Protein AF-0000000077545591 (afdb_homodimer)

InterPro domains:
  IPR001375 Peptidase S9, prolyl oligopeptidase, catalytic domain [PF00326] (601-796)
  IPR002469 Dipeptidylpeptidase IV, N-terminal domain [PF00930] (153-502)
  IPR029058 Alpha/Beta hydrolase fold [G3DSA:3.40.50.1820] (540-796)
  IPR029058 Alpha/Beta hydrolase fold [SSF53474] (547-794)
  IPR050278 Serine protease S9B/DPPIV [PTHR11731] (12-794)

Sequence (1598 aa):
MTSFKDADLLEADEDLAVSSPQRRNWKGIVTALAVIMFICSMIGIAVMVLTPLDANGDGTRQPISLKDAIGSAILGHIEALEWMDGNKLLVRANDLVEVVDFSTDTWKNYTLFDTEALYRHGKVKSTNVIHNTPHVEITYFGEKNKDPTFETYTTKRIYDTRTGTFENVGPQKTGSESVDALKFNPDGAGYVFVHKFNLYYRPGFNSDELVNITTDGNTDYRHGITNWAYGEELFGPDVFWWSDDGQEVAYMTTDLNKVKSYNISYYMGQQYPLLQTQRYAKAGVRDLEKVDLKIWNKRSRKTVNLTVELPEHQKTYLMHASYATLHGQNVLIAVFSNRFQDEVSFTLCTAASGKCVLTYHQSYEIGEFHQYALPEHVAIAAHTNNSFFTILPHRRPNGDVFNQIARITVPSHFVHGKENFLAMGDQEVDSIDSYDAETETIYFTSPAPIHRQLHLYATSALPQNNQLHATCITCGVSANCTYHTTTFAPSSTKFFMNCKGIGPTTVYVAEVDANRTVKVLAEFGQTSERDEELIRKKFPTVHFENVTLANGFEVYTRMFLPHGVSLNSVGKRYPVLVYVYGGPNSHQVHEEWLPEMPVDVYFSSTLEYVIINIDGRGSGNAGWRRRQPMYGHLGTVEVDDQIEATKLLLKKHKFLDKKRVGMWGWSYGGFVTAHAIARDNDHVFKCAAMIAPVVNFKMYDAIYTERYMGNATQHAYDLTNVATNVTNFHFVRSLLIHGLADDNVHFQNTAELINAFVRENVQFELMVYPDEMHSLKGVRPHLFEMLIGFFKSCMDDVIMTSFKDADLLEADEDLAVSSPQRRNWKGIVTALAVIMFICSMIGIAVMVLTPLDANGDGTRQPISLKDAIGSAILGHIEALEWMDGNKLLVRANDLVEVVDFSTDTWKNYTLFDTEALYRHGKVKSTNVIHNTPHVEITYFGEKNKDPTFETYTTKRIYDTRTGTFENVGPQKTGSESVDALKFNPDGAGYVFVHKFNLYYRPGFNSDELVNITTDGNTDYRHGITNWAYGEELFGPDVFWWSDDGQEVAYMTTDLNKVKSYNISYYMGQQYPLLQTQRYAKAGVRDLEKVDLKIWNKRSRKTVNLTVELPEHQKTYLMHASYATLHGQNVLIAVFSNRFQDEVSFTLCTAASGKCVLTYHQSYEIGEFHQYALPEHVAIAAHTNNSFFTILPHRRPNGDVFNQIARITVPSHFVHGKENFLAMGDQEVDSIDSYDAETETIYFTSPAPIHRQLHLYATSALPQNNQLHATCITCGVSANCTYHTTTFAPSSTKFFMNCKGIGPTTVYVAEVDANRTVKVLAEFGQTSERDEELIRKKFPTVHFENVTLANGFEVYTRMFLPHGVSLNSVGKRYPVLVYVYGGPNSHQVHEEWLPEMPVDVYFSSTLEYVIINIDGRGSGNAGWRRRQPMYGHLGTVEVDDQIEATKLLLKKHKFLDKKRVGMWGWSYGGFVTAHAIARDNDHVFKCAAMIAPVVNFKMYDAIYTERYMGNATQHAYDLTNVATNVTNFHFVRSLLIHGLADDNVHFQNTAELINAFVRENVQFELMVYPDEMHSLKGVRPHLFEMLIGFFKSCMDDVI

Solvent-accessible surface area (backbone atoms only — not comparable to full-atom values): 84065 Å² total; per-residue (Å²): 130,80,89,66,91,92,87,89,83,91,77,95,86,87,86,88,80,78,76,78,78,75,74,69,60,51,60,58,48,46,46,47,48,44,47,50,47,45,49,50,44,45,48,48,42,39,48,56,61,62,36,58,64,72,72,65,72,65,76,75,34,39,58,45,46,66,65,48,34,72,39,62,77,75,44,62,64,68,75,46,77,46,64,53,39,64,42,31,34,36,40,31,37,86,74,35,36,33,34,37,35,53,83,43,96,68,63,47,72,48,76,66,54,51,53,64,70,65,45,67,84,41,57,67,73,48,73,45,77,41,66,94,49,66,37,34,39,40,32,25,57,38,72,86,59,89,54,62,61,79,66,85,42,30,22,37,32,38,33,32,62,86,76,71,45,74,42,49,42,51,98,80,41,76,53,75,39,53,35,81,40,74,49,67,36,71,71,67,59,24,35,39,34,26,42,76,31,16,34,34,39,28,73,33,84,91,48,85,60,74,42,73,75,44,83,78,33,38,97,46,34,19,30,33,37,56,57,66,63,49,19,72,68,41,47,52,55,62,40,60,43,63,30,84,78,42,49,36,38,37,31,35,35,35,42,38,78,72,28,48,62,49,79,34,58,36,45,92,86,46,76,60,59,31,67,45,76,39,67,51,41,34,32,88,61,85,48,55,71,41,74,46,46,33,36,33,31,65,85,80,70,44,71,42,66,46,47,67,68,61,60,71,66,45,54,52,37,76,38,34,73,47,58,44,52,45,74,88,33,76,28,38,38,39,30,20,13,20,71,36,24,35,34,40,34,38,22,43,24,34,76,88,76,27,34,23,37,58,19,42,77,48,69,34,66,54,91,93,43,62,50,55,70,49,37,85,35,64,30,77,69,43,67,47,55,45,32,38,31,33,40,41,81,39,77,44,94,87,70,44,35,25,41,30,53,26,38,36,38,42,48,93,85,46,44,73,32,43,79,42,63,46,40,54,66,100,48,37,55,73,43,75,59,42,67,29,77,90,75,39,32,33,32,28,32,22,33,40,98,46,60,37,28,24,31,42,28,37,28,52,66,52,72,55,90,67,91,56,60,44,41,65,50,42,66,80,72,42,92,50,38,51,14,45,51,72,50,56,19,86,67,53,36,28,34,38,34,48,23,37,4,60,59,83,50,36,35,38,33,31,34,44,49,95,84,58,48,67,44,79,75,45,77,46,65,77,41,73,66,57,52,52,55,55,65,38,35,32,58,53,45,81,45,76,51,76,46,70,45,94,87,63,53,72,25,41,32,31,34,35,28,20,57,90,58,52,93,77,43,73,91,63,61,26,40,32,36,35,50,42,47,74,41,82,58,34,76,74,48,48,42,48,48,67,62,94,48,40,63,55,51,23,42,13,26,56,69,41,22,32,38,37,27,66,29,38,51,13,22,42,60,65,40,42,77,38,26,42,74,24,52,34,31,58,70,43,54,39,27,54,39,51,55,53,50,53,54,50,49,44,69,71,33,75,30,42,29,73,85,22,23,30,36,30,19,52,34,54,3,6,28,36,39,51,41,35,46,47,64,38,85,82,56,63,48,46,29,38,36,28,30,38,28,53,30,34,54,57,61,32,48,26,67,63,43,24,36,47,28,46,87,48,52,70,64,43,51,53,56,32,28,46,48,79,53,58,73,46,44,72,72,28,53,39,36,41,37,37,24,51,34,13,83,71,52,43,43,65,30,51,40,46,38,51,51,36,32,49,75,69,57,41,74,66,46,41,45,75,38,71,65,21,34,72,79,38,74,92,45,43,73,45,49,51,52,51,52,52,50,50,52,44,50,59,54,56,62,72,108,140,93,79,89,87,81,99,86,88,97,78,89,80,85,91,70,88,76,77,87,76,80,77,70,66,53,62,57,52,47,45,47,49,46,46,49,49,44,46,50,44,42,46,49,39,36,48,54,59,63,36,60,60,70,70,64,72,66,76,77,33,38,59,44,45,66,66,46,35,72,40,63,76,76,42,61,64,68,74,46,78,45,65,52,40,62,42,33,35,36,39,31,38,86,76,34,37,32,36,36,34,53,82,44,96,68,62,45,72,47,75,67,53,53,53,63,69,64,45,67,85,40,58,67,73,48,73,45,76,42,61,96,50,66,39,32,37,38,32,25,57,39,71,86,59,88,53,64,62,81,64,85,42,30,21,39,33,38,35,32,64,87,75,71,45,74,42,48,42,50,99,81,41,77,53,75,41,53,36,81,40,76,47,67,33,71,71,68,55,23,34,39,35,25,42,78,31,15,35,34,40,28,71,34,86,91,50,85,60,72,43,75,74,46,82,76,32,39,96,47,35,18,31,33,37,58,56,65,63,50,18,72,69,41,46,52,56,61,40,59,42,62,30,83,81,41,48,34,38,36,32,33,34,35,41,37,78,72,28,49,64,49,79,35,59,36,44,92,86,46,77,62,58,31,68,46,76,39,67,52,40,33,34,90,59,84,49,57,70,40,75,48,47,33,36,34,31,64,85,78,69,44,73,41,65,47,46,68,68,61,61,70,67,45,54,51,36,76,36,34,73,47,59,44,52,45,77,88,33,76,29,38,38,38,28,20,14,21,70,37,24,35,34,40,34,38,22,44,24,33,76,88,77,27,33,24,36,59,18,42,75,46,69,33,65,55,89,94,43,61,52,55,70,50,37,84,35,64,31,78,69,46,66,47,55,44,33,37,32,32,40,42,81,38,78,43,95,88,70,44,35,26,41,30,54,27,37,36,39,41,48,93,85,46,44,73,32,44,79,41,62,45,42,54,68,99,46,38,56,74,42,74,59,43,70,31,77,90,76,39,32,33,32,28,32,21,35,41,98,46,60,37,28,26,31,42,30,37,27,53,65,52,72,55,93,66,90,56,60,44,41,66,50,40,68,80,72,42,90,50,38,51,14,45,50,72,51,56,20,87,66,53,36,29,32,38,35,48,23,37,5,59,60,82,51,36,34,38,32,30,33,46,50,97,85,58,47,70,43,80,76,45,76,43,65,77,40,72,67,57,52,52,56,54,65,37,35,32,60,53,45,80,46,76,51,76,46,70,47,96,88,64,52,71,25,41,33,30,35,35,28,22,57,91,58,54,92,78,45,75,92,63,60,26,39,33,35,35,51,42,48,75,40,80,59,35,77,74,47,47,42,49,48,67,62,94,48,40,63,55,51,23,42,14,26,58,70,42,22,32,37,35,28,67,30,36,52,12,22,41,60,64,38,43,78,38,27,42,74,24,53,34,30,58,71,43,53,38,27,51,39,52,56,52,50,50,54,52,47,45,70,70,32,73,30,43,29,72,85,23,24,31,35,30,20,51,33,55,3,6,28,36,40,51,40,34,46,46,67,37,87,80,56,63,49,46,31,40,35,28,30,38,29,53,30,35,54,58,60,33,49,25,67,63,42,24,36,48,28,46,87,49,53,71,66,41,52,54,56,33,28,47,48,80,53,58,71,48,43,70,70,28,53,39,37,41,36,36,24,52,34,14,82,71,53,43,44,65,29,52,42,47,39,50,51,37,32,49,75,68,58,40,72,68,46,41,46,74,37,71,64,21,33,71,79,38,73,92,46,43,72,46,50,50,51,50,52,52,50,50,52,45,51,60,54,56,62,73,107

Organism: Bursaphelenchus xylophilus (NCBI:txid6326)

Nearest PDB structures (foldseek):
  5yp1-assembly2_D  TM=8.733E-01  e=1.978E-46  Pseudoxanthomonas mexicana
  5yp4-assembly2_D  TM=8.434E-01  e=2.397E-45  Pseudoxanthomonas mexicana
  7a3f-assembly1_A  TM=7.833E-01  e=4.893E-41  Homo sapiens
  7oz7-assembly1_B  TM=7.794E-01  e=1.613E-40  Homo sapiens
  7ayq-assembly1_A  TM=7.791E-01  e=2.178E-39  Homo sapiens

Structure (mmCIF, N/CA/C/O backbone):
data_AF-0000000077545591-model_v1
#
loop_
_entity.id
_entity.type
_entity.pdbx_description
1 polymer '(pine wood nematode) hypothetical protein'
#
loop_
_atom_site.group_PDB
_atom_site.id
_atom_site.type_symbol
_atom_site.label_atom_id
_atom_site.label_alt_id
_atom_site.label_comp_id
_atom_site.label_asym_id
_atom_site.label_entity_id
_atom_site.label_seq_id
_atom_site.pdbx_PDB_ins_code
_atom_site.Cartn_x
_atom_site.Cartn_y
_atom_site.Cartn_z
_atom_site.occupancy
_atom_site.B_iso_or_equiv
_atom_site.auth_seq_id
_atom_site.auth_comp_id
_atom_site.auth_asym_id
_atom_site.auth_atom_id
_atom_site.pdbx_PDB_model_num
ATOM 1 N N . MET A 1 1 ? -106.812 -42.562 -28.078 1 17.7 1 MET A N 1
ATOM 2 C CA . MET A 1 1 ? -106.5 -41.156 -28.406 1 17.7 1 MET A CA 1
ATOM 3 C C . MET A 1 1 ? -106.625 -40.281 -27.172 1 17.7 1 MET A C 1
ATOM 5 O O . MET A 1 1 ? -106.125 -39.156 -27.172 1 17.7 1 MET A O 1
ATOM 9 N N . THR A 1 2 ? -107.312 -40.938 -26.469 1 16.88 2 THR A N 1
ATOM 10 C CA . THR A 1 2 ? -108.125 -40.344 -25.422 1 16.88 2 THR A CA 1
ATOM 11 C C . THR A 1 2 ? -107.25 -39.562 -24.422 1 16.88 2 THR A C 1
ATOM 13 O O . THR A 1 2 ? -106.062 -39.875 -24.266 1 16.88 2 THR A O 1
ATOM 16 N N . SER A 1 3 ? -107.25 -38 -24.281 1 17.3 3 SER A N 1
ATOM 17 C CA . SER A 1 3 ? -106.875 -36.594 -24.078 1 17.3 3 SER A CA 1
ATOM 18 C C . SER A 1 3 ? -106.562 -36.312 -22.609 1 17.3 3 SER A C 1
ATOM 20 O O . SER A 1 3 ? -106.188 -35.188 -22.266 1 17.3 3 SER A O 1
ATOM 22 N N . PHE A 1 4 ? -105.812 -37.688 -21.906 1 13.38 4 PHE A N 1
ATOM 23 C CA . PHE A 1 4 ? -105.938 -37.812 -20.469 1 13.38 4 PHE A CA 1
ATOM 24 C C . PHE A 1 4 ? -105.125 -36.781 -19.766 1 13.38 4 PHE A C 1
ATOM 26 O O . PHE A 1 4 ? -104.188 -36.188 -20.375 1 13.38 4 PHE A O 1
ATOM 33 N N . LYS A 1 5 ? -104.125 -37.188 -19 1 15.35 5 LYS A N 1
ATOM 34 C CA . LYS A 1 5 ? -105.062 -37.156 -17.875 1 15.35 5 LYS A CA 1
ATOM 35 C C . LYS A 1 5 ? -104.875 -35.906 -17.031 1 15.35 5 LYS A C 1
ATOM 37 O O . LYS A 1 5 ? -105.875 -35.25 -16.688 1 15.35 5 LYS A O 1
ATOM 42 N N . ASP A 1 6 ? -103.125 -35.125 -16.297 1 15.16 6 ASP A N 1
ATOM 43 C CA . ASP A 1 6 ? -102.438 -35.5 -15.07 1 15.16 6 ASP A CA 1
ATOM 44 C C . ASP A 1 6 ? -102.25 -34.312 -14.148 1 15.16 6 ASP A C 1
ATOM 46 O O . ASP A 1 6 ? -101.75 -33.281 -14.586 1 15.16 6 ASP A O 1
ATOM 50 N N . ALA A 1 7 ? -102.812 -33.781 -13.055 1 15.7 7 ALA A N 1
ATOM 51 C CA . ALA A 1 7 ? -103.562 -32.75 -12.312 1 15.7 7 ALA A CA 1
ATOM 52 C C . ALA A 1 7 ? -102.562 -31.75 -11.695 1 15.7 7 ALA A C 1
ATOM 54 O O . ALA A 1 7 ? -102.938 -30.609 -11.43 1 15.7 7 ALA A O 1
ATOM 55 N N . ASP A 1 8 ? -101.188 -31.547 -11.273 1 15.54 8 ASP A N 1
ATOM 56 C CA . ASP A 1 8 ? -100.688 -32.062 -10.008 1 15.54 8 ASP A CA 1
ATOM 57 C C . ASP A 1 8 ? -100.812 -31.016 -8.891 1 15.54 8 ASP A C 1
ATOM 59 O O . ASP A 1 8 ? -100.938 -29.812 -9.164 1 15.54 8 ASP A O 1
ATOM 63 N N . LEU A 1 9 ? -100.688 -31.281 -7.277 1 15.52 9 LEU A N 1
ATOM 64 C CA . LEU A 1 9 ? -101.125 -31.109 -5.902 1 15.52 9 LEU A CA 1
ATOM 65 C C . LEU A 1 9 ? -100.375 -30 -5.199 1 15.52 9 LEU A C 1
ATOM 67 O O . LEU A 1 9 ? -99.312 -29.609 -5.633 1 15.52 9 LEU A O 1
ATOM 71 N N . LEU A 1 10 ? -100.438 -29.703 -3.906 1 23.47 10 LEU A N 1
ATOM 72 C CA . LEU A 1 10 ? -101.812 -29.531 -3.443 1 23.47 10 LEU A CA 1
ATOM 73 C C . LEU A 1 10 ? -102.25 -28.078 -3.621 1 23.47 10 LEU A C 1
ATOM 75 O O . LEU A 1 10 ? -103.438 -27.812 -3.916 1 23.47 10 LEU A O 1
ATOM 79 N N . GLU A 1 11 ? -101.25 -26.891 -2.938 1 22.16 11 GLU A N 1
ATOM 80 C CA . GLU A 1 11 ? -100.25 -27.266 -1.94 1 22.16 11 GLU A CA 1
ATOM 81 C C . GLU A 1 11 ? -99.75 -26.062 -1.146 1 22.16 11 GLU A C 1
ATOM 83 O O . GLU A 1 11 ? -99.375 -25.047 -1.727 1 22.16 11 GLU A O 1
ATOM 88 N N . ALA A 1 12 ? -99.625 -25.625 0.578 1 27.44 12 ALA A N 1
ATOM 89 C CA . ALA A 1 12 ? -100.25 -24.703 1.506 1 27.44 12 ALA A CA 1
ATOM 90 C C . ALA A 1 12 ? -99.75 -23.281 1.309 1 27.44 12 ALA A C 1
ATOM 92 O O . ALA A 1 12 ? -98.562 -23.016 1.482 1 27.44 12 ALA A O 1
ATOM 93 N N . ASP A 1 13 ? -99.312 -21.953 0.463 1 20.27 13 ASP A N 1
ATOM 94 C CA . ASP A 1 13 ? -98.125 -21.312 -0.02 1 20.27 13 ASP A CA 1
ATOM 95 C C . ASP A 1 13 ? -97.688 -20.172 0.903 1 20.27 13 ASP A C 1
ATOM 97 O O . ASP A 1 13 ? -98.5 -19.312 1.237 1 20.27 13 ASP A O 1
ATOM 101 N N . GLU A 1 14 ? -96.625 -20.266 2.064 1 19.12 14 GLU A N 1
ATOM 102 C CA . GLU A 1 14 ? -96.125 -19.609 3.283 1 19.12 14 GLU A CA 1
ATOM 103 C C . GLU A 1 14 ? -95.75 -18.156 3.02 1 19.12 14 GLU A C 1
ATOM 105 O O . GLU A 1 14 ? -94.938 -17.859 2.143 1 19.12 14 GLU A O 1
ATOM 110 N N . ASP A 1 15 ? -96.5 -17.016 3.48 1 18.86 15 ASP A N 1
ATOM 111 C CA . ASP A 1 15 ? -96.688 -15.578 3.312 1 18.86 15 ASP A CA 1
ATOM 112 C C . ASP A 1 15 ? -95.438 -14.797 3.795 1 18.86 15 ASP A C 1
ATOM 114 O O . ASP A 1 15 ? -95 -14.969 4.934 1 18.86 15 ASP A O 1
ATOM 118 N N . LEU A 1 16 ? -94.312 -14.211 2.898 1 18.53 16 LEU A N 1
ATOM 119 C CA . LEU A 1 16 ? -93.125 -13.422 2.742 1 18.53 16 LEU A CA 1
ATOM 120 C C . LEU A 1 16 ? -93.375 -11.977 3.184 1 18.53 16 LEU A C 1
ATOM 122 O O . LEU A 1 16 ? -93.812 -11.148 2.4 1 18.53 16 LEU A O 1
ATOM 126 N N . ALA A 1 17 ? -94.062 -11.75 4.449 1 19.73 17 ALA A N 1
ATOM 127 C CA . ALA A 1 17 ? -94.375 -10.438 5.023 1 19.73 17 ALA A CA 1
ATOM 128 C C . ALA A 1 17 ? -93.125 -9.555 5.043 1 19.73 17 ALA A C 1
ATOM 130 O O . ALA A 1 17 ? -92.062 -9.922 5.633 1 19.73 17 ALA A O 1
ATOM 131 N N . VAL A 1 18 ? -93 -8.523 4.227 1 22.34 18 VAL A N 1
ATOM 132 C CA . VAL A 1 18 ? -92.188 -7.371 3.799 1 22.34 18 VAL A CA 1
ATOM 133 C C . VAL A 1 18 ? -92.125 -6.363 4.941 1 22.34 18 VAL A C 1
ATOM 135 O O . VAL A 1 18 ? -93.125 -5.773 5.352 1 22.34 18 VAL A O 1
ATOM 138 N N . SER A 1 19 ? -91.562 -6.789 6.082 1 21.56 19 SER A N 1
ATOM 139 C CA . SER A 1 19 ? -91.5 -6.023 7.32 1 21.56 19 SER A CA 1
ATOM 140 C C . SER A 1 19 ? -91 -4.59 7.051 1 21.56 19 SER A C 1
ATOM 142 O O . SER A 1 19 ? -90.188 -4.348 6.145 1 21.56 19 SER A O 1
ATOM 144 N N . SER A 1 20 ? -91.812 -3.547 7.348 1 23 20 SER A N 1
ATOM 145 C CA . SER A 1 20 ? -91.875 -2.1 7.176 1 23 20 SER A CA 1
ATOM 146 C C . SER A 1 20 ? -90.562 -1.432 7.609 1 23 20 SER A C 1
ATOM 148 O O . SER A 1 20 ? -90 -1.765 8.664 1 23 20 SER A O 1
ATOM 150 N N . PRO A 1 21 ? -89.75 -0.839 6.637 1 27.52 21 PRO A N 1
ATOM 151 C CA . PRO A 1 21 ? -88.438 -0.204 6.73 1 27.52 21 PRO A CA 1
ATOM 152 C C . PRO A 1 21 ? -88.438 0.967 7.711 1 27.52 21 PRO A C 1
ATOM 154 O O . PRO A 1 21 ? -89.312 1.827 7.672 1 27.52 21 PRO A O 1
ATOM 157 N N . GLN A 1 22 ? -88.375 0.656 8.961 1 27.09 22 GLN A N 1
ATOM 158 C CA . GLN A 1 22 ? -88.25 1.78 9.875 1 27.09 22 GLN A CA 1
ATOM 159 C C . GLN A 1 22 ? -87.25 2.805 9.344 1 27.09 22 GLN A C 1
ATOM 161 O O . GLN A 1 22 ? -86.125 2.467 9.062 1 27.09 22 GLN A O 1
ATOM 166 N N . ARG A 1 23 ? -87.75 3.908 8.742 1 30.73 23 ARG A N 1
ATOM 167 C CA . ARG A 1 23 ? -87.125 5.039 8.078 1 30.73 23 ARG A CA 1
ATOM 168 C C . ARG A 1 23 ? -86.125 5.73 9.008 1 30.73 23 ARG A C 1
ATOM 170 O O . ARG A 1 23 ? -86.5 6.328 10.016 1 30.73 23 ARG A O 1
ATOM 177 N N . ARG A 1 24 ? -85.062 5.016 9.148 1 35.53 24 ARG A N 1
ATOM 178 C CA . ARG A 1 24 ? -83.938 5.633 9.875 1 35.53 24 ARG A CA 1
ATOM 179 C C . ARG A 1 24 ? -83.75 7.082 9.438 1 35.53 24 ARG A C 1
ATOM 181 O O . ARG A 1 24 ? -83.688 7.371 8.242 1 35.53 24 ARG A O 1
ATOM 188 N N . ASN A 1 25 ? -84.438 7.902 10.258 1 32.44 25 ASN A N 1
ATOM 189 C CA . ASN A 1 25 ? -84.438 9.344 10.031 1 32.44 25 ASN A CA 1
ATOM 190 C C . ASN A 1 25 ? -83.062 9.859 9.672 1 32.44 25 ASN A C 1
ATOM 192 O O . ASN A 1 25 ? -82.25 10.156 10.555 1 32.44 25 ASN A O 1
ATOM 196 N N . TRP A 1 26 ? -82.75 9.453 8.414 1 41.88 26 TRP A N 1
ATOM 197 C CA . TRP A 1 26 ? -81.5 9.758 7.789 1 41.88 26 TRP A CA 1
ATOM 198 C C . TRP A 1 26 ? -81.188 11.258 7.793 1 41.88 26 TRP A C 1
ATOM 200 O O . TRP A 1 26 ? -80.062 11.695 7.855 1 41.88 26 TRP A O 1
ATOM 210 N N . LYS A 1 27 ? -82.438 12 7.84 1 53.25 27 LYS A N 1
ATOM 211 C CA . LYS A 1 27 ? -82.188 13.438 7.723 1 53.25 27 LYS A CA 1
ATOM 212 C C . LYS A 1 27 ? -81.562 13.992 8.992 1 53.25 27 LYS A C 1
ATOM 214 O O . LYS A 1 27 ? -80.625 14.82 8.922 1 53.25 27 LYS A O 1
ATOM 219 N N . GLY A 1 28 ? -82.25 13.445 10.055 1 49.56 28 GLY A N 1
ATOM 220 C CA . GLY A 1 28 ? -81.688 13.906 11.312 1 49.56 28 GLY A CA 1
ATOM 221 C C . GLY A 1 28 ? -80.25 13.453 11.523 1 49.56 28 GLY A C 1
ATOM 222 O O . GLY A 1 28 ? -79.438 14.211 12.023 1 49.56 28 GLY A O 1
ATOM 223 N N . ILE A 1 29 ? -80.125 12.109 11.109 1 54.44 29 ILE A N 1
ATOM 224 C CA . ILE A 1 29 ? -78.75 11.586 11.266 1 54.44 29 ILE A CA 1
ATOM 225 C C . ILE A 1 29 ? -77.812 12.336 10.328 1 54.44 29 ILE A C 1
ATOM 227 O O . ILE A 1 29 ? -76.688 12.719 10.734 1 54.44 29 ILE A O 1
ATOM 231 N N . VAL A 1 30 ? -78.375 12.648 9.094 1 59.16 30 VAL A N 1
ATOM 232 C CA . VAL A 1 30 ? -77.5 13.344 8.148 1 59.16 30 VAL A CA 1
ATOM 233 C C . VAL A 1 30 ? -77.25 14.773 8.625 1 59.16 30 VAL A C 1
ATOM 235 O O . VAL A 1 30 ? -76.125 15.281 8.547 1 59.16 30 VAL A O 1
ATOM 238 N N . THR A 1 31 ? -78.375 15.352 9.18 1 60.06 31 THR A N 1
ATOM 239 C CA . THR A 1 31 ? -78.188 16.719 9.672 1 60.06 31 THR A CA 1
ATOM 240 C C . THR A 1 31 ? -77.25 16.734 10.875 1 60.06 31 THR A C 1
ATOM 242 O O . THR A 1 31 ? -76.375 17.609 10.992 1 60.06 31 THR A O 1
ATOM 245 N N . ALA A 1 32 ? -77.5 15.719 11.734 1 58.72 32 ALA A N 1
ATOM 246 C CA . ALA A 1 32 ? -76.625 15.664 12.891 1 58.72 32 ALA A CA 1
ATOM 247 C C . ALA A 1 32 ? -75.188 15.367 12.461 1 58.72 32 ALA A C 1
ATOM 249 O O . ALA A 1 32 ? -74.25 15.977 12.961 1 58.72 32 ALA A O 1
ATOM 250 N N . LEU A 1 33 ? -75.125 14.422 11.5 1 61.94 33 LEU A N 1
ATOM 251 C CA . LEU A 1 33 ? -73.75 14.141 10.992 1 61.94 33 LEU A CA 1
ATOM 252 C C . LEU A 1 33 ? -73.188 15.336 10.242 1 61.94 33 LEU A C 1
ATOM 254 O O . LEU A 1 33 ? -72 15.633 10.344 1 61.94 33 LEU A O 1
ATOM 258 N N . ALA A 1 34 ? -74.125 16.078 9.594 1 63.03 34 ALA A N 1
ATOM 259 C CA . ALA A 1 34 ? -73.688 17.281 8.898 1 63.03 34 ALA A CA 1
ATOM 260 C C . ALA A 1 34 ? -73.25 18.359 9.891 1 63.03 34 ALA A C 1
ATOM 262 O O . ALA A 1 34 ? -72.25 19.016 9.688 1 63.03 34 ALA A O 1
ATOM 263 N N . VAL A 1 35 ? -74 18.531 10.938 1 62.66 35 VAL A N 1
ATOM 264 C CA . VAL A 1 35 ? -73.625 19.5 11.961 1 62.66 35 VAL A CA 1
ATOM 265 C C . VAL A 1 35 ? -72.375 19.062 12.648 1 62.66 35 VAL A C 1
ATOM 267 O O . VAL A 1 35 ? -71.438 19.875 12.883 1 62.66 35 VAL A O 1
ATOM 270 N N . ILE A 1 36 ? -72.312 17.719 13 1 58.72 36 ILE A N 1
ATOM 271 C CA . ILE A 1 36 ? -71.062 17.234 13.586 1 58.72 36 ILE A CA 1
ATOM 272 C C . ILE A 1 36 ? -69.938 17.422 12.602 1 58.72 36 ILE A C 1
ATOM 274 O O . ILE A 1 36 ? -68.812 17.875 12.969 1 58.72 36 ILE A O 1
ATOM 278 N N . MET A 1 37 ? -70.25 17.109 11.312 1 59.44 37 MET A N 1
ATOM 279 C CA . MET A 1 37 ? -69.188 17.344 10.32 1 59.44 37 MET A CA 1
ATOM 280 C C . MET A 1 37 ? -68.875 18.828 10.18 1 59.44 37 MET A C 1
ATOM 282 O O . MET A 1 37 ? -67.688 19.203 10.008 1 59.44 37 MET A O 1
ATOM 286 N N . PHE A 1 38 ? -69.875 19.594 10.266 1 60.62 38 PHE A N 1
ATOM 287 C CA . PHE A 1 38 ? -69.688 21.047 10.195 1 60.62 38 PHE A CA 1
ATOM 288 C C . PHE A 1 38 ? -68.938 21.531 11.406 1 60.62 38 PHE A C 1
ATOM 290 O O . PHE A 1 38 ? -67.938 22.312 11.273 1 60.62 38 PHE A O 1
ATOM 297 N N . ILE A 1 39 ? -69.312 21.172 12.578 1 58.25 39 ILE A N 1
ATOM 298 C CA . ILE A 1 39 ? -68.562 21.594 13.773 1 58.25 39 ILE A CA 1
ATOM 299 C C . ILE A 1 39 ? -67.188 20.984 13.766 1 58.25 39 ILE A C 1
ATOM 301 O O . ILE A 1 39 ? -66.188 21.672 14.086 1 58.25 39 ILE A O 1
ATOM 305 N N . CYS A 1 40 ? -67.062 19.641 13.469 1 58.34 40 CYS A N 1
ATOM 306 C CA . CYS A 1 40 ? -65.688 19.062 13.352 1 58.34 40 CYS A CA 1
ATOM 307 C C . CYS A 1 40 ? -64.875 19.766 12.258 1 58.34 40 CYS A C 1
ATOM 309 O O . CYS A 1 40 ? -63.688 20.016 12.422 1 58.34 40 CYS A O 1
ATOM 311 N N . SER A 1 41 ? -65.562 20.156 11.18 1 57.19 41 SER A N 1
ATOM 312 C CA . SER A 1 41 ? -64.875 20.953 10.164 1 57.19 41 SER A CA 1
ATOM 313 C C . SER A 1 41 ? -64.562 22.344 10.672 1 57.19 41 SER A C 1
ATOM 315 O O . SER A 1 41 ? -63.5 22.891 10.383 1 57.19 41 SER A O 1
ATOM 317 N N . MET A 1 42 ? -65.5 22.906 11.383 1 53.66 42 MET A N 1
ATOM 318 C CA . MET A 1 42 ? -65.188 24.219 11.945 1 53.66 42 MET A CA 1
ATOM 319 C C . MET A 1 42 ? -64.062 24.125 13 1 53.66 42 MET A C 1
ATOM 321 O O . MET A 1 42 ? -63.188 24.984 13.078 1 53.66 42 MET A O 1
ATOM 325 N N . ILE A 1 43 ? -64.188 23.156 13.922 1 52.56 43 ILE A N 1
ATOM 326 C CA . ILE A 1 43 ? -63.062 22.953 14.844 1 52.56 43 ILE A CA 1
ATOM 327 C C . ILE A 1 43 ? -61.781 22.609 14.047 1 52.56 43 ILE A C 1
ATOM 329 O O . ILE A 1 43 ? -60.719 23.125 14.344 1 52.56 43 ILE A O 1
ATOM 333 N N . GLY A 1 44 ? -61.906 21.688 13.016 1 48.69 44 GLY A N 1
ATOM 334 C CA . GLY A 1 44 ? -60.75 21.469 12.148 1 48.69 44 GLY A CA 1
ATOM 335 C C . GLY A 1 44 ? -60.25 22.734 11.484 1 48.69 44 GLY A C 1
ATOM 336 O O . GLY A 1 44 ? -59.062 23 11.445 1 48.69 44 GLY A O 1
ATOM 337 N N . ILE A 1 45 ? -61.219 23.453 10.953 1 50.09 45 ILE A N 1
ATOM 338 C CA . ILE A 1 45 ? -60.844 24.734 10.367 1 50.09 45 ILE A CA 1
ATOM 339 C C . ILE A 1 45 ? -60.375 25.672 11.469 1 50.09 45 ILE A C 1
ATOM 341 O O . ILE A 1 45 ? -59.375 26.375 11.305 1 50.09 45 ILE A O 1
ATOM 345 N N . ALA A 1 46 ? -61.125 25.828 12.555 1 47.19 46 ALA A N 1
ATOM 346 C CA . ALA A 1 46 ? -60.656 26.672 13.648 1 47.19 46 ALA A CA 1
ATOM 347 C C . ALA A 1 46 ? -59.312 26.188 14.18 1 47.19 46 ALA A C 1
ATOM 349 O O . ALA A 1 46 ? -58.406 26.984 14.461 1 47.19 46 ALA A O 1
ATOM 350 N N . VAL A 1 47 ? -59.156 24.844 14.562 1 47.06 47 VAL A N 1
ATOM 351 C CA . VAL A 1 47 ? -57.812 24.359 14.852 1 47.06 47 VAL A CA 1
ATOM 352 C C . VAL A 1 47 ? -56.875 24.641 13.664 1 47.06 47 VAL A C 1
ATOM 354 O O . VAL A 1 47 ? -55.75 25.047 13.852 1 47.06 47 VAL A O 1
ATOM 357 N N . MET A 1 48 ? -57.312 24.375 12.414 1 43.06 48 MET A N 1
ATOM 358 C CA . MET A 1 48 ? -56.5 24.766 11.258 1 43.06 48 MET A CA 1
ATOM 359 C C . MET A 1 48 ? -56.344 26.281 11.195 1 43.06 48 MET A C 1
ATOM 361 O O . MET A 1 48 ? -55.281 26.766 10.812 1 43.06 48 MET A O 1
ATOM 365 N N . VAL A 1 49 ? -57.406 27.016 11.32 1 41.81 49 VAL A N 1
ATOM 366 C CA . VAL A 1 49 ? -57.312 28.469 11.227 1 41.81 49 VAL A CA 1
ATOM 367 C C . VAL A 1 49 ? -56.75 29.031 12.523 1 41.81 49 VAL A C 1
ATOM 369 O O . VAL A 1 49 ? -55.969 29.984 12.5 1 41.81 49 VAL A O 1
ATOM 372 N N . LEU A 1 50 ? -57.312 28.797 13.664 1 39.62 50 LEU A N 1
ATOM 373 C CA . LEU A 1 50 ? -56.844 29.375 14.914 1 39.62 50 LEU A CA 1
ATOM 374 C C . LEU A 1 50 ? -55.625 28.625 15.445 1 39.62 50 LEU A C 1
ATOM 376 O O . LEU A 1 50 ? -55.031 29.031 16.453 1 39.62 50 LEU A O 1
ATOM 380 N N . THR A 1 51 ?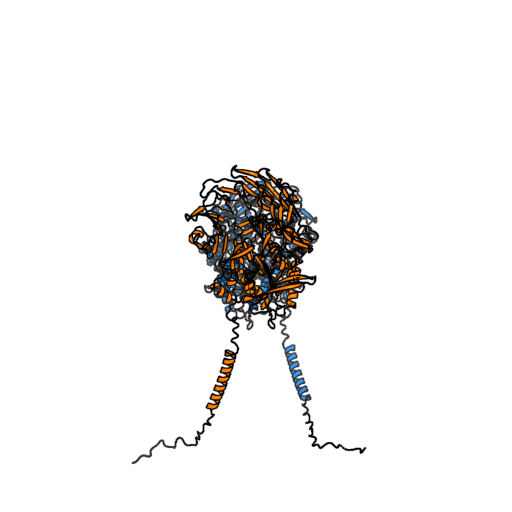 -55.594 27.234 15.367 1 35.81 51 THR A N 1
ATOM 381 C CA . THR A 1 51 ? -54.219 26.797 15.633 1 35.81 51 THR A CA 1
ATOM 382 C C . THR A 1 51 ? -53.219 27.594 14.805 1 35.81 51 THR A C 1
ATOM 384 O O . THR A 1 51 ? -53.312 27.609 13.57 1 35.81 51 THR A O 1
ATOM 387 N N . PRO A 1 52 ? -52.781 28.719 15.453 1 31.55 52 PRO A N 1
ATOM 388 C CA . PRO A 1 52 ? -51.844 29.406 14.562 1 31.55 52 PRO A CA 1
ATOM 389 C C . PRO A 1 52 ? -51.094 28.438 13.641 1 31.55 52 PRO A C 1
ATOM 391 O O . PRO A 1 52 ? -50.875 27.281 14.008 1 31.55 52 PRO A O 1
ATOM 394 N N . LEU A 1 53 ? -51.469 28.438 12.344 1 32.47 53 LEU A N 1
ATOM 395 C CA . LEU A 1 53 ? -50.375 27.844 11.586 1 32.47 53 LEU A CA 1
ATOM 396 C C . LEU A 1 53 ? -49.062 28.031 12.305 1 32.47 53 LEU A C 1
ATOM 398 O O . LEU A 1 53 ? -48.656 29.156 12.586 1 32.47 53 LEU A O 1
ATOM 402 N N . ASP A 1 54 ? -48.875 27.391 13.43 1 31.77 54 ASP A N 1
ATOM 403 C CA . ASP A 1 54 ? -47.531 27.594 13.977 1 31.77 54 ASP A CA 1
ATOM 404 C C . ASP A 1 54 ? -46.562 28.047 12.898 1 31.77 54 ASP A C 1
ATOM 406 O O . ASP A 1 54 ? -46.281 27.297 11.961 1 31.77 54 ASP A O 1
ATOM 410 N N . ALA A 1 55 ? -46.562 29.203 12.5 1 32.84 55 ALA A N 1
ATOM 411 C CA . ALA A 1 55 ? -45.562 30.016 11.805 1 32.84 55 ALA A CA 1
ATOM 412 C C . ALA A 1 55 ? -44.156 29.625 12.25 1 32.84 55 ALA A C 1
ATOM 414 O O . ALA A 1 55 ? -43.312 30.5 12.438 1 32.84 55 ALA A O 1
ATOM 415 N N . ASN A 1 56 ? -44.031 28.781 13.078 1 35.09 56 ASN A N 1
ATOM 416 C CA . ASN A 1 56 ? -42.656 28.297 13.211 1 35.09 56 ASN A CA 1
ATOM 417 C C . ASN A 1 56 ? -42.031 28.031 11.844 1 35.09 56 ASN A C 1
ATOM 419 O O . ASN A 1 56 ? -42.406 27.078 11.156 1 35.09 56 ASN A O 1
ATOM 423 N N . GLY A 1 57 ? -41.906 28.969 11.109 1 36.47 57 GLY A N 1
ATOM 424 C CA . GLY A 1 57 ? -41.125 29.234 9.906 1 36.47 57 GLY A CA 1
ATOM 425 C C . GLY A 1 57 ? -40 28.234 9.68 1 36.47 57 GLY A C 1
ATOM 426 O O . GLY A 1 57 ? -39.125 28.469 8.867 1 36.47 57 GLY A O 1
ATOM 427 N N . ASP A 1 58 ? -39.812 27.406 10.5 1 43.31 58 ASP A N 1
ATOM 428 C CA . ASP A 1 58 ? -38.812 26.359 10.5 1 43.31 58 ASP A CA 1
ATOM 429 C C . ASP A 1 58 ? -39.094 25.297 9.453 1 43.31 58 ASP A C 1
ATOM 431 O O . ASP A 1 58 ? -38.25 24.469 9.117 1 43.31 58 ASP A O 1
ATOM 435 N N . GLY A 1 59 ? -40.312 25.125 9.102 1 49.94 59 GLY A N 1
ATOM 436 C CA . GLY A 1 59 ? -40.719 24.047 8.203 1 49.94 59 GLY A CA 1
ATOM 437 C C . GLY A 1 59 ? -40.062 24.172 6.832 1 49.94 59 GLY A C 1
ATOM 438 O O . GLY A 1 59 ? -40.031 23.203 6.074 1 49.94 59 GLY A O 1
ATOM 439 N N . THR A 1 60 ? -39.812 25.375 6.406 1 63.88 60 THR A N 1
ATOM 440 C CA . THR A 1 60 ? -39.438 25.641 5.02 1 63.88 60 THR A CA 1
ATOM 441 C C . THR A 1 60 ? -37.938 25.516 4.832 1 63.88 60 THR A C 1
ATOM 443 O O . THR A 1 60 ? -37.438 25.578 3.705 1 63.88 60 THR A O 1
ATOM 446 N N . ARG A 1 61 ? -37.375 25.234 5.953 1 84.88 61 ARG A N 1
ATOM 447 C CA . ARG A 1 61 ? -35.938 25.141 5.754 1 84.88 61 ARG A CA 1
ATOM 448 C C . ARG A 1 61 ? -35.531 23.75 5.293 1 84.88 61 ARG A C 1
ATOM 450 O O . ARG A 1 61 ? -36.125 22.75 5.703 1 84.88 61 ARG A O 1
ATOM 457 N N . GLN A 1 62 ? -34.688 23.734 4.492 1 90.25 62 GLN A N 1
ATOM 458 C CA . GLN A 1 62 ? -34.219 22.5 3.896 1 90.25 62 GLN A CA 1
ATOM 459 C C . GLN A 1 62 ? -32.938 22 4.598 1 90.25 62 GLN A C 1
ATOM 461 O O . GLN A 1 62 ? -32.094 22.797 4.965 1 90.25 62 GLN A O 1
ATOM 466 N N . PRO A 1 63 ? -32.938 20.703 4.871 1 92.62 63 PRO A N 1
ATOM 467 C CA . PRO A 1 63 ? -31.688 20.156 5.371 1 92.62 63 PRO A CA 1
ATOM 468 C C . PRO A 1 63 ? -30.516 20.438 4.434 1 92.62 63 PRO A C 1
ATOM 470 O O . PRO A 1 63 ? -30.719 20.672 3.238 1 92.62 63 PRO A O 1
ATOM 473 N N . ILE A 1 64 ? -29.359 20.406 5.004 1 91.31 64 ILE A N 1
ATOM 474 C CA . ILE A 1 64 ? -28.156 20.688 4.223 1 91.31 64 ILE A CA 1
ATOM 475 C C . ILE A 1 64 ? -27.672 19.422 3.521 1 91.31 64 ILE A C 1
ATOM 477 O O . ILE A 1 64 ? -27.469 18.391 4.164 1 91.31 64 ILE A O 1
ATOM 481 N N . SER A 1 65 ? -27.469 19.453 2.217 1 90.69 65 SER A N 1
ATOM 482 C CA . SER A 1 65 ? -27 18.328 1.439 1 90.69 65 SER A CA 1
ATOM 483 C C . SER A 1 65 ? -25.5 18.109 1.624 1 90.69 6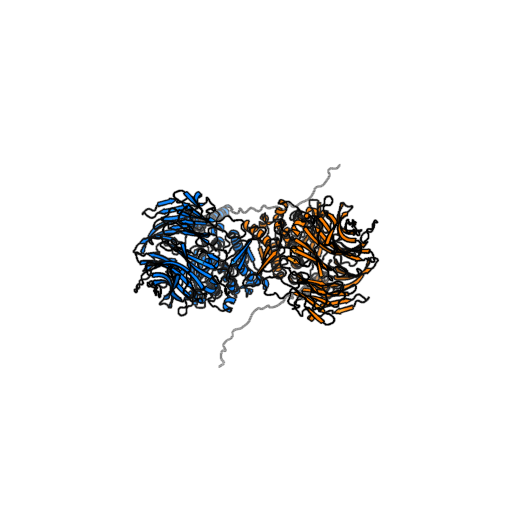5 SER A C 1
ATOM 485 O O . SER A 1 65 ? -24.781 19.016 2.07 1 90.69 65 SER A O 1
ATOM 487 N N . LEU A 1 66 ? -25.062 16.906 1.306 1 90.25 66 LEU A N 1
ATOM 488 C CA . LEU A 1 66 ? -23.641 16.641 1.381 1 90.25 66 LEU A CA 1
ATOM 489 C C . LEU A 1 66 ? -22.859 17.547 0.434 1 90.25 66 LEU A C 1
ATOM 491 O O . LEU A 1 66 ? -21.781 18.031 0.778 1 90.25 66 LEU A O 1
ATOM 495 N N . LYS A 1 67 ? -23.422 17.766 -0.681 1 86.69 67 LYS A N 1
ATOM 496 C CA . LYS A 1 67 ? -22.781 18.641 -1.661 1 86.69 67 LYS A CA 1
ATOM 497 C C . LYS A 1 67 ? -22.609 20.062 -1.104 1 86.69 67 LYS A C 1
ATOM 499 O O . LYS A 1 67 ? -21.578 20.688 -1.305 1 86.69 67 LYS A O 1
ATOM 504 N N . ASP A 1 68 ? -23.609 20.5 -0.37 1 83.38 68 ASP A N 1
ATOM 505 C CA . ASP A 1 68 ? -23.547 21.828 0.239 1 83.38 68 ASP A CA 1
ATOM 506 C C . ASP A 1 68 ? -22.516 21.859 1.367 1 83.38 68 ASP A C 1
ATOM 508 O O . ASP A 1 68 ? -21.812 22.859 1.539 1 83.38 68 ASP A O 1
ATOM 512 N N . ALA A 1 69 ? -22.453 20.781 2.02 1 84.56 69 ALA A N 1
ATOM 513 C CA . ALA A 1 69 ? -21.578 20.719 3.189 1 84.56 69 ALA A CA 1
ATOM 514 C C . ALA A 1 69 ? -20.109 20.719 2.781 1 84.56 69 ALA A C 1
ATOM 516 O O . ALA A 1 69 ? -19.281 21.359 3.424 1 84.56 69 ALA A O 1
ATOM 517 N N . ILE A 1 70 ? -19.828 20.016 1.729 1 81.69 70 ILE A N 1
ATOM 518 C CA . ILE A 1 70 ? -18.422 19.875 1.379 1 81.69 70 ILE A CA 1
ATOM 519 C C . ILE A 1 70 ? -18.047 20.891 0.296 1 81.69 70 ILE A C 1
ATOM 521 O O . ILE A 1 70 ? -16.859 21.109 0.026 1 81.69 70 ILE A O 1
ATOM 525 N N . GLY A 1 71 ? -19 21.516 -0.248 1 75.31 71 GLY A N 1
ATOM 526 C CA . GLY A 1 71 ? -18.75 22.5 -1.293 1 75.31 71 GLY A CA 1
ATOM 527 C C . GLY A 1 71 ? -18.516 23.906 -0.753 1 75.31 71 GLY A C 1
ATOM 528 O O . GLY A 1 71 ? -18.469 24.109 0.462 1 75.31 71 GLY A O 1
ATOM 529 N N . SER A 1 72 ? -18.203 24.828 -1.663 1 66.81 72 SER A N 1
ATOM 530 C CA . SER A 1 72 ? -17.875 26.203 -1.338 1 66.81 72 SER A CA 1
ATOM 531 C C . SER A 1 72 ? -19.125 27.047 -1.146 1 66.81 72 SER A C 1
ATOM 533 O O . SER A 1 72 ? -19.047 28.203 -0.74 1 66.81 72 SER A O 1
ATOM 535 N N . ALA A 1 73 ? -20.25 26.422 -1.236 1 65.75 73 ALA A N 1
ATOM 536 C CA . ALA A 1 73 ? -21.469 27.219 -1.228 1 65.75 73 ALA A CA 1
ATOM 537 C C . ALA A 1 73 ? -21.719 27.844 0.145 1 65.75 73 ALA A C 1
ATOM 539 O O . ALA A 1 73 ? -22.219 28.969 0.245 1 65.75 73 ALA A O 1
ATOM 540 N N . ILE A 1 74 ? -21.281 27.141 1.101 1 72.12 74 ILE A N 1
ATOM 541 C CA . ILE A 1 74 ? -21.531 27.641 2.451 1 72.12 74 ILE A CA 1
ATOM 542 C C . ILE A 1 74 ? -20.406 28.594 2.863 1 72.12 74 ILE A C 1
ATOM 544 O O . ILE A 1 74 ? -20.609 29.5 3.664 1 72.12 74 ILE A O 1
ATOM 548 N N . LEU A 1 75 ? -19.359 28.297 2.025 1 70.06 75 LEU A N 1
ATOM 549 C CA . LEU A 1 75 ? -18.219 29.156 2.352 1 70.06 75 LEU A CA 1
ATOM 550 C C . LEU A 1 75 ? -18.266 30.438 1.533 1 70.06 75 LEU A C 1
ATOM 552 O O . LEU A 1 75 ? -18.812 30.469 0.433 1 70.06 75 LEU A O 1
ATOM 556 N N . GLY A 1 76 ? -18.078 31.625 2.029 1 68.56 76 GLY A N 1
ATOM 557 C CA . GLY A 1 76 ? -18.078 32.906 1.372 1 68.56 76 GLY A CA 1
ATOM 558 C C . GLY A 1 76 ? -17.344 32.906 0.045 1 68.56 76 GLY A C 1
ATOM 559 O O . GLY A 1 76 ? -16.656 31.938 -0.29 1 68.56 76 GLY A O 1
ATOM 560 N N . HIS A 1 77 ? -17.609 33.781 -0.875 1 69.88 77 HIS A N 1
ATOM 561 C CA . HIS A 1 77 ? -17.094 33.906 -2.232 1 69.88 77 HIS A CA 1
ATOM 562 C C . HIS A 1 77 ? -15.664 34.438 -2.236 1 69.88 77 HIS A C 1
ATOM 564 O O . HIS A 1 77 ? -14.969 34.375 -3.248 1 69.88 77 HIS A O 1
ATOM 570 N N . ILE A 1 78 ? -15.25 35.031 -1.095 1 76.44 78 ILE A N 1
ATOM 571 C CA . ILE A 1 78 ? -13.906 35.594 -1.042 1 76.44 78 ILE A CA 1
ATOM 572 C C . ILE A 1 78 ? -12.875 34.469 -0.896 1 76.44 78 ILE A C 1
ATOM 574 O O . ILE A 1 78 ? -12.891 33.719 0.087 1 76.44 78 ILE A O 1
ATOM 578 N N . GLU A 1 79 ? -12.008 34.438 -1.83 1 74.88 79 GLU A N 1
ATOM 579 C CA . GLU A 1 79 ? -11.008 33.375 -1.859 1 74.88 79 GLU A CA 1
ATOM 580 C C . GLU A 1 79 ? -9.703 33.844 -1.203 1 74.88 79 GLU A C 1
ATOM 582 O O . GLU A 1 79 ? -8.992 33.031 -0.601 1 74.88 79 GLU A O 1
ATOM 587 N N . ALA A 1 80 ? -9.398 35.125 -1.362 1 79.62 80 ALA A N 1
ATOM 588 C CA . ALA A 1 80 ? -8.141 35.625 -0.82 1 79.62 80 ALA A CA 1
ATOM 589 C C . ALA A 1 80 ? -8.188 37.156 -0.641 1 79.62 80 ALA A C 1
ATOM 591 O O . ALA A 1 80 ? -8.859 37.844 -1.401 1 79.62 80 ALA A O 1
ATOM 592 N N . LEU A 1 81 ? -7.57 37.625 0.369 1 85.12 81 LEU A N 1
ATOM 593 C CA . LEU A 1 81 ? -7.363 39.031 0.646 1 85.12 81 LEU A CA 1
ATOM 594 C C . LEU A 1 81 ? -5.887 39.344 0.902 1 85.12 81 LEU A C 1
ATOM 596 O O . LEU A 1 81 ? -5.207 38.562 1.588 1 85.12 81 LEU A O 1
ATOM 600 N N . GLU A 1 82 ? -5.398 40.406 0.271 1 84.06 82 GLU A N 1
ATOM 601 C CA . GLU A 1 82 ? -4.004 40.781 0.464 1 84.06 82 GLU A CA 1
ATOM 602 C C . GLU A 1 82 ? -3.834 42.312 0.358 1 84.06 82 GLU A C 1
ATOM 604 O O . GLU A 1 82 ? -4.293 42.906 -0.606 1 84.06 82 GLU A O 1
ATOM 609 N N . TRP A 1 83 ? -3.166 42.875 1.279 1 86.5 83 TRP A N 1
ATOM 610 C CA . TRP A 1 83 ? -2.867 44.312 1.194 1 86.5 83 TRP A CA 1
ATOM 611 C C . TRP A 1 83 ? -1.762 44.562 0.177 1 86.5 83 TRP A C 1
ATOM 613 O O . TRP A 1 83 ? -0.702 43.938 0.225 1 86.5 83 TRP A O 1
ATOM 623 N N . MET A 1 84 ? -1.998 45.469 -0.706 1 81 84 MET A N 1
ATOM 624 C CA . MET A 1 84 ? -0.983 45.906 -1.664 1 81 84 MET A CA 1
ATOM 625 C C . MET A 1 84 ? -0.093 46.969 -1.066 1 81 84 MET A C 1
ATOM 627 O O . MET A 1 84 ? 1.076 47.094 -1.436 1 81 84 MET A O 1
ATOM 631 N N . ASP A 1 85 ? -0.702 47.812 -0.326 1 83.31 85 ASP A N 1
ATOM 632 C CA . ASP A 1 85 ? -0.044 48.875 0.406 1 83.31 85 ASP A CA 1
ATOM 633 C C . ASP A 1 85 ? -0.877 49.312 1.608 1 83.31 85 ASP A C 1
ATOM 635 O O . ASP A 1 85 ? -1.634 48.5 2.168 1 83.31 85 ASP A O 1
ATOM 639 N N . GLY A 1 86 ? -0.619 50.5 2.014 1 86.44 86 GLY A N 1
ATOM 640 C CA . GLY A 1 86 ? -1.304 50.969 3.211 1 86.44 86 GLY A CA 1
ATOM 641 C C . GLY A 1 86 ? -2.773 51.281 2.98 1 86.44 86 GLY A C 1
ATOM 642 O O . GLY A 1 86 ? -3.543 51.406 3.934 1 86.44 86 GLY A O 1
ATOM 643 N N . ASN A 1 87 ? -3.189 51.312 1.667 1 89.44 87 ASN A N 1
ATOM 644 C CA . ASN A 1 87 ? -4.551 51.75 1.399 1 89.44 87 ASN A CA 1
ATOM 645 C C . ASN A 1 87 ? -5.27 50.812 0.428 1 89.44 87 ASN A C 1
ATOM 647 O O . ASN A 1 87 ? -6.496 50.875 0.316 1 89.44 87 ASN A O 1
ATOM 651 N N . LYS A 1 88 ? -4.562 50.062 -0.231 1 88.38 88 LYS A N 1
ATOM 652 C CA . LYS A 1 88 ? -5.164 49.25 -1.28 1 88.38 88 LYS A CA 1
ATOM 653 C C . LYS A 1 88 ? -5.199 47.781 -0.88 1 88.38 88 LYS A C 1
ATOM 655 O O . LYS A 1 88 ? -4.191 47.219 -0.43 1 88.38 88 LYS A O 1
ATOM 660 N N . LEU A 1 89 ? -6.363 47.219 -1.033 1 88.62 89 LEU A N 1
ATOM 661 C CA . LEU A 1 89 ? -6.598 45.812 -0.706 1 88.62 89 LEU A CA 1
ATOM 662 C C . LEU A 1 89 ? -6.965 45 -1.954 1 88.62 89 LEU A C 1
ATOM 664 O O . LEU A 1 89 ? -7.879 45.406 -2.691 1 88.62 89 LEU A O 1
ATOM 668 N N . LEU A 1 90 ? -6.191 44.031 -2.188 1 85 90 LEU A N 1
ATOM 669 C CA . LEU A 1 90 ? -6.516 43.094 -3.266 1 85 90 LEU A CA 1
ATOM 670 C C . LEU A 1 90 ? -7.543 42.062 -2.807 1 85 90 LEU A C 1
ATOM 672 O O . LEU A 1 90 ? -7.367 41.406 -1.768 1 85 90 LEU A O 1
ATOM 676 N N . VAL A 1 91 ? -8.586 41.906 -3.572 1 83.25 91 VAL A N 1
ATOM 677 C CA . VAL A 1 91 ? -9.656 40.969 -3.273 1 83.25 91 VAL A CA 1
ATOM 678 C C . VAL A 1 91 ? -9.828 39.969 -4.434 1 83.25 91 VAL A C 1
ATOM 680 O O . VAL A 1 91 ? -10.094 40.406 -5.566 1 83.25 91 VAL A O 1
ATOM 683 N N . ARG A 1 92 ? -9.586 38.75 -4.191 1 81.06 92 ARG A N 1
ATOM 684 C CA . ARG A 1 92 ? -9.891 37.719 -5.176 1 81.06 92 ARG A CA 1
ATOM 685 C C . ARG A 1 92 ? -11.219 37.031 -4.859 1 81.06 92 ARG A C 1
ATOM 687 O O . ARG A 1 92 ? -11.367 36.406 -3.799 1 81.06 92 ARG A O 1
ATOM 694 N N . ALA A 1 93 ? -12.156 37.125 -5.664 1 74.19 93 ALA A N 1
ATOM 695 C CA . ALA A 1 93 ? -13.484 36.531 -5.504 1 74.19 93 ALA A CA 1
ATOM 696 C C . ALA A 1 93 ? -14.07 36.125 -6.852 1 74.19 93 ALA A C 1
ATOM 698 O O . ALA A 1 93 ? -13.992 36.906 -7.82 1 74.19 93 ALA A O 1
ATOM 699 N N . ASN A 1 94 ? -14.617 34.938 -6.984 1 67.38 94 ASN A N 1
ATOM 700 C CA . ASN A 1 94 ? -15.305 34.438 -8.18 1 67.38 94 ASN A CA 1
ATOM 701 C C . ASN A 1 94 ? -14.43 34.562 -9.422 1 67.38 94 ASN A C 1
ATOM 703 O O . ASN A 1 94 ? -14.859 35.125 -10.438 1 67.38 94 ASN A O 1
ATOM 707 N N . ASP A 1 95 ? -13.156 34.281 -9.32 1 66.75 95 ASP A N 1
ATOM 708 C CA . ASP A 1 95 ? -12.188 34.25 -10.414 1 66.75 95 ASP A CA 1
ATOM 709 C C . ASP A 1 95 ? -11.836 35.656 -10.875 1 66.75 95 ASP A C 1
ATOM 711 O O . ASP A 1 95 ? -11.352 35.844 -12 1 66.75 95 ASP A O 1
ATOM 715 N N . LEU A 1 96 ? -12.328 36.625 -10.062 1 71.25 96 LEU A N 1
ATOM 716 C CA . LEU A 1 96 ? -11.953 38 -10.336 1 71.25 96 LEU A CA 1
ATOM 717 C C . LEU A 1 96 ? -10.977 38.5 -9.281 1 71.25 96 LEU A C 1
ATOM 719 O O . LEU A 1 96 ? -11.023 38.094 -8.125 1 71.25 96 LEU A O 1
ATOM 723 N N . VAL A 1 97 ? -10.023 39.344 -9.766 1 79.38 97 VAL A N 1
ATOM 724 C CA . VAL A 1 97 ? -9.117 40 -8.836 1 79.38 97 VAL A CA 1
ATOM 725 C C . VAL A 1 97 ? -9.359 41.531 -8.891 1 79.38 97 VAL A C 1
ATOM 727 O O . VAL A 1 97 ? -9.156 42.156 -9.93 1 79.38 97 VAL A O 1
ATOM 730 N N . GLU A 1 98 ? -9.844 42.031 -7.84 1 82.56 98 GLU A N 1
ATOM 731 C CA . GLU A 1 98 ? -10.164 43.438 -7.746 1 82.56 98 GLU A CA 1
ATOM 732 C C . GLU A 1 98 ? -9.297 44.125 -6.703 1 82.56 98 GLU A C 1
ATOM 734 O O . GLU A 1 98 ? -8.852 43.5 -5.738 1 82.56 98 GLU A O 1
ATOM 739 N N . VAL A 1 99 ? -9.008 45.375 -6.953 1 86.69 99 VAL A N 1
ATOM 740 C CA . VAL A 1 99 ? -8.312 46.219 -5.984 1 86.69 99 VAL A CA 1
ATOM 741 C C . VAL A 1 99 ? -9.297 47.219 -5.383 1 86.69 99 VAL A C 1
ATOM 743 O O . VAL A 1 99 ? -9.992 47.938 -6.109 1 86.69 99 VAL A O 1
ATOM 746 N N . VAL A 1 100 ? -9.398 47.188 -4.117 1 90.12 100 VAL A N 1
ATOM 747 C CA . VAL A 1 100 ? -10.203 48.188 -3.406 1 90.12 100 VAL A CA 1
ATOM 748 C C . VAL A 1 100 ? -9.289 49.25 -2.781 1 90.12 100 VAL A C 1
ATOM 750 O O . VAL A 1 100 ? -8.383 48.906 -2.012 1 90.12 100 VAL A O 1
ATOM 753 N N . ASP A 1 101 ? -9.562 50.438 -3.117 1 91.25 101 ASP A N 1
ATOM 754 C CA . ASP A 1 101 ? -8.719 51.531 -2.674 1 91.25 101 ASP A CA 1
ATOM 755 C C . ASP A 1 101 ? -9.406 52.344 -1.566 1 91.25 101 ASP A C 1
ATOM 757 O O . ASP A 1 101 ? -10.438 52.969 -1.795 1 91.25 101 ASP A O 1
ATOM 761 N N . PHE A 1 102 ? -8.867 52.375 -0.406 1 91 102 PHE A N 1
ATOM 762 C CA . PHE A 1 102 ? -9.422 53.062 0.764 1 91 102 PHE A CA 1
ATOM 763 C C . PHE A 1 102 ? -8.719 54.375 1.008 1 91 102 PHE A C 1
ATOM 765 O O . PHE A 1 102 ? -8.742 54.906 2.123 1 91 102 PHE A O 1
ATOM 772 N N . SER A 1 103 ? -8.094 54.969 0.066 1 88 103 SER A N 1
ATOM 773 C CA . SER A 1 103 ? -7.371 56.219 0.215 1 88 103 SER A CA 1
ATOM 774 C C . SER A 1 103 ? -8.328 57.375 0.406 1 88 103 SER A C 1
ATOM 776 O O . SER A 1 103 ? -7.945 58.438 0.936 1 88 103 SER A O 1
ATOM 778 N N . THR A 1 104 ? -9.547 57.125 -0.065 1 85.38 104 THR A N 1
ATOM 779 C CA . THR A 1 104 ? -10.562 58.188 0.084 1 85.38 104 THR A CA 1
ATOM 780 C C . THR A 1 104 ? -11.719 57.688 0.943 1 85.38 104 THR A C 1
ATOM 782 O O . THR A 1 104 ? -11.82 56.5 1.235 1 85.38 104 THR A O 1
ATOM 785 N N . ASP A 1 105 ? -12.508 58.625 1.386 1 78.38 105 ASP A N 1
ATOM 786 C CA . ASP A 1 105 ? -13.633 58.281 2.252 1 78.38 105 ASP A CA 1
ATOM 787 C C . ASP A 1 105 ? -14.594 57.312 1.567 1 78.38 105 ASP A C 1
ATOM 789 O O . ASP A 1 105 ? -15.164 56.438 2.219 1 78.38 105 ASP A O 1
ATOM 793 N N . THR A 1 106 ? -14.633 57.594 0.328 1 82.38 106 THR A N 1
ATOM 794 C CA . THR A 1 106 ? -15.383 56.625 -0.469 1 82.38 106 THR A CA 1
ATOM 795 C C . THR A 1 106 ? -14.438 55.688 -1.223 1 82.38 106 THR A C 1
ATOM 797 O O . THR A 1 106 ? -13.68 56.156 -2.088 1 82.38 106 THR A O 1
ATOM 800 N N . TRP A 1 107 ? -14.445 54.438 -0.75 1 82.5 107 TRP A N 1
ATOM 801 C CA . TRP A 1 107 ? -13.492 53.5 -1.366 1 82.5 107 TRP A CA 1
ATOM 802 C C . TRP A 1 107 ? -13.883 53.219 -2.809 1 82.5 107 TRP A C 1
ATOM 804 O O . TRP A 1 107 ? -15.062 53.219 -3.158 1 82.5 107 TRP A O 1
ATOM 814 N N . LYS A 1 108 ? -12.953 53.094 -3.674 1 87.06 108 LYS A N 1
ATOM 815 C CA . LYS A 1 108 ? -13.109 52.781 -5.09 1 87.06 108 LYS A CA 1
ATOM 816 C C . LYS A 1 108 ? -12.492 51.406 -5.406 1 87.06 108 LYS A C 1
ATOM 818 O O . LYS A 1 108 ? -11.625 50.938 -4.676 1 87.06 108 LYS A O 1
ATOM 823 N N . ASN A 1 109 ? -13.094 50.719 -6.309 1 86.19 109 ASN A N 1
ATOM 824 C CA . ASN A 1 109 ? -12.523 49.438 -6.715 1 86.19 109 ASN A CA 1
ATOM 825 C C . ASN A 1 109 ? -12.289 49.375 -8.219 1 86.19 109 ASN A C 1
ATOM 827 O O . ASN A 1 109 ? -12.938 50.125 -8.984 1 86.19 109 ASN A O 1
ATOM 831 N N . TYR A 1 110 ? -11.281 48.719 -8.664 1 83.44 110 TYR A N 1
ATOM 832 C CA . TYR A 1 110 ? -11.016 48.469 -10.07 1 83.44 110 TYR A CA 1
ATOM 833 C C . TYR A 1 110 ? -10.461 47.031 -10.258 1 83.44 110 TYR A C 1
ATOM 835 O O . TYR A 1 110 ? -9.906 46.469 -9.32 1 83.44 110 TYR A O 1
ATOM 843 N N . THR A 1 111 ? -10.609 46.562 -11.484 1 81 111 THR A N 1
ATOM 844 C CA . THR A 1 111 ? -10.133 45.219 -11.812 1 81 111 THR A CA 1
ATOM 845 C C . THR A 1 111 ? -8.648 45.281 -12.18 1 81 111 THR A C 1
ATOM 847 O O . THR A 1 111 ? -8.227 46.062 -13.016 1 81 111 THR A O 1
ATOM 850 N N . LEU A 1 112 ? -7.832 44.531 -11.43 1 79 112 LEU A N 1
ATOM 851 C CA . LEU A 1 112 ? -6.406 44.469 -11.719 1 79 112 LEU A CA 1
ATOM 852 C C . LEU A 1 112 ? -6.137 43.594 -12.93 1 79 112 LEU A C 1
ATOM 854 O O . LEU A 1 112 ? -5.367 43.938 -13.82 1 79 112 LEU A O 1
ATOM 858 N N . PHE A 1 113 ? -6.59 42.375 -12.984 1 76.44 113 PHE A N 1
ATOM 859 C CA . PHE A 1 113 ? -6.527 41.562 -14.18 1 76.44 113 PHE A CA 1
ATOM 860 C C . PHE A 1 113 ? -7.754 40.656 -14.281 1 76.44 113 PHE A C 1
ATOM 862 O O . PHE A 1 113 ? -8.375 40.312 -13.266 1 76.44 113 PHE A O 1
ATOM 869 N N . ASP A 1 114 ? -8 40.312 -15.57 1 73.75 114 ASP A N 1
ATOM 870 C CA . ASP A 1 114 ? -9.219 39.562 -15.812 1 73.75 114 ASP A CA 1
ATOM 871 C C . ASP A 1 114 ? -8.938 38.062 -15.82 1 73.75 114 ASP A C 1
ATOM 873 O O . ASP A 1 114 ? -7.777 37.625 -15.773 1 73.75 114 ASP A O 1
ATOM 877 N N . THR A 1 115 ? -9.969 37.375 -15.859 1 76.12 115 THR A N 1
ATOM 878 C CA . THR A 1 115 ? -9.953 35.906 -15.797 1 76.12 115 THR A CA 1
ATOM 879 C C . THR A 1 115 ? -9.117 35.312 -16.938 1 76.12 115 THR A C 1
ATOM 881 O O . THR A 1 115 ? -8.422 34.344 -16.75 1 76.12 115 THR A O 1
ATOM 884 N N . GLU A 1 116 ? -9.141 35.938 -18 1 79.12 116 GLU A N 1
ATOM 885 C CA . GLU A 1 116 ? -8.406 35.406 -19.156 1 79.12 116 GLU A CA 1
ATOM 886 C C . GLU A 1 116 ? -6.902 35.5 -18.953 1 79.12 116 GLU A C 1
ATOM 888 O O . GLU A 1 116 ? -6.168 34.562 -19.266 1 79.12 116 GLU A O 1
ATOM 893 N N . ALA A 1 117 ? -6.508 36.656 -18.469 1 80.25 117 ALA A N 1
ATOM 894 C CA . ALA A 1 117 ? -5.082 36.812 -18.203 1 80.25 117 ALA A CA 1
ATOM 895 C C . ALA A 1 117 ? -4.617 35.844 -17.109 1 80.25 117 ALA A C 1
ATOM 897 O O . ALA A 1 117 ? -3.535 35.281 -17.203 1 80.25 117 ALA A O 1
ATOM 898 N N . LEU A 1 118 ? -5.34 35.688 -16.125 1 80.69 118 LEU A N 1
ATOM 899 C CA . LEU A 1 118 ? -4.996 34.875 -14.969 1 80.69 118 LEU A CA 1
ATOM 900 C C . LEU A 1 118 ? -4.801 33.406 -15.375 1 80.69 118 LEU A C 1
ATOM 902 O O . LEU A 1 118 ? -3.863 32.75 -14.922 1 80.69 118 LEU A O 1
ATOM 906 N N . TYR A 1 119 ? -5.605 32.875 -16.328 1 83.75 119 TYR A N 1
ATOM 907 C CA . TYR A 1 119 ? -5.594 31.438 -16.625 1 83.75 119 TYR A CA 1
ATOM 908 C C . TYR A 1 119 ? -4.945 31.172 -17.984 1 83.75 119 TYR A C 1
ATOM 910 O O . TYR A 1 119 ? -5.066 30.078 -18.531 1 83.75 119 TYR A O 1
ATOM 918 N N . ARG A 1 120 ? -4.336 32.125 -18.516 1 85.44 120 ARG A N 1
ATOM 919 C CA . ARG A 1 120 ? -3.75 32.031 -19.844 1 85.44 120 ARG A CA 1
ATOM 920 C C . ARG A 1 120 ? -2.732 30.891 -19.906 1 85.44 120 ARG A C 1
ATOM 922 O O . ARG A 1 120 ? -2.602 30.234 -20.938 1 85.44 120 ARG A O 1
ATOM 929 N N . HIS A 1 121 ? -2.039 30.703 -18.828 1 86.75 121 HIS A N 1
ATOM 930 C CA . HIS A 1 121 ? -0.932 29.75 -18.875 1 86.75 121 HIS A CA 1
ATOM 931 C C . HIS A 1 121 ? -1.23 28.516 -18.031 1 86.75 121 HIS A C 1
ATOM 933 O O . HIS A 1 121 ? -0.312 27.797 -17.641 1 86.75 121 HIS A O 1
ATOM 939 N N . GLY A 1 122 ? -2.395 28.312 -17.688 1 85 122 GLY A N 1
ATOM 940 C CA . GLY A 1 122 ? -2.77 27.094 -16.984 1 85 122 GLY A CA 1
ATOM 941 C C . GLY A 1 122 ? -3.576 27.359 -15.727 1 85 122 GLY A C 1
ATOM 942 O O . GLY A 1 122 ? -4.109 28.469 -15.547 1 85 122 GLY A O 1
ATOM 943 N N . LYS A 1 123 ? -3.664 26.297 -14.977 1 82.44 123 LYS A N 1
ATOM 944 C CA . LYS A 1 123 ? -4.383 26.406 -13.711 1 82.44 123 LYS A CA 1
ATOM 945 C C . LYS A 1 123 ? -3.562 27.156 -12.672 1 82.44 123 LYS A C 1
ATOM 947 O O . LYS A 1 123 ? -2.4 26.828 -12.43 1 82.44 123 LYS A O 1
ATOM 952 N N . VAL A 1 124 ? -4.168 28.125 -12.07 1 82.69 124 VAL A N 1
ATOM 953 C CA . VAL A 1 124 ? -3.475 29.016 -11.148 1 82.69 124 VAL A CA 1
ATOM 954 C C . VAL A 1 124 ? -3.492 28.422 -9.742 1 82.69 124 VAL A C 1
ATOM 956 O O . VAL A 1 124 ? -4.539 27.984 -9.258 1 82.69 124 VAL A O 1
ATOM 959 N N . LYS A 1 125 ? -2.352 28.359 -9.109 1 82.81 125 LYS A N 1
ATOM 960 C CA . LYS A 1 125 ? -2.227 27.922 -7.719 1 82.81 125 LYS A CA 1
ATOM 961 C C . LYS A 1 125 ? -2.35 29.109 -6.758 1 82.81 125 LYS A C 1
ATOM 963 O O . LYS A 1 125 ? -3.025 29.016 -5.73 1 82.81 125 LYS A O 1
ATOM 968 N N . SER A 1 126 ? -1.589 30.234 -7.133 1 82.94 126 SER A N 1
ATOM 969 C CA . SER A 1 126 ? -1.633 31.422 -6.273 1 82.94 126 SER A CA 1
ATOM 970 C C . SER A 1 126 ? -1.145 32.656 -7.016 1 82.94 126 SER A C 1
ATOM 972 O O . SER A 1 126 ? -0.543 32.562 -8.086 1 82.94 126 SER A O 1
ATOM 974 N N . THR A 1 127 ? -1.462 33.812 -6.453 1 82.44 127 THR A N 1
ATOM 975 C CA . THR A 1 127 ? -0.978 35.094 -6.93 1 82.44 127 THR A CA 1
ATOM 976 C C . THR A 1 127 ? -0.381 35.906 -5.785 1 82.44 127 THR A C 1
ATOM 978 O O . THR A 1 127 ? -0.821 35.812 -4.637 1 82.44 127 THR A O 1
ATOM 981 N N . ASN A 1 128 ? 0.69 36.625 -6.078 1 82.81 128 ASN A N 1
ATOM 982 C CA . ASN A 1 128 ? 1.345 37.5 -5.117 1 82.81 128 ASN A CA 1
ATOM 983 C C . ASN A 1 128 ? 1.636 38.875 -5.719 1 82.81 128 ASN A C 1
ATOM 985 O O . ASN A 1 128 ? 2.414 38.969 -6.668 1 82.81 128 ASN A O 1
ATOM 989 N N . VAL A 1 129 ? 1.046 39.844 -5.164 1 78.94 129 VAL A N 1
ATOM 990 C CA . VAL A 1 129 ? 1.271 41.188 -5.652 1 78.94 129 VAL A CA 1
ATOM 991 C C . VAL A 1 129 ? 2.568 41.75 -5.062 1 78.94 129 VAL A C 1
ATOM 993 O O . VAL A 1 129 ? 2.791 41.656 -3.852 1 78.94 129 VAL A O 1
ATOM 996 N N . ILE A 1 130 ? 3.316 42.312 -5.922 1 79.38 130 ILE A N 1
ATOM 997 C CA . ILE A 1 130 ? 4.582 42.875 -5.496 1 79.38 130 ILE A CA 1
ATOM 998 C C . ILE A 1 130 ? 4.367 44.344 -5.121 1 79.38 130 ILE A C 1
ATOM 1000 O O . ILE A 1 130 ? 4.027 45.188 -5.973 1 79.38 130 ILE A O 1
ATOM 1004 N N . HIS A 1 131 ? 4.688 44.625 -3.893 1 73.31 131 HIS A N 1
ATOM 1005 C CA . HIS A 1 131 ? 4.398 45.938 -3.371 1 73.31 131 HIS A CA 1
ATOM 1006 C C . HIS A 1 131 ? 5.164 47.031 -4.141 1 73.31 131 HIS A C 1
ATOM 1008 O O . HIS A 1 131 ? 6.328 46.812 -4.504 1 73.31 131 HIS A O 1
ATOM 1014 N N . ASN A 1 132 ? 4.48 48.062 -4.363 1 72.5 132 ASN A N 1
ATOM 1015 C CA . ASN A 1 132 ? 5.02 49.281 -4.957 1 72.5 132 ASN A CA 1
ATOM 1016 C C . ASN A 1 132 ? 5.477 49.031 -6.395 1 72.5 132 ASN A C 1
ATOM 1018 O O . ASN A 1 132 ? 6.34 49.781 -6.902 1 72.5 132 ASN A O 1
ATOM 1022 N N . THR A 1 133 ? 5.121 47.969 -6.934 1 78.81 133 THR A N 1
ATOM 1023 C CA . THR A 1 133 ? 5.387 47.719 -8.344 1 78.81 133 THR A CA 1
ATOM 1024 C C . THR A 1 133 ? 4.098 47.375 -9.078 1 78.81 133 THR A C 1
ATOM 1026 O O . THR A 1 133 ? 3.102 47 -8.453 1 78.81 133 THR A O 1
ATOM 1029 N N . PRO A 1 134 ? 4.102 47.5 -10.289 1 81.5 134 PRO A N 1
ATOM 1030 C CA . PRO A 1 134 ? 2.93 47.094 -11.07 1 81.5 134 PRO A CA 1
ATOM 1031 C C . PRO A 1 134 ? 2.957 45.625 -11.453 1 81.5 134 PRO A C 1
ATOM 1033 O O . PRO A 1 134 ? 2.41 45.25 -12.484 1 81.5 134 PRO A O 1
ATOM 1036 N N . HIS A 1 135 ? 3.645 44.906 -10.711 1 85.69 135 HIS A N 1
ATOM 1037 C CA . HIS A 1 135 ? 3.84 43.5 -11.094 1 85.69 135 HIS A CA 1
ATOM 1038 C C . HIS A 1 135 ? 3.113 42.562 -10.141 1 85.69 135 HIS A C 1
ATOM 1040 O O . HIS A 1 135 ? 2.988 42.875 -8.945 1 85.69 135 HIS A O 1
ATOM 1046 N N . VAL A 1 136 ? 2.646 41.438 -10.75 1 84.5 136 VAL A N 1
ATOM 1047 C CA . VAL A 1 136 ? 1.991 40.375 -10 1 84.5 136 VAL A CA 1
ATOM 1048 C C . VAL A 1 136 ? 2.67 39.031 -10.305 1 84.5 136 VAL A C 1
ATOM 1050 O O . VAL A 1 136 ? 2.852 38.688 -11.469 1 84.5 136 VAL A O 1
ATOM 1053 N N . GLU A 1 137 ? 3.07 38.375 -9.266 1 89.81 137 GLU A N 1
ATOM 1054 C CA . GLU A 1 137 ? 3.568 37 -9.414 1 89.81 137 GLU A CA 1
ATOM 1055 C C . GLU A 1 137 ? 2.42 36 -9.5 1 89.81 137 GLU A C 1
ATOM 1057 O O . GLU A 1 137 ? 1.522 36 -8.656 1 89.81 137 GLU A O 1
ATOM 1062 N N . ILE A 1 138 ? 2.463 35.188 -10.539 1 88.75 138 ILE A N 1
ATOM 1063 C CA . ILE A 1 138 ? 1.453 34.156 -10.688 1 88.75 138 ILE A CA 1
ATOM 1064 C C . ILE A 1 138 ? 2.121 32.781 -10.648 1 88.75 138 ILE A C 1
ATOM 1066 O O . ILE A 1 138 ? 3.057 32.5 -11.406 1 88.75 138 ILE A O 1
ATOM 1070 N N . THR A 1 139 ? 1.666 31.922 -9.773 1 90.94 139 THR A N 1
ATOM 1071 C CA . THR A 1 139 ? 2.135 30.547 -9.664 1 90.94 139 THR A CA 1
ATOM 1072 C C . THR A 1 139 ? 1.153 29.594 -10.336 1 90.94 139 THR A C 1
ATOM 1074 O O . THR A 1 139 ? -0.043 29.609 -10.039 1 90.94 139 THR A O 1
ATOM 1077 N N . TYR A 1 140 ? 1.707 28.766 -11.227 1 87.88 140 TYR A N 1
ATOM 1078 C CA . TYR A 1 140 ? 0.902 27.781 -11.945 1 87.88 140 TYR A CA 1
ATOM 1079 C C . TYR A 1 140 ? 1.254 26.375 -11.508 1 87.88 140 TYR A C 1
ATOM 1081 O O . TYR A 1 140 ? 2.389 26.094 -11.109 1 87.88 140 TYR A O 1
ATOM 1089 N N . PHE A 1 141 ? 0.185 25.516 -11.547 1 82.62 141 PHE A N 1
ATOM 1090 C CA . PHE A 1 141 ? 0.485 24.094 -11.406 1 82.62 141 PHE A CA 1
ATOM 1091 C C . PHE A 1 141 ? 1.271 23.578 -12.609 1 82.62 141 PHE A C 1
ATOM 1093 O O . PHE A 1 141 ? 0.976 23.938 -13.75 1 82.62 141 PHE A O 1
ATOM 1100 N N . GLY A 1 142 ? 2.328 22.938 -12.266 1 73.25 142 GLY A N 1
ATOM 1101 C CA . GLY A 1 142 ? 3.104 22.359 -13.352 1 73.25 142 GLY A CA 1
ATOM 1102 C C . GLY A 1 142 ? 2.355 21.281 -14.109 1 73.25 142 GLY A C 1
ATOM 1103 O O . GLY A 1 142 ? 1.347 20.75 -13.633 1 73.25 142 GLY A O 1
ATOM 1104 N N . GLU A 1 143 ? 2.648 21.25 -15.43 1 60.5 143 GLU A N 1
ATOM 1105 C CA . GLU A 1 143 ? 2.043 20.172 -16.203 1 60.5 143 GLU A CA 1
ATOM 1106 C C . GLU A 1 143 ? 2.471 18.812 -15.68 1 60.5 143 GLU A C 1
ATOM 1108 O O . GLU A 1 143 ? 3.59 18.656 -15.188 1 60.5 143 GLU A O 1
ATOM 1113 N N . LYS A 1 144 ? 1.483 18.047 -15.164 1 50.47 144 LYS A N 1
ATOM 1114 C CA . LYS A 1 144 ? 1.758 16.672 -14.727 1 50.47 144 LYS A CA 1
ATOM 1115 C C . LYS A 1 144 ? 2.855 16.031 -15.578 1 50.47 144 LYS A C 1
ATOM 1117 O O . LYS A 1 144 ? 2.67 15.812 -16.781 1 50.47 144 LYS A O 1
ATOM 1122 N N . ASN A 1 145 ? 4.008 16.734 -15.555 1 43.53 145 ASN A N 1
ATOM 1123 C CA . ASN A 1 145 ? 5.059 16.125 -16.359 1 43.53 145 ASN A CA 1
ATOM 1124 C C . ASN A 1 145 ? 5.16 14.617 -16.109 1 43.53 145 ASN A C 1
ATOM 1126 O O . ASN A 1 145 ? 4.832 14.141 -15.023 1 43.53 145 ASN A O 1
ATOM 1130 N N . LYS A 1 146 ? 5.355 13.93 -17.219 1 42.5 146 LYS A N 1
ATOM 1131 C CA . LYS A 1 146 ? 5.688 12.523 -17.391 1 42.5 146 LYS A CA 1
ATOM 1132 C C . LYS A 1 146 ? 6.867 12.125 -16.516 1 42.5 146 LYS A C 1
ATOM 1134 O O . LYS A 1 146 ? 7.488 11.078 -16.734 1 42.5 146 LYS A O 1
ATOM 1139 N N . ASP A 1 147 ? 7.445 12.992 -15.812 1 41.53 147 ASP A N 1
ATOM 1140 C CA . ASP A 1 147 ? 8.633 12.562 -15.086 1 41.53 147 ASP A CA 1
ATOM 1141 C C . ASP A 1 147 ? 8.258 11.695 -13.891 1 41.53 147 ASP A C 1
ATOM 1143 O O . ASP A 1 147 ? 7.211 11.898 -13.266 1 41.53 147 ASP A O 1
ATOM 1147 N N . PRO A 1 148 ? 8.875 10.641 -13.828 1 40.31 148 PRO A N 1
ATOM 1148 C CA . PRO A 1 148 ? 8.719 9.602 -12.812 1 40.31 148 PRO A CA 1
ATOM 1149 C C . PRO A 1 148 ? 8.57 10.172 -11.398 1 40.31 148 PRO A C 1
ATOM 1151 O O . PRO A 1 148 ? 8.227 9.438 -10.469 1 40.31 148 PRO A O 1
ATOM 1154 N N . THR A 1 149 ? 9.258 11.414 -11.172 1 42.19 149 THR A N 1
ATOM 1155 C CA . THR A 1 149 ? 9.188 11.812 -9.773 1 42.19 149 THR A CA 1
ATOM 1156 C C . THR A 1 149 ? 7.926 12.625 -9.5 1 42.19 149 THR A C 1
ATOM 1158 O O . THR A 1 149 ? 7.617 13.57 -10.234 1 42.19 149 THR A O 1
ATOM 1161 N N . PHE A 1 150 ? 6.848 12.102 -9.133 1 45.81 150 PHE A N 1
ATOM 1162 C CA . PHE A 1 150 ? 5.543 12.602 -8.703 1 45.81 150 PHE A CA 1
ATOM 1163 C C . PHE A 1 150 ? 5.668 13.992 -8.102 1 45.81 150 PHE A C 1
ATOM 1165 O O . PHE A 1 150 ? 4.781 14.445 -7.375 1 45.81 150 PHE A O 1
ATOM 1172 N N . GLU A 1 151 ? 6.793 14.734 -8.211 1 50.53 151 GLU A N 1
ATOM 1173 C CA . GLU A 1 151 ? 6.684 16.016 -7.516 1 50.53 151 GLU A CA 1
ATOM 1174 C C . GLU A 1 151 ? 5.93 17.031 -8.359 1 50.53 151 GLU A C 1
ATOM 1176 O O . GLU A 1 151 ? 6.297 17.297 -9.508 1 50.53 151 GLU A O 1
ATOM 1181 N N . THR A 1 152 ? 4.586 17.125 -8.156 1 58.84 152 THR A N 1
ATOM 1182 C CA . THR A 1 152 ? 3.912 18.297 -8.719 1 58.84 152 THR A CA 1
ATOM 1183 C C . THR A 1 152 ? 4.777 19.531 -8.57 1 58.84 152 THR A C 1
ATOM 1185 O O . THR A 1 152 ? 5.301 19.812 -7.488 1 58.84 152 THR A O 1
ATOM 1188 N N . TYR A 1 153 ? 5.363 19.938 -9.758 1 74.5 153 TYR A N 1
ATOM 1189 C CA . TYR A 1 153 ? 6.156 21.156 -9.633 1 74.5 153 TYR A CA 1
ATOM 1190 C C . TYR A 1 153 ? 5.348 22.375 -10.07 1 74.5 153 TYR A C 1
ATOM 1192 O O . TYR A 1 153 ? 4.246 22.234 -10.602 1 74.5 153 TYR A O 1
ATOM 1200 N N . THR A 1 154 ? 5.723 23.484 -9.641 1 86.19 154 THR A N 1
ATOM 1201 C CA . THR A 1 154 ? 5.094 24.75 -9.969 1 86.19 154 THR A CA 1
ATOM 1202 C C . THR A 1 154 ? 5.984 25.578 -10.898 1 86.19 154 THR A C 1
ATOM 1204 O O . THR A 1 154 ? 7.203 25.391 -10.922 1 86.19 154 THR A O 1
ATOM 1207 N N . THR A 1 155 ? 5.285 26.266 -11.758 1 91.88 155 THR A N 1
ATOM 1208 C CA . THR A 1 155 ? 5.945 27.312 -12.531 1 91.88 155 THR A CA 1
ATOM 1209 C C . THR A 1 155 ? 5.484 28.703 -12.078 1 91.88 155 THR A C 1
ATOM 1211 O O . THR A 1 155 ? 4.438 28.828 -11.438 1 91.88 155 THR A O 1
ATOM 1214 N N . LYS A 1 156 ? 6.309 29.641 -12.289 1 94.19 156 LYS A N 1
ATOM 1215 C CA . LYS A 1 156 ? 5.961 31 -11.891 1 94.19 156 LYS A CA 1
ATOM 1216 C C . LYS A 1 156 ? 6.172 31.984 -13.047 1 94.19 156 LYS A C 1
ATOM 1218 O O . LYS A 1 156 ? 7.086 31.812 -13.852 1 94.19 156 LYS A O 1
ATOM 1223 N N . ARG A 1 157 ? 5.293 32.969 -13.078 1 94.44 157 ARG A N 1
ATOM 1224 C CA . ARG A 1 157 ? 5.371 34.062 -14.039 1 94.44 157 ARG A CA 1
ATOM 1225 C C . ARG A 1 157 ? 5.09 35.406 -13.367 1 94.44 157 ARG A C 1
ATOM 1227 O O . ARG A 1 157 ? 4.391 35.469 -12.352 1 94.44 157 ARG A O 1
ATOM 1234 N N . ILE A 1 158 ? 5.664 36.438 -13.953 1 92.81 158 ILE A N 1
ATOM 1235 C CA . ILE A 1 158 ? 5.43 37.781 -13.477 1 92.81 158 ILE A CA 1
ATOM 1236 C C . ILE A 1 158 ? 4.625 38.562 -14.508 1 92.81 158 ILE A C 1
ATOM 1238 O O . ILE A 1 158 ? 5.055 38.719 -15.656 1 92.81 158 ILE A O 1
ATOM 1242 N N . TYR A 1 159 ? 3.553 39.031 -14.109 1 90.12 159 TYR A N 1
ATOM 1243 C CA . TYR A 1 159 ? 2.643 39.781 -14.961 1 90.12 159 TYR A CA 1
ATOM 1244 C C . TYR A 1 159 ? 2.82 41.281 -14.758 1 90.12 159 TYR A C 1
ATOM 1246 O O . TYR A 1 159 ? 2.783 41.781 -13.625 1 90.12 159 TYR A O 1
ATOM 1254 N N . ASP A 1 160 ? 2.98 41.938 -15.797 1 88.94 160 ASP A N 1
ATOM 1255 C CA . ASP A 1 160 ? 3.021 43.406 -15.766 1 88.94 160 ASP A CA 1
ATOM 1256 C C . ASP A 1 160 ? 1.642 44 -16.047 1 88.94 160 ASP A C 1
ATOM 1258 O O . ASP A 1 160 ? 1.143 43.906 -17.172 1 88.94 160 ASP A O 1
ATOM 1262 N N . THR A 1 161 ? 1.076 44.625 -15.039 1 82.5 161 THR A N 1
ATOM 1263 C CA . THR A 1 161 ? -0.302 45.094 -15.133 1 82.5 161 THR A CA 1
ATOM 1264 C C . THR A 1 161 ? -0.406 46.281 -16.078 1 82.5 161 THR A C 1
ATOM 1266 O O . THR A 1 161 ? -1.501 46.625 -16.531 1 82.5 161 THR A O 1
ATOM 1269 N N . ARG A 1 162 ? 0.634 46.938 -16.453 1 86.5 162 ARG A N 1
ATOM 1270 C CA . ARG A 1 162 ? 0.619 48.062 -17.359 1 86.5 162 ARG A CA 1
ATOM 1271 C C . ARG A 1 162 ? 0.561 47.625 -18.812 1 86.5 162 ARG A C 1
ATOM 1273 O O . ARG A 1 162 ? -0.162 48.219 -19.625 1 86.5 162 ARG A O 1
ATOM 1280 N N . THR A 1 163 ? 1.296 46.625 -18.984 1 88 163 THR A N 1
ATOM 1281 C CA . THR A 1 163 ? 1.447 46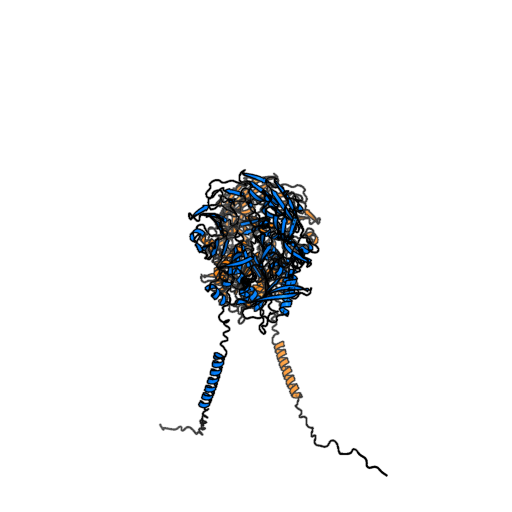.219 -20.375 1 88 163 THR A CA 1
ATOM 1282 C C . THR A 1 163 ? 0.613 45 -20.672 1 88 163 THR A C 1
ATOM 1284 O O . THR A 1 163 ? 0.354 44.688 -21.828 1 88 163 THR A O 1
ATOM 1287 N N . GLY A 1 164 ? 0.332 44.312 -19.641 1 86.31 164 GLY A N 1
ATOM 1288 C CA . GLY A 1 164 ? -0.387 43.062 -19.828 1 86.31 164 GLY A CA 1
ATOM 1289 C C . GLY A 1 164 ? 0.503 41.938 -20.312 1 86.31 164 GLY A C 1
ATOM 1290 O O . GLY A 1 164 ? 0.021 40.969 -20.891 1 86.31 164 GLY A O 1
ATOM 1291 N N . THR A 1 165 ? 1.771 42.062 -20.109 1 90.38 165 THR A N 1
ATOM 1292 C CA . THR A 1 165 ? 2.717 41.062 -20.562 1 90.38 165 THR A CA 1
ATOM 1293 C C . THR A 1 165 ? 3.203 40.219 -19.391 1 90.38 165 THR A C 1
ATOM 1295 O O . THR A 1 165 ? 3.105 40.625 -18.234 1 90.38 165 THR A O 1
ATOM 1298 N N . PHE A 1 166 ? 3.703 38.969 -19.797 1 92.62 166 PHE A N 1
ATOM 1299 C CA . PHE A 1 166 ? 4.211 38.031 -18.812 1 92.62 166 PHE A CA 1
ATOM 1300 C C . PHE A 1 166 ? 5.711 37.812 -18.984 1 92.62 166 PHE A C 1
ATOM 1302 O O . PHE A 1 166 ? 6.211 37.75 -20.109 1 92.62 166 PHE A O 1
ATOM 1309 N N . GLU A 1 167 ? 6.355 37.75 -17.938 1 93.31 167 GLU A N 1
ATOM 1310 C CA . GLU A 1 167 ? 7.73 37.25 -17.891 1 93.31 167 GLU A CA 1
ATOM 1311 C C . GLU A 1 167 ? 7.801 35.875 -17.25 1 93.31 167 GLU A C 1
ATOM 1313 O O . GLU A 1 167 ? 7.312 35.656 -16.141 1 93.31 167 GLU A O 1
ATOM 1318 N N . ASN A 1 168 ? 8.477 34.938 -18 1 94.44 168 ASN A N 1
ATOM 1319 C CA . ASN A 1 168 ? 8.688 33.625 -17.422 1 94.44 168 ASN A CA 1
ATOM 1320 C C . ASN A 1 168 ? 9.828 33.625 -16.406 1 94.44 168 ASN A C 1
ATOM 1322 O O . ASN A 1 168 ? 10.883 34.219 -16.656 1 94.44 168 ASN A O 1
ATOM 1326 N N . VAL A 1 169 ? 9.586 33.031 -15.297 1 95.44 169 VAL A N 1
ATOM 1327 C CA . VAL A 1 169 ? 10.633 32.938 -14.281 1 95.44 169 VAL A CA 1
ATOM 1328 C C . VAL A 1 169 ? 11.391 31.609 -14.438 1 95.44 169 VAL A C 1
ATOM 1330 O O . VAL A 1 169 ? 10.781 30.562 -14.625 1 95.44 169 VAL A O 1
ATOM 1333 N N . GLY A 1 170 ? 12.672 31.625 -14.406 1 95.31 170 GLY A N 1
ATOM 1334 C CA . GLY A 1 170 ? 13.57 30.484 -14.523 1 95.31 170 GLY A CA 1
ATOM 1335 C C . GLY A 1 170 ? 14.938 30.844 -15.062 1 95.31 170 GLY A C 1
ATOM 1336 O O . GLY A 1 170 ? 15.125 31.938 -15.609 1 95.31 170 GLY A O 1
ATOM 1337 N N . PRO A 1 171 ? 15.82 29.906 -14.867 1 96.06 171 PRO A N 1
ATOM 1338 C CA . PRO A 1 171 ? 17.156 30.234 -15.391 1 96.06 171 PRO A CA 1
ATOM 1339 C C . PRO A 1 171 ? 17.141 30.484 -16.891 1 96.06 171 PRO A C 1
ATOM 1341 O O . PRO A 1 171 ? 17.812 31.406 -17.375 1 96.06 171 PRO A O 1
ATOM 1344 N N . GLN A 1 172 ? 16.344 29.734 -17.641 1 95.19 172 GLN A N 1
ATOM 1345 C CA . GLN A 1 172 ? 16.297 29.875 -19.094 1 95.19 172 GLN A CA 1
ATOM 1346 C C . GLN A 1 172 ? 15.023 30.594 -19.531 1 95.19 172 GLN A C 1
ATOM 1348 O O . GLN A 1 172 ? 14.836 30.875 -20.719 1 95.19 172 GLN A O 1
ATOM 1353 N N . LYS A 1 173 ? 14.109 30.812 -18.656 1 94.94 173 LYS A N 1
ATOM 1354 C CA . LYS A 1 173 ? 12.867 31.547 -18.906 1 94.94 173 LYS A CA 1
ATOM 1355 C C . LYS A 1 173 ? 12.023 30.844 -19.953 1 94.94 173 LYS A C 1
ATOM 1357 O O . LYS A 1 173 ? 11.461 31.5 -20.844 1 94.94 173 LYS A O 1
ATOM 1362 N N . THR A 1 174 ? 11.969 29.578 -19.891 1 91.5 174 THR A N 1
ATOM 1363 C CA . THR A 1 174 ? 11.219 28.812 -20.875 1 91.5 174 THR A CA 1
ATOM 1364 C C . THR A 1 174 ? 9.734 28.781 -20.531 1 91.5 174 THR A C 1
ATOM 1366 O O . THR A 1 174 ? 8.898 28.484 -21.391 1 91.5 174 THR A O 1
ATOM 1369 N N . GLY A 1 175 ? 9.422 29 -19.344 1 89.38 175 GLY A N 1
ATOM 1370 C CA . GLY A 1 175 ? 8.047 28.906 -18.891 1 89.38 175 GLY A CA 1
ATOM 1371 C C . GLY A 1 175 ? 7.68 27.531 -18.359 1 89.38 175 GLY A C 1
ATOM 1372 O O . GLY A 1 175 ? 6.652 27.375 -17.703 1 89.38 175 GLY A O 1
ATOM 1373 N N . SER A 1 176 ? 8.523 26.594 -18.562 1 88.56 176 SER A N 1
ATOM 1374 C CA . SER A 1 176 ? 8.234 25.219 -18.141 1 88.56 176 SER A CA 1
ATOM 1375 C C . SER A 1 176 ? 9.148 24.797 -17 1 88.56 176 SER A C 1
ATOM 1377 O O . SER A 1 176 ? 8.984 23.703 -16.438 1 88.56 176 SER A O 1
ATOM 1379 N N . GLU A 1 177 ? 10.07 25.625 -16.688 1 92.12 177 GLU A N 1
ATOM 1380 C CA . GLU A 1 177 ? 11.008 25.297 -15.617 1 92.12 177 GLU A CA 1
ATOM 1381 C C . GLU A 1 177 ? 10.336 25.359 -14.25 1 92.12 177 GLU A C 1
ATOM 1383 O O . GLU A 1 177 ? 9.508 26.25 -14.008 1 92.12 177 GLU A O 1
ATOM 1388 N N . SER A 1 178 ? 10.711 24.375 -13.43 1 91.38 178 SER A N 1
ATOM 1389 C CA . SER A 1 178 ? 10.18 24.391 -12.07 1 91.38 178 SER A CA 1
ATOM 1390 C C . SER A 1 178 ? 10.75 25.562 -11.281 1 91.38 178 SER A C 1
ATOM 1392 O O . SER A 1 178 ? 11.953 25.859 -11.359 1 91.38 178 SER A O 1
ATOM 1394 N N . VAL A 1 179 ? 9.891 26.25 -10.594 1 94.44 179 VAL A N 1
ATOM 1395 C CA . VAL A 1 179 ? 10.25 27.297 -9.641 1 94.44 179 VAL A CA 1
ATOM 1396 C C . VAL A 1 179 ? 9.562 27.047 -8.305 1 94.44 179 VAL A C 1
ATOM 1398 O O . VAL A 1 179 ? 8.359 27.266 -8.164 1 94.44 179 VAL A O 1
ATOM 1401 N N . ASP A 1 180 ? 10.383 26.688 -7.391 1 91.88 180 ASP A N 1
ATOM 1402 C CA . ASP A 1 180 ? 9.82 26.234 -6.125 1 91.88 180 ASP A CA 1
ATOM 1403 C C . ASP A 1 180 ? 9.5 27.406 -5.199 1 91.88 180 ASP A C 1
ATOM 1405 O O . ASP A 1 180 ? 8.617 27.297 -4.344 1 91.88 180 ASP A O 1
ATOM 1409 N N . ALA A 1 181 ? 10.258 28.453 -5.293 1 94.19 181 ALA A N 1
ATOM 1410 C CA . ALA A 1 181 ? 10.062 29.625 -4.453 1 94.19 181 ALA A CA 1
ATOM 1411 C C . ALA A 1 181 ? 10.625 30.875 -5.129 1 94.19 181 ALA A C 1
ATOM 1413 O O . ALA A 1 181 ? 11.516 30.781 -5.977 1 94.19 181 ALA A O 1
ATOM 1414 N N . LEU A 1 182 ? 10.047 31.984 -4.766 1 94.69 182 LEU A N 1
ATOM 1415 C CA . LEU A 1 182 ? 10.469 33.281 -5.293 1 94.69 182 LEU A CA 1
ATOM 1416 C C . LEU A 1 182 ? 10.203 34.406 -4.289 1 94.69 182 LEU A C 1
ATOM 1418 O O . LEU A 1 182 ? 9.141 34.438 -3.658 1 94.69 182 LEU A O 1
ATOM 1422 N N . LYS A 1 183 ? 11.203 35.312 -4.062 1 93.94 183 LYS A N 1
ATOM 1423 C CA . LYS A 1 183 ? 11.031 36.469 -3.225 1 93.94 183 LYS A CA 1
ATOM 1424 C C . LYS A 1 183 ? 11.625 37.719 -3.893 1 93.94 183 LYS A C 1
ATOM 1426 O O . LYS A 1 183 ? 12.734 37.688 -4.418 1 93.94 183 LYS A O 1
ATOM 1431 N N . PHE A 1 184 ? 10.891 38.75 -3.791 1 92.62 184 PHE A N 1
ATOM 1432 C CA . PHE A 1 184 ? 11.312 40 -4.422 1 92.62 184 PHE A CA 1
ATOM 1433 C C . PHE A 1 184 ? 12.195 40.781 -3.48 1 92.62 184 PHE A C 1
ATOM 1435 O O . PHE A 1 184 ? 12.023 40.75 -2.262 1 92.62 184 PHE A O 1
ATOM 1442 N N . ASN A 1 185 ? 13.102 41.438 -4.133 1 92.31 185 ASN A N 1
ATOM 1443 C CA . ASN A 1 185 ? 13.93 42.375 -3.381 1 92.31 185 ASN A CA 1
ATOM 1444 C C . ASN A 1 185 ? 13.102 43.562 -2.842 1 92.31 185 ASN A C 1
ATOM 1446 O O . ASN A 1 185 ? 12.32 44.156 -3.576 1 92.31 185 ASN A O 1
ATOM 1450 N N . PRO A 1 186 ? 13.227 43.906 -1.554 1 87.38 186 PRO A N 1
ATOM 1451 C CA . PRO A 1 186 ? 12.422 45 -0.981 1 87.38 186 PRO A CA 1
ATOM 1452 C C . PRO A 1 186 ? 12.75 46.344 -1.582 1 87.38 186 PRO A C 1
ATOM 1454 O O . PRO A 1 186 ? 11.938 47.281 -1.495 1 87.38 186 PRO A O 1
ATOM 1457 N N . ASP A 1 187 ? 13.914 46.562 -2.172 1 76.56 187 ASP A N 1
ATOM 1458 C CA . ASP A 1 187 ? 14.305 47.875 -2.723 1 76.56 187 ASP A CA 1
ATOM 1459 C C . ASP A 1 187 ? 13.773 48.062 -4.141 1 76.56 187 ASP A C 1
ATOM 1461 O O . ASP A 1 187 ? 13.953 49.094 -4.754 1 76.56 187 ASP A O 1
ATOM 1465 N N . GLY A 1 188 ? 12.992 47.188 -4.57 1 66.62 188 GLY A N 1
ATOM 1466 C CA . GLY A 1 188 ? 12.141 47.5 -5.711 1 66.62 188 GLY A CA 1
ATOM 1467 C C . GLY A 1 188 ? 12.523 46.719 -6.957 1 66.62 188 GLY A C 1
ATOM 1468 O O . GLY A 1 188 ? 11.727 46.594 -7.891 1 66.62 188 GLY A O 1
ATOM 1469 N N . ALA A 1 189 ? 13.953 46.562 -7.281 1 70.12 189 ALA A N 1
ATOM 1470 C CA . ALA A 1 189 ? 14.086 45.938 -8.602 1 70.12 189 ALA A CA 1
ATOM 1471 C C . ALA A 1 189 ? 14.922 44.688 -8.523 1 70.12 189 ALA A C 1
ATOM 1473 O O . ALA A 1 189 ? 15.789 44.531 -7.66 1 70.12 189 ALA A O 1
ATOM 1474 N N . GLY A 1 190 ? 14.258 43.312 -8.594 1 89.38 190 GLY A N 1
ATOM 1475 C CA . GLY A 1 190 ? 14.898 42.031 -8.664 1 89.38 190 GLY A CA 1
ATOM 1476 C C . GLY A 1 190 ? 14.242 40.969 -7.777 1 89.38 190 GLY A C 1
ATOM 1477 O O . GLY A 1 190 ? 13.344 41.312 -6.992 1 89.38 190 GLY A O 1
ATOM 1478 N N . TYR A 1 191 ? 14.68 39.812 -7.969 1 94.5 191 TYR A N 1
ATOM 1479 C CA . TYR A 1 191 ? 14.102 38.75 -7.18 1 94.5 191 TYR A CA 1
ATOM 1480 C C . TYR A 1 191 ? 15.047 37.562 -7.129 1 94.5 191 TYR A C 1
ATOM 1482 O O . TYR A 1 191 ? 15.938 37.406 -7.977 1 94.5 191 TYR A O 1
ATOM 1490 N N . VAL A 1 192 ? 14.977 36.875 -6.07 1 96.69 192 VAL A N 1
ATOM 1491 C CA . VAL A 1 192 ? 15.648 35.594 -5.906 1 96.69 192 VAL A CA 1
ATOM 1492 C C . VAL A 1 192 ? 14.625 34.438 -6.016 1 96.69 192 VAL A C 1
ATOM 1494 O O . VAL A 1 192 ? 13.508 34.562 -5.52 1 96.69 192 VAL A O 1
ATOM 1497 N N . PHE A 1 193 ? 15 33.406 -6.77 1 96.62 193 PHE A N 1
ATOM 1498 C CA . PHE A 1 193 ? 14.117 32.25 -6.895 1 96.62 193 PHE A CA 1
ATOM 1499 C C . PHE A 1 193 ? 14.898 30.953 -6.777 1 96.62 193 PHE A C 1
ATOM 1501 O O . PHE A 1 193 ? 16.125 30.969 -6.797 1 96.62 193 PHE A O 1
ATOM 1508 N N . VAL A 1 194 ? 14.172 29.875 -6.562 1 97.25 194 VAL A N 1
ATOM 1509 C CA . VAL A 1 194 ? 14.797 28.562 -6.406 1 97.25 194 VAL A CA 1
ATOM 1510 C C . VAL A 1 194 ? 14.352 27.641 -7.539 1 97.25 194 VAL A C 1
ATOM 1512 O O . VAL A 1 194 ? 13.156 27.516 -7.809 1 97.25 194 VAL A O 1
ATOM 1515 N N . HIS A 1 195 ? 15.258 27.109 -8.203 1 96 195 HIS A N 1
ATOM 1516 C CA . HIS A 1 195 ? 15.055 26.109 -9.234 1 96 195 HIS A CA 1
ATOM 1517 C C . HIS A 1 195 ? 15.984 24.906 -9.023 1 96 195 HIS A C 1
ATOM 1519 O O . HIS A 1 195 ? 17.203 25.078 -8.93 1 96 195 HIS A O 1
ATOM 1525 N N . LYS A 1 196 ? 15.406 23.703 -8.906 1 94.31 196 LYS A N 1
ATOM 1526 C CA . LYS A 1 196 ? 16.156 22.453 -8.711 1 94.31 196 LYS A CA 1
ATOM 1527 C C . LYS A 1 196 ? 17.125 22.562 -7.543 1 94.31 196 LYS A C 1
ATOM 1529 O O . LYS A 1 196 ? 18.312 22.266 -7.688 1 94.31 196 LYS A O 1
ATOM 1534 N N . PHE A 1 197 ? 16.719 23.156 -6.523 1 95.81 197 PHE A N 1
ATOM 1535 C CA . PHE A 1 197 ? 17.359 23.203 -5.211 1 95.81 197 PHE A CA 1
ATOM 1536 C C . PHE A 1 197 ? 18.547 24.156 -5.227 1 95.81 197 PHE A C 1
ATOM 1538 O O . PHE A 1 197 ? 19.438 24.062 -4.383 1 95.81 197 PHE A O 1
ATOM 1545 N N . ASN A 1 198 ? 18.547 25.062 -6.223 1 98.06 198 ASN A N 1
ATOM 1546 C CA . ASN A 1 198 ? 19.547 26.125 -6.293 1 98.06 198 ASN A CA 1
ATOM 1547 C C . ASN A 1 198 ? 18.891 27.516 -6.293 1 98.06 198 ASN A C 1
ATOM 1549 O O . ASN A 1 198 ? 17.797 27.688 -6.824 1 98.06 198 ASN A O 1
ATOM 1553 N N . LEU A 1 199 ? 19.641 28.453 -5.703 1 98.5 199 LEU A N 1
ATOM 1554 C CA . LEU A 1 199 ? 19.172 29.828 -5.664 1 98.5 199 LEU A CA 1
ATOM 1555 C C . LEU A 1 199 ? 19.75 30.625 -6.824 1 98.5 199 LEU A C 1
ATOM 1557 O O . LEU A 1 199 ? 20.938 30.484 -7.16 1 98.5 199 LEU A O 1
ATOM 1561 N N . TYR A 1 200 ? 18.922 31.469 -7.391 1 98.06 200 TYR A N 1
ATOM 1562 C CA . TYR A 1 200 ? 19.281 32.375 -8.469 1 98.06 200 TYR A CA 1
ATOM 1563 C C . TYR A 1 200 ? 18.812 33.781 -8.172 1 98.06 200 TYR A C 1
ATOM 1565 O O . TYR A 1 200 ? 17.781 34 -7.535 1 98.06 200 TYR A O 1
ATOM 1573 N N . TYR A 1 201 ? 19.578 34.75 -8.656 1 97.25 201 TYR A N 1
ATOM 1574 C CA . TYR A 1 201 ? 19.219 36.156 -8.516 1 97.25 201 TYR A CA 1
ATOM 1575 C C . TYR A 1 201 ? 19.078 36.844 -9.883 1 97.25 201 TYR A C 1
ATOM 1577 O O . TYR A 1 201 ? 19.953 36.688 -10.75 1 97.25 201 TYR A O 1
ATOM 1585 N N . ARG A 1 202 ? 17.969 37.5 -10.008 1 95.38 202 ARG A N 1
ATOM 1586 C CA . ARG A 1 202 ? 17.719 38.344 -11.156 1 95.38 202 ARG A CA 1
ATOM 1587 C C . ARG A 1 202 ? 17.594 39.812 -10.734 1 95.38 202 ARG A C 1
ATOM 1589 O O . ARG A 1 202 ? 16.734 40.156 -9.93 1 95.38 202 ARG A O 1
ATOM 1596 N N . PRO A 1 203 ? 18.406 40.688 -11.312 1 92.19 203 PRO A N 1
ATOM 1597 C CA . PRO A 1 203 ? 18.469 42.094 -10.82 1 92.19 203 PRO A CA 1
ATOM 1598 C C . PRO A 1 203 ? 17.266 42.906 -11.25 1 92.19 203 PRO A C 1
ATOM 1600 O O . PRO A 1 203 ? 17.047 44 -10.719 1 92.19 203 PRO A O 1
ATOM 1603 N N . GLY A 1 204 ? 16.469 42.438 -12.211 1 88.12 204 GLY A N 1
ATOM 1604 C CA . GLY A 1 204 ? 15.312 43.188 -12.641 1 88.12 204 GLY A CA 1
ATOM 1605 C C . GLY A 1 204 ? 14.328 42.375 -13.461 1 88.12 204 GLY A C 1
ATOM 1606 O O . GLY A 1 204 ? 14.656 41.281 -13.922 1 88.12 204 GLY A O 1
ATOM 1607 N N . PHE A 1 205 ? 13.234 43.062 -13.578 1 86.06 205 PHE A N 1
ATOM 1608 C CA . PHE A 1 205 ? 12.227 42.469 -14.445 1 86.06 205 PHE A CA 1
ATOM 1609 C C . PHE A 1 205 ? 12.695 42.438 -15.898 1 86.06 205 PHE A C 1
ATOM 1611 O O . PHE A 1 205 ? 13.289 43.406 -16.375 1 86.06 205 PHE A O 1
ATOM 1618 N N . ASN A 1 206 ? 12.5 41.438 -16.547 1 85.5 206 ASN A N 1
ATOM 1619 C CA . ASN A 1 206 ? 12.859 41.219 -17.938 1 85.5 206 ASN A CA 1
ATOM 1620 C C . ASN A 1 206 ? 14.367 41.344 -18.141 1 85.5 206 ASN A C 1
ATOM 1622 O O . ASN A 1 206 ? 14.836 41.594 -19.266 1 85.5 206 ASN A O 1
ATOM 1626 N N . SER A 1 207 ? 15.039 41.25 -17.078 1 89 207 SER A N 1
ATOM 1627 C CA . SER A 1 207 ? 16.484 41.25 -17.203 1 89 207 SER A CA 1
ATOM 1628 C C . SER A 1 207 ? 17 39.906 -17.75 1 89 207 SER A C 1
ATOM 1630 O O . SER A 1 207 ? 16.484 38.844 -17.375 1 89 207 SER A O 1
ATOM 1632 N N . ASP A 1 208 ? 18.031 39.969 -18.547 1 89.94 208 ASP A N 1
ATOM 1633 C CA . ASP A 1 208 ? 18.656 38.75 -19.047 1 89.94 208 ASP A CA 1
ATOM 1634 C C . ASP A 1 208 ? 19.797 38.312 -18.125 1 89.94 208 ASP A C 1
ATOM 1636 O O . ASP A 1 208 ? 20.281 37.188 -18.234 1 89.94 208 ASP A O 1
ATOM 1640 N N . GLU A 1 209 ? 20.188 39.156 -17.328 1 92.56 209 GLU A N 1
ATOM 1641 C CA . GLU A 1 209 ? 21.234 38.812 -16.375 1 92.56 209 GLU A CA 1
ATOM 1642 C C . GLU A 1 209 ? 20.75 37.812 -15.336 1 92.56 209 GLU A C 1
ATOM 1644 O O . GLU A 1 209 ? 19.625 37.938 -14.844 1 92.56 209 GLU A O 1
ATOM 1649 N N . LEU A 1 210 ? 21.594 36.812 -15.125 1 95.62 210 LEU A N 1
ATOM 1650 C CA . LEU A 1 210 ? 21.281 35.781 -14.133 1 95.62 210 LEU A CA 1
ATOM 1651 C C . LEU A 1 210 ? 22.5 35.469 -13.273 1 95.62 210 LEU A C 1
ATOM 1653 O O . LEU A 1 210 ? 23.594 35.188 -13.805 1 95.62 210 LEU A O 1
ATOM 1657 N N . VAL A 1 211 ? 22.359 35.562 -12.023 1 96.62 211 VAL A N 1
ATOM 1658 C CA . VAL A 1 211 ? 23.438 35.219 -11.094 1 96.62 211 VAL A CA 1
ATOM 1659 C C . VAL A 1 211 ? 23.094 33.938 -10.375 1 96.62 211 VAL A C 1
ATOM 1661 O O . VAL A 1 211 ? 22.031 33.812 -9.766 1 96.62 211 VAL A O 1
ATOM 1664 N N . ASN A 1 212 ? 24.031 32.969 -10.477 1 97.88 212 ASN A N 1
ATOM 1665 C CA . ASN A 1 212 ? 23.906 31.75 -9.68 1 97.88 212 ASN A CA 1
ATOM 1666 C C . ASN A 1 212 ? 24.438 31.938 -8.266 1 97.88 212 ASN A C 1
ATOM 1668 O O . ASN A 1 212 ? 25.641 32.031 -8.055 1 97.88 212 ASN A O 1
ATOM 1672 N N . ILE A 1 213 ? 23.531 31.938 -7.34 1 98.44 213 ILE A N 1
ATOM 1673 C CA . ILE A 1 213 ? 23.969 32.031 -5.953 1 98.44 213 ILE A CA 1
ATOM 1674 C C . ILE A 1 213 ? 24.547 30.703 -5.484 1 98.44 213 ILE A C 1
ATOM 1676 O O . ILE A 1 213 ? 25.562 30.672 -4.801 1 98.44 213 ILE A O 1
ATOM 1680 N N . THR A 1 214 ? 23.875 29.625 -5.801 1 98.44 214 THR A N 1
ATOM 1681 C CA . THR A 1 214 ? 24.344 28.281 -5.523 1 98.44 214 THR A CA 1
ATOM 1682 C C . THR A 1 214 ? 24.297 27.422 -6.785 1 98.44 214 THR A C 1
ATOM 1684 O O . THR A 1 214 ? 23.578 27.734 -7.734 1 98.44 214 THR A O 1
ATOM 1687 N N . THR A 1 215 ? 25.078 26.234 -6.809 1 97.81 215 THR A N 1
ATOM 1688 C CA . THR A 1 215 ? 25.141 25.438 -8.031 1 97.81 215 THR A CA 1
ATOM 1689 C C . THR A 1 215 ? 25.141 23.953 -7.703 1 97.81 215 THR A C 1
ATOM 1691 O O . THR A 1 215 ? 25.047 23.109 -8.602 1 97.81 215 THR A O 1
ATOM 1694 N N . ASP A 1 216 ? 25.234 23.594 -6.465 1 97.69 216 ASP A N 1
ATOM 1695 C CA . ASP A 1 216 ? 25.438 22.188 -6.117 1 97.69 216 ASP A CA 1
ATOM 1696 C C . ASP A 1 216 ? 24.188 21.594 -5.477 1 97.69 216 ASP A C 1
ATOM 1698 O O . ASP A 1 216 ? 24.234 20.531 -4.871 1 97.69 216 ASP A O 1
ATOM 1702 N N . GLY A 1 217 ? 23.109 22.312 -5.602 1 97.56 217 GLY A N 1
ATOM 1703 C CA . GLY A 1 217 ? 21.875 21.828 -5.035 1 97.56 217 GLY A CA 1
ATOM 1704 C C . GLY A 1 217 ? 21.406 20.516 -5.664 1 97.56 217 GLY A C 1
ATOM 1705 O O . GLY A 1 217 ? 21.531 20.328 -6.875 1 97.56 217 GLY A O 1
ATOM 1706 N N . ASN A 1 218 ? 20.984 19.578 -4.832 1 95.75 218 ASN A N 1
ATOM 1707 C CA . ASN A 1 218 ? 20.359 18.328 -5.273 1 95.75 218 ASN A CA 1
ATOM 1708 C C . ASN A 1 218 ? 19.297 17.859 -4.289 1 95.75 218 ASN A C 1
ATOM 1710 O O . ASN A 1 218 ? 18.984 18.547 -3.318 1 95.75 218 ASN A O 1
ATOM 1714 N N . THR A 1 219 ? 18.75 16.672 -4.516 1 92.94 219 THR A N 1
ATOM 1715 C CA . THR A 1 219 ? 17.594 16.203 -3.766 1 92.94 219 THR A CA 1
ATOM 1716 C C . THR A 1 219 ? 17.922 16.047 -2.285 1 92.94 219 THR A C 1
ATOM 1718 O O . THR A 1 219 ? 17.078 16.266 -1.424 1 92.94 219 THR A O 1
ATOM 1721 N N . ASP A 1 220 ? 19.188 15.695 -1.945 1 96.62 220 ASP A N 1
ATOM 1722 C CA . ASP A 1 220 ? 19.531 15.422 -0.556 1 96.62 220 ASP A CA 1
ATOM 1723 C C . ASP A 1 220 ? 20.438 16.531 0.006 1 96.62 220 ASP A C 1
ATOM 1725 O O . ASP A 1 220 ? 20.969 16.391 1.109 1 96.62 220 ASP A O 1
ATOM 1729 N N . TYR A 1 221 ? 20.688 17.562 -0.787 1 97.81 221 TYR A N 1
ATOM 1730 C CA . TYR A 1 221 ? 21.438 18.75 -0.394 1 97.81 221 TYR A CA 1
ATOM 1731 C C . TYR A 1 221 ? 20.812 20 -0.993 1 97.81 221 TYR A C 1
ATOM 1733 O O . TYR A 1 221 ? 21.203 20.453 -2.074 1 97.81 221 TYR A O 1
ATOM 1741 N N . ARG A 1 222 ? 19.984 20.719 -0.209 1 97.31 222 ARG A N 1
ATOM 1742 C CA . ARG A 1 222 ? 19.062 21.703 -0.758 1 97.31 222 ARG A CA 1
ATOM 1743 C C . ARG A 1 222 ? 19.406 23.109 -0.279 1 97.31 222 ARG A C 1
ATOM 1745 O O . ARG A 1 222 ? 19.766 23.297 0.884 1 97.31 222 ARG A O 1
ATOM 1752 N N . HIS A 1 223 ? 19.281 24.062 -1.194 1 98.25 223 HIS A N 1
ATOM 1753 C CA . HIS A 1 223 ? 19.453 25.469 -0.839 1 98.25 223 HIS A CA 1
ATOM 1754 C C . HIS A 1 223 ? 18.141 26.25 -0.976 1 98.25 223 HIS A C 1
ATOM 1756 O O . HIS A 1 223 ? 17.516 26.219 -2.037 1 98.25 223 HIS A O 1
ATOM 1762 N N . GLY A 1 224 ? 17.719 26.875 0.067 1 97.94 224 GLY A N 1
ATOM 1763 C CA . GLY A 1 224 ? 16.594 27.797 0.001 1 97.94 224 GLY A CA 1
ATOM 1764 C C . GLY A 1 224 ? 15.25 27.109 0.075 1 97.94 224 GLY A C 1
ATOM 1765 O O . GLY A 1 224 ? 14.211 27.766 0.179 1 97.94 224 GLY A O 1
ATOM 1766 N N . ILE A 1 225 ? 15.281 25.812 -0.033 1 95.31 225 ILE A N 1
ATOM 1767 C CA . ILE A 1 225 ? 14.078 25.016 0.139 1 95.31 225 ILE A CA 1
ATOM 1768 C C . ILE A 1 225 ? 14.352 23.875 1.127 1 95.31 225 ILE A C 1
ATOM 1770 O O . ILE A 1 225 ? 15.453 23.344 1.172 1 95.31 225 ILE A O 1
ATOM 1774 N N . THR A 1 226 ? 13.375 23.562 1.843 1 93.12 226 THR A N 1
ATOM 1775 C CA . THR A 1 226 ? 13.609 22.531 2.852 1 93.12 226 THR A CA 1
ATOM 1776 C C . THR A 1 226 ? 12.883 21.234 2.484 1 93.12 226 THR A C 1
ATOM 1778 O O . THR A 1 226 ? 12.344 21.109 1.386 1 93.12 226 THR A O 1
ATOM 1781 N N . ASN A 1 227 ? 13.102 20.109 3.322 1 93.75 227 ASN A N 1
ATOM 1782 C CA . ASN A 1 227 ? 12.359 18.859 3.172 1 93.75 227 ASN A CA 1
ATOM 1783 C C . ASN A 1 227 ? 11 18.938 3.854 1 93.75 227 ASN A C 1
ATOM 1785 O O . ASN A 1 227 ? 10.617 19.984 4.379 1 93.75 227 ASN A O 1
ATOM 1789 N N . TRP A 1 228 ? 10.25 17.891 3.746 1 93.38 228 TRP A N 1
ATOM 1790 C CA . TRP A 1 228 ? 8.891 17.859 4.273 1 93.38 228 TRP A CA 1
ATOM 1791 C C . TRP A 1 228 ? 8.875 18.203 5.758 1 93.38 228 TRP A C 1
ATOM 1793 O O . TRP A 1 228 ? 8.102 19.062 6.199 1 93.38 228 TRP A O 1
ATOM 1803 N N . ALA A 1 229 ? 9.727 17.641 6.574 1 95.12 229 ALA A N 1
ATOM 1804 C CA . ALA A 1 229 ? 9.688 17.75 8.031 1 95.12 229 ALA A CA 1
ATOM 1805 C C . ALA A 1 229 ? 9.922 19.203 8.477 1 95.12 229 ALA A C 1
ATOM 1807 O O . ALA A 1 229 ? 9.195 19.719 9.32 1 95.12 229 ALA A O 1
ATOM 1808 N N . TYR A 1 230 ? 10.961 19.797 7.926 1 96.12 230 TYR A N 1
ATOM 1809 C CA . TYR A 1 230 ? 11.242 21.188 8.273 1 96.12 230 TYR A CA 1
ATOM 1810 C C . TYR A 1 230 ? 10.125 22.109 7.785 1 96.12 230 TYR A C 1
ATOM 1812 O O . TYR A 1 230 ? 9.766 23.062 8.469 1 96.12 230 TYR A O 1
ATOM 1820 N N . GLY A 1 231 ? 9.656 21.797 6.594 1 94.88 231 GLY A N 1
ATOM 1821 C CA . GLY A 1 231 ? 8.57 22.594 6.059 1 94.88 231 GLY A CA 1
ATOM 1822 C C . GLY A 1 231 ? 7.289 22.484 6.859 1 94.88 231 GLY A C 1
ATOM 1823 O O . GLY A 1 231 ? 6.59 23.469 7.078 1 94.88 231 GLY A O 1
ATOM 1824 N N . GLU A 1 232 ? 7.016 21.344 7.324 1 94.25 232 GLU A N 1
ATOM 1825 C CA . GLU A 1 232 ? 5.773 21.062 8.031 1 94.25 232 GLU A CA 1
ATOM 1826 C C . GLU A 1 232 ? 5.852 21.5 9.492 1 94.25 232 GLU A C 1
ATOM 1828 O O . GLU A 1 232 ? 4.902 22.078 10.023 1 94.25 232 GLU A O 1
ATOM 1833 N N . GLU A 1 233 ? 6.98 21.328 10.094 1 96.88 233 GLU A N 1
ATOM 1834 C CA . GLU A 1 233 ? 7.035 21.422 11.547 1 96.88 233 GLU A CA 1
ATOM 1835 C C . GLU A 1 233 ? 7.645 22.75 11.992 1 96.88 233 GLU A C 1
ATOM 1837 O O . GLU A 1 233 ? 7.418 23.203 13.117 1 96.88 233 GLU A O 1
ATOM 1842 N N . LEU A 1 234 ? 8.461 23.344 11.156 1 96.69 234 LEU A N 1
ATOM 1843 C CA . LEU A 1 234 ? 9.234 24.484 11.633 1 96.69 234 LEU A CA 1
ATOM 1844 C C . LEU A 1 234 ? 9.023 25.703 10.727 1 96.69 234 LEU A C 1
ATOM 1846 O O . LEU A 1 234 ? 8.844 26.812 11.219 1 96.69 234 LEU A O 1
ATOM 1850 N N . PHE A 1 235 ? 9.078 25.391 9.445 1 92.94 235 PHE A N 1
ATOM 1851 C CA . PHE A 1 235 ? 9 26.484 8.484 1 92.94 235 PHE A CA 1
ATOM 1852 C C . PHE A 1 235 ? 7.906 26.219 7.457 1 92.94 235 PHE A C 1
ATOM 1854 O O . PHE A 1 235 ? 6.984 25.438 7.703 1 92.94 235 PHE A O 1
ATOM 1861 N N . GLY A 1 236 ? 7.867 26.875 6.496 1 89.69 236 GLY A N 1
ATOM 1862 C CA . GLY A 1 236 ? 7.293 26.594 5.188 1 89.69 236 GLY A CA 1
ATOM 1863 C C . GLY A 1 236 ? 8.305 26.078 4.191 1 89.69 236 GLY A C 1
ATOM 1864 O O . GLY A 1 236 ? 9.445 25.766 4.555 1 89.69 236 GLY A O 1
ATOM 1865 N N . PRO A 1 237 ? 7.977 26 3.066 1 88.06 237 PRO A N 1
ATOM 1866 C CA . PRO A 1 237 ? 8.844 25.375 2.059 1 88.06 237 PRO A CA 1
ATOM 1867 C C . PRO A 1 237 ? 10.094 26.203 1.768 1 88.06 237 PRO A C 1
ATOM 1869 O O . PRO A 1 237 ? 11.148 25.656 1.476 1 88.06 237 PRO A O 1
ATOM 1872 N N . ASP A 1 238 ? 9.992 27.5 1.84 1 93.88 238 ASP A N 1
ATOM 1873 C CA . ASP A 1 238 ? 11.133 28.312 1.44 1 93.88 238 ASP A CA 1
ATOM 1874 C C . ASP A 1 238 ? 11.891 28.828 2.66 1 93.88 238 ASP A C 1
ATOM 1876 O O . ASP A 1 238 ? 11.281 29.219 3.654 1 93.88 238 ASP A O 1
ATOM 1880 N N . VAL A 1 239 ? 13.219 28.812 2.568 1 97.69 239 VAL A N 1
ATOM 1881 C CA . VAL A 1 239 ? 14.062 29.172 3.707 1 97.69 239 VAL A CA 1
ATOM 1882 C C . VAL A 1 239 ? 15.203 30.078 3.246 1 97.69 239 VAL A C 1
ATOM 1884 O O . VAL A 1 239 ? 16.375 29.781 3.496 1 97.69 239 VAL A O 1
ATOM 1887 N N . PHE A 1 240 ? 14.867 31.203 2.664 1 98.25 240 PHE A N 1
ATOM 1888 C CA . PHE A 1 240 ? 15.789 32.281 2.361 1 98.25 240 PHE A CA 1
ATOM 1889 C C . PHE A 1 240 ? 15.141 33.625 2.625 1 98.25 240 PHE A C 1
ATOM 1891 O O . PHE A 1 240 ? 13.922 33.781 2.535 1 98.25 240 PHE A O 1
ATOM 1898 N N . TRP A 1 241 ? 15.992 34.719 2.963 1 97.56 241 TRP A N 1
ATOM 1899 C CA . TRP A 1 241 ? 15.469 35.969 3.498 1 97.56 241 TRP A CA 1
ATOM 1900 C C . TRP A 1 241 ? 16.297 37.156 3.004 1 97.56 241 TRP A C 1
ATOM 1902 O O . TRP A 1 241 ? 17.516 37.156 3.115 1 97.56 241 TRP A O 1
ATOM 1912 N N . TRP A 1 242 ? 15.562 38.156 2.539 1 96.44 242 TRP A N 1
ATOM 1913 C CA . TRP A 1 242 ? 16.203 39.406 2.164 1 96.44 242 TRP A CA 1
ATOM 1914 C C . TRP A 1 242 ? 16.438 40.312 3.387 1 96.44 242 TRP A C 1
ATOM 1916 O O . TRP A 1 242 ? 15.586 40.375 4.277 1 96.44 242 TRP A O 1
ATOM 1926 N N . SER A 1 243 ? 17.578 40.969 3.361 1 96.12 243 SER A N 1
ATOM 1927 C CA . SER A 1 243 ? 17.734 42.062 4.312 1 96.12 243 SER A CA 1
ATOM 1928 C C . SER A 1 243 ? 16.812 43.219 3.965 1 96.12 243 SER A C 1
ATOM 1930 O O . SER A 1 243 ? 16.375 43.344 2.818 1 96.12 243 SER A O 1
ATOM 1932 N N . ASP A 1 244 ? 16.562 44.062 4.93 1 91.31 244 ASP A N 1
ATOM 1933 C CA . ASP A 1 244 ? 15.602 45.156 4.746 1 91.31 244 ASP A CA 1
ATOM 1934 C C . ASP A 1 244 ? 16.047 46.094 3.635 1 91.31 244 ASP A C 1
ATOM 1936 O O . ASP A 1 244 ? 15.219 46.656 2.906 1 91.31 244 ASP A O 1
ATOM 1940 N N . ASP A 1 245 ? 17.312 46.312 3.498 1 91.81 245 ASP A N 1
ATOM 1941 C CA . ASP A 1 245 ? 17.828 47.25 2.498 1 91.81 245 ASP A CA 1
ATOM 1942 C C . ASP A 1 245 ? 18.031 46.531 1.153 1 91.81 245 ASP A C 1
ATOM 1944 O O . ASP A 1 245 ? 18.469 47.156 0.188 1 91.81 245 ASP A O 1
ATOM 1948 N N . GLY A 1 246 ? 17.844 45.188 1.106 1 94.31 246 GLY A N 1
ATOM 1949 C CA . GLY A 1 246 ? 17.906 44.469 -0.142 1 94.31 246 GLY A CA 1
ATOM 1950 C C . GLY A 1 246 ? 19.328 44.125 -0.579 1 94.31 246 GLY A C 1
ATOM 1951 O O . GLY A 1 246 ? 19.547 43.75 -1.729 1 94.31 246 GLY A O 1
ATOM 1952 N N . GLN A 1 247 ? 20.219 44.219 0.315 1 95.06 247 GLN A N 1
ATOM 1953 C CA . GLN A 1 247 ? 21.609 44.031 -0.083 1 95.06 247 GLN A CA 1
ATOM 1954 C C . GLN A 1 247 ? 22.094 42.625 0.195 1 95.06 247 GLN A C 1
ATOM 1956 O O . GLN A 1 247 ? 23.078 42.156 -0.396 1 95.06 247 GLN A O 1
ATOM 1961 N N . GLU A 1 248 ? 21.422 41.969 1.091 1 97 248 GLU A N 1
ATOM 1962 C CA . GLU A 1 248 ? 21.828 40.625 1.49 1 97 248 GLU A CA 1
ATOM 1963 C C . GLU A 1 248 ? 20.672 39.656 1.396 1 97 248 GLU A C 1
ATOM 1965 O O . GLU A 1 248 ? 19.516 40 1.576 1 97 248 GLU A O 1
ATOM 1970 N N . VAL A 1 249 ? 21.047 38.406 1.064 1 98.12 249 VAL A N 1
ATOM 1971 C CA . VAL A 1 249 ? 20.125 37.281 1.147 1 98.12 249 VAL A CA 1
ATOM 1972 C C . VAL A 1 249 ? 20.703 36.188 2.037 1 98.12 249 VAL A C 1
ATOM 1974 O O . VAL A 1 249 ? 21.75 35.625 1.724 1 98.12 249 VAL A O 1
ATOM 1977 N N . ALA A 1 250 ? 20.078 35.969 3.148 1 98.75 250 ALA A N 1
ATOM 1978 C CA . ALA A 1 250 ? 20.406 34.812 3.959 1 98.75 250 ALA A CA 1
ATOM 1979 C C . ALA A 1 250 ? 19.609 33.562 3.518 1 98.75 250 ALA A C 1
ATOM 1981 O O . ALA A 1 250 ? 18.469 33.688 3.084 1 98.75 250 ALA A O 1
ATOM 1982 N N . TYR A 1 251 ? 20.219 32.406 3.559 1 98.69 251 TYR A N 1
ATOM 1983 C CA . TYR A 1 251 ? 19.484 31.219 3.211 1 98.69 251 TYR A CA 1
ATOM 1984 C C . TYR A 1 251 ? 19.984 30.016 4.012 1 98.69 251 TYR A C 1
ATOM 1986 O O . TYR A 1 251 ? 21.109 30.031 4.52 1 98.69 251 TYR A O 1
ATOM 1994 N N . MET A 1 252 ? 19.109 29.078 4.125 1 98.44 252 MET A N 1
ATOM 1995 C CA . MET A 1 252 ? 19.422 27.828 4.809 1 98.44 252 MET A CA 1
ATOM 1996 C C . MET A 1 252 ? 19.75 26.719 3.803 1 98.44 252 MET A C 1
ATOM 1998 O O . MET A 1 252 ? 19.109 26.625 2.754 1 98.44 252 MET A O 1
ATOM 2002 N N . THR A 1 253 ? 20.781 26.047 4.062 1 98.12 253 THR A N 1
ATOM 2003 C CA . THR A 1 253 ? 21.094 24.812 3.357 1 98.12 253 THR A CA 1
ATOM 2004 C C . THR A 1 253 ? 20.75 23.594 4.219 1 98.12 253 THR A C 1
ATOM 2006 O O . THR A 1 253 ? 21.125 23.531 5.391 1 98.12 253 THR A O 1
ATOM 2009 N N . THR A 1 254 ? 20.062 22.672 3.623 1 97.38 254 THR A N 1
ATOM 2010 C CA . THR A 1 254 ? 19.656 21.453 4.34 1 97.38 254 THR A CA 1
ATOM 2011 C C . THR A 1 254 ? 20.375 20.234 3.775 1 97.38 254 THR A C 1
ATOM 2013 O O . THR A 1 254 ? 20.266 19.938 2.582 1 97.38 254 THR A O 1
ATOM 2016 N N . ASP A 1 255 ? 21.125 19.531 4.59 1 97.81 255 ASP A N 1
ATOM 2017 C CA . ASP A 1 255 ? 21.797 18.297 4.242 1 97.81 255 ASP A CA 1
ATOM 2018 C C . ASP A 1 255 ? 21.016 17.078 4.734 1 97.81 255 ASP A C 1
ATOM 2020 O O . ASP A 1 255 ? 20.906 16.859 5.941 1 97.81 255 ASP A O 1
ATOM 2024 N N . LEU A 1 256 ? 20.578 16.25 3.818 1 97.94 256 LEU A N 1
ATOM 2025 C CA . LEU A 1 256 ? 19.719 15.117 4.145 1 97.94 256 LEU A CA 1
ATOM 2026 C C . LEU A 1 256 ? 20.438 13.797 3.879 1 97.94 256 LEU A C 1
ATOM 2028 O O . LEU A 1 256 ? 19.828 12.727 3.982 1 97.94 256 LEU A O 1
ATOM 2032 N N . ASN A 1 257 ? 21.672 13.766 3.631 1 97.19 257 ASN A N 1
ATOM 2033 C CA . ASN A 1 257 ? 22.391 12.594 3.148 1 97.19 257 ASN A CA 1
ATOM 2034 C C . ASN A 1 257 ? 22.359 11.461 4.168 1 97.19 257 ASN A C 1
ATOM 2036 O O . ASN A 1 257 ? 22.375 10.281 3.797 1 97.19 257 ASN A O 1
ATOM 2040 N N . LYS A 1 258 ? 22.297 11.75 5.398 1 97.69 258 LYS A N 1
ATOM 2041 C CA . LYS A 1 258 ? 22.344 10.711 6.43 1 97.69 258 LYS A CA 1
ATOM 2042 C C . LYS A 1 258 ? 20.953 10.359 6.922 1 97.69 258 LYS A C 1
ATOM 2044 O O . LYS A 1 258 ? 20.781 9.445 7.734 1 97.69 258 LYS A O 1
ATOM 2049 N N . VAL A 1 259 ? 19.953 11.039 6.457 1 98 259 VAL A N 1
ATOM 2050 C CA . VAL A 1 259 ? 18.594 10.828 6.918 1 98 259 VAL A CA 1
ATOM 2051 C C . VAL A 1 259 ? 17.984 9.609 6.207 1 98 259 VAL A C 1
ATOM 2053 O O . VAL A 1 259 ? 18.094 9.492 4.984 1 98 259 VAL A O 1
ATOM 2056 N N . LYS A 1 260 ? 17.375 8.711 6.984 1 97.25 260 LYS A N 1
ATOM 2057 C CA . LYS A 1 260 ? 16.719 7.535 6.406 1 97.25 260 LYS A CA 1
ATOM 2058 C C . LYS A 1 260 ? 15.492 7.93 5.598 1 97.25 260 LYS A C 1
ATOM 2060 O O . LYS A 1 260 ? 14.969 9.039 5.75 1 97.25 260 LYS A O 1
ATOM 2065 N N . SER A 1 261 ? 15.094 7.016 4.715 1 96.06 261 SER A N 1
ATOM 2066 C CA . SER A 1 261 ? 14.016 7.359 3.793 1 96.06 261 SER A CA 1
ATOM 2067 C C . SER A 1 261 ? 12.805 6.457 3.996 1 96.06 261 SER A C 1
ATOM 2069 O O . SER A 1 261 ? 12.93 5.355 4.539 1 96.06 261 SER A O 1
ATOM 2071 N N . TYR A 1 262 ? 11.625 6.93 3.721 1 96.62 262 TYR A N 1
ATOM 2072 C CA . TYR A 1 262 ? 10.367 6.211 3.537 1 96.62 262 TYR A CA 1
ATOM 2073 C C . TYR A 1 262 ? 9.906 6.277 2.086 1 96.62 262 TYR A C 1
ATOM 2075 O O . TYR A 1 262 ? 9.953 7.34 1.462 1 96.62 262 TYR A O 1
ATOM 2083 N N . ASN A 1 263 ? 9.508 5.195 1.495 1 95.44 263 ASN A N 1
ATOM 2084 C CA . ASN A 1 263 ? 9.156 5.121 0.081 1 95.44 263 ASN A CA 1
ATOM 2085 C C . ASN A 1 263 ? 7.648 5.082 -0.119 1 95.44 263 ASN A C 1
ATOM 2087 O O . ASN A 1 263 ? 6.945 4.332 0.559 1 95.44 263 ASN A O 1
ATOM 2091 N N . ILE A 1 264 ? 7.125 5.91 -1.02 1 95.5 264 ILE A N 1
ATOM 2092 C CA . ILE A 1 264 ? 5.703 6.02 -1.32 1 95.5 264 ILE A CA 1
ATOM 2093 C C . ILE A 1 264 ? 5.457 5.68 -2.789 1 95.5 264 ILE A C 1
ATOM 2095 O O . ILE A 1 264 ? 6.094 6.246 -3.678 1 95.5 264 ILE A O 1
ATOM 2099 N N . SER A 1 265 ? 4.543 4.754 -3.053 1 94.06 265 SER A N 1
ATOM 2100 C CA . SER A 1 265 ? 4.199 4.387 -4.422 1 94.06 265 SER A CA 1
ATOM 2101 C C . SER A 1 265 ? 3.057 5.246 -4.957 1 94.06 265 SER A C 1
ATOM 2103 O O . SER A 1 265 ? 2.088 5.516 -4.246 1 94.06 265 SER A O 1
ATOM 2105 N N . TYR A 1 266 ? 3.174 5.703 -6.191 1 93.94 266 TYR A N 1
ATOM 2106 C CA . TYR A 1 266 ? 2.119 6.363 -6.953 1 93.94 266 TYR A CA 1
ATOM 2107 C C . TYR A 1 266 ? 1.759 5.562 -8.195 1 93.94 266 TYR A C 1
ATOM 2109 O O . TYR A 1 266 ? 2.605 5.34 -9.062 1 93.94 266 TYR A O 1
ATOM 2117 N N . TYR A 1 267 ? 0.537 5.125 -8.289 1 94.44 267 TYR A N 1
ATOM 2118 C CA . TYR A 1 267 ? 0.084 4.285 -9.391 1 94.44 267 TYR A CA 1
ATOM 2119 C C . TYR A 1 267 ? -0.346 5.133 -10.586 1 94.44 267 TYR A C 1
ATOM 2121 O O . TYR A 1 267 ? 0.186 4.98 -11.688 1 94.44 267 TYR A O 1
ATOM 2129 N N . MET A 1 268 ? -1.221 6.055 -10.5 1 89.88 268 MET A N 1
ATOM 2130 C CA . MET A 1 268 ? -1.619 7.086 -11.453 1 89.88 268 MET A CA 1
ATOM 2131 C C . MET A 1 268 ? -1.911 6.473 -12.82 1 89.88 268 MET A C 1
ATOM 2133 O O . MET A 1 268 ? -1.614 7.078 -13.852 1 89.88 268 MET A O 1
ATOM 2137 N N . GLY A 1 269 ? -2.285 5.219 -12.891 1 88.31 269 GLY A N 1
ATOM 2138 C CA . GLY A 1 269 ? -2.652 4.551 -14.133 1 88.31 269 GLY A CA 1
ATOM 2139 C C . GLY A 1 269 ? -1.455 4.133 -14.961 1 88.31 269 GLY A C 1
ATOM 2140 O O . GLY A 1 269 ? -1.605 3.719 -16.109 1 88.31 269 GLY A O 1
ATOM 2141 N N . GLN A 1 270 ? -0.231 4.227 -14.406 1 91.56 270 GLN A N 1
ATOM 2142 C CA . GLN A 1 270 ? 0.985 3.852 -15.125 1 91.56 270 GLN A CA 1
ATOM 2143 C C . GLN A 1 270 ? 1.202 2.342 -15.078 1 91.56 270 GLN A C 1
ATOM 2145 O O . GLN A 1 270 ? 0.796 1.676 -14.125 1 91.56 270 GLN A O 1
ATOM 2150 N N . GLN A 1 271 ? 1.862 1.813 -16.172 1 96.31 271 GLN A N 1
ATOM 2151 C CA . GLN A 1 271 ? 2.148 0.383 -16.203 1 96.31 271 GLN A CA 1
ATOM 2152 C C . GLN A 1 271 ? 3.084 -0.02 -15.07 1 96.31 271 GLN A C 1
ATOM 2154 O O . GLN A 1 271 ? 2.936 -1.099 -14.492 1 96.31 271 GLN A O 1
ATOM 2159 N N . TYR A 1 272 ? 4.078 0.847 -14.828 1 96.88 272 TYR A N 1
ATOM 2160 C CA . TYR A 1 272 ? 4.922 0.713 -13.641 1 96.88 272 TYR A CA 1
ATOM 2161 C C . TYR A 1 272 ? 4.715 1.886 -12.688 1 96.88 272 TYR A C 1
ATOM 2163 O O . TYR A 1 272 ? 4.875 3.045 -13.078 1 96.88 272 TYR A O 1
ATOM 2171 N N . PRO A 1 273 ? 4.34 1.63 -11.406 1 95.06 273 PRO A N 1
ATOM 2172 C CA . PRO A 1 273 ? 4.145 2.729 -10.461 1 95.06 273 PRO A CA 1
ATOM 2173 C C . PRO A 1 273 ? 5.41 3.561 -10.25 1 95.06 273 PRO A C 1
ATOM 2175 O O . PRO A 1 273 ? 6.52 3.049 -10.406 1 95.06 273 PRO A O 1
ATOM 2178 N N . LEU A 1 274 ? 5.203 4.789 -9.945 1 91.94 274 LEU A N 1
ATOM 2179 C CA . LEU A 1 274 ? 6.309 5.668 -9.578 1 91.94 274 LEU A CA 1
ATOM 2180 C C . LEU A 1 274 ? 6.656 5.516 -8.102 1 91.94 274 LEU A C 1
ATOM 2182 O O . LEU A 1 274 ? 5.801 5.137 -7.297 1 91.94 274 LEU A O 1
ATOM 2186 N N . LEU A 1 275 ? 7.902 5.727 -7.785 1 92.19 275 LEU A N 1
ATOM 2187 C CA . LEU A 1 275 ? 8.367 5.625 -6.406 1 92.19 275 LEU A CA 1
ATOM 2188 C C . LEU A 1 275 ? 8.891 6.969 -5.91 1 92.19 275 LEU A C 1
ATOM 2190 O O . LEU A 1 275 ? 9.828 7.523 -6.484 1 92.19 275 LEU A O 1
ATOM 2194 N N . GLN A 1 276 ? 8.211 7.551 -4.891 1 91.25 276 GLN A N 1
ATOM 2195 C CA . GLN A 1 276 ? 8.719 8.742 -4.211 1 91.25 276 GLN A CA 1
ATOM 2196 C C . GLN A 1 276 ? 9.477 8.359 -2.939 1 91.25 276 GLN A C 1
ATOM 2198 O O . GLN A 1 276 ? 8.914 7.742 -2.035 1 91.25 276 GLN A O 1
ATOM 2203 N N . THR A 1 277 ? 10.75 8.758 -2.928 1 93.31 277 THR A N 1
ATOM 2204 C CA . THR A 1 277 ? 11.57 8.531 -1.741 1 93.31 277 THR A CA 1
ATOM 2205 C C . THR A 1 277 ? 11.602 9.781 -0.867 1 93.31 277 THR A C 1
ATOM 2207 O O . THR A 1 277 ? 12.102 10.828 -1.29 1 93.31 277 THR A O 1
ATOM 2210 N N . GLN A 1 278 ? 11.07 9.703 0.262 1 94.69 278 GLN A N 1
ATOM 2211 C CA . GLN A 1 278 ? 11.008 10.836 1.183 1 94.69 278 GLN A CA 1
ATOM 2212 C C . GLN A 1 278 ? 12.008 10.664 2.326 1 94.69 278 GLN A C 1
ATOM 2214 O O . GLN A 1 278 ? 11.922 9.703 3.094 1 94.69 278 GLN A O 1
ATOM 2219 N N . ARG A 1 279 ? 13.031 11.633 2.377 1 96.62 279 ARG A N 1
ATOM 2220 C CA . ARG A 1 279 ? 13.852 11.672 3.58 1 96.62 279 ARG A CA 1
ATOM 2221 C C . ARG A 1 279 ? 13.031 12.086 4.797 1 96.62 279 ARG A C 1
ATOM 2223 O O . ARG A 1 279 ? 12.438 13.164 4.812 1 96.62 279 ARG A O 1
ATOM 2230 N N . TYR A 1 280 ? 12.992 11.234 5.762 1 97.31 280 TYR A N 1
ATOM 2231 C CA . TYR A 1 280 ? 12.055 11.383 6.867 1 97.31 280 TYR A CA 1
ATOM 2232 C C . TYR A 1 280 ? 12.641 10.828 8.164 1 97.31 280 TYR A C 1
ATOM 2234 O O . TYR A 1 280 ? 12.555 9.633 8.43 1 97.31 280 TYR A O 1
ATOM 2242 N N . ALA A 1 281 ? 13.227 11.719 9.023 1 98.31 281 ALA A N 1
ATOM 2243 C CA . ALA A 1 281 ? 13.75 11.266 10.312 1 98.31 281 ALA A CA 1
ATOM 2244 C C . ALA A 1 281 ? 12.625 10.984 11.297 1 98.31 281 ALA A C 1
ATOM 2246 O O . ALA A 1 281 ? 11.828 11.867 11.617 1 98.31 281 ALA A O 1
ATOM 2247 N N . LYS A 1 282 ? 12.547 9.758 11.773 1 98.31 282 LYS A N 1
ATOM 2248 C CA . LYS A 1 282 ? 11.508 9.367 12.719 1 98.31 282 LYS A CA 1
ATOM 2249 C C . LYS A 1 282 ? 11.992 9.492 14.156 1 98.31 282 LYS A C 1
ATOM 2251 O O . LYS A 1 282 ? 13.188 9.68 14.398 1 98.31 282 LYS A O 1
ATOM 2256 N N . ALA A 1 283 ? 11.07 9.469 15.109 1 98.19 283 ALA A N 1
ATOM 2257 C CA . ALA A 1 283 ? 11.367 9.656 16.531 1 98.19 283 ALA A CA 1
ATOM 2258 C C . ALA A 1 283 ? 12.43 8.664 17 1 98.19 283 ALA A C 1
ATOM 2260 O O . ALA A 1 283 ? 12.344 7.473 16.703 1 98.19 283 ALA A O 1
ATOM 2261 N N . GLY A 1 284 ? 13.383 9.18 17.656 1 97.25 284 GLY A N 1
ATOM 2262 C CA . GLY A 1 284 ? 14.352 8.328 18.312 1 97.25 284 GLY A CA 1
ATOM 2263 C C . GLY A 1 284 ? 15.586 8.055 17.469 1 97.25 284 GLY A C 1
ATOM 2264 O O . GLY A 1 284 ? 16.594 7.559 17.984 1 97.25 284 GLY A O 1
ATOM 2265 N N . VAL A 1 285 ? 15.617 8.367 16.203 1 97.44 285 VAL A N 1
ATOM 2266 C CA . VAL A 1 285 ? 16.766 8.039 15.352 1 97.44 285 VAL A CA 1
ATOM 2267 C C . VAL A 1 285 ? 17.906 9 15.656 1 97.44 285 VAL A C 1
ATOM 2269 O O . VAL A 1 285 ? 17.703 10.102 16.156 1 97.44 285 VAL A O 1
ATOM 2272 N N . ARG A 1 286 ? 19.047 8.578 15.258 1 96.5 286 ARG A N 1
ATOM 2273 C CA . ARG A 1 286 ? 20.25 9.352 15.531 1 96.5 286 ARG A CA 1
ATOM 2274 C C . ARG A 1 286 ? 20.453 10.445 14.492 1 96.5 286 ARG A C 1
ATOM 2276 O O . ARG A 1 286 ? 20.734 11.594 14.836 1 96.5 286 ARG A O 1
ATOM 2283 N N . ASP A 1 287 ? 20.312 10.102 13.234 1 97.44 287 ASP A N 1
ATOM 2284 C CA . ASP A 1 287 ? 20.609 11.023 12.141 1 97.44 287 ASP A CA 1
ATOM 2285 C C . ASP A 1 287 ? 19.406 11.875 11.789 1 97.44 287 ASP A C 1
ATOM 2287 O O . ASP A 1 287 ? 18.375 11.344 11.359 1 97.44 287 ASP A O 1
ATOM 2291 N N . LEU A 1 288 ? 19.547 13.164 12.047 1 98.12 288 LEU A N 1
ATOM 2292 C CA . LEU A 1 288 ? 18.516 14.156 11.742 1 98.12 288 LEU A CA 1
ATOM 2293 C C . LEU A 1 288 ? 18.969 15.055 10.594 1 98.12 288 LEU A C 1
ATOM 2295 O O . LEU A 1 288 ? 20.062 14.898 10.062 1 98.12 288 LEU A O 1
ATOM 2299 N N . GLU A 1 289 ? 18.094 15.938 10.172 1 96.5 289 GLU A N 1
ATOM 2300 C CA . GLU A 1 289 ? 18.469 16.969 9.203 1 96.5 289 GLU A CA 1
ATOM 2301 C C . GLU A 1 289 ? 19.594 17.844 9.734 1 96.5 289 GLU A C 1
ATOM 2303 O O . GLU A 1 289 ? 19.578 18.219 10.906 1 96.5 289 GLU A O 1
ATOM 2308 N N . LYS A 1 290 ? 20.531 18.078 8.875 1 96.94 290 LYS A N 1
ATOM 2309 C CA . LYS A 1 290 ? 21.562 19.047 9.227 1 96.94 290 LYS A CA 1
ATOM 2310 C C . LYS A 1 290 ? 21.375 20.344 8.445 1 96.94 290 LYS A C 1
ATOM 2312 O O . LYS A 1 290 ? 21.172 20.328 7.227 1 96.94 290 LYS A O 1
ATOM 2317 N N . VAL A 1 291 ? 21.422 21.469 9.172 1 96.88 291 VAL A N 1
ATOM 2318 C CA . VAL A 1 291 ? 21.156 22.734 8.492 1 96.88 291 VAL A CA 1
ATOM 2319 C C . VAL A 1 291 ? 22.328 23.688 8.727 1 96.88 291 VAL A C 1
ATOM 2321 O O . VAL A 1 291 ? 22.953 23.672 9.781 1 96.88 291 VAL A O 1
ATOM 2324 N N . ASP A 1 292 ? 22.625 24.484 7.707 1 97.31 292 ASP A N 1
ATOM 2325 C CA . ASP A 1 292 ? 23.594 25.562 7.75 1 97.31 292 ASP A CA 1
ATOM 2326 C C . ASP A 1 292 ? 22.984 26.875 7.266 1 97.31 292 ASP A C 1
ATOM 2328 O O . ASP A 1 292 ? 22.031 26.859 6.492 1 97.31 292 ASP A O 1
ATOM 2332 N N . LEU A 1 293 ? 23.562 27.922 7.785 1 98.56 293 LEU A N 1
ATOM 2333 C CA . LEU A 1 293 ? 23.125 29.25 7.371 1 98.56 293 LEU A CA 1
ATOM 2334 C C . LEU A 1 293 ? 24.234 29.984 6.625 1 98.56 293 LEU A C 1
ATOM 2336 O O . LEU A 1 293 ? 25.406 29.875 6.992 1 98.56 293 LEU A O 1
ATOM 2340 N N . LYS A 1 294 ? 23.812 30.688 5.617 1 98.69 294 LYS A N 1
ATOM 2341 C CA . LYS A 1 294 ? 24.719 31.469 4.789 1 98.69 294 LYS A CA 1
ATOM 2342 C C . LYS A 1 294 ? 24.125 32.812 4.445 1 98.69 294 LYS A C 1
ATOM 2344 O O . LYS A 1 294 ? 22.906 33 4.477 1 98.69 294 LYS A O 1
ATOM 2349 N N . ILE A 1 295 ? 25.016 33.75 4.113 1 98.81 295 ILE A N 1
ATOM 2350 C CA . ILE A 1 295 ? 24.578 35.094 3.662 1 98.81 295 ILE A CA 1
ATOM 2351 C C . ILE A 1 295 ? 25.281 35.438 2.348 1 98.81 295 ILE A C 1
ATOM 2353 O O . ILE A 1 295 ? 26.516 35.438 2.268 1 98.81 295 ILE A O 1
ATOM 2357 N N . TRP A 1 296 ? 24.484 35.656 1.346 1 98.62 296 TRP A N 1
ATOM 2358 C CA . TRP A 1 296 ? 24.969 36.156 0.056 1 98.62 296 TRP A CA 1
ATOM 2359 C C . TRP A 1 296 ? 24.812 37.656 -0.057 1 98.62 296 TRP A C 1
ATOM 2361 O O . TRP A 1 296 ? 23.766 38.219 0.333 1 98.62 296 TRP A O 1
ATOM 2371 N N . ASN A 1 297 ? 25.844 38.281 -0.609 1 97.44 297 ASN A N 1
ATOM 2372 C CA . ASN A 1 297 ? 25.812 39.719 -0.807 1 97.44 297 ASN A CA 1
ATOM 2373 C C . ASN A 1 297 ? 25.562 40.062 -2.27 1 97.44 297 ASN A C 1
ATOM 2375 O O . ASN A 1 297 ? 26.266 39.594 -3.158 1 97.44 297 ASN A O 1
ATOM 2379 N N . LYS A 1 298 ? 24.688 40.969 -2.432 1 95.25 298 LYS A N 1
ATOM 2380 C CA . LYS A 1 298 ? 24.25 41.344 -3.771 1 95.25 298 LYS A CA 1
ATOM 2381 C C . LYS A 1 298 ? 25.344 42.062 -4.539 1 95.25 298 LYS A C 1
ATOM 2383 O O . LYS A 1 298 ? 25.531 41.844 -5.738 1 95.25 298 LYS A O 1
ATOM 2388 N N . ARG A 1 299 ? 26.094 42.875 -3.959 1 92.88 299 ARG A N 1
ATOM 2389 C CA . ARG A 1 299 ? 27.109 43.719 -4.602 1 92.88 299 ARG A CA 1
ATOM 2390 C C . ARG A 1 299 ? 28.375 42.906 -4.898 1 92.88 299 ARG A C 1
ATOM 2392 O O . ARG A 1 299 ? 28.859 42.906 -6.023 1 92.88 299 ARG A O 1
ATOM 2399 N N . SER A 1 300 ? 28.812 42.219 -3.881 1 95.62 300 SER A N 1
ATOM 2400 C CA . SER A 1 300 ? 30.062 41.5 -4.039 1 95.62 300 SER A CA 1
ATOM 2401 C C . SER A 1 300 ? 29.828 40.156 -4.727 1 95.62 300 SER A C 1
ATOM 2403 O O . SER A 1 300 ? 30.781 39.531 -5.215 1 95.62 300 SER A O 1
ATOM 2405 N N . ARG A 1 301 ? 28.641 39.688 -4.68 1 95.94 301 ARG A N 1
ATOM 2406 C CA . ARG A 1 301 ? 28.25 38.406 -5.223 1 95.94 301 ARG A CA 1
ATOM 2407 C C . ARG A 1 301 ? 28.969 37.25 -4.504 1 95.94 301 ARG A C 1
ATOM 2409 O O . ARG A 1 301 ? 29.281 36.219 -5.113 1 95.94 301 ARG A O 1
ATOM 2416 N N . LYS A 1 302 ? 29.312 37.5 -3.311 1 97 302 LYS A N 1
ATOM 2417 C CA . LYS A 1 302 ? 30 36.469 -2.502 1 97 302 LYS A CA 1
ATOM 2418 C C . LYS A 1 302 ? 29.094 36 -1.37 1 97 302 LYS A C 1
ATOM 2420 O O . LYS A 1 302 ? 28.234 36.719 -0.893 1 97 302 LYS A O 1
ATOM 2425 N N . THR A 1 303 ? 29.344 34.75 -1.032 1 98.31 303 THR A N 1
ATOM 2426 C CA . THR A 1 303 ? 28.594 34.125 0.045 1 98.31 303 THR A CA 1
ATOM 2427 C C . THR A 1 303 ? 29.5 33.875 1.25 1 98.31 303 THR A C 1
ATOM 2429 O O . THR A 1 303 ? 30.641 33.438 1.096 1 98.31 303 THR A O 1
ATOM 2432 N N . VAL A 1 304 ? 29 34.188 2.385 1 98.19 304 VAL A N 1
ATOM 2433 C CA . VAL A 1 304 ? 29.688 33.906 3.641 1 98.19 304 VAL A CA 1
ATOM 2434 C C . VAL A 1 304 ? 28.953 32.812 4.395 1 98.19 304 VAL A C 1
ATOM 2436 O O . VAL A 1 304 ? 27.734 32.844 4.539 1 98.19 304 VAL A O 1
ATOM 2439 N N . ASN A 1 305 ? 29.75 31.797 4.879 1 98.19 305 ASN A N 1
ATOM 2440 C CA . ASN A 1 305 ? 29.188 30.766 5.766 1 98.19 305 ASN A CA 1
ATOM 2441 C C . ASN A 1 305 ? 29.141 31.25 7.211 1 98.19 305 ASN A C 1
ATOM 2443 O O . ASN A 1 305 ? 30.094 31.844 7.711 1 98.19 305 ASN A O 1
ATOM 2447 N N . LEU A 1 306 ? 28.062 31 7.836 1 98.69 306 LEU A N 1
ATOM 2448 C CA . LEU A 1 306 ? 27.906 31.469 9.211 1 98.69 306 LEU A CA 1
ATOM 2449 C C . LEU A 1 306 ? 28.266 30.359 10.195 1 98.69 306 LEU A C 1
ATOM 2451 O O . LEU A 1 306 ? 27.797 29.234 10.07 1 98.69 306 LEU A O 1
ATOM 2455 N N . THR A 1 307 ? 29.109 30.672 11.133 1 98.44 307 THR A N 1
ATOM 2456 C CA . THR A 1 307 ? 29.391 29.797 12.258 1 98.44 307 THR A CA 1
ATOM 2457 C C . THR A 1 307 ? 28.484 30.125 13.438 1 98.44 307 THR A C 1
ATOM 2459 O O . THR A 1 307 ? 28.5 31.234 13.969 1 98.44 307 THR A O 1
ATOM 2462 N N . VAL A 1 308 ? 27.703 29.203 13.852 1 98.56 308 VAL A N 1
ATOM 2463 C CA . VAL A 1 308 ? 26.797 29.406 14.984 1 98.56 308 VAL A CA 1
ATOM 2464 C C . VAL A 1 308 ? 27.531 29.062 16.281 1 98.56 308 VAL A C 1
ATOM 2466 O O . VAL A 1 308 ? 27.844 27.906 16.547 1 98.56 308 VAL A O 1
ATOM 2469 N N . GLU A 1 309 ? 27.719 30.062 17.109 1 98.12 309 GLU A N 1
ATOM 2470 C CA . GLU A 1 309 ? 28.469 29.875 18.344 1 98.12 309 GLU A CA 1
ATOM 2471 C C . GLU A 1 309 ? 27.578 29.391 19.484 1 98.12 309 GLU A C 1
ATOM 2473 O O . GLU A 1 309 ? 27.359 30.125 20.469 1 98.12 309 GLU A O 1
ATOM 2478 N N . LEU A 1 310 ? 27.125 28.203 19.391 1 98.12 310 LEU A N 1
ATOM 2479 C CA . LEU A 1 310 ? 26.328 27.484 20.391 1 98.12 310 LEU A CA 1
ATOM 2480 C C . LEU A 1 310 ? 26.844 26.062 20.562 1 98.12 310 LEU A C 1
ATOM 2482 O O . LEU A 1 310 ? 27.422 25.484 19.641 1 98.12 310 LEU A O 1
ATOM 2486 N N . PRO A 1 311 ? 26.672 25.516 21.812 1 97.06 311 PRO A N 1
ATOM 2487 C CA . PRO A 1 311 ? 26.906 24.078 21.906 1 97.06 311 PRO A CA 1
ATOM 2488 C C . PRO A 1 311 ? 26.047 23.266 20.953 1 97.06 311 PRO A C 1
ATOM 2490 O O . PRO A 1 311 ? 24.906 23.656 20.656 1 97.06 311 PRO A O 1
ATOM 2493 N N . GLU A 1 312 ? 26.516 22.141 20.578 1 95.38 312 GLU A N 1
ATOM 2494 C CA . GLU A 1 312 ? 25.859 21.312 19.578 1 95.38 312 GLU A CA 1
ATOM 2495 C C . GLU A 1 312 ? 24.438 20.953 20 1 95.38 312 GLU A C 1
ATOM 2497 O O . GLU A 1 312 ? 23.516 20.938 19.172 1 95.38 312 GLU A O 1
ATOM 2502 N N . HIS A 1 313 ? 24.203 20.672 21.203 1 95.56 313 HIS A N 1
ATOM 2503 C CA . HIS A 1 313 ? 22.906 20.219 21.672 1 95.56 313 HIS A CA 1
ATOM 2504 C C . HIS A 1 313 ? 21.891 21.344 21.672 1 95.56 313 HIS A C 1
ATOM 2506 O O . HIS A 1 313 ? 20.672 21.109 21.703 1 95.56 313 HIS A O 1
ATOM 2512 N N . GLN A 1 314 ? 22.375 22.609 21.547 1 97 314 GLN A N 1
ATOM 2513 C CA . GLN A 1 314 ? 21.484 23.766 21.625 1 97 314 GLN A CA 1
ATOM 2514 C C . GLN A 1 314 ? 21.078 24.234 20.234 1 97 314 GLN A C 1
ATOM 2516 O O . GLN A 1 314 ? 20.281 25.172 20.094 1 97 314 GLN A O 1
ATOM 2521 N N . LYS A 1 315 ? 21.641 23.641 19.234 1 97.81 315 LYS A N 1
ATOM 2522 C CA . LYS A 1 315 ? 21.344 24.078 17.875 1 97.81 315 LYS A CA 1
ATOM 2523 C C . LYS A 1 315 ? 20.969 22.906 16.984 1 97.81 315 LYS A C 1
ATOM 2525 O O . LYS A 1 315 ? 21.406 22.812 15.844 1 97.81 315 LYS A O 1
ATOM 2530 N N . THR A 1 316 ? 20.203 21.953 17.578 1 97.94 316 THR A N 1
ATOM 2531 C CA . THR A 1 316 ? 19.719 20.797 16.828 1 97.94 316 THR A CA 1
ATOM 2532 C C . THR A 1 316 ? 18.797 21.234 15.688 1 97.94 316 THR A C 1
ATOM 2534 O O . THR A 1 316 ? 18.922 20.766 14.562 1 97.94 316 THR A O 1
ATOM 2537 N N . TYR A 1 317 ? 17.859 22.125 16 1 98.31 317 TYR A N 1
ATOM 2538 C CA . TYR A 1 317 ? 16.906 22.594 15 1 98.31 317 TYR A CA 1
ATOM 2539 C C . TYR A 1 317 ? 16.984 24.109 14.836 1 98.31 317 TYR A C 1
ATOM 2541 O O . TYR A 1 317 ? 17.141 24.828 15.82 1 98.31 317 TYR A O 1
ATOM 2549 N N . LEU A 1 318 ? 16.953 24.609 13.641 1 98.44 318 LEU A N 1
ATOM 2550 C CA . LEU A 1 318 ? 16.641 26.016 13.367 1 98.44 318 LEU A CA 1
ATOM 2551 C C . LEU A 1 318 ? 15.141 26.25 13.383 1 98.44 318 LEU A C 1
ATOM 2553 O O . LEU A 1 318 ? 14.414 25.734 12.523 1 98.44 318 LEU A O 1
ATOM 2557 N N . MET A 1 319 ? 14.703 27.047 14.32 1 97.81 319 MET A N 1
ATOM 2558 C CA . MET A 1 319 ? 13.266 27.219 14.516 1 97.81 319 MET A CA 1
ATOM 2559 C C . MET A 1 319 ? 12.758 28.438 13.727 1 97.81 319 MET A C 1
ATOM 2561 O O . MET A 1 319 ? 11.578 28.5 13.391 1 97.81 319 MET A O 1
ATOM 2565 N N . HIS A 1 320 ? 13.609 29.375 13.586 1 98.06 320 HIS A N 1
ATOM 2566 C CA . HIS A 1 320 ? 13.227 30.609 12.914 1 98.06 320 HIS A CA 1
ATOM 2567 C C . HIS A 1 320 ? 14.453 31.375 12.43 1 98.06 320 HIS A C 1
ATOM 2569 O O . HIS A 1 320 ? 15.531 31.266 13.023 1 98.06 320 HIS A O 1
ATOM 2575 N N . ALA A 1 321 ? 14.25 32.125 11.375 1 98.44 321 ALA A N 1
ATOM 2576 C CA . ALA A 1 321 ? 15.258 33.062 10.906 1 98.44 321 ALA A CA 1
ATOM 2577 C C . ALA A 1 321 ? 14.602 34.25 10.188 1 98.44 321 ALA A C 1
ATOM 2579 O O . ALA A 1 321 ? 13.641 34.062 9.438 1 98.44 321 ALA A O 1
ATOM 2580 N N . SER A 1 322 ? 15.094 35.406 10.453 1 97.19 322 SER A N 1
ATOM 2581 C CA . SER A 1 322 ? 14.641 36.625 9.766 1 97.19 322 SER A CA 1
ATOM 2582 C C . SER A 1 322 ? 15.617 37.781 9.969 1 97.19 322 SER A C 1
ATOM 2584 O O . SER A 1 322 ? 16.406 37.781 10.914 1 97.19 322 SER A O 1
ATOM 2586 N N . TYR A 1 323 ? 15.586 38.75 9.07 1 97.5 323 TYR A N 1
ATOM 2587 C CA . TYR A 1 323 ? 16.453 39.906 9.188 1 97.5 323 TYR A CA 1
ATOM 2588 C C . TYR A 1 323 ? 15.828 40.969 10.078 1 97.5 323 TYR A C 1
ATOM 2590 O O . TYR A 1 323 ? 14.602 41.094 10.133 1 97.5 323 TYR A O 1
ATOM 2598 N N . ALA A 1 324 ? 16.656 41.688 10.781 1 97.25 324 ALA A N 1
ATOM 2599 C CA . ALA A 1 324 ? 16.344 42.906 11.492 1 97.25 324 ALA A CA 1
ATOM 2600 C C . ALA A 1 324 ? 17.469 43.938 11.328 1 97.25 324 ALA A C 1
ATOM 2602 O O . ALA A 1 324 ? 18.594 43.594 10.961 1 97.25 324 ALA A O 1
ATOM 2603 N N . THR A 1 325 ? 17.047 45.188 11.445 1 96.12 325 THR A N 1
ATOM 2604 C CA . THR A 1 325 ? 18.047 46.25 11.555 1 96.12 325 THR A CA 1
ATOM 2605 C C . THR A 1 325 ? 18.25 46.656 13.008 1 96.12 325 THR A C 1
ATOM 2607 O O . THR A 1 325 ? 17.375 47.281 13.617 1 96.12 325 THR A O 1
ATOM 2610 N N . LEU A 1 326 ? 19.375 46.312 13.539 1 97.56 326 LEU A N 1
ATOM 2611 C CA . LEU A 1 326 ? 19.719 46.625 14.922 1 97.56 326 LEU A CA 1
ATOM 2612 C C . LEU A 1 326 ? 20.984 47.469 14.977 1 97.56 326 LEU A C 1
ATOM 2614 O O . LEU A 1 326 ? 22.016 47.125 14.391 1 97.56 326 LEU A O 1
ATOM 2618 N N . HIS A 1 327 ? 20.859 48.625 15.625 1 97 327 HIS A N 1
ATOM 2619 C CA . HIS A 1 327 ? 21.969 49.531 15.742 1 97 327 HIS A CA 1
ATOM 2620 C C . HIS A 1 327 ? 22.531 49.906 14.367 1 97 327 HIS A C 1
ATOM 2622 O O . HIS A 1 327 ? 23.75 49.906 14.172 1 97 327 HIS A O 1
ATOM 2628 N N . GLY A 1 328 ? 21.656 50 13.477 1 94.5 328 GLY A N 1
ATOM 2629 C CA . GLY A 1 328 ? 22 50.469 12.141 1 94.5 328 GLY A CA 1
ATOM 2630 C C . GLY A 1 328 ? 22.609 49.375 11.273 1 94.5 328 GLY A C 1
ATOM 2631 O O . GLY A 1 328 ? 23.078 49.656 10.164 1 94.5 328 GLY A O 1
ATOM 2632 N N . GLN A 1 329 ? 22.578 48.188 11.672 1 95.81 329 GLN A N 1
ATOM 2633 C CA . GLN A 1 329 ? 23.203 47.094 10.93 1 95.81 329 GLN A CA 1
ATOM 2634 C C . GLN A 1 329 ? 22.172 46.062 10.516 1 95.81 329 GLN A C 1
ATOM 2636 O O . GLN A 1 329 ? 21.172 45.844 11.219 1 95.81 329 GLN A O 1
ATOM 2641 N N . ASN A 1 330 ? 22.453 45.406 9.359 1 96.25 330 ASN A N 1
ATOM 2642 C CA . ASN A 1 330 ? 21.688 44.219 9.008 1 96.25 330 ASN A CA 1
ATOM 2643 C C . ASN A 1 330 ? 22.062 43.031 9.891 1 96.25 330 ASN A C 1
ATOM 2645 O O . ASN A 1 330 ? 23.219 42.625 9.906 1 96.25 330 ASN A O 1
ATOM 2649 N N . VAL A 1 331 ? 21.109 42.562 10.57 1 98.12 331 VAL A N 1
ATOM 2650 C CA . VAL A 1 331 ? 21.344 41.406 11.469 1 98.12 331 VAL A CA 1
ATOM 2651 C C . VAL A 1 331 ? 20.344 40.312 11.156 1 98.12 331 VAL A C 1
ATOM 2653 O O . VAL A 1 331 ? 19.125 40.562 11.094 1 98.12 331 VAL A O 1
ATOM 2656 N N . LEU A 1 332 ? 20.875 39.125 10.891 1 98.56 332 LEU A N 1
ATOM 2657 C CA . LEU A 1 332 ? 20.016 37.938 10.812 1 98.56 332 LEU A CA 1
ATOM 2658 C C . LEU A 1 332 ? 19.766 37.375 12.203 1 98.56 332 LEU A C 1
ATOM 2660 O O . LEU A 1 332 ? 20.703 36.938 12.875 1 98.56 332 LEU A O 1
ATOM 2664 N N . ILE A 1 333 ? 18.562 37.375 12.617 1 98.75 333 ILE A N 1
ATOM 2665 C CA . ILE A 1 333 ? 18.203 36.719 13.875 1 98.75 333 ILE A CA 1
ATOM 2666 C C . ILE A 1 333 ? 17.844 35.25 13.602 1 98.75 333 ILE A C 1
ATOM 2668 O O . ILE A 1 333 ? 16.875 34.969 12.883 1 98.75 333 ILE A O 1
ATOM 2672 N N . ALA A 1 334 ? 18.625 34.375 14.102 1 98.75 334 ALA A N 1
ATOM 2673 C CA . ALA A 1 334 ? 18.391 32.938 13.977 1 98.75 334 ALA A CA 1
ATOM 2674 C C . ALA A 1 334 ? 18.078 32.312 15.336 1 98.75 334 ALA A C 1
ATOM 2676 O O . ALA A 1 334 ? 18.844 32.5 16.297 1 98.75 334 ALA A O 1
ATOM 2677 N N . VAL A 1 335 ? 16.969 31.641 15.422 1 98.81 335 VAL A N 1
ATOM 2678 C CA . VAL A 1 335 ? 16.562 31 16.672 1 98.81 335 VAL A CA 1
ATOM 2679 C C . VAL A 1 335 ? 16.734 29.5 16.562 1 98.81 335 VAL A C 1
ATOM 2681 O O . VAL A 1 335 ? 16.172 28.859 15.664 1 98.81 335 VAL A O 1
ATOM 2684 N N . PHE A 1 336 ? 17.531 28.953 17.484 1 98.62 336 PHE A N 1
ATOM 2685 C CA . PHE A 1 336 ? 17.797 27.516 17.484 1 98.62 336 PHE A CA 1
ATOM 2686 C C . PHE A 1 336 ? 17.172 26.859 18.719 1 98.62 336 PHE A C 1
ATOM 2688 O O . PHE A 1 336 ? 16.938 27.531 19.734 1 98.62 336 PHE A O 1
ATOM 2695 N N . SER A 1 337 ? 16.906 25.594 18.578 1 98.56 337 SER A N 1
ATOM 2696 C CA . SER A 1 337 ? 16.469 24.812 19.734 1 98.56 337 SER A CA 1
ATOM 2697 C C . SER A 1 337 ? 17.281 23.531 19.875 1 98.56 337 SER A C 1
ATOM 2699 O O . SER A 1 337 ? 17.984 23.125 18.938 1 98.56 337 SER A O 1
ATOM 2701 N N . ASN A 1 338 ? 17.234 22.984 21.094 1 98.25 338 ASN A N 1
ATOM 2702 C CA . ASN A 1 338 ? 17.703 21.625 21.266 1 98.25 338 ASN A CA 1
ATOM 2703 C C . ASN A 1 338 ? 16.75 20.609 20.641 1 98.25 338 ASN A C 1
ATOM 2705 O O . ASN A 1 338 ? 15.742 20.984 20.047 1 98.25 338 ASN A O 1
ATOM 2709 N N . ARG A 1 339 ? 17.047 19.422 20.734 1 98 339 ARG A N 1
ATOM 2710 C CA . ARG A 1 339 ? 16.312 18.344 20.078 1 98 339 ARG A CA 1
ATOM 2711 C C . ARG A 1 339 ? 14.875 18.281 20.562 1 98 339 ARG A C 1
ATOM 2713 O O . ARG A 1 339 ? 13.953 18.141 19.766 1 98 339 ARG A O 1
ATOM 2720 N N . PHE A 1 340 ? 14.656 18.406 21.891 1 98.38 340 PHE A N 1
ATOM 2721 C CA . PHE A 1 340 ? 13.328 18.281 22.484 1 98.38 340 PHE A CA 1
ATOM 2722 C C . PHE A 1 340 ? 12.57 19.594 22.406 1 98.38 340 PHE A C 1
ATOM 2724 O O . PHE A 1 340 ? 11.383 19.656 22.75 1 98.38 340 PHE A O 1
ATOM 2731 N N . GLN A 1 341 ? 13.266 20.688 22.016 1 98.5 341 GLN A N 1
ATOM 2732 C CA . GLN A 1 341 ? 12.688 22 21.781 1 98.5 341 GLN A CA 1
ATOM 2733 C C . GLN A 1 341 ? 12.141 22.609 23.078 1 98.5 341 GLN A C 1
ATOM 2735 O O . GLN A 1 341 ? 11.117 23.297 23.062 1 98.5 341 GLN A O 1
ATOM 2740 N N . ASP A 1 342 ? 12.711 22.203 24.203 1 98.31 342 ASP A N 1
ATOM 2741 C CA . ASP A 1 342 ? 12.336 22.766 25.484 1 98.31 342 ASP A CA 1
ATOM 2742 C C . ASP A 1 342 ? 13.328 23.844 25.922 1 98.31 342 ASP A C 1
ATOM 2744 O O . ASP A 1 342 ? 13.305 24.281 27.078 1 98.31 342 ASP A O 1
ATOM 2748 N N . GLU A 1 343 ? 14.219 24.188 25.016 1 98.12 343 GLU A N 1
ATOM 2749 C CA . GLU A 1 343 ? 15.117 25.328 25.109 1 98.12 343 GLU A CA 1
ATOM 2750 C C . GLU A 1 343 ? 15.328 26 23.75 1 98.12 343 GLU A C 1
ATOM 2752 O O . GLU A 1 343 ? 15.461 25.312 22.734 1 98.12 343 GLU A O 1
ATOM 2757 N N . VAL A 1 344 ? 15.359 27.328 23.844 1 98.5 344 VAL A N 1
ATOM 2758 C CA . VAL A 1 344 ? 15.617 28.031 22.578 1 98.5 344 VAL A CA 1
ATOM 2759 C C . VAL A 1 344 ? 16.719 29.062 22.781 1 98.5 344 VAL A C 1
ATOM 2761 O O . VAL A 1 344 ? 16.875 29.609 23.891 1 98.5 344 VAL A O 1
ATOM 2764 N N . SER A 1 345 ? 17.5 29.25 21.781 1 98.75 345 SER A N 1
ATOM 2765 C CA . SER A 1 345 ? 18.578 30.234 21.766 1 98.75 345 SER A CA 1
ATOM 2766 C C . SER A 1 345 ? 18.391 31.234 20.625 1 98.75 345 SER A C 1
ATOM 2768 O O . SER A 1 345 ? 18.391 30.859 19.453 1 98.75 345 SER A O 1
ATOM 2770 N N . PHE A 1 346 ? 18.203 32.5 21.031 1 98.81 346 PHE A N 1
ATOM 2771 C CA . PHE A 1 346 ? 18.188 33.562 20.062 1 98.81 346 PHE A CA 1
ATOM 2772 C C . PHE A 1 346 ? 19.609 34.031 19.734 1 98.81 346 PHE A C 1
ATOM 2774 O O . PHE A 1 346 ? 20.344 34.469 20.625 1 98.81 346 PHE A O 1
ATOM 2781 N N . THR A 1 347 ? 19.984 33.969 18.453 1 98.81 347 THR A N 1
ATOM 2782 C CA . THR A 1 347 ? 21.328 34.375 18.047 1 98.81 347 THR A CA 1
ATOM 2783 C C . THR A 1 347 ? 21.25 35.5 17.016 1 98.81 347 THR A C 1
ATOM 2785 O O . THR A 1 347 ? 20.281 35.594 16.266 1 98.81 347 THR A O 1
ATOM 2788 N N . LEU A 1 348 ? 22.25 36.312 17.031 1 98.75 348 LEU A N 1
ATOM 2789 C CA . LEU A 1 348 ? 22.391 37.406 16.062 1 98.75 348 LEU A CA 1
ATOM 2790 C C . LEU A 1 348 ? 23.578 37.156 15.148 1 98.75 348 LEU A C 1
ATOM 2792 O O . LEU A 1 348 ? 24.719 37 15.617 1 98.75 348 LEU A O 1
ATOM 2796 N N . CYS A 1 349 ? 23.266 37.125 13.859 1 98.62 349 CYS A N 1
ATOM 2797 C CA . CYS A 1 349 ? 24.266 36.781 12.852 1 98.62 349 CYS A CA 1
ATOM 2798 C C . CYS A 1 349 ? 24.562 38 11.961 1 98.62 349 CYS A C 1
ATOM 2800 O O . CYS A 1 349 ? 23.641 38.719 11.555 1 98.62 349 CYS A O 1
ATOM 2802 N N . THR A 1 350 ? 25.797 38.188 11.625 1 97.88 350 THR A N 1
ATOM 2803 C CA . THR A 1 350 ? 26.172 39.219 10.688 1 97.88 350 THR A CA 1
ATOM 2804 C C . THR A 1 350 ? 27.141 38.688 9.633 1 97.88 350 THR A C 1
ATOM 2806 O O . THR A 1 350 ? 27.938 37.812 9.914 1 97.88 350 THR A O 1
ATOM 2809 N N . ALA A 1 351 ? 27 39.25 8.461 1 97.5 351 ALA A N 1
ATOM 2810 C CA . ALA A 1 351 ? 27.922 38.875 7.391 1 97.5 351 ALA A CA 1
ATOM 2811 C C . ALA A 1 351 ? 29.344 39.312 7.719 1 97.5 351 ALA A C 1
ATOM 2813 O O . ALA A 1 351 ? 30.312 38.625 7.367 1 97.5 351 ALA A O 1
ATOM 2814 N N . ALA A 1 352 ? 29.5 40.375 8.328 1 95.5 352 ALA A N 1
ATOM 2815 C CA . ALA A 1 352 ? 30.812 40.938 8.633 1 95.5 352 ALA A CA 1
ATOM 2816 C C . ALA A 1 352 ? 31.625 40 9.516 1 95.5 352 ALA A C 1
ATOM 2818 O O . ALA A 1 352 ? 32.812 39.781 9.273 1 95.5 352 ALA A O 1
ATOM 2819 N N . SER A 1 353 ? 31.031 39.469 10.508 1 96.12 353 SER A N 1
ATOM 2820 C CA . SER A 1 353 ? 31.75 38.594 11.43 1 96.12 353 SER A CA 1
ATOM 2821 C C . SER A 1 353 ? 31.734 37.156 10.945 1 96.12 353 SER A C 1
ATOM 2823 O O . SER A 1 353 ? 32.594 36.344 11.352 1 96.12 353 SER A O 1
ATOM 2825 N N . GLY A 1 354 ? 30.688 36.812 10.188 1 97.81 354 GLY A N 1
ATOM 2826 C CA . GLY A 1 354 ? 30.484 35.438 9.789 1 97.81 354 GLY A CA 1
ATOM 2827 C C . GLY A 1 354 ? 30.047 34.531 10.93 1 97.81 354 GLY A C 1
ATOM 2828 O O . GLY A 1 354 ? 30.266 33.312 10.883 1 97.81 354 GLY A O 1
ATOM 2829 N N . LYS A 1 355 ? 29.531 35.156 11.977 1 98.12 355 LYS A N 1
ATOM 2830 C CA . LYS A 1 355 ? 29.188 34.406 13.18 1 98.12 355 LYS A CA 1
ATOM 2831 C C . LYS A 1 355 ? 27.766 34.719 13.641 1 98.12 355 LYS A C 1
ATOM 2833 O O . LYS A 1 355 ? 27.234 35.812 13.352 1 98.12 355 LYS A O 1
ATOM 2838 N N . CYS A 1 356 ? 27.172 33.812 14.242 1 98.62 356 CYS A N 1
ATOM 2839 C CA . CYS A 1 356 ? 25.953 34 15.023 1 98.62 356 CYS A CA 1
ATOM 2840 C C . CYS A 1 356 ? 26.234 33.875 16.516 1 98.62 356 CYS A C 1
ATOM 2842 O O . CYS A 1 356 ? 26.656 32.844 17 1 98.62 356 CYS A O 1
ATOM 2844 N N . VAL A 1 357 ? 25.938 34.875 17.219 1 98.38 357 VAL A N 1
ATOM 2845 C CA . VAL A 1 357 ? 26.266 34.906 18.641 1 98.38 357 VAL A CA 1
ATOM 2846 C C . VAL A 1 357 ? 25 34.906 19.484 1 98.38 357 VAL A C 1
ATOM 2848 O O . VAL A 1 357 ? 23.984 35.5 19.094 1 98.38 357 VAL A O 1
ATOM 2851 N N . LEU A 1 358 ? 25.078 34.219 20.672 1 98.56 358 LEU A N 1
ATOM 2852 C CA . LEU A 1 358 ? 23.938 34.125 21.562 1 98.56 358 LEU A CA 1
ATOM 2853 C C . LEU A 1 358 ? 23.578 35.469 22.172 1 98.56 358 LEU A C 1
ATOM 2855 O O . LEU A 1 358 ? 24.438 36.156 22.734 1 98.56 358 LEU A O 1
ATOM 2859 N N . THR A 1 359 ? 22.344 35.906 22.047 1 98.5 359 THR A N 1
ATOM 2860 C CA . THR A 1 359 ? 21.906 37.156 22.688 1 98.5 359 THR A CA 1
ATOM 2861 C C . THR A 1 359 ? 20.938 36.844 23.812 1 98.5 359 THR A C 1
ATOM 2863 O O . THR A 1 359 ? 20.891 37.562 24.812 1 98.5 359 THR A O 1
ATOM 2866 N N . TYR A 1 360 ? 20.141 35.812 23.656 1 98.38 360 TYR A N 1
ATOM 2867 C CA . TYR A 1 360 ? 19.156 35.5 24.688 1 98.38 360 TYR A CA 1
ATOM 2868 C C . TYR A 1 360 ? 18.828 34 24.656 1 98.38 360 TYR A C 1
ATOM 2870 O O . TYR A 1 360 ? 18.688 33.406 23.594 1 98.38 360 TYR A O 1
ATOM 2878 N N . HIS A 1 361 ? 18.781 33.344 25.797 1 98.25 361 HIS A N 1
ATOM 2879 C CA . HIS A 1 361 ? 18.438 31.938 25.969 1 98.25 361 HIS A CA 1
ATOM 2880 C C . HIS A 1 361 ? 17.156 31.781 26.781 1 98.25 361 HIS A C 1
ATOM 2882 O O . HIS A 1 361 ? 16.984 32.438 27.812 1 98.25 361 HIS A O 1
ATOM 2888 N N . GLN A 1 362 ? 16.188 31 26.312 1 98.25 362 GLN A N 1
ATOM 2889 C CA . GLN A 1 362 ? 14.922 30.766 26.984 1 98.25 362 GLN A CA 1
ATOM 2890 C C . GLN A 1 362 ? 14.734 29.281 27.297 1 98.25 362 GLN A C 1
ATOM 2892 O O . GLN A 1 362 ? 14.75 28.438 26.391 1 98.25 362 GLN A O 1
ATOM 2897 N N . SER A 1 363 ? 14.57 28.938 28.547 1 98 363 SER A N 1
ATOM 2898 C CA . SER A 1 363 ? 14.172 27.609 28.969 1 98 363 SER A CA 1
ATOM 2899 C C . SER A 1 363 ? 12.664 27.484 29.094 1 98 363 SER A C 1
ATOM 2901 O O . SER A 1 363 ? 11.992 28.438 29.516 1 98 363 SER A O 1
ATOM 2903 N N . TYR A 1 364 ? 12.156 26.406 28.844 1 98.31 364 TYR A N 1
ATOM 2904 C CA . TYR A 1 364 ? 10.727 26.156 28.984 1 98.31 364 TYR A CA 1
ATOM 2905 C C . TYR A 1 364 ? 10.445 25.266 30.203 1 98.31 364 TYR A C 1
ATOM 2907 O O . TYR A 1 364 ? 9.414 24.594 30.266 1 98.31 364 TYR A O 1
ATOM 2915 N N . GLU A 1 365 ? 11.406 25.156 30.969 1 97.62 365 GLU A N 1
ATOM 2916 C CA . GLU A 1 365 ? 11.211 24.688 32.344 1 97.62 365 GLU A CA 1
ATOM 2917 C C . GLU A 1 365 ? 11.039 25.859 33.281 1 97.62 365 GLU A C 1
ATOM 2919 O O . GLU A 1 365 ? 12 26.578 33.594 1 97.62 365 GLU A O 1
ATOM 2924 N N . ILE A 1 366 ? 9.82 26.031 33.781 1 97.5 366 ILE A N 1
ATOM 2925 C CA . ILE A 1 366 ? 9.477 27.156 34.625 1 97.5 366 ILE A CA 1
ATOM 2926 C C . ILE A 1 366 ? 8.742 26.656 35.875 1 97.5 366 ILE A C 1
ATOM 2928 O O . ILE A 1 366 ? 7.555 26.312 35.781 1 97.5 366 ILE A O 1
ATOM 2932 N N . GLY A 1 367 ? 9.422 26.703 36.938 1 95.69 367 GLY A N 1
ATOM 2933 C CA . GLY A 1 367 ? 8.82 26.156 38.156 1 95.69 367 GLY A CA 1
ATOM 2934 C C . GLY A 1 367 ? 8.445 24.703 38 1 95.69 367 GLY A C 1
ATOM 2935 O O . GLY A 1 367 ? 9.297 23.859 37.688 1 95.69 367 GLY A O 1
ATOM 2936 N N . GLU A 1 368 ? 7.117 24.5 38.156 1 94.88 368 GLU A N 1
ATOM 2937 C CA . GLU A 1 368 ? 6.633 23.125 38.125 1 94.88 368 GLU A CA 1
ATOM 2938 C C . GLU A 1 368 ? 6.25 22.719 36.688 1 94.88 368 GLU A C 1
ATOM 2940 O O . GLU A 1 368 ? 5.902 21.562 36.438 1 94.88 368 GLU A O 1
ATOM 2945 N N . PHE A 1 369 ? 6.387 23.656 35.781 1 97.06 369 PHE A N 1
ATOM 2946 C CA . PHE A 1 369 ? 5.938 23.375 34.438 1 97.06 369 PHE A CA 1
ATOM 2947 C C . PHE A 1 369 ? 7.117 23.047 33.531 1 97.06 369 PHE A C 1
ATOM 2949 O O . PHE A 1 369 ? 8.219 23.578 33.719 1 97.06 369 PHE A O 1
ATOM 2956 N N . HIS A 1 370 ? 6.984 22.094 32.688 1 97.62 370 HIS A N 1
ATOM 2957 C CA . HIS A 1 370 ? 7.891 21.719 31.609 1 97.62 370 HIS A CA 1
ATOM 2958 C C . HIS A 1 370 ? 7.152 21.641 30.266 1 97.62 370 HIS A C 1
ATOM 2960 O O . HIS A 1 370 ? 6.23 20.844 30.109 1 97.62 370 HIS A O 1
ATOM 2966 N N . GLN A 1 371 ? 7.484 22.562 29.375 1 97.69 371 GLN A N 1
ATOM 2967 C CA . GLN A 1 371 ? 6.793 22.641 28.094 1 97.69 371 GLN A CA 1
ATOM 2968 C C . GLN A 1 371 ? 7.789 22.812 26.938 1 97.69 371 GLN A C 1
ATOM 2970 O O . GLN A 1 371 ? 8.938 22.391 27.047 1 97.69 371 GLN A O 1
ATOM 2975 N N . TYR A 1 372 ? 7.336 23.219 25.828 1 98.06 372 TYR A N 1
ATOM 2976 C CA . TYR A 1 372 ? 8.086 23.25 24.578 1 98.06 372 TYR A CA 1
ATOM 2977 C C . TYR A 1 372 ? 7.895 24.578 23.875 1 98.06 372 TYR A C 1
ATOM 2979 O O . TYR A 1 372 ? 6.914 25.297 24.125 1 98.06 372 TYR A O 1
ATOM 2987 N N . ALA A 1 373 ? 8.852 24.859 23 1 97.94 373 ALA A N 1
ATOM 2988 C CA . ALA A 1 373 ? 8.75 26.047 22.156 1 97.94 373 ALA A CA 1
ATOM 2989 C C . ALA A 1 373 ? 7.984 25.734 20.859 1 97.94 373 ALA A C 1
ATOM 2991 O O . ALA A 1 373 ? 8.008 24.594 20.375 1 97.94 373 ALA A O 1
ATOM 2992 N N . LEU A 1 374 ? 7.289 26.688 20.375 1 96.94 374 LEU A N 1
ATOM 2993 C CA . LEU A 1 374 ? 6.641 26.625 19.078 1 96.94 374 LEU A CA 1
ATOM 2994 C C . LEU A 1 374 ? 7.266 27.609 18.094 1 96.94 374 LEU A C 1
ATOM 2996 O O . LEU A 1 374 ? 7.527 28.766 18.469 1 96.94 374 LEU A O 1
ATOM 3000 N N . PRO A 1 375 ? 7.547 27.172 16.891 1 96.88 375 PRO A N 1
ATOM 3001 C CA . PRO A 1 375 ? 8.172 28.078 15.922 1 96.88 375 PRO A CA 1
ATOM 3002 C C . PRO A 1 375 ? 7.383 29.359 15.719 1 96.88 375 PRO A C 1
ATOM 3004 O O . PRO A 1 375 ? 7.973 30.438 15.555 1 96.88 375 PRO A O 1
ATOM 3007 N N . GLU A 1 376 ? 6.094 29.281 15.727 1 95 376 GLU A N 1
ATOM 3008 C CA . GLU A 1 376 ? 5.262 30.453 15.523 1 95 376 GLU A CA 1
ATOM 3009 C C . GLU A 1 376 ? 5.441 31.453 16.656 1 95 376 GLU A C 1
ATOM 3011 O O . GLU A 1 376 ? 5.273 32.656 16.469 1 95 376 GLU A O 1
ATOM 3016 N N . HIS A 1 377 ? 5.789 30.984 17.828 1 96.69 377 HIS A N 1
ATOM 3017 C CA . HIS A 1 377 ? 5.965 31.844 18.984 1 96.69 377 HIS A CA 1
ATOM 3018 C C . HIS A 1 377 ? 7.34 32.5 18.969 1 96.69 377 HIS A C 1
ATOM 3020 O O . HIS A 1 377 ? 7.461 33.719 19.266 1 96.69 377 HIS A O 1
ATOM 3026 N N . VAL A 1 378 ? 8.32 31.812 18.594 1 97.5 378 VAL A N 1
ATOM 3027 C CA . VAL A 1 378 ? 9.672 32.344 18.719 1 97.5 378 VAL A CA 1
ATOM 3028 C C . VAL A 1 378 ? 10.039 33.125 17.453 1 97.5 378 VAL A C 1
ATOM 3030 O O . VAL A 1 378 ? 11.18 33.562 17.312 1 97.5 378 VAL A O 1
ATOM 3033 N N . ALA A 1 379 ? 9.109 33.25 16.562 1 97.25 379 ALA A N 1
ATOM 3034 C CA . ALA A 1 379 ? 9.32 34.094 15.398 1 97.25 379 ALA A CA 1
ATOM 3035 C C . ALA A 1 379 ? 9.477 35.562 15.805 1 97.25 379 ALA A C 1
ATOM 3037 O O . ALA A 1 379 ? 8.906 36 16.812 1 97.25 379 ALA A O 1
ATOM 3038 N N . ILE A 1 380 ? 10.281 36.25 15 1 97.56 380 ILE A N 1
ATOM 3039 C CA . ILE A 1 380 ? 10.438 37.688 15.227 1 97.56 380 ILE A CA 1
ATOM 3040 C C . ILE A 1 380 ? 9.344 38.438 14.469 1 97.56 380 ILE A C 1
ATOM 3042 O O . ILE A 1 380 ? 9.367 38.5 13.242 1 97.56 380 ILE A O 1
ATOM 3046 N N . ALA A 1 381 ? 8.5 39.031 15.258 1 95 381 ALA A N 1
ATOM 3047 C CA . ALA A 1 381 ? 7.316 39.656 14.656 1 95 381 ALA A CA 1
ATOM 3048 C C . ALA A 1 381 ? 7.602 41.094 14.219 1 95 381 ALA A C 1
ATOM 3050 O O . ALA A 1 381 ? 7 41.594 13.266 1 95 381 ALA A O 1
ATOM 3051 N N . ALA A 1 382 ? 8.422 41.781 14.992 1 95.38 382 ALA A N 1
ATOM 3052 C CA . ALA A 1 382 ? 8.805 43.156 14.734 1 95.38 382 ALA A CA 1
ATOM 3053 C C . ALA A 1 382 ? 10.094 43.5 15.469 1 95.38 382 ALA A C 1
ATOM 3055 O O . ALA A 1 382 ? 10.547 42.781 16.344 1 95.38 382 ALA A O 1
ATOM 3056 N N . HIS A 1 383 ? 10.711 44.625 15 1 96.69 383 HIS A N 1
ATOM 3057 C CA . HIS A 1 383 ? 11.922 45.094 15.672 1 96.69 383 HIS A CA 1
ATOM 3058 C C . HIS A 1 383 ? 12.016 46.594 15.68 1 96.69 383 HIS A C 1
ATOM 3060 O O . HIS A 1 383 ? 11.352 47.281 14.891 1 96.69 383 HIS A O 1
ATOM 3066 N N . THR A 1 384 ? 12.688 47.094 16.625 1 95.5 384 THR A N 1
ATOM 3067 C CA . THR A 1 384 ? 13.164 48.469 16.672 1 95.5 384 THR A CA 1
ATOM 3068 C C . THR A 1 384 ? 14.664 48.531 16.375 1 95.5 384 THR A C 1
ATOM 3070 O O . THR A 1 384 ? 15.234 47.562 15.859 1 95.5 384 THR A O 1
ATOM 3073 N N . ASN A 1 385 ? 15.156 49.719 16.641 1 95.62 385 ASN A N 1
ATOM 3074 C CA . ASN A 1 385 ? 16.578 49.844 16.359 1 95.62 385 ASN A CA 1
ATOM 3075 C C . ASN A 1 385 ? 17.422 49.062 17.359 1 95.62 385 ASN A C 1
ATOM 3077 O O . ASN A 1 385 ? 18.594 48.781 17.109 1 95.62 385 ASN A O 1
ATOM 3081 N N . ASN A 1 386 ? 16.859 48.75 18.5 1 96.88 386 ASN A N 1
ATOM 3082 C CA . ASN A 1 386 ? 17.672 48.062 19.484 1 96.88 386 ASN A CA 1
ATOM 3083 C C . ASN A 1 386 ? 16.906 46.906 20.156 1 96.88 386 ASN A C 1
ATOM 3085 O O . ASN A 1 386 ? 17.281 46.469 21.25 1 96.88 386 ASN A O 1
ATOM 3089 N N . SER A 1 387 ? 15.781 46.594 19.625 1 97.44 387 SER A N 1
ATOM 3090 C CA . SER A 1 387 ? 14.977 45.531 20.234 1 97.44 387 SER A CA 1
ATOM 3091 C C . SER A 1 387 ? 14.195 44.75 19.188 1 97.44 387 SER A C 1
ATOM 3093 O O . SER A 1 387 ? 14.055 45.188 18.047 1 97.44 387 SER A O 1
ATOM 3095 N N . PHE A 1 388 ? 13.781 43.594 19.547 1 98.06 388 PHE A N 1
ATOM 3096 C CA . PHE A 1 388 ? 12.82 42.844 18.734 1 98.06 388 PHE A CA 1
ATOM 3097 C C . PHE A 1 388 ? 11.75 42.219 19.625 1 98.06 388 PHE A C 1
ATOM 3099 O O . PHE A 1 388 ? 11.922 42.125 20.828 1 98.06 388 PHE A O 1
ATOM 3106 N N . PHE A 1 389 ? 10.57 41.844 19.031 1 98.25 389 PHE A N 1
ATOM 3107 C CA . PHE A 1 389 ? 9.406 41.344 19.75 1 98.25 389 PHE A CA 1
ATOM 3108 C C . PHE A 1 389 ? 9.125 39.906 19.375 1 98.25 389 PHE A C 1
ATOM 3110 O O . PHE A 1 389 ? 9.188 39.531 18.203 1 98.25 389 PHE A O 1
ATOM 3117 N N . THR A 1 390 ? 8.859 39.062 20.312 1 98.25 390 THR A N 1
ATOM 3118 C CA . THR A 1 390 ? 8.531 37.656 20.156 1 98.25 390 THR A CA 1
ATOM 3119 C C . THR A 1 390 ? 7.578 37.188 21.266 1 98.25 390 THR A C 1
ATOM 3121 O O . THR A 1 390 ? 7.16 38 22.094 1 98.25 390 THR A O 1
ATOM 3124 N N . ILE A 1 391 ? 7.109 36 21.219 1 98.25 391 ILE A N 1
ATOM 3125 C CA . ILE A 1 391 ? 6.219 35.438 22.219 1 98.25 391 ILE A CA 1
ATOM 3126 C C . ILE A 1 391 ? 6.977 34.406 23.062 1 98.25 391 ILE A C 1
ATOM 3128 O O . ILE A 1 391 ? 7.574 33.469 22.531 1 98.25 391 ILE A O 1
ATOM 3132 N N . LEU A 1 392 ? 7.023 34.625 24.344 1 98.25 392 LEU A N 1
ATOM 3133 C CA . LEU A 1 392 ? 7.723 33.75 25.297 1 98.25 392 LEU A CA 1
ATOM 3134 C C . LEU A 1 392 ? 6.824 33.406 26.484 1 98.25 392 LEU A C 1
ATOM 3136 O O . LEU A 1 392 ? 5.816 34.094 26.719 1 98.25 392 LEU A O 1
ATOM 3140 N N . PRO A 1 393 ? 7.145 32.344 27.172 1 97.75 393 PRO A N 1
ATOM 3141 C CA . PRO A 1 393 ? 6.363 32 28.375 1 97.75 393 PRO A CA 1
ATOM 3142 C C . PRO A 1 393 ? 6.574 32.969 29.516 1 97.75 393 PRO A C 1
ATOM 3144 O O . PRO A 1 393 ? 7.719 33.281 29.875 1 97.75 393 PRO A O 1
ATOM 3147 N N . HIS A 1 394 ? 5.504 33.469 30.031 1 96.94 394 HIS A N 1
ATOM 3148 C CA . HIS A 1 394 ? 5.496 34.438 31.109 1 96.94 394 HIS A CA 1
ATOM 3149 C C . HIS A 1 394 ? 4.754 33.906 32.344 1 96.94 394 HIS A C 1
ATOM 3151 O O . HIS A 1 394 ? 3.543 33.688 32.281 1 96.94 394 HIS A O 1
ATOM 3157 N N . ARG A 1 395 ? 5.461 33.656 33.344 1 96.75 395 ARG A N 1
ATOM 3158 C CA . ARG A 1 395 ? 4.809 33.281 34.594 1 96.75 395 ARG A CA 1
ATOM 3159 C C . ARG A 1 395 ? 4.023 34.438 35.188 1 96.75 395 ARG A C 1
ATOM 3161 O O . ARG A 1 395 ? 4.574 35.531 35.406 1 96.75 395 ARG A O 1
ATOM 3168 N N . ARG A 1 396 ? 2.838 34.25 35.5 1 95.25 396 ARG A N 1
ATOM 3169 C CA . ARG A 1 396 ? 1.955 35.312 36 1 95.25 396 ARG A CA 1
ATOM 3170 C C . ARG A 1 396 ? 1.741 35.188 37.5 1 95.25 396 ARG A C 1
ATOM 3172 O O . ARG A 1 396 ? 2.033 34.125 38.094 1 95.25 396 ARG A O 1
ATOM 3179 N N . PRO A 1 397 ? 1.181 36.25 38.125 1 92.12 397 PRO A N 1
ATOM 3180 C CA . PRO A 1 397 ? 0.996 36.219 39.594 1 92.12 397 PRO A CA 1
ATOM 3181 C C . PRO A 1 397 ? 0.036 35.125 40.062 1 92.12 397 PRO A C 1
ATOM 3183 O O . PRO A 1 397 ? 0.147 34.625 41.188 1 92.12 397 PRO A O 1
ATOM 3186 N N . ASN A 1 398 ? -0.811 34.656 39.219 1 93.06 398 ASN A N 1
ATOM 3187 C CA . ASN A 1 398 ? -1.745 33.594 39.594 1 93.06 398 ASN A CA 1
ATOM 3188 C C . ASN A 1 398 ? -1.07 32.219 39.625 1 93.06 398 ASN A C 1
ATOM 3190 O O . ASN A 1 398 ? -1.715 31.219 39.906 1 93.06 398 ASN A O 1
ATOM 3194 N N . GLY A 1 399 ? 0.162 32.219 39.219 1 94.75 399 GLY A N 1
ATOM 3195 C CA . GLY A 1 399 ? 0.951 31.016 39.281 1 94.75 399 GLY A CA 1
ATOM 3196 C C . GLY A 1 399 ? 0.999 30.266 37.969 1 94.75 399 GLY A C 1
ATOM 3197 O O . GLY A 1 399 ? 1.826 29.359 37.781 1 94.75 399 GLY A O 1
ATOM 3198 N N . ASP A 1 400 ? 0.161 30.578 37.062 1 96.88 400 ASP A N 1
ATOM 3199 C CA . ASP A 1 400 ? 0.145 29.922 35.781 1 96.88 400 ASP A CA 1
ATOM 3200 C C . ASP A 1 400 ? 1.128 30.594 34.812 1 96.88 400 ASP A C 1
ATOM 3202 O O . ASP A 1 400 ? 1.742 31.609 35.156 1 96.88 400 ASP A O 1
ATOM 3206 N N . VAL A 1 401 ? 1.453 29.922 33.719 1 97.81 401 VAL A N 1
ATOM 3207 C CA . VAL A 1 401 ? 2.326 30.469 32.688 1 97.81 401 VAL A CA 1
ATOM 3208 C C . VAL A 1 401 ? 1.541 30.641 31.375 1 97.81 401 VAL A C 1
ATOM 3210 O O . VAL A 1 401 ? 0.804 29.734 30.969 1 97.81 401 VAL A O 1
ATOM 3213 N N . PHE A 1 402 ? 1.613 31.812 30.828 1 97.06 402 PHE A N 1
ATOM 3214 C CA . PHE A 1 402 ? 0.97 32.125 29.547 1 97.06 402 PHE A CA 1
ATOM 3215 C C . PHE A 1 402 ? 2 32.562 28.516 1 97.06 402 PHE A C 1
ATOM 3217 O O . PHE A 1 402 ? 3.037 33.125 28.859 1 97.06 402 PHE A O 1
ATOM 3224 N N . ASN A 1 403 ? 1.784 32.25 27.281 1 97.06 403 ASN A N 1
ATOM 3225 C CA . ASN A 1 403 ? 2.623 32.781 26.203 1 97.06 403 ASN A CA 1
ATOM 3226 C C . ASN A 1 403 ? 2.275 34.219 25.891 1 97.06 403 ASN A C 1
ATOM 3228 O O . ASN A 1 403 ? 1.182 34.531 25.406 1 97.06 403 ASN A O 1
ATOM 3232 N N . GLN A 1 404 ? 3.227 35.031 26.172 1 96.75 404 GLN A N 1
ATOM 3233 C CA . GLN A 1 404 ? 2.955 36.469 26.062 1 96.75 404 GLN A CA 1
ATOM 3234 C C . GLN A 1 404 ? 4.086 37.188 25.344 1 96.75 404 GLN A C 1
ATOM 3236 O O . GLN A 1 404 ? 5.109 36.594 25.016 1 96.75 404 GLN A O 1
ATOM 3241 N N . ILE A 1 405 ? 3.889 38.5 25.047 1 97.38 405 ILE A N 1
ATOM 3242 C CA . ILE A 1 405 ? 4.801 39.25 24.203 1 97.38 405 ILE A CA 1
ATOM 3243 C C . ILE A 1 405 ? 5.996 39.719 25.016 1 97.38 405 ILE A C 1
ATOM 3245 O O . ILE A 1 405 ? 5.824 40.406 26.047 1 97.38 405 ILE A O 1
ATOM 3249 N N . ALA A 1 406 ? 7.121 39.375 24.594 1 97.44 406 ALA A N 1
ATOM 3250 C CA . ALA A 1 406 ? 8.383 39.812 25.188 1 97.44 406 ALA A CA 1
ATOM 3251 C C . ALA A 1 406 ? 9.133 40.75 24.25 1 97.44 406 ALA A C 1
ATOM 3253 O O . ALA A 1 406 ? 9.203 40.5 23.031 1 97.44 406 ALA A O 1
ATOM 3254 N N . ARG A 1 407 ? 9.562 41.781 24.781 1 97.62 407 ARG A N 1
ATOM 3255 C CA . ARG A 1 407 ? 10.523 42.656 24.125 1 97.62 407 ARG A CA 1
ATOM 3256 C C . ARG A 1 407 ? 11.953 42.312 24.547 1 97.62 407 ARG A C 1
ATOM 3258 O O . ARG A 1 407 ? 12.273 42.344 25.734 1 97.62 407 ARG A O 1
ATOM 3265 N N . ILE A 1 408 ? 12.781 41.906 23.625 1 98.19 408 ILE A N 1
ATOM 3266 C CA . ILE A 1 408 ? 14.195 41.656 23.906 1 98.19 408 ILE A CA 1
ATOM 3267 C C . ILE A 1 408 ? 15.039 42.844 23.484 1 98.19 408 ILE A C 1
ATOM 3269 O O . ILE A 1 408 ? 15.164 43.125 22.297 1 98.19 408 ILE A O 1
ATOM 3273 N N . THR A 1 409 ? 15.594 43.469 24.375 1 97.75 409 THR A N 1
ATOM 3274 C CA . THR A 1 409 ? 16.484 44.594 24.094 1 97.75 409 THR A CA 1
ATOM 3275 C C . THR A 1 409 ? 17.922 44.125 23.938 1 97.75 409 THR A C 1
ATOM 3277 O O . THR A 1 409 ? 18.453 43.406 24.781 1 97.75 409 THR A O 1
ATOM 3280 N N . VAL A 1 410 ? 18.484 44.625 22.859 1 97.88 410 VAL A N 1
ATOM 3281 C CA . VAL A 1 410 ? 19.797 44.094 22.469 1 97.88 410 VAL A CA 1
ATOM 3282 C C . VAL A 1 410 ? 20.844 45.219 22.531 1 97.88 410 VAL A C 1
ATOM 3284 O O . VAL A 1 410 ? 20.688 46.25 21.891 1 97.88 410 VAL A O 1
ATOM 3287 N N . PRO A 1 411 ? 21.969 45 23.234 1 97 411 PRO A N 1
ATOM 3288 C CA . PRO A 1 411 ? 23.078 45.969 23.234 1 97 411 PRO A CA 1
ATOM 3289 C C . PRO A 1 411 ? 23.797 46.031 21.891 1 97 411 PRO A C 1
ATOM 3291 O O . PRO A 1 411 ? 23.594 45.156 21.047 1 97 411 PRO A O 1
ATOM 3294 N N . SER A 1 412 ? 24.641 47 21.75 1 95.06 412 SER A N 1
ATOM 3295 C CA . SER A 1 412 ? 25.312 47.25 20.469 1 95.06 412 SER A CA 1
ATOM 3296 C C . SER A 1 412 ? 26.312 46.125 20.141 1 95.06 412 SER A C 1
ATOM 3298 O O . SER A 1 412 ? 26.641 45.906 18.984 1 95.06 412 SER A O 1
ATOM 3300 N N . HIS A 1 413 ? 26.734 45.406 21.172 1 94 413 HIS A N 1
ATOM 3301 C CA . HIS A 1 413 ? 27.688 44.312 20.938 1 94 413 HIS A CA 1
ATOM 3302 C C . HIS A 1 413 ? 26.953 43 20.703 1 94 413 HIS A C 1
ATOM 3304 O O . HIS A 1 413 ? 27.594 41.938 20.547 1 94 413 HIS A O 1
ATOM 3310 N N . PHE A 1 414 ? 25.609 42.969 20.75 1 96.25 414 PHE A N 1
ATOM 3311 C CA . PHE A 1 414 ? 24.719 41.906 20.281 1 96.25 414 PHE A CA 1
ATOM 3312 C C . PHE A 1 414 ? 24.672 40.75 21.25 1 96.25 414 PHE A C 1
ATOM 3314 O O . PHE A 1 414 ? 24.094 39.719 20.953 1 96.25 414 PHE A O 1
ATOM 3321 N N . VAL A 1 415 ? 25.328 40.812 22.422 1 95.88 415 VAL A N 1
ATOM 3322 C CA . VAL A 1 415 ? 25.281 39.75 23.438 1 95.88 415 VAL A CA 1
ATOM 3323 C C . VAL A 1 415 ? 24.5 40.25 24.656 1 95.88 415 VAL A C 1
ATOM 3325 O O . VAL A 1 415 ? 24.344 41.469 24.844 1 95.88 415 VAL A O 1
ATOM 3328 N N . HIS A 1 416 ? 23.969 39.375 25.391 1 96.25 416 HIS A N 1
ATOM 3329 C CA . HIS A 1 416 ? 23.312 39.625 26.672 1 96.25 416 HIS A CA 1
ATOM 3330 C C . HIS A 1 416 ? 22.062 40.469 26.5 1 96.25 416 HIS A C 1
ATOM 3332 O O . HIS A 1 416 ? 21.875 41.469 27.188 1 96.25 416 HIS A O 1
ATOM 3338 N N . GLY A 1 417 ? 21.297 40.094 25.516 1 97.44 417 GLY A N 1
ATOM 3339 C CA . GLY A 1 417 ? 19.984 40.719 25.406 1 97.44 417 GLY A CA 1
ATOM 3340 C C . GLY A 1 417 ? 19.125 40.469 26.641 1 97.44 417 GLY A C 1
ATOM 3341 O O . GLY A 1 417 ? 19.266 39.469 27.328 1 97.44 417 GLY A O 1
ATOM 3342 N N . LYS A 1 418 ? 18.188 41.469 26.859 1 96.94 418 LYS A N 1
ATOM 3343 C CA . LYS A 1 418 ? 17.344 41.375 28.047 1 96.94 418 LYS A CA 1
ATOM 3344 C C . LYS A 1 418 ? 15.867 41.344 27.656 1 96.94 418 LYS A C 1
ATOM 3346 O O . LYS A 1 418 ? 15.43 42.094 26.781 1 96.94 418 LYS A O 1
ATOM 3351 N N . GLU A 1 419 ? 15.18 40.469 28.344 1 95.81 419 GLU A N 1
ATOM 3352 C CA . GLU A 1 419 ? 13.758 40.312 28.078 1 95.81 419 GLU A CA 1
ATOM 3353 C C . GLU A 1 419 ? 12.906 41.188 29 1 95.81 419 GLU A C 1
ATOM 3355 O O . GLU A 1 419 ? 13.211 41.312 30.188 1 95.81 419 GLU A O 1
ATOM 3360 N N . ASN A 1 420 ? 11.922 41.875 28.453 1 95.31 420 ASN A N 1
ATOM 3361 C CA . ASN A 1 420 ? 10.859 42.562 29.172 1 95.31 420 ASN A CA 1
ATOM 3362 C C . ASN A 1 420 ? 9.484 42.219 28.594 1 95.31 420 ASN A C 1
ATOM 3364 O O . ASN A 1 420 ? 9.234 42.438 27.406 1 95.31 420 ASN A O 1
ATOM 3368 N N . PHE A 1 421 ? 8.641 41.75 29.469 1 95.12 421 PHE A N 1
ATOM 3369 C CA . PHE A 1 421 ? 7.297 41.438 29 1 95.12 421 PHE A CA 1
ATOM 3370 C C . PHE A 1 421 ? 6.438 42.688 28.906 1 95.12 421 PHE A C 1
ATOM 3372 O O . PHE A 1 421 ? 6.543 43.562 29.75 1 95.12 421 PHE A O 1
ATOM 3379 N N . LEU A 1 422 ? 5.637 42.688 27.906 1 95 422 LEU A N 1
ATOM 3380 C CA . LEU A 1 422 ? 4.727 43.812 27.734 1 95 422 LEU A CA 1
ATOM 3381 C C . LEU A 1 422 ? 3.506 43.688 28.641 1 95 422 LEU A C 1
ATOM 3383 O O . LEU A 1 422 ? 3.197 42.562 29.094 1 95 422 LEU A O 1
ATOM 3387 N N . ALA A 1 423 ? 2.854 44.781 28.781 1 89.75 423 ALA A N 1
ATOM 3388 C CA . ALA A 1 423 ? 1.722 44.812 29.719 1 89.75 423 ALA A CA 1
ATOM 3389 C C . ALA A 1 423 ? 0.509 44.094 29.109 1 89.75 423 ALA A C 1
ATOM 3391 O O . ALA A 1 423 ? 0.028 44.469 28.047 1 89.75 423 ALA A O 1
ATOM 3392 N N . MET A 1 424 ? -0.056 43.094 29.891 1 89.88 424 MET A N 1
ATOM 3393 C CA . MET A 1 424 ? -1.295 42.438 29.516 1 89.88 424 MET A CA 1
ATOM 3394 C C . MET A 1 424 ? -1.823 41.562 30.656 1 89.88 424 MET A C 1
ATOM 3396 O O . MET A 1 424 ? -1.158 41.438 31.688 1 89.88 424 MET A O 1
ATOM 3400 N N . GLY A 1 425 ? -3.047 41.125 30.531 1 89.44 425 GLY A N 1
ATOM 3401 C CA . GLY A 1 425 ? -3.658 40.281 31.531 1 89.44 425 GLY A CA 1
ATOM 3402 C C . GLY A 1 425 ? -3.225 38.844 31.438 1 89.44 425 GLY A C 1
ATOM 3403 O O . GLY A 1 425 ? -2.236 38.5 30.781 1 89.44 425 GLY A O 1
ATOM 3404 N N . ASP A 1 426 ? -3.936 38 32.219 1 91.94 426 ASP A N 1
ATOM 3405 C CA . ASP A 1 426 ? -3.686 36.562 32.188 1 91.94 426 ASP A CA 1
ATOM 3406 C C . ASP A 1 426 ? -4.297 35.938 30.953 1 91.94 426 ASP A C 1
ATOM 3408 O O . ASP A 1 426 ? -5.285 35.188 31.047 1 91.94 426 ASP A O 1
ATOM 3412 N N . GLN A 1 427 ? -3.684 36.219 29.875 1 93.5 427 GLN A N 1
ATOM 3413 C CA . GLN A 1 427 ? -4.195 35.719 28.609 1 93.5 427 GLN A CA 1
ATOM 3414 C C . GLN A 1 427 ? -3.061 35.281 27.688 1 93.5 427 GLN A C 1
ATOM 3416 O O . GLN A 1 427 ? -1.934 35.75 27.812 1 93.5 427 GLN A O 1
ATOM 3421 N N . GLU A 1 428 ? -3.438 34.344 26.828 1 95.88 428 GLU A N 1
ATOM 3422 C CA . GLU A 1 428 ? -2.508 33.875 25.797 1 95.88 428 GLU A CA 1
ATOM 3423 C C . GLU A 1 428 ? -2.439 34.875 24.641 1 95.88 428 GLU A C 1
ATOM 3425 O O . GLU A 1 428 ? -3.373 35.656 24.422 1 95.88 428 GLU A O 1
ATOM 3430 N N . VAL A 1 429 ? -1.284 34.906 23.969 1 96.75 429 VAL A N 1
ATOM 3431 C CA . VAL A 1 429 ? -1.148 35.625 22.703 1 96.75 429 VAL A CA 1
ATOM 3432 C C . VAL A 1 429 ? -1.156 34.594 21.547 1 96.75 429 VAL A C 1
ATOM 3434 O O . VAL A 1 429 ? -0.375 33.656 21.547 1 96.75 429 VAL A O 1
ATOM 3437 N N . ASP A 1 430 ? -2.127 34.781 20.688 1 95 430 ASP A N 1
ATOM 3438 C CA . ASP A 1 430 ? -2.217 33.906 19.516 1 95 430 ASP A CA 1
ATOM 3439 C C . ASP A 1 430 ? -1.206 34.312 18.438 1 95 430 ASP A C 1
ATOM 3441 O O . ASP A 1 430 ? -0.518 33.469 17.875 1 95 430 ASP A O 1
ATOM 3445 N N . SER A 1 431 ? -1.118 35.594 18.172 1 95.88 431 SER A N 1
ATOM 3446 C CA . SER A 1 431 ? -0.187 36.125 17.188 1 95.88 431 SER A CA 1
ATOM 3447 C C . SER A 1 431 ? 0.075 37.594 17.422 1 95.88 431 SER A C 1
ATOM 3449 O O . SER A 1 431 ? -0.787 38.312 17.938 1 95.88 431 SER A O 1
ATOM 3451 N N . ILE A 1 432 ? 1.324 38.031 17.141 1 97 432 ILE A N 1
ATOM 3452 C CA . ILE A 1 432 ? 1.612 39.469 17.031 1 97 432 ILE A CA 1
ATOM 3453 C C . ILE A 1 432 ? 1.302 39.938 15.602 1 97 432 ILE A C 1
ATOM 3455 O O . ILE A 1 432 ? 1.94 39.5 14.648 1 97 432 ILE A O 1
ATOM 3459 N N . ASP A 1 433 ? 0.393 40.844 15.5 1 96.06 433 ASP A N 1
ATOM 3460 C CA . ASP A 1 433 ? -0.173 41.156 14.188 1 96.06 433 ASP A CA 1
ATOM 3461 C C . ASP A 1 433 ? 0.473 42.375 13.57 1 96.06 433 ASP A C 1
ATOM 3463 O O . ASP A 1 433 ? 0.526 42.531 12.352 1 96.06 433 ASP A O 1
ATOM 3467 N N . SER A 1 434 ? 0.882 43.312 14.453 1 96.31 434 SER A N 1
ATOM 3468 C CA . SER A 1 434 ? 1.507 44.531 13.914 1 96.31 434 SER A CA 1
ATOM 3469 C C . SER A 1 434 ? 2.186 45.344 15.016 1 96.31 434 SER A C 1
ATOM 3471 O O . SER A 1 434 ? 1.829 45.219 16.188 1 96.31 434 SER A O 1
ATOM 3473 N N . TYR A 1 435 ? 3.217 46.094 14.672 1 96.31 435 TYR A N 1
ATOM 3474 C CA . TYR A 1 435 ? 3.885 47.062 15.508 1 96.31 435 TYR A CA 1
ATOM 3475 C C . TYR A 1 435 ? 3.826 48.469 14.875 1 96.31 435 TYR A C 1
ATOM 3477 O O . TYR A 1 435 ? 4.336 48.656 13.766 1 96.31 435 TYR A O 1
ATOM 3485 N N . ASP A 1 436 ? 3.199 49.375 15.547 1 94.75 436 ASP A N 1
ATOM 3486 C CA . ASP A 1 436 ? 3.164 50.75 15.133 1 94.75 436 ASP A CA 1
ATOM 3487 C C . ASP A 1 436 ? 4.258 51.562 15.828 1 94.75 436 ASP A C 1
ATOM 3489 O O . ASP A 1 436 ? 4.109 51.969 16.984 1 94.75 436 ASP A O 1
ATOM 3493 N N . ALA A 1 437 ? 5.207 51.938 15.102 1 92.56 437 ALA A N 1
ATOM 3494 C CA . ALA A 1 437 ? 6.359 52.656 15.672 1 92.56 437 ALA A CA 1
ATOM 3495 C C . ALA A 1 437 ? 5.996 54.094 16.047 1 92.56 437 ALA A C 1
ATOM 3497 O O . ALA A 1 437 ? 6.594 54.656 16.969 1 92.56 437 ALA A O 1
ATOM 3498 N N . GLU A 1 438 ? 5.078 54.625 15.398 1 91.25 438 GLU A N 1
ATOM 3499 C CA . GLU A 1 438 ? 4.688 56.031 15.664 1 91.25 438 GLU A CA 1
ATOM 3500 C C . GLU A 1 438 ? 4.035 56.156 17.031 1 91.25 438 GLU A C 1
ATOM 3502 O O . GLU A 1 438 ? 4.32 57.094 17.781 1 91.25 438 GLU A O 1
ATOM 3507 N N . THR A 1 439 ? 3.191 55.188 17.312 1 91.12 439 THR A N 1
ATOM 3508 C CA . THR A 1 439 ? 2.473 55.25 18.578 1 91.12 439 THR A CA 1
ATOM 3509 C C . THR A 1 439 ? 3.076 54.312 19.609 1 91.12 439 THR A C 1
ATOM 3511 O O . THR A 1 439 ? 2.623 54.25 20.75 1 91.12 439 THR A O 1
ATOM 3514 N N . GLU A 1 440 ? 4.113 53.531 19.219 1 92.19 440 GLU A N 1
ATOM 3515 C CA . GLU A 1 440 ? 4.719 52.5 20.078 1 92.19 440 GLU A CA 1
ATOM 3516 C C . GLU A 1 440 ? 3.672 51.531 20.594 1 92.19 440 GLU A C 1
ATOM 3518 O O . GLU A 1 440 ? 3.555 51.312 21.812 1 92.19 440 GLU A O 1
ATOM 3523 N N . THR A 1 441 ? 2.938 51.062 19.656 1 93.81 441 THR A N 1
ATOM 3524 C CA . THR A 1 441 ? 1.84 50.156 20 1 93.81 441 THR A CA 1
ATOM 3525 C C . THR A 1 441 ? 2.025 48.812 19.312 1 93.81 441 THR A C 1
ATOM 3527 O O . THR A 1 441 ? 2.389 48.75 18.141 1 93.81 441 THR A O 1
ATOM 3530 N N . ILE A 1 442 ? 1.841 47.75 20.078 1 95.62 442 ILE A N 1
ATOM 3531 C CA . ILE A 1 442 ? 1.803 46.406 19.516 1 95.62 442 ILE A CA 1
ATOM 3532 C C . ILE A 1 442 ? 0.355 45.938 19.406 1 95.62 442 ILE A C 1
ATOM 3534 O O . ILE A 1 442 ? -0.402 46 20.391 1 95.62 442 ILE A O 1
ATOM 3538 N N . TYR A 1 443 ? -0.051 45.5 18.25 1 96.06 443 TYR A N 1
ATOM 3539 C CA . TYR A 1 443 ? -1.34 44.844 18.016 1 96.06 443 TYR A CA 1
ATOM 3540 C C . TYR A 1 443 ? -1.188 43.344 17.953 1 96.06 443 TYR A C 1
ATOM 3542 O O . TYR A 1 443 ? -0.273 42.812 17.297 1 96.06 443 TYR A O 1
ATOM 3550 N N . PHE A 1 444 ? -2.025 42.656 18.672 1 96.44 444 PHE A N 1
ATOM 3551 C CA . PHE A 1 444 ? -1.929 41.188 18.719 1 96.44 444 PHE A CA 1
ATOM 3552 C C . PHE A 1 444 ? -3.307 40.562 18.891 1 96.44 444 PHE A C 1
ATOM 3554 O O . PHE A 1 444 ? -4.242 41.219 19.344 1 96.44 444 PHE A O 1
ATOM 3561 N N . THR A 1 445 ? -3.455 39.375 18.438 1 96.19 445 THR A N 1
ATOM 3562 C CA . THR A 1 445 ? -4.684 38.625 18.641 1 96.19 445 THR A CA 1
ATOM 3563 C C . THR A 1 445 ? -4.562 37.719 19.859 1 96.19 445 THR A C 1
ATOM 3565 O O . THR A 1 445 ? -3.494 37.156 20.125 1 96.19 445 THR A O 1
ATOM 3568 N N . SER A 1 446 ? -5.645 37.531 20.562 1 96.44 446 SER A N 1
ATOM 3569 C CA . SER A 1 446 ? -5.672 36.75 21.797 1 96.44 446 SER A CA 1
ATOM 3570 C C . SER A 1 446 ? -7.016 36.062 21.984 1 96.44 446 SER A C 1
ATOM 3572 O O . SER A 1 446 ? -8.062 36.625 21.688 1 96.44 446 SER A O 1
ATOM 3574 N N . PRO A 1 447 ? -6.922 34.781 22.422 1 95.69 447 PRO A N 1
ATOM 3575 C CA . PRO A 1 447 ? -8.164 34.125 22.844 1 95.69 447 PRO A CA 1
ATOM 3576 C C . PRO A 1 447 ? -8.672 34.625 24.188 1 95.69 447 PRO A C 1
ATOM 3578 O O . PRO A 1 447 ? -8.625 33.906 25.188 1 95.69 447 PRO A O 1
ATOM 3581 N N . ALA A 1 448 ? -9.156 35.75 24.203 1 93.44 448 ALA A N 1
ATOM 3582 C CA . ALA A 1 448 ? -9.68 36.531 25.328 1 93.44 448 ALA A CA 1
ATOM 3583 C C . ALA A 1 448 ? -10.805 37.469 24.891 1 93.44 448 ALA A C 1
ATOM 3585 O O . ALA A 1 448 ? -10.914 37.781 23.703 1 93.44 448 ALA A O 1
ATOM 3586 N N . PRO A 1 449 ? -11.734 37.844 25.75 1 91.81 449 PRO A N 1
ATOM 3587 C CA . PRO A 1 449 ? -11.617 37.688 27.203 1 91.81 449 PRO A CA 1
ATOM 3588 C C . PRO A 1 449 ? -11.938 36.25 27.672 1 91.81 449 PRO A C 1
ATOM 3590 O O . PRO A 1 449 ? -11.656 35.906 28.828 1 91.81 449 PRO A O 1
ATOM 3593 N N . ILE A 1 450 ? -12.641 35.531 26.812 1 91.06 450 ILE A N 1
ATOM 3594 C CA . ILE A 1 450 ? -12.812 34.125 27.156 1 91.06 450 ILE A CA 1
ATOM 3595 C C . ILE A 1 450 ? -12.094 33.25 26.125 1 91.06 450 ILE A C 1
ATOM 3597 O O . ILE A 1 450 ? -11.891 33.656 24.984 1 91.06 450 ILE A O 1
ATOM 3601 N N . HIS A 1 451 ? -11.742 32.031 26.547 1 91.31 451 HIS A N 1
ATOM 3602 C CA . HIS A 1 451 ? -10.828 31.172 25.797 1 91.31 451 HIS A CA 1
ATOM 3603 C C . HIS A 1 451 ? -11.414 30.812 24.438 1 91.31 451 HIS A C 1
ATOM 3605 O O . HIS A 1 451 ? -10.672 30.453 23.516 1 91.31 451 HIS A O 1
ATOM 3611 N N . ARG A 1 452 ? -12.773 30.844 24.25 1 93.81 452 ARG A N 1
ATOM 3612 C CA . ARG A 1 452 ? -13.406 30.375 23.016 1 93.81 452 ARG A CA 1
ATOM 3613 C C . ARG A 1 452 ? -13.516 31.484 21.984 1 93.81 452 ARG A C 1
ATOM 3615 O O . ARG A 1 452 ? -13.914 31.25 20.844 1 93.81 452 ARG A O 1
ATOM 3622 N N . GLN A 1 453 ? -13.148 32.688 22.312 1 93.69 453 GLN A N 1
ATOM 3623 C CA . GLN A 1 453 ? -13.172 33.844 21.422 1 93.69 453 GLN A CA 1
ATOM 3624 C C . GLN A 1 453 ? -11.773 34.188 20.938 1 93.69 453 GLN A C 1
ATOM 3626 O O . GLN A 1 453 ? -10.781 33.625 21.406 1 93.69 453 GLN A O 1
ATOM 3631 N N . LEU A 1 454 ? -11.68 35 19.922 1 95 454 LEU A N 1
ATOM 3632 C CA . LEU A 1 454 ? -10.422 35.5 19.375 1 95 454 LEU A CA 1
ATOM 3633 C C . LEU A 1 454 ? -10.578 36.938 18.891 1 95 454 LEU A C 1
ATOM 3635 O O . LEU A 1 454 ? -11.305 37.188 17.922 1 95 454 LEU A O 1
ATOM 3639 N N . HIS A 1 455 ? -9.891 37.844 19.594 1 94.88 455 HIS A N 1
ATOM 3640 C CA . HIS A 1 455 ? -10.031 39.281 19.297 1 94.88 455 HIS A CA 1
ATOM 3641 C C . HIS A 1 455 ? -8.672 39.938 19.125 1 94.88 455 HIS A C 1
ATOM 3643 O O . HIS A 1 455 ? -7.652 39.375 19.562 1 94.88 455 HIS A O 1
ATOM 3649 N N . LEU A 1 456 ? -8.734 41.094 18.5 1 95.75 456 LEU A N 1
ATOM 3650 C CA . LEU A 1 456 ? -7.547 41.938 18.375 1 95.75 456 LEU A CA 1
ATOM 3651 C C . LEU A 1 456 ? -7.367 42.812 19.594 1 95.75 456 LEU A C 1
ATOM 3653 O O . LEU A 1 456 ? -8.312 43.469 20.047 1 95.75 456 LEU A O 1
ATOM 3657 N N . TYR A 1 457 ? -6.18 42.875 20.141 1 95.75 457 TYR A N 1
ATOM 3658 C CA . TYR A 1 457 ? -5.801 43.688 21.297 1 95.75 457 TYR A CA 1
ATOM 3659 C C . TYR A 1 457 ? -4.656 44.625 20.938 1 95.75 457 TYR A C 1
ATOM 3661 O O . TYR A 1 457 ? -3.971 44.438 19.938 1 95.75 457 TYR A O 1
ATOM 3669 N N . ALA A 1 458 ? -4.508 45.688 21.719 1 94.94 458 ALA A N 1
ATOM 3670 C CA . ALA A 1 458 ? -3.391 46.625 21.609 1 94.94 458 ALA A CA 1
ATOM 3671 C C . ALA A 1 458 ? -2.742 46.844 22.969 1 94.94 458 ALA A C 1
ATOM 3673 O O . ALA A 1 458 ? -3.434 46.938 24 1 94.94 458 ALA A O 1
ATOM 3674 N N . THR A 1 459 ? -1.484 46.906 23.016 1 94.31 459 THR A N 1
ATOM 3675 C CA . THR A 1 459 ? -0.718 47.25 24.203 1 94.31 459 THR A CA 1
ATOM 3676 C C . THR A 1 459 ? 0.498 48.094 23.844 1 94.31 459 THR A C 1
ATOM 3678 O O . THR A 1 459 ? 0.868 48.188 22.672 1 94.31 459 THR A O 1
ATOM 3681 N N . SER A 1 460 ? 1.015 48.781 24.828 1 93.06 460 SER A N 1
ATOM 3682 C CA . SER A 1 460 ? 2.219 49.562 24.594 1 93.06 460 SER A CA 1
ATOM 3683 C C . SER A 1 460 ? 3.424 48.656 24.328 1 93.06 460 SER A C 1
ATOM 3685 O O . SER A 1 460 ? 3.59 47.625 24.969 1 93.06 460 SER A O 1
ATOM 3687 N N . ALA A 1 461 ? 4.273 49.125 23.359 1 93.81 461 ALA A N 1
ATOM 3688 C CA . ALA A 1 461 ? 5.496 48.406 23.031 1 93.81 461 ALA A CA 1
ATOM 3689 C C . ALA A 1 461 ? 6.586 48.656 24.062 1 93.81 461 ALA A C 1
ATOM 3691 O O . ALA A 1 461 ? 7.621 48 24.078 1 93.81 461 ALA A O 1
ATOM 3692 N N . LEU A 1 462 ? 6.367 49.594 24.938 1 88.88 462 LEU A N 1
ATOM 3693 C CA . LEU A 1 462 ? 7.316 49.938 25.984 1 88.88 462 LEU A CA 1
ATOM 3694 C C . LEU A 1 462 ? 6.934 49.25 27.297 1 88.88 462 LEU A C 1
ATOM 3696 O O . LEU A 1 462 ? 5.75 49.156 27.641 1 88.88 462 LEU A O 1
ATOM 3700 N N . PRO A 1 463 ? 8.055 48.75 27.875 1 76.88 463 PRO A N 1
ATOM 3701 C CA . PRO A 1 463 ? 7.754 48.094 29.156 1 76.88 463 PRO A CA 1
ATOM 3702 C C . PRO A 1 463 ? 7.25 49.062 30.203 1 76.88 463 PRO A C 1
ATOM 3704 O O . PRO A 1 463 ? 7.824 50.125 30.391 1 76.88 463 PRO A O 1
ATOM 3707 N N . GLN A 1 464 ? 6.027 49.344 30.344 1 67.56 464 GLN A N 1
ATOM 3708 C CA . GLN A 1 464 ? 5.539 50.281 31.344 1 67.56 464 GLN A CA 1
ATOM 3709 C C . GLN A 1 464 ? 5.281 49.594 32.688 1 67.56 464 GLN A C 1
ATOM 3711 O O . GLN A 1 464 ? 4.938 48.406 32.719 1 67.56 464 GLN A O 1
ATOM 3716 N N . ASN A 1 465 ? 6.09 50 33.719 1 54.59 465 ASN A N 1
ATOM 3717 C CA . ASN A 1 465 ? 5.887 49.5 35.094 1 54.59 465 ASN A CA 1
ATOM 3718 C C . ASN A 1 465 ? 4.402 49.344 35.406 1 54.59 465 ASN A C 1
ATOM 3720 O O . ASN A 1 465 ? 4.035 48.656 36.375 1 54.59 465 ASN A O 1
ATOM 3724 N N . ASN A 1 466 ? 3.678 50.531 35.125 1 49.72 466 ASN A N 1
ATOM 3725 C CA . ASN A 1 466 ? 2.357 50.562 35.75 1 49.72 466 ASN A CA 1
ATOM 3726 C C . ASN A 1 466 ? 1.35 49.719 34.969 1 49.72 466 ASN A C 1
ATOM 3728 O O . ASN A 1 466 ? 1.595 49.375 33.812 1 49.72 466 ASN A O 1
ATOM 3732 N N . GLN A 1 467 ? 0.103 49.406 35.594 1 51.78 467 GLN A N 1
ATOM 3733 C CA . GLN A 1 467 ? -1.112 48.594 35.562 1 51.78 467 GLN A CA 1
ATOM 3734 C C . GLN A 1 467 ? -1.82 48.688 34.219 1 51.78 467 GLN A C 1
ATOM 3736 O O . GLN A 1 467 ? -3.045 48.562 34.156 1 51.78 467 GLN A O 1
ATOM 3741 N N . LEU A 1 468 ? -1.084 49.156 33.062 1 62.53 468 LEU A N 1
ATOM 3742 C CA . LEU A 1 468 ? -2.033 49.281 31.953 1 62.53 468 LEU A CA 1
ATOM 3743 C C . LEU A 1 468 ? -2.213 47.969 31.234 1 62.53 468 LEU A C 1
ATOM 3745 O O . LEU A 1 468 ? -1.232 47.312 30.875 1 62.53 468 LEU A O 1
ATOM 3749 N N . HIS A 1 469 ? -3.469 47.344 31.297 1 79.94 469 HIS A N 1
ATOM 3750 C CA . HIS A 1 469 ? -3.873 46.125 30.609 1 79.94 469 HIS A CA 1
ATOM 3751 C C . HIS A 1 469 ? -4.059 46.344 29.125 1 79.94 469 HIS A C 1
ATOM 3753 O O . HIS A 1 469 ? -4.309 47.5 28.688 1 79.94 469 HIS A O 1
ATOM 3759 N N . ALA A 1 470 ? -3.637 45.344 28.328 1 91.5 470 ALA A N 1
ATOM 3760 C CA . ALA A 1 470 ? -3.947 45.344 26.891 1 91.5 470 ALA A CA 1
ATOM 3761 C C . ALA A 1 470 ? -5.418 45.688 26.656 1 91.5 470 ALA A C 1
ATOM 3763 O O . ALA A 1 470 ? -6.285 45.281 27.438 1 91.5 470 ALA A O 1
ATOM 3764 N N . THR A 1 471 ? -5.691 46.5 25.719 1 91.81 471 THR A N 1
ATOM 3765 C CA . THR A 1 471 ? -7.047 46.906 25.375 1 91.81 471 THR A CA 1
ATOM 3766 C C . THR A 1 471 ? -7.586 46.094 24.203 1 91.81 471 THR A C 1
ATOM 3768 O O . THR A 1 471 ? -6.898 45.938 23.203 1 91.81 471 THR A O 1
ATOM 3771 N N . CYS A 1 472 ? -8.766 45.625 24.391 1 93.94 472 CYS A N 1
ATOM 3772 C CA . CYS A 1 472 ? -9.406 44.938 23.281 1 93.94 472 CYS A CA 1
ATOM 3773 C C . CYS A 1 472 ? -9.922 45.938 22.234 1 93.94 472 CYS A C 1
ATOM 3775 O O . CYS A 1 472 ? -10.789 46.75 22.547 1 93.94 472 CYS A O 1
ATOM 3777 N N . ILE A 1 473 ? -9.438 45.781 21 1 91.31 473 ILE A N 1
ATOM 3778 C CA . ILE A 1 473 ? -9.742 46.75 19.953 1 91.31 473 ILE A CA 1
ATOM 3779 C C . ILE A 1 473 ? -10.992 46.312 19.188 1 91.31 473 ILE A C 1
ATOM 3781 O O . ILE A 1 473 ? -11.75 47.125 18.703 1 91.31 473 ILE A O 1
ATOM 3785 N N . THR A 1 474 ? -11.234 45.062 19.156 1 92 474 THR A N 1
ATOM 3786 C CA . THR A 1 474 ? -12.312 44.594 18.297 1 92 474 THR A CA 1
ATOM 3787 C C . THR A 1 474 ? -13.453 44.031 19.125 1 92 474 THR A C 1
ATOM 3789 O O . THR A 1 474 ? -14.43 43.5 18.578 1 92 474 THR A O 1
ATOM 3792 N N . CYS A 1 475 ? -13.258 44.062 20.438 1 89.38 475 CYS A N 1
ATOM 3793 C CA . CYS A 1 475 ? -14.367 43.625 21.281 1 89.38 475 CYS A CA 1
ATOM 3794 C C . CYS A 1 475 ? -15.586 44.531 21.094 1 89.38 475 CYS A C 1
ATOM 3796 O O . CYS A 1 475 ? -15.484 45.75 21.188 1 89.38 475 CYS A O 1
ATOM 3798 N N . GLY A 1 476 ? -16.719 44 20.781 1 78.25 476 GLY A N 1
ATOM 3799 C CA . GLY A 1 476 ? -17.953 44.75 20.688 1 78.25 476 GLY A CA 1
ATOM 3800 C C . GLY A 1 476 ? -18.141 45.469 19.344 1 78.25 476 GLY A C 1
ATOM 3801 O O . GLY A 1 476 ? -19.078 46.219 19.156 1 78.25 476 GLY A O 1
ATOM 3802 N N . VAL A 1 477 ? -17.156 45.344 18.484 1 76.38 477 VAL A N 1
ATOM 3803 C CA . VAL A 1 477 ? -17.25 46 17.172 1 76.38 477 VAL A CA 1
ATOM 3804 C C . VAL A 1 477 ? -18.422 45.406 16.391 1 76.38 477 VAL A C 1
ATOM 3806 O O . VAL A 1 477 ? -19.156 46.125 15.711 1 76.38 477 VAL A O 1
ATOM 3809 N N . SER A 1 478 ? -18.547 44.156 16.438 1 74.44 478 SER A N 1
ATOM 3810 C CA . SER A 1 478 ? -19.688 43.469 15.828 1 74.44 478 SER A CA 1
ATOM 3811 C C . SER A 1 478 ? -20.172 42.312 16.703 1 74.44 478 SER A C 1
ATOM 3813 O O . SER A 1 478 ? -19.375 41.594 17.297 1 74.44 478 SER A O 1
ATOM 3815 N N . ALA A 1 479 ? -21.484 42.312 16.766 1 69.94 479 ALA A N 1
ATOM 3816 C CA . ALA A 1 479 ? -22.094 41.281 17.625 1 69.94 479 ALA A CA 1
ATOM 3817 C C . ALA A 1 479 ? -21.75 39.875 17.156 1 69.94 479 ALA A C 1
ATOM 3819 O O . ALA A 1 479 ? -21.609 38.969 17.969 1 69.94 479 ALA A O 1
ATOM 3820 N N . ASN A 1 480 ? -21.531 39.75 15.984 1 75.81 480 ASN A N 1
ATOM 3821 C CA . ASN A 1 480 ? -21.359 38.375 15.477 1 75.81 480 ASN A CA 1
ATOM 3822 C C . ASN A 1 480 ? -19.906 38.094 15.133 1 75.81 480 ASN A C 1
ATOM 3824 O O . ASN A 1 480 ? -19.594 37.125 14.469 1 75.81 480 ASN A O 1
ATOM 3828 N N . CYS A 1 481 ? -18.984 38.875 15.617 1 87.94 481 CYS A N 1
ATOM 3829 C CA . CYS A 1 481 ? -17.578 38.656 15.266 1 87.94 481 CYS A CA 1
ATOM 3830 C C . CYS A 1 481 ? -16.734 38.406 16.516 1 87.94 481 CYS A C 1
ATOM 3832 O O . CYS A 1 481 ? -15.742 39.094 16.734 1 87.94 481 CYS A O 1
ATOM 3834 N N . THR A 1 482 ? -17.156 37.406 17.203 1 91.69 482 THR A N 1
ATOM 3835 C CA . THR A 1 482 ? -16.469 37.094 18.453 1 91.69 482 THR A CA 1
ATOM 3836 C C . THR A 1 482 ? -15.227 36.25 18.172 1 91.69 482 THR A C 1
ATOM 3838 O O . THR A 1 482 ? -14.445 35.938 19.078 1 91.69 482 THR A O 1
ATOM 3841 N N . TYR A 1 483 ? -15.07 35.812 16.953 1 92.88 483 TYR A N 1
ATOM 3842 C CA . TYR A 1 483 ? -13.93 35.031 16.516 1 92.88 483 TYR A CA 1
ATOM 3843 C C . TYR A 1 483 ? -13.461 35.469 15.141 1 92.88 483 TYR A C 1
ATOM 3845 O O . TYR A 1 483 ? -14.203 35.344 14.156 1 92.88 483 TYR A O 1
ATOM 3853 N N . HIS A 1 484 ? -12.188 35.969 15.062 1 90.19 484 HIS A N 1
ATOM 3854 C CA . HIS A 1 484 ? -11.742 36.469 13.766 1 90.19 484 HIS A CA 1
ATOM 3855 C C . HIS A 1 484 ? -10.219 36.438 13.664 1 90.19 484 HIS A C 1
ATOM 3857 O O . HIS A 1 484 ? -9.523 36.438 14.68 1 90.19 484 HIS A O 1
ATOM 3863 N N . THR A 1 485 ? -9.758 36.344 12.461 1 89.75 485 THR A N 1
ATOM 3864 C CA . THR A 1 485 ? -8.352 36.562 12.148 1 89.75 485 THR A CA 1
ATOM 3865 C C . THR A 1 485 ? -8.148 37.938 11.555 1 89.75 485 THR A C 1
ATOM 3867 O O . THR A 1 485 ? -9.07 38.531 10.984 1 89.75 485 THR A O 1
ATOM 3870 N N . THR A 1 486 ? -6.93 38.469 11.789 1 92.56 486 THR A N 1
ATOM 3871 C CA . THR A 1 486 ? -6.676 39.844 11.375 1 92.56 486 THR A CA 1
ATOM 3872 C C . THR A 1 486 ? -5.379 39.938 10.578 1 92.56 486 THR A C 1
ATOM 3874 O O . THR A 1 486 ? -4.402 39.25 10.883 1 92.56 486 THR A O 1
ATOM 3877 N N . THR A 1 487 ? -5.434 40.75 9.562 1 93.62 487 THR A N 1
ATOM 3878 C CA . THR A 1 487 ? -4.238 41.094 8.805 1 93.62 487 THR A CA 1
ATOM 3879 C C . THR A 1 487 ? -4.117 42.594 8.641 1 93.62 487 THR A C 1
ATOM 3881 O O . THR A 1 487 ? -5.043 43.25 8.141 1 93.62 487 THR A O 1
ATOM 3884 N N . PHE A 1 488 ? -2.982 43.125 9.031 1 94.88 488 PHE A N 1
ATOM 3885 C CA . PHE A 1 488 ? -2.752 44.562 8.969 1 94.88 488 PHE A CA 1
ATOM 3886 C C . PHE A 1 488 ? -2.115 44.969 7.637 1 94.88 488 PHE A C 1
ATOM 3888 O O . PHE A 1 488 ? -1.368 44.188 7.047 1 94.88 488 PHE A O 1
ATOM 3895 N N . ALA A 1 489 ? -2.479 46.156 7.25 1 91.81 489 ALA A N 1
ATOM 3896 C CA . ALA A 1 489 ? -1.7 46.781 6.195 1 91.81 489 ALA A CA 1
ATOM 3897 C C . ALA A 1 489 ? -0.322 47.219 6.703 1 91.81 489 ALA A C 1
ATOM 3899 O O . ALA A 1 489 ? -0.107 47.312 7.914 1 91.81 489 ALA A O 1
ATOM 3900 N N . PRO A 1 490 ? 0.647 47.438 5.785 1 85.12 490 PRO A N 1
ATOM 3901 C CA . PRO A 1 490 ? 2.006 47.781 6.203 1 85.12 490 PRO A CA 1
ATOM 3902 C C . PRO A 1 490 ? 2.049 49.062 7.078 1 85.12 490 PRO A C 1
ATOM 3904 O O . PRO A 1 490 ? 2.955 49.188 7.898 1 85.12 490 PRO A O 1
ATOM 3907 N N . SER A 1 491 ? 1.05 49.938 7.008 1 83.56 491 SER A N 1
ATOM 3908 C CA . SER A 1 491 ? 1.03 51.188 7.773 1 83.56 491 SER A CA 1
ATOM 3909 C C . SER A 1 491 ? 0.596 50.938 9.219 1 83.56 491 SER A C 1
ATOM 3911 O O . SER A 1 491 ? 0.755 51.812 10.078 1 83.56 491 SER A O 1
ATOM 3913 N N . SER A 1 492 ? 0.079 49.812 9.539 1 90.94 492 SER A N 1
ATOM 3914 C CA . SER A 1 492 ? -0.42 49.406 10.852 1 90.94 492 SER A CA 1
ATOM 3915 C C . SER A 1 492 ? -1.633 50.25 11.25 1 90.94 492 SER A C 1
ATOM 3917 O O . SER A 1 492 ? -1.954 50.375 12.438 1 90.94 492 SER A O 1
ATOM 3919 N N . THR A 1 493 ? -2.227 50.875 10.281 1 92.19 493 THR A N 1
ATOM 3920 C CA . THR A 1 493 ? -3.383 51.719 10.594 1 92.19 493 THR A CA 1
ATOM 3921 C C . THR A 1 493 ? -4.66 51.094 10.031 1 92.19 493 THR A C 1
ATOM 3923 O O . THR A 1 493 ? -5.766 51.469 10.445 1 92.19 493 THR A O 1
ATOM 3926 N N . LYS A 1 494 ? -4.512 50.344 9.086 1 94 494 LYS A N 1
ATOM 3927 C CA . LYS A 1 494 ? -5.656 49.625 8.5 1 94 494 LYS A CA 1
ATOM 3928 C C . LYS A 1 494 ? -5.473 48.125 8.578 1 94 494 LYS A C 1
ATOM 3930 O O . LYS A 1 494 ? -4.344 47.625 8.539 1 94 494 LYS A O 1
ATOM 3935 N N . PHE A 1 495 ? -6.531 47.469 8.773 1 94.69 495 PHE A N 1
ATOM 3936 C CA . PHE A 1 495 ? -6.508 46.031 8.805 1 94.69 495 PHE A CA 1
ATOM 3937 C C . PHE A 1 495 ? -7.836 45.438 8.32 1 94.69 495 PHE A C 1
ATOM 3939 O O . PHE A 1 495 ? -8.828 46.156 8.219 1 94.69 495 PHE A O 1
ATOM 3946 N N . PHE A 1 496 ? -7.863 44.281 7.879 1 92.88 496 PHE A N 1
ATOM 3947 C CA . PHE A 1 496 ? -9.125 43.562 7.672 1 92.88 496 PHE A CA 1
ATOM 3948 C C . PHE A 1 496 ? -9.273 42.438 8.664 1 92.88 496 PHE A C 1
ATOM 3950 O O . PHE A 1 496 ? -8.281 41.844 9.102 1 92.88 496 PHE A O 1
ATOM 3957 N N . MET A 1 497 ? -10.492 42.188 9.078 1 90.94 497 MET A N 1
ATOM 3958 C CA . MET A 1 497 ? -10.875 41.094 9.977 1 90.94 497 MET A CA 1
ATOM 3959 C C . MET A 1 497 ? -11.781 40.125 9.266 1 90.94 497 MET A C 1
ATOM 3961 O O . MET A 1 497 ? -12.812 40.5 8.711 1 90.94 497 MET A O 1
ATOM 3965 N N . ASN A 1 498 ? -11.273 38.938 9.203 1 89.44 498 ASN A N 1
ATOM 3966 C CA . ASN A 1 498 ? -12.133 37.844 8.734 1 89.44 498 ASN A CA 1
ATOM 3967 C C . ASN A 1 498 ? -12.969 37.25 9.875 1 89.44 498 ASN A C 1
ATOM 3969 O O . ASN A 1 498 ? -12.484 36.406 10.625 1 89.44 498 ASN A O 1
ATOM 3973 N N . CYS A 1 499 ? -14.195 37.656 9.93 1 88.5 499 CYS A N 1
ATOM 3974 C CA . CYS A 1 499 ? -15.086 37.25 11.016 1 88.5 499 CYS A CA 1
ATOM 3975 C C . CYS A 1 499 ? -15.672 35.875 10.758 1 88.5 499 CYS A C 1
ATOM 3977 O O . CYS A 1 499 ? -16.469 35.688 9.836 1 88.5 499 CYS A O 1
ATOM 3979 N N . LYS A 1 500 ? -15.312 34.969 11.594 1 85.5 500 LYS A N 1
ATOM 3980 C CA . LYS A 1 500 ? -15.742 33.594 11.469 1 85.5 500 LYS A CA 1
ATOM 3981 C C . LYS A 1 500 ? -16.672 33.188 12.617 1 85.5 500 LYS A C 1
ATOM 3983 O O . LYS A 1 500 ? -17.031 32.031 12.758 1 85.5 500 LYS A O 1
ATOM 3988 N N . GLY A 1 501 ? -17.078 34.094 13.406 1 81.5 501 GLY A N 1
ATOM 3989 C CA . GLY A 1 501 ? -17.938 33.812 14.539 1 81.5 501 GLY A CA 1
ATOM 3990 C C . GLY A 1 501 ? -19.297 33.281 14.133 1 81.5 501 GLY A C 1
ATOM 3991 O O . GLY A 1 501 ? -19.5 32.875 12.977 1 81.5 501 GLY A O 1
ATOM 3992 N N . ILE A 1 502 ? -20.203 33.188 15.07 1 78 502 ILE A N 1
ATOM 3993 C CA . ILE A 1 502 ? -21.484 32.531 14.883 1 78 502 ILE A CA 1
ATOM 3994 C C . ILE A 1 502 ? -22.312 33.312 13.844 1 78 502 ILE A C 1
ATOM 3996 O O . ILE A 1 502 ? -22.578 34.5 14.008 1 78 502 ILE A O 1
ATOM 4000 N N . GLY A 1 503 ? -22.547 32.562 12.75 1 76.06 503 GLY A N 1
ATOM 4001 C CA . GLY A 1 503 ? -23.266 33.156 11.625 1 76.06 503 GLY A CA 1
ATOM 4002 C C . GLY A 1 503 ? -22.438 33.188 10.344 1 76.06 503 GLY A C 1
ATOM 4003 O O . GLY A 1 503 ? -21.312 32.688 10.32 1 76.06 503 GLY A O 1
ATOM 4004 N N . PRO A 1 504 ? -23 33.781 9.289 1 77 504 PRO A N 1
ATOM 4005 C CA . PRO A 1 504 ? -22.281 33.781 8.008 1 77 504 PRO A CA 1
ATOM 4006 C C . PRO A 1 504 ? -20.969 34.562 8.086 1 77 504 PRO A C 1
ATOM 4008 O O . PRO A 1 504 ? -20.906 35.625 8.742 1 77 504 PRO A O 1
ATOM 4011 N N . THR A 1 505 ? -19.938 34.125 7.441 1 79.38 505 THR A N 1
ATOM 4012 C CA . THR A 1 505 ? -18.625 34.75 7.434 1 79.38 505 THR A CA 1
ATOM 4013 C C . THR A 1 505 ? -18.703 36.125 6.797 1 79.38 505 THR A C 1
ATOM 4015 O O . THR A 1 505 ? -19.359 36.312 5.777 1 79.38 505 THR A O 1
ATOM 4018 N N . THR A 1 506 ? -18.094 37.094 7.465 1 82.31 506 THR A N 1
ATOM 4019 C CA . THR A 1 506 ? -18.031 38.469 6.984 1 82.31 506 THR A CA 1
ATOM 4020 C C . THR A 1 506 ? -16.625 39.031 7.141 1 82.31 506 THR A C 1
ATOM 4022 O O . THR A 1 506 ? -15.922 38.719 8.102 1 82.31 506 THR A O 1
ATOM 4025 N N . VAL A 1 507 ? -16.25 39.781 6.172 1 88.44 507 VAL A N 1
ATOM 4026 C CA . VAL A 1 507 ? -14.953 40.469 6.25 1 88.44 507 VAL A CA 1
ATOM 4027 C C . VAL A 1 507 ? -15.172 41.938 6.516 1 88.44 507 VAL A C 1
ATOM 4029 O O . VAL A 1 507 ? -15.953 42.594 5.816 1 88.44 507 VAL A O 1
ATOM 4032 N N . TYR A 1 508 ? -14.531 42.469 7.484 1 89.56 508 TYR A N 1
ATOM 4033 C CA . TYR A 1 508 ? -14.539 43.906 7.785 1 89.56 508 TYR A CA 1
ATOM 4034 C C . TYR A 1 508 ? -13.18 44.531 7.5 1 89.56 508 TYR A C 1
ATOM 4036 O O . TYR A 1 508 ? -12.148 43.969 7.898 1 89.56 508 TYR A O 1
ATOM 4044 N N . VAL A 1 509 ? -13.172 45.562 6.734 1 91.94 509 VAL A N 1
ATOM 4045 C CA . VAL A 1 509 ? -11.984 46.406 6.605 1 91.94 509 VAL A CA 1
ATOM 4046 C C . VAL A 1 509 ? -12.102 47.594 7.539 1 91.94 509 VAL A C 1
ATOM 4048 O O . VAL A 1 509 ? -13.117 48.312 7.535 1 91.94 509 VAL A O 1
ATOM 4051 N N . ALA A 1 510 ? -11.117 47.781 8.344 1 92.12 510 ALA A N 1
ATOM 4052 C CA . ALA A 1 510 ? -11.227 48.812 9.383 1 92.12 510 ALA A CA 1
ATOM 4053 C C . ALA A 1 510 ? -9.93 49.625 9.5 1 92.12 510 ALA A C 1
ATOM 4055 O O . ALA A 1 510 ? -8.906 49.219 8.938 1 92.12 510 ALA A O 1
ATOM 4056 N N . GLU A 1 511 ? -10.102 50.719 10.125 1 92.94 511 GLU A N 1
ATOM 4057 C CA . GLU A 1 511 ? -8.992 51.594 10.484 1 92.94 511 GLU A CA 1
ATOM 4058 C C . GLU A 1 511 ? -8.93 51.812 11.992 1 92.94 511 GLU A C 1
ATOM 4060 O O . GLU A 1 511 ? -9.969 51.875 12.656 1 92.94 511 GLU A O 1
ATOM 4065 N N . VAL A 1 512 ? -7.742 51.812 12.5 1 92.44 512 VAL A N 1
ATOM 4066 C CA . VAL A 1 512 ? -7.547 52.094 13.914 1 92.44 512 VAL A CA 1
ATOM 4067 C C . VAL A 1 512 ? -6.734 53.375 14.078 1 92.44 512 VAL A C 1
ATOM 4069 O O . VAL A 1 512 ? -5.754 53.594 13.359 1 92.44 512 VAL A O 1
ATOM 4072 N N . ASP A 1 513 ? -7.203 54.25 15 1 88.88 513 ASP A N 1
ATOM 4073 C CA . ASP A 1 513 ? -6.512 55.531 15.18 1 88.88 513 ASP A CA 1
ATOM 4074 C C . ASP A 1 513 ? -5.582 55.469 16.391 1 88.88 513 ASP A C 1
ATOM 4076 O O . ASP A 1 513 ? -5.391 54.406 16.984 1 88.88 513 ASP A O 1
ATOM 4080 N N . ALA A 1 514 ? -5.016 56.562 16.688 1 85.25 514 ALA A N 1
ATOM 4081 C CA . ALA A 1 514 ? -4.012 56.625 17.734 1 85.25 514 ALA A CA 1
ATOM 4082 C C . ALA A 1 514 ? -4.633 56.375 19.109 1 85.25 514 ALA A C 1
ATOM 4084 O O . ALA A 1 514 ? -3.943 55.969 20.047 1 85.25 514 ALA A O 1
ATOM 4085 N N . ASN A 1 515 ? -5.949 56.625 19.203 1 85.38 515 ASN A N 1
ATOM 4086 C CA . ASN A 1 515 ? -6.652 56.375 20.453 1 85.38 515 ASN A CA 1
ATOM 4087 C C . ASN A 1 515 ? -7.176 54.938 20.531 1 85.38 515 ASN A C 1
ATOM 4089 O O . ASN A 1 515 ? -7.965 54.594 21.422 1 85.38 515 ASN A O 1
ATOM 4093 N N . ARG A 1 516 ? -6.734 54.125 19.531 1 87.12 516 ARG A N 1
ATOM 4094 C CA . ARG A 1 516 ? -7.098 52.719 19.453 1 87.12 516 ARG A CA 1
ATOM 4095 C C . ARG A 1 516 ? -8.594 52.562 19.203 1 87.12 516 ARG A C 1
ATOM 4097 O O . ARG A 1 516 ? -9.211 51.625 19.719 1 87.12 516 ARG A O 1
ATOM 4104 N N . THR A 1 517 ? -9.188 53.531 18.609 1 88.44 517 THR A N 1
ATOM 4105 C CA . THR A 1 517 ? -10.578 53.438 18.188 1 88.44 517 THR A CA 1
ATOM 4106 C C . THR A 1 517 ? -10.68 52.875 16.766 1 88.44 517 THR A C 1
ATOM 4108 O O . THR A 1 517 ? -9.961 53.344 15.867 1 88.44 517 THR A O 1
ATOM 4111 N N . VAL A 1 518 ? -11.57 51.969 16.656 1 91.12 518 VAL A N 1
ATOM 4112 C CA . VAL A 1 518 ? -11.703 51.281 15.375 1 91.12 518 VAL A CA 1
ATOM 4113 C C . VAL A 1 518 ? -12.859 51.875 14.586 1 91.12 518 VAL A C 1
ATOM 4115 O O . VAL A 1 518 ? -13.953 52.062 15.125 1 91.12 518 VAL A O 1
ATOM 4118 N N . LYS A 1 519 ? -12.617 52.188 13.367 1 89.38 519 LYS A N 1
ATOM 4119 C CA . LYS A 1 519 ? -13.633 52.625 12.406 1 89.38 519 LYS A CA 1
ATOM 4120 C C . LYS A 1 519 ? -13.734 51.625 11.25 1 89.38 519 LYS A C 1
ATOM 4122 O O . LYS A 1 519 ? -12.75 51.375 10.555 1 89.38 519 LYS A O 1
ATOM 4127 N N . VAL A 1 520 ? -14.906 51.094 11.055 1 89.88 520 VAL A N 1
ATOM 4128 C CA . VAL A 1 520 ? -15.117 50.188 9.938 1 89.88 520 VAL A CA 1
ATOM 4129 C C . VAL A 1 520 ? -15.242 50.969 8.633 1 89.88 520 VAL A C 1
ATOM 4131 O O . VAL A 1 520 ? -16.062 51.875 8.531 1 89.88 520 VAL A O 1
ATOM 4134 N N . LEU A 1 521 ? -14.477 50.594 7.668 1 90 521 LEU A N 1
ATOM 4135 C CA . LEU A 1 521 ? -14.453 51.281 6.379 1 90 521 LEU A CA 1
ATOM 4136 C C . LEU A 1 521 ? -15.352 50.562 5.371 1 90 521 LEU A C 1
ATOM 4138 O O . LEU A 1 521 ? -15.945 51.219 4.504 1 90 521 LEU A O 1
ATOM 4142 N N . ALA A 1 522 ? -15.312 49.312 5.445 1 88.38 522 ALA A N 1
ATOM 4143 C CA . ALA A 1 522 ? -16.078 48.5 4.484 1 88.38 522 ALA A CA 1
ATOM 4144 C C . ALA A 1 522 ? -16.406 47.125 5.055 1 88.38 522 ALA A C 1
ATOM 4146 O O . ALA A 1 522 ? -15.711 46.625 5.949 1 88.38 522 ALA A O 1
ATOM 4147 N N . GLU A 1 523 ? -17.453 46.594 4.547 1 83.56 523 GLU A N 1
ATOM 4148 C CA . GLU A 1 523 ? -17.891 45.25 4.844 1 83.56 523 GLU A CA 1
ATOM 4149 C C . GLU A 1 523 ? -18.094 44.438 3.566 1 83.56 523 GLU A C 1
ATOM 4151 O O . GLU A 1 523 ? -18.734 44.906 2.623 1 83.56 523 GLU A O 1
ATOM 4156 N N . PHE A 1 524 ? -17.312 43.344 3.535 1 77.69 524 PHE A N 1
ATOM 4157 C CA . PHE A 1 524 ? -17.438 42.469 2.383 1 77.69 524 PHE A CA 1
ATOM 4158 C C . PHE A 1 524 ? -18.062 41.125 2.785 1 77.69 524 PHE A C 1
ATOM 4160 O O . PHE A 1 524 ? -18.016 40.75 3.955 1 77.69 524 PHE A O 1
ATOM 4167 N N . GLY A 1 525 ? -18.656 40.312 1.823 1 67.69 525 GLY A N 1
ATOM 4168 C CA . GLY A 1 525 ? -19.016 38.906 1.981 1 67.69 525 GLY A CA 1
ATOM 4169 C C . GLY A 1 525 ? -20.484 38.688 2.256 1 67.69 525 GLY A C 1
ATOM 4170 O O . GLY A 1 525 ? -21.016 37.594 2.053 1 67.69 525 GLY A O 1
ATOM 4171 N N . GLN A 1 526 ? -21.203 39.688 2.721 1 65.56 526 GLN A N 1
ATOM 4172 C CA . GLN A 1 526 ? -22.625 39.469 2.977 1 65.56 526 GLN A CA 1
ATOM 4173 C C . GLN A 1 526 ? -23.484 40.031 1.832 1 65.56 526 GLN A C 1
ATOM 4175 O O . GLN A 1 526 ? -23.328 41.188 1.445 1 65.56 526 GLN A O 1
ATOM 4180 N N . THR A 1 527 ? -23.938 39.062 1.218 1 68.31 527 THR A N 1
ATOM 4181 C CA . THR A 1 527 ? -24.922 39.469 0.227 1 68.31 527 THR A CA 1
ATOM 4182 C C . THR A 1 527 ? -26.328 39.031 0.651 1 68.31 527 THR A C 1
ATOM 4184 O O . THR A 1 527 ? -26.469 38.062 1.395 1 68.31 527 THR A O 1
ATOM 4187 N N . SER A 1 528 ? -27.234 39.844 0.273 1 70.62 528 SER A N 1
ATOM 4188 C CA . SER A 1 528 ? -28.625 39.5 0.601 1 70.62 528 SER A CA 1
ATOM 4189 C C . SER A 1 528 ? -29 38.125 0.069 1 70.62 528 SER A C 1
ATOM 4191 O O . SER A 1 528 ? -29.703 37.375 0.735 1 70.62 528 SER A O 1
ATOM 4193 N N . GLU A 1 529 ? -28.547 37.875 -1.045 1 73.25 529 GLU A N 1
ATOM 4194 C CA . GLU A 1 529 ? -28.859 36.594 -1.656 1 73.25 529 GLU A CA 1
ATOM 4195 C C . GLU A 1 529 ? -28.266 35.438 -0.85 1 73.25 529 GLU A C 1
ATOM 4197 O O . GLU A 1 529 ? -28.922 34.406 -0.625 1 73.25 529 GLU A O 1
ATOM 4202 N N . ARG A 1 530 ? -27.062 35.594 -0.493 1 76.19 530 ARG A N 1
ATOM 4203 C CA . ARG A 1 530 ? -26.406 34.562 0.287 1 76.19 530 ARG A CA 1
ATOM 4204 C C . ARG A 1 530 ? -27.062 34.406 1.654 1 76.19 530 ARG A C 1
ATOM 4206 O O . ARG A 1 530 ? -27.266 33.281 2.119 1 76.19 530 ARG A O 1
ATOM 4213 N N . ASP A 1 531 ? -27.406 35.469 2.221 1 74.5 531 ASP A N 1
ATOM 4214 C CA . ASP A 1 531 ? -28.031 35.438 3.535 1 74.5 531 ASP A CA 1
ATOM 4215 C C . ASP A 1 531 ? -29.391 34.75 3.475 1 74.5 531 ASP A C 1
ATOM 4217 O O . ASP A 1 531 ? -29.75 34 4.383 1 74.5 531 ASP A O 1
ATOM 4221 N N . GLU A 1 532 ? -30.016 35 2.395 1 77.12 532 GLU A N 1
ATOM 4222 C CA . GLU A 1 532 ? -31.312 34.344 2.211 1 77.12 532 GLU A CA 1
ATOM 4223 C C . GLU A 1 532 ? -31.172 32.844 2.014 1 77.12 532 GLU A C 1
ATOM 4225 O O . GLU A 1 532 ? -31.969 32.062 2.518 1 77.12 532 GLU A O 1
ATOM 4230 N N . GLU A 1 533 ? -30.203 32.531 1.327 1 77.19 533 GLU A N 1
ATOM 4231 C CA . GLU A 1 533 ? -29.953 31.094 1.102 1 77.19 533 GLU A CA 1
ATOM 4232 C C . GLU A 1 533 ? -29.578 30.391 2.4 1 77.19 533 GLU A C 1
ATOM 4234 O O . GLU A 1 533 ? -30.016 29.266 2.641 1 77.19 533 GLU A O 1
ATOM 4239 N N . LEU A 1 534 ? -28.828 31.031 3.145 1 81.62 534 LEU A N 1
ATOM 4240 C CA . LEU A 1 534 ? -28.375 30.438 4.395 1 81.62 534 LEU A CA 1
ATOM 4241 C C . LEU A 1 534 ? -29.531 30.312 5.391 1 81.62 534 LEU A C 1
ATOM 4243 O O . LEU A 1 534 ? -29.609 29.328 6.145 1 81.62 534 LEU A O 1
ATOM 4247 N N . ILE A 1 535 ? -30.438 31.234 5.309 1 80.19 535 ILE A N 1
ATOM 4248 C CA . ILE A 1 535 ? -31.562 31.25 6.242 1 80.19 535 ILE A CA 1
ATOM 4249 C C . ILE A 1 535 ? -32.5 30.109 5.922 1 80.19 535 ILE A C 1
ATOM 4251 O O . ILE A 1 535 ? -33.188 29.594 6.812 1 80.19 535 ILE A O 1
ATOM 4255 N N . ARG A 1 536 ? -32.438 29.688 4.727 1 85.56 536 ARG A N 1
ATOM 4256 C CA . ARG A 1 536 ? -33.344 28.625 4.293 1 85.56 536 ARG A CA 1
ATOM 4257 C C . ARG A 1 536 ? -32.781 27.266 4.668 1 85.56 536 ARG A C 1
ATOM 4259 O O . ARG A 1 536 ? -33.469 26.25 4.5 1 85.56 536 ARG A O 1
ATOM 4266 N N . LYS A 1 537 ? -31.656 27.188 5.246 1 88.38 537 LYS A N 1
ATOM 4267 C CA . LYS A 1 537 ? -31.031 25.906 5.582 1 88.38 537 LYS A CA 1
ATOM 4268 C C . LYS A 1 537 ? -31.141 25.625 7.078 1 88.38 537 LYS A C 1
ATOM 4270 O O . LYS A 1 537 ? -31.125 26.547 7.898 1 88.38 537 LYS A O 1
ATOM 4275 N N . LYS A 1 538 ? -31.266 24.359 7.387 1 90.94 538 LYS A N 1
ATOM 4276 C CA . LYS A 1 538 ? -31.359 23.922 8.773 1 90.94 538 LYS A CA 1
ATOM 4277 C C . LYS A 1 538 ? -29.984 23.781 9.398 1 90.94 538 LYS A C 1
ATOM 4279 O O . LYS A 1 538 ? -29.531 22.672 9.688 1 90.94 538 LYS A O 1
ATOM 4284 N N . PHE A 1 539 ? -29.406 24.891 9.727 1 89.81 539 PHE A N 1
ATOM 4285 C CA . PHE A 1 539 ? -28.109 24.844 10.391 1 89.81 539 PHE A CA 1
ATOM 4286 C C . PHE A 1 539 ? -28.266 24.406 11.844 1 89.81 539 PHE A C 1
ATOM 4288 O O . PHE A 1 539 ? -29.266 24.719 12.492 1 89.81 539 PHE A O 1
ATOM 4295 N N . PRO A 1 540 ? -27.297 23.688 12.328 1 91.44 540 PRO A N 1
ATOM 4296 C CA . PRO A 1 540 ? -27.328 23.359 13.75 1 91.44 540 PRO A CA 1
ATOM 4297 C C . PRO A 1 540 ? -27.125 24.578 14.648 1 91.44 540 PRO A C 1
ATOM 4299 O O . PRO A 1 540 ? -26.547 25.578 14.219 1 91.44 540 PRO A O 1
ATOM 4302 N N . THR A 1 541 ? -27.672 24.469 15.812 1 91.38 541 THR A N 1
ATOM 4303 C CA . THR A 1 541 ? -27.375 25.469 16.828 1 91.38 541 THR A CA 1
ATOM 4304 C C . THR A 1 541 ? -26.219 25.031 17.703 1 91.38 541 THR A C 1
ATOM 4306 O O . THR A 1 541 ? -26.031 23.844 17.969 1 91.38 541 THR A O 1
ATOM 4309 N N . VAL A 1 542 ? -25.422 26.031 18.188 1 92.19 542 VAL A N 1
ATOM 4310 C CA . VAL A 1 542 ? -24.203 25.719 18.922 1 92.19 542 VAL A CA 1
ATOM 4311 C C . VAL A 1 542 ? -24.422 26.016 20.406 1 92.19 542 VAL A C 1
ATOM 4313 O O . VAL A 1 542 ? -25 27.047 20.766 1 92.19 542 VAL A O 1
ATOM 4316 N N . HIS A 1 543 ? -24.047 25.062 21.234 1 93.75 543 HIS A N 1
ATOM 4317 C CA . HIS A 1 543 ? -24.094 25.219 22.672 1 93.75 543 HIS A CA 1
ATOM 4318 C C . HIS A 1 543 ? -22.75 24.922 23.312 1 93.75 543 HIS A C 1
ATOM 4320 O O . HIS A 1 543 ? -22.062 23.969 22.906 1 93.75 543 HIS A O 1
ATOM 4326 N N . PHE A 1 544 ? -22.375 25.812 24.281 1 95.62 544 PHE A N 1
ATOM 4327 C CA . PHE A 1 544 ? -21.125 25.609 25 1 95.62 544 PHE A CA 1
ATOM 4328 C C . PHE A 1 544 ? -21.406 25.297 26.469 1 95.62 544 PHE A C 1
ATOM 4330 O O . PHE A 1 544 ? -22.312 25.859 27.078 1 95.62 544 PHE A O 1
ATOM 4337 N N . GLU A 1 545 ? -20.672 24.375 27 1 96 545 GLU A N 1
ATOM 4338 C CA . GLU A 1 545 ? -20.734 24.141 28.438 1 96 545 GLU A CA 1
ATOM 4339 C C . GLU A 1 545 ? -19.453 23.5 28.953 1 96 545 GLU A C 1
ATOM 4341 O O . GLU A 1 545 ? -18.703 22.906 28.188 1 96 545 GLU A O 1
ATOM 4346 N N . ASN A 1 546 ? -19.172 23.672 30.203 1 97.06 546 ASN A N 1
ATOM 4347 C CA . ASN A 1 546 ? -18.047 23.031 30.875 1 97.06 546 ASN A CA 1
ATOM 4348 C C . ASN A 1 546 ? -18.484 21.812 31.672 1 97.06 546 ASN A C 1
ATOM 4350 O O . ASN A 1 546 ? -19.594 21.781 32.219 1 97.06 546 ASN A O 1
ATOM 4354 N N . VAL A 1 547 ? -17.625 20.828 31.641 1 97.81 547 VAL A N 1
ATOM 4355 C CA . VAL A 1 547 ? -17.859 19.594 32.406 1 97.81 547 VAL A CA 1
ATOM 4356 C C . VAL A 1 547 ? -16.688 19.344 33.344 1 97.81 547 VAL A C 1
ATOM 4358 O O . VAL A 1 547 ? -15.531 19.344 32.938 1 97.81 547 VAL A O 1
ATOM 4361 N N . THR A 1 548 ? -17 19.125 34.594 1 98.12 548 THR A N 1
ATOM 4362 C CA . THR A 1 548 ? -15.969 18.812 35.594 1 98.12 548 THR A CA 1
ATOM 4363 C C . THR A 1 548 ? -15.758 17.297 35.688 1 98.12 548 THR A C 1
ATOM 4365 O O . THR A 1 548 ? -16.688 16.562 36 1 98.12 548 THR A O 1
ATOM 4368 N N . LEU A 1 549 ? -14.578 16.859 35.469 1 98.12 549 LEU A N 1
ATOM 4369 C CA . LEU A 1 549 ? -14.242 15.445 35.562 1 98.12 549 LEU A CA 1
ATOM 4370 C C . LEU A 1 549 ? -14.094 15 37 1 98.12 549 LEU A C 1
ATOM 4372 O O . LEU A 1 549 ? -14.141 15.828 37.938 1 98.12 549 LEU A O 1
ATOM 4376 N N . ALA A 1 550 ? -13.875 13.719 37.219 1 96.62 550 ALA A N 1
ATOM 4377 C CA . ALA A 1 550 ? -13.789 13.148 38.562 1 96.62 550 ALA A CA 1
ATOM 4378 C C . ALA A 1 550 ? -12.57 13.695 39.312 1 96.62 550 ALA A C 1
ATOM 4380 O O . ALA A 1 550 ? -12.617 13.875 40.531 1 96.62 550 ALA A O 1
ATOM 4381 N N . ASN A 1 551 ? -11.555 14.023 38.625 1 95.88 551 ASN A N 1
ATOM 4382 C CA . ASN A 1 551 ? -10.328 14.508 39.25 1 95.88 551 ASN A CA 1
ATOM 4383 C C . ASN A 1 551 ? -10.375 16.016 39.469 1 95.88 551 ASN A C 1
ATOM 4385 O O . ASN A 1 551 ? -9.391 16.609 39.906 1 95.88 551 ASN A O 1
ATOM 4389 N N . GLY A 1 552 ? -11.461 16.609 39.062 1 96.62 552 GLY A N 1
ATOM 4390 C CA . GLY A 1 552 ? -11.648 18.031 39.312 1 96.62 552 GLY A CA 1
ATOM 4391 C C . GLY A 1 552 ? -11.312 18.906 38.125 1 96.62 552 GLY A C 1
ATOM 4392 O O . GLY A 1 552 ? -11.625 20.094 38.094 1 96.62 552 GLY A O 1
ATOM 4393 N N . PHE A 1 553 ? -10.734 18.359 37.125 1 97.06 553 PHE A N 1
ATOM 4394 C CA . PHE A 1 553 ? -10.391 19.125 35.938 1 97.06 553 PHE A CA 1
ATOM 4395 C C . PHE A 1 553 ? -11.648 19.5 35.156 1 97.06 553 PHE A C 1
ATOM 4397 O O . PHE A 1 553 ? -12.547 18.672 34.969 1 97.06 553 PHE A O 1
ATOM 4404 N N . GLU A 1 554 ? -11.68 20.719 34.688 1 96.75 554 GLU A N 1
ATOM 4405 C CA . GLU A 1 554 ? -12.812 21.203 33.906 1 96.75 554 GLU A CA 1
ATOM 4406 C C . GLU A 1 554 ? -12.523 21.094 32.406 1 96.75 554 GLU A C 1
ATOM 4408 O O . GLU A 1 554 ? -11.562 21.688 31.906 1 96.75 554 GLU A O 1
ATOM 4413 N N . VAL A 1 555 ? -13.375 20.375 31.672 1 97.62 555 VAL A N 1
ATOM 4414 C CA . VAL A 1 555 ? -13.234 20.281 30.219 1 97.62 555 VAL A CA 1
ATOM 4415 C C . VAL A 1 555 ? -14.258 21.188 29.547 1 97.62 555 VAL A C 1
ATOM 4417 O O . VAL A 1 555 ? -15.352 21.406 30.078 1 97.62 555 VAL A O 1
ATOM 4420 N N . TYR A 1 556 ? -13.844 21.781 28.469 1 97.88 556 TYR A N 1
ATOM 4421 C CA . TYR A 1 556 ? -14.742 22.594 27.656 1 97.88 556 TYR A CA 1
ATOM 4422 C C . TYR A 1 556 ? -15.43 21.75 26.594 1 97.88 556 TYR A C 1
ATOM 4424 O O . TYR A 1 556 ? -14.812 20.859 26 1 97.88 556 TYR A O 1
ATOM 4432 N N . THR A 1 557 ? -16.703 21.938 26.406 1 97.75 557 THR A N 1
ATOM 4433 C CA . THR A 1 557 ? -17.422 21.188 25.375 1 97.75 557 THR A CA 1
ATOM 4434 C C . THR A 1 557 ? -18.234 22.125 24.484 1 97.75 557 THR A C 1
ATOM 4436 O O . THR A 1 557 ? -18.656 23.203 24.922 1 97.75 557 THR A O 1
ATOM 4439 N N . ARG A 1 558 ? -18.312 21.781 23.297 1 96.44 558 ARG A N 1
ATOM 4440 C CA . ARG A 1 558 ? -19.156 22.406 22.281 1 96.44 558 ARG A CA 1
ATOM 4441 C C . ARG A 1 558 ? -20.078 21.375 21.625 1 96.44 558 ARG A C 1
ATOM 4443 O O . ARG A 1 558 ? -19.609 20.328 21.172 1 96.44 558 ARG A O 1
ATOM 4450 N N . MET A 1 559 ? -21.391 21.672 21.609 1 96.31 559 MET A N 1
ATOM 4451 C CA . MET A 1 559 ? -22.359 20.75 21 1 96.31 559 MET A CA 1
ATOM 4452 C C . MET A 1 559 ? -23.094 21.422 19.859 1 96.31 559 MET A C 1
ATOM 4454 O O . MET A 1 559 ? -23.562 22.547 19.984 1 96.31 559 MET A O 1
ATOM 4458 N N . PHE A 1 560 ? -23.156 20.781 18.766 1 95.56 560 PHE A N 1
ATOM 4459 C CA . PHE A 1 560 ? -24.031 21.156 17.672 1 95.56 560 PHE A CA 1
ATOM 4460 C C . PHE A 1 560 ? -25.344 20.375 17.719 1 95.56 560 PHE A C 1
ATOM 4462 O O . PHE A 1 560 ? -25.344 19.156 17.578 1 95.56 560 PHE A O 1
ATOM 4469 N N . LEU A 1 561 ? -26.406 21.094 17.938 1 95.5 561 LEU A N 1
ATOM 4470 C CA . LEU A 1 561 ? -27.719 20.469 18.031 1 95.5 561 LEU A CA 1
ATOM 4471 C C . LEU A 1 561 ? -28.484 20.609 16.719 1 95.5 561 LEU A C 1
ATOM 4473 O O . LEU A 1 561 ? -28.422 21.641 16.062 1 95.5 561 LEU A O 1
ATOM 4477 N N . PRO A 1 562 ? -29.172 19.484 16.391 1 94.88 562 PRO A N 1
ATOM 4478 C CA . PRO A 1 562 ? -30.031 19.625 15.211 1 94.88 562 PRO A CA 1
ATOM 4479 C C . PRO A 1 562 ? -31 20.797 15.312 1 94.88 562 PRO A C 1
ATOM 4481 O O . PRO A 1 562 ? -31.344 21.219 16.422 1 94.88 562 PRO A O 1
ATOM 4484 N N . HIS A 1 563 ? -31.359 21.266 14.125 1 91.44 563 HIS A N 1
ATOM 4485 C CA . HIS A 1 563 ? -32.25 22.406 14.078 1 91.44 563 HIS A CA 1
ATOM 4486 C C . HIS A 1 563 ? -33.531 22.141 14.875 1 91.44 563 HIS A C 1
ATOM 4488 O O . HIS A 1 563 ? -34.156 21.094 14.711 1 91.44 563 HIS A O 1
ATOM 4494 N N . GLY A 1 564 ? -33.781 22.984 15.766 1 88 564 GLY A N 1
ATOM 4495 C CA . GLY A 1 564 ? -35.031 22.875 16.531 1 88 564 GLY A CA 1
ATOM 4496 C C . GLY A 1 564 ? -34.844 22.141 17.844 1 88 564 GLY A C 1
ATOM 4497 O O . GLY A 1 564 ? -35.75 22.109 18.672 1 88 564 GLY A O 1
ATOM 4498 N N . VAL A 1 565 ? -33.719 21.578 18.031 1 90.88 565 VAL A N 1
ATOM 4499 C CA . VAL A 1 565 ? -33.438 20.844 19.266 1 90.88 565 VAL A CA 1
ATOM 4500 C C . VAL A 1 565 ? -32.875 21.781 20.312 1 90.88 565 VAL A C 1
ATOM 4502 O O . VAL A 1 565 ? -32.031 22.656 19.984 1 90.88 565 VAL A O 1
ATOM 4505 N N . SER A 1 566 ? -33.375 21.656 21.469 1 88.56 566 SER A N 1
ATOM 4506 C CA . SER A 1 566 ? -32.875 22.438 22.594 1 88.56 566 SER A CA 1
ATOM 4507 C C . SER A 1 566 ? -32.375 21.547 23.703 1 88.56 566 SER A C 1
ATOM 4509 O O . SER A 1 566 ? -32.625 20.328 23.703 1 88.56 566 SER A O 1
ATOM 4511 N N . LEU A 1 567 ? -31.625 22.156 24.641 1 87.5 567 LEU A N 1
ATOM 4512 C CA . LEU A 1 567 ? -31.047 21.391 25.734 1 87.5 567 LEU A CA 1
ATOM 4513 C C . LEU A 1 567 ? -32.125 20.797 26.625 1 87.5 567 LEU A C 1
ATOM 4515 O O . LEU A 1 567 ? -31.891 19.828 27.359 1 87.5 567 LEU A O 1
ATOM 4519 N N . ASN A 1 568 ? -33.312 21.328 26.516 1 82.88 568 ASN A N 1
ATOM 4520 C CA . ASN A 1 568 ? -34.438 20.891 27.359 1 82.88 568 ASN A CA 1
ATOM 4521 C C . ASN A 1 568 ? -35.375 19.969 26.609 1 82.88 568 ASN A C 1
ATOM 4523 O O . ASN A 1 568 ? -36.469 19.656 27.094 1 82.88 568 ASN A O 1
ATOM 4527 N N . SER A 1 569 ? -34.906 19.656 25.438 1 81.06 569 SER A N 1
ATOM 4528 C CA . SER A 1 569 ? -35.781 18.766 24.641 1 81.06 569 SER A CA 1
ATOM 4529 C C . SER A 1 569 ? -36 17.453 25.359 1 81.06 569 SER A C 1
ATOM 4531 O O . SER A 1 569 ? -35.062 16.875 25.922 1 81.06 569 SER A O 1
ATOM 4533 N N . VAL A 1 570 ? -37.375 17.188 25.5 1 77.31 570 VAL A N 1
ATOM 4534 C CA . VAL A 1 570 ? -37.75 15.953 26.188 1 77.31 570 VAL A CA 1
ATOM 4535 C C . VAL A 1 570 ? -38.5 15.031 25.234 1 77.31 570 VAL A C 1
ATOM 4537 O O . VAL A 1 570 ? -39.062 15.5 24.25 1 77.31 570 VAL A O 1
ATOM 4540 N N . GLY A 1 571 ? -38.312 13.656 25.156 1 80.44 571 GLY A N 1
ATOM 4541 C CA . GLY A 1 571 ? -39.062 12.703 24.375 1 80.44 571 GLY A CA 1
ATOM 4542 C C . GLY A 1 571 ? -38.219 11.961 23.359 1 80.44 571 GLY A C 1
ATOM 4543 O O . GLY A 1 571 ? -38.125 10.727 23.391 1 80.44 571 GLY A O 1
ATOM 4544 N N . LYS A 1 572 ? -37.719 12.914 22.422 1 89.88 572 LYS A N 1
ATOM 4545 C CA . LYS A 1 572 ? -36.906 12.258 21.391 1 89.88 572 LYS A CA 1
ATOM 4546 C C . LYS A 1 572 ? -35.438 12.25 21.75 1 89.88 572 LYS A C 1
ATOM 4548 O O . LYS A 1 572 ? -34.906 13.242 22.281 1 89.88 572 LYS A O 1
ATOM 4553 N N . ARG A 1 573 ? -34.844 11.078 21.531 1 94.75 573 ARG A N 1
ATOM 4554 C CA . ARG A 1 573 ? -33.406 10.984 21.766 1 94.75 573 ARG A CA 1
ATOM 4555 C C . ARG A 1 573 ? -32.656 11.008 20.438 1 94.75 573 ARG A C 1
ATOM 4557 O O . ARG A 1 573 ? -33.094 10.438 19.438 1 94.75 573 ARG A O 1
ATOM 4564 N N . TYR A 1 574 ? -31.531 11.625 20.484 1 96.38 574 TYR A N 1
ATOM 4565 C CA . TYR A 1 574 ? -30.75 11.836 19.266 1 96.38 574 TYR A CA 1
ATOM 4566 C C . TYR A 1 574 ? -29.406 11.102 19.344 1 96.38 574 TYR A C 1
ATOM 4568 O O . TYR A 1 574 ? -28.766 11.078 20.391 1 96.38 574 TYR A O 1
ATOM 4576 N N . PRO A 1 575 ? -28.984 10.375 18.203 1 97.25 575 PRO A N 1
ATOM 4577 C CA . PRO A 1 575 ? -27.641 9.797 18.188 1 97.25 575 PRO A CA 1
ATOM 4578 C C . PRO A 1 575 ? -26.562 10.836 18.438 1 97.25 575 PRO A C 1
ATOM 4580 O O . PRO A 1 575 ? -26.734 12.016 18.109 1 97.25 575 PRO A O 1
ATOM 4583 N N . VAL A 1 576 ? -25.484 10.414 19 1 98 576 VAL A N 1
ATOM 4584 C CA . VAL A 1 576 ? -24.391 11.305 19.375 1 98 576 VAL A CA 1
ATOM 4585 C C . VAL A 1 576 ? -23.125 10.938 18.594 1 98 576 VAL A C 1
ATOM 4587 O O . VAL A 1 576 ? -22.766 9.766 18.516 1 98 576 VAL A O 1
ATOM 4590 N N . LEU A 1 577 ? -22.547 11.875 18.016 1 98.06 577 LEU A N 1
ATOM 4591 C CA . LEU A 1 577 ? -21.281 11.695 17.312 1 98.06 577 LEU A CA 1
ATOM 4592 C C . LEU A 1 577 ? -20.219 12.641 17.875 1 98.06 577 LEU A C 1
ATOM 4594 O O . LEU A 1 577 ? -20.312 13.859 17.719 1 98.06 577 LEU A O 1
ATOM 4598 N N . VAL A 1 578 ? -19.219 12.094 18.5 1 98.25 578 VAL A N 1
ATOM 4599 C CA . VAL A 1 578 ? -18.094 12.867 19.016 1 98.25 578 VAL A CA 1
ATOM 4600 C C . VAL A 1 578 ? -17.031 13.023 17.922 1 98.25 578 VAL A C 1
ATOM 4602 O O . VAL A 1 578 ? -16.484 12.031 17.422 1 98.25 578 VAL A O 1
ATOM 4605 N N . TYR A 1 579 ? -16.781 14.227 17.484 1 98 579 TYR A N 1
ATOM 4606 C CA . TYR A 1 579 ? -15.648 14.516 16.609 1 98 579 TYR A CA 1
ATOM 4607 C C . TYR A 1 579 ? -14.461 15.016 17.438 1 98 579 TYR A C 1
ATOM 4609 O O . TYR A 1 579 ? -14.57 16 18.156 1 98 579 TYR A O 1
ATOM 4617 N N . VAL A 1 580 ? -13.266 14.359 17.234 1 97.62 580 VAL A N 1
ATOM 4618 C CA . VAL A 1 580 ? -12.141 14.695 18.094 1 97.62 580 VAL A CA 1
ATOM 4619 C C . VAL A 1 580 ? -10.891 14.93 17.25 1 97.62 580 VAL A C 1
ATOM 4621 O O . VAL A 1 580 ? -10.656 14.234 16.266 1 97.62 580 VAL A O 1
ATOM 4624 N N . TYR A 1 581 ? -10.195 15.953 17.547 1 96.25 581 TYR A N 1
ATOM 4625 C CA . TYR A 1 581 ? -8.781 16.047 17.188 1 96.25 581 TYR A CA 1
ATOM 4626 C C . TYR A 1 581 ? -7.895 15.688 18.359 1 96.25 581 TYR A C 1
ATOM 4628 O O . TYR A 1 581 ? -7.406 14.555 18.469 1 96.25 581 TYR A O 1
ATOM 4636 N N . GLY A 1 582 ? -7.84 16.531 19.438 1 96.06 582 GLY A N 1
ATOM 4637 C CA . GLY A 1 582 ? -7.285 16.141 20.734 1 96.06 582 GLY A CA 1
ATOM 4638 C C . GLY A 1 582 ? -5.773 16.25 20.781 1 96.06 582 GLY A C 1
ATOM 4639 O O . GLY A 1 582 ? -5.152 15.844 21.766 1 96.06 582 GLY A O 1
ATOM 4640 N N . GLY A 1 583 ? -5.082 16.812 19.75 1 97.38 583 GLY A N 1
ATOM 4641 C CA . GLY A 1 583 ? -3.633 16.938 19.75 1 97.38 583 GLY A CA 1
ATOM 4642 C C . GLY A 1 583 ? -3.127 18.016 20.672 1 97.38 583 GLY A C 1
ATOM 4643 O O . GLY A 1 583 ? -3.904 18.844 21.156 1 97.38 583 GLY A O 1
ATOM 4644 N N . PRO A 1 584 ? -1.827 17.984 20.984 1 97.56 584 PRO A N 1
ATOM 4645 C CA . PRO A 1 584 ? -1.253 18.984 21.891 1 97.56 584 PRO A CA 1
ATOM 4646 C C . PRO A 1 584 ? -1.476 20.422 21.406 1 97.56 584 PRO A C 1
ATOM 4648 O O . PRO A 1 584 ? -1.303 20.703 20.219 1 97.56 584 PRO A O 1
ATOM 4651 N N . ASN A 1 585 ? -1.898 21.234 22.344 1 95.56 585 ASN A N 1
ATOM 4652 C CA . ASN A 1 585 ? -2.076 22.656 22.109 1 95.56 585 ASN A CA 1
ATOM 4653 C C . ASN A 1 585 ? -3.189 22.938 21.109 1 95.56 585 ASN A C 1
ATOM 4655 O O . ASN A 1 585 ? -3.279 24.047 20.562 1 95.56 585 ASN A O 1
ATOM 4659 N N . SER A 1 586 ? -4.016 21.938 20.844 1 94.31 586 SER A N 1
ATOM 4660 C CA . SER A 1 586 ? -5.145 22.141 19.938 1 94.31 586 SER A CA 1
ATOM 4661 C C . SER A 1 586 ? -6.387 22.594 20.703 1 94.31 586 SER A C 1
ATOM 4663 O O . SER A 1 586 ? -6.441 22.5 21.938 1 94.31 586 SER A O 1
ATOM 4665 N N . HIS A 1 587 ? -7.344 23.203 20.016 1 92.69 587 HIS A N 1
ATOM 4666 C CA . HIS A 1 587 ? -8.609 23.641 20.609 1 92.69 587 HIS A CA 1
ATOM 4667 C C . HIS A 1 587 ? -9.734 23.578 19.578 1 92.69 587 HIS A C 1
ATOM 4669 O O . HIS A 1 587 ? -9.617 24.156 18.484 1 92.69 587 HIS A O 1
ATOM 4675 N N . GLN A 1 588 ? -10.766 22.844 19.906 1 94.25 588 GLN A N 1
ATOM 4676 C CA . GLN A 1 588 ? -11.922 22.703 19.031 1 94.25 588 GLN A CA 1
ATOM 4677 C C . GLN A 1 588 ? -13.141 23.438 19.594 1 94.25 588 GLN A C 1
ATOM 4679 O O . GLN A 1 588 ? -14.125 23.656 18.891 1 94.25 588 GLN A O 1
ATOM 4684 N N . VAL A 1 589 ? -13.086 23.781 20.844 1 95.94 589 VAL A N 1
ATOM 4685 C CA . VAL A 1 589 ? -14.195 24.453 21.484 1 95.94 589 VAL A CA 1
ATOM 4686 C C . VAL A 1 589 ? -14.008 25.969 21.391 1 95.94 589 VAL A C 1
ATOM 4688 O O . VAL A 1 589 ? -13.523 26.609 22.328 1 95.94 589 VAL A O 1
ATOM 4691 N N . HIS A 1 590 ? -14.312 26.547 20.281 1 93.75 590 HIS A N 1
ATOM 4692 C CA . HIS A 1 590 ? -14.25 27.969 20.016 1 93.75 590 HIS A CA 1
ATOM 4693 C C . HIS A 1 590 ? -15.508 28.438 19.281 1 93.75 590 HIS A C 1
ATOM 4695 O O . HIS A 1 590 ? -16.375 27.625 18.922 1 93.75 590 HIS A O 1
ATOM 4701 N N . GLU A 1 591 ? -15.602 29.719 19.062 1 92.31 591 GLU A N 1
ATOM 4702 C CA . GLU A 1 591 ? -16.859 30.281 18.609 1 92.31 591 GLU A CA 1
ATOM 4703 C C . GLU A 1 591 ? -16.891 30.422 17.094 1 92.31 591 GLU A C 1
ATOM 4705 O O . GLU A 1 591 ? -17.734 31.125 16.531 1 92.31 591 GLU A O 1
ATOM 4710 N N . GLU A 1 592 ? -15.93 29.734 16.406 1 88.62 592 GLU A N 1
ATOM 4711 C CA . GLU A 1 592 ? -16.125 29.625 14.961 1 88.62 592 GLU A CA 1
ATOM 4712 C C . GLU A 1 592 ? -17.422 28.906 14.625 1 88.62 592 GLU A C 1
ATOM 4714 O O . GLU A 1 592 ? -17.719 27.844 15.188 1 88.62 592 GLU A O 1
ATOM 4719 N N . TRP A 1 593 ? -18.156 29.391 13.727 1 80.62 593 TRP A N 1
ATOM 4720 C CA . TRP A 1 593 ? -19.547 29.016 13.5 1 80.62 593 TRP A CA 1
ATOM 4721 C C . TRP A 1 593 ? -19.641 27.562 13.031 1 80.62 593 TRP A C 1
ATOM 4723 O O . TRP A 1 593 ? -20.359 26.75 13.633 1 80.62 593 TRP A O 1
ATOM 4733 N N . LEU A 1 594 ? -18.891 27.25 11.953 1 77.81 594 LEU A N 1
ATOM 4734 C CA . LEU A 1 594 ? -19.047 25.938 11.344 1 77.81 594 LEU A CA 1
ATOM 4735 C C . LEU A 1 594 ? -18.078 24.938 11.961 1 77.81 594 LEU A C 1
ATOM 4737 O O . LEU A 1 594 ? -17.016 25.312 12.461 1 77.81 594 LEU A O 1
ATOM 4741 N N . PRO A 1 595 ? -18.578 23.656 11.945 1 73.62 595 PRO A N 1
ATOM 4742 C CA . PRO A 1 595 ? -17.672 22.625 12.43 1 73.62 595 PRO A CA 1
ATOM 4743 C C . PRO A 1 595 ? -16.375 22.562 11.617 1 73.62 595 PRO A C 1
ATOM 4745 O O . PRO A 1 595 ? -16.328 23.016 10.477 1 73.62 595 PRO A O 1
ATOM 4748 N N . GLU A 1 596 ? -15.391 22.047 12.312 1 73.12 596 GLU A N 1
ATOM 4749 C CA . GLU A 1 596 ? -14.078 21.891 11.695 1 73.12 596 GLU A CA 1
ATOM 4750 C C . GLU A 1 596 ? -14.172 21.031 10.43 1 73.12 596 GLU A C 1
ATOM 4752 O O . GLU A 1 596 ? -13.508 21.328 9.43 1 73.12 596 GLU A O 1
ATOM 4757 N N . MET A 1 597 ? -15.055 20.078 10.57 1 76.56 597 MET A N 1
ATOM 4758 C CA . MET A 1 597 ? -15.273 19.219 9.414 1 76.56 597 MET A CA 1
ATOM 4759 C C . MET A 1 597 ? -16.625 19.5 8.766 1 76.56 597 MET A C 1
ATOM 4761 O O . MET A 1 597 ? -17.672 19.328 9.406 1 76.56 597 MET A O 1
ATOM 4765 N N . PRO A 1 598 ? -16.688 19.766 7.566 1 80.31 598 PRO A N 1
ATOM 4766 C CA . PRO A 1 598 ? -17.938 20.156 6.898 1 80.31 598 PRO A CA 1
ATOM 4767 C C . PRO A 1 598 ? -19 19.062 6.938 1 80.31 598 PRO A C 1
ATOM 4769 O O . PRO A 1 598 ? -20.188 19.359 7.02 1 80.31 598 PRO A O 1
ATOM 4772 N N . VAL A 1 599 ? -18.531 17.844 6.965 1 87.31 599 VAL A N 1
ATOM 4773 C CA . VAL A 1 599 ? -19.484 16.734 6.918 1 87.31 599 VAL A CA 1
ATOM 4774 C C . VAL A 1 599 ? -20.281 16.688 8.219 1 87.31 599 VAL A C 1
ATOM 4776 O O . VAL A 1 599 ? -21.406 16.172 8.242 1 87.31 599 VAL A O 1
ATOM 4779 N N . ASP A 1 600 ? -19.797 17.266 9.25 1 88.81 600 ASP A N 1
ATOM 4780 C CA . ASP A 1 600 ? -20.484 17.25 10.539 1 88.81 600 ASP A CA 1
ATOM 4781 C C . ASP A 1 600 ? -21.75 18.109 10.484 1 88.81 600 ASP A C 1
ATOM 4783 O O . ASP A 1 600 ? -22.688 17.875 11.242 1 88.81 600 ASP A O 1
ATOM 4787 N N . VAL A 1 601 ? -21.766 19.078 9.625 1 87.69 601 VAL A N 1
ATOM 4788 C CA . VAL A 1 601 ? -22.984 19.859 9.414 1 87.69 601 VAL A CA 1
ATOM 4789 C C . VAL A 1 601 ? -24.078 18.969 8.836 1 87.69 601 VAL A C 1
ATOM 4791 O O . VAL A 1 601 ? -25.25 19.094 9.211 1 87.69 601 VAL A O 1
ATOM 4794 N N . TYR A 1 602 ? -23.656 18.172 7.91 1 92.38 602 TYR A N 1
ATOM 4795 C CA . TYR A 1 602 ? -24.609 17.219 7.332 1 92.38 602 TYR A CA 1
ATOM 4796 C C . TYR A 1 602 ? -25.141 16.266 8.391 1 92.38 602 TYR A C 1
ATOM 4798 O O . TYR A 1 602 ? -26.344 16.016 8.461 1 92.38 602 TYR A O 1
ATOM 4806 N N . PHE A 1 603 ? -24.281 15.68 9.172 1 94.69 603 PHE A N 1
ATOM 4807 C CA . PHE A 1 603 ? -24.688 14.75 10.227 1 94.69 603 PHE A CA 1
ATOM 4808 C C . PHE A 1 603 ? -25.75 15.375 11.125 1 94.69 603 PHE A C 1
ATOM 4810 O O . PHE A 1 603 ? -26.734 14.727 11.477 1 94.69 603 PHE A O 1
ATOM 4817 N N . SER A 1 604 ? -25.516 16.625 11.469 1 94.94 604 SER A N 1
ATOM 4818 C CA . SER A 1 604 ? -26.422 17.281 12.414 1 94.94 604 SER A CA 1
ATOM 4819 C C . SER A 1 604 ? -27.688 17.75 11.719 1 94.94 604 SER A C 1
ATOM 4821 O O . SER A 1 604 ? -28.797 17.562 12.242 1 94.94 604 SER A O 1
ATOM 4823 N N . SER A 1 605 ? -27.531 18.375 10.602 1 93.12 605 SER A N 1
ATOM 4824 C CA . SER A 1 605 ? -28.656 18.969 9.898 1 93.12 605 SER A CA 1
ATOM 4825 C C . SER A 1 605 ? -29.578 17.906 9.305 1 93.12 605 SER A C 1
ATOM 4827 O O . SER A 1 605 ? -30.797 17.938 9.531 1 93.12 605 SER A O 1
ATOM 4829 N N . THR A 1 606 ? -29.031 17 8.625 1 94.12 606 THR A N 1
ATOM 4830 C CA . THR A 1 606 ? -29.812 16.062 7.832 1 94.12 606 THR A CA 1
ATOM 4831 C C . THR A 1 606 ? -30.094 14.789 8.625 1 94.12 606 THR A C 1
ATOM 4833 O O . THR A 1 606 ? -31.234 14.297 8.633 1 94.12 606 THR A O 1
ATOM 4836 N N . LEU A 1 607 ? -29.156 14.266 9.336 1 95.31 607 LEU A N 1
ATOM 4837 C CA . LEU A 1 607 ? -29.344 13 10.031 1 95.31 607 LEU A CA 1
ATOM 4838 C C . LEU A 1 607 ? -29.766 13.234 11.477 1 95.31 607 LEU A C 1
ATOM 4840 O O . LEU A 1 607 ? -30.078 12.281 12.195 1 95.31 607 LEU A O 1
ATOM 4844 N N . GLU A 1 608 ? -29.703 14.492 11.953 1 95.5 608 GLU A N 1
ATOM 4845 C CA . GLU A 1 608 ? -30.141 14.922 13.273 1 95.5 608 GLU A CA 1
ATOM 4846 C C . GLU A 1 608 ? -29.312 14.258 14.375 1 95.5 608 GLU A C 1
ATOM 4848 O O . GLU A 1 608 ? -29.859 13.789 15.375 1 95.5 608 GLU A O 1
ATOM 4853 N N . TYR A 1 609 ? -28.031 14.086 14.078 1 96.88 609 TYR A N 1
ATOM 4854 C CA . TYR A 1 609 ? -27.094 13.688 15.125 1 96.88 609 TYR A CA 1
ATOM 4855 C C . TYR A 1 609 ? -26.656 14.891 15.953 1 96.88 609 TYR A C 1
ATOM 4857 O O . TYR A 1 609 ? -26.594 16.016 15.438 1 96.88 609 TYR A O 1
ATOM 4865 N N . VAL A 1 610 ? -26.406 14.711 17.172 1 97.12 610 VAL A N 1
ATOM 4866 C CA . VAL A 1 610 ? -25.734 15.719 17.984 1 97.12 610 VAL A CA 1
ATOM 4867 C C . VAL A 1 610 ? -24.219 15.547 17.875 1 97.12 610 VAL A C 1
ATOM 4869 O O . VAL A 1 610 ? -23.688 14.461 18.109 1 97.12 610 VAL A O 1
ATOM 4872 N N . ILE A 1 611 ? -23.547 16.609 17.469 1 97.44 611 ILE A N 1
ATOM 4873 C CA . ILE A 1 611 ? -22.094 16.578 17.344 1 97.44 611 ILE A CA 1
ATOM 4874 C C . ILE A 1 611 ? -21.453 17.188 18.594 1 97.44 611 ILE A C 1
ATOM 4876 O O . ILE A 1 611 ? -21.828 18.297 19 1 97.44 611 ILE A O 1
ATOM 4880 N N . ILE A 1 612 ? -20.453 16.516 19.172 1 97.81 612 ILE A N 1
ATOM 4881 C CA . ILE A 1 612 ? -19.812 17.016 20.391 1 97.81 612 ILE A CA 1
ATOM 4882 C C . ILE A 1 612 ? -18.312 17.156 20.172 1 97.81 612 ILE A C 1
ATOM 4884 O O . ILE A 1 612 ? -17.672 16.25 19.656 1 97.81 612 ILE A O 1
ATOM 4888 N N . ASN A 1 613 ? -17.797 18.297 20.5 1 97.69 613 ASN A N 1
ATOM 4889 C CA . ASN A 1 613 ? -16.359 18.547 20.625 1 97.69 613 ASN A CA 1
ATOM 4890 C C . ASN A 1 613 ? -15.938 18.734 22.078 1 97.69 613 ASN A C 1
ATOM 4892 O O . ASN A 1 613 ? -16.656 19.344 22.875 1 97.69 613 ASN A O 1
ATOM 4896 N N . ILE A 1 614 ? -14.75 18.203 22.422 1 98.19 614 ILE A N 1
ATOM 4897 C CA . ILE A 1 614 ? -14.281 18.25 23.797 1 98.19 614 ILE A CA 1
ATOM 4898 C C . ILE A 1 614 ? -12.828 18.703 23.844 1 98.19 614 ILE A C 1
ATOM 4900 O O . ILE A 1 614 ? -11.969 18.109 23.188 1 98.19 614 ILE A O 1
ATOM 4904 N N . ASP A 1 615 ? -12.523 19.75 24.594 1 97.94 615 ASP A N 1
ATOM 4905 C CA . ASP A 1 615 ? -11.156 20.172 24.891 1 97.94 615 ASP A CA 1
ATOM 4906 C C . ASP A 1 615 ? -10.781 19.859 26.328 1 97.94 615 ASP A C 1
ATOM 4908 O O . ASP A 1 615 ? -11.258 20.516 27.266 1 97.94 615 ASP A O 1
ATOM 4912 N N . GLY A 1 616 ? -9.984 18.859 26.453 1 97.88 616 GLY A N 1
ATOM 4913 C CA . GLY A 1 616 ? -9.531 18.422 27.781 1 97.88 616 GLY A CA 1
ATOM 4914 C C . GLY A 1 616 ? -8.086 18.797 28.047 1 97.88 616 GLY A C 1
ATOM 4915 O O . GLY A 1 616 ? -7.613 19.844 27.625 1 97.88 616 GLY A O 1
ATOM 4916 N N . ARG A 1 617 ? -7.48 18.062 28.984 1 96.75 617 ARG A N 1
ATOM 4917 C CA . ARG A 1 617 ? -6.07 18.25 29.312 1 96.75 617 ARG A CA 1
ATOM 4918 C C . ARG A 1 617 ? -5.207 18.188 28.047 1 96.75 617 ARG A C 1
ATOM 4920 O O . ARG A 1 617 ? -5.402 17.297 27.219 1 96.75 617 ARG A O 1
ATOM 4927 N N . GLY A 1 618 ? -4.273 19.125 27.906 1 97.81 618 GLY A N 1
ATOM 4928 C CA . GLY A 1 618 ? -3.395 19.203 26.766 1 97.81 618 GLY A CA 1
ATOM 4929 C C . GLY A 1 618 ? -3.83 20.25 25.75 1 97.81 618 GLY A C 1
ATOM 4930 O O . GLY A 1 618 ? -3.057 20.625 24.859 1 97.81 618 GLY A O 1
ATOM 4931 N N . SER A 1 619 ? -5.039 20.734 25.859 1 97 619 SER A N 1
ATOM 4932 C CA . SER A 1 619 ? -5.566 21.719 24.906 1 97 619 SER A CA 1
ATOM 4933 C C . SER A 1 619 ? -4.914 23.078 25.109 1 97 619 SER A C 1
ATOM 4935 O O . SER A 1 619 ? -4.316 23.344 26.156 1 97 619 SER A O 1
ATOM 4937 N N . GLY A 1 620 ? -5.047 23.906 24.125 1 94.62 620 GLY A N 1
ATOM 4938 C CA . GLY A 1 620 ? -4.406 25.219 24.141 1 94.62 620 GLY A CA 1
ATOM 4939 C C . GLY A 1 620 ? -5.336 26.328 24.578 1 94.62 620 GLY A C 1
ATOM 4940 O O . GLY A 1 620 ? -6.449 26.062 25.047 1 94.62 620 GLY A O 1
ATOM 4941 N N . ASN A 1 621 ? -4.781 27.516 24.625 1 91.75 621 ASN A N 1
ATOM 4942 C CA . ASN A 1 621 ? -5.453 28.797 24.781 1 91.75 621 ASN A CA 1
ATOM 4943 C C . ASN A 1 621 ? -5.785 29.094 26.234 1 91.75 621 ASN A C 1
ATOM 4945 O O . ASN A 1 621 ? -6.562 30 26.531 1 91.75 621 ASN A O 1
ATOM 4949 N N . ALA A 1 622 ? -5.219 28.266 27.203 1 92.06 622 ALA A N 1
ATOM 4950 C CA . ALA A 1 622 ? -5.629 28.516 28.594 1 92.06 622 ALA A CA 1
ATOM 4951 C C . ALA A 1 622 ? -4.492 28.219 29.562 1 92.06 622 ALA A C 1
ATOM 4953 O O . ALA A 1 622 ? -4.715 27.656 30.641 1 92.06 622 ALA A O 1
ATOM 4954 N N . GLY A 1 623 ? -3.295 28.5 29.109 1 95.62 623 GLY A N 1
ATOM 4955 C CA . GLY A 1 623 ? -2.168 28.438 30.031 1 95.62 623 GLY A CA 1
ATOM 4956 C C . GLY A 1 623 ? -1.521 27.062 30.078 1 95.62 623 GLY A C 1
ATOM 4957 O O . GLY A 1 623 ? -2.064 26.094 29.547 1 95.62 623 GLY A O 1
ATOM 4958 N N . TRP A 1 624 ? -0.385 26.953 30.781 1 97.62 624 TRP A N 1
ATOM 4959 C CA . TRP A 1 624 ? 0.425 25.75 30.828 1 97.62 624 TRP A CA 1
ATOM 4960 C C . TRP A 1 624 ? -0.189 24.719 31.781 1 97.62 624 TRP A C 1
ATOM 4962 O O . TRP A 1 624 ? 0.046 23.516 31.641 1 97.62 624 TRP A O 1
ATOM 4972 N N . ARG A 1 625 ? -0.933 25.219 32.812 1 96.5 625 ARG A N 1
ATOM 4973 C CA . ARG A 1 625 ? -1.579 24.281 33.719 1 96.5 625 ARG A CA 1
ATOM 4974 C C . ARG A 1 625 ? -2.467 23.297 32.969 1 96.5 625 ARG A C 1
ATOM 4976 O O . ARG A 1 625 ? -2.557 22.125 33.344 1 96.5 625 ARG A O 1
ATOM 4983 N N . ARG A 1 626 ? -3.115 23.719 31.984 1 96.38 626 ARG A N 1
ATOM 4984 C CA . ARG A 1 626 ? -3.99 22.891 31.172 1 96.38 626 ARG A CA 1
ATOM 4985 C C . ARG A 1 626 ? -3.18 22 30.234 1 96.38 626 ARG A C 1
ATOM 4987 O O . ARG A 1 626 ? -3.559 20.844 29.984 1 96.38 626 ARG A O 1
ATOM 4994 N N . ARG A 1 627 ? -2.033 22.438 29.734 1 97 627 ARG A N 1
ATOM 4995 C CA . ARG A 1 627 ? -1.252 21.75 28.719 1 97 627 ARG A CA 1
ATOM 4996 C C . ARG A 1 627 ? -0.333 20.703 29.344 1 97 627 ARG A C 1
ATOM 4998 O O . ARG A 1 627 ? -0.041 19.688 28.719 1 97 627 ARG A O 1
ATOM 5005 N N . GLN A 1 628 ? 0.079 20.922 30.531 1 97.06 628 GLN A N 1
ATOM 5006 C CA . GLN A 1 628 ? 1.194 20.234 31.172 1 97.06 628 GLN A CA 1
ATOM 5007 C C . GLN A 1 628 ? 0.918 18.734 31.312 1 97.06 628 GLN A C 1
ATOM 5009 O O . GLN A 1 628 ? 1.807 17.922 31.078 1 97.06 628 GLN A O 1
ATOM 5014 N N . PRO A 1 629 ? -0.302 18.328 31.625 1 97.19 629 PRO A N 1
ATOM 5015 C CA . PRO A 1 629 ? -0.519 16.906 31.906 1 97.19 629 PRO A CA 1
ATOM 5016 C C . PRO A 1 629 ? -0.249 16.016 30.688 1 97.19 629 PRO A C 1
ATOM 5018 O O . PRO A 1 629 ? 0.081 14.836 30.844 1 97.19 629 PRO A O 1
ATOM 5021 N N . MET A 1 630 ? -0.345 16.562 29.547 1 97.44 630 MET A N 1
ATOM 5022 C CA . MET A 1 630 ? -0.208 15.781 28.312 1 97.44 630 MET A CA 1
ATOM 5023 C C . MET A 1 630 ? 1.255 15.68 27.906 1 97.44 630 MET A C 1
ATOM 5025 O O . MET A 1 630 ? 1.628 14.766 27.156 1 97.44 630 MET A O 1
ATOM 5029 N N . TYR A 1 631 ? 2.102 16.609 28.328 1 98.12 631 TYR A N 1
ATOM 5030 C CA . TYR A 1 631 ? 3.502 16.641 27.922 1 98.12 631 TYR A CA 1
ATOM 5031 C C . TYR A 1 631 ? 4.215 15.352 28.328 1 98.12 631 TYR A C 1
ATOM 5033 O O . TYR A 1 631 ? 4.23 14.992 29.516 1 98.12 631 TYR A O 1
ATOM 5041 N N . GLY A 1 632 ? 4.68 14.625 27.359 1 97.88 632 GLY A N 1
ATOM 5042 C CA . GLY A 1 632 ? 5.379 13.383 27.609 1 97.88 632 GLY A CA 1
ATOM 5043 C C . GLY A 1 632 ? 4.449 12.188 27.734 1 97.88 632 GLY A C 1
ATOM 5044 O O . GLY A 1 632 ? 4.895 11.078 28.031 1 97.88 632 GLY A O 1
ATOM 5045 N N . HIS A 1 633 ? 3.125 12.469 27.516 1 97.44 633 HIS A N 1
ATOM 5046 C CA . HIS A 1 633 ? 2.15 11.414 27.797 1 97.44 633 HIS A CA 1
ATOM 5047 C C . HIS A 1 633 ? 1.055 11.391 26.734 1 97.44 633 HIS A C 1
ATOM 5049 O O . HIS A 1 633 ? -0.133 11.367 27.062 1 97.44 633 HIS A O 1
ATOM 5055 N N . LEU A 1 634 ? 1.507 11.391 25.484 1 98.19 634 LEU A N 1
ATOM 5056 C CA . LEU A 1 634 ? 0.509 11.359 24.422 1 98.19 634 LEU A CA 1
ATOM 5057 C C . LEU A 1 634 ? -0.302 10.07 24.469 1 98.19 634 LEU A C 1
ATOM 5059 O O . LEU A 1 634 ? 0.244 9 24.734 1 98.19 634 LEU A O 1
ATOM 5063 N N . GLY A 1 635 ? -1.604 10.18 24.203 1 97.69 635 GLY A N 1
ATOM 5064 C CA . GLY A 1 635 ? -2.486 9.023 24.125 1 97.69 635 GLY A CA 1
ATOM 5065 C C . GLY A 1 635 ? -3.027 8.586 25.469 1 97.69 635 GLY A C 1
ATOM 5066 O O . GLY A 1 635 ? -3.539 7.473 25.609 1 97.69 635 GLY A O 1
ATOM 5067 N N . THR A 1 636 ? -2.941 9.43 26.516 1 97.5 636 THR A N 1
ATOM 5068 C CA . THR A 1 636 ? -3.357 9.023 27.844 1 97.5 636 THR A CA 1
ATOM 5069 C C . THR A 1 636 ? -4.465 9.93 28.375 1 97.5 636 THR A C 1
ATOM 5071 O O . THR A 1 636 ? -5.645 9.695 28.109 1 97.5 636 THR A O 1
ATOM 5074 N N . VAL A 1 637 ? -4.059 11.164 28.781 1 97.88 637 VAL A N 1
ATOM 5075 C CA . VAL A 1 637 ? -4.992 11.992 29.547 1 97.88 637 VAL A CA 1
ATOM 5076 C C . VAL A 1 637 ? -6.031 12.594 28.594 1 97.88 637 VAL A C 1
ATOM 5078 O O . VAL A 1 637 ? -7.195 12.758 28.969 1 97.88 637 VAL A O 1
ATOM 5081 N N . GLU A 1 638 ? -5.574 13.047 27.438 1 97.88 638 GLU A N 1
ATOM 5082 C CA . GLU A 1 638 ? -6.516 13.641 26.5 1 97.88 638 GLU A CA 1
ATOM 5083 C C . GLU A 1 638 ? -7.539 12.609 26.016 1 97.88 638 GLU A C 1
ATOM 5085 O O . GLU A 1 638 ? -8.672 12.961 25.688 1 97.88 638 GLU A O 1
ATOM 5090 N N . VAL A 1 639 ? -7.145 11.352 25.984 1 98.44 639 VAL A N 1
ATOM 5091 C CA . VAL A 1 639 ? -8.039 10.266 25.609 1 98.44 639 VAL A CA 1
ATOM 5092 C C . VAL A 1 639 ? -9.047 10.016 26.719 1 98.44 639 VAL A C 1
ATOM 5094 O O . VAL A 1 639 ? -10.25 9.945 26.469 1 98.44 639 VAL A O 1
ATOM 5097 N N . ASP A 1 640 ? -8.57 9.898 27.953 1 98.12 640 ASP A N 1
ATOM 5098 C CA . ASP A 1 640 ? -9.422 9.68 29.125 1 98.12 640 ASP A CA 1
ATOM 5099 C C . ASP A 1 640 ? -10.477 10.781 29.25 1 98.12 640 ASP A C 1
ATOM 5101 O O . ASP A 1 640 ? -11.633 10.508 29.578 1 98.12 640 ASP A O 1
ATOM 5105 N N . ASP A 1 641 ? -10.016 11.977 29 1 98.44 641 ASP A N 1
ATOM 5106 C CA . ASP A 1 641 ? -10.922 13.117 29.109 1 98.44 641 ASP A CA 1
ATOM 5107 C C . ASP A 1 641 ? -12.062 13.016 28.109 1 98.44 641 ASP A C 1
ATOM 5109 O O . ASP A 1 641 ? -13.195 13.406 28.406 1 98.44 641 ASP A O 1
ATOM 5113 N N . GLN A 1 642 ? -11.797 12.547 26.844 1 98.44 642 GLN A N 1
ATOM 5114 C CA . GLN A 1 642 ? -12.852 12.352 25.859 1 98.44 642 GLN A CA 1
ATOM 5115 C C . GLN A 1 642 ? -13.891 11.352 26.344 1 98.44 642 GLN A C 1
ATOM 5117 O O . GLN A 1 642 ? -15.094 11.594 26.219 1 98.44 642 GLN A O 1
ATOM 5122 N N . ILE A 1 643 ? -13.453 10.211 26.859 1 98.56 643 ILE A N 1
ATOM 5123 C CA . ILE A 1 643 ? -14.336 9.133 27.297 1 98.56 643 ILE A CA 1
ATOM 5124 C C . ILE A 1 643 ? -15.188 9.602 28.469 1 98.56 643 ILE A C 1
ATOM 5126 O O . ILE A 1 643 ? -16.422 9.5 28.422 1 98.56 643 ILE A O 1
ATOM 5130 N N . GLU A 1 644 ? -14.555 10.18 29.469 1 98.5 644 GLU A N 1
ATOM 5131 C CA . GLU A 1 644 ? -15.258 10.555 30.703 1 98.5 644 GLU A CA 1
ATOM 5132 C C . GLU A 1 644 ? -16.234 11.703 30.453 1 98.5 644 GLU A C 1
ATOM 5134 O O . GLU A 1 644 ? -17.359 11.688 30.953 1 98.5 644 GLU A O 1
ATOM 5139 N N . ALA A 1 645 ? -15.766 12.711 29.719 1 98.69 645 ALA A N 1
ATOM 5140 C CA . ALA A 1 645 ? -16.656 13.836 29.422 1 98.69 645 ALA A CA 1
ATOM 5141 C C . ALA A 1 645 ? -17.891 13.367 28.641 1 98.69 645 ALA A C 1
ATOM 5143 O O . ALA A 1 645 ? -19 13.836 28.891 1 98.69 645 ALA A O 1
ATOM 5144 N N . THR A 1 646 ? -17.688 12.5 27.656 1 98.69 646 THR A N 1
ATOM 5145 C CA . THR A 1 646 ? -18.812 11.969 26.891 1 98.69 646 THR A CA 1
ATOM 5146 C C . THR A 1 646 ? -19.797 11.258 27.812 1 98.69 646 THR A C 1
ATOM 5148 O O . THR A 1 646 ? -21.016 11.477 27.719 1 98.69 646 THR A O 1
ATOM 5151 N N . LYS A 1 647 ? -19.328 10.461 28.75 1 98.19 647 LYS A N 1
ATOM 5152 C CA . LYS A 1 647 ? -20.172 9.75 29.703 1 98.19 647 LYS A CA 1
ATOM 5153 C C . LYS A 1 647 ? -20.984 10.734 30.547 1 98.19 647 LYS A C 1
ATOM 5155 O O . LYS A 1 647 ? -22.188 10.531 30.766 1 98.19 647 LYS A O 1
ATOM 5160 N N . LEU A 1 648 ? -20.328 11.719 30.984 1 98.31 648 LEU A N 1
ATOM 5161 C CA . LEU A 1 648 ? -20.984 12.688 31.859 1 98.31 648 LEU A CA 1
ATOM 5162 C C . LEU A 1 648 ? -22.047 13.477 31.094 1 98.31 648 LEU A C 1
ATOM 5164 O O . LEU A 1 648 ? -23.109 13.773 31.641 1 98.31 648 LEU A O 1
ATOM 5168 N N . LEU A 1 649 ? -21.766 13.836 29.844 1 98.19 649 LEU A N 1
ATOM 5169 C CA . LEU A 1 649 ? -22.75 14.547 29.016 1 98.19 649 LEU A CA 1
ATOM 5170 C C . LEU A 1 649 ? -23.969 13.672 28.766 1 98.19 649 LEU A C 1
ATOM 5172 O O . LEU A 1 649 ? -25.109 14.156 28.797 1 98.19 649 LEU A O 1
ATOM 5176 N N . LEU A 1 650 ? -23.703 12.398 28.469 1 97.5 650 LEU A N 1
ATOM 5177 C CA . LEU A 1 650 ? -24.797 11.461 28.219 1 97.5 650 LEU A CA 1
ATOM 5178 C C . LEU A 1 650 ? -25.688 11.328 29.453 1 97.5 650 LEU A C 1
ATOM 5180 O O . LEU A 1 650 ? -26.891 11.148 29.344 1 97.5 650 LEU A O 1
ATOM 5184 N N . LYS A 1 651 ? -25.109 11.398 30.609 1 96.12 651 LYS A N 1
ATOM 5185 C CA . LYS A 1 651 ? -25.844 11.312 31.859 1 96.12 651 LYS A CA 1
ATOM 5186 C C . LYS A 1 651 ? -26.625 12.602 32.125 1 96.12 651 LYS A C 1
ATOM 5188 O O . LYS A 1 651 ? -27.75 12.562 32.625 1 96.12 651 LYS A O 1
ATOM 5193 N N . LYS A 1 652 ? -26.109 13.68 31.781 1 95.5 652 LYS A N 1
ATOM 5194 C CA . LYS A 1 652 ? -26.656 14.992 32.094 1 95.5 652 LYS A CA 1
ATOM 5195 C C . LYS A 1 652 ? -27.828 15.32 31.188 1 95.5 652 LYS A C 1
ATOM 5197 O O . LYS A 1 652 ? -28.844 15.875 31.625 1 95.5 652 LYS A O 1
ATOM 5202 N N . HIS A 1 653 ? -27.641 15.086 29.891 1 96.06 653 HIS A N 1
ATOM 5203 C CA . HIS A 1 653 ? -28.641 15.477 28.906 1 96.06 653 HIS A CA 1
ATOM 5204 C C . HIS A 1 653 ? -29.453 14.273 28.438 1 96.06 653 HIS A C 1
ATOM 5206 O O . HIS A 1 653 ? -28.984 13.484 27.609 1 96.06 653 HIS A O 1
ATOM 5212 N N . LYS A 1 654 ? -30.688 14.32 28.688 1 93.44 654 LYS A N 1
ATOM 5213 C CA . LYS A 1 654 ? -31.531 13.148 28.438 1 93.44 654 LYS A CA 1
ATOM 5214 C C . LYS A 1 654 ? -31.891 13.023 26.953 1 93.44 654 LYS A C 1
ATOM 5216 O O . LYS A 1 654 ? -32.281 11.953 26.5 1 93.44 654 LYS A O 1
ATOM 5221 N N . PHE A 1 655 ? -31.719 14.047 26.219 1 95.31 655 PHE A N 1
ATOM 5222 C CA . PHE A 1 655 ? -32.031 13.992 24.797 1 95.31 655 PHE A CA 1
ATOM 5223 C C . PHE A 1 655 ? -30.922 13.289 24.031 1 95.31 655 PHE A C 1
ATOM 5225 O O . PHE A 1 655 ? -31.094 12.93 22.859 1 95.31 655 PHE A O 1
ATOM 5232 N N . LEU A 1 656 ? -29.812 13.031 24.609 1 97.19 656 LEU A N 1
ATOM 5233 C CA . LEU A 1 656 ? -28.734 12.266 24 1 97.19 656 LEU A CA 1
ATOM 5234 C C . LEU A 1 656 ? -28.984 10.766 24.125 1 97.19 656 LEU A C 1
ATOM 5236 O O . LEU A 1 656 ? -29.281 10.273 25.203 1 97.19 656 LEU A O 1
ATOM 5240 N N . ASP A 1 657 ? -28.891 10.039 23.047 1 96.31 657 ASP A N 1
ATOM 5241 C CA . ASP A 1 657 ? -29.141 8.602 23.047 1 96.31 657 ASP A CA 1
ATOM 5242 C C . ASP A 1 657 ? -27.891 7.828 23.469 1 96.31 657 ASP A C 1
ATOM 5244 O O . ASP A 1 657 ? -26.953 7.66 22.672 1 96.31 657 ASP A O 1
ATOM 5248 N N . LYS A 1 658 ? -27.906 7.23 24.562 1 95.31 658 LYS A N 1
ATOM 5249 C CA . LYS A 1 658 ? -26.766 6.539 25.125 1 95.31 658 LYS A CA 1
ATOM 5250 C C . LYS A 1 658 ? -26.453 5.262 24.359 1 95.31 658 LYS A C 1
ATOM 5252 O O . LYS A 1 658 ? -25.359 4.703 24.484 1 95.31 658 LYS A O 1
ATOM 5257 N N . LYS A 1 659 ? -27.375 4.766 23.578 1 95.38 659 LYS A N 1
ATOM 5258 C CA . LYS A 1 659 ? -27.203 3.51 22.859 1 95.38 659 LYS A CA 1
ATOM 5259 C C . LYS A 1 659 ? -26.641 3.758 21.453 1 95.38 659 LYS A C 1
ATOM 5261 O O . LYS A 1 659 ? -26.188 2.826 20.781 1 95.38 659 LYS A O 1
ATOM 5266 N N . ARG A 1 660 ? -26.672 4.973 21.016 1 97.38 660 ARG A N 1
ATOM 5267 C CA . ARG A 1 660 ? -26.188 5.34 19.688 1 97.38 660 ARG A CA 1
ATOM 5268 C C . ARG A 1 660 ? -25.125 6.43 19.766 1 97.38 660 ARG A C 1
ATOM 5270 O O . ARG A 1 660 ? -25.375 7.57 19.375 1 97.38 660 ARG A O 1
ATOM 5277 N N . VAL A 1 661 ? -23.953 6.047 20.188 1 98.31 661 VAL A N 1
ATOM 5278 C CA . VAL A 1 661 ? -22.828 6.969 20.391 1 98.31 661 VAL A CA 1
ATOM 5279 C C . VAL A 1 661 ? -21.656 6.543 19.516 1 98.31 661 VAL A C 1
ATOM 5281 O O . VAL A 1 661 ? -21.219 5.391 19.562 1 98.31 661 VAL A O 1
ATOM 5284 N N . GLY A 1 662 ? -21.219 7.406 18.688 1 98.38 662 GLY A N 1
ATOM 5285 C CA . GLY A 1 662 ? -20.047 7.172 17.844 1 98.38 662 GLY A CA 1
ATOM 5286 C C . GLY A 1 662 ? -18.953 8.203 18.047 1 98.38 662 GLY A C 1
ATOM 5287 O O . GLY A 1 662 ? -19.172 9.234 18.688 1 98.38 662 GLY A O 1
ATOM 5288 N N . MET A 1 663 ? -17.828 7.918 17.531 1 98.5 663 MET A N 1
ATOM 5289 C CA . MET A 1 663 ? -16.672 8.812 17.578 1 98.5 663 MET A CA 1
ATOM 5290 C C . MET A 1 663 ? -15.867 8.734 16.281 1 98.5 663 MET A C 1
ATOM 5292 O O . MET A 1 663 ? -15.734 7.656 15.695 1 98.5 663 MET A O 1
ATOM 5296 N N . TRP A 1 664 ? -15.375 9.82 15.828 1 98.38 664 TRP A N 1
ATOM 5297 C CA . TRP A 1 664 ? -14.438 9.75 14.711 1 98.38 664 TRP A CA 1
ATOM 5298 C C . TRP A 1 664 ? -13.469 10.922 14.734 1 98.38 664 TRP A C 1
ATOM 5300 O O . TRP A 1 664 ? -13.68 11.906 15.453 1 98.38 664 TRP A O 1
ATOM 5310 N N . GLY A 1 665 ? -12.398 10.789 14.109 1 98.19 665 GLY A N 1
ATOM 5311 C CA . GLY A 1 665 ? -11.375 11.82 14.016 1 98.19 665 GLY A CA 1
ATOM 5312 C C . GLY A 1 665 ? -10.383 11.578 12.891 1 98.19 665 GLY A C 1
ATOM 5313 O O . GLY A 1 665 ? -10.367 10.5 12.289 1 98.19 665 GLY A O 1
ATOM 5314 N N . TRP A 1 666 ? -9.617 12.594 12.531 1 98 666 TRP A N 1
ATOM 5315 C CA . TRP A 1 666 ? -8.641 12.609 11.445 1 98 666 TRP A CA 1
ATOM 5316 C C . TRP A 1 666 ? -7.242 12.898 11.977 1 98 666 TRP A C 1
ATOM 5318 O O . TRP A 1 666 ? -7.074 13.695 12.898 1 98 666 TRP A O 1
ATOM 5328 N N . SER A 1 667 ? -6.195 12.219 11.438 1 98.12 667 SER A N 1
ATOM 5329 C CA . SER A 1 667 ? -4.82 12.445 11.859 1 98.12 667 SER A CA 1
ATOM 5330 C C . SER A 1 667 ? -4.648 12.172 13.352 1 98.12 667 SER A C 1
ATOM 5332 O O . SER A 1 667 ? -5 11.086 13.828 1 98.12 667 SER A O 1
ATOM 5334 N N . TYR A 1 668 ? -4.25 13.156 14.18 1 98.5 668 TYR A N 1
ATOM 5335 C CA . TYR A 1 668 ? -4.184 12.969 15.625 1 98.5 668 TYR A CA 1
ATOM 5336 C C . TYR A 1 668 ? -5.551 12.594 16.188 1 98.5 668 TYR A C 1
ATOM 5338 O O . TYR A 1 668 ? -5.645 11.82 17.141 1 98.5 668 TYR A O 1
ATOM 5346 N N . GLY A 1 669 ? -6.609 13.102 15.594 1 98.44 669 GLY A N 1
ATOM 5347 C CA . GLY A 1 669 ? -7.949 12.719 16 1 98.44 669 GLY A CA 1
ATOM 5348 C C . GLY A 1 669 ? -8.242 11.242 15.797 1 98.44 669 GLY A C 1
ATOM 5349 O O . GLY A 1 669 ? -8.961 10.633 16.594 1 98.44 669 GLY A O 1
ATOM 5350 N N . GLY A 1 670 ? -7.711 10.711 14.656 1 98.75 670 GLY A N 1
ATOM 5351 C CA . GLY A 1 670 ? -7.785 9.266 14.477 1 98.75 670 GLY A CA 1
ATOM 5352 C C . GLY A 1 670 ? -7.043 8.492 15.547 1 98.75 670 GLY A C 1
ATOM 5353 O O . GLY A 1 670 ? -7.516 7.445 16 1 98.75 670 GLY A O 1
ATOM 5354 N N . PHE A 1 671 ? -5.879 9.008 15.945 1 98.75 671 PHE A N 1
ATOM 5355 C CA . PHE A 1 671 ? -5.086 8.445 17.031 1 98.75 671 PHE A CA 1
ATOM 5356 C C . PHE A 1 671 ? -5.887 8.414 18.328 1 98.75 671 PHE A C 1
ATOM 5358 O O . PHE A 1 671 ? -5.965 7.375 18.984 1 98.75 671 PHE A O 1
ATOM 5365 N N . VAL A 1 672 ? -6.566 9.516 18.672 1 98.81 672 VAL A N 1
ATOM 5366 C CA . VAL A 1 672 ? -7.352 9.617 19.906 1 98.81 672 VAL A CA 1
ATOM 5367 C C . VAL A 1 672 ? -8.562 8.695 19.812 1 98.81 672 VAL A C 1
ATOM 5369 O O . VAL A 1 672 ? -8.914 8.023 20.781 1 98.81 672 VAL A O 1
ATOM 5372 N N . THR A 1 673 ? -9.203 8.656 18.672 1 98.81 673 THR A N 1
ATOM 5373 C CA . THR A 1 673 ? -10.352 7.781 18.469 1 98.81 673 THR A CA 1
ATOM 5374 C C . THR A 1 673 ? -9.969 6.324 18.719 1 98.81 673 THR A C 1
ATOM 5376 O O . THR A 1 673 ? -10.664 5.602 19.438 1 98.81 673 THR A O 1
ATOM 5379 N N . ALA A 1 674 ? -8.836 5.891 18.156 1 98.81 674 ALA A N 1
ATOM 5380 C CA . ALA A 1 674 ? -8.375 4.52 18.344 1 98.81 674 ALA A CA 1
ATOM 5381 C C . ALA A 1 674 ? -8.102 4.215 19.812 1 98.81 674 ALA A C 1
ATOM 5383 O O . ALA A 1 674 ? -8.516 3.176 20.328 1 98.81 674 ALA A O 1
ATOM 5384 N N . HIS A 1 675 ? -7.449 5.098 20.453 1 98.81 675 HIS A N 1
ATOM 5385 C CA . HIS A 1 675 ? -7.117 4.891 21.859 1 98.81 675 HIS A CA 1
ATOM 5386 C C . HIS A 1 675 ? -8.367 4.93 22.734 1 98.81 675 HIS A C 1
ATOM 5388 O O . HIS A 1 675 ? -8.445 4.227 23.734 1 98.81 675 HIS A O 1
ATOM 5394 N N . ALA A 1 676 ? -9.289 5.848 22.391 1 98.75 676 ALA A N 1
ATOM 5395 C CA . ALA A 1 676 ? -10.539 5.906 23.141 1 98.75 676 ALA A CA 1
ATOM 5396 C C . ALA A 1 676 ? -11.258 4.559 23.125 1 98.75 676 ALA A C 1
ATOM 5398 O O . ALA A 1 676 ? -11.727 4.078 24.156 1 98.75 676 ALA A O 1
ATOM 5399 N N . ILE A 1 677 ? -11.328 3.914 21.969 1 98.62 677 ILE A N 1
ATOM 5400 C CA . ILE A 1 677 ? -11.961 2.607 21.859 1 98.62 677 ILE A CA 1
ATOM 5401 C C . ILE A 1 677 ? -11.172 1.575 22.656 1 98.62 677 ILE A C 1
ATOM 5403 O O . ILE A 1 677 ? -11.75 0.778 23.391 1 98.62 677 ILE A O 1
ATOM 5407 N N . ALA A 1 678 ? -9.836 1.599 22.484 1 98.12 678 ALA A N 1
ATOM 5408 C CA . ALA A 1 678 ? -8.977 0.623 23.141 1 98.12 678 ALA A CA 1
ATOM 5409 C C . ALA A 1 678 ? -9.125 0.712 24.672 1 98.12 678 ALA A C 1
ATOM 5411 O O . ALA A 1 678 ? -8.969 -0.289 25.375 1 98.12 678 ALA A O 1
ATOM 5412 N N . ARG A 1 679 ? -9.492 1.905 25.156 1 97.19 679 ARG A N 1
ATOM 5413 C CA . ARG A 1 679 ? -9.508 2.139 26.594 1 97.19 679 ARG A CA 1
ATOM 5414 C C . ARG A 1 679 ? -10.938 2.209 27.125 1 97.19 679 ARG A C 1
ATOM 5416 O O . ARG A 1 679 ? -11.156 2.381 28.312 1 97.19 679 ARG A O 1
ATOM 5423 N N . ASP A 1 680 ? -11.891 2.137 26.25 1 97.19 680 ASP A N 1
ATOM 5424 C CA . ASP A 1 680 ? -13.297 2.246 26.625 1 97.19 680 ASP A CA 1
ATOM 5425 C C . ASP A 1 680 ? -13.82 0.931 27.203 1 97.19 680 ASP A C 1
ATOM 5427 O O . ASP A 1 680 ? -14.594 0.224 26.547 1 97.19 680 ASP A O 1
ATOM 5431 N N . ASN A 1 681 ? -13.562 0.66 28.406 1 95.69 681 ASN A N 1
ATOM 5432 C CA . ASN A 1 681 ? -13.938 -0.599 29.031 1 95.69 681 ASN A CA 1
ATOM 5433 C C . ASN A 1 681 ? -15.43 -0.657 29.328 1 95.69 681 ASN A C 1
ATOM 5435 O O . ASN A 1 681 ? -15.992 -1.737 29.531 1 95.69 681 ASN A O 1
ATOM 5439 N N . ASP A 1 682 ? -16.078 0.517 29.344 1 95.5 682 ASP A N 1
ATOM 5440 C CA . ASP A 1 682 ? -17.516 0.56 29.594 1 95.5 682 ASP A CA 1
ATOM 5441 C C . ASP A 1 682 ? -18.312 0.488 28.281 1 95.5 682 ASP A C 1
ATOM 5443 O O . ASP A 1 682 ? -19.531 0.431 28.297 1 95.5 682 ASP A O 1
ATOM 5447 N N . HIS A 1 683 ? -17.672 0.548 27.156 1 95.31 683 HIS A N 1
ATOM 5448 C CA . HIS A 1 683 ? -18.281 0.436 25.828 1 95.31 683 HIS A CA 1
ATOM 5449 C C . HIS A 1 683 ? -19.281 1.552 25.578 1 95.31 683 HIS A C 1
ATOM 5451 O O . HIS A 1 683 ? -20.422 1.288 25.188 1 95.31 683 HIS A O 1
ATOM 5457 N N . VAL A 1 684 ? -18.766 2.729 25.891 1 97.31 684 VAL A N 1
ATOM 5458 C CA . VAL A 1 684 ? -19.562 3.932 25.672 1 97.31 684 VAL A CA 1
ATOM 5459 C C . VAL A 1 684 ? -19.828 4.105 24.172 1 97.31 684 VAL A C 1
ATOM 5461 O O . VAL A 1 684 ? -20.953 4.438 23.766 1 97.31 684 VAL A O 1
ATOM 5464 N N . PHE A 1 685 ? -18.875 3.879 23.391 1 98.31 685 PHE A N 1
ATOM 5465 C CA . PHE A 1 685 ? -18.969 4.074 21.953 1 98.31 685 PHE A CA 1
ATOM 5466 C C . PHE A 1 685 ? -19.344 2.775 21.25 1 98.31 685 PHE A C 1
ATOM 5468 O O . PHE A 1 685 ? -18.828 1.706 21.594 1 98.31 685 PHE A O 1
ATOM 5475 N N . LYS A 1 686 ? -20.203 2.883 20.234 1 97.38 686 LYS A N 1
ATOM 5476 C CA . LYS A 1 686 ? -20.656 1.714 19.484 1 97.38 686 LYS A CA 1
ATOM 5477 C C . LYS A 1 686 ? -20.062 1.7 18.078 1 97.38 686 LYS A C 1
ATOM 5479 O O . LYS A 1 686 ? -20.016 0.654 17.438 1 97.38 686 LYS A O 1
ATOM 5484 N N . CYS A 1 687 ? -19.656 2.885 17.625 1 97.25 687 CYS A N 1
ATOM 5485 C CA . CYS A 1 687 ? -19.078 3.059 16.297 1 97.25 687 CYS A CA 1
ATOM 5486 C C . CYS A 1 687 ? -17.859 3.98 16.344 1 97.25 687 CYS A C 1
ATOM 5488 O O . CYS A 1 687 ? -17.859 4.965 17.094 1 97.25 687 CYS A O 1
ATOM 5490 N N . ALA A 1 688 ? -16.875 3.66 15.578 1 98.56 688 ALA A N 1
ATOM 5491 C CA . ALA A 1 688 ? -15.68 4.508 15.547 1 98.56 688 ALA A CA 1
ATOM 5492 C C . ALA A 1 688 ? -15.07 4.555 14.148 1 98.56 688 ALA A C 1
ATOM 5494 O O . ALA A 1 688 ? -14.969 3.527 13.477 1 98.56 688 ALA A O 1
ATOM 5495 N N . ALA A 1 689 ? -14.75 5.699 13.664 1 98.81 689 ALA A N 1
ATOM 5496 C CA . ALA A 1 689 ? -14.047 5.871 12.406 1 98.81 689 ALA A CA 1
ATOM 5497 C C . ALA A 1 689 ? -12.719 6.605 12.609 1 98.81 689 ALA A C 1
ATOM 5499 O O . ALA A 1 689 ? -12.68 7.645 13.273 1 98.81 689 ALA A O 1
ATOM 5500 N N . MET A 1 690 ? -11.688 6.062 12.172 1 98.81 690 MET A N 1
ATOM 5501 C CA . MET A 1 690 ? -10.344 6.637 12.234 1 98.81 690 MET A CA 1
ATOM 5502 C C . MET A 1 690 ? -9.82 6.957 10.844 1 98.81 690 MET A C 1
ATOM 5504 O O . MET A 1 690 ? -9.633 6.059 10.023 1 98.81 690 MET A O 1
ATOM 5508 N N . ILE A 1 691 ? -9.547 8.203 10.555 1 98.69 691 ILE A N 1
ATOM 5509 C CA . ILE A 1 691 ? -9.055 8.602 9.242 1 98.69 691 ILE A CA 1
ATOM 5510 C C . ILE A 1 691 ? -7.594 9.031 9.344 1 98.69 691 ILE A C 1
ATOM 5512 O O . ILE A 1 691 ? -7.27 9.969 10.078 1 98.69 691 ILE A O 1
ATOM 5516 N N . ALA A 1 692 ? -6.68 8.391 8.664 1 98.62 692 ALA A N 1
ATOM 5517 C CA . ALA A 1 692 ? -5.246 8.656 8.586 1 98.62 692 ALA A CA 1
ATOM 5518 C C . ALA A 1 692 ? -4.637 8.805 9.977 1 98.62 692 ALA A C 1
ATOM 5520 O O . ALA A 1 692 ? -3.939 9.781 10.258 1 98.62 692 ALA A O 1
ATOM 5521 N N . PRO A 1 693 ? -4.863 7.84 10.852 1 98.75 693 PRO A N 1
ATOM 5522 C CA . PRO A 1 693 ? -4.414 7.969 12.242 1 98.75 693 PRO A CA 1
ATOM 5523 C C . PRO A 1 693 ? -2.912 7.754 12.398 1 98.75 693 PRO A C 1
ATOM 5525 O O . PRO A 1 693 ? -2.328 6.918 11.703 1 98.75 693 PRO A O 1
ATOM 5528 N N . VAL A 1 694 ? -2.328 8.492 13.289 1 98.69 694 VAL A N 1
ATOM 5529 C CA . VAL A 1 694 ? -1.08 8.016 13.875 1 98.69 694 VAL A CA 1
ATOM 5530 C C . VAL A 1 694 ? -1.359 6.82 14.781 1 98.69 694 VAL A C 1
ATOM 5532 O O . VAL A 1 694 ? -2.307 6.84 15.57 1 98.69 694 VAL A O 1
ATOM 5535 N N . VAL A 1 695 ? -0.631 5.766 14.641 1 98.5 695 VAL A N 1
ATOM 5536 C CA . VAL A 1 695 ? -0.876 4.559 15.422 1 98.5 695 VAL A CA 1
ATOM 5537 C C . VAL A 1 695 ? 0.249 4.363 16.438 1 98.5 695 VAL A C 1
ATOM 5539 O O . VAL A 1 695 ? 0.026 3.832 17.531 1 98.5 695 VAL A O 1
ATOM 5542 N N . ASN A 1 696 ? 1.45 4.742 16.094 1 98.06 696 ASN A N 1
ATOM 5543 C CA . ASN A 1 696 ? 2.682 4.629 16.859 1 98.06 696 ASN A CA 1
ATOM 5544 C C . ASN A 1 696 ? 3.596 5.828 16.641 1 98.06 696 ASN A C 1
ATOM 5546 O O . ASN A 1 696 ? 4.168 5.992 15.562 1 98.06 696 ASN A O 1
ATOM 5550 N N . PHE A 1 697 ? 3.807 6.602 17.719 1 98.44 697 PHE A N 1
ATOM 5551 C CA . PHE A 1 697 ? 4.547 7.844 17.547 1 98.44 697 PHE A CA 1
ATOM 5552 C C . PHE A 1 697 ? 6.023 7.566 17.297 1 98.44 697 PHE A C 1
ATOM 5554 O O . PHE A 1 697 ? 6.77 8.461 16.891 1 98.44 697 PHE A O 1
ATOM 5561 N N . LYS A 1 698 ? 6.477 6.379 17.453 1 97.88 698 LYS A N 1
ATOM 5562 C CA . LYS A 1 698 ? 7.828 6.02 17.031 1 97.88 698 LYS A CA 1
ATOM 5563 C C . LYS A 1 698 ? 7.941 6.012 15.508 1 97.88 698 LYS A C 1
ATOM 5565 O O . LYS A 1 698 ? 9.047 6.027 14.969 1 97.88 698 LYS A O 1
ATOM 5570 N N . MET A 1 699 ? 6.793 5.969 14.836 1 98.12 699 MET A N 1
ATOM 5571 C CA . MET A 1 699 ? 6.77 5.914 13.383 1 98.12 699 MET A CA 1
ATOM 5572 C C . MET A 1 699 ? 6.508 7.293 12.789 1 98.12 699 MET A C 1
ATOM 5574 O O . MET A 1 699 ? 6.379 7.438 11.57 1 98.12 699 MET A O 1
ATOM 5578 N N . TYR A 1 700 ? 6.375 8.328 13.562 1 98.31 700 TYR A N 1
ATOM 5579 C CA . TYR A 1 700 ? 6.129 9.695 13.109 1 98.31 700 TYR A CA 1
ATOM 5580 C C . TYR A 1 700 ? 7.402 10.523 13.164 1 98.31 700 TYR A C 1
ATOM 5582 O O . TYR A 1 700 ? 8.422 10.07 13.695 1 98.31 700 TYR A O 1
ATOM 5590 N N . ASP A 1 701 ? 7.422 11.68 12.602 1 98.06 701 ASP A N 1
ATOM 5591 C CA . ASP A 1 701 ? 8.648 12.453 12.453 1 98.06 701 ASP A CA 1
ATOM 5592 C C . ASP A 1 701 ? 9.195 12.875 13.82 1 98.06 701 ASP A C 1
ATOM 5594 O O . ASP A 1 701 ? 8.43 13.133 14.75 1 98.06 701 ASP A O 1
ATOM 5598 N N . ALA A 1 702 ? 10.461 13.008 13.938 1 98.38 702 ALA A N 1
ATOM 5599 C CA . ALA A 1 702 ? 11.172 13.289 15.18 1 98.38 702 ALA A CA 1
ATOM 5600 C C . ALA A 1 702 ? 10.867 14.695 15.688 1 98.38 702 ALA A C 1
ATOM 5602 O O . ALA A 1 702 ? 10.734 14.906 16.891 1 98.38 702 ALA A O 1
ATOM 5603 N N . ILE A 1 703 ? 10.75 15.672 14.797 1 98.44 703 ILE A N 1
ATOM 5604 C CA . ILE A 1 703 ? 10.594 17.062 15.203 1 98.44 703 ILE A CA 1
ATOM 5605 C C . ILE A 1 703 ? 9.289 17.219 15.984 1 98.44 703 ILE A C 1
ATOM 5607 O O . ILE A 1 703 ? 9.289 17.734 17.109 1 98.44 703 ILE A O 1
ATOM 5611 N N . TYR A 1 704 ? 8.203 16.766 15.469 1 98.44 704 TYR A N 1
ATOM 5612 C CA . TYR A 1 704 ? 6.906 16.859 16.125 1 98.44 704 TYR A CA 1
ATOM 5613 C C . TYR A 1 704 ? 6.859 15.992 17.375 1 98.44 704 TYR A C 1
ATOM 5615 O O . TYR A 1 704 ? 6.48 16.469 18.453 1 98.44 704 TYR A O 1
ATOM 5623 N N . THR A 1 705 ? 7.203 14.727 17.203 1 98.62 705 THR A N 1
ATOM 5624 C CA . THR A 1 705 ? 7.027 13.75 18.281 1 98.62 705 THR A CA 1
ATOM 5625 C C . THR A 1 705 ? 7.844 14.133 19.5 1 98.62 705 THR A C 1
ATOM 5627 O O . THR A 1 705 ? 7.324 14.133 20.625 1 98.62 705 THR A O 1
ATOM 5630 N N . GLU A 1 706 ? 9.055 14.508 19.312 1 98.44 706 GLU A N 1
ATOM 5631 C CA . GLU A 1 706 ? 9.938 14.758 20.453 1 98.44 706 GLU A CA 1
ATOM 5632 C C . GLU A 1 706 ? 9.688 16.125 21.062 1 98.44 706 GLU A C 1
ATOM 5634 O O . GLU A 1 706 ? 10.055 16.375 22.203 1 98.44 706 GLU A O 1
ATOM 5639 N N . ARG A 1 707 ? 9.055 17.016 20.297 1 98.5 707 ARG A N 1
ATOM 5640 C CA . ARG A 1 707 ? 8.586 18.266 20.859 1 98.5 707 ARG A CA 1
ATOM 5641 C C . ARG A 1 707 ? 7.582 18.016 21.984 1 98.5 707 ARG A C 1
ATOM 5643 O O . ARG A 1 707 ? 7.664 18.625 23.047 1 98.5 707 ARG A O 1
ATOM 5650 N N . TYR A 1 708 ? 6.734 17.062 21.781 1 98.5 708 TYR A N 1
ATOM 5651 C CA . TYR A 1 708 ? 5.617 16.891 22.703 1 98.5 708 TYR A CA 1
ATOM 5652 C C . TYR A 1 708 ? 5.879 15.742 23.672 1 98.5 708 TYR A C 1
ATOM 5654 O O . TYR A 1 708 ? 5.305 15.695 24.766 1 98.5 708 TYR A O 1
ATOM 5662 N N . MET A 1 709 ? 6.738 14.859 23.312 1 98.25 709 MET A N 1
ATOM 5663 C CA . MET A 1 709 ? 7.066 13.742 24.188 1 98.25 709 MET A CA 1
ATOM 5664 C C . MET A 1 709 ? 8.305 14.055 25.031 1 98.25 709 MET A C 1
ATOM 5666 O O . MET A 1 709 ? 8.57 13.383 26.031 1 98.25 709 MET A O 1
ATOM 5670 N N . GLY A 1 710 ? 9.078 15.094 24.625 1 96.69 710 GLY A N 1
ATOM 5671 C CA . GLY A 1 710 ? 10.305 15.398 25.344 1 96.69 710 GLY A CA 1
ATOM 5672 C C . GLY A 1 710 ? 11.219 14.195 25.484 1 96.69 710 GLY A C 1
ATOM 5673 O O . GLY A 1 710 ? 11.453 13.469 24.516 1 96.69 710 GLY A O 1
ATOM 5674 N N . ASN A 1 711 ? 11.797 14.062 26.562 1 94.81 711 ASN A N 1
ATOM 5675 C CA . ASN A 1 711 ? 12.656 12.93 26.859 1 94.81 711 ASN A CA 1
ATOM 5676 C C . ASN A 1 711 ? 11.883 11.805 27.547 1 94.81 711 ASN A C 1
ATOM 5678 O O . ASN A 1 711 ? 12.352 11.242 28.547 1 94.81 711 ASN A O 1
ATOM 5682 N N . ALA A 1 712 ? 10.766 11.602 27.125 1 95.44 712 ALA A N 1
ATOM 5683 C CA . ALA A 1 712 ? 9.891 10.602 27.734 1 95.44 712 ALA A CA 1
ATOM 5684 C C . ALA A 1 712 ? 10.539 9.219 27.703 1 95.44 712 ALA A C 1
ATOM 5686 O O . ALA A 1 712 ? 11.438 8.961 26.906 1 95.44 712 ALA A O 1
ATOM 5687 N N . THR A 1 713 ? 10.055 8.289 28.531 1 95 713 THR A N 1
ATOM 5688 C CA . THR A 1 713 ? 10.57 6.93 28.656 1 95 713 THR A CA 1
ATOM 5689 C C . THR A 1 713 ? 10.086 6.059 27.5 1 95 713 THR A C 1
ATOM 5691 O O . THR A 1 713 ? 9.164 6.438 26.781 1 95 713 THR A O 1
ATOM 5694 N N . GLN A 1 714 ? 10.742 4.969 27.359 1 94.75 714 GLN A N 1
ATOM 5695 C CA . GLN A 1 714 ? 10.297 3.988 26.359 1 94.75 714 GLN A CA 1
ATOM 5696 C C . GLN A 1 714 ? 8.867 3.527 26.656 1 94.75 714 GLN A C 1
ATOM 5698 O O . GLN A 1 714 ? 8.086 3.297 25.719 1 94.75 714 GLN A O 1
ATOM 5703 N N . HIS A 1 715 ? 8.586 3.375 27.875 1 95.62 715 HIS A N 1
ATOM 5704 C CA . HIS A 1 715 ? 7.238 2.969 28.266 1 95.62 715 HIS A CA 1
ATOM 5705 C C . HIS A 1 715 ? 6.199 3.982 27.781 1 95.62 715 HIS A C 1
ATOM 5707 O O . HIS A 1 715 ? 5.137 3.602 27.297 1 95.62 715 HIS A O 1
ATOM 5713 N N . ALA A 1 716 ? 6.484 5.273 27.984 1 96.94 716 ALA A N 1
ATOM 5714 C CA . ALA A 1 716 ? 5.582 6.324 27.531 1 96.94 716 ALA A CA 1
ATOM 5715 C C . ALA A 1 716 ? 5.363 6.234 26.016 1 96.94 716 ALA A C 1
ATOM 5717 O O . ALA A 1 716 ? 4.246 6.438 25.531 1 96.94 716 ALA A O 1
ATOM 5718 N N . TYR A 1 717 ? 6.441 5.945 25.312 1 96.69 717 TYR A N 1
ATOM 5719 C CA . TYR A 1 717 ? 6.328 5.773 23.875 1 96.69 717 TYR A CA 1
ATOM 5720 C C . TYR A 1 717 ? 5.5 4.535 23.531 1 96.69 717 TYR A C 1
ATOM 5722 O O . TYR A 1 717 ? 4.715 4.547 22.594 1 96.69 717 TYR A O 1
ATOM 5730 N N . ASP A 1 718 ? 5.68 3.477 24.281 1 96.19 718 ASP A N 1
ATOM 5731 C CA . ASP A 1 718 ? 4.918 2.252 24.047 1 96.19 718 ASP A CA 1
ATOM 5732 C C . ASP A 1 718 ? 3.422 2.494 24.234 1 96.19 718 ASP A C 1
ATOM 5734 O O . ASP A 1 718 ? 2.602 1.887 23.531 1 96.19 718 ASP A O 1
ATOM 5738 N N . LEU A 1 719 ? 3.107 3.393 25.125 1 96.69 719 LEU A N 1
ATOM 5739 C CA . LEU A 1 719 ? 1.708 3.695 25.406 1 96.69 719 LEU A CA 1
ATOM 5740 C C . LEU A 1 719 ? 1.068 4.43 24.234 1 96.69 719 LEU A C 1
ATOM 5742 O O . LEU A 1 719 ? -0.158 4.477 24.125 1 96.69 719 LEU A O 1
ATOM 5746 N N . THR A 1 720 ? 1.853 5.004 23.375 1 97.69 720 THR A N 1
ATOM 5747 C CA . THR A 1 720 ? 1.302 5.691 22.203 1 97.69 720 THR A CA 1
ATOM 5748 C C . THR A 1 720 ? 0.908 4.691 21.125 1 97.69 720 THR A C 1
ATOM 5750 O O . THR A 1 720 ? 0.22 5.047 20.172 1 97.69 720 THR A O 1
ATOM 5753 N N . ASN A 1 721 ? 1.377 3.461 21.188 1 98.06 721 ASN A N 1
ATOM 5754 C CA . ASN A 1 721 ? 1.109 2.445 20.172 1 98.06 721 ASN A CA 1
ATOM 5755 C C . ASN A 1 721 ? -0.208 1.723 20.438 1 98.06 721 ASN A C 1
ATOM 5757 O O . ASN A 1 721 ? -0.244 0.745 21.188 1 98.06 721 ASN A O 1
ATOM 5761 N N . VAL A 1 722 ? -1.229 2.127 19.766 1 98.06 722 VAL A N 1
ATOM 5762 C CA . VAL A 1 722 ? -2.561 1.582 20.016 1 98.06 722 VAL A CA 1
ATOM 5763 C C . VAL A 1 722 ? -2.643 0.157 19.469 1 98.06 722 VAL A C 1
ATOM 5765 O O . VAL A 1 722 ? -3.5 -0.625 19.891 1 98.06 722 VAL A O 1
ATOM 5768 N N . ALA A 1 723 ? -1.741 -0.275 18.594 1 97.56 723 ALA A N 1
ATOM 5769 C CA . ALA A 1 723 ? -1.748 -1.605 17.984 1 97.56 723 ALA A CA 1
ATOM 5770 C C . ALA A 1 723 ? -1.375 -2.674 19.016 1 97.56 723 ALA A C 1
ATOM 5772 O O . ALA A 1 723 ? -1.571 -3.867 18.781 1 97.56 723 ALA A O 1
ATOM 5773 N N . THR A 1 724 ? -0.893 -2.297 20.172 1 95.62 724 THR A N 1
ATOM 5774 C CA . THR A 1 724 ? -0.429 -3.244 21.172 1 95.62 724 THR A CA 1
ATOM 5775 C C . THR A 1 724 ? -1.607 -3.971 21.812 1 95.62 724 THR A C 1
ATOM 5777 O O . THR A 1 724 ? -1.469 -5.105 22.281 1 95.62 724 THR A O 1
ATOM 5780 N N . ASN A 1 725 ? -2.734 -3.354 21.938 1 95.88 725 ASN A N 1
ATOM 5781 C CA . ASN A 1 725 ? -3.936 -3.971 22.484 1 95.88 725 ASN A CA 1
ATOM 5782 C C . ASN A 1 725 ? -5.195 -3.471 21.781 1 95.88 725 ASN A C 1
ATOM 5784 O O . ASN A 1 725 ? -5.648 -2.354 22.031 1 95.88 725 ASN A O 1
ATOM 5788 N N . VAL A 1 726 ? -5.754 -4.32 21.016 1 97.94 726 VAL A N 1
ATOM 5789 C CA . VAL A 1 726 ? -6.922 -3.92 20.234 1 97.94 726 VAL A CA 1
ATOM 5790 C C . VAL A 1 726 ? -8.133 -4.746 20.656 1 97.94 726 VAL A C 1
ATOM 5792 O O . VAL A 1 726 ? -9.094 -4.891 19.891 1 97.94 726 VAL A O 1
ATOM 5795 N N . THR A 1 727 ? -8.18 -5.348 21.812 1 97.25 727 THR A N 1
ATOM 5796 C CA . THR A 1 727 ? -9.195 -6.285 22.281 1 97.25 727 THR A CA 1
ATOM 5797 C C . THR A 1 727 ? -10.57 -5.633 22.297 1 97.25 727 THR A C 1
ATOM 5799 O O . THR A 1 727 ? -11.562 -6.254 21.906 1 97.25 727 THR A O 1
ATOM 5802 N N . ASN A 1 728 ? -10.641 -4.391 22.734 1 97.88 728 ASN A N 1
ATOM 5803 C CA . ASN A 1 728 ? -11.93 -3.717 22.891 1 97.88 728 ASN A CA 1
ATOM 5804 C C . ASN A 1 728 ? -12.594 -3.469 21.531 1 97.88 728 ASN A C 1
ATOM 5806 O O . ASN A 1 728 ? -13.781 -3.176 21.469 1 97.88 728 ASN A O 1
ATOM 5810 N N . PHE A 1 729 ? -11.828 -3.59 20.484 1 98.31 729 PHE A N 1
ATOM 5811 C CA . PHE A 1 729 ? -12.383 -3.352 19.156 1 98.31 729 PHE A CA 1
ATOM 5812 C C . PHE A 1 729 ? -13.328 -4.477 18.75 1 98.31 729 PHE A C 1
ATOM 5814 O O . PHE A 1 729 ? -14.094 -4.34 17.797 1 98.31 729 PHE A O 1
ATOM 5821 N N . HIS A 1 730 ? -13.328 -5.617 19.469 1 97.19 730 HIS A N 1
ATOM 5822 C CA . HIS A 1 730 ? -14.289 -6.688 19.219 1 97.19 730 HIS A CA 1
ATOM 5823 C C . HIS A 1 730 ? -15.711 -6.23 19.5 1 97.19 730 HIS A C 1
ATOM 5825 O O . HIS A 1 730 ? -16.672 -6.836 19.031 1 97.19 730 HIS A O 1
ATOM 5831 N N . PHE A 1 731 ? -15.859 -5.086 20.234 1 95.81 731 PHE A N 1
ATOM 5832 C CA . PHE A 1 731 ? -17.172 -4.703 20.734 1 95.81 731 PHE A CA 1
ATOM 5833 C C . PHE A 1 731 ? -17.672 -3.447 20.031 1 95.81 731 PHE A C 1
ATOM 5835 O O . PHE A 1 731 ? -18.688 -2.875 20.422 1 95.81 731 PHE A O 1
ATOM 5842 N N . VAL A 1 732 ? -16.938 -2.963 19.141 1 96.88 732 VAL A N 1
ATOM 5843 C CA . VAL A 1 732 ? -17.281 -1.734 18.422 1 96.88 732 VAL A CA 1
ATOM 5844 C C . VAL A 1 732 ? -17.203 -1.971 16.922 1 96.88 732 VAL A C 1
ATOM 5846 O O . VAL A 1 732 ? -16.328 -2.707 16.453 1 96.88 732 VAL A O 1
ATOM 5849 N N . ARG A 1 733 ? -18.109 -1.418 16.125 1 97.38 733 ARG A N 1
ATOM 5850 C CA . ARG A 1 733 ? -17.906 -1.364 14.68 1 97.38 733 ARG A CA 1
ATOM 5851 C C . ARG A 1 733 ? -16.906 -0.282 14.305 1 97.38 733 ARG A C 1
ATOM 5853 O O . ARG A 1 733 ? -17.062 0.88 14.688 1 97.38 733 ARG A O 1
ATOM 5860 N N . SER A 1 734 ? -15.906 -0.646 13.633 1 98.31 734 SER A N 1
ATOM 5861 C CA . SER A 1 734 ? -14.844 0.32 13.359 1 98.31 734 SER A CA 1
ATOM 5862 C C . SER A 1 734 ? -14.586 0.451 11.867 1 98.31 734 SER A C 1
ATOM 5864 O O . SER A 1 734 ? -14.727 -0.52 11.117 1 98.31 734 SER A O 1
ATOM 5866 N N . LEU A 1 735 ? -14.273 1.633 11.422 1 98.75 735 LEU A N 1
ATOM 5867 C CA . LEU A 1 735 ? -13.906 1.985 10.055 1 98.75 735 LEU A CA 1
ATOM 5868 C C . LEU A 1 735 ? -12.547 2.676 10.023 1 98.75 735 LEU A C 1
ATOM 5870 O O . LEU A 1 735 ? -12.32 3.656 10.734 1 98.75 735 LEU A O 1
ATOM 5874 N N . LEU A 1 736 ? -11.641 2.127 9.289 1 98.75 736 LEU A N 1
ATOM 5875 C CA . LEU A 1 736 ? -10.312 2.686 9.078 1 98.75 736 LEU A CA 1
ATOM 5876 C C . LEU A 1 736 ? -10.148 3.197 7.652 1 98.75 736 LEU A C 1
ATOM 5878 O O . LEU A 1 736 ? -10.445 2.48 6.695 1 98.75 736 LEU A O 1
ATOM 5882 N N . ILE A 1 737 ? -9.766 4.461 7.488 1 98.81 737 ILE A N 1
ATOM 5883 C CA . ILE A 1 737 ? -9.578 5.07 6.176 1 98.81 737 ILE A CA 1
ATOM 5884 C C . ILE A 1 737 ? -8.18 5.668 6.082 1 98.81 737 ILE A C 1
ATOM 5886 O O . ILE A 1 737 ? -7.707 6.312 7.02 1 98.81 737 ILE A O 1
ATOM 5890 N N . HIS A 1 738 ? -7.465 5.535 4.965 1 98.88 738 HIS A N 1
ATOM 5891 C CA . HIS A 1 738 ? -6.129 6.098 4.832 1 98.88 738 HIS A CA 1
ATOM 5892 C C . HIS A 1 738 ? -5.762 6.305 3.365 1 98.88 738 HIS A C 1
ATOM 5894 O O . HIS A 1 738 ? -6.199 5.543 2.498 1 98.88 738 HIS A O 1
ATOM 5900 N N . GLY A 1 739 ? -5.027 7.328 3.047 1 98.56 739 GLY A N 1
ATOM 5901 C CA . GLY A 1 739 ? -4.422 7.488 1.735 1 98.56 739 GLY A CA 1
ATOM 5902 C C . GLY A 1 739 ? -3.088 6.773 1.604 1 98.56 739 GLY A C 1
ATOM 5903 O O . GLY A 1 739 ? -2.238 6.867 2.494 1 98.56 739 GLY A O 1
ATOM 5904 N N . LEU A 1 740 ? -2.867 6.109 0.487 1 98.12 740 LEU A N 1
ATOM 5905 C CA . LEU A 1 740 ? -1.648 5.324 0.33 1 98.12 740 LEU A CA 1
ATOM 5906 C C . LEU A 1 740 ? -0.459 6.223 0.011 1 98.12 740 LEU A C 1
ATOM 5908 O O . LEU A 1 740 ? 0.694 5.816 0.168 1 98.12 740 LEU A O 1
ATOM 5912 N N . ALA A 1 741 ? -0.708 7.414 -0.456 1 96.69 741 ALA A N 1
ATOM 5913 C CA . ALA A 1 741 ? 0.368 8.352 -0.775 1 96.69 741 ALA A CA 1
ATOM 5914 C C . ALA A 1 741 ? 0.528 9.398 0.323 1 96.69 741 ALA A C 1
ATOM 5916 O O . ALA A 1 741 ? 1.036 10.492 0.075 1 96.69 741 ALA A O 1
ATOM 5917 N N . ASP A 1 742 ? 0.046 9.125 1.533 1 97.56 742 ASP A N 1
ATOM 5918 C CA . ASP A 1 742 ? 0.157 10.031 2.672 1 97.56 742 ASP A CA 1
ATOM 5919 C C . ASP A 1 742 ? 1.619 10.289 3.027 1 97.56 742 ASP A C 1
ATOM 5921 O O . ASP A 1 742 ? 2.324 9.383 3.473 1 97.56 742 ASP A O 1
ATOM 5925 N N . ASP A 1 743 ? 2.049 11.508 2.826 1 96 743 ASP A N 1
ATOM 5926 C CA . ASP A 1 743 ? 3.445 11.852 3.076 1 96 743 ASP A CA 1
ATOM 5927 C C . ASP A 1 743 ? 3.619 12.469 4.465 1 96 743 ASP A C 1
ATOM 5929 O O . ASP A 1 743 ? 4.719 12.875 4.832 1 96 743 ASP A O 1
ATOM 5933 N N . ASN A 1 744 ? 2.504 12.578 5.195 1 97.56 744 ASN A N 1
ATOM 5934 C CA . ASN A 1 744 ? 2.512 13.117 6.551 1 97.56 744 ASN A CA 1
ATOM 5935 C C . ASN A 1 744 ? 2.457 12.008 7.598 1 97.56 744 ASN A C 1
ATOM 5937 O O . ASN A 1 744 ? 3.49 11.602 8.133 1 97.56 744 ASN A O 1
ATOM 5941 N N . VAL A 1 745 ? 1.324 11.461 7.754 1 98.56 745 VAL A N 1
ATOM 5942 C CA . VAL A 1 745 ? 1.208 10.211 8.5 1 98.56 745 VAL A CA 1
ATOM 5943 C C . VAL A 1 745 ? 1.263 9.023 7.543 1 98.56 745 VAL A C 1
ATOM 5945 O O . VAL A 1 745 ? 0.256 8.672 6.926 1 98.56 745 VAL A O 1
ATOM 5948 N N . HIS A 1 746 ? 2.426 8.43 7.543 1 98.56 746 HIS A N 1
ATOM 5949 C CA . HIS A 1 746 ? 2.643 7.383 6.547 1 98.56 746 HIS A CA 1
ATOM 5950 C C . HIS A 1 746 ? 1.671 6.227 6.738 1 98.56 746 HIS A C 1
ATOM 5952 O O . HIS A 1 746 ? 1.331 5.879 7.871 1 98.56 746 HIS A O 1
ATOM 5958 N N . PHE A 1 747 ? 1.268 5.582 5.641 1 98.56 747 PHE A N 1
ATOM 5959 C CA . PHE A 1 747 ? 0.337 4.461 5.648 1 98.56 747 PHE A CA 1
ATOM 5960 C C . PHE A 1 747 ? 0.831 3.355 6.574 1 98.56 747 PHE A C 1
ATOM 5962 O O . PHE A 1 747 ? 0.041 2.537 7.051 1 98.56 747 PHE A O 1
ATOM 5969 N N . GLN A 1 748 ? 2.117 3.248 6.859 1 98.38 748 GLN A N 1
ATOM 5970 C CA . GLN A 1 748 ? 2.689 2.242 7.75 1 98.38 748 GLN A CA 1
ATOM 5971 C C . GLN A 1 748 ? 1.955 2.207 9.086 1 98.38 748 GLN A C 1
ATOM 5973 O O . GLN A 1 748 ? 1.832 1.148 9.703 1 98.38 748 GLN A O 1
ATOM 5978 N N . ASN A 1 749 ? 1.495 3.371 9.547 1 98.56 749 ASN A N 1
ATOM 5979 C CA . ASN A 1 749 ? 0.714 3.418 10.773 1 98.56 749 ASN A CA 1
ATOM 5980 C C . ASN A 1 749 ? -0.552 2.572 10.672 1 98.56 749 ASN A C 1
ATOM 5982 O O . ASN A 1 749 ? -0.78 1.683 11.492 1 98.56 749 ASN A O 1
ATOM 5986 N N . THR A 1 750 ? -1.312 2.785 9.664 1 98.56 750 THR A N 1
ATOM 5987 C CA . THR A 1 750 ? -2.529 2.016 9.422 1 98.56 750 THR A CA 1
ATOM 5988 C C . THR A 1 750 ? -2.199 0.548 9.172 1 98.56 750 THR A C 1
ATOM 5990 O O . THR A 1 750 ? -2.918 -0.343 9.625 1 98.56 750 THR A O 1
ATOM 5993 N N . ALA A 1 751 ? -1.111 0.268 8.438 1 98.5 751 ALA A N 1
ATOM 5994 C CA . ALA A 1 751 ? -0.695 -1.111 8.203 1 98.5 751 ALA A CA 1
ATOM 5995 C C . ALA A 1 751 ? -0.474 -1.854 9.516 1 98.5 751 ALA A C 1
ATOM 5997 O O . ALA A 1 751 ? -0.882 -3.008 9.656 1 98.5 751 ALA A O 1
ATOM 5998 N N . GLU A 1 752 ? 0.151 -1.214 10.461 1 97.38 752 GLU A N 1
ATOM 5999 C CA . GLU A 1 752 ? 0.399 -1.823 11.766 1 97.38 752 GLU A CA 1
ATOM 6000 C C . GLU A 1 752 ? -0.908 -2.113 12.5 1 97.38 752 GLU A C 1
ATOM 6002 O O . GLU A 1 752 ? -1.046 -3.154 13.148 1 97.38 752 GLU A O 1
ATOM 6007 N N . LEU A 1 753 ? -1.787 -1.166 12.406 1 98.56 753 LEU A N 1
ATOM 6008 C CA . LEU A 1 753 ? -3.074 -1.358 13.07 1 98.56 753 LEU A CA 1
ATOM 6009 C C . LEU A 1 753 ? -3.863 -2.482 12.406 1 98.56 753 LEU A C 1
ATOM 6011 O O . LEU A 1 753 ? -4.492 -3.291 13.086 1 98.56 753 LEU A O 1
ATOM 6015 N N . ILE A 1 754 ? -3.879 -2.586 11.078 1 98.69 754 ILE A N 1
ATOM 6016 C CA . ILE A 1 754 ? -4.512 -3.68 10.352 1 98.69 754 ILE A CA 1
ATOM 6017 C C . ILE A 1 754 ? -3.941 -5.016 10.828 1 98.69 754 ILE A C 1
ATOM 6019 O O . ILE A 1 754 ? -4.691 -5.938 11.148 1 98.69 754 ILE A O 1
ATOM 6023 N N . ASN A 1 755 ? -2.609 -5.109 10.859 1 97.94 755 ASN A N 1
ATOM 6024 C CA . ASN A 1 755 ? -1.968 -6.348 11.289 1 97.94 755 ASN A CA 1
ATOM 6025 C C . ASN A 1 755 ? -2.398 -6.742 12.703 1 97.94 755 ASN A C 1
ATOM 6027 O O . ASN A 1 755 ? -2.607 -7.922 12.984 1 97.94 755 ASN A O 1
ATOM 6031 N N . ALA A 1 756 ? -2.496 -5.766 13.578 1 98.12 756 ALA A N 1
ATOM 6032 C CA . ALA A 1 756 ? -2.934 -6.039 14.945 1 98.12 756 ALA A CA 1
ATOM 6033 C C . ALA A 1 756 ? -4.363 -6.57 14.969 1 98.12 756 ALA A C 1
ATOM 6035 O O . ALA A 1 756 ? -4.656 -7.551 15.656 1 98.12 756 ALA A O 1
ATOM 6036 N N . PHE A 1 757 ? -5.301 -5.898 14.234 1 98.62 757 PHE A N 1
ATOM 6037 C CA . PHE A 1 757 ? -6.684 -6.348 14.141 1 98.62 757 PHE A CA 1
ATOM 6038 C C . PHE A 1 757 ? -6.75 -7.781 13.617 1 98.62 757 PHE A C 1
ATOM 6040 O O . PHE A 1 757 ? -7.457 -8.617 14.18 1 98.62 757 PHE A O 1
ATOM 6047 N N . VAL A 1 758 ? -5.988 -8.078 12.57 1 98.12 758 VAL A N 1
ATOM 6048 C CA . VAL A 1 758 ? -6.023 -9.375 11.906 1 98.12 758 VAL A CA 1
ATOM 6049 C C . VAL A 1 758 ? -5.473 -10.453 12.836 1 98.12 758 VAL A C 1
ATOM 6051 O O . VAL A 1 758 ? -6.039 -11.539 12.938 1 98.12 758 VAL A O 1
ATOM 6054 N N . ARG A 1 759 ? -4.359 -10.125 13.516 1 96.19 759 ARG A N 1
ATOM 6055 C CA . ARG A 1 759 ? -3.756 -11.062 14.461 1 96.19 759 ARG A CA 1
ATOM 6056 C C . ARG A 1 759 ? -4.75 -11.453 15.547 1 96.19 759 ARG A C 1
ATOM 6058 O O . ARG A 1 759 ? -4.781 -12.609 15.977 1 96.19 759 ARG A O 1
ATOM 6065 N N . GLU A 1 760 ? -5.598 -10.508 15.953 1 97.06 760 GLU A N 1
ATOM 6066 C CA . GLU A 1 760 ? -6.57 -10.766 17.016 1 97.06 760 GLU A CA 1
ATOM 6067 C C . GLU A 1 760 ? -7.934 -11.133 16.438 1 97.06 760 GLU A C 1
ATOM 6069 O O . GLU A 1 760 ? -8.922 -11.234 17.172 1 97.06 760 GLU A O 1
ATOM 6074 N N . ASN A 1 761 ? -8 -11.305 15.141 1 97.12 761 ASN A N 1
ATOM 6075 C CA . ASN A 1 761 ? -9.195 -11.656 14.383 1 97.12 761 ASN A CA 1
ATOM 6076 C C . ASN A 1 761 ? -10.336 -10.672 14.633 1 97.12 761 ASN A C 1
ATOM 6078 O O . ASN A 1 761 ? -11.492 -11.078 14.797 1 97.12 761 ASN A O 1
ATOM 6082 N N . VAL A 1 762 ? -10 -9.398 14.836 1 98.25 762 VAL A N 1
ATOM 6083 C CA . VAL A 1 762 ? -10.977 -8.32 14.922 1 98.25 762 VAL A CA 1
ATOM 6084 C C . VAL A 1 762 ? -11.484 -7.969 13.523 1 98.25 762 VAL A C 1
ATOM 6086 O O . VAL A 1 762 ? -10.695 -7.656 12.633 1 98.25 762 VAL A O 1
ATOM 6089 N N . GLN A 1 763 ? -12.82 -8.07 13.328 1 97.81 763 GLN A N 1
ATOM 6090 C CA . GLN A 1 763 ? -13.406 -7.633 12.07 1 97.81 763 GLN A CA 1
ATOM 6091 C C . GLN A 1 763 ? -13.609 -6.121 12.055 1 97.81 763 GLN A C 1
ATOM 6093 O O . GLN A 1 763 ? -13.992 -5.531 13.07 1 97.81 763 GLN A O 1
ATOM 6098 N N . PHE A 1 764 ? -13.328 -5.457 10.961 1 98.25 764 PHE A N 1
ATOM 6099 C CA . PHE A 1 764 ? -13.43 -4.012 10.789 1 98.25 764 PHE A CA 1
ATOM 6100 C C . PHE A 1 764 ? -13.648 -3.656 9.328 1 98.25 764 PHE A C 1
ATOM 6102 O O . PHE A 1 764 ? -13.477 -4.5 8.445 1 98.25 764 PHE A O 1
ATOM 6109 N N . GLU A 1 765 ? -14.141 -2.492 9.062 1 98.19 765 GLU A N 1
ATOM 6110 C CA . GLU A 1 765 ? -14.227 -1.966 7.707 1 98.19 765 GLU A CA 1
ATOM 6111 C C . GLU A 1 765 ? -13 -1.136 7.352 1 98.19 765 GLU A C 1
ATOM 6113 O O . GLU A 1 765 ? -12.438 -0.448 8.211 1 98.19 765 GLU A O 1
ATOM 6118 N N . LEU A 1 766 ? -12.539 -1.266 6.117 1 98.75 766 LEU A N 1
ATOM 6119 C CA . LEU A 1 766 ? -11.32 -0.602 5.676 1 98.75 766 LEU A CA 1
ATOM 6120 C C . LEU A 1 766 ? -11.539 0.106 4.344 1 98.75 766 LEU A C 1
ATOM 6122 O O . LEU A 1 766 ? -12.25 -0.405 3.473 1 98.75 766 LEU A O 1
ATOM 6126 N N . MET A 1 767 ? -10.969 1.278 4.211 1 98.81 767 MET A N 1
ATOM 6127 C CA . MET A 1 767 ? -10.836 1.925 2.908 1 98.81 767 MET A CA 1
ATOM 6128 C C . MET A 1 767 ? -9.453 2.541 2.744 1 98.81 767 MET A C 1
ATOM 6130 O O . MET A 1 767 ? -8.984 3.266 3.621 1 98.81 767 MET A O 1
ATOM 6134 N N . VAL A 1 768 ? -8.766 2.197 1.705 1 98.75 768 VAL A N 1
ATOM 6135 C CA . VAL A 1 768 ? -7.52 2.877 1.353 1 98.75 768 VAL A CA 1
ATOM 6136 C C . VAL A 1 768 ? -7.664 3.543 -0.014 1 98.75 768 VAL A C 1
ATOM 6138 O O . VAL A 1 768 ? -8.359 3.025 -0.894 1 98.75 768 VAL A O 1
ATOM 6141 N N . TYR A 1 769 ? -7.09 4.676 -0.19 1 98.62 769 TYR A N 1
ATOM 6142 C CA . TYR A 1 769 ? -7.16 5.43 -1.436 1 98.62 769 TYR A CA 1
ATOM 6143 C C . TYR A 1 769 ? -5.785 5.555 -2.078 1 98.62 769 TYR A C 1
ATOM 6145 O O . TYR A 1 769 ? -4.93 6.293 -1.586 1 98.62 769 TYR A O 1
ATOM 6153 N N . PRO A 1 770 ? -5.574 4.852 -3.225 1 97.81 770 PRO A N 1
ATOM 6154 C CA . PRO A 1 770 ? -4.32 5.043 -3.957 1 97.81 770 PRO A CA 1
ATOM 6155 C C . PRO A 1 770 ? -4.141 6.477 -4.449 1 97.81 770 PRO A C 1
ATOM 6157 O O . PRO A 1 770 ? -5.117 7.141 -4.805 1 97.81 770 PRO A O 1
ATOM 6160 N N . ASP A 1 771 ? -2.906 6.988 -4.438 1 95.12 771 ASP A N 1
ATOM 6161 C CA . ASP A 1 771 ? -2.5 8.25 -5.043 1 95.12 771 ASP A CA 1
ATOM 6162 C C . ASP A 1 771 ? -3.025 9.438 -4.242 1 95.12 771 ASP A C 1
ATOM 6164 O O . ASP A 1 771 ? -3.035 10.57 -4.73 1 95.12 771 ASP A O 1
ATOM 6168 N N . GLU A 1 772 ? -3.572 9.164 -3.008 1 96.69 772 GLU A N 1
ATOM 6169 C CA . GLU A 1 772 ? -4.113 10.234 -2.172 1 96.69 772 GLU A CA 1
ATOM 6170 C C . GLU A 1 772 ? -3.225 10.484 -0.957 1 96.69 772 GLU A C 1
ATOM 6172 O O . GLU A 1 772 ? -2.723 9.547 -0.341 1 96.69 772 GLU A O 1
ATOM 6177 N N . MET A 1 773 ? -3.039 11.75 -0.654 1 95.75 773 MET A N 1
ATOM 6178 C CA . MET A 1 773 ? -2.189 12.172 0.455 1 95.75 773 MET A CA 1
ATOM 6179 C C . MET A 1 773 ? -2.998 12.297 1.742 1 95.75 773 MET A C 1
ATOM 6181 O O . MET A 1 773 ? -4.066 11.703 1.868 1 95.75 773 MET A O 1
ATOM 6185 N N . HIS A 1 774 ? -2.459 12.977 2.711 1 96.62 774 HIS A N 1
ATOM 6186 C CA . HIS A 1 774 ? -2.971 13.031 4.074 1 96.62 774 HIS A CA 1
ATOM 6187 C C . HIS A 1 774 ? -4.359 13.656 4.121 1 96.62 774 HIS A C 1
ATOM 6189 O O . HIS A 1 774 ? -5.195 13.258 4.938 1 96.62 774 HIS A O 1
ATOM 6195 N N . SER A 1 775 ? -4.656 14.602 3.221 1 94.75 775 SER A N 1
ATOM 6196 C CA . SER A 1 775 ? -5.898 15.367 3.279 1 94.75 775 SER A CA 1
ATOM 6197 C C . SER A 1 775 ? -7.02 14.648 2.535 1 94.75 775 SER A C 1
ATOM 6199 O O . SER A 1 775 ? -8.195 15.008 2.672 1 94.75 775 SER A O 1
ATOM 6201 N N . LEU A 1 776 ? -6.68 13.695 1.693 1 96.19 776 LEU A N 1
ATOM 6202 C CA . LEU A 1 776 ? -7.645 12.938 0.896 1 96.19 776 LEU A CA 1
ATOM 6203 C C . LEU A 1 776 ? -8.547 13.883 0.107 1 96.19 776 LEU A C 1
ATOM 6205 O O . LEU A 1 776 ? -9.758 13.664 0.03 1 96.19 776 LEU A O 1
ATOM 6209 N N . LYS A 1 777 ? -7.988 14.922 -0.44 1 91.06 777 LYS A N 1
ATOM 6210 C CA . LYS A 1 777 ? -8.758 15.984 -1.083 1 91.06 777 LYS A CA 1
ATOM 6211 C C . LYS A 1 777 ? -9.43 15.484 -2.357 1 91.06 777 LYS A C 1
ATOM 6213 O O . LYS A 1 777 ? -10.547 15.891 -2.676 1 91.06 777 LYS A O 1
ATOM 6218 N N . GLY A 1 778 ? -8.805 14.625 -3.047 1 90.69 778 GLY A N 1
ATOM 6219 C CA . GLY A 1 778 ? -9.281 14.211 -4.355 1 90.69 778 GLY A CA 1
ATOM 6220 C C . GLY A 1 778 ? -10.43 13.219 -4.281 1 90.69 778 GLY A C 1
ATOM 6221 O O . GLY A 1 778 ? -11.102 12.961 -5.285 1 90.69 778 GLY A O 1
ATOM 6222 N N . VAL A 1 779 ? -10.742 12.742 -3.037 1 96.25 779 VAL A N 1
ATOM 6223 C CA . VAL A 1 779 ? -11.688 11.633 -2.979 1 96.25 779 VAL A CA 1
ATOM 6224 C C . VAL A 1 779 ? -12.758 11.922 -1.929 1 96.25 779 VAL A C 1
ATOM 6226 O O . VAL A 1 779 ? -13.453 11.016 -1.475 1 96.25 779 VAL A O 1
ATOM 6229 N N . ARG A 1 780 ? -12.977 13.117 -1.496 1 93.56 780 ARG A N 1
ATOM 6230 C CA . ARG A 1 780 ? -13.812 13.492 -0.363 1 93.56 780 ARG A CA 1
ATOM 6231 C C . ARG A 1 780 ? -15.273 13.133 -0.619 1 93.56 780 ARG A C 1
ATOM 6233 O O . ARG A 1 780 ? -15.969 12.664 0.285 1 93.56 780 ARG A O 1
ATOM 6240 N N . PRO A 1 781 ? -15.82 13.344 -1.855 1 93.31 781 PRO A N 1
ATOM 6241 C CA . PRO A 1 781 ? -17.219 12.938 -2.053 1 93.31 781 PRO A CA 1
ATOM 6242 C C . PRO A 1 781 ? -17.438 11.453 -1.776 1 93.31 781 PRO A C 1
ATOM 6244 O O . PRO A 1 781 ? -18.391 11.086 -1.089 1 93.31 781 PRO A O 1
ATOM 6247 N N . HIS A 1 782 ? -16.594 10.609 -2.324 1 97.19 782 HIS A N 1
ATOM 6248 C CA . HIS A 1 782 ? -16.703 9.172 -2.088 1 97.19 782 HIS A CA 1
ATOM 6249 C C . HIS A 1 782 ? -16.516 8.844 -0.61 1 97.19 782 HIS A C 1
ATOM 6251 O O . HIS A 1 782 ? -17.281 8.055 -0.043 1 97.19 782 HIS A O 1
ATOM 6257 N N . LEU A 1 783 ? -15.477 9.422 -0.037 1 97.81 783 LEU A N 1
ATOM 6258 C CA . LEU A 1 783 ? -15.102 9.18 1.354 1 97.81 783 LEU A CA 1
ATOM 6259 C C . LEU A 1 783 ? -16.25 9.531 2.291 1 97.81 783 LEU A C 1
ATOM 6261 O O . LEU A 1 783 ? -16.625 8.727 3.148 1 97.81 783 LEU A O 1
ATOM 6265 N N . PHE A 1 784 ? -16.859 10.695 2.168 1 96.69 784 PHE A N 1
ATOM 6266 C CA . PHE A 1 784 ? -17.875 11.148 3.119 1 96.69 784 PHE A CA 1
ATOM 6267 C C . PHE A 1 784 ? -19.172 10.398 2.918 1 96.69 784 PHE A C 1
ATOM 6269 O O . PHE A 1 784 ? -19.906 10.141 3.879 1 96.69 784 PHE A O 1
ATOM 6276 N N . GLU A 1 785 ? -19.453 10.047 1.691 1 96.62 785 GLU A N 1
ATOM 6277 C CA . GLU A 1 785 ? -20.594 9.172 1.495 1 96.62 785 GLU A CA 1
ATOM 6278 C C . GLU A 1 785 ? -20.422 7.852 2.238 1 96.62 785 GLU A C 1
ATOM 6280 O O . GLU A 1 785 ? -21.375 7.355 2.861 1 96.62 785 GLU A O 1
ATOM 6285 N N . MET A 1 786 ? -19.281 7.277 2.104 1 97.62 786 MET A N 1
ATOM 6286 C CA . MET A 1 786 ? -18.969 6.035 2.811 1 97.62 786 MET A CA 1
ATOM 6287 C C . MET A 1 786 ? -19.062 6.23 4.32 1 97.62 786 MET A C 1
ATOM 6289 O O . MET A 1 786 ? -19.656 5.41 5.023 1 97.62 786 MET A O 1
ATOM 6293 N N . LEU A 1 787 ? -18.453 7.305 4.797 1 97.69 787 LEU A N 1
ATOM 6294 C CA . LEU A 1 787 ? -18.469 7.609 6.223 1 97.69 787 LEU A CA 1
ATOM 6295 C C . LEU A 1 787 ? -19.891 7.75 6.746 1 97.69 787 LEU A C 1
ATOM 6297 O O . LEU A 1 787 ? -20.219 7.242 7.82 1 97.69 787 LEU A O 1
ATOM 6301 N N . ILE A 1 788 ? -20.766 8.484 6.02 1 96.75 788 ILE A N 1
ATOM 6302 C CA . ILE A 1 788 ? -22.172 8.664 6.367 1 96.75 788 ILE A CA 1
ATOM 6303 C C . ILE A 1 788 ? -22.875 7.309 6.414 1 96.75 788 ILE A C 1
ATOM 6305 O O . ILE A 1 788 ? -23.594 7.004 7.375 1 96.75 788 ILE A O 1
ATOM 6309 N N . GLY A 1 789 ? -22.609 6.492 5.371 1 96.44 789 GLY A N 1
ATOM 6310 C CA . GLY A 1 789 ? -23.203 5.164 5.348 1 96.44 789 GLY A CA 1
ATOM 6311 C C . GLY A 1 789 ? -22.781 4.301 6.52 1 96.44 789 GLY A C 1
ATOM 6312 O O . GLY A 1 789 ? -23.594 3.564 7.078 1 96.44 789 GLY A O 1
ATOM 6313 N N . PHE A 1 790 ? -21.641 4.359 6.934 1 97.56 790 PHE A N 1
ATOM 6314 C CA . PHE A 1 790 ? -21.094 3.596 8.055 1 97.56 790 PHE A CA 1
ATOM 6315 C C . PHE A 1 790 ? -21.812 3.957 9.352 1 97.56 790 PHE A C 1
ATOM 6317 O O . PHE A 1 790 ? -22.297 3.076 10.062 1 97.56 790 PHE A O 1
ATOM 6324 N N . PHE A 1 791 ? -21.859 5.289 9.648 1 97.44 791 PHE A N 1
ATOM 6325 C CA . PHE A 1 791 ? -22.469 5.707 10.906 1 97.44 791 PHE A CA 1
ATOM 6326 C C . PHE A 1 791 ? -23.969 5.441 10.883 1 97.44 791 PHE A C 1
ATOM 6328 O O . PHE A 1 791 ? -24.562 5.078 11.906 1 97.44 791 PHE A O 1
ATOM 6335 N N . LYS A 1 792 ? -24.625 5.562 9.766 1 95.38 792 LYS A N 1
ATOM 6336 C CA . LYS A 1 792 ? -26.047 5.242 9.648 1 95.38 792 LYS A CA 1
ATOM 6337 C C . LYS A 1 792 ? -26.312 3.771 9.969 1 95.38 792 LYS A C 1
ATOM 6339 O O . LYS A 1 792 ? -27.219 3.443 10.727 1 95.38 792 LYS A O 1
ATOM 6344 N N . SER A 1 793 ? -25.484 3.021 9.352 1 92.81 793 SER A N 1
ATOM 6345 C CA . SER A 1 793 ? -25.641 1.584 9.539 1 92.81 793 SER A CA 1
ATOM 6346 C C . SER A 1 793 ? -25.359 1.178 10.977 1 92.81 793 SER A C 1
ATOM 6348 O O . SER A 1 793 ? -26.016 0.28 11.516 1 92.81 793 SER A O 1
ATOM 6350 N N . CYS A 1 794 ? -24.469 1.781 11.57 1 92.88 794 CYS A N 1
ATOM 6351 C CA . CYS A 1 794 ? -24.047 1.438 12.93 1 92.88 794 CYS A CA 1
ATOM 6352 C C . CYS A 1 794 ? -25.031 1.974 13.961 1 92.88 794 CYS A C 1
ATOM 6354 O O . CYS A 1 794 ? -25.312 1.304 14.953 1 92.88 794 CYS A O 1
ATOM 6356 N N . MET A 1 795 ? -25.562 3.152 13.742 1 90.69 795 MET A N 1
ATOM 6357 C CA . MET A 1 795 ? -26.375 3.834 14.75 1 90.69 795 MET A CA 1
ATOM 6358 C C . MET A 1 795 ? -27.859 3.578 14.508 1 90.69 795 MET A C 1
ATOM 6360 O O . MET A 1 795 ? -28.641 3.527 15.461 1 90.69 795 MET A O 1
ATOM 6364 N N . ASP A 1 796 ? -28.234 3.344 13.312 1 78.12 796 ASP A N 1
ATOM 6365 C CA . ASP A 1 796 ? -29.656 3.285 13.031 1 78.12 796 ASP A CA 1
ATOM 6366 C C . ASP A 1 796 ? -30.125 1.846 12.812 1 78.12 796 ASP A C 1
ATOM 6368 O O . ASP A 1 796 ? -31.281 1.512 13.07 1 78.12 796 ASP A O 1
ATOM 6372 N N . ASP A 1 797 ? -29.297 0.975 12.141 1 63.91 797 ASP A N 1
ATOM 6373 C CA . ASP A 1 797 ? -29.734 -0.372 11.789 1 63.91 797 ASP A CA 1
ATOM 6374 C C . ASP A 1 797 ? -29.688 -1.296 13.008 1 63.91 797 ASP A C 1
ATOM 6376 O O . ASP A 1 797 ? -30.141 -2.441 12.938 1 63.91 797 ASP A O 1
ATOM 6380 N N . VAL A 1 798 ? -29.078 -0.914 14.109 1 48.03 798 VAL A N 1
ATOM 6381 C CA . VAL A 1 798 ? -29.156 -1.797 15.266 1 48.03 798 VAL A CA 1
ATOM 6382 C C . VAL A 1 798 ? -30.531 -1.693 15.922 1 48.03 798 VAL A C 1
ATOM 6384 O O . VAL A 1 798 ? -30.781 -2.314 16.953 1 48.03 798 VAL A O 1
ATOM 6387 N N . ILE A 1 799 ? -31.422 -0.906 15.484 1 36.41 799 ILE A N 1
ATOM 6388 C CA . ILE A 1 799 ? -32.719 -1.006 16.141 1 36.41 799 ILE A CA 1
ATOM 6389 C C . ILE A 1 799 ? -33.469 -2.23 15.633 1 36.41 799 ILE A C 1
ATOM 6391 O O . ILE A 1 799 ? -33.594 -2.43 14.422 1 36.41 799 ILE A O 1
ATOM 6395 N N . MET B 1 1 ? -80.188 -15.641 101.125 1 20.72 1 MET B N 1
ATOM 6396 C CA . MET B 1 1 ? -81.125 -15.008 100.188 1 20.72 1 MET B CA 1
ATOM 6397 C C . MET B 1 1 ? -80.562 -14.734 98.812 1 20.72 1 MET B C 1
ATOM 6399 O O . MET B 1 1 ? -79.375 -14.312 98.75 1 20.72 1 MET B O 1
ATOM 6403 N N . THR B 1 2 ? -80.812 -15.414 97.562 1 19.78 2 THR B N 1
ATOM 6404 C CA . THR B 1 2 ? -80.625 -16.656 96.812 1 19.78 2 THR B CA 1
ATOM 6405 C C . THR B 1 2 ? -80.438 -16.375 95.375 1 19.78 2 THR B C 1
ATOM 6407 O O . THR B 1 2 ? -81.312 -16.562 94.5 1 19.78 2 THR B O 1
ATOM 6410 N N . SER B 1 3 ? -79.375 -15.281 94.75 1 18.97 3 SER B N 1
ATOM 6411 C CA . SER B 1 3 ? -79.312 -14.039 94 1 18.97 3 SER B CA 1
ATOM 6412 C C . SER B 1 3 ? -79.375 -14.305 92.5 1 18.97 3 SER B C 1
ATOM 6414 O O . SER B 1 3 ? -79.062 -15.422 92.062 1 18.97 3 SER B O 1
ATOM 6416 N N . PHE B 1 4 ? -79.875 -13.5 91.5 1 17.53 4 PHE B N 1
ATOM 6417 C CA . PHE B 1 4 ? -80.875 -13.359 90.438 1 17.53 4 PHE B CA 1
ATOM 6418 C C . PHE B 1 4 ? -80.188 -13.57 89.062 1 17.53 4 PHE B C 1
ATOM 6420 O O . PHE B 1 4 ? -79.875 -12.602 88.375 1 17.53 4 PHE B O 1
ATOM 6427 N N . LYS B 1 5 ? -79.188 -14.531 88.938 1 17.34 5 LYS B N 1
ATOM 6428 C CA . LYS B 1 5 ? -78 -14.523 88.062 1 17.34 5 LYS B CA 1
ATOM 6429 C C . LYS B 1 5 ? -78.375 -14.227 86.625 1 17.34 5 LYS B C 1
ATOM 6431 O O . LYS B 1 5 ? -79.5 -14.5 86.25 1 17.34 5 LYS B O 1
ATOM 6436 N N . ASP B 1 6 ? -77.438 -13.328 85.438 1 17.12 6 ASP B N 1
ATOM 6437 C CA . ASP B 1 6 ? -76.688 -12.375 84.625 1 17.12 6 ASP B CA 1
ATOM 6438 C C . ASP B 1 6 ? -76.875 -12.695 83.125 1 17.12 6 ASP B C 1
ATOM 6440 O O . ASP B 1 6 ? -77.25 -11.828 82.375 1 17.12 6 ASP B O 1
ATOM 6444 N N . ALA B 1 7 ? -75.875 -13.32 82.438 1 22.33 7 ALA B N 1
ATOM 6445 C CA . ALA B 1 7 ? -75.375 -12.641 81.25 1 22.33 7 ALA B CA 1
ATOM 6446 C C . ALA B 1 7 ? -76.062 -13.133 79.938 1 22.33 7 ALA B C 1
ATOM 6448 O O . ALA B 1 7 ? -75.688 -12.766 78.875 1 22.33 7 ALA B O 1
ATOM 6449 N N . ASP B 1 8 ? -77.875 -13.945 79.5 1 14.72 8 ASP B N 1
ATOM 6450 C CA . ASP B 1 8 ? -78.312 -15.289 79.188 1 14.72 8 ASP B CA 1
ATOM 6451 C C . ASP B 1 8 ? -78.375 -15.492 77.625 1 14.72 8 ASP B C 1
ATOM 6453 O O . ASP B 1 8 ? -78.375 -16.641 77.188 1 14.72 8 ASP B O 1
ATOM 6457 N N . LEU B 1 9 ? -78.875 -14.688 76.625 1 17.39 9 LEU B N 1
ATOM 6458 C CA . LEU B 1 9 ? -80 -15.117 75.812 1 17.39 9 LEU B CA 1
ATOM 6459 C C . LEU B 1 9 ? -79.5 -15.836 74.562 1 17.39 9 LEU B C 1
ATOM 6461 O O . LEU B 1 9 ? -78.438 -15.531 74 1 17.39 9 LEU B O 1
ATOM 6465 N N . LEU B 1 10 ? -80.125 -16.906 73.5 1 17.58 10 LEU B N 1
ATOM 6466 C CA . LEU B 1 10 ? -80.062 -18.344 73.188 1 17.58 10 LEU B CA 1
ATOM 6467 C C . LEU B 1 10 ? -79.438 -18.562 71.812 1 17.58 10 LEU B C 1
ATOM 6469 O O . LEU B 1 10 ? -79.875 -18.047 70.812 1 17.58 10 LEU B O 1
ATOM 6473 N N . GLU B 1 11 ? -77.75 -18.859 71.25 1 17.39 11 GLU B N 1
ATOM 6474 C CA . GLU B 1 11 ? -76.688 -18.734 70.25 1 17.39 11 GLU B CA 1
ATOM 6475 C C . GLU B 1 11 ? -76.875 -19.719 69.062 1 17.39 11 GLU B C 1
ATOM 6477 O O . GLU B 1 11 ? -76.438 -19.484 68 1 17.39 11 GLU B O 1
ATOM 6482 N N . ALA B 1 12 ? -76.875 -20.938 68.25 1 22.02 12 ALA B N 1
ATOM 6483 C CA . ALA B 1 12 ? -76.812 -20.672 66.812 1 22.02 12 ALA B CA 1
ATOM 6484 C C . ALA B 1 12 ? -78.188 -20.625 66.188 1 22.02 12 ALA B C 1
ATOM 6486 O O . ALA B 1 12 ? -78.438 -19.859 65.25 1 22.02 12 ALA B O 1
ATOM 6487 N N . ASP B 1 13 ? -79.375 -20.469 66 1 16.27 13 ASP B N 1
ATOM 6488 C CA . ASP B 1 13 ? -80.312 -21.484 65.438 1 16.27 13 ASP B CA 1
ATOM 6489 C C . ASP B 1 13 ? -80 -21.797 64 1 16.27 13 ASP B C 1
ATOM 6491 O O . ASP B 1 13 ? -79.875 -22.969 63.625 1 16.27 13 ASP B O 1
ATOM 6495 N N . GLU B 1 14 ? -80.438 -21.172 62.938 1 18.14 14 GLU B N 1
ATOM 6496 C CA . GLU B 1 14 ? -81.312 -22.047 62.156 1 18.14 14 GLU B CA 1
ATOM 6497 C C . GLU B 1 14 ? -80.5 -22.797 61.094 1 18.14 14 GLU B C 1
ATOM 6499 O O . GLU B 1 14 ? -79.312 -22.484 60.875 1 18.14 14 GLU B O 1
ATOM 6504 N N . ASP B 1 15 ? -80.812 -22.953 59.562 1 19.22 15 ASP B N 1
ATOM 6505 C CA . ASP B 1 15 ? -81.5 -23.969 58.75 1 19.22 15 ASP B CA 1
ATOM 6506 C C . ASP B 1 15 ? -80.625 -24.438 57.594 1 19.22 15 ASP B C 1
ATOM 6508 O O . ASP B 1 15 ? -80.438 -23.734 56.594 1 19.22 15 ASP B O 1
ATOM 6512 N N . LEU B 1 16 ? -79.375 -25.172 57.625 1 18.89 16 LEU B N 1
ATOM 6513 C CA . LEU B 1 16 ? -78.062 -25.422 57.031 1 18.89 16 LEU B CA 1
ATOM 6514 C C . LEU B 1 16 ? -78.125 -26.578 56.031 1 18.89 16 LEU B C 1
ATOM 6516 O O . LEU B 1 16 ? -77.125 -27.219 55.781 1 18.89 16 LEU B O 1
ATOM 6520 N N . ALA B 1 17 ? -79.25 -26.688 55.25 1 19.47 17 ALA B N 1
ATOM 6521 C CA . ALA B 1 17 ? -79.188 -28.016 54.625 1 19.47 17 ALA B CA 1
ATOM 6522 C C . ALA B 1 17 ? -77.938 -28.125 53.719 1 19.47 17 ALA B C 1
ATOM 6524 O O . ALA B 1 17 ? -77.812 -27.375 52.75 1 19.47 17 ALA B O 1
ATOM 6525 N N . VAL B 1 18 ? -76.812 -28.734 54.062 1 21.23 18 VAL B N 1
ATOM 6526 C CA . VAL B 1 18 ? -75.5 -28.891 53.5 1 21.23 18 VAL B CA 1
ATOM 6527 C C . VAL B 1 18 ? -75.562 -29.594 52.156 1 21.23 18 VAL B C 1
ATOM 6529 O O . VAL B 1 18 ? -74.812 -29.219 51.219 1 21.23 18 VAL B O 1
ATOM 6532 N N . SER B 1 19 ? -76.5 -30.719 52 1 19.31 19 SER B N 1
ATOM 6533 C CA . SER B 1 19 ? -75.812 -31.984 51.844 1 19.31 19 SER B CA 1
ATOM 6534 C C . SER B 1 19 ? -75.188 -32.125 50.438 1 19.31 19 SER B C 1
ATOM 6536 O O . SER B 1 19 ? -74 -32.406 50.281 1 19.31 19 SER B O 1
ATOM 6538 N N . SER B 1 20 ? -75.875 -32.625 49.312 1 21.86 20 SER B N 1
ATOM 6539 C CA . SER B 1 20 ? -75.625 -33.938 48.719 1 21.86 20 SER B CA 1
ATOM 6540 C C . SER B 1 20 ? -74.812 -33.812 47.469 1 21.86 20 SER B C 1
ATOM 6542 O O . SER B 1 20 ? -75.125 -33.062 46.531 1 21.86 20 SER B O 1
ATOM 6544 N N . PRO B 1 21 ? -73.438 -34.219 47.406 1 28.53 21 PRO B N 1
ATOM 6545 C CA . PRO B 1 21 ? -72.25 -34.062 46.5 1 28.53 21 PRO B CA 1
ATOM 6546 C C . PRO B 1 21 ? -72.438 -34.844 45.219 1 28.53 21 PRO B C 1
ATOM 6548 O O . PRO B 1 21 ? -72.688 -36.062 45.25 1 28.53 21 PRO B O 1
ATOM 6551 N N . GLN B 1 22 ? -73.188 -34.375 44.312 1 26.08 22 GLN B N 1
ATOM 6552 C CA . GLN B 1 22 ? -73.375 -35.219 43.125 1 26.08 22 GLN B CA 1
ATOM 6553 C C . GLN B 1 22 ? -72.062 -35.719 42.594 1 26.08 22 GLN B C 1
ATOM 6555 O O . GLN B 1 22 ? -71.125 -34.906 42.406 1 26.08 22 GLN B O 1
ATOM 6560 N N . ARG B 1 23 ? -71.75 -37.125 42.562 1 31.22 23 ARG B N 1
ATOM 6561 C CA . ARG B 1 23 ? -70.688 -38.062 42.281 1 31.22 23 ARG B CA 1
ATOM 6562 C C . ARG B 1 23 ? -70.188 -37.938 40.844 1 31.22 23 ARG B C 1
ATOM 6564 O O . ARG B 1 23 ? -70.875 -38.406 39.906 1 31.22 23 ARG B O 1
ATOM 6571 N N . ARG B 1 24 ? -69.812 -36.719 40.5 1 35.78 24 ARG B N 1
ATOM 6572 C CA . ARG B 1 24 ? -69.375 -36.688 39.125 1 35.78 24 ARG B CA 1
ATOM 6573 C C . ARG B 1 24 ? -68.25 -37.75 38.875 1 35.78 24 ARG B C 1
ATOM 6575 O O . ARG B 1 24 ? -67.312 -37.875 39.656 1 35.78 24 ARG B O 1
ATOM 6582 N N . ASN B 1 25 ? -68.75 -38.906 38.312 1 32.28 25 ASN B N 1
ATOM 6583 C CA . ASN B 1 25 ? -68 -40.156 38.062 1 32.28 25 ASN B CA 1
ATOM 6584 C C . ASN B 1 25 ? -66.688 -39.875 37.406 1 32.28 25 ASN B C 1
ATOM 6586 O O . ASN B 1 25 ? -66.562 -39.719 36.188 1 32.28 25 ASN B O 1
ATOM 6590 N N . TRP B 1 26 ? -65.812 -39.312 38.281 1 41.22 26 TRP B N 1
ATOM 6591 C CA . TRP B 1 26 ? -64.438 -38.906 37.969 1 41.22 26 TRP B CA 1
ATOM 6592 C C . TRP B 1 26 ? -63.656 -40.094 37.406 1 41.22 26 TRP B C 1
ATOM 6594 O O . TRP B 1 26 ? -62.719 -39.875 36.625 1 41.22 26 TRP B O 1
ATOM 6604 N N . LYS B 1 27 ? -64.188 -41.344 37.75 1 51.62 27 LYS B N 1
ATOM 6605 C CA . LYS B 1 27 ? -63.406 -42.5 37.312 1 51.62 27 LYS B CA 1
ATOM 6606 C C . LYS B 1 27 ? -63.469 -42.656 35.812 1 51.62 27 LYS B C 1
ATOM 6608 O O . LYS B 1 27 ? -62.438 -42.969 35.188 1 51.62 27 LYS B O 1
ATOM 6613 N N . GLY B 1 28 ? -64.75 -42.469 35.438 1 48.56 28 GLY B N 1
ATOM 6614 C CA . GLY B 1 28 ? -64.875 -42.625 34 1 48.56 28 GLY B CA 1
ATOM 6615 C C . GLY B 1 28 ? -64.125 -41.562 33.219 1 48.56 28 GLY B C 1
ATOM 6616 O O . GLY B 1 28 ? -63.562 -41.906 32.156 1 48.56 28 GLY B O 1
ATOM 6617 N N . ILE B 1 29 ? -64.312 -40.344 33.812 1 55.5 29 ILE B N 1
ATOM 6618 C CA . ILE B 1 29 ? -63.625 -39.281 33.094 1 55.5 29 ILE B CA 1
ATOM 6619 C C . ILE B 1 29 ? -62.094 -39.5 33.125 1 55.5 29 ILE B C 1
ATOM 6621 O O . ILE B 1 29 ? -61.438 -39.344 32.094 1 55.5 29 ILE B O 1
ATOM 6625 N N . VAL B 1 30 ? -61.656 -39.969 34.312 1 58.56 30 VAL B N 1
ATOM 6626 C CA . VAL B 1 30 ? -60.219 -40.188 34.406 1 58.56 30 VAL B CA 1
ATOM 6627 C C . VAL B 1 30 ? -59.781 -41.344 33.531 1 58.56 30 VAL B C 1
ATOM 6629 O O . VAL B 1 30 ? -58.75 -41.281 32.875 1 58.56 30 VAL B O 1
ATOM 6632 N N . THR B 1 31 ? -60.719 -42.344 33.5 1 59.34 31 THR B N 1
ATOM 6633 C CA . THR B 1 31 ? -60.375 -43.5 32.688 1 59.34 31 THR B CA 1
ATOM 6634 C C . THR B 1 31 ? -60.406 -43.094 31.203 1 59.34 31 THR B C 1
ATOM 6636 O O . THR B 1 31 ? -59.531 -43.531 30.438 1 59.34 31 THR B O 1
ATOM 6639 N N . ALA B 1 32 ? -61.438 -42.344 30.891 1 58.16 32 ALA B N 1
ATOM 6640 C CA . ALA B 1 32 ? -61.5 -41.906 29.5 1 58.16 32 ALA B CA 1
ATOM 6641 C C . ALA B 1 32 ? -60.312 -41.031 29.141 1 58.16 32 ALA B C 1
ATOM 6643 O O . ALA B 1 32 ? -59.719 -41.188 28.078 1 58.16 32 ALA B O 1
ATOM 6644 N N . LEU B 1 33 ? -60.062 -40.094 30.062 1 61.78 33 LEU B N 1
ATOM 6645 C CA . LEU B 1 33 ? -58.906 -39.25 29.812 1 61.78 33 LEU B CA 1
ATOM 6646 C C . LEU B 1 33 ? -57.625 -40.094 29.812 1 61.78 33 LEU B C 1
ATOM 6648 O O . LEU B 1 33 ? -56.719 -39.844 29 1 61.78 33 LEU B O 1
ATOM 6652 N N . ALA B 1 34 ? -57.625 -41.125 30.672 1 62.06 34 ALA B N 1
ATOM 6653 C CA . ALA B 1 34 ? -56.438 -42 30.688 1 62.06 34 ALA B CA 1
ATOM 6654 C C . ALA B 1 34 ? -56.344 -42.812 29.391 1 62.06 34 ALA B C 1
ATOM 6656 O O . ALA B 1 34 ? -55.25 -42.969 28.844 1 62.06 34 ALA B O 1
ATOM 6657 N N . VAL B 1 35 ? -57.469 -43.281 28.938 1 61.09 35 VAL B N 1
ATOM 6658 C CA . VAL B 1 35 ? -57.5 -44.031 27.688 1 61.09 35 VAL B CA 1
ATOM 6659 C C . VAL B 1 35 ? -57.125 -43.094 26.531 1 61.09 35 VAL B C 1
ATOM 6661 O O . VAL B 1 35 ? -56.312 -43.469 25.656 1 61.09 35 VAL B O 1
ATOM 6664 N N . ILE B 1 36 ? -57.75 -41.906 26.516 1 58.47 36 ILE B N 1
ATOM 6665 C CA . ILE B 1 36 ? -57.375 -40.969 25.469 1 58.47 36 ILE B CA 1
ATOM 6666 C C . ILE B 1 36 ? -55.906 -40.625 25.578 1 58.47 36 ILE B C 1
ATOM 6668 O O . ILE B 1 36 ? -55.188 -40.594 24.578 1 58.47 36 ILE B O 1
ATOM 6672 N N . MET B 1 37 ? -55.5 -40.406 26.859 1 58 37 MET B N 1
ATOM 6673 C CA . MET B 1 37 ? -54.062 -40.125 27.016 1 58 37 MET B CA 1
ATOM 6674 C C . MET B 1 37 ? -53.25 -41.375 26.625 1 58 37 MET B C 1
ATOM 6676 O O . MET B 1 37 ? -52.188 -41.25 26.031 1 58 37 MET B O 1
ATOM 6680 N N . PHE B 1 38 ? -53.781 -42.5 26.953 1 59.56 38 PHE B N 1
ATOM 6681 C CA . PHE B 1 38 ? -53.094 -43.719 26.562 1 59.56 38 PHE B CA 1
ATOM 6682 C C . PHE B 1 38 ? -53.125 -43.875 25.047 1 59.56 38 PHE B C 1
ATOM 6684 O O . PHE B 1 38 ? -52.094 -44.219 24.453 1 59.56 38 PHE B O 1
ATOM 6691 N N . ILE B 1 39 ? -54.219 -43.75 24.438 1 57.19 39 ILE B N 1
ATOM 6692 C CA . ILE B 1 39 ? -54.25 -43.875 22.984 1 57.19 39 ILE B CA 1
ATOM 6693 C C . ILE B 1 39 ? -53.438 -42.75 22.344 1 57.19 39 ILE B C 1
ATOM 6695 O O . ILE B 1 39 ? -52.688 -43 21.391 1 57.19 39 ILE B O 1
ATOM 6699 N N . CYS B 1 40 ? -53.656 -41.469 22.75 1 58.34 40 CYS B N 1
ATOM 6700 C CA . CYS B 1 40 ? -52.812 -40.406 22.234 1 58.34 40 CYS B CA 1
ATOM 6701 C C . CYS B 1 40 ? -51.344 -40.688 22.516 1 58.34 40 CYS B C 1
ATOM 6703 O O . CYS B 1 40 ? -50.469 -40.438 21.672 1 58.34 40 CYS B O 1
ATOM 6705 N N . SER B 1 41 ? -51.062 -41.25 23.703 1 55.81 41 SER B N 1
ATOM 6706 C CA . SER B 1 41 ? -49.719 -41.688 23.969 1 55.81 41 SER B CA 1
ATOM 6707 C C . SER B 1 41 ? -49.312 -42.844 23.078 1 55.81 41 SER B C 1
ATOM 6709 O O . SER B 1 41 ? -48.188 -42.938 22.609 1 55.81 41 SER B O 1
ATOM 6711 N N . MET B 1 42 ? -50.25 -43.75 22.906 1 52.5 42 MET B N 1
ATOM 6712 C CA . MET B 1 42 ? -49.938 -44.844 22 1 52.5 42 MET B CA 1
ATOM 6713 C C . MET B 1 42 ? -49.812 -44.344 20.562 1 52.5 42 MET B C 1
ATOM 6715 O O . MET B 1 42 ? -48.938 -44.812 19.828 1 52.5 42 MET B O 1
ATOM 6719 N N . ILE B 1 43 ? -50.75 -43.531 20.062 1 52.66 43 ILE B N 1
ATOM 6720 C CA . ILE B 1 43 ? -50.562 -42.938 18.75 1 52.66 43 ILE B CA 1
ATOM 6721 C C . ILE B 1 43 ? -49.281 -42.094 18.75 1 52.66 43 ILE B C 1
ATOM 6723 O O . ILE B 1 43 ? -48.469 -42.156 17.797 1 52.66 43 ILE B O 1
ATOM 6727 N N . GLY B 1 44 ? -49.062 -41.188 19.797 1 48.34 44 GLY B N 1
ATOM 6728 C CA . GLY B 1 44 ? -47.75 -40.531 19.906 1 48.34 44 GLY B CA 1
ATOM 6729 C C . GLY B 1 44 ? -46.594 -41.5 19.922 1 48.34 44 GLY B C 1
ATOM 6730 O O . GLY B 1 44 ? -45.594 -41.281 19.234 1 48.34 44 GLY B O 1
ATOM 6731 N N . ILE B 1 45 ? -46.781 -42.531 20.766 1 48.97 45 ILE B N 1
ATOM 6732 C CA . ILE B 1 45 ? -45.75 -43.562 20.766 1 48.97 45 ILE B CA 1
ATOM 6733 C C . ILE B 1 45 ? -45.781 -44.312 19.422 1 48.97 45 ILE B C 1
ATOM 6735 O O . ILE B 1 45 ? -44.719 -44.562 18.844 1 48.97 45 ILE B O 1
ATOM 6739 N N . ALA B 1 46 ? -46.938 -44.719 18.953 1 46.91 46 ALA B N 1
ATOM 6740 C CA . ALA B 1 46 ? -46.969 -45.375 17.641 1 46.91 46 ALA B CA 1
ATOM 6741 C C . ALA B 1 46 ? -46.469 -44.438 16.547 1 46.91 46 ALA B C 1
ATOM 6743 O O . ALA B 1 46 ? -45.719 -44.844 15.656 1 46.91 46 ALA B O 1
ATOM 6744 N N . VAL B 1 47 ? -47 -43.156 16.375 1 47.31 47 VAL B N 1
ATOM 6745 C CA . VAL B 1 47 ? -46.344 -42.219 15.5 1 47.31 47 VAL B CA 1
ATOM 6746 C C . VAL B 1 47 ? -44.875 -42.062 15.906 1 47.31 47 VAL B C 1
ATOM 6748 O O . VAL B 1 47 ? -44 -42.031 15.047 1 47.31 47 VAL B O 1
ATOM 6751 N N . MET B 1 48 ? -44.531 -41.906 17.203 1 42.78 48 MET B N 1
ATOM 6752 C CA . MET B 1 48 ? -43.156 -41.938 17.641 1 42.78 48 MET B CA 1
ATOM 6753 C C . MET B 1 48 ? -42.531 -43.312 17.328 1 42.78 48 MET B C 1
ATOM 6755 O O . MET B 1 48 ? -41.344 -43.375 16.953 1 42.78 48 MET B O 1
ATOM 6759 N N . VAL B 1 49 ? -43.188 -44.375 17.688 1 41.5 49 VAL B N 1
ATOM 6760 C CA . VAL B 1 49 ? -42.625 -45.688 17.438 1 41.5 49 VAL B CA 1
ATOM 6761 C C . VAL B 1 49 ? -42.781 -46.062 15.969 1 41.5 49 VAL B C 1
ATOM 6763 O O . VAL B 1 49 ? -41.906 -46.688 15.375 1 41.5 49 VAL B O 1
ATOM 6766 N N . LEU B 1 50 ? -43.969 -46.094 15.398 1 39.81 50 LEU B N 1
ATOM 6767 C CA . LEU B 1 50 ? -44.156 -46.5 14.016 1 39.81 50 LEU B CA 1
ATOM 6768 C C . LEU B 1 50 ? -43.844 -45.375 13.039 1 39.81 50 LEU B C 1
ATOM 6770 O O . LEU B 1 50 ? -43.875 -45.594 11.82 1 39.81 50 LEU B O 1
ATOM 6774 N N . THR B 1 51 ? -44.219 -44.062 13.305 1 36.62 51 THR B N 1
ATOM 6775 C CA . THR B 1 51 ? -43.469 -43.156 12.422 1 36.62 51 THR B CA 1
ATOM 6776 C C . THR B 1 51 ? -42 -43.531 12.414 1 36.62 51 THR B C 1
ATOM 6778 O O . THR B 1 51 ? -41.344 -43.562 13.461 1 36.62 51 THR B O 1
ATOM 6781 N N . PRO B 1 52 ? -41.688 -44.375 11.375 1 31.91 52 PRO B N 1
ATOM 6782 C CA . PRO B 1 52 ? -40.25 -44.688 11.484 1 31.91 52 PRO B CA 1
ATOM 6783 C C . PRO B 1 52 ? -39.469 -43.531 12.086 1 31.91 52 PRO B C 1
ATOM 6785 O O . PRO B 1 52 ? -39.812 -42.344 11.883 1 31.91 52 PRO B O 1
ATOM 6788 N N . LEU B 1 53 ? -39.094 -43.656 13.383 1 32.31 53 LEU B N 1
ATOM 6789 C CA . LEU B 1 53 ? -37.969 -42.719 13.555 1 32.31 53 LEU B CA 1
ATOM 6790 C C . LEU B 1 53 ? -37.25 -42.5 12.219 1 32.31 53 LEU B C 1
ATOM 6792 O O . LEU B 1 53 ? -36.75 -43.438 11.609 1 32.31 53 LEU B O 1
ATOM 6796 N N . ASP B 1 54 ? -37.938 -41.906 11.273 1 31.78 54 ASP B N 1
ATOM 6797 C CA . ASP B 1 54 ? -37.094 -41.656 10.125 1 31.78 54 ASP B CA 1
ATOM 6798 C C . ASP B 1 54 ? -35.625 -41.625 10.523 1 31.78 54 ASP B C 1
ATOM 6800 O O . ASP B 1 54 ? -35.156 -40.75 11.25 1 31.78 54 ASP B O 1
ATOM 6804 N N . ALA B 1 55 ? -35.031 -42.719 10.789 1 32.78 55 ALA B N 1
ATOM 6805 C CA . ALA B 1 55 ? -33.656 -43.094 10.805 1 32.78 55 ALA B CA 1
ATOM 6806 C C . ALA B 1 55 ? -32.844 -42.375 9.719 1 32.78 55 ALA B C 1
ATOM 6808 O O . ALA B 1 55 ? -32.062 -43 9.008 1 32.78 55 ALA B O 1
ATOM 6809 N N . ASN B 1 56 ? -33.469 -41.594 9.016 1 35.19 56 ASN B N 1
ATOM 6810 C CA . ASN B 1 56 ? -32.594 -40.688 8.25 1 35.19 56 ASN B CA 1
ATOM 6811 C C . ASN B 1 56 ? -31.484 -40.125 9.125 1 35.19 56 ASN B C 1
ATOM 6813 O O . ASN B 1 56 ? -31.75 -39.281 10 1 35.19 56 ASN B O 1
ATOM 6817 N N . GLY B 1 57 ? -30.703 -40.906 9.602 1 36.47 57 GLY B N 1
ATOM 6818 C CA . GLY B 1 57 ? -29.375 -40.812 10.203 1 36.47 57 GLY B CA 1
ATOM 6819 C C . GLY B 1 57 ? -28.672 -39.5 9.914 1 36.47 57 GLY B C 1
ATOM 6820 O O . GLY B 1 57 ? -27.469 -39.375 10.117 1 36.47 57 GLY B O 1
ATOM 6821 N N . ASP B 1 58 ? -29.219 -38.719 9.203 1 43.03 58 ASP B N 1
ATOM 6822 C CA . ASP B 1 58 ? -28.734 -37.406 8.773 1 43.03 58 ASP B CA 1
ATOM 6823 C C . ASP B 1 58 ? -28.766 -36.406 9.93 1 43.03 58 ASP B C 1
ATOM 6825 O O . ASP B 1 58 ? -28.156 -35.312 9.844 1 43.03 58 ASP B O 1
ATOM 6829 N N . GLY B 1 59 ? -29.609 -36.625 10.883 1 49.81 59 GLY B N 1
ATOM 6830 C CA . GLY B 1 59 ? -29.766 -35.656 11.945 1 49.81 59 GLY B CA 1
ATOM 6831 C C . GLY B 1 59 ? -28.5 -35.438 12.758 1 49.81 59 GLY B C 1
ATOM 6832 O O . GLY B 1 59 ? -28.375 -34.438 13.461 1 49.81 59 GLY B O 1
ATOM 6833 N N . THR B 1 60 ? -27.703 -36.469 12.883 1 63.81 60 THR B N 1
ATOM 6834 C CA . THR B 1 60 ? -26.609 -36.5 13.828 1 63.81 60 THR B CA 1
ATOM 6835 C C . THR B 1 60 ? -25.344 -35.906 13.203 1 63.81 60 THR B C 1
ATOM 6837 O O . THR B 1 60 ? -24.328 -35.719 13.883 1 63.81 60 THR B O 1
ATOM 6840 N N . ARG B 1 61 ? -25.578 -35.562 11.992 1 84.75 61 ARG B N 1
ATOM 6841 C CA . ARG B 1 61 ? -24.359 -35.031 11.406 1 84.75 61 ARG B CA 1
ATOM 6842 C C . ARG B 1 61 ? -24.203 -33.562 11.703 1 84.75 61 ARG B C 1
ATOM 6844 O O . ARG B 1 61 ? -25.203 -32.812 11.758 1 84.75 61 ARG B O 1
ATOM 6851 N N . GLN B 1 62 ? -23.125 -33.219 11.953 1 90.19 62 GLN B N 1
ATOM 6852 C CA . GLN B 1 62 ? -22.797 -31.859 12.312 1 90.19 62 GLN B CA 1
ATOM 6853 C C . GLN B 1 62 ? -22.312 -31.078 11.094 1 90.19 62 GLN B C 1
ATOM 6855 O O . GLN B 1 62 ? -21.578 -31.609 10.266 1 90.19 62 GLN B O 1
ATOM 6860 N N . PRO B 1 63 ? -22.844 -29.859 10.977 1 92.62 63 PRO B N 1
ATOM 6861 C CA . PRO B 1 63 ? -22.266 -29.016 9.938 1 92.62 63 PRO B CA 1
ATOM 6862 C C . PRO B 1 63 ? -20.75 -28.844 10.086 1 92.62 63 PRO B C 1
ATOM 6864 O O . PRO B 1 63 ? -20.219 -29.031 11.18 1 92.62 63 PRO B O 1
ATOM 6867 N N . ILE B 1 64 ? -20.141 -28.516 8.992 1 91.31 64 ILE B N 1
ATOM 6868 C CA . ILE B 1 64 ? -18.688 -28.375 8.992 1 91.31 64 ILE B CA 1
ATOM 6869 C C . ILE B 1 64 ? -18.328 -26.969 9.445 1 91.31 64 ILE B C 1
ATOM 6871 O O . ILE B 1 64 ? -18.797 -25.969 8.875 1 91.31 64 ILE B O 1
ATOM 6875 N N . SER B 1 65 ? -17.453 -26.828 10.438 1 90.69 65 SER B N 1
ATOM 6876 C CA . SER B 1 65 ? -17 -25.531 10.945 1 90.69 65 SER B CA 1
ATOM 6877 C C . SER B 1 65 ? -15.969 -24.906 10.016 1 90.69 65 SER B C 1
ATOM 6879 O O . SER B 1 65 ? -15.375 -25.594 9.18 1 90.69 65 SER B O 1
ATOM 6881 N N . LEU B 1 66 ? -15.828 -23.594 10.164 1 90.31 66 LEU B N 1
ATOM 6882 C CA . LEU B 1 66 ? -14.797 -22.922 9.367 1 90.31 66 LEU B CA 1
ATOM 6883 C C . LEU B 1 66 ? -13.414 -23.484 9.688 1 90.31 66 LEU B C 1
ATOM 6885 O O . LEU B 1 66 ? -12.594 -23.656 8.789 1 90.31 66 LEU B O 1
ATOM 6889 N N . LYS B 1 67 ? -13.211 -23.75 10.906 1 86.81 67 LYS B N 1
ATOM 6890 C CA . LYS B 1 67 ? -11.93 -24.328 11.328 1 86.81 67 LYS B CA 1
ATOM 6891 C C . LYS B 1 67 ? -11.672 -25.656 10.648 1 86.81 67 LYS B C 1
ATOM 6893 O O . LYS B 1 67 ? -10.547 -25.938 10.219 1 86.81 67 LYS B O 1
ATOM 6898 N N . ASP B 1 68 ? -12.719 -26.438 10.516 1 83.5 68 ASP B N 1
ATOM 6899 C CA . ASP B 1 68 ? -12.602 -27.734 9.844 1 83.5 68 ASP B CA 1
ATOM 6900 C C . ASP B 1 68 ? -12.352 -27.562 8.352 1 83.5 68 ASP B C 1
ATOM 6902 O O . ASP B 1 68 ? -11.578 -28.312 7.75 1 83.5 68 ASP B O 1
ATOM 6906 N N . ALA B 1 69 ? -12.969 -26.578 7.852 1 84.81 69 ALA B N 1
ATOM 6907 C CA . ALA B 1 69 ? -12.898 -26.359 6.406 1 84.81 69 ALA B CA 1
ATOM 6908 C C . ALA B 1 69 ? -11.508 -25.891 5.988 1 84.81 69 ALA B C 1
ATOM 6910 O O . ALA B 1 69 ? -10.984 -26.312 4.957 1 84.81 69 ALA B O 1
ATOM 6911 N N . ILE B 1 70 ? -10.938 -25.047 6.781 1 81.88 70 ILE B N 1
ATOM 6912 C CA . ILE B 1 70 ? -9.672 -24.469 6.355 1 81.88 70 ILE B CA 1
ATOM 6913 C C . ILE B 1 70 ? -8.508 -25.219 6.996 1 81.88 70 ILE B C 1
ATOM 6915 O O . ILE B 1 70 ? -7.355 -25.062 6.586 1 81.88 70 ILE B O 1
ATOM 6919 N N . GLY B 1 71 ? -8.789 -26.047 7.906 1 75.5 71 GLY B N 1
ATOM 6920 C CA . GLY B 1 71 ? -7.758 -26.812 8.578 1 75.5 71 GLY B CA 1
ATOM 6921 C C . GLY B 1 71 ? -7.434 -28.125 7.879 1 75.5 71 GLY B C 1
ATOM 6922 O O . GLY B 1 71 ? -7.965 -28.406 6.805 1 75.5 71 GLY B O 1
ATOM 6923 N N . SER B 1 72 ? -6.449 -28.844 8.422 1 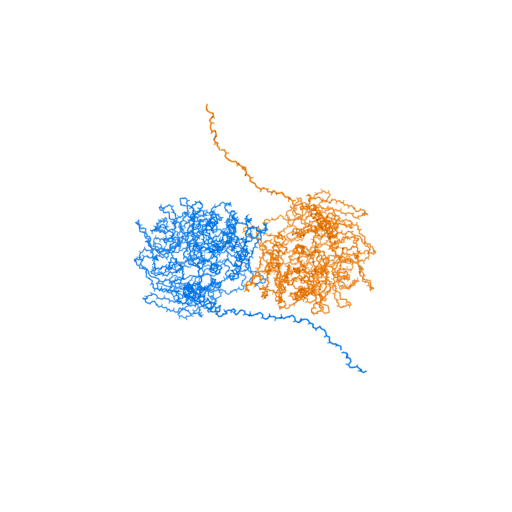67.12 72 SER B N 1
ATOM 6924 C CA . SER B 1 72 ? -5.941 -30.078 7.852 1 67.12 72 SER B CA 1
ATOM 6925 C C . SER B 1 72 ? -6.793 -31.281 8.273 1 67.12 72 SER B C 1
ATOM 6927 O O . SER B 1 72 ? -6.594 -32.375 7.789 1 67.12 72 SER B O 1
ATOM 6929 N N . ALA B 1 73 ? -7.836 -31 9 1 65.81 73 ALA B N 1
ATOM 6930 C CA . ALA B 1 73 ? -8.578 -32.125 9.57 1 65.81 73 ALA B CA 1
ATOM 6931 C C . ALA B 1 73 ? -9.297 -32.906 8.477 1 65.81 73 ALA B C 1
ATOM 6933 O O . ALA B 1 73 ? -9.414 -34.125 8.555 1 65.81 73 ALA B O 1
ATOM 6934 N N . ILE B 1 74 ? -9.664 -32.188 7.496 1 72.12 74 ILE B N 1
ATOM 6935 C CA . ILE B 1 74 ? -10.414 -32.875 6.434 1 72.12 74 ILE B CA 1
ATOM 6936 C C . ILE B 1 74 ? -9.453 -33.469 5.414 1 72.12 74 ILE B C 1
ATOM 6938 O O . ILE B 1 74 ? -9.766 -34.469 4.766 1 72.12 74 ILE B O 1
ATOM 6942 N N . LEU B 1 75 ? -8.266 -32.812 5.613 1 70.19 75 LEU B N 1
ATOM 6943 C CA . LEU B 1 75 ? -7.27 -33.312 4.672 1 70.19 75 LEU B CA 1
ATOM 6944 C C . LEU B 1 75 ? -6.5 -34.469 5.273 1 70.19 75 LEU B C 1
ATOM 6946 O O . LEU B 1 75 ? -6.375 -34.594 6.492 1 70.19 75 LEU B O 1
ATOM 6950 N N . GLY B 1 76 ? -6.242 -35.594 4.652 1 68.69 76 GLY B N 1
ATOM 6951 C CA . GLY B 1 76 ? -5.516 -36.75 5.094 1 68.69 76 GLY B CA 1
ATOM 6952 C C . GLY B 1 76 ? -4.234 -36.438 5.84 1 68.69 76 GLY B C 1
ATOM 6953 O O . GLY B 1 76 ? -3.801 -35.281 5.852 1 68.69 76 GLY B O 1
ATOM 6954 N N . HIS B 1 77 ? -3.715 -37.281 6.676 1 70.06 77 HIS B N 1
ATOM 6955 C CA . HIS B 1 77 ? -2.557 -37.094 7.547 1 70.06 77 HIS B CA 1
ATOM 6956 C C . HIS B 1 77 ? -1.255 -37.219 6.758 1 70.06 77 HIS B C 1
ATOM 6958 O O . HIS B 1 77 ? -0.189 -36.844 7.258 1 70.06 77 HIS B O 1
ATOM 6964 N N . ILE B 1 78 ? -1.345 -37.719 5.516 1 76.38 78 ILE B N 1
ATOM 6965 C CA . ILE B 1 78 ? -0.132 -37.875 4.719 1 76.38 78 ILE B CA 1
ATOM 6966 C C . ILE B 1 78 ? 0.285 -36.531 4.152 1 76.38 78 ILE B C 1
ATOM 6968 O O . ILE B 1 78 ? -0.464 -35.906 3.395 1 76.38 78 ILE B O 1
ATOM 6972 N N . GLU B 1 79 ? 1.459 -36.156 4.496 1 74.88 79 GLU B N 1
ATOM 6973 C CA . GLU B 1 79 ? 1.965 -34.875 4.082 1 74.88 79 GLU B CA 1
ATOM 6974 C C . GLU B 1 79 ? 2.793 -34.969 2.807 1 74.88 79 GLU B C 1
ATOM 6976 O O . GLU B 1 79 ? 2.805 -34.031 1.989 1 74.88 79 GLU B O 1
ATOM 6981 N N . ALA B 1 80 ? 3.494 -36.094 2.68 1 79.56 80 ALA B N 1
ATOM 6982 C CA . ALA B 1 80 ? 4.363 -36.25 1.517 1 79.56 80 ALA B CA 1
ATOM 6983 C C . ALA B 1 80 ? 4.676 -37.719 1.265 1 79.56 80 ALA B C 1
ATOM 6985 O O . ALA B 1 80 ? 4.746 -38.5 2.203 1 79.56 80 ALA B O 1
ATOM 6986 N N . LEU B 1 81 ? 4.773 -38.062 0.039 1 85.06 81 LEU B N 1
ATOM 6987 C CA . LEU B 1 81 ? 5.215 -39.375 -0.424 1 85.06 81 LEU B CA 1
ATOM 6988 C C . LEU B 1 81 ? 6.344 -39.25 -1.439 1 85.06 81 LEU B C 1
ATOM 6990 O O . LEU B 1 81 ? 6.293 -38.375 -2.318 1 85.06 81 LEU B O 1
ATOM 6994 N N . GLU B 1 82 ? 7.383 -40.062 -1.238 1 84.06 82 GLU B N 1
ATOM 6995 C CA . GLU B 1 82 ? 8.508 -40.031 -2.164 1 84.06 82 GLU B CA 1
ATOM 6996 C C . GLU B 1 82 ? 9.148 -41.406 -2.293 1 84.06 82 GLU B C 1
ATOM 6998 O O . GLU B 1 82 ? 9.477 -42.031 -1.289 1 84.06 82 GLU B O 1
ATOM 7003 N N . TRP B 1 83 ? 9.359 -41.844 -3.479 1 86.56 83 TRP B N 1
ATOM 7004 C CA . TRP B 1 83 ? 10.07 -43.094 -3.684 1 86.56 83 TRP B CA 1
ATOM 7005 C C . TRP B 1 83 ? 11.562 -42.938 -3.424 1 86.56 83 TRP B C 1
ATOM 7007 O O . TRP B 1 83 ? 12.195 -42.031 -3.967 1 86.56 83 TRP B O 1
ATOM 7017 N N . MET B 1 84 ? 12.109 -43.781 -2.621 1 81 84 MET B N 1
ATOM 7018 C CA . MET B 1 84 ? 13.547 -43.812 -2.379 1 81 84 MET B CA 1
ATOM 7019 C C . MET B 1 84 ? 14.266 -44.625 -3.443 1 81 84 MET B C 1
ATOM 7021 O O . MET B 1 84 ? 15.422 -44.344 -3.766 1 81 84 MET B O 1
ATOM 7025 N N . ASP B 1 85 ? 13.648 -45.656 -3.824 1 83.25 85 ASP B N 1
ATOM 7026 C CA . ASP B 1 85 ? 14.109 -46.562 -4.879 1 83.25 85 ASP B CA 1
ATOM 7027 C C . ASP B 1 85 ? 12.938 -47.344 -5.496 1 83.25 85 ASP B C 1
ATOM 7029 O O . ASP B 1 85 ? 11.805 -46.844 -5.516 1 83.25 85 ASP B O 1
ATOM 7033 N N . GLY B 1 86 ? 13.289 -48.438 -6.074 1 86.38 86 GLY B N 1
ATOM 7034 C CA . GLY B 1 86 ? 12.25 -49.188 -6.766 1 86.38 86 GLY B CA 1
ATOM 7035 C C . GLY B 1 86 ? 11.289 -49.875 -5.82 1 86.38 86 GLY B C 1
ATOM 7036 O O . GLY B 1 86 ? 10.211 -50.312 -6.234 1 86.38 86 GLY B O 1
ATOM 7037 N N . ASN B 1 87 ? 11.648 -49.906 -4.5 1 89.38 87 ASN B N 1
ATOM 7038 C CA . ASN B 1 87 ? 10.844 -50.719 -3.596 1 89.38 87 ASN B CA 1
ATOM 7039 C C . ASN B 1 87 ? 10.5 -49.969 -2.318 1 89.38 87 ASN B C 1
ATOM 7041 O O . ASN B 1 87 ? 9.586 -50.344 -1.584 1 89.38 87 ASN B O 1
ATOM 7045 N N . LYS B 1 88 ? 11.18 -48.969 -2.066 1 88.38 88 LYS B N 1
ATOM 7046 C CA . LYS B 1 88 ? 11.008 -48.281 -0.792 1 88.38 88 LYS B CA 1
ATOM 7047 C C . LYS B 1 88 ? 10.336 -46.906 -0.991 1 88.38 88 LYS B C 1
ATOM 7049 O O . LYS B 1 88 ? 10.742 -46.125 -1.854 1 88.38 88 LYS B O 1
ATOM 7054 N N . LEU B 1 89 ? 9.32 -46.719 -0.203 1 88.62 89 LEU B N 1
ATOM 7055 C CA . LEU B 1 89 ? 8.547 -45.469 -0.239 1 88.62 89 LEU B CA 1
ATOM 7056 C C . LEU B 1 89 ? 8.672 -44.719 1.078 1 88.62 89 LEU B C 1
ATOM 7058 O O . LEU B 1 89 ? 8.445 -45.281 2.15 1 88.62 89 LEU B O 1
ATOM 7062 N N . LEU B 1 90 ? 9.117 -43.531 0.95 1 85.12 90 LEU B N 1
ATOM 7063 C CA . LEU B 1 90 ? 9.148 -42.625 2.109 1 85.12 90 LEU B CA 1
ATOM 7064 C C . LEU B 1 90 ? 7.785 -42 2.35 1 85.12 90 LEU B C 1
ATOM 7066 O O . LEU B 1 90 ? 7.188 -41.438 1.432 1 85.12 90 LEU B O 1
ATOM 7070 N N . VAL B 1 91 ? 7.312 -42.094 3.557 1 83.19 91 VAL B N 1
ATOM 7071 C CA . VAL B 1 91 ? 6.02 -41.531 3.945 1 83.19 91 VAL B CA 1
ATOM 7072 C C . VAL B 1 91 ? 6.203 -40.562 5.102 1 83.19 91 VAL B C 1
ATOM 7074 O O . VAL B 1 91 ? 6.699 -40.938 6.168 1 83.19 91 VAL B O 1
ATOM 7077 N N . ARG B 1 92 ? 5.906 -39.312 4.875 1 81 92 ARG B N 1
ATOM 7078 C CA . ARG B 1 92 ? 5.871 -38.344 5.957 1 81 92 ARG B CA 1
ATOM 7079 C C . ARG B 1 92 ? 4.441 -38.125 6.438 1 81 92 ARG B C 1
ATOM 7081 O O . ARG B 1 92 ? 3.588 -37.656 5.672 1 81 92 ARG B O 1
ATOM 7088 N N . ALA B 1 93 ? 4.145 -38.406 7.594 1 74.19 93 ALA B N 1
ATOM 7089 C CA . ALA B 1 93 ? 2.824 -38.25 8.195 1 74.19 93 ALA B CA 1
ATOM 7090 C C . ALA B 1 93 ? 2.939 -37.938 9.688 1 74.19 93 ALA B C 1
ATOM 7092 O O . ALA B 1 93 ? 3.729 -38.562 10.398 1 74.19 93 ALA B O 1
ATOM 7093 N N . ASN B 1 94 ? 2.203 -36.938 10.188 1 67.5 94 ASN B N 1
ATOM 7094 C CA . ASN B 1 94 ? 2.127 -36.562 11.602 1 67.5 94 ASN B CA 1
ATOM 7095 C C . ASN B 1 94 ? 3.514 -36.312 12.188 1 67.5 94 ASN B C 1
ATOM 7097 O O . ASN B 1 94 ? 3.861 -36.875 13.227 1 67.5 94 ASN B O 1
ATOM 7101 N N . ASP B 1 95 ? 4.406 -35.688 11.461 1 66.56 95 ASP B N 1
ATOM 7102 C CA . ASP B 1 95 ? 5.742 -35.281 11.883 1 66.56 95 ASP B CA 1
ATOM 7103 C C . ASP B 1 95 ? 6.684 -36.469 11.977 1 66.56 95 ASP B C 1
ATOM 7105 O O . ASP B 1 95 ? 7.703 -36.406 12.672 1 66.56 95 ASP B O 1
ATOM 7109 N N . LEU B 1 96 ? 6.137 -37.594 11.469 1 71.25 96 LEU B N 1
ATOM 7110 C CA . LEU B 1 96 ? 6.988 -38.781 11.391 1 71.25 96 LEU B CA 1
ATOM 7111 C C . LEU B 1 96 ? 7.375 -39.094 9.945 1 71.25 96 LEU B C 1
ATOM 7113 O O . LEU B 1 96 ? 6.602 -38.812 9.023 1 71.25 96 LEU B O 1
ATOM 7117 N N . VAL B 1 97 ? 8.625 -39.531 9.781 1 79.25 97 VAL B N 1
ATOM 7118 C CA . VAL B 1 97 ? 9.07 -40 8.469 1 79.25 97 VAL B CA 1
ATOM 7119 C C . VAL B 1 97 ? 9.352 -41.5 8.508 1 79.25 97 VAL B C 1
ATOM 7121 O O . VAL B 1 97 ? 10.25 -41.938 9.227 1 79.25 97 VAL B O 1
ATOM 7124 N N . GLU B 1 98 ? 8.562 -42.188 7.832 1 82.56 98 GLU B N 1
ATOM 7125 C CA . GLU B 1 98 ? 8.68 -43.656 7.797 1 82.56 98 GLU B CA 1
ATOM 7126 C C . GLU B 1 98 ? 9.031 -44.156 6.398 1 82.56 98 GLU B C 1
ATOM 7128 O O . GLU B 1 98 ? 8.703 -43.5 5.402 1 82.56 98 GLU B O 1
ATOM 7133 N N . VAL B 1 99 ? 9.766 -45.219 6.359 1 86.69 99 VAL B N 1
ATOM 7134 C CA . VAL B 1 99 ? 10.062 -45.906 5.105 1 86.69 99 VAL B CA 1
ATOM 7135 C C . VAL B 1 99 ? 9.258 -47.188 5.023 1 86.69 99 VAL B C 1
ATOM 7137 O O . VAL B 1 99 ? 9.305 -48.031 5.938 1 86.69 99 VAL B O 1
ATOM 7140 N N . VAL B 1 100 ? 8.5 -47.344 4.004 1 90.25 100 VAL B N 1
ATOM 7141 C CA . VAL B 1 100 ? 7.785 -48.562 3.738 1 90.25 100 VAL B CA 1
ATOM 7142 C C . VAL B 1 100 ? 8.5 -49.344 2.643 1 90.25 100 VAL B C 1
ATOM 7144 O O . VAL B 1 100 ? 8.719 -48.844 1.543 1 90.25 100 VAL B O 1
ATOM 7147 N N . ASP B 1 101 ? 8.812 -50.531 2.975 1 91.25 101 ASP B N 1
ATOM 7148 C CA . ASP B 1 101 ? 9.578 -51.375 2.064 1 91.25 101 ASP B CA 1
ATOM 7149 C C . ASP B 1 101 ? 8.688 -52.438 1.42 1 91.25 101 ASP B C 1
ATOM 7151 O O . ASP B 1 101 ? 8.172 -53.312 2.107 1 91.25 101 ASP B O 1
ATOM 7155 N N . PHE B 1 102 ? 8.516 -52.438 0.151 1 91 102 PHE B N 1
ATOM 7156 C CA . PHE B 1 102 ? 7.656 -53.344 -0.602 1 91 102 PHE B CA 1
ATOM 7157 C C . PHE B 1 102 ? 8.477 -54.438 -1.285 1 91 102 PHE B C 1
ATOM 7159 O O . PHE B 1 102 ? 8.031 -55.031 -2.264 1 91 102 PHE B O 1
ATOM 7166 N N . SER B 1 103 ? 9.648 -54.688 -0.861 1 88 103 SER B N 1
ATOM 7167 C CA . SER B 1 103 ? 10.516 -55.688 -1.472 1 88 103 SER B CA 1
ATOM 7168 C C . SER B 1 103 ? 10 -57.125 -1.229 1 88 103 SER B C 1
ATOM 7170 O O . SER B 1 103 ? 10.336 -58.031 -1.966 1 88 103 SER B O 1
ATOM 7172 N N . THR B 1 104 ? 9.203 -57.188 -0.179 1 85.19 104 THR B N 1
ATOM 7173 C CA . THR B 1 104 ? 8.633 -58.5 0.136 1 85.19 104 THR B CA 1
ATOM 7174 C C . THR B 1 104 ? 7.105 -58.438 0.057 1 85.19 104 THR B C 1
ATOM 7176 O O . THR B 1 104 ? 6.52 -57.344 -0.041 1 85.19 104 THR B O 1
ATOM 7179 N N . ASP B 1 105 ? 6.512 -59.594 0.023 1 78.25 105 ASP B N 1
ATOM 7180 C CA . ASP B 1 105 ? 5.059 -59.688 -0.09 1 78.25 105 ASP B CA 1
ATOM 7181 C C . ASP B 1 105 ? 4.371 -59 1.075 1 78.25 105 ASP B C 1
ATOM 7183 O O . ASP B 1 105 ? 3.311 -58.375 0.901 1 78.25 105 ASP B O 1
ATOM 7187 N N . THR B 1 106 ? 5.078 -59.156 2.127 1 82.44 106 THR B N 1
ATOM 7188 C CA . THR B 1 106 ? 4.617 -58.375 3.277 1 82.44 106 THR B CA 1
ATOM 7189 C C . THR B 1 106 ? 5.488 -57.156 3.494 1 82.44 106 THR B C 1
ATOM 7191 O O . THR B 1 106 ? 6.676 -57.25 3.799 1 82.44 106 THR B O 1
ATOM 7194 N N . TRP B 1 107 ? 4.852 -55.969 3.189 1 82.81 107 TRP B N 1
ATOM 7195 C CA . TRP B 1 107 ? 5.664 -54.781 3.285 1 82.81 107 TRP B CA 1
ATOM 7196 C C . TRP B 1 107 ? 6.023 -54.469 4.734 1 82.81 107 TRP B C 1
ATOM 7198 O O . TRP B 1 107 ? 5.277 -54.812 5.652 1 82.81 107 TRP B O 1
ATOM 7208 N N . LYS B 1 108 ? 7.188 -54.031 4.984 1 87.12 108 LYS B N 1
ATOM 7209 C CA . LYS B 1 108 ? 7.711 -53.625 6.289 1 87.12 108 LYS B CA 1
ATOM 7210 C C . LYS B 1 108 ? 7.965 -52.125 6.352 1 87.12 108 LYS B C 1
ATOM 7212 O O . LYS B 1 108 ? 8.133 -51.469 5.316 1 87.12 108 LYS B O 1
ATOM 7217 N N . ASN B 1 109 ? 7.75 -51.594 7.488 1 86.44 109 ASN B N 1
ATOM 7218 C CA . ASN B 1 109 ? 8.031 -50.156 7.645 1 86.44 109 ASN B CA 1
ATOM 7219 C C . ASN B 1 109 ? 8.992 -49.906 8.805 1 86.44 109 ASN B C 1
ATOM 7221 O O . ASN B 1 109 ? 9.094 -50.719 9.727 1 86.44 109 ASN B O 1
ATOM 7225 N N . TYR B 1 110 ? 9.844 -48.938 8.719 1 83.62 110 TYR B N 1
ATOM 7226 C CA . TYR B 1 110 ? 10.711 -48.5 9.797 1 83.62 110 TYR B CA 1
ATOM 7227 C C . TYR B 1 110 ? 10.828 -46.969 9.781 1 83.62 110 TYR B C 1
ATOM 7229 O O . TYR B 1 110 ? 10.602 -46.344 8.75 1 83.62 110 TYR B O 1
ATOM 7237 N N . THR B 1 111 ? 11.219 -46.469 10.938 1 81.38 111 THR B N 1
ATOM 7238 C CA . THR B 1 111 ? 11.375 -45.031 11.078 1 81.38 111 THR B CA 1
ATOM 7239 C C . THR B 1 111 ? 12.758 -44.594 10.602 1 81.38 111 THR B C 1
ATOM 7241 O O . THR B 1 111 ? 13.773 -45.156 11.016 1 81.38 111 THR B O 1
ATOM 7244 N N . LEU B 1 112 ? 12.797 -43.719 9.602 1 79.31 112 LEU B N 1
ATOM 7245 C CA . LEU B 1 112 ? 14.07 -43.188 9.094 1 79.31 112 LEU B CA 1
ATOM 7246 C C . LEU B 1 112 ? 14.656 -42.156 10.055 1 79.31 112 LEU B C 1
ATOM 7248 O O . LEU B 1 112 ? 15.844 -42.219 10.375 1 79.31 112 LEU B O 1
ATOM 7252 N N . PHE B 1 113 ? 13.977 -41.156 10.43 1 76.5 113 PHE B N 1
ATOM 7253 C CA . PHE B 1 113 ? 14.414 -40.25 11.477 1 76.5 113 PHE B CA 1
ATOM 7254 C C . PHE B 1 113 ? 13.227 -39.75 12.297 1 76.5 113 PHE B C 1
ATOM 7256 O O . PHE B 1 113 ? 12.094 -39.719 11.797 1 76.5 113 PHE B O 1
ATOM 7263 N N . ASP B 1 114 ? 13.617 -39.406 13.539 1 73.81 114 ASP B N 1
ATOM 7264 C CA . ASP B 1 114 ? 12.555 -39 14.461 1 73.81 114 ASP B CA 1
ATOM 7265 C C . ASP B 1 114 ? 12.336 -37.5 14.445 1 73.81 114 ASP B C 1
ATOM 7267 O O . ASP B 1 114 ? 13.109 -36.75 13.836 1 73.81 114 ASP B O 1
ATOM 7271 N N . THR B 1 115 ? 11.32 -37.125 15.078 1 75.94 115 THR B N 1
ATOM 7272 C CA . THR B 1 115 ? 10.867 -35.75 15.141 1 75.94 115 THR B CA 1
ATOM 7273 C C . THR B 1 115 ? 11.953 -34.844 15.719 1 75.94 115 THR B C 1
ATOM 7275 O O . THR B 1 115 ? 12.125 -33.719 15.273 1 75.94 115 THR B O 1
ATOM 7278 N N . GLU B 1 116 ? 12.688 -35.312 16.578 1 79 116 GLU B N 1
ATOM 7279 C CA . GLU B 1 116 ? 13.719 -34.531 17.219 1 79 116 GLU B CA 1
ATOM 7280 C C . GLU B 1 116 ? 14.836 -34.188 16.25 1 79 116 GLU B C 1
ATOM 7282 O O . GLU B 1 116 ? 15.312 -33.031 16.203 1 79 116 GLU B O 1
ATOM 7287 N N . ALA B 1 117 ? 15.242 -35.188 15.539 1 79.88 117 ALA B N 1
ATOM 7288 C CA . ALA B 1 117 ? 16.281 -34.938 14.547 1 79.88 117 ALA B CA 1
ATOM 7289 C C . ALA B 1 117 ? 15.805 -34 13.461 1 79.88 117 ALA B C 1
ATOM 7291 O O . ALA B 1 117 ? 16.547 -33.125 13.031 1 79.88 117 ALA B O 1
ATOM 7292 N N . LEU B 1 118 ? 14.656 -34.156 13.016 1 80.5 118 LEU B N 1
ATOM 7293 C CA . LEU B 1 118 ? 14.086 -33.375 11.922 1 80.5 118 LEU B CA 1
ATOM 7294 C C . LEU B 1 118 ? 14.023 -31.891 12.289 1 80.5 118 LEU B C 1
ATOM 7296 O O . LEU B 1 118 ? 14.352 -31.031 11.469 1 80.5 118 LEU B O 1
ATOM 7300 N N . TYR B 1 119 ? 13.719 -31.531 13.555 1 83.62 119 TYR B N 1
ATOM 7301 C CA . TYR B 1 119 ? 13.469 -30.141 13.922 1 83.62 119 TYR B CA 1
ATOM 7302 C C . TYR B 1 119 ? 14.609 -29.578 14.75 1 83.62 119 TYR B C 1
ATOM 7304 O O . TYR B 1 119 ? 14.477 -28.516 15.367 1 83.62 119 TYR B O 1
ATOM 7312 N N . ARG B 1 120 ? 15.656 -30.25 14.805 1 85.38 120 ARG B N 1
ATOM 7313 C CA . ARG B 1 120 ? 16.797 -29.859 15.633 1 85.38 120 ARG B CA 1
ATOM 7314 C C . ARG B 1 120 ? 17.312 -28.484 15.25 1 85.38 120 ARG B C 1
ATOM 7316 O O . ARG B 1 120 ? 17.766 -27.719 16.109 1 85.38 120 ARG B O 1
ATOM 7323 N N . HIS B 1 121 ? 17.25 -28.188 13.977 1 86.81 121 HIS B N 1
ATOM 7324 C CA . HIS B 1 121 ? 17.875 -26.953 13.516 1 86.81 121 HIS B CA 1
ATOM 7325 C C . HIS B 1 121 ? 16.828 -25.953 13.062 1 86.81 121 HIS B C 1
ATOM 7327 O O . HIS B 1 121 ? 17.125 -25.031 12.289 1 86.81 121 HIS B O 1
ATOM 7333 N N . GLY B 1 122 ? 15.648 -26.125 13.398 1 85 122 GLY B N 1
ATOM 7334 C CA . GLY B 1 122 ? 14.617 -25.141 13.094 1 85 122 GLY B CA 1
ATOM 7335 C C . GLY B 1 122 ? 13.398 -25.75 12.438 1 85 122 GLY B C 1
ATOM 7336 O O . GLY B 1 122 ? 13.211 -26.969 12.469 1 85 122 GLY B O 1
ATOM 7337 N N . LYS B 1 123 ? 12.609 -24.812 11.938 1 82.5 123 LYS B N 1
ATOM 7338 C CA . LYS B 1 123 ? 11.406 -25.25 11.234 1 82.5 123 LYS B CA 1
ATOM 7339 C C . LYS B 1 123 ? 11.742 -25.812 9.859 1 82.5 123 LYS B C 1
ATOM 7341 O O . LYS B 1 123 ? 12.453 -25.172 9.078 1 82.5 123 LYS B O 1
ATOM 7346 N N . VAL B 1 124 ? 11.234 -26.969 9.594 1 82.81 124 VAL B N 1
ATOM 7347 C CA . VAL B 1 124 ? 11.57 -27.688 8.367 1 82.81 124 VAL B CA 1
ATOM 7348 C C . VAL B 1 124 ? 10.633 -27.25 7.242 1 82.81 124 VAL B C 1
ATOM 7350 O O . VAL B 1 124 ? 9.414 -27.188 7.426 1 82.81 124 VAL B O 1
ATOM 7353 N N . LYS B 1 125 ? 11.195 -26.906 6.113 1 83 125 LYS B N 1
ATOM 7354 C CA . LYS B 1 125 ? 10.438 -26.562 4.914 1 83 125 LYS B CA 1
ATOM 7355 C C . LYS B 1 125 ? 10.18 -27.812 4.062 1 83 125 LYS B C 1
ATOM 7357 O O . LYS B 1 125 ? 9.07 -28.016 3.568 1 83 125 LYS B O 1
ATOM 7362 N N . SER B 1 126 ? 11.312 -28.625 3.877 1 83.06 126 SER B N 1
ATOM 7363 C CA . SER B 1 126 ? 11.18 -29.844 3.074 1 83.06 126 SER B CA 1
ATOM 7364 C C . SER B 1 126 ? 12.328 -30.812 3.342 1 83.06 126 SER B C 1
ATOM 7366 O O . SER B 1 126 ? 13.328 -30.438 3.953 1 83.06 126 SER B O 1
ATOM 7368 N N . THR B 1 127 ? 12.117 -32.062 2.938 1 82.5 127 THR B N 1
ATOM 7369 C CA . THR B 1 127 ? 13.141 -33.094 2.973 1 82.5 127 THR B CA 1
ATOM 7370 C C . THR B 1 127 ? 13.25 -33.781 1.618 1 82.5 127 THR B C 1
ATOM 7372 O O . THR B 1 127 ? 12.266 -33.906 0.886 1 82.5 127 THR B O 1
ATOM 7375 N N . ASN B 1 128 ? 14.461 -34.125 1.25 1 82.88 128 ASN B N 1
ATOM 7376 C CA . ASN B 1 128 ? 14.742 -34.844 0.015 1 82.88 128 ASN B CA 1
ATOM 7377 C C . ASN B 1 128 ? 15.695 -36 0.252 1 82.88 128 ASN B C 1
ATOM 7379 O O . ASN B 1 128 ? 16.859 -35.812 0.622 1 82.88 128 ASN B O 1
ATOM 7383 N N . VAL B 1 129 ? 15.219 -37.156 0.014 1 79.06 129 VAL B N 1
ATOM 7384 C CA . VAL B 1 129 ? 16.047 -38.344 0.189 1 79.06 129 VAL B CA 1
ATOM 7385 C C . VAL B 1 129 ? 16.938 -38.531 -1.04 1 79.06 129 VAL B C 1
ATOM 7387 O O . VAL B 1 129 ? 16.453 -38.5 -2.174 1 79.06 129 VAL B O 1
ATOM 7390 N N . ILE B 1 130 ? 18.156 -38.75 -0.752 1 79.75 130 ILE B N 1
ATOM 7391 C CA . ILE B 1 130 ? 19.109 -38.969 -1.83 1 79.75 130 ILE B CA 1
ATOM 7392 C C . ILE B 1 130 ? 19.188 -40.469 -2.162 1 79.75 130 ILE B C 1
ATOM 7394 O O . ILE B 1 130 ? 19.609 -41.281 -1.331 1 79.75 130 ILE B O 1
ATOM 7398 N N . HIS B 1 131 ? 18.875 -40.75 -3.391 1 73.44 131 HIS B N 1
ATOM 7399 C CA . HIS B 1 131 ? 18.781 -42.156 -3.795 1 73.44 131 HIS B CA 1
ATOM 7400 C C . HIS B 1 131 ? 20.109 -42.875 -3.645 1 73.44 131 HIS B C 1
ATOM 7402 O O . HIS B 1 131 ? 21.156 -42.281 -3.932 1 73.44 131 HIS B O 1
ATOM 7408 N N . ASN B 1 132 ? 20 -44.031 -3.191 1 72.88 132 ASN B N 1
ATOM 7409 C CA . ASN B 1 132 ? 21.109 -44.969 -3.08 1 72.88 132 ASN B CA 1
ATOM 7410 C C . ASN B 1 132 ? 22.172 -44.5 -2.088 1 72.88 132 ASN B C 1
ATOM 7412 O O . ASN B 1 132 ? 23.328 -44.875 -2.176 1 72.88 132 ASN B O 1
ATOM 7416 N N . THR B 1 133 ? 21.859 -43.562 -1.347 1 79.44 133 THR B N 1
ATOM 7417 C CA . THR B 1 133 ? 22.719 -43.094 -0.266 1 79.44 133 THR B CA 1
ATOM 7418 C C . THR B 1 133 ? 21.969 -43.094 1.062 1 79.44 133 THR B C 1
ATOM 7420 O O . THR B 1 133 ? 20.734 -43.094 1.085 1 79.44 133 THR B O 1
ATOM 7423 N N . PRO B 1 134 ? 22.641 -43.125 2.076 1 81.81 134 PRO B N 1
ATOM 7424 C CA . PRO B 1 134 ? 21.984 -43 3.383 1 81.81 134 PRO B CA 1
ATOM 7425 C C . PRO B 1 134 ? 21.766 -41.562 3.816 1 81.81 134 PRO B C 1
ATOM 7427 O O . PRO B 1 134 ? 21.766 -41.25 5.016 1 81.81 134 PRO B O 1
ATOM 7430 N N . HIS B 1 135 ? 21.719 -40.719 2.896 1 86.06 135 HIS B N 1
ATOM 7431 C CA . HIS B 1 135 ? 21.672 -39.312 3.238 1 86.06 135 HIS B CA 1
ATOM 7432 C C . HIS B 1 135 ? 20.312 -38.688 2.893 1 86.06 135 HIS B C 1
ATOM 7434 O O . HIS B 1 135 ? 19.672 -39.125 1.923 1 86.06 135 HIS B O 1
ATOM 7440 N N . VAL B 1 136 ? 19.922 -37.719 3.746 1 84.81 136 VAL B N 1
ATOM 7441 C CA . VAL B 1 136 ? 18.688 -36.969 3.551 1 84.81 136 VAL B CA 1
ATOM 7442 C C . VAL B 1 136 ? 18.984 -35.469 3.566 1 84.81 136 VAL B C 1
ATOM 7444 O O . VAL B 1 136 ? 19.656 -34.969 4.484 1 84.81 136 VAL B O 1
ATOM 7447 N N . GLU B 1 137 ? 18.562 -34.812 2.533 1 90 137 GLU B N 1
ATOM 7448 C CA . GLU B 1 137 ? 18.641 -33.344 2.512 1 90 137 GLU B CA 1
ATOM 7449 C C . GLU B 1 137 ? 17.469 -32.719 3.281 1 90 137 GLU B C 1
ATOM 7451 O O . GLU B 1 137 ? 16.312 -33.062 3.039 1 90 137 GLU B O 1
ATOM 7456 N N . ILE B 1 138 ? 17.797 -31.859 4.203 1 88.75 138 ILE B N 1
ATOM 7457 C CA . ILE B 1 138 ? 16.766 -31.141 4.953 1 88.75 138 ILE B CA 1
ATOM 7458 C C . ILE B 1 138 ? 16.875 -29.641 4.688 1 88.75 138 ILE B C 1
ATOM 7460 O O . ILE B 1 138 ? 17.938 -29.047 4.852 1 88.75 138 ILE B O 1
ATOM 7464 N N . THR B 1 139 ? 15.805 -29.047 4.262 1 90.94 139 THR B N 1
ATOM 7465 C CA . THR B 1 139 ? 15.719 -27.609 4.039 1 90.94 139 THR B CA 1
ATOM 7466 C C . THR B 1 139 ? 15 -26.922 5.199 1 90.94 139 THR B C 1
ATOM 7468 O O . THR B 1 139 ? 13.898 -27.328 5.582 1 90.94 139 THR B O 1
ATOM 7471 N N . TYR B 1 140 ? 15.664 -25.891 5.738 1 87.94 140 TYR B N 1
ATOM 7472 C CA . TYR B 1 140 ? 15.102 -25.141 6.852 1 87.94 140 TYR B CA 1
ATOM 7473 C C . TYR B 1 140 ? 14.734 -23.719 6.418 1 87.94 140 TYR B C 1
ATOM 7475 O O . TYR B 1 140 ? 15.359 -23.156 5.512 1 87.94 140 TYR B O 1
ATOM 7483 N N . PHE B 1 141 ? 13.656 -23.234 7.078 1 82.75 141 PHE B N 1
ATOM 7484 C CA . PHE B 1 141 ? 13.398 -21.812 6.922 1 82.75 141 PHE B CA 1
ATOM 7485 C C . PHE B 1 141 ? 14.5 -20.984 7.57 1 82.75 141 PHE B C 1
ATOM 7487 O O . PHE B 1 141 ? 14.969 -21.312 8.664 1 82.75 141 PHE B O 1
ATOM 7494 N N . GLY B 1 142 ? 14.977 -20.094 6.781 1 73.19 142 GLY B N 1
ATOM 7495 C CA . GLY B 1 142 ? 16 -19.219 7.348 1 73.19 142 GLY B CA 1
ATOM 7496 C C . GLY B 1 142 ? 15.477 -18.344 8.477 1 73.19 142 GLY B C 1
ATOM 7497 O O . GLY B 1 142 ? 14.266 -18.203 8.648 1 73.19 142 GLY B O 1
ATOM 7498 N N . GLU B 1 143 ? 16.391 -18.109 9.438 1 60.62 143 GLU B N 1
ATOM 7499 C CA . GLU B 1 143 ? 16 -17.203 10.508 1 60.62 143 GLU B CA 1
ATOM 7500 C C . GLU B 1 143 ? 15.664 -15.82 9.961 1 60.62 143 GLU B C 1
ATOM 7502 O O . GLU B 1 143 ? 16.25 -15.375 8.969 1 60.62 143 GLU B O 1
ATOM 7507 N N . LYS B 1 144 ? 14.375 -15.43 10.078 1 50.03 144 LYS B N 1
ATOM 7508 C CA . LYS B 1 144 ? 13.969 -14.086 9.688 1 50.03 144 LYS B CA 1
ATOM 7509 C C . LYS B 1 144 ? 15.094 -13.078 9.906 1 50.03 144 LYS B C 1
ATOM 7511 O O . LYS B 1 144 ? 15.492 -12.82 11.039 1 50.03 144 LYS B O 1
ATOM 7516 N N . ASN B 1 145 ? 16.234 -13.422 9.234 1 43.69 145 ASN B N 1
ATOM 7517 C CA . ASN B 1 145 ? 17.312 -12.461 9.43 1 43.69 145 ASN B CA 1
ATOM 7518 C C . ASN B 1 145 ? 16.812 -11.023 9.336 1 43.69 145 ASN B C 1
ATOM 7520 O O . ASN B 1 145 ? 15.82 -10.75 8.648 1 43.69 145 ASN B O 1
ATOM 7524 N N . LYS B 1 146 ? 17.328 -10.25 10.227 1 42.47 146 LYS B N 1
ATOM 7525 C CA . LYS B 1 146 ? 17.266 -8.797 10.344 1 42.47 146 LYS B CA 1
ATOM 7526 C C . LYS B 1 146 ? 17.625 -8.125 9.016 1 42.47 146 LYS B C 1
ATOM 7528 O O . LYS B 1 146 ? 17.922 -6.93 8.984 1 42.47 146 LYS B O 1
ATOM 7533 N N . ASP B 1 147 ? 18 -8.828 8.047 1 41.41 147 ASP B N 1
ATOM 7534 C CA . ASP B 1 147 ? 18.438 -8.125 6.844 1 41.41 147 ASP B CA 1
ATOM 7535 C C . ASP B 1 147 ? 17.25 -7.52 6.102 1 41.41 147 ASP B C 1
ATOM 7537 O O . ASP B 1 147 ? 16.156 -8.102 6.086 1 41.41 147 ASP B O 1
ATOM 7541 N N . PRO B 1 148 ? 17.391 -6.336 5.816 1 40.28 148 PRO B N 1
ATOM 7542 C CA . PRO B 1 148 ? 16.422 -5.488 5.121 1 40.28 148 PRO B CA 1
ATOM 7543 C C . PRO B 1 148 ? 15.758 -6.195 3.941 1 40.28 148 PRO B C 1
ATOM 7545 O O . PRO B 1 148 ? 14.773 -5.691 3.393 1 40.28 148 PRO B O 1
ATOM 7548 N N . THR B 1 149 ? 16.562 -7.184 3.283 1 41.91 149 THR B N 1
ATOM 7549 C CA . THR B 1 149 ? 15.914 -7.703 2.084 1 41.91 149 THR B CA 1
ATOM 7550 C C . THR B 1 149 ? 15 -8.875 2.43 1 41.91 149 THR B C 1
ATOM 7552 O O . THR B 1 149 ? 15.406 -9.805 3.125 1 41.91 149 THR B O 1
ATOM 7555 N N . PHE B 1 150 ? 13.789 -8.727 2.754 1 45.69 150 PHE B N 1
ATOM 7556 C CA . PHE B 1 150 ? 12.656 -9.609 3.008 1 45.69 150 PHE B CA 1
ATOM 7557 C C . PHE B 1 150 ? 12.844 -10.945 2.301 1 45.69 150 PHE B C 1
ATOM 7559 O O . PHE B 1 150 ? 11.875 -11.68 2.072 1 45.69 150 PHE B O 1
ATOM 7566 N N . GLU B 1 151 ? 14.023 -11.32 1.775 1 50.28 151 GLU B N 1
ATOM 7567 C CA . GLU B 1 151 ? 13.961 -12.617 1.118 1 50.28 151 GLU B CA 1
ATOM 7568 C C . GLU B 1 151 ? 14.094 -13.758 2.129 1 50.28 151 GLU B C 1
ATOM 7570 O O . GLU B 1 151 ? 15.055 -13.805 2.896 1 50.28 151 GLU B O 1
ATOM 7575 N N . THR B 1 152 ? 12.93 -14.227 2.645 1 58.66 152 THR B N 1
ATOM 7576 C CA . THR B 1 152 ? 13.016 -15.492 3.357 1 58.66 152 THR B CA 1
ATOM 7577 C C . THR B 1 152 ? 13.992 -16.438 2.66 1 58.66 152 THR B C 1
ATOM 7579 O O . THR B 1 152 ? 13.922 -16.625 1.444 1 58.66 152 THR B O 1
ATOM 7582 N N . TYR B 1 153 ? 15.211 -16.547 3.344 1 74.69 153 TYR B N 1
ATOM 7583 C CA . TYR B 1 153 ? 16.125 -17.484 2.713 1 74.69 153 TYR B CA 1
ATOM 7584 C C . TYR B 1 153 ? 16.078 -18.844 3.396 1 74.69 153 TYR B C 1
ATOM 7586 O O . TYR B 1 153 ? 15.43 -19 4.438 1 74.69 153 TYR B O 1
ATOM 7594 N N . THR B 1 154 ? 16.453 -19.828 2.736 1 86.25 154 THR B N 1
ATOM 7595 C CA . THR B 1 154 ? 16.516 -21.203 3.234 1 86.25 154 THR B CA 1
ATOM 7596 C C . THR B 1 154 ? 17.953 -21.641 3.482 1 86.25 154 THR B C 1
ATOM 7598 O O . THR B 1 154 ? 18.875 -21.109 2.873 1 86.25 154 THR B O 1
ATOM 7601 N N . THR B 1 155 ? 18.047 -22.422 4.52 1 91.88 155 THR B N 1
ATOM 7602 C CA . THR B 1 155 ? 19.297 -23.156 4.738 1 91.88 155 THR B CA 1
ATOM 7603 C C . THR B 1 155 ? 19.094 -24.641 4.477 1 91.88 155 THR B C 1
ATOM 7605 O O . THR B 1 155 ? 17.969 -25.141 4.469 1 91.88 155 THR B O 1
ATOM 7608 N N . LYS B 1 156 ? 20.141 -25.281 4.148 1 94.25 156 LYS B N 1
ATOM 7609 C CA . LYS B 1 156 ? 20.062 -26.719 3.877 1 94.25 156 LYS B CA 1
ATOM 7610 C C . LYS B 1 156 ? 21.125 -27.484 4.66 1 94.25 156 LYS B C 1
ATOM 7612 O O . LYS B 1 156 ? 22.234 -26.984 4.883 1 94.25 156 LYS B O 1
ATOM 7617 N N . ARG B 1 157 ? 20.75 -28.672 5.066 1 94.25 157 ARG B N 1
ATOM 7618 C CA . ARG B 1 157 ? 21.641 -29.609 5.742 1 94.25 157 ARG B CA 1
ATOM 7619 C C . ARG B 1 157 ? 21.453 -31.031 5.203 1 94.25 157 ARG B C 1
ATOM 7621 O O . ARG B 1 157 ? 20.375 -31.375 4.707 1 94.25 157 ARG B O 1
ATOM 7628 N N . ILE B 1 158 ? 22.531 -31.781 5.316 1 92.81 158 ILE B N 1
ATOM 7629 C CA . ILE B 1 158 ? 22.484 -33.188 4.918 1 92.81 158 ILE B CA 1
ATOM 7630 C C . ILE B 1 158 ? 22.625 -34.062 6.152 1 92.81 158 ILE B C 1
ATOM 7632 O O . ILE B 1 158 ? 23.609 -34 6.883 1 92.81 158 ILE B O 1
ATOM 7636 N N . TYR B 1 159 ? 21.688 -34.875 6.332 1 90.12 159 TYR B N 1
ATOM 7637 C CA . TYR B 1 159 ? 21.641 -35.781 7.465 1 90.12 159 TYR B CA 1
ATOM 7638 C C . TYR B 1 159 ? 22.109 -37.156 7.07 1 90.12 159 TYR B C 1
ATOM 7640 O O . TYR B 1 159 ? 21.641 -37.75 6.086 1 90.12 159 TYR B O 1
ATOM 7648 N N . ASP B 1 160 ? 22.984 -37.656 7.801 1 88.81 160 ASP B N 1
ATOM 7649 C CA . ASP B 1 160 ? 23.438 -39.031 7.633 1 88.81 160 ASP B CA 1
ATOM 7650 C C . ASP B 1 160 ? 22.672 -39.969 8.539 1 88.81 160 ASP B C 1
ATOM 7652 O O . ASP B 1 160 ? 22.844 -39.969 9.766 1 88.81 160 ASP B O 1
ATOM 7656 N N . THR B 1 161 ? 21.875 -40.844 7.938 1 82.5 161 THR B N 1
ATOM 7657 C CA . THR B 1 161 ? 20.953 -41.688 8.695 1 82.5 161 THR B CA 1
ATOM 7658 C C . THR B 1 161 ? 21.734 -42.75 9.453 1 82.5 161 THR B C 1
ATOM 7660 O O . THR B 1 161 ? 21.188 -43.375 10.375 1 82.5 161 THR B O 1
ATOM 7663 N N . ARG B 1 162 ? 22.953 -43.031 9.172 1 86.38 162 ARG B N 1
ATOM 7664 C CA . ARG B 1 162 ? 23.75 -44.062 9.844 1 86.38 162 ARG B CA 1
ATOM 7665 C C . ARG B 1 162 ? 24.328 -43.531 11.148 1 86.38 162 ARG B C 1
ATOM 7667 O O . ARG B 1 162 ? 24.359 -44.219 12.156 1 86.38 162 ARG B O 1
ATOM 7674 N N . THR B 1 163 ? 24.719 -42.344 10.992 1 87.94 163 THR B N 1
ATOM 7675 C CA . THR B 1 163 ? 25.453 -41.781 12.125 1 87.94 163 THR B CA 1
ATOM 7676 C C . THR B 1 163 ? 24.562 -40.844 12.922 1 87.94 163 THR B C 1
ATOM 7678 O O . THR B 1 163 ? 24.875 -40.5 14.07 1 87.94 163 THR B O 1
ATOM 7681 N N . GLY B 1 164 ? 23.594 -40.375 12.258 1 86.12 164 GLY B N 1
ATOM 7682 C CA . GLY B 1 164 ? 22.75 -39.375 12.906 1 86.12 164 GLY B CA 1
ATOM 7683 C C . GLY B 1 164 ? 23.375 -38 12.938 1 86.12 164 GLY B C 1
ATOM 7684 O O . GLY B 1 164 ? 23.031 -37.156 13.781 1 86.12 164 GLY B O 1
ATOM 7685 N N . THR B 1 165 ? 24.328 -37.75 12.094 1 90.25 165 THR B N 1
ATOM 7686 C CA . THR B 1 165 ? 25.016 -36.469 12.07 1 90.25 165 THR B CA 1
ATOM 7687 C C . THR B 1 165 ? 24.547 -35.625 10.898 1 90.25 165 THR B C 1
ATOM 7689 O O . THR B 1 165 ? 23.984 -36.156 9.93 1 90.25 165 THR B O 1
ATOM 7692 N N . PHE B 1 166 ? 24.781 -34.25 11.086 1 92.56 166 PHE B N 1
ATOM 7693 C CA . PHE B 1 166 ? 24.391 -33.281 10.062 1 92.56 166 PHE B CA 1
ATOM 7694 C C . PHE B 1 166 ? 25.609 -32.625 9.438 1 92.56 166 PHE B C 1
ATOM 7696 O O . PHE B 1 166 ? 26.578 -32.344 10.141 1 92.56 166 PHE B O 1
ATOM 7703 N N . GLU B 1 167 ? 25.562 -32.469 8.219 1 93.25 167 GLU B N 1
ATOM 7704 C CA . GLU B 1 167 ? 26.484 -31.609 7.496 1 93.25 167 GLU B CA 1
ATOM 7705 C C . GLU B 1 167 ? 25.797 -30.328 7.031 1 93.25 167 GLU B C 1
ATOM 7707 O O . GLU B 1 167 ? 24.766 -30.375 6.367 1 93.25 167 GLU B O 1
ATOM 7712 N N . ASN B 1 168 ? 26.453 -29.188 7.391 1 94.38 168 ASN B N 1
ATOM 7713 C CA . ASN B 1 168 ? 25.938 -27.922 6.906 1 94.38 168 ASN B CA 1
ATOM 7714 C C . ASN B 1 168 ? 26.312 -27.672 5.445 1 94.38 168 ASN B C 1
ATOM 7716 O O . ASN B 1 168 ? 27.469 -27.891 5.055 1 94.38 168 ASN B O 1
ATOM 7720 N N . VAL B 1 169 ? 25.359 -27.266 4.684 1 95.56 169 VAL B N 1
ATOM 7721 C CA . VAL B 1 169 ? 25.641 -26.953 3.283 1 95.56 169 VAL B CA 1
ATOM 7722 C C . VAL B 1 169 ? 25.922 -25.469 3.129 1 95.56 169 VAL B C 1
ATOM 7724 O O . VAL B 1 169 ? 25.219 -24.625 3.699 1 95.56 169 VAL B O 1
ATOM 7727 N N . GLY B 1 170 ? 26.938 -25.094 2.439 1 95.38 170 GLY B N 1
ATOM 7728 C CA . GLY B 1 170 ? 27.375 -23.734 2.162 1 95.38 170 GLY B CA 1
ATOM 7729 C C . GLY B 1 170 ? 28.859 -23.625 1.872 1 95.38 170 GLY B C 1
ATOM 7730 O O . GLY B 1 170 ? 29.609 -24.562 2.145 1 95.38 170 GLY B O 1
ATOM 7731 N N . PRO B 1 171 ? 29.188 -22.484 1.32 1 96.12 171 PRO B N 1
ATOM 7732 C CA . PRO B 1 171 ? 30.609 -22.344 1.041 1 96.12 171 PRO B CA 1
ATOM 7733 C C . PRO B 1 171 ? 31.469 -22.469 2.297 1 96.12 171 PRO B C 1
ATOM 7735 O O . PRO B 1 171 ? 32.531 -23.109 2.268 1 96.12 171 PRO B O 1
ATOM 7738 N N . GLN B 1 172 ? 31 -21.922 3.41 1 95.25 172 GLN B N 1
ATOM 7739 C CA . GLN B 1 172 ? 31.766 -21.953 4.648 1 95.25 172 GLN B CA 1
ATOM 7740 C C . GLN B 1 172 ? 31.203 -22.969 5.629 1 95.25 172 GLN B C 1
ATOM 7742 O O . GLN B 1 172 ? 31.75 -23.188 6.707 1 95.25 172 GLN B O 1
ATOM 7747 N N . LYS B 1 173 ? 30.062 -23.531 5.34 1 94.94 173 LYS B N 1
ATOM 7748 C CA . LYS B 1 173 ? 29.422 -24.578 6.141 1 94.94 173 LYS B CA 1
ATOM 7749 C C . LYS B 1 173 ? 29.109 -24.062 7.543 1 94.94 173 LYS B C 1
ATOM 7751 O O . LYS B 1 173 ? 29.312 -24.781 8.531 1 94.94 173 LYS B O 1
ATOM 7756 N N . THR B 1 174 ? 28.641 -22.875 7.621 1 91.56 174 THR B N 1
ATOM 7757 C CA . THR B 1 174 ? 28.344 -22.281 8.914 1 91.56 174 THR B CA 1
ATOM 7758 C C . THR B 1 174 ? 26.969 -22.719 9.406 1 91.56 174 THR B C 1
ATOM 7760 O O . THR B 1 174 ? 26.656 -22.609 10.594 1 91.56 174 THR B O 1
ATOM 7763 N N . GLY B 1 175 ? 26.172 -23.125 8.531 1 89.38 175 GLY B N 1
ATOM 7764 C CA . GLY B 1 175 ? 24.797 -23.484 8.883 1 89.38 175 GLY B CA 1
ATOM 7765 C C . GLY B 1 175 ? 23.828 -22.328 8.742 1 89.38 175 GLY B C 1
ATOM 7766 O O . GLY B 1 175 ? 22.609 -22.531 8.734 1 89.38 175 GLY B O 1
ATOM 7767 N N . SER B 1 176 ? 24.312 -21.156 8.562 1 88.56 176 SER B N 1
ATOM 7768 C CA . SER B 1 176 ? 23.453 -19.984 8.469 1 88.56 176 SER B CA 1
ATOM 7769 C C . SER B 1 176 ? 23.469 -19.406 7.059 1 88.56 176 SER B C 1
ATOM 7771 O O . SER B 1 176 ? 22.719 -18.469 6.766 1 88.56 176 SER B O 1
ATOM 7773 N N . GLU B 1 177 ? 24.281 -19.953 6.234 1 92.06 177 GLU B N 1
ATOM 7774 C CA . GLU B 1 177 ? 24.375 -19.453 4.863 1 92.06 177 GLU B CA 1
ATOM 7775 C C . GLU B 1 177 ? 23.141 -19.844 4.055 1 92.06 177 GLU B C 1
ATOM 7777 O O . GLU B 1 177 ? 22.609 -20.953 4.203 1 92.06 177 GLU B O 1
ATOM 7782 N N . SER B 1 178 ? 22.703 -18.859 3.25 1 91.38 178 SER B N 1
ATOM 7783 C CA . SER B 1 178 ? 21.578 -19.172 2.371 1 91.38 178 SER B CA 1
ATOM 7784 C C . SER B 1 178 ? 21.969 -20.188 1.302 1 91.38 178 SER B C 1
ATOM 7786 O O . SER B 1 178 ? 23.062 -20.094 0.718 1 91.38 178 SER B O 1
ATOM 7788 N N . VAL B 1 179 ? 21.109 -21.141 1.122 1 94.44 179 VAL B N 1
ATOM 7789 C CA . VAL B 1 179 ? 21.219 -22.109 0.034 1 94.44 179 VAL B CA 1
ATOM 7790 C C . VAL B 1 179 ? 19.891 -22.188 -0.713 1 94.44 179 VAL B C 1
ATOM 7792 O O . VAL B 1 179 ? 18.922 -22.781 -0.217 1 94.44 179 VAL B O 1
ATOM 7795 N N . ASP B 1 180 ? 19.953 -21.703 -1.889 1 91.88 180 ASP B N 1
ATOM 7796 C CA . ASP B 1 180 ? 18.703 -21.531 -2.623 1 91.88 180 ASP B CA 1
ATOM 7797 C C . ASP B 1 180 ? 18.312 -22.828 -3.342 1 91.88 180 ASP B C 1
ATOM 7799 O O . ASP B 1 180 ? 17.125 -23.062 -3.592 1 91.88 180 ASP B O 1
ATOM 7803 N N . ALA B 1 181 ? 19.281 -23.594 -3.752 1 94.19 181 ALA B N 1
ATOM 7804 C CA . ALA B 1 181 ? 19.031 -24.844 -4.457 1 94.19 181 ALA B CA 1
ATOM 7805 C C . ALA B 1 181 ? 20.203 -25.812 -4.297 1 94.19 181 ALA B C 1
ATOM 7807 O O . ALA B 1 181 ? 21.328 -25.375 -4.031 1 94.19 181 ALA B O 1
ATOM 7808 N N . LEU B 1 182 ? 19.875 -27.062 -4.387 1 94.81 182 LEU B N 1
ATOM 7809 C CA . LEU B 1 182 ? 20.875 -28.109 -4.27 1 94.81 182 LEU B CA 1
ATOM 7810 C C . LEU B 1 182 ? 20.469 -29.344 -5.074 1 94.81 182 LEU B C 1
ATOM 7812 O O . LEU B 1 182 ? 19.297 -29.75 -5.055 1 94.81 182 LEU B O 1
ATOM 7816 N N . LYS B 1 183 ? 21.422 -29.922 -5.867 1 94.19 183 LYS B N 1
ATOM 7817 C CA . LYS B 1 183 ? 21.203 -31.172 -6.586 1 94.19 183 LYS B CA 1
ATOM 7818 C C . LYS B 1 183 ? 22.391 -32.125 -6.434 1 94.19 183 LYS B C 1
ATOM 7820 O O . LYS B 1 183 ? 23.531 -31.703 -6.574 1 94.19 183 LYS B O 1
ATOM 7825 N N . PHE B 1 184 ? 22.047 -33.312 -6.219 1 93 184 PHE B N 1
ATOM 7826 C CA . PHE B 1 184 ? 23.078 -34.312 -6.012 1 93 184 PHE B CA 1
ATOM 7827 C C . PHE B 1 184 ? 23.531 -34.906 -7.34 1 93 184 PHE B C 1
ATOM 7829 O O . PHE B 1 184 ? 22.75 -35.031 -8.281 1 93 184 PHE B O 1
ATOM 7836 N N . ASN B 1 185 ? 24.797 -35.219 -7.312 1 92.81 185 ASN B N 1
ATOM 7837 C CA . ASN B 1 185 ? 25.344 -35.938 -8.461 1 92.81 185 ASN B CA 1
ATOM 7838 C C . ASN B 1 185 ? 24.734 -37.312 -8.586 1 92.81 185 ASN B C 1
ATOM 7840 O O . ASN B 1 185 ? 24.656 -38.062 -7.602 1 92.81 185 ASN B O 1
ATOM 7844 N N . PRO B 1 186 ? 24.25 -37.719 -9.773 1 88.06 186 PRO B N 1
ATOM 7845 C CA . PRO B 1 186 ? 23.594 -39.031 -9.93 1 88.06 186 PRO B CA 1
ATOM 7846 C C . PRO B 1 186 ? 24.531 -40.188 -9.68 1 88.06 186 PRO B C 1
ATOM 7848 O O . PRO B 1 186 ? 24.078 -41.312 -9.422 1 88.06 186 PRO B O 1
ATOM 7851 N N . ASP B 1 187 ? 25.844 -40 -9.742 1 78 187 ASP B N 1
ATOM 7852 C CA . ASP B 1 187 ? 26.781 -41.094 -9.516 1 78 187 ASP B CA 1
ATOM 7853 C C . ASP B 1 187 ? 27.078 -41.281 -8.031 1 78 187 ASP B C 1
ATOM 7855 O O . ASP B 1 187 ? 27.859 -42.125 -7.641 1 78 187 ASP B O 1
ATOM 7859 N N . GLY B 1 188 ? 26.328 -40.562 -7.25 1 70.62 188 GLY B N 1
ATOM 7860 C CA . GLY B 1 188 ? 26.297 -40.781 -5.816 1 70.62 188 GLY B CA 1
ATOM 7861 C C . GLY B 1 188 ? 27.375 -40.062 -5.059 1 70.62 188 GLY B C 1
ATOM 7862 O O . GLY B 1 188 ? 27.422 -40.094 -3.826 1 70.62 188 GLY B O 1
ATOM 7863 N N . ALA B 1 189 ? 28.281 -39.375 -5.832 1 75.38 189 ALA B N 1
ATOM 7864 C CA . ALA B 1 189 ? 29.344 -38.719 -5.078 1 75.38 189 ALA B CA 1
ATOM 7865 C C . ALA B 1 189 ? 29.328 -37.219 -5.312 1 75.38 189 ALA B C 1
ATOM 7867 O O . ALA B 1 189 ? 29.422 -36.75 -6.453 1 75.38 189 ALA B O 1
ATOM 7868 N N . GLY B 1 190 ? 28.844 -36.312 -4.316 1 90.25 190 GLY B N 1
ATOM 7869 C CA . GLY B 1 190 ? 28.969 -34.875 -4.422 1 90.25 190 GLY B CA 1
ATOM 7870 C C . GLY B 1 190 ? 27.641 -34.188 -4.73 1 90.25 190 GLY B C 1
ATOM 7871 O O . GLY B 1 190 ? 26.625 -34.844 -4.895 1 90.25 190 GLY B O 1
ATOM 7872 N N . TYR B 1 191 ? 27.625 -32.875 -4.77 1 94.88 191 TYR B N 1
ATOM 7873 C CA . TYR B 1 191 ? 26.438 -32.094 -5.043 1 94.88 191 TYR B CA 1
ATOM 7874 C C . TYR B 1 191 ? 26.797 -30.688 -5.48 1 94.88 191 TYR B C 1
ATOM 7876 O O . TYR B 1 191 ? 27.906 -30.219 -5.211 1 94.88 191 TYR B O 1
ATOM 7884 N N . VAL B 1 192 ? 25.953 -30.125 -6.281 1 96.94 192 VAL B N 1
ATOM 7885 C CA . VAL B 1 192 ? 26.031 -28.719 -6.664 1 96.94 192 VAL B CA 1
ATOM 7886 C C . VAL B 1 192 ? 24.938 -27.938 -5.945 1 96.94 192 VAL B C 1
ATOM 7888 O O . VAL B 1 192 ? 23.812 -28.422 -5.789 1 96.94 192 VAL B O 1
ATOM 7891 N N . PHE B 1 193 ? 25.312 -26.766 -5.41 1 96.81 193 PHE B N 1
ATOM 7892 C CA . PHE B 1 193 ? 24.328 -25.922 -4.742 1 96.81 193 PHE B CA 1
ATOM 7893 C C . PHE B 1 193 ? 24.5 -24.469 -5.141 1 96.81 193 PHE B C 1
ATOM 7895 O O . PHE B 1 193 ? 25.5 -24.109 -5.77 1 96.81 193 PHE B O 1
ATOM 7902 N N . VAL B 1 194 ? 23.5 -23.672 -4.859 1 97.31 194 VAL B N 1
ATOM 7903 C CA . VAL B 1 194 ? 23.531 -22.25 -5.207 1 97.31 194 VAL B CA 1
ATOM 7904 C C . VAL B 1 194 ? 23.5 -21.406 -3.936 1 97.31 194 VAL B C 1
ATOM 7906 O O . VAL B 1 194 ? 22.641 -21.625 -3.064 1 97.31 194 VAL B O 1
ATOM 7909 N N . HIS B 1 195 ? 24.406 -20.578 -3.801 1 96.06 195 HIS B N 1
ATOM 7910 C CA . HIS B 1 195 ? 24.5 -19.578 -2.738 1 96.06 195 HIS B CA 1
ATOM 7911 C C . HIS B 1 195 ? 24.766 -18.188 -3.305 1 96.06 195 HIS B C 1
ATOM 7913 O O . HIS B 1 195 ? 25.734 -18 -4.043 1 96.06 195 HIS B O 1
ATOM 7919 N N . LYS B 1 196 ? 23.891 -17.219 -3.002 1 94.25 196 LYS B N 1
ATOM 7920 C CA . LYS B 1 196 ? 24.016 -15.836 -3.449 1 94.25 196 LYS B CA 1
ATOM 7921 C C . LYS B 1 196 ? 24.203 -15.766 -4.961 1 94.25 196 LYS B C 1
ATOM 7923 O O . LYS B 1 196 ? 25.141 -15.117 -5.441 1 94.25 196 LYS B O 1
ATOM 7928 N N . PHE B 1 197 ? 23.516 -16.531 -5.652 1 95.75 197 PHE B N 1
ATOM 7929 C CA . PHE B 1 197 ? 23.359 -16.516 -7.102 1 95.75 197 PHE B CA 1
ATOM 7930 C C . PHE B 1 197 ? 24.594 -17.062 -7.789 1 95.75 197 PHE B C 1
ATOM 7932 O O . PHE B 1 197 ? 24.844 -16.781 -8.969 1 95.75 197 PHE B O 1
ATOM 7939 N N . ASN B 1 198 ? 25.375 -17.828 -7.023 1 98.06 198 ASN B N 1
ATOM 7940 C CA . ASN B 1 198 ? 26.531 -18.547 -7.578 1 98.06 198 ASN B CA 1
ATOM 7941 C C . ASN B 1 198 ? 26.422 -20.047 -7.355 1 98.06 198 ASN B C 1
ATOM 7943 O O . ASN B 1 198 ? 25.875 -20.484 -6.344 1 98.06 198 ASN B O 1
ATOM 7947 N N . LEU B 1 199 ? 26.984 -20.781 -8.328 1 98.5 199 LEU B N 1
ATOM 7948 C CA . LEU B 1 199 ? 27.016 -22.234 -8.234 1 98.5 199 LEU B CA 1
ATOM 7949 C C . LEU B 1 199 ? 28.312 -22.719 -7.621 1 98.5 199 LEU B C 1
ATOM 7951 O O . LEU B 1 199 ? 29.391 -22.203 -7.945 1 98.5 199 LEU B O 1
ATOM 7955 N N . TYR B 1 200 ? 28.188 -23.703 -6.777 1 98.12 200 TYR B N 1
ATOM 7956 C CA . TYR B 1 200 ? 29.312 -24.359 -6.125 1 98.12 200 TYR B CA 1
ATOM 7957 C C . TYR B 1 200 ? 29.203 -25.875 -6.258 1 98.12 200 TYR B C 1
ATOM 7959 O O . TYR B 1 200 ? 28.109 -26.422 -6.27 1 98.12 200 TYR B O 1
ATOM 7967 N N . TYR B 1 201 ? 30.359 -26.531 -6.324 1 97.5 201 TYR B N 1
ATOM 7968 C CA . TYR B 1 201 ? 30.422 -28 -6.375 1 97.5 201 TYR B CA 1
ATOM 7969 C C . TYR B 1 201 ? 31.219 -28.547 -5.203 1 97.5 201 TYR B C 1
ATOM 7971 O O . TYR B 1 201 ? 32.312 -28.078 -4.914 1 97.5 201 TYR B O 1
ATOM 7979 N N . ARG B 1 202 ? 30.594 -29.484 -4.566 1 95.69 202 ARG B N 1
ATOM 7980 C CA . ARG B 1 202 ? 31.25 -30.281 -3.541 1 95.69 202 ARG B CA 1
ATOM 7981 C C . ARG B 1 202 ? 31.375 -31.75 -3.979 1 95.69 202 ARG B C 1
ATOM 7983 O O . ARG B 1 202 ? 30.359 -32.406 -4.25 1 95.69 202 ARG B O 1
ATOM 7990 N N . PRO B 1 203 ? 32.594 -32.312 -3.975 1 92.75 203 PRO B N 1
ATOM 7991 C CA . PRO B 1 203 ? 32.781 -33.625 -4.555 1 92.75 203 PRO B CA 1
ATOM 7992 C C . PRO B 1 203 ? 32.281 -34.75 -3.646 1 92.75 203 PRO B C 1
ATOM 7994 O O . PRO B 1 203 ? 32.156 -35.906 -4.086 1 92.75 203 PRO B O 1
ATOM 7997 N N . GLY B 1 204 ? 32 -34.438 -2.373 1 88.81 204 GLY B N 1
ATOM 7998 C CA . GLY B 1 204 ? 31.531 -35.469 -1.472 1 88.81 204 GLY B CA 1
ATOM 7999 C C . GLY B 1 204 ? 30.938 -34.938 -0.19 1 88.81 204 GLY B C 1
ATOM 8000 O O . GLY B 1 204 ? 31.125 -33.75 0.13 1 88.81 204 GLY B O 1
ATOM 8001 N N . PHE B 1 205 ? 30.328 -35.906 0.44 1 86.31 205 PHE B N 1
ATOM 8002 C CA . PHE B 1 205 ? 29.797 -35.531 1.752 1 86.31 205 PHE B CA 1
ATOM 8003 C C . PHE B 1 205 ? 30.938 -35.281 2.736 1 86.31 205 PHE B C 1
ATOM 8005 O O . PHE B 1 205 ? 31.938 -35.969 2.744 1 86.31 205 PHE B O 1
ATOM 8012 N N . ASN B 1 206 ? 30.812 -34.312 3.473 1 85.94 206 ASN B N 1
ATOM 8013 C CA . ASN B 1 206 ? 31.766 -33.875 4.484 1 85.94 206 ASN B CA 1
ATOM 8014 C C . ASN B 1 206 ? 33.125 -33.531 3.863 1 85.94 206 ASN B C 1
ATOM 8016 O O . ASN B 1 206 ? 34.156 -33.5 4.551 1 85.94 206 ASN B O 1
ATOM 8020 N N . SER B 1 207 ? 33.062 -33.344 2.605 1 89.38 207 SER B N 1
ATOM 8021 C CA . SER B 1 207 ? 34.312 -32.906 1.957 1 89.38 207 SER B CA 1
ATOM 8022 C C . SER B 1 207 ? 34.594 -31.422 2.268 1 89.38 207 SER B C 1
ATOM 8024 O O . SER B 1 207 ? 33.688 -30.609 2.311 1 89.38 207 SER B O 1
ATOM 8026 N N . ASP B 1 208 ? 35.844 -31.094 2.406 1 90.25 208 ASP B N 1
ATOM 8027 C CA . ASP B 1 208 ? 36.25 -29.703 2.604 1 90.25 208 ASP B CA 1
ATOM 8028 C C . ASP B 1 208 ? 36.562 -29.031 1.271 1 90.25 208 ASP B C 1
ATOM 8030 O O . ASP B 1 208 ? 36.656 -27.797 1.203 1 90.25 208 ASP B O 1
ATOM 8034 N N . GLU B 1 209 ? 36.688 -29.781 0.307 1 93 209 GLU B N 1
ATOM 8035 C CA . GLU B 1 209 ? 36.938 -29.219 -1.016 1 93 209 GLU B CA 1
ATOM 8036 C C . GLU B 1 209 ? 35.688 -28.516 -1.554 1 93 209 GLU B C 1
ATOM 8038 O O . GLU B 1 209 ? 34.562 -29 -1.393 1 93 209 GLU B O 1
ATOM 8043 N N . LEU B 1 210 ? 35.969 -27.328 -2.074 1 95.88 210 LEU B N 1
ATOM 8044 C CA . LEU B 1 210 ? 34.906 -26.531 -2.668 1 95.88 210 LEU B CA 1
ATOM 8045 C C . LEU B 1 210 ? 35.344 -25.953 -4.012 1 95.88 210 LEU B C 1
ATOM 8047 O O . LEU B 1 210 ? 36.375 -25.328 -4.109 1 95.88 210 LEU B O 1
ATOM 8051 N N . VAL B 1 211 ? 34.594 -26.188 -5.008 1 96.94 211 VAL B N 1
ATOM 8052 C CA . VAL B 1 211 ? 34.844 -25.641 -6.332 1 96.94 211 VAL B CA 1
ATOM 8053 C C . VAL B 1 211 ? 33.812 -24.562 -6.652 1 96.94 211 VAL B C 1
ATOM 8055 O O . VAL B 1 211 ? 32.625 -24.797 -6.594 1 96.94 211 VAL B O 1
ATOM 8058 N N . ASN B 1 212 ? 34.344 -23.359 -6.98 1 97.88 212 ASN B N 1
ATOM 8059 C CA . ASN B 1 212 ? 33.469 -22.312 -7.48 1 97.88 212 ASN B CA 1
ATOM 8060 C C . ASN B 1 212 ? 33.219 -22.469 -8.977 1 97.88 212 ASN B C 1
ATOM 8062 O O . ASN B 1 212 ? 34.094 -22.203 -9.797 1 97.88 212 ASN B O 1
ATOM 8066 N N . ILE B 1 213 ? 32 -22.797 -9.289 1 98.44 213 ILE B N 1
ATOM 8067 C CA . ILE B 1 213 ? 31.641 -22.891 -10.703 1 98.44 213 ILE B CA 1
ATOM 8068 C C . ILE B 1 213 ? 31.453 -21.5 -11.281 1 98.44 213 ILE B C 1
ATOM 8070 O O . ILE B 1 213 ? 31.906 -21.219 -12.398 1 98.44 213 ILE B O 1
ATOM 8074 N N . THR B 1 214 ? 30.766 -20.641 -10.57 1 98.44 214 THR B N 1
ATOM 8075 C CA . THR B 1 214 ? 30.594 -19.234 -10.93 1 98.44 214 THR B CA 1
ATOM 8076 C C . THR B 1 214 ? 30.953 -18.328 -9.766 1 98.44 214 THR B C 1
ATOM 8078 O O . THR B 1 214 ? 30.969 -18.766 -8.609 1 98.44 214 THR B O 1
ATOM 8081 N N . THR B 1 215 ? 31.25 -16.984 -10.055 1 97.81 215 THR B N 1
ATOM 8082 C CA . THR B 1 215 ? 31.703 -16.094 -8.984 1 97.81 215 THR B CA 1
ATOM 8083 C C . THR B 1 215 ? 31.094 -14.703 -9.141 1 97.81 215 THR B C 1
ATOM 8085 O O . THR B 1 215 ? 31.25 -13.852 -8.258 1 97.81 215 THR B O 1
ATOM 8088 N N . ASP B 1 216 ? 30.422 -14.445 -10.203 1 97.69 216 ASP B N 1
ATOM 8089 C CA . ASP B 1 216 ? 29.984 -13.078 -10.492 1 97.69 216 ASP B CA 1
ATOM 8090 C C . ASP B 1 216 ? 28.469 -12.938 -10.32 1 97.69 216 ASP B C 1
ATOM 8092 O O . ASP B 1 216 ? 27.891 -11.953 -10.781 1 97.69 216 ASP B O 1
ATOM 8096 N N . GLY B 1 217 ? 27.891 -13.93 -9.719 1 97.56 217 GLY B N 1
ATOM 8097 C CA . GLY B 1 217 ? 26.469 -13.867 -9.508 1 97.56 217 GLY B CA 1
ATOM 8098 C C . GLY B 1 217 ? 26.031 -12.719 -8.617 1 97.56 217 GLY B C 1
ATOM 8099 O O . GLY B 1 217 ? 26.719 -12.391 -7.645 1 97.56 217 GLY B O 1
ATOM 8100 N N . ASN B 1 218 ? 24.969 -12.016 -9.016 1 95.75 218 ASN B N 1
ATOM 8101 C CA . ASN B 1 218 ? 24.344 -10.977 -8.211 1 95.75 218 ASN B CA 1
ATOM 8102 C C . ASN B 1 218 ? 22.828 -10.922 -8.453 1 95.75 218 ASN B C 1
ATOM 8104 O O . ASN B 1 218 ? 22.281 -11.758 -9.172 1 95.75 218 ASN B O 1
ATOM 8108 N N . THR B 1 219 ? 22.172 -9.945 -7.871 1 92.88 219 THR B N 1
ATOM 8109 C CA . THR B 1 219 ? 20.703 -9.898 -7.859 1 92.88 219 THR B CA 1
ATOM 8110 C C . THR B 1 219 ? 20.156 -9.781 -9.281 1 92.88 219 THR B C 1
ATOM 8112 O O . THR B 1 219 ? 19.094 -10.312 -9.586 1 92.88 219 THR B O 1
ATOM 8115 N N . ASP B 1 220 ? 20.875 -9.102 -10.188 1 96.62 220 ASP B N 1
ATOM 8116 C CA . ASP B 1 220 ? 20.359 -8.859 -11.523 1 96.62 220 ASP B CA 1
ATOM 8117 C C . ASP B 1 220 ? 21.109 -9.688 -12.562 1 96.62 220 ASP B C 1
ATOM 8119 O O . ASP B 1 220 ? 20.922 -9.5 -13.766 1 96.62 220 ASP B O 1
ATOM 8123 N N . TYR B 1 221 ? 22.016 -10.539 -12.117 1 97.81 221 TYR B N 1
ATOM 8124 C CA . TYR B 1 221 ? 22.766 -11.484 -12.938 1 97.81 221 TYR B CA 1
ATOM 8125 C C . TYR B 1 221 ? 22.953 -12.805 -12.211 1 97.81 221 TYR B C 1
ATOM 8127 O O . TYR B 1 221 ? 23.969 -13.008 -11.531 1 97.81 221 TYR B O 1
ATOM 8135 N N . ARG B 1 222 ? 22.109 -13.797 -12.516 1 97.31 222 ARG B N 1
ATOM 8136 C CA . ARG B 1 222 ? 21.938 -14.953 -11.641 1 97.31 222 ARG B CA 1
ATOM 8137 C C . ARG B 1 222 ? 22.375 -16.234 -12.352 1 97.31 222 ARG B C 1
ATOM 8139 O O . ARG B 1 222 ? 22.109 -16.422 -13.539 1 97.31 222 ARG B O 1
ATOM 8146 N N . HIS B 1 223 ? 23.047 -17.109 -11.586 1 98.25 223 HIS B N 1
ATOM 8147 C CA . HIS B 1 223 ? 23.406 -18.422 -12.094 1 98.25 223 HIS B CA 1
ATOM 8148 C C . HIS B 1 223 ? 22.656 -19.531 -11.359 1 98.25 223 HIS B C 1
ATOM 8150 O O . HIS B 1 223 ? 22.703 -19.609 -10.133 1 98.25 223 HIS B O 1
ATOM 8156 N N . GLY B 1 224 ? 21.969 -20.359 -12.086 1 97.94 224 GLY B N 1
ATOM 8157 C CA . GLY B 1 224 ? 21.375 -21.547 -11.516 1 97.94 224 GLY B CA 1
ATOM 8158 C C . GLY B 1 224 ? 20.047 -21.297 -10.812 1 97.94 224 GLY B C 1
ATOM 8159 O O . GLY B 1 224 ? 19.359 -22.234 -10.422 1 97.94 224 GLY B O 1
ATOM 8160 N N . ILE B 1 225 ? 19.75 -20.062 -10.625 1 95.31 225 ILE B N 1
ATOM 8161 C CA . ILE B 1 225 ? 18.469 -19.656 -10.07 1 95.31 225 ILE B CA 1
ATOM 8162 C C . ILE B 1 225 ? 17.828 -18.594 -10.953 1 95.31 225 ILE B C 1
ATOM 8164 O O . ILE B 1 225 ? 18.531 -17.75 -11.539 1 95.31 225 ILE B O 1
ATOM 8168 N N . THR B 1 226 ? 16.578 -18.625 -11.016 1 93 226 THR B N 1
ATOM 8169 C CA . THR B 1 226 ? 15.938 -17.656 -11.906 1 93 226 THR B CA 1
ATOM 8170 C C . THR B 1 226 ? 15.156 -16.609 -11.109 1 93 226 THR B C 1
ATOM 8172 O O . THR B 1 226 ? 15.258 -16.562 -9.883 1 93 226 THR B O 1
ATOM 8175 N N . ASN B 1 227 ? 14.562 -15.555 -11.844 1 93.69 227 ASN B N 1
ATOM 8176 C CA . ASN B 1 227 ? 13.68 -14.578 -11.219 1 93.69 227 ASN B CA 1
ATOM 8177 C C . ASN B 1 227 ? 12.258 -15.109 -11.094 1 93.69 227 ASN B C 1
ATOM 8179 O O . ASN B 1 227 ? 11.984 -16.266 -11.422 1 93.69 227 ASN B O 1
ATOM 8183 N N . TRP B 1 228 ? 11.406 -14.336 -10.516 1 93.38 228 TRP B N 1
ATOM 8184 C CA . TRP B 1 228 ? 10.031 -14.758 -10.25 1 93.38 228 TRP B CA 1
ATOM 8185 C C . TRP B 1 228 ? 9.344 -15.211 -11.531 1 93.38 228 TRP B C 1
ATOM 8187 O O . TRP B 1 228 ? 8.75 -16.297 -11.57 1 93.38 228 TRP B O 1
ATOM 8197 N N . ALA B 1 229 ? 9.43 -14.492 -12.609 1 95.12 229 ALA B N 1
ATOM 8198 C CA . ALA B 1 229 ? 8.672 -14.734 -13.836 1 95.12 229 ALA B CA 1
ATOM 8199 C C . ALA B 1 229 ? 9.055 -16.078 -14.453 1 95.12 229 ALA B C 1
ATOM 8201 O O . ALA B 1 229 ? 8.188 -16.875 -14.82 1 95.12 229 ALA B O 1
ATOM 8202 N N . TYR B 1 230 ? 10.344 -16.297 -14.586 1 96.12 230 TYR B N 1
ATOM 8203 C CA . TYR B 1 230 ? 10.797 -17.562 -15.141 1 96.12 230 TYR B CA 1
ATOM 8204 C C . TYR B 1 230 ? 10.438 -18.734 -14.219 1 96.12 230 TYR B C 1
ATOM 8206 O O . TYR B 1 230 ? 10.062 -19.812 -14.688 1 96.12 230 TYR B O 1
ATOM 8214 N N . GLY B 1 231 ? 10.602 -18.469 -12.945 1 94.81 231 GLY B N 1
ATOM 8215 C CA . GLY B 1 231 ? 10.25 -19.5 -11.984 1 94.81 231 GLY B CA 1
ATOM 8216 C C . GLY B 1 231 ? 8.773 -19.828 -11.977 1 94.81 231 GLY B C 1
ATOM 8217 O O . GLY B 1 231 ? 8.391 -21 -11.891 1 94.81 231 GLY B O 1
ATOM 8218 N N . GLU B 1 232 ? 7.977 -18.891 -12.133 1 94.25 232 GLU B N 1
ATOM 8219 C CA . GLU B 1 232 ? 6.527 -19.047 -12.055 1 94.25 232 GLU B CA 1
ATOM 8220 C C . GLU B 1 232 ? 5.961 -19.578 -13.375 1 94.25 232 GLU B C 1
ATOM 8222 O O . GLU B 1 232 ? 5.098 -20.453 -13.375 1 94.25 232 GLU B O 1
ATOM 8227 N N . GLU B 1 233 ? 6.484 -19.109 -14.453 1 96.88 233 GLU B N 1
ATOM 8228 C CA . GLU B 1 233 ? 5.793 -19.312 -15.727 1 96.88 233 GLU B CA 1
ATOM 8229 C C . GLU B 1 233 ? 6.441 -20.438 -16.531 1 96.88 233 GLU B C 1
ATOM 8231 O O . GLU B 1 233 ? 5.805 -21.031 -17.406 1 96.88 233 GLU B O 1
ATOM 8236 N N . LEU B 1 234 ? 7.707 -20.688 -16.312 1 96.69 234 LEU B N 1
ATOM 8237 C CA . LEU B 1 234 ? 8.406 -21.578 -17.219 1 96.69 234 LEU B CA 1
ATOM 8238 C C . LEU B 1 234 ? 9.078 -22.719 -16.438 1 96.69 234 LEU B C 1
ATOM 8240 O O . LEU B 1 234 ? 9 -23.875 -16.844 1 96.69 234 LEU B O 1
ATOM 8244 N N . PHE B 1 235 ? 9.711 -22.297 -15.359 1 92.88 235 PHE B N 1
ATOM 8245 C CA . PHE B 1 235 ? 10.469 -23.281 -14.602 1 92.88 235 PHE B CA 1
ATOM 8246 C C . PHE B 1 235 ? 10.062 -23.25 -13.133 1 92.88 235 PHE B C 1
ATOM 8248 O O . PHE B 1 235 ? 8.977 -22.781 -12.789 1 92.88 235 PHE B O 1
ATOM 8255 N N . GLY B 1 236 ? 10.719 -23.828 -12.352 1 89.69 236 GLY B N 1
ATOM 8256 C CA . GLY B 1 236 ? 10.867 -23.625 -10.914 1 89.69 236 GLY B CA 1
ATOM 8257 C C . GLY B 1 236 ? 12.047 -22.734 -10.562 1 89.69 236 GLY B C 1
ATOM 8258 O O . GLY B 1 236 ? 12.664 -22.141 -11.445 1 89.69 236 GLY B O 1
ATOM 8259 N N . PRO B 1 237 ? 12.344 -22.656 -9.43 1 87.94 237 PRO B N 1
ATOM 8260 C CA . PRO B 1 237 ? 13.383 -21.734 -8.977 1 87.94 237 PRO B CA 1
ATOM 8261 C C . PRO B 1 237 ? 14.773 -22.125 -9.453 1 87.94 237 PRO B C 1
ATOM 8263 O O . PRO B 1 237 ? 15.609 -21.25 -9.719 1 87.94 237 PRO B O 1
ATOM 8266 N N . ASP B 1 238 ? 15.039 -23.375 -9.57 1 93.81 238 ASP B N 1
ATOM 8267 C CA . ASP B 1 238 ? 16.406 -23.781 -9.898 1 93.81 238 ASP B CA 1
ATOM 8268 C C . ASP B 1 238 ? 16.531 -24.156 -11.375 1 93.81 238 ASP B C 1
ATOM 8270 O O . ASP B 1 238 ? 15.633 -24.797 -11.938 1 93.81 238 ASP B O 1
ATOM 8274 N N . VAL B 1 239 ? 17.641 -23.75 -11.992 1 97.69 239 VAL B N 1
ATOM 8275 C CA . VAL B 1 239 ? 17.812 -23.938 -13.43 1 97.69 239 VAL B CA 1
ATOM 8276 C C . VAL B 1 239 ? 19.234 -24.406 -13.711 1 97.69 239 VAL B C 1
ATOM 8278 O O . VAL B 1 239 ? 19.953 -23.812 -14.516 1 97.69 239 VAL B O 1
ATOM 8281 N N . PHE B 1 240 ? 19.609 -25.531 -13.133 1 98.25 240 PHE B N 1
ATOM 8282 C CA . PHE B 1 240 ? 20.812 -26.266 -13.461 1 98.25 240 PHE B CA 1
ATOM 8283 C C . PHE B 1 240 ? 20.562 -27.766 -13.453 1 98.25 240 PHE B C 1
ATOM 8285 O O . PHE B 1 240 ? 19.672 -28.25 -12.75 1 98.25 240 PHE B O 1
ATOM 8292 N N . TRP B 1 241 ? 21.375 -28.562 -14.273 1 97.62 241 TRP B N 1
ATOM 8293 C CA . TRP B 1 241 ? 21.047 -29.953 -14.562 1 97.62 241 TRP B CA 1
ATOM 8294 C C . TRP B 1 241 ? 22.328 -30.797 -14.68 1 97.62 241 TRP B C 1
ATOM 8296 O O . TRP B 1 241 ? 23.234 -30.453 -15.422 1 97.62 241 TRP B O 1
ATOM 8306 N N . TRP B 1 242 ? 22.281 -31.938 -13.984 1 96.56 242 TRP B N 1
ATOM 8307 C CA . TRP B 1 242 ? 23.375 -32.906 -14.109 1 96.56 242 TRP B CA 1
ATOM 8308 C C . TRP B 1 242 ? 23.172 -33.781 -15.336 1 96.56 242 TRP B C 1
ATOM 8310 O O . TRP B 1 242 ? 22.047 -34.188 -15.648 1 96.56 242 TRP B O 1
ATOM 8320 N N . SER B 1 243 ? 24.297 -34.062 -15.977 1 96.38 243 SER B N 1
ATOM 8321 C CA . SER B 1 243 ? 24.25 -35.156 -16.953 1 96.38 243 SER B CA 1
ATOM 8322 C C . SER B 1 243 ? 24.031 -36.5 -16.266 1 96.38 243 SER B C 1
ATOM 8324 O O . SER B 1 243 ? 24.328 -36.656 -15.086 1 96.38 243 SER B O 1
ATOM 8326 N N . ASP B 1 244 ? 23.578 -37.469 -17.031 1 91.56 244 ASP B N 1
ATOM 8327 C CA . ASP B 1 244 ? 23.234 -38.781 -16.453 1 91.56 244 ASP B CA 1
ATOM 8328 C C . ASP B 1 244 ? 24.453 -39.438 -15.836 1 91.56 244 ASP B C 1
ATOM 8330 O O . ASP B 1 244 ? 24.344 -40.156 -14.82 1 91.56 244 ASP B O 1
ATOM 8334 N N . ASP B 1 245 ? 25.594 -39.25 -16.406 1 92.12 245 ASP B N 1
ATOM 8335 C CA . ASP B 1 245 ? 26.812 -39.906 -15.914 1 92.12 245 ASP B CA 1
ATOM 8336 C C . ASP B 1 245 ? 27.469 -39.062 -14.82 1 92.12 245 ASP B C 1
ATOM 8338 O O . ASP B 1 245 ? 28.516 -39.438 -14.297 1 92.12 245 ASP B O 1
ATOM 8342 N N . GLY B 1 246 ? 26.953 -37.844 -14.562 1 94.69 246 GLY B N 1
ATOM 8343 C CA . GLY B 1 246 ? 27.438 -37 -13.477 1 94.69 246 GLY B CA 1
ATOM 8344 C C . GLY B 1 246 ? 28.688 -36.25 -13.82 1 94.69 246 GLY B C 1
ATOM 8345 O O . GLY B 1 246 ? 29.375 -35.719 -12.938 1 94.69 246 GLY B O 1
ATOM 8346 N N . GLN B 1 247 ? 28.953 -36.125 -15.062 1 95.44 247 GLN B N 1
ATOM 8347 C CA . GLN B 1 247 ? 30.234 -35.531 -15.445 1 95.44 247 GLN B CA 1
ATOM 8348 C C . GLN B 1 247 ? 30.047 -34.031 -15.82 1 95.44 247 GLN B C 1
ATOM 8350 O O . GLN B 1 247 ? 31.016 -33.281 -15.797 1 95.44 247 GLN B O 1
ATOM 8355 N N . GLU B 1 248 ? 28.844 -33.719 -16.156 1 97.31 248 GLU B N 1
ATOM 8356 C CA . GLU B 1 248 ? 28.578 -32.344 -16.594 1 97.31 248 GLU B CA 1
ATOM 8357 C C . GLU B 1 248 ? 27.406 -31.734 -15.828 1 97.31 248 GLU B C 1
ATOM 8359 O O . GLU B 1 248 ? 26.5 -32.438 -15.398 1 97.31 248 GLU B O 1
ATOM 8364 N N . VAL B 1 249 ? 27.516 -30.406 -15.648 1 98.25 249 VAL B N 1
ATOM 8365 C CA . VAL B 1 249 ? 26.391 -29.625 -15.133 1 98.25 249 VAL B CA 1
ATOM 8366 C C . VAL B 1 249 ? 26.078 -28.5 -16.094 1 98.25 249 VAL B C 1
ATOM 8368 O O . VAL B 1 249 ? 26.906 -27.609 -16.328 1 98.25 249 VAL B O 1
ATOM 8371 N N . ALA B 1 250 ? 24.922 -28.578 -16.688 1 98.75 250 ALA B N 1
ATOM 8372 C CA . ALA B 1 250 ? 24.422 -27.438 -17.453 1 98.75 250 ALA B CA 1
ATOM 8373 C C . ALA B 1 250 ? 23.656 -26.469 -16.562 1 98.75 250 ALA B C 1
ATOM 8375 O O . ALA B 1 250 ? 23 -26.891 -15.594 1 98.75 250 ALA B O 1
ATOM 8376 N N . TYR B 1 251 ? 23.766 -25.188 -16.812 1 98.69 251 TYR B N 1
ATOM 8377 C CA . TYR B 1 251 ? 23 -24.219 -16.031 1 98.69 251 TYR B CA 1
ATOM 8378 C C . TYR B 1 251 ? 22.625 -23.016 -16.859 1 98.69 251 TYR B C 1
ATOM 8380 O O . TYR B 1 251 ? 23.266 -22.734 -17.891 1 98.69 251 TYR B O 1
ATOM 8388 N N . MET B 1 252 ? 21.594 -22.375 -16.438 1 98.44 252 MET B N 1
ATOM 8389 C CA . MET B 1 252 ? 21.109 -21.156 -17.062 1 98.44 252 MET B CA 1
ATOM 8390 C C . MET B 1 252 ? 21.578 -19.922 -16.297 1 98.44 252 MET B C 1
ATOM 8392 O O . MET B 1 252 ? 21.594 -19.922 -15.055 1 98.44 252 MET B O 1
ATOM 8396 N N . THR B 1 253 ? 22.062 -19 -17 1 98.19 253 THR B N 1
ATOM 8397 C CA . THR B 1 253 ? 22.312 -17.672 -16.469 1 98.19 253 THR B CA 1
ATOM 8398 C C . THR B 1 253 ? 21.234 -16.688 -16.906 1 98.19 253 THR B C 1
ATOM 8400 O O . THR B 1 253 ? 20.906 -16.625 -18.094 1 98.19 253 THR B O 1
ATOM 8403 N N . THR B 1 254 ? 20.719 -15.969 -15.961 1 97.38 254 THR B N 1
ATOM 8404 C CA . THR B 1 254 ? 19.656 -15 -16.25 1 97.38 254 THR B CA 1
ATOM 8405 C C . THR B 1 254 ? 20.172 -13.57 -16.047 1 97.38 254 THR B C 1
ATOM 8407 O O . THR B 1 254 ? 20.625 -13.219 -14.953 1 97.38 254 THR B O 1
ATOM 8410 N N . ASP B 1 255 ? 20.125 -12.758 -17.062 1 97.81 255 ASP B N 1
ATOM 8411 C CA . ASP B 1 255 ? 20.484 -11.344 -17.016 1 97.81 255 ASP B CA 1
ATOM 8412 C C . ASP B 1 255 ? 19.234 -10.461 -16.922 1 97.81 255 ASP B C 1
ATOM 8414 O O . ASP B 1 255 ? 18.453 -10.391 -17.859 1 97.81 255 ASP B O 1
ATOM 8418 N N . LEU B 1 256 ? 19.125 -9.719 -15.844 1 97.94 256 LEU B N 1
ATOM 8419 C CA . LEU B 1 256 ? 17.938 -8.93 -15.57 1 97.94 256 LEU B CA 1
ATOM 8420 C C . LEU B 1 256 ? 18.25 -7.438 -15.609 1 97.94 256 LEU B C 1
ATOM 8422 O O . LEU B 1 256 ? 17.406 -6.605 -15.281 1 97.94 256 LEU B O 1
ATOM 8426 N N . ASN B 1 257 ? 19.359 -7.016 -16.047 1 97.19 257 ASN B N 1
ATOM 8427 C CA . ASN B 1 257 ? 19.844 -5.648 -15.906 1 97.19 257 ASN B CA 1
ATOM 8428 C C . ASN B 1 257 ? 18.953 -4.664 -16.656 1 97.19 257 ASN B C 1
ATOM 8430 O O . ASN B 1 257 ? 18.828 -3.506 -16.25 1 97.19 257 ASN B O 1
ATOM 8434 N N . LYS B 1 258 ? 18.344 -5.066 -17.688 1 97.69 258 LYS B N 1
ATOM 8435 C CA . LYS B 1 258 ? 17.547 -4.156 -18.5 1 97.69 258 LYS B CA 1
ATOM 8436 C C . LYS B 1 258 ? 16.062 -4.27 -18.156 1 97.69 258 LYS B C 1
ATOM 8438 O O . LYS B 1 258 ? 15.234 -3.516 -18.672 1 97.69 258 LYS B O 1
ATOM 8443 N N . VAL B 1 259 ? 15.711 -5.176 -17.297 1 98 259 VAL B N 1
ATOM 8444 C CA . VAL B 1 259 ? 14.312 -5.418 -16.953 1 98 259 VAL B CA 1
ATOM 8445 C C . VAL B 1 259 ? 13.852 -4.375 -15.945 1 98 259 VAL B C 1
ATOM 8447 O O . VAL B 1 259 ? 14.531 -4.121 -14.945 1 98 259 VAL B O 1
ATOM 8450 N N . LYS B 1 260 ? 12.68 -3.764 -16.188 1 97.25 260 LYS B N 1
ATOM 8451 C CA . LYS B 1 260 ? 12.117 -2.785 -15.266 1 97.25 260 LYS B CA 1
ATOM 8452 C C . LYS B 1 260 ? 11.68 -3.451 -13.961 1 97.25 260 LYS B C 1
ATOM 8454 O O . LYS B 1 260 ? 11.516 -4.672 -13.906 1 97.25 260 LYS B O 1
ATOM 8459 N N . SER B 1 261 ? 11.555 -2.625 -12.938 1 96.06 261 SER B N 1
ATOM 8460 C CA . SER B 1 261 ? 11.281 -3.188 -11.617 1 96.06 261 SER B CA 1
ATOM 8461 C C . SER B 1 261 ? 9.93 -2.709 -11.086 1 96.06 261 SER B C 1
ATOM 8463 O O . SER B 1 261 ? 9.422 -1.675 -11.516 1 96.06 261 SER B O 1
ATOM 8465 N N . TYR B 1 262 ? 9.273 -3.479 -10.266 1 96.69 262 TYR B N 1
ATOM 8466 C CA . TYR B 1 262 ? 8.148 -3.15 -9.398 1 96.69 262 TYR B CA 1
ATOM 8467 C C . TYR B 1 262 ? 8.555 -3.223 -7.93 1 96.69 262 TYR B C 1
ATOM 8469 O O . TYR B 1 262 ? 9.227 -4.168 -7.508 1 96.69 262 TYR B O 1
ATOM 8477 N N . ASN B 1 263 ? 8.227 -2.258 -7.125 1 95.44 263 ASN B N 1
ATOM 8478 C CA . ASN B 1 263 ? 8.664 -2.166 -5.734 1 95.44 263 ASN B CA 1
ATOM 8479 C C . ASN B 1 263 ? 7.551 -2.562 -4.77 1 95.44 263 ASN B C 1
ATOM 8481 O O . ASN B 1 263 ? 6.414 -2.111 -4.914 1 95.44 263 ASN B O 1
ATOM 8485 N N . ILE B 1 264 ? 7.852 -3.428 -3.805 1 95.56 264 ILE B N 1
ATOM 8486 C CA . ILE B 1 264 ? 6.902 -3.928 -2.816 1 95.56 264 ILE B CA 1
ATOM 8487 C C . ILE B 1 264 ? 7.375 -3.551 -1.413 1 95.56 264 ILE B C 1
ATOM 8489 O O . ILE B 1 264 ? 8.516 -3.824 -1.041 1 95.56 264 ILE B O 1
ATOM 8493 N N . SER B 1 265 ? 6.508 -2.92 -0.63 1 94.12 265 SER B N 1
ATOM 8494 C CA . SER B 1 265 ? 6.844 -2.553 0.742 1 94.12 265 SER B CA 1
ATOM 8495 C C . SER B 1 265 ? 6.469 -3.664 1.718 1 94.12 265 SER B C 1
ATOM 8497 O O . SER B 1 265 ? 5.406 -4.273 1.595 1 94.12 265 SER B O 1
ATOM 8499 N N . TYR B 1 266 ? 7.34 -3.949 2.662 1 94 266 TYR B N 1
ATOM 8500 C CA . TYR B 1 266 ? 7.094 -4.824 3.803 1 94 266 TYR B CA 1
ATOM 8501 C C . TYR B 1 266 ? 7.219 -4.062 5.113 1 94 266 TYR B C 1
ATOM 8503 O O . TYR B 1 266 ? 8.281 -3.523 5.43 1 94 266 TYR B O 1
ATOM 8511 N N . TYR B 1 267 ? 6.168 -3.994 5.871 1 94.5 267 TYR B N 1
ATOM 8512 C CA . TYR B 1 267 ? 6.133 -3.232 7.117 1 94.5 267 TYR B CA 1
ATOM 8513 C C . TYR B 1 267 ? 6.664 -4.062 8.281 1 94.5 267 TYR B C 1
ATOM 8515 O O . TYR B 1 267 ? 7.625 -3.668 8.945 1 94.5 267 TYR B O 1
ATOM 8523 N N . MET B 1 268 ? 6.184 -5.207 8.594 1 89.94 268 MET B N 1
ATOM 8524 C CA . MET B 1 268 ? 6.672 -6.223 9.523 1 89.94 268 MET B CA 1
ATOM 8525 C C . MET B 1 268 ? 6.977 -5.609 10.883 1 89.94 268 MET B C 1
ATOM 8527 O O . MET B 1 268 ? 7.938 -6.004 11.547 1 89.94 268 MET B O 1
ATOM 8531 N N . GLY B 1 269 ? 6.348 -4.512 11.258 1 88.56 269 GLY B N 1
ATOM 8532 C CA . GLY B 1 269 ? 6.508 -3.883 12.555 1 88.56 269 GLY B CA 1
ATOM 8533 C C . GLY B 1 269 ? 7.773 -3.059 12.664 1 88.56 269 GLY B C 1
ATOM 8534 O O . GLY B 1 269 ? 8.133 -2.607 13.758 1 88.56 269 GLY B O 1
ATOM 8535 N N . GLN B 1 270 ? 8.484 -2.826 11.547 1 91.69 270 GLN B N 1
ATOM 8536 C CA . GLN B 1 270 ? 9.719 -2.049 11.547 1 91.69 270 GLN B CA 1
ATOM 8537 C C . GLN B 1 270 ? 9.422 -0.552 11.523 1 91.69 270 GLN B C 1
ATOM 8539 O O . GLN B 1 270 ? 8.406 -0.121 10.984 1 91.69 270 GLN B O 1
ATOM 8544 N N . GLN B 1 271 ? 10.367 0.232 12.141 1 96.31 271 GLN B N 1
ATOM 8545 C CA . GLN B 1 271 ? 10.195 1.681 12.141 1 96.31 271 GLN B CA 1
ATOM 8546 C C . GLN B 1 271 ? 10.227 2.24 10.719 1 96.31 271 GLN B C 1
ATOM 8548 O O . GLN B 1 271 ? 9.492 3.174 10.398 1 96.31 271 GLN B O 1
ATOM 8553 N N . TYR B 1 272 ? 11.156 1.689 9.922 1 96.94 272 TYR B N 1
ATOM 8554 C CA . TYR B 1 272 ? 11.172 1.965 8.492 1 96.94 272 TYR B CA 1
ATOM 8555 C C . TYR B 1 272 ? 10.859 0.707 7.691 1 96.94 272 TYR B C 1
ATOM 8557 O O . TYR B 1 272 ? 11.539 -0.31 7.824 1 96.94 272 TYR B O 1
ATOM 8565 N N . PRO B 1 273 ? 9.805 0.725 6.824 1 95.06 273 PRO B N 1
ATOM 8566 C CA . PRO B 1 273 ? 9.477 -0.459 6.027 1 95.06 273 PRO B CA 1
ATOM 8567 C C . PRO B 1 273 ? 10.617 -0.892 5.113 1 95.06 273 PRO B C 1
ATOM 8569 O O . PRO B 1 273 ? 11.43 -0.06 4.695 1 95.06 273 PRO B O 1
ATOM 8572 N N . LEU B 1 274 ? 10.664 -2.143 4.863 1 92 274 LEU B N 1
ATOM 8573 C CA . LEU B 1 274 ? 11.609 -2.686 3.895 1 92 274 LEU B CA 1
ATOM 8574 C C . LEU B 1 274 ? 11.062 -2.564 2.475 1 92 274 LEU B C 1
ATOM 8576 O O . LEU B 1 274 ? 9.852 -2.527 2.273 1 92 274 LEU B O 1
ATOM 8580 N N . LEU B 1 275 ? 11.961 -2.432 1.529 1 92.19 275 LEU B N 1
ATOM 8581 C CA . LEU B 1 275 ? 11.578 -2.32 0.127 1 92.19 275 LEU B CA 1
ATOM 8582 C C . LEU B 1 275 ? 12.133 -3.484 -0.684 1 92.19 275 LEU B C 1
ATOM 8584 O O . LEU B 1 275 ? 13.352 -3.68 -0.74 1 92.19 275 LEU B O 1
ATOM 8588 N N . GLN B 1 276 ? 11.234 -4.324 -1.225 1 91.31 276 GLN B N 1
ATOM 8589 C CA . GLN B 1 276 ? 11.633 -5.363 -2.17 1 91.31 276 GLN B CA 1
ATOM 8590 C C . GLN B 1 276 ? 11.461 -4.887 -3.609 1 91.31 276 GLN B C 1
ATOM 8592 O O . GLN B 1 276 ? 10.359 -4.527 -4.027 1 91.31 276 GLN B O 1
ATOM 8597 N N . THR B 1 277 ? 12.586 -4.895 -4.328 1 93.31 277 THR B N 1
ATOM 8598 C CA . THR B 1 277 ? 12.562 -4.543 -5.742 1 93.31 277 THR B CA 1
ATOM 8599 C C . THR B 1 277 ? 12.5 -5.797 -6.609 1 93.31 277 THR B C 1
ATOM 8601 O O . THR B 1 277 ? 13.43 -6.605 -6.609 1 93.31 277 THR B O 1
ATOM 8604 N N . GLN B 1 278 ? 11.461 -5.98 -7.277 1 94.62 278 GLN B N 1
ATOM 8605 C CA . GLN B 1 278 ? 11.266 -7.156 -8.125 1 94.62 278 GLN B CA 1
ATOM 8606 C C . GLN B 1 278 ? 11.414 -6.801 -9.602 1 94.62 278 GLN B C 1
ATOM 8608 O O . GLN B 1 278 ? 10.664 -5.977 -10.125 1 94.62 278 GLN B O 1
ATOM 8613 N N . ARG B 1 279 ? 12.492 -7.434 -10.266 1 96.62 279 ARG B N 1
ATOM 8614 C CA . ARG B 1 279 ? 12.539 -7.332 -11.719 1 96.62 279 ARG B CA 1
ATOM 8615 C C . ARG B 1 279 ? 11.367 -8.07 -12.359 1 96.62 279 ARG B C 1
ATOM 8617 O O . ARG B 1 279 ? 11.211 -9.281 -12.164 1 96.62 279 ARG B O 1
ATOM 8624 N N . TYR B 1 280 ? 10.57 -7.352 -13.086 1 97.31 280 TYR B N 1
ATOM 8625 C CA . TYR B 1 280 ? 9.289 -7.867 -13.539 1 97.31 280 TYR B CA 1
ATOM 8626 C C . TYR B 1 280 ? 8.914 -7.281 -14.898 1 97.31 280 TYR B C 1
ATOM 8628 O O . TYR B 1 280 ? 8.359 -6.184 -14.977 1 97.31 280 TYR B O 1
ATOM 8636 N N . ALA B 1 281 ? 9.18 -8.023 -16.016 1 98.31 281 ALA B N 1
ATOM 8637 C CA . ALA B 1 281 ? 8.797 -7.555 -17.344 1 98.31 281 ALA B CA 1
ATOM 8638 C C . ALA B 1 281 ? 7.293 -7.703 -17.562 1 98.31 281 ALA B C 1
ATOM 8640 O O . ALA B 1 281 ? 6.754 -8.812 -17.484 1 98.31 281 ALA B O 1
ATOM 8641 N N . LYS B 1 282 ? 6.621 -6.613 -17.812 1 98.31 282 LYS B N 1
ATOM 8642 C CA . LYS B 1 282 ? 5.18 -6.625 -18.031 1 98.31 282 LYS B CA 1
ATOM 8643 C C . LYS B 1 282 ? 4.852 -6.727 -19.516 1 98.31 282 LYS B C 1
ATOM 8645 O O . LYS B 1 282 ? 5.738 -6.582 -20.359 1 98.31 282 LYS B O 1
ATOM 8650 N N . ALA B 1 283 ? 3.604 -7.051 -19.844 1 98.19 283 ALA B N 1
ATOM 8651 C CA . ALA B 1 283 ? 3.156 -7.258 -21.219 1 98.19 283 ALA B CA 1
ATOM 8652 C C . ALA B 1 283 ? 3.469 -6.047 -22.078 1 98.19 283 ALA B C 1
ATOM 8654 O O . ALA B 1 283 ? 3.203 -4.906 -21.688 1 98.19 283 ALA B O 1
ATOM 8655 N N . GLY B 1 284 ? 4.039 -6.312 -23.188 1 97.25 284 GLY B N 1
ATOM 8656 C CA . GLY B 1 284 ? 4.215 -5.273 -24.188 1 97.25 284 GLY B CA 1
ATOM 8657 C C . GLY B 1 284 ? 5.562 -4.578 -24.094 1 97.25 284 GLY B C 1
ATOM 8658 O O . GLY B 1 284 ? 5.953 -3.852 -25.016 1 97.25 284 GLY B O 1
ATOM 8659 N N . VAL B 1 285 ? 6.34 -4.758 -23.047 1 97.44 285 VAL B N 1
ATOM 8660 C CA . VAL B 1 285 ? 7.602 -4.039 -22.906 1 97.44 285 VAL B CA 1
ATOM 8661 C C . VAL B 1 285 ? 8.648 -4.629 -23.844 1 97.44 285 VAL B C 1
ATOM 8663 O O . VAL B 1 285 ? 8.539 -5.789 -24.25 1 97.44 285 VAL B O 1
ATOM 8666 N N . ARG B 1 286 ? 9.641 -3.859 -24.062 1 96.62 286 ARG B N 1
ATOM 8667 C CA . ARG B 1 286 ? 10.695 -4.258 -25 1 96.62 286 ARG B CA 1
ATOM 8668 C C . ARG B 1 286 ? 11.719 -5.152 -24.312 1 96.62 286 ARG B C 1
ATOM 8670 O O . ARG B 1 286 ? 12.102 -6.191 -24.844 1 96.62 286 ARG B O 1
ATOM 8677 N N . ASP B 1 287 ? 12.164 -4.758 -23.141 1 97.44 287 ASP B N 1
ATOM 8678 C CA . ASP B 1 287 ? 13.25 -5.453 -22.469 1 97.44 287 ASP B CA 1
ATOM 8679 C C . ASP B 1 287 ? 12.719 -6.594 -21.594 1 97.44 287 ASP B C 1
ATOM 8681 O O . ASP B 1 287 ? 11.961 -6.363 -20.656 1 97.44 287 ASP B O 1
ATOM 8685 N N . LEU B 1 288 ? 13.094 -7.809 -22 1 98.12 288 LEU B N 1
ATOM 8686 C CA . LEU B 1 288 ? 12.727 -9.031 -21.297 1 98.12 288 LEU B CA 1
ATOM 8687 C C . LEU B 1 288 ? 13.945 -9.656 -20.625 1 98.12 288 LEU B C 1
ATOM 8689 O O . LEU B 1 288 ? 15.062 -9.133 -20.75 1 98.12 288 LEU B O 1
ATOM 8693 N N . GLU B 1 289 ? 13.727 -10.719 -19.891 1 96.56 289 GLU B N 1
ATOM 8694 C CA . GLU B 1 289 ? 14.836 -11.5 -19.359 1 96.56 289 GLU B CA 1
ATOM 8695 C C . GLU B 1 289 ? 15.719 -12.047 -20.484 1 96.56 289 GLU B C 1
ATOM 8697 O O . GLU B 1 289 ? 15.203 -12.508 -21.5 1 96.56 289 GLU B O 1
ATOM 8702 N N . LYS B 1 290 ? 16.984 -11.914 -20.25 1 96.94 290 LYS B N 1
ATOM 8703 C CA . LYS B 1 290 ? 17.906 -12.562 -21.172 1 96.94 290 LYS B CA 1
ATOM 8704 C C . LYS B 1 290 ? 18.562 -13.789 -20.531 1 96.94 290 LYS B C 1
ATOM 8706 O O . LYS B 1 290 ? 19.016 -13.719 -19.391 1 96.94 290 LYS B O 1
ATOM 8711 N N . VAL B 1 291 ? 18.547 -14.914 -21.281 1 96.88 291 VAL B N 1
ATOM 8712 C CA . VAL B 1 291 ? 19.062 -16.141 -20.672 1 96.88 291 VAL B CA 1
ATOM 8713 C C . VAL B 1 291 ? 20.156 -16.734 -21.562 1 96.88 291 VAL B C 1
ATOM 8715 O O . VAL B 1 291 ? 20.094 -16.609 -22.781 1 96.88 291 VAL B O 1
ATOM 8718 N N . ASP B 1 292 ? 21.156 -17.281 -20.906 1 97.31 292 ASP B N 1
ATOM 8719 C CA . ASP B 1 292 ? 22.234 -18.031 -21.547 1 97.31 292 ASP B CA 1
ATOM 8720 C C . ASP B 1 292 ? 22.391 -19.422 -20.938 1 97.31 292 ASP B C 1
ATOM 8722 O O . ASP B 1 292 ? 22.031 -19.625 -19.766 1 97.31 292 ASP B O 1
ATOM 8726 N N . LEU B 1 293 ? 22.891 -20.312 -21.766 1 98.56 293 LEU B N 1
ATOM 8727 C CA . LEU B 1 293 ? 23.141 -21.656 -21.297 1 98.56 293 LEU B CA 1
ATOM 8728 C C . LEU B 1 293 ? 24.641 -21.969 -21.312 1 98.56 293 LEU B C 1
ATOM 8730 O O . LEU B 1 293 ? 25.359 -21.547 -22.219 1 98.56 293 LEU B O 1
ATOM 8734 N N . LYS B 1 294 ? 25.047 -22.656 -20.281 1 98.75 294 LYS B N 1
ATOM 8735 C CA . LYS B 1 294 ? 26.438 -23.062 -20.125 1 98.75 294 LYS B CA 1
ATOM 8736 C C . LYS B 1 294 ? 26.531 -24.5 -19.641 1 98.75 294 LYS B C 1
ATOM 8738 O O . LYS B 1 294 ? 25.594 -25.031 -19.031 1 98.75 294 LYS B O 1
ATOM 8743 N N . ILE B 1 295 ? 27.703 -25.109 -19.906 1 98.81 295 ILE B N 1
ATOM 8744 C CA . ILE B 1 295 ? 27.984 -26.453 -19.406 1 98.81 295 ILE B CA 1
ATOM 8745 C C . ILE B 1 295 ? 29.328 -26.469 -18.688 1 98.81 295 ILE B C 1
ATOM 8747 O O . ILE B 1 295 ? 30.359 -26.094 -19.266 1 98.81 295 ILE B O 1
ATOM 8751 N N . TRP B 1 296 ? 29.297 -26.828 -17.453 1 98.62 296 TRP B N 1
ATOM 8752 C CA . TRP B 1 296 ? 30.5 -27.031 -16.656 1 98.62 296 TRP B CA 1
ATOM 8753 C C . TRP B 1 296 ? 30.875 -28.516 -16.594 1 98.62 296 TRP B C 1
ATOM 8755 O O . TRP B 1 296 ? 30.016 -29.375 -16.438 1 98.62 296 TRP B O 1
ATOM 8765 N N . ASN B 1 297 ? 32.188 -28.734 -16.734 1 97.69 297 ASN B N 1
ATOM 8766 C CA . ASN B 1 297 ? 32.688 -30.109 -16.672 1 97.69 297 ASN B CA 1
ATOM 8767 C C . ASN B 1 297 ? 33.375 -30.391 -15.336 1 97.69 297 ASN B C 1
ATOM 8769 O O . ASN B 1 297 ? 34.25 -29.641 -14.914 1 97.69 297 ASN B O 1
ATOM 8773 N N . LYS B 1 298 ? 33.031 -31.484 -14.82 1 95.5 298 LYS B N 1
ATOM 8774 C CA . LYS B 1 298 ? 33.469 -31.859 -13.477 1 95.5 298 LYS B CA 1
ATOM 8775 C C . LYS B 1 298 ? 34.969 -32.156 -13.477 1 95.5 298 LYS B C 1
ATOM 8777 O O . LYS B 1 298 ? 35.688 -31.766 -12.539 1 95.5 298 LYS B O 1
ATOM 8782 N N . ARG B 1 299 ? 35.5 -32.75 -14.43 1 93.5 299 ARG B N 1
ATOM 8783 C CA . ARG B 1 299 ? 36.906 -33.188 -14.492 1 93.5 299 ARG B CA 1
ATOM 8784 C C . ARG B 1 299 ? 37.812 -32.031 -14.836 1 93.5 299 ARG B C 1
ATOM 8786 O O . ARG B 1 299 ? 38.812 -31.781 -14.141 1 93.5 299 ARG B O 1
ATOM 8793 N N . SER B 1 300 ? 37.438 -31.344 -15.875 1 95.75 300 SER B N 1
ATOM 8794 C CA . SER B 1 300 ? 38.312 -30.25 -16.328 1 95.75 300 SER B CA 1
ATOM 8795 C C . SER B 1 300 ? 38.094 -28.984 -15.508 1 95.75 300 SER B C 1
ATOM 8797 O O . SER B 1 300 ? 38.906 -28.078 -15.547 1 95.75 300 SER B O 1
ATOM 8799 N N . ARG B 1 301 ? 36.969 -28.922 -14.883 1 96.19 301 ARG B N 1
ATOM 8800 C CA . ARG B 1 301 ? 36.562 -27.75 -14.102 1 96.19 301 ARG B CA 1
ATOM 8801 C C . ARG B 1 301 ? 36.406 -26.516 -14.992 1 96.19 301 ARG B C 1
ATOM 8803 O O . ARG B 1 301 ? 36.688 -25.391 -14.555 1 96.19 301 ARG B O 1
ATOM 8810 N N . LYS B 1 302 ? 36.125 -26.734 -16.203 1 97 302 LYS B N 1
ATOM 8811 C CA . LYS B 1 302 ? 35.938 -25.641 -17.156 1 97 302 LYS B CA 1
ATOM 8812 C C . LYS B 1 302 ? 34.5 -25.531 -17.609 1 97 302 LYS B C 1
ATOM 8814 O O . LYS B 1 302 ? 33.781 -26.531 -17.609 1 97 302 LYS B O 1
ATOM 8819 N N . THR B 1 303 ? 34.156 -24.328 -17.922 1 98.31 303 THR B N 1
ATOM 8820 C CA . THR B 1 303 ? 32.812 -24.031 -18.375 1 98.31 303 THR B CA 1
ATOM 8821 C C . THR B 1 303 ? 32.812 -23.625 -19.844 1 98.31 303 THR B C 1
ATOM 8823 O O . THR B 1 303 ? 33.688 -22.875 -20.281 1 98.31 303 THR B O 1
ATOM 8826 N N . VAL B 1 304 ? 31.906 -24.188 -20.562 1 98.19 304 VAL B N 1
ATOM 8827 C CA . VAL B 1 304 ? 31.719 -23.844 -21.969 1 98.19 304 VAL B CA 1
ATOM 8828 C C . VAL B 1 304 ? 30.406 -23.062 -22.125 1 98.19 304 VAL B C 1
ATOM 8830 O O . VAL B 1 304 ? 29.375 -23.469 -21.609 1 98.19 304 VAL B O 1
ATOM 8833 N N . ASN B 1 305 ? 30.484 -21.906 -22.875 1 98.19 305 ASN B N 1
ATOM 8834 C CA . ASN B 1 305 ? 29.281 -21.172 -23.25 1 98.19 305 ASN B CA 1
ATOM 8835 C C . ASN B 1 305 ? 28.625 -21.781 -24.484 1 98.19 305 ASN B C 1
ATOM 8837 O O . ASN B 1 305 ? 29.297 -22.094 -25.453 1 98.19 305 ASN B O 1
ATOM 8841 N N . LEU B 1 306 ? 27.359 -21.922 -24.422 1 98.69 306 LEU B N 1
ATOM 8842 C CA . LEU B 1 306 ? 26.656 -22.516 -25.547 1 98.69 306 LEU B CA 1
ATOM 8843 C C . LEU B 1 306 ? 26.094 -21.453 -26.484 1 98.69 306 LEU B C 1
ATOM 8845 O O . LEU B 1 306 ? 25.453 -20.5 -26.031 1 98.69 306 LEU B O 1
ATOM 8849 N N . THR B 1 307 ? 26.375 -21.578 -27.734 1 98.44 307 THR B N 1
ATOM 8850 C CA . THR B 1 307 ? 25.75 -20.766 -28.766 1 98.44 307 THR B CA 1
ATOM 8851 C C . THR B 1 307 ? 24.5 -21.438 -29.312 1 98.44 307 THR B C 1
ATOM 8853 O O . THR B 1 307 ? 24.578 -22.547 -29.875 1 98.44 307 THR B O 1
ATOM 8856 N N . VAL B 1 308 ? 23.391 -20.844 -29.188 1 98.56 308 VAL B N 1
ATOM 8857 C CA . VAL B 1 308 ? 22.141 -21.391 -29.688 1 98.56 308 VAL B CA 1
ATOM 8858 C C . VAL B 1 308 ? 21.938 -20.969 -31.141 1 98.56 308 VAL B C 1
ATOM 8860 O O . VAL B 1 308 ? 21.703 -19.797 -31.438 1 98.56 308 VAL B O 1
ATOM 8863 N N . GLU B 1 309 ? 21.938 -21.938 -32.031 1 98.12 309 GLU B N 1
ATOM 8864 C CA . GLU B 1 309 ? 21.844 -21.641 -33.469 1 98.12 309 GLU B CA 1
ATOM 8865 C C . GLU B 1 309 ? 20.391 -21.562 -33.906 1 98.12 309 GLU B C 1
ATOM 8867 O O . GLU B 1 309 ? 19.922 -22.391 -34.688 1 98.12 309 GLU B O 1
ATOM 8872 N N . LEU B 1 310 ? 19.734 -20.547 -33.5 1 98.12 310 LEU B N 1
ATOM 8873 C CA . LEU B 1 310 ? 18.359 -20.188 -33.875 1 98.12 310 LEU B CA 1
ATOM 8874 C C . LEU B 1 310 ? 18.266 -18.703 -34.156 1 98.12 310 LEU B C 1
ATOM 8876 O O . LEU B 1 310 ? 19.031 -17.891 -33.625 1 98.12 310 LEU B O 1
ATOM 8880 N N . PRO B 1 311 ? 17.312 -18.328 -35.062 1 97.12 311 PRO B N 1
ATOM 8881 C CA . PRO B 1 311 ? 17.016 -16.891 -35.156 1 97.12 311 PRO B CA 1
ATOM 8882 C C . PRO B 1 311 ? 16.594 -16.297 -33.812 1 97.12 311 PRO B C 1
ATOM 8884 O O . PRO B 1 311 ? 15.953 -16.969 -33.031 1 97.12 311 PRO B O 1
ATOM 8887 N N . GLU B 1 312 ? 16.828 -15.047 -33.656 1 95.44 312 GLU B N 1
ATOM 8888 C CA . GLU B 1 312 ? 16.594 -14.375 -32.406 1 95.44 312 GLU B CA 1
ATOM 8889 C C . GLU B 1 312 ? 15.117 -14.477 -31.984 1 95.44 312 GLU B C 1
ATOM 8891 O O . GLU B 1 312 ? 14.812 -14.672 -30.812 1 95.44 312 GLU B O 1
ATOM 8896 N N . HIS B 1 313 ? 14.219 -14.391 -32.844 1 95.62 313 HIS B N 1
ATOM 8897 C CA . HIS B 1 313 ? 12.797 -14.375 -32.531 1 95.62 313 HIS B CA 1
ATOM 8898 C C . HIS B 1 313 ? 12.32 -15.758 -32.094 1 95.62 313 HIS B C 1
ATOM 8900 O O . HIS B 1 313 ? 11.266 -15.883 -31.469 1 95.62 313 HIS B O 1
ATOM 8906 N N . GLN B 1 314 ? 13.148 -16.797 -32.344 1 97.06 314 GLN B N 1
ATOM 8907 C CA . GLN B 1 314 ? 12.734 -18.172 -32.031 1 97.06 314 GLN B CA 1
ATOM 8908 C C . GLN B 1 314 ? 13.289 -18.609 -30.688 1 97.06 314 GLN B C 1
ATOM 8910 O O . GLN B 1 314 ? 13 -19.719 -30.234 1 97.06 314 GLN B O 1
ATOM 8915 N N . LYS B 1 315 ? 14.078 -17.781 -30.094 1 97.81 315 LYS B N 1
ATOM 8916 C CA . LYS B 1 315 ? 14.695 -18.172 -28.828 1 97.81 315 LYS B CA 1
ATOM 8917 C C . LYS B 1 315 ? 14.5 -17.078 -27.766 1 97.81 315 LYS B C 1
ATOM 8919 O O . LYS B 1 315 ? 15.43 -16.766 -27.031 1 97.81 315 LYS B O 1
ATOM 8924 N N . THR B 1 316 ? 13.312 -16.453 -27.781 1 97.94 316 THR B N 1
ATOM 8925 C CA . THR B 1 316 ? 12.977 -15.438 -26.797 1 97.94 316 THR B CA 1
ATOM 8926 C C . THR B 1 316 ? 12.961 -16.031 -25.391 1 97.94 316 THR B C 1
ATOM 8928 O O . THR B 1 316 ? 13.516 -15.445 -24.469 1 97.94 316 THR B O 1
ATOM 8931 N N . TYR B 1 317 ? 12.305 -17.172 -25.25 1 98.31 317 TYR B N 1
ATOM 8932 C CA . TYR B 1 317 ? 12.219 -17.812 -23.938 1 98.31 317 TYR B CA 1
ATOM 8933 C C . TYR B 1 317 ? 12.812 -19.219 -23.969 1 98.31 317 TYR B C 1
ATOM 8935 O O . TYR B 1 317 ? 12.625 -19.953 -24.938 1 98.31 317 TYR B O 1
ATOM 8943 N N . LEU B 1 318 ? 13.562 -19.609 -22.984 1 98.44 318 LEU B N 1
ATOM 8944 C CA . LEU B 1 318 ? 13.875 -21 -22.703 1 98.44 318 LEU B CA 1
ATOM 8945 C C . LEU B 1 318 ? 12.734 -21.672 -21.953 1 98.44 318 LEU B C 1
ATOM 8947 O O . LEU B 1 318 ? 12.453 -21.312 -20.797 1 98.44 318 LEU B O 1
ATOM 8951 N N . MET B 1 319 ? 12.125 -22.656 -22.578 1 97.81 319 MET B N 1
ATOM 8952 C CA . MET B 1 319 ? 10.93 -23.266 -22 1 97.81 319 MET B CA 1
ATOM 8953 C C . MET B 1 319 ? 11.297 -24.484 -21.172 1 97.81 319 MET B C 1
ATOM 8955 O O . MET B 1 319 ? 10.555 -24.875 -20.266 1 97.81 319 MET B O 1
ATOM 8959 N N . HIS B 1 320 ? 12.328 -25.109 -21.578 1 98.06 320 HIS B N 1
ATOM 8960 C CA . HIS B 1 320 ? 12.742 -26.344 -20.922 1 98.06 320 HIS B CA 1
ATOM 8961 C C . HIS B 1 320 ? 14.203 -26.672 -21.219 1 98.06 320 HIS B C 1
ATOM 8963 O O . HIS B 1 320 ? 14.711 -26.312 -22.281 1 98.06 320 HIS B O 1
ATOM 8969 N N . ALA B 1 321 ? 14.812 -27.344 -20.266 1 98.44 321 ALA B N 1
ATOM 8970 C CA . ALA B 1 321 ? 16.141 -27.922 -20.4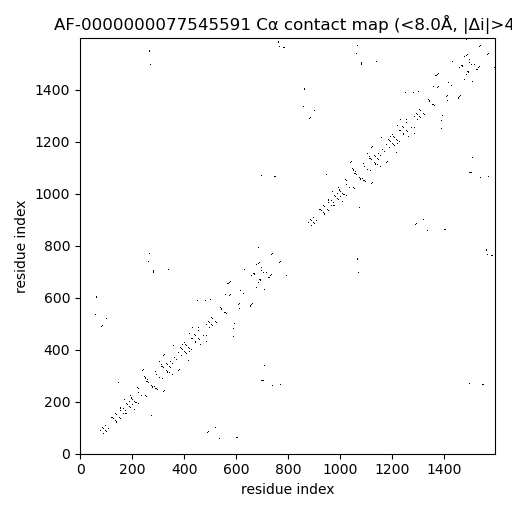84 1 98.44 321 ALA B CA 1
ATOM 8971 C C . ALA B 1 321 ? 16.344 -29.172 -19.625 1 98.44 321 ALA B C 1
ATOM 8973 O O . ALA B 1 321 ? 15.906 -29.219 -18.469 1 98.44 321 ALA B O 1
ATOM 8974 N N . SER B 1 322 ? 16.938 -30.172 -20.219 1 97.25 322 SER B N 1
ATOM 8975 C CA . SER B 1 322 ? 17.297 -31.391 -19.484 1 97.25 322 SER B CA 1
ATOM 8976 C C . SER B 1 322 ? 18.312 -32.219 -20.266 1 97.25 322 SER B C 1
ATOM 8978 O O . SER B 1 322 ? 18.438 -32.062 -21.484 1 97.25 322 SER B O 1
ATOM 8980 N N . TYR B 1 323 ? 19.047 -33.062 -19.578 1 97.5 323 TYR B N 1
ATOM 8981 C CA . TYR B 1 323 ? 20.031 -33.906 -20.234 1 97.5 323 TYR B CA 1
ATOM 8982 C C . TYR B 1 323 ? 19.375 -35.188 -20.75 1 97.5 323 TYR B C 1
ATOM 8984 O O . TYR B 1 323 ? 18.391 -35.688 -20.172 1 97.5 323 TYR B O 1
ATOM 8992 N N . ALA B 1 324 ? 19.891 -35.688 -21.844 1 97.19 324 ALA B N 1
ATOM 8993 C CA . ALA B 1 324 ? 19.625 -37.031 -22.375 1 97.19 324 ALA B CA 1
ATOM 8994 C C . ALA B 1 324 ? 20.906 -37.656 -22.906 1 97.19 324 ALA B C 1
ATOM 8996 O O . ALA B 1 324 ? 21.891 -36.969 -23.172 1 97.19 324 ALA B O 1
ATOM 8997 N N . THR B 1 325 ? 20.875 -38.969 -22.906 1 96.19 325 THR B N 1
ATOM 8998 C CA . THR B 1 325 ? 21.922 -39.719 -23.609 1 96.19 325 THR B CA 1
ATOM 8999 C C . THR B 1 325 ? 21.453 -40.156 -24.984 1 96.19 325 THR B C 1
ATOM 9001 O O . THR B 1 325 ? 20.609 -41.062 -25.094 1 96.19 325 THR B O 1
ATOM 9004 N N . LEU B 1 326 ? 21.969 -39.562 -26 1 97.5 326 LEU B N 1
ATOM 9005 C CA . LEU B 1 326 ? 21.609 -39.875 -27.375 1 97.5 326 LEU B CA 1
ATOM 9006 C C . LEU B 1 326 ? 22.844 -40.312 -28.156 1 97.5 326 LEU B C 1
ATOM 9008 O O . LEU B 1 326 ? 23.859 -39.625 -28.172 1 97.5 326 LEU B O 1
ATOM 9012 N N . HIS B 1 327 ? 22.734 -41.469 -28.719 1 96.94 327 HIS B N 1
ATOM 9013 C CA . HIS B 1 327 ? 23.844 -42.062 -29.484 1 96.94 327 HIS B CA 1
ATOM 9014 C C . HIS B 1 327 ? 25.109 -42.125 -28.641 1 96.94 327 HIS B C 1
ATOM 9016 O O . HIS B 1 327 ? 26.203 -41.75 -29.125 1 96.94 327 HIS B O 1
ATOM 9022 N N . GLY B 1 328 ? 24.922 -42.375 -27.438 1 94.44 328 GLY B N 1
ATOM 9023 C CA . GLY B 1 328 ? 26.016 -42.594 -26.516 1 94.44 328 GLY B CA 1
ATOM 9024 C C . GLY B 1 328 ? 26.641 -41.312 -26.016 1 94.44 328 GLY B C 1
ATOM 9025 O O . GLY B 1 328 ? 27.672 -41.344 -25.344 1 94.44 328 GLY B O 1
ATOM 9026 N N . GLN B 1 329 ? 26.062 -40.219 -26.25 1 95.75 329 GLN B N 1
ATOM 9027 C CA . GLN B 1 329 ? 26.625 -38.938 -25.859 1 95.75 329 GLN B CA 1
ATOM 9028 C C . GLN B 1 329 ? 25.703 -38.219 -24.875 1 95.75 329 GLN B C 1
ATOM 9030 O O . GLN B 1 329 ? 24.484 -38.375 -24.938 1 95.75 329 GLN B O 1
ATOM 9035 N N . ASN B 1 330 ? 26.359 -37.438 -24 1 96.31 330 ASN B N 1
ATOM 9036 C CA . ASN B 1 330 ? 25.578 -36.5 -23.203 1 96.31 330 ASN B CA 1
ATOM 9037 C C . ASN B 1 330 ? 25.062 -35.312 -24.047 1 96.31 330 ASN B C 1
ATOM 9039 O O . ASN B 1 330 ? 25.859 -34.594 -24.625 1 96.31 330 ASN B O 1
ATOM 9043 N N . VAL B 1 331 ? 23.797 -35.188 -24.078 1 98.06 331 VAL B N 1
ATOM 9044 C CA . VAL B 1 331 ? 23.172 -34.125 -24.859 1 98.06 331 VAL B CA 1
ATOM 9045 C C . VAL B 1 331 ? 22.203 -33.344 -23.969 1 98.06 331 VAL B C 1
ATOM 9047 O O . VAL B 1 331 ? 21.359 -33.906 -23.297 1 98.06 331 VAL B O 1
ATOM 9050 N N . LEU B 1 332 ? 22.438 -32.031 -23.938 1 98.56 332 LEU B N 1
ATOM 9051 C CA . LEU B 1 332 ? 21.438 -31.156 -23.312 1 98.56 332 LEU B CA 1
ATOM 9052 C C . LEU B 1 332 ? 20.344 -30.797 -24.312 1 98.56 332 LEU B C 1
ATOM 9054 O O . LEU B 1 332 ? 20.609 -30.156 -25.344 1 98.56 332 LEU B O 1
ATOM 9058 N N . ILE B 1 333 ? 19.156 -31.203 -24.031 1 98.75 333 ILE B N 1
ATOM 9059 C CA . ILE B 1 333 ? 18.016 -30.781 -24.844 1 98.75 333 ILE B CA 1
ATOM 9060 C C . ILE B 1 333 ? 17.438 -29.484 -24.312 1 98.75 333 ILE B C 1
ATOM 9062 O O . ILE B 1 333 ? 16.969 -29.422 -23.172 1 98.75 333 ILE B O 1
ATOM 9066 N N . ALA B 1 334 ? 17.531 -28.453 -25.062 1 98.75 334 ALA B N 1
ATOM 9067 C CA . ALA B 1 334 ? 17 -27.141 -24.719 1 98.75 334 ALA B CA 1
ATOM 9068 C C . ALA B 1 334 ? 15.852 -26.766 -25.656 1 98.75 334 ALA B C 1
ATOM 9070 O O . ALA B 1 334 ? 16.016 -26.781 -26.875 1 98.75 334 ALA B O 1
ATOM 9071 N N . VAL B 1 335 ? 14.719 -26.453 -25.094 1 98.81 335 VAL B N 1
ATOM 9072 C CA . VAL B 1 335 ? 13.547 -26.078 -25.875 1 98.81 335 VAL B CA 1
ATOM 9073 C C . VAL B 1 335 ? 13.297 -24.578 -25.75 1 98.81 335 VAL B C 1
ATOM 9075 O O . VAL B 1 335 ? 13.125 -24.062 -24.641 1 98.81 335 VAL B O 1
ATOM 9078 N N . PHE B 1 336 ? 13.289 -23.906 -26.891 1 98.62 336 PHE B N 1
ATOM 9079 C CA . PHE B 1 336 ? 13.078 -22.469 -26.922 1 98.62 336 PHE B CA 1
ATOM 9080 C C . PHE B 1 336 ? 11.742 -22.125 -27.594 1 98.62 336 PHE B C 1
ATOM 9082 O O . PHE B 1 336 ? 11.227 -22.906 -28.391 1 98.62 336 PHE B O 1
ATOM 9089 N N . SER B 1 337 ? 11.219 -21 -27.234 1 98.56 337 SER B N 1
ATOM 9090 C CA . SER B 1 337 ? 10.031 -20.469 -27.906 1 98.56 337 SER B CA 1
ATOM 9091 C C . SER B 1 337 ? 10.242 -19.031 -28.344 1 98.56 337 SER B C 1
ATOM 9093 O O . SER B 1 337 ? 11.164 -18.359 -27.891 1 98.56 337 SER B O 1
ATOM 9095 N N . ASN B 1 338 ? 9.391 -18.625 -29.297 1 98.25 338 ASN B N 1
ATOM 9096 C CA . ASN B 1 338 ? 9.281 -17.203 -29.578 1 98.25 338 ASN B CA 1
ATOM 9097 C C . ASN B 1 338 ? 8.547 -16.469 -28.453 1 98.25 338 ASN B C 1
ATOM 9099 O O . ASN B 1 338 ? 8.164 -17.078 -27.453 1 98.25 338 ASN B O 1
ATOM 9103 N N . ARG B 1 339 ? 8.375 -15.258 -28.609 1 98 339 ARG B N 1
ATOM 9104 C CA . ARG B 1 339 ? 7.812 -14.391 -27.562 1 98 339 ARG B CA 1
ATOM 9105 C C . ARG B 1 339 ? 6.387 -14.805 -27.219 1 98 339 ARG B C 1
ATOM 9107 O O . ARG B 1 339 ? 6.023 -14.875 -26.047 1 98 339 ARG B O 1
ATOM 9114 N N . PHE B 1 340 ? 5.562 -15.109 -28.25 1 98.31 340 PHE B N 1
ATOM 9115 C CA . PHE B 1 340 ? 4.152 -15.422 -28.031 1 98.31 340 PHE B CA 1
ATOM 9116 C C . PHE B 1 340 ? 3.975 -16.891 -27.672 1 98.31 340 PHE B C 1
ATOM 9118 O O . PHE B 1 340 ? 2.869 -17.328 -27.359 1 98.31 340 PHE B O 1
ATOM 9125 N N . GLN B 1 341 ? 5.055 -17.688 -27.812 1 98.5 341 GLN B N 1
ATOM 9126 C CA . GLN B 1 341 ? 5.109 -19.094 -27.422 1 98.5 341 GLN B CA 1
ATOM 9127 C C . GLN B 1 341 ? 4.176 -19.938 -28.281 1 98.5 341 GLN B C 1
ATOM 9129 O O . GLN B 1 341 ? 3.578 -20.906 -27.797 1 98.5 341 GLN B O 1
ATOM 9134 N N . ASP B 1 342 ? 3.928 -19.5 -29.484 1 98.31 342 ASP B N 1
ATOM 9135 C CA . ASP B 1 342 ? 3.121 -20.266 -30.438 1 98.31 342 ASP B CA 1
ATOM 9136 C C . ASP B 1 342 ? 4.004 -21.031 -31.422 1 98.31 342 ASP B C 1
ATOM 9138 O O . ASP B 1 342 ? 3.514 -21.562 -32.406 1 98.31 342 ASP B O 1
ATOM 9142 N N . GLU B 1 343 ? 5.289 -21.016 -31.141 1 98.06 343 GLU B N 1
ATOM 9143 C CA . GLU B 1 343 ? 6.297 -21.844 -31.797 1 98.06 343 GLU B CA 1
ATOM 9144 C C . GLU B 1 343 ? 7.371 -22.297 -30.812 1 98.06 343 GLU B C 1
ATOM 9146 O O . GLU B 1 343 ? 7.801 -21.516 -29.953 1 98.06 343 GLU B O 1
ATOM 9151 N N . VAL B 1 344 ? 7.746 -23.562 -31.016 1 98.5 344 VAL B N 1
ATOM 9152 C CA . VAL B 1 344 ? 8.82 -24.047 -30.141 1 98.5 344 VAL B CA 1
ATOM 9153 C C . VAL B 1 344 ? 9.891 -24.734 -30.984 1 98.5 344 VAL B C 1
ATOM 9155 O O . VAL B 1 344 ? 9.602 -25.297 -32.031 1 98.5 344 VAL B O 1
ATOM 9158 N N . SER B 1 345 ? 11.109 -24.578 -30.547 1 98.75 345 SER B N 1
ATOM 9159 C CA . SER B 1 345 ? 12.273 -25.188 -31.188 1 98.75 345 SER B CA 1
ATOM 9160 C C . SER B 1 345 ? 13.016 -26.109 -30.203 1 98.75 345 SER B C 1
ATOM 9162 O O . SER B 1 345 ? 13.523 -25.641 -29.188 1 98.75 345 SER B O 1
ATOM 9164 N N . PHE B 1 346 ? 13.023 -27.391 -30.562 1 98.81 346 PHE B N 1
ATOM 9165 C CA . PHE B 1 346 ? 13.844 -28.328 -29.812 1 98.81 346 PHE B CA 1
ATOM 9166 C C . PHE B 1 346 ? 15.281 -28.312 -30.328 1 98.81 346 PHE B C 1
ATOM 9168 O O . PHE B 1 346 ? 15.531 -28.594 -31.5 1 98.81 346 PHE B O 1
ATOM 9175 N N . THR B 1 347 ? 16.234 -28.031 -29.438 1 98.81 347 THR B N 1
ATOM 9176 C CA . THR B 1 347 ? 17.641 -27.984 -29.812 1 98.81 347 THR B CA 1
ATOM 9177 C C . THR B 1 347 ? 18.453 -29 -29 1 98.81 347 THR B C 1
ATOM 9179 O O . THR B 1 347 ? 18.109 -29.312 -27.859 1 98.81 347 THR B O 1
ATOM 9182 N N . LEU B 1 348 ? 19.469 -29.484 -29.609 1 98.75 348 LEU B N 1
ATOM 9183 C CA . LEU B 1 348 ? 20.422 -30.391 -28.953 1 98.75 348 LEU B CA 1
ATOM 9184 C C . LEU B 1 348 ? 21.781 -29.734 -28.781 1 98.75 348 LEU B C 1
ATOM 9186 O O . LEU B 1 348 ? 22.391 -29.281 -29.766 1 98.75 348 LEU B O 1
ATOM 9190 N N . CYS B 1 349 ? 22.203 -29.688 -27.531 1 98.62 349 CYS B N 1
ATOM 9191 C CA . CYS B 1 349 ? 23.422 -28.984 -27.172 1 98.62 349 CYS B CA 1
ATOM 9192 C C . CYS B 1 349 ? 24.484 -29.969 -26.672 1 98.62 349 CYS B C 1
ATOM 9194 O O . CYS B 1 349 ? 24.172 -30.875 -25.906 1 98.62 349 CYS B O 1
ATOM 9196 N N . THR B 1 350 ? 25.688 -29.734 -27.047 1 97.81 350 THR B N 1
ATOM 9197 C CA . THR B 1 350 ? 26.797 -30.547 -26.531 1 97.81 350 THR B CA 1
ATOM 9198 C C . THR B 1 350 ? 27.953 -29.656 -26.109 1 97.81 350 THR B C 1
ATOM 9200 O O . THR B 1 350 ? 28.188 -28.594 -26.688 1 97.81 350 THR B O 1
ATOM 9203 N N . ALA B 1 351 ? 28.641 -30.125 -25.094 1 97.44 351 ALA B N 1
ATOM 9204 C CA . ALA B 1 351 ? 29.828 -29.391 -24.641 1 97.44 351 ALA B CA 1
ATOM 9205 C C . ALA B 1 351 ? 30.922 -29.422 -25.703 1 97.44 351 ALA B C 1
ATOM 9207 O O . ALA B 1 351 ? 31.672 -28.453 -25.859 1 97.44 351 ALA B O 1
ATOM 9208 N N . ALA B 1 352 ? 31.031 -30.453 -26.391 1 95.38 352 ALA B N 1
ATOM 9209 C CA . ALA B 1 352 ? 32.094 -30.641 -27.375 1 95.38 352 ALA B CA 1
ATOM 9210 C C . ALA B 1 352 ? 32 -29.578 -28.469 1 95.38 352 ALA B C 1
ATOM 9212 O O . ALA B 1 352 ? 33.031 -29 -28.875 1 95.38 352 ALA B O 1
ATOM 9213 N N . SER B 1 353 ? 30.844 -29.344 -28.953 1 96.06 353 SER B N 1
ATOM 9214 C CA . SER B 1 353 ? 30.688 -28.375 -30.047 1 96.06 353 SER B CA 1
ATOM 9215 C C . SER B 1 353 ? 30.5 -26.953 -29.5 1 96.06 353 SER B C 1
ATOM 9217 O O . SER B 1 353 ? 30.719 -25.984 -30.219 1 96.06 353 SER B O 1
ATOM 9219 N N . GLY B 1 354 ? 29.953 -26.875 -28.297 1 97.75 354 GLY B N 1
ATOM 9220 C CA . GLY B 1 354 ? 29.609 -25.594 -27.734 1 97.75 354 GLY B CA 1
ATOM 9221 C C . GLY B 1 354 ? 28.391 -24.953 -28.391 1 97.75 354 GLY B C 1
ATOM 9222 O O . GLY B 1 354 ? 28.219 -23.734 -28.375 1 97.75 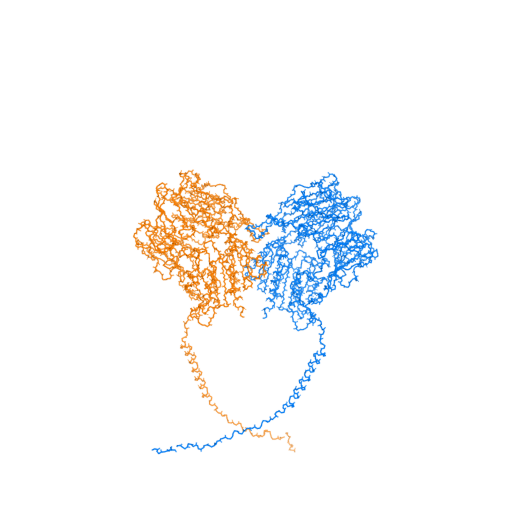354 GLY B O 1
ATOM 9223 N N . LYS B 1 355 ? 27.594 -25.812 -29.047 1 98.12 355 LYS B N 1
ATOM 9224 C CA . LYS B 1 355 ? 26.469 -25.297 -29.828 1 98.12 355 LYS B CA 1
ATOM 9225 C C . LYS B 1 355 ? 25.188 -26.062 -29.5 1 98.12 355 LYS B C 1
ATOM 9227 O O . LYS B 1 355 ? 25.234 -27.219 -29.062 1 98.12 355 LYS B O 1
ATOM 9232 N N . CYS B 1 356 ? 24.125 -25.422 -29.625 1 98.62 356 CYS B N 1
ATOM 9233 C CA . CYS B 1 356 ? 22.781 -26 -29.656 1 98.62 356 CYS B CA 1
ATOM 9234 C C . CYS B 1 356 ? 22.203 -25.953 -31.062 1 98.62 356 CYS B C 1
ATOM 9236 O O . CYS B 1 356 ? 21.969 -24.875 -31.609 1 98.62 356 CYS B O 1
ATOM 9238 N N . VAL B 1 357 ? 21.906 -27.062 -31.594 1 98.38 357 VAL B N 1
ATOM 9239 C CA . VAL B 1 357 ? 21.438 -27.109 -32.969 1 98.38 357 VAL B CA 1
ATOM 9240 C C . VAL B 1 357 ? 19.969 -27.547 -33 1 98.38 357 VAL B C 1
ATOM 9242 O O . VAL B 1 357 ? 19.547 -28.391 -32.219 1 98.38 357 VAL B O 1
ATOM 9245 N N . LEU B 1 358 ? 19.219 -26.984 -34 1 98.56 358 LEU B N 1
ATOM 9246 C CA . LEU B 1 358 ? 17.797 -27.297 -34.156 1 98.56 358 LEU B CA 1
ATOM 9247 C C . LEU B 1 358 ? 17.609 -28.75 -34.594 1 98.56 358 LEU B C 1
ATOM 9249 O O . LEU B 1 358 ? 18.203 -29.188 -35.562 1 98.56 358 LEU B O 1
ATOM 9253 N N . THR B 1 359 ? 16.812 -29.5 -33.875 1 98.5 359 THR B N 1
ATOM 9254 C CA . THR B 1 359 ? 16.484 -30.875 -34.281 1 98.5 359 THR B CA 1
ATOM 9255 C C . THR B 1 359 ? 15.023 -30.969 -34.719 1 98.5 359 THR B C 1
ATOM 9257 O O . THR B 1 359 ? 14.68 -31.75 -35.594 1 98.5 359 THR B O 1
ATOM 9260 N N . TYR B 1 360 ? 14.172 -30.234 -34.094 1 98.38 360 TYR B N 1
ATOM 9261 C CA . TYR B 1 360 ? 12.75 -30.297 -34.406 1 98.38 360 TYR B CA 1
ATOM 9262 C C . TYR B 1 360 ? 12.055 -28.969 -34.094 1 98.38 360 TYR B C 1
ATOM 9264 O O . TYR B 1 360 ? 12.344 -28.344 -33.062 1 98.38 360 TYR B O 1
ATOM 9272 N N . HIS B 1 361 ? 11.234 -28.453 -34.969 1 98.25 361 HIS B N 1
ATOM 9273 C CA . HIS B 1 361 ? 10.453 -27.234 -34.812 1 98.25 361 HIS B CA 1
ATOM 9274 C C . HIS B 1 361 ? 8.961 -27.531 -34.812 1 98.25 361 HIS B C 1
ATOM 9276 O O . HIS B 1 361 ? 8.469 -28.281 -35.656 1 98.25 361 HIS B O 1
ATOM 9282 N N . GLN B 1 362 ? 8.195 -27.031 -33.844 1 98.25 362 GLN B N 1
ATOM 9283 C CA . GLN B 1 362 ? 6.758 -27.234 -33.75 1 98.25 362 GLN B CA 1
ATOM 9284 C C . GLN B 1 362 ? 6.012 -25.891 -33.781 1 98.25 362 GLN B C 1
ATOM 9286 O O . GLN B 1 362 ? 6.254 -25.016 -32.938 1 98.25 362 GLN B O 1
ATOM 9291 N N . SER B 1 363 ? 5.121 -25.75 -34.75 1 97.94 363 SER B N 1
ATOM 9292 C CA . SER B 1 363 ? 4.191 -24.625 -34.781 1 97.94 363 SER B CA 1
ATOM 9293 C C . SER B 1 363 ? 2.879 -24.969 -34.062 1 97.94 363 SER B C 1
ATOM 9295 O O . SER B 1 363 ? 2.41 -26.109 -34.156 1 97.94 363 SER B O 1
ATOM 9297 N N . TYR B 1 364 ? 2.287 -24.078 -33.5 1 98.31 364 TYR B N 1
ATOM 9298 C CA . TYR B 1 364 ? 0.996 -24.266 -32.844 1 98.31 364 TYR B CA 1
ATOM 9299 C C . TYR B 1 364 ? -0.122 -23.625 -33.656 1 98.31 364 TYR B C 1
ATOM 9301 O O . TYR B 1 364 ? -1.177 -23.281 -33.094 1 98.31 364 TYR B O 1
ATOM 9309 N N . GLU B 1 365 ? 0.216 -23.281 -34.781 1 97.62 365 GLU B N 1
ATOM 9310 C CA . GLU B 1 365 ? -0.796 -23.016 -35.812 1 97.62 365 GLU B CA 1
ATOM 9311 C C . GLU B 1 365 ? -1.095 -24.266 -36.625 1 97.62 365 GLU B C 1
ATOM 9313 O O . GLU B 1 365 ? -0.273 -24.688 -37.438 1 97.62 365 GLU B O 1
ATOM 9318 N N . ILE B 1 366 ? -2.27 -24.812 -36.406 1 97.44 366 ILE B N 1
ATOM 9319 C CA . ILE B 1 366 ? -2.658 -26.078 -37.062 1 97.44 366 ILE B CA 1
ATOM 9320 C C . ILE B 1 366 ? -4.047 -25.922 -37.656 1 97.44 366 ILE B C 1
ATOM 9322 O O . ILE B 1 366 ? -5.055 -25.938 -36.938 1 97.44 366 ILE B O 1
ATOM 9326 N N . GLY B 1 367 ? -4.051 -25.859 -38.938 1 95.56 367 GLY B N 1
ATOM 9327 C CA . GLY B 1 367 ? -5.324 -25.625 -39.594 1 95.56 367 GLY B CA 1
ATOM 9328 C C . GLY B 1 367 ? -5.992 -24.328 -39.156 1 95.56 367 GLY B C 1
ATOM 9329 O O . GLY B 1 367 ? -5.398 -23.25 -39.25 1 95.56 367 GLY B O 1
ATOM 9330 N N . GLU B 1 368 ? -7.199 -24.547 -38.562 1 94.81 368 GLU B N 1
ATOM 9331 C CA . GLU B 1 368 ? -7.973 -23.375 -38.156 1 94.81 368 GLU B CA 1
ATOM 9332 C C . GLU B 1 368 ? -7.648 -22.984 -36.719 1 94.81 368 GLU B C 1
ATOM 9334 O O . GLU B 1 368 ? -8.141 -21.969 -36.219 1 94.81 368 GLU B O 1
ATOM 9339 N N . PHE B 1 369 ? -6.777 -23.766 -36.094 1 97.06 369 PHE B N 1
ATOM 9340 C CA . PHE B 1 369 ? -6.496 -23.516 -34.688 1 97.06 369 PHE B CA 1
ATOM 9341 C C . PHE B 1 369 ? -5.184 -22.766 -34.531 1 97.06 369 PHE B C 1
ATOM 9343 O O . PHE B 1 369 ? -4.246 -22.969 -35.312 1 97.06 369 PHE B O 1
ATOM 9350 N N . HIS B 1 370 ? -5.133 -21.828 -33.656 1 97.62 370 HIS B N 1
ATOM 9351 C CA . HIS B 1 370 ? -3.951 -21.109 -33.188 1 97.62 370 HIS B CA 1
ATOM 9352 C C . HIS B 1 370 ? -3.861 -21.141 -31.672 1 97.62 370 HIS B C 1
ATOM 9354 O O . HIS B 1 370 ? -4.75 -20.625 -30.984 1 97.62 370 HIS B O 1
ATOM 9360 N N . GLN B 1 371 ? -2.854 -21.828 -31.156 1 97.62 371 GLN B N 1
ATOM 9361 C CA . GLN B 1 371 ? -2.703 -22.016 -29.719 1 97.62 371 GLN B CA 1
ATOM 9362 C C . GLN B 1 371 ? -1.259 -21.781 -29.281 1 97.62 371 GLN B C 1
ATOM 9364 O O . GLN B 1 371 ? -0.516 -21.047 -29.953 1 97.62 371 GLN B O 1
ATOM 9369 N N . TYR B 1 372 ? -0.92 -22.188 -28.141 1 98 372 TYR B N 1
ATOM 9370 C CA . TYR B 1 372 ? 0.345 -21.891 -27.469 1 98 372 TYR B CA 1
ATOM 9371 C C . TYR B 1 372 ? 0.958 -23.156 -26.875 1 98 372 TYR B C 1
ATOM 9373 O O . TYR B 1 372 ? 0.254 -24.141 -26.641 1 98 372 TYR B O 1
ATOM 9381 N N . ALA B 1 373 ? 2.258 -23.062 -26.672 1 97.88 373 ALA B N 1
ATOM 9382 C CA . ALA B 1 373 ? 2.975 -24.141 -26 1 97.88 373 ALA B CA 1
ATOM 9383 C C . ALA B 1 373 ? 2.945 -23.969 -24.484 1 97.88 373 ALA B C 1
ATOM 9385 O O . ALA B 1 373 ? 2.879 -22.828 -23.984 1 97.88 373 ALA B O 1
ATOM 9386 N N . LEU B 1 374 ? 2.922 -25.047 -23.781 1 96.88 374 LEU B N 1
ATOM 9387 C CA . LEU B 1 374 ? 3.064 -25.047 -22.328 1 96.88 374 LEU B CA 1
ATOM 9388 C C . LEU B 1 374 ? 4.367 -25.719 -21.922 1 96.88 374 LEU B C 1
ATOM 9390 O O . LEU B 1 374 ? 4.73 -26.766 -22.469 1 96.88 374 LEU B O 1
ATOM 9394 N N . PRO B 1 375 ? 5.098 -25.109 -21 1 96.81 375 PRO B N 1
ATOM 9395 C CA . PRO B 1 375 ? 6.371 -25.688 -20.578 1 96.81 375 PRO B CA 1
ATOM 9396 C C . PRO B 1 375 ? 6.227 -27.141 -20.109 1 96.81 375 PRO B C 1
ATOM 9398 O O . PRO B 1 375 ? 7.102 -27.969 -20.359 1 96.81 375 PRO B O 1
ATOM 9401 N N . GLU B 1 376 ? 5.164 -27.438 -19.438 1 94.94 376 GLU B N 1
ATOM 9402 C CA . GLU B 1 376 ? 4.961 -28.797 -18.922 1 94.94 376 GLU B CA 1
ATOM 9403 C C . GLU B 1 376 ? 4.801 -29.797 -20.062 1 94.94 376 GLU B C 1
ATOM 9405 O O . GLU B 1 376 ? 5.121 -30.969 -19.922 1 94.94 376 GLU B O 1
ATOM 9410 N N . HIS B 1 377 ? 4.328 -29.328 -21.203 1 96.62 377 HIS B N 1
ATOM 9411 C CA . HIS B 1 377 ? 4.117 -30.203 -22.344 1 96.62 377 HIS B CA 1
ATOM 9412 C C . HIS B 1 377 ? 5.418 -30.422 -23.109 1 96.62 377 HIS B C 1
ATOM 9414 O O . HIS B 1 377 ? 5.719 -31.547 -23.516 1 96.62 377 HIS B O 1
ATOM 9420 N N . VAL B 1 378 ? 6.195 -29.453 -23.25 1 97.38 378 VAL B N 1
ATOM 9421 C CA . VAL B 1 378 ? 7.367 -29.562 -24.109 1 97.38 378 VAL B CA 1
ATOM 9422 C C . VAL B 1 378 ? 8.555 -30.078 -23.297 1 97.38 378 VAL B C 1
ATOM 9424 O O . VAL B 1 378 ? 9.672 -30.141 -23.797 1 97.38 378 VAL B O 1
ATOM 9427 N N . ALA B 1 379 ? 8.312 -30.391 -22.078 1 97.25 379 ALA B N 1
ATOM 9428 C CA . ALA B 1 379 ? 9.344 -31.047 -21.266 1 97.25 379 ALA B CA 1
ATOM 9429 C C . ALA B 1 379 ? 9.695 -32.406 -21.828 1 97.25 379 ALA B C 1
ATOM 9431 O O . ALA B 1 379 ? 8.844 -33.094 -22.406 1 97.25 379 ALA B O 1
ATOM 9432 N N . ILE B 1 380 ? 10.969 -32.781 -21.609 1 97.56 380 ILE B N 1
ATOM 9433 C CA . ILE B 1 380 ? 11.391 -34.094 -22 1 97.56 380 ILE B CA 1
ATOM 9434 C C . ILE B 1 380 ? 11.141 -35.094 -20.859 1 97.56 380 ILE B C 1
ATOM 9436 O O . ILE B 1 380 ? 11.828 -35.031 -19.828 1 97.56 380 ILE B O 1
ATOM 9440 N N . ALA B 1 381 ? 10.227 -35.969 -21.141 1 95 381 ALA B N 1
ATOM 9441 C CA . ALA B 1 381 ? 9.781 -36.875 -20.062 1 95 381 ALA B CA 1
ATOM 9442 C C . ALA B 1 381 ? 10.656 -38.094 -19.953 1 95 381 ALA B C 1
ATOM 9444 O O . ALA B 1 381 ? 10.828 -38.688 -18.875 1 95 381 ALA B O 1
ATOM 9445 N N . ALA B 1 382 ? 11.109 -38.594 -21.094 1 95.38 382 ALA B N 1
ATOM 9446 C CA . ALA B 1 382 ? 11.961 -39.75 -21.203 1 95.38 382 ALA B CA 1
ATOM 9447 C C . ALA B 1 382 ? 12.719 -39.781 -22.516 1 95.38 382 ALA B C 1
ATOM 9449 O O . ALA B 1 382 ? 12.398 -39.031 -23.438 1 95.38 382 ALA B O 1
ATOM 9450 N N . HIS B 1 383 ? 13.789 -40.625 -22.547 1 96.69 383 HIS B N 1
ATOM 9451 C CA . HIS B 1 383 ? 14.539 -40.75 -23.781 1 96.69 383 HIS B CA 1
ATOM 9452 C C . HIS B 1 383 ? 15.062 -42.188 -23.969 1 96.69 383 HIS B C 1
ATOM 9454 O O . HIS B 1 383 ? 15.141 -42.938 -23.016 1 96.69 383 HIS B O 1
ATOM 9460 N N . THR B 1 384 ? 15.234 -42.531 -25.156 1 95.44 384 THR B N 1
ATOM 9461 C CA . THR B 1 384 ? 16 -43.719 -25.562 1 95.44 384 THR B CA 1
ATOM 9462 C C . THR B 1 384 ? 17.375 -43.312 -26.109 1 95.44 384 THR B C 1
ATOM 9464 O O . THR B 1 384 ? 17.812 -42.156 -25.891 1 95.44 384 THR B O 1
ATOM 9467 N N . ASN B 1 385 ? 17.984 -44.312 -26.688 1 95.62 385 ASN B N 1
ATOM 9468 C CA . ASN B 1 385 ? 19.312 -44 -27.219 1 95.62 385 ASN B CA 1
ATOM 9469 C C . ASN B 1 385 ? 19.219 -43.094 -28.438 1 95.62 385 ASN B C 1
ATOM 9471 O O . ASN B 1 385 ? 20.203 -42.438 -28.812 1 95.62 385 ASN B O 1
ATOM 9475 N N . ASN B 1 386 ? 18.062 -43.031 -29.078 1 96.88 386 ASN B N 1
ATOM 9476 C CA . ASN B 1 386 ? 18 -42.219 -30.281 1 96.88 386 ASN B CA 1
ATOM 9477 C C . ASN B 1 386 ? 16.703 -41.438 -30.359 1 96.88 386 ASN B C 1
ATOM 9479 O O . ASN B 1 386 ? 16.297 -41 -31.438 1 96.88 386 ASN B O 1
ATOM 9483 N N . SER B 1 387 ? 15.977 -41.406 -29.281 1 97.44 387 SER B N 1
ATOM 9484 C CA . SER B 1 387 ? 14.703 -40.688 -29.281 1 97.44 387 SER B CA 1
ATOM 9485 C C . SER B 1 387 ? 14.398 -40.094 -27.922 1 97.44 387 SER B C 1
ATOM 9487 O O . SER B 1 387 ? 15.016 -40.469 -26.922 1 97.44 387 SER B O 1
ATOM 9489 N N . PHE B 1 388 ? 13.547 -39.125 -27.906 1 98.06 388 PHE B N 1
ATOM 9490 C CA . PHE B 1 388 ? 12.984 -38.656 -26.656 1 98.06 388 PHE B CA 1
ATOM 9491 C C . PHE B 1 388 ? 11.477 -38.438 -26.797 1 98.06 388 PHE B C 1
ATOM 9493 O O . PHE B 1 388 ? 10.945 -38.406 -27.906 1 98.06 388 PHE B O 1
ATOM 9500 N N . PHE B 1 389 ? 10.734 -38.375 -25.641 1 98.25 389 PHE B N 1
ATOM 9501 C CA . PHE B 1 389 ? 9.273 -38.312 -25.609 1 98.25 389 PHE B CA 1
ATOM 9502 C C . PHE B 1 389 ? 8.82 -36.969 -25.016 1 98.25 389 PHE B C 1
ATOM 9504 O O . PHE B 1 389 ? 9.375 -36.531 -24.016 1 98.25 389 PHE B O 1
ATOM 9511 N N . THR B 1 390 ? 7.871 -36.344 -25.609 1 98.19 390 THR B N 1
ATOM 9512 C CA . THR B 1 390 ? 7.27 -35.094 -25.188 1 98.19 390 THR B CA 1
ATOM 9513 C C . THR B 1 390 ? 5.797 -35.031 -25.578 1 98.19 390 THR B C 1
ATOM 9515 O O . THR B 1 390 ? 5.258 -36 -26.125 1 98.19 390 THR B O 1
ATOM 9518 N N . ILE B 1 391 ? 5.094 -34.031 -25.188 1 98.19 391 ILE B N 1
ATOM 9519 C CA . ILE B 1 391 ? 3.686 -33.844 -25.531 1 98.19 391 ILE B CA 1
ATOM 9520 C C . ILE B 1 391 ? 3.543 -32.719 -26.562 1 98.19 391 ILE B C 1
ATOM 9522 O O . ILE B 1 391 ? 4.02 -31.594 -26.344 1 98.19 391 ILE B O 1
ATOM 9526 N N . LEU B 1 392 ? 2.98 -33 -27.688 1 98.19 392 LEU B N 1
ATOM 9527 C CA . LEU B 1 392 ? 2.787 -32.062 -28.781 1 98.19 392 LEU B CA 1
ATOM 9528 C C . LEU B 1 392 ? 1.348 -32.094 -29.281 1 98.19 392 LEU B C 1
ATOM 9530 O O . LEU B 1 392 ? 0.616 -33.062 -29.016 1 98.19 392 LEU B O 1
ATOM 9534 N N . PRO B 1 393 ? 0.922 -31.062 -29.953 1 97.75 393 PRO B N 1
ATOM 9535 C CA . PRO B 1 393 ? -0.429 -31.062 -30.516 1 97.75 393 PRO B CA 1
ATOM 9536 C C . PRO B 1 393 ? -0.575 -32.031 -31.688 1 97.75 393 PRO B C 1
ATOM 9538 O O . PRO B 1 393 ? 0.245 -32 -32.625 1 97.75 393 PRO B O 1
ATOM 9541 N N . HIS B 1 394 ? -1.556 -32.844 -31.594 1 96.94 394 HIS B N 1
ATOM 9542 C CA . HIS B 1 394 ? -1.839 -33.875 -32.594 1 96.94 394 HIS B CA 1
ATOM 9543 C C . HIS B 1 394 ? -3.23 -33.688 -33.188 1 96.94 394 HIS B C 1
ATOM 9545 O O . HIS B 1 394 ? -4.234 -33.844 -32.5 1 96.94 394 HIS B O 1
ATOM 9551 N N . ARG B 1 395 ? -3.277 -33.344 -34.406 1 96.69 395 ARG B N 1
ATOM 9552 C CA . ARG B 1 395 ? -4.566 -33.281 -35.094 1 96.69 395 ARG B CA 1
ATOM 9553 C C . ARG B 1 395 ? -5.16 -34.688 -35.281 1 96.69 395 ARG B C 1
ATOM 9555 O O . ARG B 1 395 ? -4.508 -35.562 -35.844 1 96.69 395 ARG B O 1
ATOM 9562 N N . ARG B 1 396 ? -6.324 -34.875 -34.906 1 95.25 396 ARG B N 1
ATOM 9563 C CA . ARG B 1 396 ? -6.98 -36.188 -34.938 1 95.25 396 ARG B CA 1
ATOM 9564 C C . ARG B 1 396 ? -7.977 -36.25 -36.094 1 95.25 396 ARG B C 1
ATOM 9566 O O . ARG B 1 396 ? -8.359 -35.219 -36.656 1 95.25 396 ARG B O 1
ATOM 9573 N N . PRO B 1 397 ? -8.445 -37.469 -36.438 1 92.12 397 PRO B N 1
ATOM 9574 C CA . PRO B 1 397 ? -9.359 -37.656 -37.562 1 92.12 397 PRO B CA 1
ATOM 9575 C C . PRO B 1 397 ? -10.688 -36.938 -37.375 1 92.12 397 PRO B C 1
ATOM 9577 O O . PRO B 1 397 ? -11.344 -36.531 -38.344 1 92.12 397 PRO B O 1
ATOM 9580 N N . ASN B 1 398 ? -11.086 -36.656 -36.188 1 93.06 398 ASN B N 1
ATOM 9581 C CA . ASN B 1 398 ? -12.336 -35.969 -35.906 1 93.06 398 ASN B CA 1
ATOM 9582 C C . ASN B 1 398 ? -12.211 -34.469 -36.156 1 93.06 398 ASN B C 1
ATOM 9584 O O . ASN B 1 398 ? -13.172 -33.719 -35.969 1 93.06 398 ASN B O 1
ATOM 9588 N N . GLY B 1 399 ? -11 -34.062 -36.469 1 94.69 399 GLY B N 1
ATOM 9589 C CA . GLY B 1 399 ? -10.766 -32.656 -36.844 1 94.69 399 GLY B CA 1
ATOM 9590 C C . GLY B 1 399 ? -10.25 -31.812 -35.688 1 94.69 399 GLY B C 1
ATOM 9591 O O . GLY B 1 399 ? -9.766 -30.703 -35.875 1 94.69 399 GLY B O 1
ATOM 9592 N N . ASP B 1 400 ? -10.375 -32.312 -34.5 1 96.81 400 ASP B N 1
ATOM 9593 C CA . ASP B 1 400 ? -9.898 -31.562 -33.344 1 96.81 400 ASP B CA 1
ATOM 9594 C C . ASP B 1 400 ? -8.406 -31.828 -33.094 1 96.81 400 ASP B C 1
ATOM 9596 O O . ASP B 1 400 ? -7.801 -32.656 -33.781 1 96.81 400 ASP B O 1
ATOM 9600 N N . VAL B 1 401 ? -7.773 -31 -32.281 1 97.81 401 VAL B N 1
ATOM 9601 C CA . VAL B 1 401 ? -6.375 -31.156 -31.922 1 97.81 401 VAL B CA 1
ATOM 9602 C C . VAL B 1 401 ? -6.27 -31.453 -30.422 1 97.81 401 VAL B C 1
ATOM 9604 O O . VAL B 1 401 ? -6.906 -30.781 -29.609 1 97.81 401 VAL B O 1
ATOM 9607 N N . PHE B 1 402 ? -5.574 -32.5 -30.094 1 97.06 402 PHE B N 1
ATOM 9608 C CA . PHE B 1 402 ? -5.328 -32.875 -28.703 1 97.06 402 PHE B CA 1
ATOM 9609 C C . PHE B 1 402 ? -3.832 -32.906 -28.406 1 97.06 402 PHE B C 1
ATOM 9611 O O . PHE B 1 402 ? -3.02 -33.156 -29.281 1 97.06 402 PHE B O 1
ATOM 9618 N N . ASN B 1 403 ? -3.445 -32.562 -27.219 1 97.06 403 ASN B N 1
ATOM 9619 C CA . ASN B 1 403 ? -2.057 -32.719 -26.797 1 97.06 403 ASN B CA 1
ATOM 9620 C C . ASN B 1 403 ? -1.739 -34.188 -26.469 1 97.06 403 ASN B C 1
ATOM 9622 O O . ASN B 1 403 ? -2.273 -34.719 -25.516 1 97.06 403 ASN B O 1
ATOM 9626 N N . GLN B 1 404 ? -0.885 -34.688 -27.266 1 96.69 404 GLN B N 1
ATOM 9627 C CA . GLN B 1 404 ? -0.63 -36.125 -27.156 1 96.69 404 GLN B CA 1
ATOM 9628 C C . GLN B 1 404 ? 0.867 -36.406 -27.188 1 96.69 404 GLN B C 1
ATOM 9630 O O . GLN B 1 404 ? 1.679 -35.5 -27.406 1 96.69 404 GLN B O 1
ATOM 9635 N N . ILE B 1 405 ? 1.243 -37.688 -26.953 1 97.31 405 ILE B N 1
ATOM 9636 C CA . ILE B 1 405 ? 2.641 -38.062 -26.781 1 97.31 405 ILE B CA 1
ATOM 9637 C C . ILE B 1 405 ? 3.307 -38.25 -28.141 1 97.31 405 ILE B C 1
ATOM 9639 O O . ILE B 1 405 ? 2.828 -39 -28.969 1 97.31 405 ILE B O 1
ATOM 9643 N N . ALA B 1 406 ? 4.336 -37.531 -28.344 1 97.44 406 ALA B N 1
ATOM 9644 C CA . ALA B 1 406 ? 5.16 -37.625 -29.547 1 97.44 406 ALA B CA 1
ATOM 9645 C C . ALA B 1 406 ? 6.531 -38.219 -29.219 1 97.44 406 ALA B C 1
ATOM 9647 O O . ALA B 1 406 ? 7.145 -37.875 -28.203 1 97.44 406 ALA B O 1
ATOM 9648 N N . ARG B 1 407 ? 6.898 -39.125 -29.984 1 97.62 407 ARG B N 1
ATOM 9649 C CA . ARG B 1 407 ? 8.273 -39.625 -30 1 97.62 407 ARG B CA 1
ATOM 9650 C C . ARG B 1 407 ? 9.086 -38.906 -31.078 1 97.62 407 ARG B C 1
ATOM 9652 O O . ARG B 1 407 ? 8.734 -38.938 -32.25 1 97.62 407 ARG B O 1
ATOM 9659 N N . ILE B 1 408 ? 10.117 -38.188 -30.703 1 98.19 408 ILE B N 1
ATOM 9660 C CA . ILE B 1 408 ? 11.016 -37.562 -31.672 1 98.19 408 ILE B CA 1
ATOM 9661 C C . ILE B 1 408 ? 12.266 -38.406 -31.844 1 98.19 408 ILE B C 1
ATOM 9663 O O . ILE B 1 408 ? 13.078 -38.531 -30.922 1 98.19 408 ILE B O 1
ATOM 9667 N N . THR B 1 409 ? 12.438 -38.938 -32.938 1 97.69 409 THR B N 1
ATOM 9668 C CA . THR B 1 409 ? 13.625 -39.719 -33.281 1 97.69 409 THR B CA 1
ATOM 9669 C C . THR B 1 409 ? 14.719 -38.812 -33.844 1 97.69 409 THR B C 1
ATOM 9671 O O . THR B 1 409 ? 14.477 -38.062 -34.781 1 97.69 409 THR B O 1
ATOM 9674 N N . VAL B 1 410 ? 15.883 -39.031 -33.281 1 97.81 410 VAL B N 1
ATOM 9675 C CA . VAL B 1 410 ? 16.984 -38.125 -33.594 1 97.81 410 VAL B CA 1
ATOM 9676 C C . VAL B 1 410 ? 18.109 -38.875 -34.281 1 97.81 410 VAL B C 1
ATOM 9678 O O . VAL B 1 410 ? 18.641 -39.844 -33.75 1 97.81 410 VAL B O 1
ATOM 9681 N N . PRO B 1 411 ? 18.578 -38.375 -35.469 1 96.94 411 PRO B N 1
ATOM 9682 C CA . PRO B 1 411 ? 19.75 -38.969 -36.125 1 96.94 411 PRO B CA 1
ATOM 9683 C C . PRO B 1 411 ? 21.047 -38.688 -35.375 1 96.94 411 PRO B C 1
ATOM 9685 O O . PRO B 1 411 ? 21.078 -37.844 -34.469 1 96.94 411 PRO B O 1
ATOM 9688 N N . SER B 1 412 ? 22.094 -39.375 -35.75 1 95 412 SER B N 1
ATOM 9689 C CA . SER B 1 412 ? 23.359 -39.281 -35.062 1 95 412 SER B CA 1
ATOM 9690 C C . SER B 1 412 ? 24 -37.906 -35.188 1 95 412 SER B C 1
ATOM 9692 O O . SER B 1 412 ? 24.812 -37.5 -34.375 1 95 412 SER B O 1
ATOM 9694 N N . HIS B 1 413 ? 23.578 -37.188 -36.25 1 94 413 HIS B N 1
ATOM 9695 C CA . HIS B 1 413 ? 24.141 -35.844 -36.438 1 94 413 HIS B CA 1
ATOM 9696 C C . HIS B 1 413 ? 23.297 -34.781 -35.75 1 94 413 HIS B C 1
ATOM 9698 O O . HIS B 1 413 ? 23.578 -33.594 -35.875 1 94 413 HIS B O 1
ATOM 9704 N N . PHE B 1 414 ? 22.188 -35.156 -35.094 1 96.25 414 PHE B N 1
ATOM 9705 C CA . PHE B 1 414 ? 21.406 -34.375 -34.125 1 96.25 414 PHE B CA 1
ATOM 9706 C C . PHE B 1 414 ? 20.516 -33.375 -34.844 1 96.25 414 PHE B C 1
ATOM 9708 O O . PHE B 1 414 ? 19.891 -32.531 -34.188 1 96.25 414 PHE B O 1
ATOM 9715 N N . VAL B 1 415 ? 20.438 -33.344 -36.156 1 95.88 415 VAL B N 1
ATOM 9716 C CA . VAL B 1 415 ? 19.562 -32.438 -36.906 1 95.88 415 VAL B CA 1
ATOM 9717 C C . VAL B 1 415 ? 18.453 -33.25 -37.594 1 95.88 415 VAL B C 1
ATOM 9719 O O . VAL B 1 415 ? 18.594 -34.469 -37.75 1 95.88 415 VAL B O 1
ATOM 9722 N N . HIS B 1 416 ? 17.375 -32.625 -37.844 1 96.19 416 HIS B N 1
ATOM 9723 C CA . HIS B 1 416 ? 16.266 -33.188 -38.625 1 96.19 416 HIS B CA 1
ATOM 9724 C C . HIS B 1 416 ? 15.602 -34.344 -37.875 1 96.19 416 HIS B C 1
ATOM 9726 O O . HIS B 1 416 ? 15.383 -35.406 -38.438 1 96.19 416 HIS B O 1
ATOM 9732 N N . GLY B 1 417 ? 15.398 -34.125 -36.625 1 97.44 417 GLY B N 1
ATOM 9733 C CA . GLY B 1 417 ? 14.578 -35.094 -35.906 1 97.44 417 GLY B CA 1
ATOM 9734 C C . GLY B 1 417 ? 13.18 -35.219 -36.469 1 97.44 417 GLY B C 1
ATOM 9735 O O . GLY B 1 417 ? 12.641 -34.281 -37.031 1 97.44 417 GLY B O 1
ATOM 9736 N N . LYS B 1 418 ? 12.609 -36.438 -36.25 1 96.94 418 LYS B N 1
ATOM 9737 C CA . LYS B 1 418 ? 11.289 -36.75 -36.812 1 96.94 418 LYS B CA 1
ATOM 9738 C C . LYS B 1 418 ? 10.297 -37.094 -35.688 1 96.94 418 LYS B C 1
ATOM 9740 O O . LYS B 1 418 ? 10.633 -37.875 -34.781 1 96.94 418 LYS B O 1
ATOM 9745 N N . GLU B 1 419 ? 9.125 -36.531 -35.844 1 95.81 419 GLU B N 1
ATOM 9746 C CA . GLU B 1 419 ? 8.086 -36.781 -34.844 1 95.81 419 GLU B CA 1
ATOM 9747 C C . GLU B 1 419 ? 7.18 -37.938 -35.281 1 95.81 419 GLU B C 1
ATOM 9749 O O . GLU B 1 419 ? 6.848 -38.062 -36.438 1 95.81 419 GLU B O 1
ATOM 9754 N N . ASN B 1 420 ? 6.883 -38.812 -34.344 1 95.25 420 ASN B N 1
ATOM 9755 C CA . ASN B 1 420 ? 5.859 -39.844 -34.438 1 95.25 420 ASN B CA 1
ATOM 9756 C C . ASN B 1 420 ? 4.965 -39.906 -33.219 1 95.25 420 ASN B C 1
ATOM 9758 O O . ASN B 1 420 ? 5.457 -40.062 -32.094 1 95.25 420 ASN B O 1
ATOM 9762 N N . PHE B 1 421 ? 3.693 -39.781 -33.469 1 95.12 421 PHE B N 1
ATOM 9763 C CA . PHE B 1 421 ? 2.773 -39.812 -32.344 1 95.12 421 PHE B CA 1
ATOM 9764 C C . PHE B 1 421 ? 2.504 -41.25 -31.906 1 95.12 421 PHE B C 1
ATOM 9766 O O . PHE B 1 421 ? 2.402 -42.156 -32.75 1 95.12 421 PHE B O 1
ATOM 9773 N N . LEU B 1 422 ? 2.398 -41.438 -30.641 1 94.94 422 LEU B N 1
ATOM 9774 C CA . LEU B 1 422 ? 2.09 -42.75 -30.125 1 94.94 422 LEU B CA 1
ATOM 9775 C C . LEU B 1 422 ? 0.598 -43.031 -30.234 1 94.94 422 LEU B C 1
ATOM 9777 O O . LEU B 1 422 ? -0.213 -42.125 -30.359 1 94.94 422 LEU B O 1
ATOM 9781 N N . ALA B 1 423 ? 0.314 -44.312 -30.109 1 89.62 423 ALA B N 1
ATOM 9782 C CA . ALA B 1 423 ? -1.065 -44.75 -30.297 1 89.62 423 ALA B CA 1
ATOM 9783 C C . ALA B 1 423 ? -1.931 -44.406 -29.109 1 89.62 423 ALA B C 1
ATOM 9785 O O . ALA B 1 423 ? -1.646 -44.812 -27.969 1 89.62 423 ALA B O 1
ATOM 9786 N N . MET B 1 424 ? -3.082 -43.656 -29.359 1 89.62 424 MET B N 1
ATOM 9787 C CA . MET B 1 424 ? -4.074 -43.344 -28.328 1 89.62 424 MET B CA 1
ATOM 9788 C C . MET B 1 424 ? -5.348 -42.812 -28.953 1 89.62 424 MET B C 1
ATOM 9790 O O . MET B 1 424 ? -5.406 -42.562 -30.172 1 89.62 424 MET B O 1
ATOM 9794 N N . GLY B 1 425 ? -6.395 -42.719 -28.172 1 89.44 425 GLY B N 1
ATOM 9795 C CA . GLY B 1 425 ? -7.664 -42.188 -28.625 1 89.44 425 GLY B CA 1
ATOM 9796 C C . GLY B 1 425 ? -7.691 -40.656 -28.656 1 89.44 425 GLY B C 1
ATOM 9797 O O . GLY B 1 425 ? -6.645 -40 -28.609 1 89.44 425 GLY B O 1
ATOM 9798 N N . ASP B 1 426 ? -8.898 -40.156 -28.875 1 92 426 ASP B N 1
ATOM 9799 C CA . ASP B 1 426 ? -9.109 -38.719 -28.875 1 92 426 ASP B CA 1
ATOM 9800 C C . ASP B 1 426 ? -9.141 -38.156 -27.438 1 92 426 ASP B C 1
ATOM 9802 O O . ASP B 1 426 ? -10.188 -37.75 -26.953 1 92 426 ASP B O 1
ATOM 9806 N N . GLN B 1 427 ? -8 -38.188 -26.875 1 93.62 427 GLN B N 1
ATOM 9807 C CA . GLN B 1 427 ? -7.895 -37.75 -25.484 1 93.62 427 GLN B CA 1
ATOM 9808 C C . GLN B 1 427 ? -6.645 -36.906 -25.266 1 93.62 427 GLN B C 1
ATOM 9810 O O . GLN B 1 427 ? -5.66 -37.031 -26 1 93.62 427 GLN B O 1
ATOM 9815 N N . GLU B 1 428 ? -6.762 -36.031 -24.266 1 95.88 428 GLU B N 1
ATOM 9816 C CA . GLU B 1 428 ? -5.613 -35.25 -23.844 1 95.88 428 GLU B CA 1
ATOM 9817 C C . GLU B 1 428 ? -4.656 -36.062 -22.984 1 95.88 428 GLU B C 1
ATOM 9819 O O . GLU B 1 428 ? -5.059 -37.062 -22.375 1 95.88 428 GLU B O 1
ATOM 9824 N N . VAL B 1 429 ? -3.371 -35.688 -23.016 1 96.75 429 VAL B N 1
ATOM 9825 C CA . VAL B 1 429 ? -2.387 -36.219 -22.078 1 96.75 429 VAL B CA 1
ATOM 9826 C C . VAL B 1 429 ? -2.088 -35.156 -21.016 1 96.75 429 VAL B C 1
ATOM 9828 O O . VAL B 1 429 ? -1.742 -34 -21.344 1 96.75 429 VAL B O 1
ATOM 9831 N N . ASP B 1 430 ? -2.359 -35.531 -19.781 1 95.06 430 ASP B N 1
ATOM 9832 C CA . ASP B 1 430 ? -2.074 -34.625 -18.672 1 95.06 430 ASP B CA 1
ATOM 9833 C C . ASP B 1 430 ? -0.584 -34.625 -18.328 1 95.06 430 ASP B C 1
ATOM 9835 O O . ASP B 1 430 ? 0.019 -33.562 -18.156 1 95.06 430 ASP B O 1
ATOM 9839 N N . SER B 1 431 ? 0.001 -35.781 -18.266 1 95.94 431 SER B N 1
ATOM 9840 C CA . SER B 1 431 ? 1.422 -35.938 -17.969 1 95.94 431 SER B CA 1
ATOM 9841 C C . SER B 1 431 ? 1.946 -37.281 -18.422 1 95.94 431 SER B C 1
ATOM 9843 O O . SER B 1 431 ? 1.196 -38.25 -18.469 1 95.94 431 SER B O 1
ATOM 9845 N N . ILE B 1 432 ? 3.219 -37.312 -18.875 1 97 432 ILE B N 1
ATOM 9846 C CA . ILE B 1 432 ? 3.932 -38.562 -19.047 1 97 432 ILE B CA 1
ATOM 9847 C C . ILE B 1 432 ? 4.566 -39 -17.719 1 97 432 ILE B C 1
ATOM 9849 O O . ILE B 1 432 ? 5.453 -38.312 -17.203 1 97 432 ILE B O 1
ATOM 9853 N N . ASP B 1 433 ? 4.164 -40.125 -17.234 1 96.06 433 ASP B N 1
ATOM 9854 C CA . ASP B 1 433 ? 4.488 -40.438 -15.844 1 96.06 433 ASP B CA 1
ATOM 9855 C C . ASP B 1 433 ? 5.691 -41.375 -15.766 1 96.06 433 ASP B C 1
ATOM 9857 O O . ASP B 1 433 ? 6.414 -41.406 -14.773 1 96.06 433 ASP B O 1
ATOM 9861 N N . SER B 1 434 ? 5.836 -42.219 -16.812 1 96.25 434 SER B N 1
ATOM 9862 C CA . SER B 1 434 ? 6.973 -43.156 -16.781 1 96.25 434 SER B CA 1
ATOM 9863 C C . SER B 1 434 ? 7.176 -43.812 -18.141 1 96.25 434 SER B C 1
ATOM 9865 O O . SER B 1 434 ? 6.242 -43.906 -18.938 1 96.25 434 SER B O 1
ATOM 9867 N N . TYR B 1 435 ? 8.398 -44.188 -18.438 1 96.31 435 TYR B N 1
ATOM 9868 C CA . TYR B 1 435 ? 8.789 -45.031 -19.594 1 96.31 435 TYR B CA 1
ATOM 9869 C C . TYR B 1 435 ? 9.484 -46.281 -19.141 1 96.31 435 TYR B C 1
ATOM 9871 O O . TYR B 1 435 ? 10.523 -46.25 -18.484 1 96.31 435 TYR B O 1
ATOM 9879 N N . ASP B 1 436 ? 8.898 -47.406 -19.453 1 94.69 436 ASP B N 1
ATOM 9880 C CA . ASP B 1 436 ? 9.5 -48.719 -19.203 1 94.69 436 ASP B CA 1
ATOM 9881 C C . ASP B 1 436 ? 10.25 -49.219 -20.438 1 94.69 436 ASP B C 1
ATOM 9883 O O . ASP B 1 436 ? 9.633 -49.719 -21.375 1 94.69 436 ASP B O 1
ATOM 9887 N N . ALA B 1 437 ? 11.492 -49.219 -20.359 1 92.5 437 ALA B N 1
ATOM 9888 C CA . ALA B 1 437 ? 12.32 -49.594 -21.5 1 92.5 437 ALA B CA 1
ATOM 9889 C C . ALA B 1 437 ? 12.258 -51.125 -21.75 1 92.5 437 ALA B C 1
ATOM 9891 O O . ALA B 1 437 ? 12.422 -51.562 -22.891 1 92.5 437 ALA B O 1
ATOM 9892 N N . GLU B 1 438 ? 12.039 -51.844 -20.75 1 91.12 438 GLU B N 1
ATOM 9893 C CA . GLU B 1 438 ? 11.992 -53.312 -20.875 1 91.12 438 GLU B CA 1
ATOM 9894 C C . GLU B 1 438 ? 10.797 -53.75 -21.719 1 91.12 438 GLU B C 1
ATOM 9896 O O . GLU B 1 438 ? 10.914 -54.625 -22.578 1 91.12 438 GLU B O 1
ATOM 9901 N N . THR B 1 439 ? 9.68 -53.094 -21.438 1 91 439 THR B N 1
ATOM 9902 C CA . THR B 1 439 ? 8.461 -53.5 -22.141 1 91 439 THR B CA 1
ATOM 9903 C C . THR B 1 439 ? 8.125 -52.5 -23.25 1 91 439 THR B C 1
ATOM 9905 O O . THR B 1 439 ? 7.141 -52.688 -23.969 1 91 439 THR B O 1
ATOM 9908 N N . GLU B 1 440 ? 8.93 -51.406 -23.391 1 92.12 440 GLU B N 1
ATOM 9909 C CA . GLU B 1 440 ? 8.664 -50.344 -24.359 1 92.12 440 GLU B CA 1
ATOM 9910 C C . GLU B 1 440 ? 7.266 -49.75 -24.156 1 92.12 440 GLU B C 1
ATOM 9912 O O . GLU B 1 440 ? 6.477 -49.719 -25.109 1 92.12 440 GLU B O 1
ATOM 9917 N N . THR B 1 441 ? 7.02 -49.438 -22.938 1 93.81 441 THR B N 1
ATOM 9918 C CA . THR B 1 441 ? 5.703 -48.938 -22.562 1 93.81 441 THR B CA 1
ATOM 9919 C C . THR B 1 441 ? 5.809 -47.531 -21.969 1 93.81 441 THR B C 1
ATOM 9921 O O . THR B 1 441 ? 6.699 -47.281 -21.172 1 93.81 441 THR B O 1
ATOM 9924 N N . ILE B 1 442 ? 4.953 -46.656 -22.438 1 95.62 442 ILE B N 1
ATOM 9925 C CA . ILE B 1 442 ? 4.816 -45.344 -21.844 1 95.62 442 ILE B CA 1
ATOM 9926 C C . ILE B 1 442 ? 3.58 -45.312 -20.953 1 95.62 442 ILE B C 1
ATOM 9928 O O . ILE B 1 442 ? 2.486 -45.688 -21.375 1 95.62 442 ILE B O 1
ATOM 9932 N N . TYR B 1 443 ? 3.742 -44.906 -19.703 1 96.06 443 TYR B N 1
ATOM 9933 C CA . TYR B 1 443 ? 2.639 -44.656 -18.781 1 96.06 443 TYR B CA 1
ATOM 9934 C C . TYR B 1 443 ? 2.348 -43.156 -18.672 1 96.06 443 TYR B C 1
ATOM 9936 O O . TYR B 1 443 ? 3.27 -42.344 -18.562 1 96.06 443 TYR B O 1
ATOM 9944 N N . PHE B 1 444 ? 1.102 -42.812 -18.797 1 96.44 444 PHE B N 1
ATOM 9945 C CA . PHE B 1 444 ? 0.728 -41.406 -18.766 1 96.44 444 PHE B CA 1
ATOM 9946 C C . PHE B 1 444 ? -0.644 -41.219 -18.125 1 96.44 444 PHE B C 1
ATOM 9948 O O . PHE B 1 444 ? -1.442 -42.156 -18.078 1 96.44 444 PHE B O 1
ATOM 9955 N N . THR B 1 445 ? -0.883 -40.094 -17.578 1 96.19 445 THR B N 1
ATOM 9956 C CA . THR B 1 445 ? -2.195 -39.75 -17.031 1 96.19 445 THR B CA 1
ATOM 9957 C C . THR B 1 445 ? -3.006 -38.969 -18.062 1 96.19 445 THR B C 1
ATOM 9959 O O . THR B 1 445 ? -2.455 -38.156 -18.797 1 96.19 445 THR B O 1
ATOM 9962 N N . SER B 1 446 ? -4.289 -39.188 -18.078 1 96.44 446 SER B N 1
ATOM 9963 C CA . SER B 1 446 ? -5.191 -38.562 -19.031 1 96.44 446 SER B CA 1
ATOM 9964 C C . SER B 1 446 ? -6.562 -38.312 -18.422 1 96.44 446 SER B C 1
ATOM 9966 O O . SER B 1 446 ? -7.074 -39.125 -17.656 1 96.44 446 SER B O 1
ATOM 9968 N N . PRO B 1 447 ? -7.102 -37.094 -18.734 1 95.69 447 PRO B N 1
ATOM 9969 C CA . PRO B 1 447 ? -8.508 -36.875 -18.391 1 95.69 447 PRO B CA 1
ATOM 9970 C C . PRO B 1 447 ? -9.469 -37.625 -19.297 1 95.69 447 PRO B C 1
ATOM 9972 O O . PRO B 1 447 ? -10.172 -37.031 -20.109 1 95.69 447 PRO B O 1
ATOM 9975 N N . ALA B 1 448 ? -9.531 -38.844 -19.156 1 93.56 448 ALA B N 1
ATOM 9976 C CA . ALA B 1 448 ? -10.305 -39.844 -19.906 1 93.56 448 ALA B CA 1
ATOM 9977 C C . ALA B 1 448 ? -10.703 -41.031 -19 1 93.56 448 ALA B C 1
ATOM 9979 O O . ALA B 1 448 ? -10.062 -41.25 -17.969 1 93.56 448 ALA B O 1
ATOM 9980 N N . PRO B 1 449 ? -11.789 -41.719 -19.281 1 91.94 449 PRO B N 1
ATOM 9981 C CA . PRO B 1 449 ? -12.5 -41.656 -20.562 1 91.94 449 PRO B CA 1
ATOM 9982 C C . PRO B 1 449 ? -13.43 -40.469 -20.672 1 91.94 449 PRO B C 1
ATOM 9984 O O . PRO B 1 449 ? -13.898 -40.125 -21.766 1 91.94 449 PRO B O 1
ATOM 9987 N N . ILE B 1 450 ? -13.742 -39.875 -19.516 1 91.19 450 ILE B N 1
ATOM 9988 C CA . ILE B 1 450 ? -14.477 -38.625 -19.609 1 91.19 450 ILE B CA 1
ATOM 9989 C C . ILE B 1 450 ? -13.625 -37.5 -19.047 1 91.19 450 ILE B C 1
ATOM 9991 O O . ILE B 1 450 ? -12.75 -37.719 -18.203 1 91.19 450 ILE B O 1
ATOM 9995 N N . HIS B 1 451 ? -13.922 -36.25 -19.484 1 91.38 451 HIS B N 1
ATOM 9996 C CA . HIS B 1 451 ? -13.055 -35.125 -19.25 1 91.38 451 HIS B CA 1
ATOM 9997 C C . HIS B 1 451 ? -12.922 -34.812 -17.766 1 91.38 451 HIS B C 1
ATOM 9999 O O . HIS B 1 451 ? -11.953 -34.188 -17.328 1 91.38 451 HIS B O 1
ATOM 10005 N N . ARG B 1 452 ? -13.891 -35.25 -16.891 1 93.88 452 ARG B N 1
ATOM 10006 C CA . ARG B 1 452 ? -13.906 -34.875 -15.477 1 93.88 452 ARG B CA 1
ATOM 10007 C C . ARG B 1 452 ? -13.117 -35.875 -14.641 1 93.88 452 ARG B C 1
ATOM 10009 O O . ARG B 1 452 ? -12.922 -35.688 -13.445 1 93.88 452 ARG B O 1
ATOM 10016 N N . GLN B 1 453 ? -12.633 -36.938 -15.211 1 93.69 453 GLN B N 1
ATOM 10017 C CA . GLN B 1 453 ? -11.852 -37.969 -14.539 1 93.69 453 GLN B CA 1
ATOM 10018 C C . GLN B 1 453 ? -10.367 -37.844 -14.883 1 93.69 453 GLN B C 1
ATOM 10020 O O . GLN B 1 453 ? -9.992 -37.062 -15.75 1 93.69 453 GLN B O 1
ATOM 10025 N N . LEU B 1 454 ? -9.531 -38.5 -14.156 1 95 454 LEU B N 1
ATOM 10026 C CA . LEU B 1 454 ? -8.094 -38.562 -14.391 1 95 454 LEU B CA 1
ATOM 10027 C C . LEU B 1 454 ? -7.531 -39.938 -14.016 1 95 454 LEU B C 1
ATOM 10029 O O . LEU B 1 454 ? -7.535 -40.312 -12.836 1 95 454 LEU B O 1
ATOM 10033 N N . HIS B 1 455 ? -7.082 -40.656 -15.039 1 94.81 455 HIS B N 1
ATOM 10034 C CA . HIS B 1 455 ? -6.621 -42.031 -14.836 1 94.81 455 HIS B CA 1
ATOM 10035 C C . HIS B 1 455 ? -5.25 -42.25 -15.469 1 94.81 455 HIS B C 1
ATOM 10037 O O . HIS B 1 455 ? -4.82 -41.469 -16.312 1 94.81 455 HIS B O 1
ATOM 10043 N N . LEU B 1 456 ? -4.633 -43.312 -15.008 1 95.75 456 LEU B N 1
ATOM 10044 C CA . LEU B 1 456 ? -3.367 -43.75 -15.586 1 95.75 456 LEU B CA 1
ATOM 10045 C C . LEU B 1 456 ? -3.604 -44.625 -16.797 1 95.75 456 LEU B C 1
ATOM 10047 O O . LEU B 1 456 ? -4.402 -45.562 -16.734 1 95.75 456 LEU B O 1
ATOM 10051 N N . TYR B 1 457 ? -2.924 -44.375 -17.891 1 95.75 457 TYR B N 1
ATOM 10052 C CA . TYR B 1 457 ? -2.982 -45.156 -19.125 1 95.75 457 TYR B CA 1
ATOM 10053 C C . TYR B 1 457 ? -1.604 -45.688 -19.5 1 95.75 457 TYR B C 1
ATOM 10055 O O . TYR B 1 457 ? -0.587 -45.188 -19 1 95.75 457 TYR B O 1
ATOM 10063 N N . ALA B 1 458 ? -1.585 -46.719 -20.344 1 94.88 458 ALA B N 1
ATOM 10064 C CA . ALA B 1 458 ? -0.359 -47.25 -20.906 1 94.88 458 ALA B CA 1
ATOM 10065 C C . ALA B 1 458 ? -0.481 -47.438 -22.422 1 94.88 458 ALA B C 1
ATOM 10067 O O . ALA B 1 458 ? -1.542 -47.781 -22.922 1 94.88 458 ALA B O 1
ATOM 10068 N N . THR B 1 459 ? 0.52 -47.094 -23.125 1 94.25 459 THR B N 1
ATOM 10069 C CA . THR B 1 459 ? 0.609 -47.312 -24.562 1 94.25 459 THR B CA 1
ATOM 10070 C C . THR B 1 459 ? 2.021 -47.719 -24.969 1 94.25 459 THR B C 1
ATOM 10072 O O . THR B 1 459 ? 2.959 -47.594 -24.172 1 94.25 459 THR B O 1
ATOM 10075 N N . SER B 1 460 ? 2.125 -48.312 -26.125 1 93 460 SER B N 1
ATOM 10076 C CA . SER B 1 460 ? 3.441 -48.688 -26.625 1 93 460 SER B CA 1
ATOM 10077 C C . SER B 1 460 ? 4.281 -47.438 -26.953 1 93 460 SER B C 1
ATOM 10079 O O . SER B 1 460 ? 3.768 -46.469 -27.5 1 93 460 SER B O 1
ATOM 10081 N N . ALA B 1 461 ? 5.594 -47.531 -26.625 1 93.75 461 ALA B N 1
ATOM 10082 C CA . ALA B 1 461 ? 6.531 -46.469 -26.922 1 93.75 461 ALA B CA 1
ATOM 10083 C C . ALA B 1 461 ? 6.934 -46.469 -28.406 1 93.75 461 ALA B C 1
ATOM 10085 O O . ALA B 1 461 ? 7.566 -45.531 -28.891 1 93.75 461 ALA B O 1
ATOM 10086 N N . LEU B 1 462 ? 6.574 -47.531 -29.094 1 88.81 462 LEU B N 1
ATOM 10087 C CA . LEU B 1 462 ? 6.879 -47.656 -30.516 1 88.81 462 LEU B CA 1
ATOM 10088 C C . LEU B 1 462 ? 5.684 -47.25 -31.359 1 88.81 462 LEU B C 1
ATOM 10090 O O . LEU B 1 462 ? 4.539 -47.562 -31.016 1 88.81 462 LEU B O 1
ATOM 10094 N N . PRO B 1 463 ? 6.121 -46.469 -32.406 1 76.62 463 PRO B N 1
ATOM 10095 C CA . PRO B 1 463 ? 5.012 -46.062 -33.25 1 76.62 463 PRO B CA 1
ATOM 10096 C C . PRO B 1 463 ? 4.352 -47.25 -33.969 1 76.62 463 PRO B C 1
ATOM 10098 O O . PRO B 1 463 ? 5.047 -48.094 -34.531 1 76.62 463 PRO B O 1
ATOM 10101 N N . GLN B 1 464 ? 3.408 -47.906 -33.469 1 67.25 464 GLN B N 1
ATOM 10102 C CA . GLN B 1 464 ? 2.783 -49.031 -34.125 1 67.25 464 GLN B CA 1
ATOM 10103 C C . GLN B 1 464 ? 1.669 -48.594 -35.062 1 67.25 464 GLN B C 1
ATOM 10105 O O . GLN B 1 464 ? 1.017 -47.562 -34.812 1 67.25 464 GLN B O 1
ATOM 10110 N N . ASN B 1 465 ? 1.889 -48.875 -36.406 1 54.34 465 ASN B N 1
ATOM 10111 C CA . ASN B 1 465 ? 0.857 -48.562 -37.406 1 54.34 465 ASN B CA 1
ATOM 10112 C C . ASN B 1 465 ? -0.534 -48.938 -36.875 1 54.34 465 ASN B C 1
ATOM 10114 O O . ASN B 1 465 ? -1.539 -48.469 -37.438 1 54.34 465 ASN B O 1
ATOM 10118 N N . ASN B 1 466 ? -0.601 -50.25 -36.344 1 49.69 466 ASN B N 1
ATOM 10119 C CA . ASN B 1 466 ? -1.963 -50.719 -36.156 1 49.69 466 ASN B CA 1
ATOM 10120 C C . ASN B 1 466 ? -2.602 -50.156 -34.906 1 49.69 466 ASN B C 1
ATOM 10122 O O . ASN B 1 466 ? -1.9 -49.656 -34.031 1 49.69 466 ASN B O 1
ATOM 10126 N N . GLN B 1 467 ? -4.02 -50.188 -34.75 1 51.62 467 GLN B N 1
ATOM 10127 C CA . GLN B 1 467 ? -5.211 -49.75 -34.031 1 51.62 467 GLN B CA 1
ATOM 10128 C C . GLN B 1 467 ? -5.051 -49.969 -32.531 1 51.62 467 GLN B C 1
ATOM 10130 O O . GLN B 1 467 ? -6.035 -50.188 -31.828 1 51.62 467 GLN B O 1
ATOM 10135 N N . LEU B 1 468 ? -3.721 -50.125 -31.969 1 62.31 468 LEU B N 1
ATOM 10136 C CA . LEU B 1 468 ? -3.891 -50.406 -30.547 1 62.31 468 LEU B CA 1
ATOM 10137 C C . LEU B 1 468 ? -4.035 -49.125 -29.734 1 62.31 468 LEU B C 1
ATOM 10139 O O . LEU B 1 468 ? -3.227 -48.219 -29.875 1 62.31 468 LEU B O 1
ATOM 10143 N N . HIS B 1 469 ? -5.262 -48.875 -29.094 1 79.62 469 HIS B N 1
ATOM 10144 C CA . HIS B 1 469 ? -5.582 -47.75 -28.219 1 79.62 469 HIS B CA 1
ATOM 10145 C C . HIS B 1 469 ? -4.887 -47.906 -26.875 1 79.62 469 HIS B C 1
ATOM 10147 O O . HIS B 1 469 ? -4.531 -49 -26.469 1 79.62 469 HIS B O 1
ATOM 10153 N N . ALA B 1 470 ? -4.426 -46.719 -26.344 1 91.44 470 ALA B N 1
ATOM 10154 C CA . ALA B 1 470 ? -3.93 -46.688 -24.984 1 91.44 470 ALA B CA 1
ATOM 10155 C C . ALA B 1 470 ? -4.887 -47.438 -24.031 1 91.44 470 ALA B C 1
ATOM 10157 O O . ALA B 1 470 ? -6.105 -47.375 -24.203 1 91.44 470 ALA B O 1
ATOM 10158 N N . THR B 1 471 ? -4.371 -48.188 -23.156 1 91.75 471 THR B N 1
ATOM 10159 C CA . THR B 1 471 ? -5.16 -48.969 -22.188 1 91.75 471 THR B CA 1
ATOM 10160 C C . THR B 1 471 ? -5.215 -48.25 -20.844 1 91.75 471 THR B C 1
ATOM 10162 O O . THR B 1 471 ? -4.191 -47.781 -20.344 1 91.75 471 THR B O 1
ATOM 10165 N N . CYS B 1 472 ? -6.395 -48.156 -20.359 1 93.94 472 CYS B N 1
ATOM 10166 C CA . CYS B 1 472 ? -6.531 -47.594 -19.016 1 93.94 472 CYS B CA 1
ATOM 10167 C C . CYS B 1 472 ? -6.105 -48.594 -17.953 1 93.94 472 CYS B C 1
ATOM 10169 O O . CYS B 1 472 ? -6.719 -49.656 -17.812 1 93.94 472 CYS B O 1
ATOM 10171 N N . ILE B 1 473 ? -5.113 -48.188 -17.141 1 91.25 473 ILE B N 1
ATOM 10172 C CA . ILE B 1 473 ? -4.512 -49.094 -16.172 1 91.25 473 ILE B CA 1
ATOM 10173 C C . ILE B 1 473 ? -5.25 -48.969 -14.836 1 91.25 473 ILE B C 1
ATOM 10175 O O . ILE B 1 473 ? -5.352 -49.938 -14.094 1 91.25 473 ILE B O 1
ATOM 10179 N N . THR B 1 474 ? -5.793 -47.906 -14.578 1 91.94 474 THR B N 1
ATOM 10180 C CA . THR B 1 474 ? -6.34 -47.688 -13.242 1 91.94 474 THR B CA 1
ATOM 10181 C C . THR B 1 474 ? -7.859 -47.531 -13.297 1 91.94 474 THR B C 1
ATOM 10183 O O . THR B 1 474 ? -8.5 -47.281 -12.281 1 91.94 474 THR B O 1
ATOM 10186 N N . CYS B 1 475 ? -8.375 -47.625 -14.531 1 89.38 475 CYS B N 1
ATOM 10187 C CA . CYS B 1 475 ? -9.836 -47.625 -14.617 1 89.38 475 CYS B CA 1
ATOM 10188 C C . CYS B 1 475 ? -10.445 -48.812 -13.891 1 89.38 475 CYS B C 1
ATOM 10190 O O . CYS B 1 475 ? -10.047 -49.969 -14.133 1 89.38 475 CYS B O 1
ATOM 10192 N N . GLY B 1 476 ? -11.344 -48.625 -12.984 1 78.25 476 GLY B N 1
ATOM 10193 C CA . GLY B 1 476 ? -12.062 -49.688 -12.32 1 78.25 476 GLY B CA 1
ATOM 10194 C C . GLY B 1 476 ? -11.289 -50.312 -11.156 1 78.25 476 GLY B C 1
ATOM 10195 O O . GLY B 1 476 ? -11.727 -51.281 -10.562 1 78.25 476 GLY B O 1
ATOM 10196 N N . VAL B 1 477 ? -10.078 -49.844 -10.938 1 76.38 477 VAL B N 1
ATOM 10197 C CA . VAL B 1 477 ? -9.281 -50.375 -9.836 1 76.38 477 VAL B CA 1
ATOM 10198 C C . VAL B 1 477 ? -9.969 -50.094 -8.508 1 76.38 477 VAL B C 1
ATOM 10200 O O . VAL B 1 477 ? -9.977 -50.938 -7.609 1 76.38 477 VAL B O 1
ATOM 10203 N N . SER B 1 478 ? -10.453 -48.938 -8.359 1 74.25 478 SER B N 1
ATOM 10204 C CA . SER B 1 478 ? -11.234 -48.562 -7.184 1 74.25 478 SER B CA 1
ATOM 10205 C C . SER B 1 478 ? -12.43 -47.719 -7.562 1 74.25 478 SER B C 1
ATOM 10207 O O . SER B 1 478 ? -12.328 -46.844 -8.43 1 74.25 478 SER B O 1
ATOM 10209 N N . ALA B 1 479 ? -13.523 -48.062 -6.941 1 70 479 ALA B N 1
ATOM 10210 C CA . ALA B 1 479 ? -14.766 -47.375 -7.273 1 70 479 ALA B CA 1
ATOM 10211 C C . ALA B 1 479 ? -14.672 -45.875 -6.93 1 70 479 ALA B C 1
ATOM 10213 O O . ALA B 1 479 ? -15.258 -45.062 -7.617 1 70 479 ALA B O 1
ATOM 10214 N N . ASN B 1 480 ? -13.922 -45.594 -6.035 1 75.69 480 ASN B N 1
ATOM 10215 C CA . ASN B 1 480 ? -13.93 -44.188 -5.586 1 75.69 480 ASN B CA 1
ATOM 10216 C C . ASN B 1 480 ? -12.664 -43.469 -6.035 1 75.69 480 ASN B C 1
ATOM 10218 O O . ASN B 1 480 ? -12.383 -42.344 -5.551 1 75.69 480 ASN B O 1
ATOM 10222 N N . CYS B 1 481 ? -11.961 -43.969 -6.996 1 87.75 481 CYS B N 1
ATOM 10223 C CA . CYS B 1 481 ? -10.719 -43.312 -7.414 1 87.75 481 CYS B CA 1
ATOM 10224 C C . CYS B 1 481 ? -10.766 -42.938 -8.891 1 87.75 481 CYS B C 1
ATOM 10226 O O . CYS B 1 481 ? -9.891 -43.344 -9.664 1 87.75 481 CYS B O 1
ATOM 10228 N N . THR B 1 482 ? -11.766 -42.188 -9.18 1 91.69 482 THR B N 1
ATOM 10229 C CA . THR B 1 482 ? -11.961 -41.781 -10.57 1 91.69 482 THR B CA 1
ATOM 10230 C C . THR B 1 482 ? -11.078 -40.562 -10.906 1 91.69 482 THR B C 1
ATOM 10232 O O . THR B 1 482 ? -11.008 -40.156 -12.062 1 91.69 482 THR B O 1
ATOM 10235 N N . TYR B 1 483 ? -10.453 -40 -9.93 1 92.94 483 TYR B N 1
ATOM 10236 C CA . TYR B 1 483 ? -9.547 -38.875 -10.086 1 92.94 483 TYR B CA 1
ATOM 10237 C C . TYR B 1 483 ? -8.312 -39.031 -9.203 1 92.94 483 TYR B C 1
ATOM 10239 O O . TYR B 1 483 ? -8.43 -39.062 -7.973 1 92.94 483 TYR B O 1
ATOM 10247 N N . HIS B 1 484 ? -7.102 -39.156 -9.844 1 90.19 484 HIS B N 1
ATOM 10248 C CA . HIS B 1 484 ? -5.914 -39.344 -9.016 1 90.19 484 HIS B CA 1
ATOM 10249 C C . HIS B 1 484 ? -4.656 -38.875 -9.727 1 90.19 484 HIS B C 1
ATOM 10251 O O . HIS B 1 484 ? -4.637 -38.75 -10.953 1 90.19 484 HIS B O 1
ATOM 10257 N N . THR B 1 485 ? -3.684 -38.562 -8.938 1 89.75 485 THR B N 1
ATOM 10258 C CA . THR B 1 485 ? -2.328 -38.312 -9.43 1 89.75 485 THR B CA 1
ATOM 10259 C C . THR B 1 485 ? -1.442 -39.531 -9.156 1 89.75 485 THR B C 1
ATOM 10261 O O . THR B 1 485 ? -1.712 -40.312 -8.242 1 89.75 485 THR B O 1
ATOM 10264 N N . THR B 1 486 ? -0.452 -39.688 -10.031 1 92.56 486 THR B N 1
ATOM 10265 C CA . THR B 1 486 ? 0.378 -40.875 -9.938 1 92.56 486 THR B CA 1
ATOM 10266 C C . THR B 1 486 ? 1.859 -40.531 -9.953 1 92.56 486 THR B C 1
ATOM 10268 O O . THR B 1 486 ? 2.27 -39.594 -10.664 1 92.56 486 THR B O 1
ATOM 10271 N N . THR B 1 487 ? 2.586 -41.219 -9.133 1 93.62 487 THR B N 1
ATOM 10272 C CA . THR B 1 487 ? 4.043 -41.125 -9.141 1 93.62 487 THR B CA 1
ATOM 10273 C C . THR B 1 487 ? 4.672 -42.5 -9.195 1 93.62 487 THR B C 1
ATOM 10275 O O . THR B 1 487 ? 4.387 -43.344 -8.344 1 93.62 487 THR B O 1
ATOM 10278 N N . PHE B 1 488 ? 5.535 -42.719 -10.164 1 94.81 488 PHE B N 1
ATOM 10279 C CA . PHE B 1 488 ? 6.176 -44 -10.352 1 94.81 488 PHE B CA 1
ATOM 10280 C C . PHE B 1 488 ? 7.496 -44.062 -9.594 1 94.81 488 PHE B C 1
ATOM 10282 O O . PHE B 1 488 ? 8.172 -43.062 -9.422 1 94.81 488 PHE B O 1
ATOM 10289 N N . ALA B 1 489 ? 7.77 -45.281 -9.172 1 91.75 489 ALA B N 1
ATOM 10290 C CA . ALA B 1 489 ? 9.133 -45.594 -8.742 1 91.75 489 ALA B CA 1
ATOM 10291 C C . ALA B 1 489 ? 10.094 -45.594 -9.93 1 91.75 489 ALA B C 1
ATOM 10293 O O . ALA B 1 489 ? 9.656 -45.75 -11.078 1 91.75 489 ALA B O 1
ATOM 10294 N N . PRO B 1 490 ? 11.406 -45.469 -9.68 1 85.06 490 PRO B N 1
ATOM 10295 C CA . PRO B 1 490 ? 12.383 -45.438 -10.781 1 85.06 490 PRO B CA 1
ATOM 10296 C C . PRO B 1 490 ? 12.328 -46.688 -11.648 1 85.06 490 PRO B C 1
ATOM 10298 O O . PRO B 1 490 ? 12.672 -46.656 -12.828 1 85.06 490 PRO B O 1
ATOM 10301 N N . SER B 1 491 ? 11.836 -47.844 -11.141 1 83.56 491 SER B N 1
ATOM 10302 C CA . SER B 1 491 ? 11.781 -49.094 -11.891 1 83.56 491 SER B CA 1
ATOM 10303 C C . SER B 1 491 ? 10.609 -49.125 -12.859 1 83.56 491 SER B C 1
ATOM 10305 O O . SER B 1 491 ? 10.539 -49.969 -13.742 1 83.56 491 SER B O 1
ATOM 10307 N N . SER B 1 492 ? 9.688 -48.219 -12.766 1 91 492 SER B N 1
ATOM 10308 C CA . SER B 1 492 ? 8.484 -48.125 -13.586 1 91 492 SER B CA 1
ATOM 10309 C C . SER B 1 492 ? 7.559 -49.312 -13.359 1 91 492 SER B C 1
ATOM 10311 O O . SER B 1 492 ? 6.715 -49.594 -14.203 1 91 492 SER B O 1
ATOM 10313 N N . THR B 1 493 ? 7.77 -50 -12.281 1 92.12 493 THR B N 1
ATOM 10314 C CA . THR B 1 493 ? 6.934 -51.156 -12.008 1 92.12 493 THR B CA 1
ATOM 10315 C C . THR B 1 493 ? 6.023 -50.906 -10.812 1 92.12 493 THR B C 1
ATOM 10317 O O . THR B 1 493 ? 5.031 -51.594 -10.617 1 92.12 493 THR B O 1
ATOM 10320 N N . LYS B 1 494 ? 6.41 -50.031 -10.016 1 93.94 494 LYS B N 1
ATOM 10321 C CA . LYS B 1 494 ? 5.594 -49.656 -8.867 1 93.94 494 LYS B CA 1
ATOM 10322 C C . LYS B 1 494 ? 5.258 -48.156 -8.891 1 93.94 494 LYS B C 1
ATOM 10324 O O . LYS B 1 494 ? 6.031 -47.344 -9.414 1 93.94 494 LYS B O 1
ATOM 10329 N N . PHE B 1 495 ? 4.121 -47.875 -8.453 1 94.62 495 PHE B N 1
ATOM 10330 C CA . PHE B 1 495 ? 3.689 -46.5 -8.375 1 94.62 495 PHE B CA 1
ATOM 10331 C C . PHE B 1 495 ? 2.715 -46.281 -7.215 1 94.62 495 PHE B C 1
ATOM 10333 O O . PHE B 1 495 ? 2.193 -47.25 -6.664 1 94.62 495 PHE B O 1
ATOM 10340 N N . PHE B 1 496 ? 2.574 -45.156 -6.723 1 92.81 496 PHE B N 1
ATOM 10341 C CA . PHE B 1 496 ? 1.469 -44.844 -5.824 1 92.81 496 PHE B CA 1
ATOM 10342 C C . PHE B 1 496 ? 0.485 -43.875 -6.488 1 92.81 496 PHE B C 1
ATOM 10344 O O . PHE B 1 496 ? 0.873 -43.062 -7.336 1 92.81 496 PHE B O 1
ATOM 10351 N N . MET B 1 497 ? -0.759 -44.031 -6.191 1 90.88 497 MET B N 1
ATOM 10352 C CA . MET B 1 497 ? -1.86 -43.219 -6.66 1 90.88 497 MET B CA 1
ATOM 10353 C C . MET B 1 497 ? -2.512 -42.469 -5.496 1 90.88 497 MET B C 1
ATOM 10355 O O . MET B 1 497 ? -2.932 -43.094 -4.516 1 90.88 497 MET B O 1
ATOM 10359 N N . ASN B 1 498 ? -2.426 -41.188 -5.605 1 89.44 498 ASN B N 1
ATOM 10360 C CA . ASN B 1 498 ? -3.188 -40.375 -4.668 1 89.44 498 ASN B CA 1
ATOM 10361 C C . ASN B 1 498 ? -4.621 -40.156 -5.148 1 89.44 498 ASN B C 1
ATOM 10363 O O . ASN B 1 498 ? -4.879 -39.281 -5.961 1 89.44 498 ASN B O 1
ATOM 10367 N N . CYS B 1 499 ? -5.52 -40.875 -4.57 1 88.38 499 CYS B N 1
ATOM 10368 C CA . CYS B 1 499 ? -6.914 -40.875 -4.996 1 88.38 499 CYS B CA 1
ATOM 10369 C C . CYS B 1 499 ? -7.656 -39.688 -4.359 1 88.38 499 CYS B C 1
ATOM 10371 O O . CYS B 1 499 ? -7.855 -39.656 -3.145 1 88.38 499 CYS B O 1
ATOM 10373 N N . LYS B 1 500 ? -8.07 -38.812 -5.184 1 85.5 500 LYS B N 1
ATOM 10374 C CA . LYS B 1 500 ? -8.758 -37.625 -4.734 1 85.5 500 LYS B CA 1
ATOM 10375 C C . LYS B 1 500 ? -10.219 -37.625 -5.18 1 85.5 500 LYS B C 1
ATOM 10377 O O . LYS B 1 500 ? -10.922 -36.625 -5.016 1 85.5 500 LYS B O 1
ATOM 10382 N N . GLY B 1 501 ? -10.688 -38.656 -5.719 1 81.38 501 GLY B N 1
ATOM 10383 C CA . GLY B 1 501 ? -12.055 -38.75 -6.195 1 81.38 501 GLY B CA 1
ATOM 10384 C C . GLY B 1 501 ? -13.086 -38.594 -5.09 1 81.38 501 GLY B C 1
ATOM 10385 O O . GLY B 1 501 ? -12.75 -38.188 -3.98 1 81.38 501 GLY B O 1
ATOM 10386 N N . ILE B 1 502 ? -14.32 -38.875 -5.406 1 77.94 502 ILE B N 1
ATOM 10387 C CA . ILE B 1 502 ? -15.438 -38.625 -4.512 1 77.94 502 ILE B CA 1
ATOM 10388 C C . ILE B 1 502 ? -15.328 -39.5 -3.268 1 77.94 502 ILE B C 1
ATOM 10390 O O . ILE B 1 502 ? -15.258 -40.719 -3.373 1 77.94 502 ILE B O 1
ATOM 10394 N N . GLY B 1 503 ? -15.164 -38.781 -2.166 1 76.12 503 GLY B N 1
ATOM 10395 C CA . GLY B 1 503 ? -14.977 -39.438 -0.889 1 76.12 503 GLY B CA 1
ATOM 10396 C C . GLY B 1 503 ? -13.648 -39.125 -0.237 1 76.12 503 GLY B C 1
ATOM 10397 O O . GLY B 1 503 ? -12.875 -38.312 -0.764 1 76.12 503 GLY B O 1
ATOM 10398 N N . PRO B 1 504 ? -13.352 -39.75 0.917 1 76.94 504 PRO B N 1
ATOM 10399 C CA . PRO B 1 504 ? -12.102 -39.438 1.616 1 76.94 504 PRO B CA 1
ATOM 10400 C C . PRO B 1 504 ? -10.867 -39.812 0.798 1 76.94 504 PRO B C 1
ATOM 10402 O O . PRO B 1 504 ? -10.852 -40.844 0.116 1 76.94 504 PRO B O 1
ATOM 10405 N N . THR B 1 505 ? -9.844 -39 0.842 1 79.25 505 THR B N 1
ATOM 10406 C CA . THR B 1 505 ? -8.602 -39.219 0.105 1 79.25 505 THR B CA 1
ATOM 10407 C C . THR B 1 505 ? -7.918 -40.5 0.562 1 79.25 505 THR B C 1
ATOM 10409 O O . THR B 1 505 ? -7.855 -40.781 1.76 1 79.25 505 THR B O 1
ATOM 10412 N N . THR B 1 506 ? -7.504 -41.281 -0.398 1 82.25 506 THR B N 1
ATOM 10413 C CA . THR B 1 506 ? -6.797 -42.531 -0.142 1 82.25 506 THR B CA 1
ATOM 10414 C C . THR B 1 506 ? -5.586 -42.688 -1.06 1 82.25 506 THR B C 1
ATOM 10416 O O . THR B 1 506 ? -5.621 -42.25 -2.213 1 82.25 506 THR B O 1
ATOM 10419 N N . VAL B 1 507 ? -4.551 -43.188 -0.506 1 88.38 507 VAL B N 1
ATOM 10420 C CA . VAL B 1 507 ? -3.363 -43.469 -1.309 1 88.38 507 VAL B CA 1
ATOM 10421 C C . VAL B 1 507 ? -3.232 -44.969 -1.542 1 88.38 507 VAL B C 1
ATOM 10423 O O . VAL B 1 507 ? -3.281 -45.75 -0.595 1 88.38 507 VAL B O 1
ATOM 10426 N N . TYR B 1 508 ? -3.084 -45.344 -2.742 1 89.44 508 TYR B N 1
ATOM 10427 C CA . TYR B 1 508 ? -2.822 -46.75 -3.111 1 89.44 508 TYR B CA 1
ATOM 10428 C C . TYR B 1 508 ? -1.4 -46.906 -3.635 1 89.44 508 TYR B C 1
ATOM 10430 O O . TYR B 1 508 ? -0.943 -46.125 -4.465 1 89.44 508 TYR B O 1
ATOM 10438 N N . VAL B 1 509 ? -0.686 -47.844 -3.08 1 91.88 509 VAL B N 1
ATOM 10439 C CA . VAL B 1 509 ? 0.578 -48.281 -3.664 1 91.88 509 VAL B CA 1
ATOM 10440 C C . VAL B 1 509 ? 0.353 -49.531 -4.496 1 91.88 509 VAL B C 1
ATOM 10442 O O . VAL B 1 509 ? -0.243 -50.5 -4.016 1 91.88 509 VAL B O 1
ATOM 10445 N N . ALA B 1 510 ? 0.771 -49.5 -5.711 1 92.06 510 ALA B N 1
ATOM 10446 C CA . ALA B 1 510 ? 0.444 -50.594 -6.621 1 92.06 510 ALA B CA 1
ATOM 10447 C C . ALA B 1 510 ? 1.652 -50.969 -7.465 1 92.06 510 ALA B C 1
ATOM 10449 O O . ALA B 1 510 ? 2.654 -50.25 -7.496 1 92.06 510 ALA B O 1
ATOM 10450 N N . GLU B 1 511 ? 1.523 -52.125 -7.984 1 92.81 511 GLU B N 1
ATOM 10451 C CA . GLU B 1 511 ? 2.482 -52.656 -8.953 1 92.81 511 GLU B CA 1
ATOM 10452 C C . GLU B 1 511 ? 1.805 -53 -10.281 1 92.81 511 GLU B C 1
ATOM 10454 O O . GLU B 1 511 ? 0.651 -53.438 -10.305 1 92.81 511 GLU B O 1
ATOM 10459 N N . VAL B 1 512 ? 2.484 -52.688 -11.328 1 92.38 512 VAL B N 1
ATOM 10460 C CA . VAL B 1 512 ? 1.984 -53.031 -12.656 1 92.38 512 VAL B CA 1
ATOM 10461 C C . VAL B 1 512 ? 2.93 -54.031 -13.328 1 92.38 512 VAL B C 1
ATOM 10463 O O . VAL B 1 512 ? 4.152 -53.875 -13.25 1 92.38 512 VAL B O 1
ATOM 10466 N N . ASP B 1 513 ? 2.334 -55.062 -13.93 1 88.69 513 ASP B N 1
ATOM 10467 C CA . ASP B 1 513 ? 3.168 -56.094 -14.555 1 88.69 513 ASP B CA 1
ATOM 10468 C C . ASP B 1 513 ? 3.262 -55.875 -16.062 1 88.69 513 ASP B C 1
ATOM 10470 O O . ASP B 1 513 ? 2.779 -54.875 -16.594 1 88.69 513 ASP B O 1
ATOM 10474 N N . ALA B 1 514 ? 3.881 -56.781 -16.719 1 85.06 514 ALA B N 1
ATOM 10475 C CA . ALA B 1 514 ? 4.148 -56.625 -18.141 1 85.06 514 ALA B CA 1
ATOM 10476 C C . ALA B 1 514 ? 2.857 -56.688 -18.953 1 85.06 514 ALA B C 1
ATOM 10478 O O . ALA B 1 514 ? 2.799 -56.188 -20.078 1 85.06 514 ALA B O 1
ATOM 10479 N N . ASN B 1 515 ? 1.821 -57.344 -18.359 1 85 515 ASN B N 1
ATOM 10480 C CA . ASN B 1 515 ? 0.529 -57.406 -19.031 1 85 515 ASN B CA 1
ATOM 10481 C C . ASN B 1 515 ? -0.35 -56.219 -18.688 1 85 515 ASN B C 1
ATOM 10483 O O . ASN B 1 515 ? -1.543 -56.188 -19 1 85 515 ASN B O 1
ATOM 10487 N N . ARG B 1 516 ? 0.293 -55.219 -18.016 1 86.94 516 ARG B N 1
ATOM 10488 C CA . ARG B 1 516 ? -0.375 -53.969 -17.641 1 86.94 516 ARG B CA 1
ATOM 10489 C C . ARG B 1 516 ? -1.487 -54.25 -16.625 1 86.94 516 ARG B C 1
ATOM 10491 O O . ARG B 1 516 ? -2.529 -53.594 -16.656 1 86.94 516 ARG B O 1
ATOM 10498 N N . THR B 1 517 ? -1.368 -55.281 -15.883 1 88.25 517 THR B N 1
ATOM 10499 C CA . THR B 1 517 ? -2.287 -55.562 -14.789 1 88.25 517 THR B CA 1
ATOM 10500 C C . THR B 1 517 ? -1.788 -54.969 -13.484 1 88.25 517 THR B C 1
ATOM 10502 O O . THR B 1 517 ? -0.611 -55.094 -13.141 1 88.25 517 THR B O 1
ATOM 10505 N N . VAL B 1 518 ? -2.705 -54.312 -12.852 1 91 518 VAL B N 1
ATOM 10506 C CA . VAL B 1 518 ? -2.336 -53.594 -11.633 1 91 518 VAL B CA 1
ATOM 10507 C C . VAL B 1 518 ? -2.674 -54.438 -10.406 1 91 518 VAL B C 1
ATOM 10509 O O . VAL B 1 518 ? -3.773 -55 -10.305 1 91 518 VAL B O 1
ATOM 10512 N N . LYS B 1 519 ? -1.741 -54.562 -9.531 1 89.25 519 LYS B N 1
ATOM 10513 C CA . LYS B 1 519 ? -1.926 -55.188 -8.227 1 89.25 519 LYS B CA 1
ATOM 10514 C C . LYS B 1 519 ? -1.696 -54.188 -7.102 1 89.25 519 LYS B C 1
ATOM 10516 O O . LYS B 1 519 ? -0.623 -53.562 -7.008 1 89.25 519 LYS B O 1
ATOM 10521 N N . VAL B 1 520 ? -2.689 -54 -6.281 1 89.81 520 VAL B N 1
ATOM 10522 C CA . VAL B 1 520 ? -2.551 -53.094 -5.152 1 89.81 520 VAL B CA 1
ATOM 10523 C C . VAL B 1 520 ? -1.732 -53.75 -4.047 1 89.81 520 VAL B C 1
ATOM 10525 O O . VAL B 1 520 ? -2.053 -54.875 -3.611 1 89.81 520 VAL B O 1
ATOM 10528 N N . LEU B 1 521 ? -0.721 -53.094 -3.6 1 89.81 521 LEU B N 1
ATOM 10529 C CA . LEU B 1 521 ? 0.176 -53.625 -2.578 1 89.81 521 LEU B CA 1
ATOM 10530 C C . LEU B 1 521 ? -0.224 -53.125 -1.193 1 89.81 521 LEU B C 1
ATOM 10532 O O . LEU B 1 521 ? -0.054 -53.812 -0.2 1 89.81 521 LEU B O 1
ATOM 10536 N N . ALA B 1 522 ? -0.599 -51.906 -1.17 1 88.12 522 ALA B N 1
ATOM 10537 C CA . ALA B 1 522 ? -0.941 -51.281 0.109 1 88.12 522 ALA B CA 1
ATOM 10538 C C . ALA B 1 522 ? -1.913 -50.125 -0.086 1 88.12 522 ALA B C 1
ATOM 10540 O O . ALA B 1 522 ? -1.981 -49.531 -1.169 1 88.12 522 ALA B O 1
ATOM 10541 N N . GLU B 1 523 ? -2.643 -49.906 0.931 1 83.38 523 GLU B N 1
ATOM 10542 C CA . GLU B 1 523 ? -3.555 -48.75 1.022 1 83.38 523 GLU B CA 1
ATOM 10543 C C . GLU B 1 523 ? -3.285 -47.938 2.277 1 83.38 523 GLU B C 1
ATOM 10545 O O . GLU B 1 523 ? -3.162 -48.5 3.373 1 83.38 523 GLU B O 1
ATOM 10550 N N . PHE B 1 524 ? -2.961 -46.688 1.995 1 77.44 524 PHE B N 1
ATOM 10551 C CA . PHE B 1 524 ? -2.717 -45.75 3.105 1 77.44 524 PHE B CA 1
ATOM 10552 C C . PHE B 1 524 ? -3.822 -44.719 3.205 1 77.44 524 PHE B C 1
ATOM 10554 O O . PHE B 1 524 ? -4.527 -44.469 2.227 1 77.44 524 PHE B O 1
ATOM 10561 N N . GLY B 1 525 ? -4.027 -44.031 4.395 1 67.12 525 GLY B N 1
ATOM 10562 C CA . GLY B 1 525 ? -4.805 -42.812 4.555 1 67.12 525 GLY B CA 1
ATOM 10563 C C . GLY B 1 525 ? -6.191 -43.062 5.125 1 67.12 525 GLY B C 1
ATOM 10564 O O . GLY B 1 525 ? -6.82 -42.156 5.664 1 67.12 525 GLY B O 1
ATOM 10565 N N . GLN B 1 526 ? -6.734 -44.25 5.027 1 65.25 526 GLN B N 1
ATOM 10566 C CA . GLN B 1 526 ? -8.062 -44.5 5.578 1 65.25 526 GLN B CA 1
ATOM 10567 C C . GLN B 1 526 ? -7.969 -45.156 6.945 1 65.25 526 GLN B C 1
ATOM 10569 O O . GLN B 1 526 ? -7.301 -46.188 7.102 1 65.25 526 GLN B O 1
ATOM 10574 N N . THR B 1 527 ? -8.273 -44.344 7.789 1 68.19 527 THR B N 1
ATOM 10575 C CA . THR B 1 527 ? -8.422 -44.906 9.117 1 68.19 527 THR B CA 1
ATOM 10576 C C . THR B 1 527 ? -9.891 -44.938 9.531 1 68.19 527 THR B C 1
ATOM 10578 O O . THR B 1 527 ? -10.688 -44.125 9.062 1 68.19 527 THR B O 1
ATOM 10581 N N . SER B 1 528 ? -10.188 -45.938 10.273 1 70.56 528 SER B N 1
ATOM 10582 C CA . SER B 1 528 ? -11.562 -46.062 10.758 1 70.56 528 SER B CA 1
ATOM 10583 C C . SER B 1 528 ? -11.984 -44.812 11.516 1 70.56 528 SER B C 1
ATOM 10585 O O . SER B 1 528 ? -13.125 -44.344 11.383 1 70.56 528 SER B O 1
ATOM 10587 N N . GLU B 1 529 ? -11.117 -44.344 12.234 1 73.25 529 GLU B N 1
ATOM 10588 C CA . GLU B 1 529 ? -11.422 -43.156 13.023 1 73.25 529 GLU B CA 1
ATOM 10589 C C . GLU B 1 529 ? -11.719 -41.938 12.125 1 73.25 529 GLU B C 1
ATOM 10591 O O . GLU B 1 529 ? -12.68 -41.219 12.359 1 73.25 529 GLU B O 1
ATOM 10596 N N . ARG B 1 530 ? -10.906 -41.781 11.164 1 76.06 530 ARG B N 1
ATOM 10597 C CA . ARG B 1 530 ? -11.102 -40.688 10.234 1 76.06 530 ARG B CA 1
ATOM 10598 C C . ARG B 1 530 ? -12.391 -40.844 9.445 1 76.06 530 ARG B C 1
ATOM 10600 O O . ARG B 1 530 ? -13.141 -39.875 9.258 1 76.06 530 ARG B O 1
ATOM 10607 N N . ASP B 1 531 ? -12.648 -42.031 9.062 1 74.5 531 ASP B N 1
ATOM 10608 C CA . ASP B 1 531 ? -13.852 -42.312 8.297 1 74.5 531 ASP B CA 1
ATOM 10609 C C . ASP B 1 531 ? -15.109 -42.031 9.117 1 74.5 531 ASP B C 1
ATOM 10611 O O . ASP B 1 531 ? -16.094 -41.5 8.609 1 74.5 531 ASP B O 1
ATOM 10615 N N . GLU B 1 532 ? -14.953 -42.375 10.336 1 77 532 GLU B N 1
ATOM 10616 C CA . GLU B 1 532 ? -16.078 -42.125 11.234 1 77 532 GLU B CA 1
ATOM 10617 C C . GLU B 1 532 ? -16.297 -40.625 11.445 1 77 532 GLU B C 1
ATOM 10619 O O . GLU B 1 532 ? -17.453 -40.156 11.508 1 77 532 GLU B O 1
ATOM 10624 N N . GLU B 1 533 ? -15.273 -39.969 11.539 1 77.19 533 GLU B N 1
ATOM 10625 C CA . GLU B 1 533 ? -15.375 -38.5 11.719 1 77.19 533 GLU B CA 1
ATOM 10626 C C . GLU B 1 533 ? -15.977 -37.844 10.484 1 77.19 533 GLU B C 1
ATOM 10628 O O . GLU B 1 533 ? -16.781 -36.906 10.594 1 77.19 533 GLU B O 1
ATOM 10633 N N . LEU B 1 534 ? -15.594 -38.312 9.398 1 81.5 534 LEU B N 1
ATOM 10634 C CA . LEU B 1 534 ? -16.062 -37.719 8.148 1 81.5 534 LEU B CA 1
ATOM 10635 C C . LEU B 1 534 ? -17.547 -38.031 7.93 1 81.5 534 LEU B C 1
ATOM 10637 O O . LEU B 1 534 ? -18.281 -37.188 7.414 1 81.5 534 LEU B O 1
ATOM 10641 N N . ILE B 1 535 ? -17.938 -39.156 8.398 1 80.25 535 ILE B N 1
ATOM 10642 C CA . ILE B 1 535 ? -19.328 -39.594 8.195 1 80.25 535 ILE B CA 1
ATOM 10643 C C . ILE B 1 535 ? -20.25 -38.75 9.07 1 80.25 535 ILE B C 1
ATOM 10645 O O . ILE B 1 535 ? -21.422 -38.562 8.719 1 80.25 535 ILE B O 1
ATOM 10649 N N . ARG B 1 536 ? -19.672 -38.219 10.07 1 85.62 536 ARG B N 1
ATOM 10650 C CA . ARG B 1 536 ? -20.484 -37.438 11 1 85.62 536 ARG B CA 1
ATOM 10651 C C . ARG B 1 536 ? -20.656 -36.031 10.508 1 85.62 536 ARG B C 1
ATOM 10653 O O . ARG B 1 536 ? -21.406 -35.25 11.102 1 85.62 536 ARG B O 1
ATOM 10660 N N . LYS B 1 537 ? -20.078 -35.656 9.414 1 88.44 537 LYS B N 1
ATOM 10661 C CA . LYS B 1 537 ? -20.141 -34.312 8.906 1 88.44 537 LYS B CA 1
ATOM 10662 C C . LYS B 1 537 ? -21.109 -34.188 7.73 1 88.44 537 LYS B C 1
ATOM 10664 O O . LYS B 1 537 ? -21.25 -35.125 6.949 1 88.44 537 LYS B O 1
ATOM 10669 N N . LYS B 1 538 ? -21.75 -33.062 7.648 1 91 538 LYS B N 1
ATOM 10670 C CA . LYS B 1 538 ? -22.688 -32.781 6.559 1 91 538 LYS B CA 1
ATOM 10671 C C . LYS B 1 538 ? -21.953 -32.312 5.312 1 91 538 LYS B C 1
ATOM 10673 O O . LYS B 1 538 ? -22.078 -31.141 4.93 1 91 538 LYS B O 1
ATOM 10678 N N . PHE B 1 539 ? -21.344 -33.219 4.652 1 89.88 539 PHE B N 1
ATOM 10679 C CA . PHE B 1 539 ? -20.672 -32.844 3.412 1 89.88 539 PHE B CA 1
ATOM 10680 C C . PHE B 1 539 ? -21.688 -32.594 2.297 1 89.88 539 PHE B C 1
ATOM 10682 O O . PHE B 1 539 ? -22.734 -33.25 2.248 1 89.88 539 PHE B O 1
ATOM 10689 N N . PRO B 1 540 ? -21.375 -31.703 1.431 1 91.44 540 PRO B N 1
ATOM 10690 C CA . PRO B 1 540 ? -22.234 -31.516 0.264 1 91.44 540 PRO B CA 1
ATOM 10691 C C . PRO B 1 540 ? -22.188 -32.688 -0.698 1 91.44 540 PRO B C 1
ATOM 10693 O O . PRO B 1 540 ? -21.203 -33.438 -0.723 1 91.44 540 PRO B O 1
ATOM 10696 N N . THR B 1 541 ? -23.266 -32.844 -1.391 1 91.38 541 THR B N 1
ATOM 10697 C CA . THR B 1 541 ? -23.266 -33.812 -2.486 1 91.38 541 THR B CA 1
ATOM 10698 C C . THR B 1 541 ? -22.938 -33.125 -3.809 1 91.38 541 THR B C 1
ATOM 10700 O O . THR B 1 541 ? -23.281 -31.953 -4.02 1 91.38 541 THR B O 1
ATOM 10703 N N . VAL B 1 542 ? -22.25 -33.875 -4.715 1 92.31 542 VAL B N 1
ATOM 10704 C CA . VAL B 1 542 ? -21.766 -33.281 -5.957 1 92.31 542 VAL B CA 1
ATOM 10705 C C . VAL B 1 542 ? -22.625 -33.75 -7.125 1 92.31 542 VAL B C 1
ATOM 10707 O O . VAL B 1 542 ? -22.969 -34.938 -7.211 1 92.31 542 VAL B O 1
ATOM 10710 N N . HIS B 1 543 ? -23.031 -32.812 -7.93 1 93.75 543 HIS B N 1
ATOM 10711 C CA . HIS B 1 543 ? -23.797 -33.094 -9.141 1 93.75 543 HIS B CA 1
ATOM 10712 C C . HIS B 1 543 ? -23.141 -32.469 -10.359 1 93.75 543 HIS B C 1
ATOM 10714 O O . HIS B 1 543 ? -22.672 -31.328 -10.305 1 93.75 543 HIS B O 1
ATOM 10720 N N . PHE B 1 544 ? -23.078 -33.312 -11.453 1 95.62 544 PHE B N 1
ATOM 10721 C CA . PHE B 1 544 ? -22.516 -32.812 -12.711 1 95.62 544 PHE B CA 1
ATOM 10722 C C . PHE B 1 544 ? -23.594 -32.719 -13.781 1 95.62 544 PHE B C 1
ATOM 10724 O O . PHE B 1 544 ? -24.469 -33.594 -13.867 1 95.62 544 PHE B O 1
ATOM 10731 N N . GLU B 1 545 ? -23.562 -31.672 -14.531 1 96.06 545 GLU B N 1
ATOM 10732 C CA . GLU B 1 545 ? -24.438 -31.594 -15.703 1 96.06 545 GLU B CA 1
ATOM 10733 C C . GLU B 1 545 ? -23.875 -30.656 -16.75 1 96.06 545 GLU B C 1
ATOM 10735 O O . GLU B 1 545 ? -23.047 -29.797 -16.453 1 96.06 545 GLU B O 1
ATOM 10740 N N . ASN B 1 546 ? -24.266 -30.844 -17.969 1 97.12 546 ASN B N 1
ATOM 10741 C CA . ASN B 1 546 ? -23.906 -29.969 -19.078 1 97.12 546 ASN B CA 1
ATOM 10742 C C . ASN B 1 546 ? -25.031 -29 -19.406 1 97.12 546 ASN B C 1
ATOM 10744 O O . ASN B 1 546 ? -26.203 -29.344 -19.281 1 97.12 546 ASN B O 1
ATOM 10748 N N . VAL B 1 547 ? -24.609 -27.797 -19.766 1 97.88 547 VAL B N 1
ATOM 10749 C CA . VAL B 1 547 ? -25.562 -26.766 -20.172 1 97.88 547 VAL B CA 1
ATOM 10750 C C . VAL B 1 547 ? -25.203 -26.25 -21.578 1 97.88 547 VAL B C 1
ATOM 10752 O O . VAL B 1 547 ? -24.062 -25.875 -21.828 1 97.88 547 VAL B O 1
ATOM 10755 N N . THR B 1 548 ? -26.172 -26.266 -22.453 1 98.12 548 THR B N 1
ATOM 10756 C CA . THR B 1 548 ? -25.953 -25.75 -23.797 1 98.12 548 THR B CA 1
ATOM 10757 C C . THR B 1 548 ? -26.281 -24.25 -23.875 1 98.12 548 THR B C 1
ATOM 10759 O O . THR B 1 548 ? -27.406 -23.859 -23.578 1 98.12 548 THR B O 1
ATOM 10762 N N . LEU B 1 549 ? -25.359 -23.469 -24.266 1 98.12 549 LEU B N 1
ATOM 10763 C CA . LEU B 1 549 ? -25.562 -22.031 -24.391 1 98.12 549 LEU B CA 1
ATOM 10764 C C . LEU B 1 549 ? -26.328 -21.688 -25.672 1 98.12 549 LEU B C 1
ATOM 10766 O O . LEU B 1 549 ? -26.609 -22.578 -26.484 1 98.12 549 LEU B O 1
ATOM 10770 N N . ALA B 1 550 ? -26.641 -20.406 -25.844 1 96.56 550 ALA B N 1
ATOM 10771 C CA . ALA B 1 550 ? -27.438 -19.969 -26.984 1 96.56 550 ALA B CA 1
ATOM 10772 C C . ALA B 1 550 ? -26.703 -20.188 -28.297 1 96.56 550 ALA B C 1
ATOM 10774 O O . ALA B 1 550 ? -27.312 -20.484 -29.328 1 96.56 550 ALA B O 1
ATOM 10775 N N . ASN B 1 551 ? -25.422 -20.141 -28.281 1 95.81 551 ASN B N 1
ATOM 10776 C CA . ASN B 1 551 ? -24.625 -20.297 -29.484 1 95.81 551 ASN B CA 1
ATOM 10777 C C . ASN B 1 551 ? -24.344 -21.766 -29.797 1 95.81 551 ASN B C 1
ATOM 10779 O O . ASN B 1 551 ? -23.594 -22.078 -30.734 1 95.81 551 ASN B O 1
ATOM 10783 N N . GLY B 1 552 ? -24.812 -22.609 -28.922 1 96.62 552 GLY B N 1
ATOM 10784 C CA . GLY B 1 552 ? -24.672 -24.047 -29.172 1 96.62 552 GLY B CA 1
ATOM 10785 C C . GLY B 1 552 ? -23.531 -24.656 -28.391 1 96.62 552 GLY B C 1
ATOM 10786 O O . GLY B 1 552 ? -23.406 -25.891 -28.328 1 96.62 552 GLY B O 1
ATOM 10787 N N . PHE B 1 553 ? -22.719 -23.891 -27.797 1 97 553 PHE B N 1
ATOM 10788 C CA . PHE B 1 553 ? -21.594 -24.406 -27.031 1 97 553 PHE B CA 1
ATOM 10789 C C . PHE B 1 553 ? -22.062 -25.078 -25.75 1 97 553 PHE B C 1
ATOM 10791 O O . PHE B 1 553 ? -22.938 -24.547 -25.062 1 97 553 PHE B O 1
ATOM 10798 N N . GLU B 1 554 ? -21.5 -26.203 -25.453 1 96.75 554 GLU B N 1
ATOM 10799 C CA . GLU B 1 554 ? -21.844 -26.938 -24.234 1 96.75 554 GLU B CA 1
ATOM 10800 C C . GLU B 1 554 ? -20.859 -26.625 -23.109 1 96.75 554 GLU B C 1
ATOM 10802 O O . GLU B 1 554 ? -19.656 -26.859 -23.234 1 96.75 554 GLU B O 1
ATOM 10807 N N . VAL B 1 555 ? -21.359 -26.125 -21.984 1 97.62 555 VAL B N 1
ATOM 10808 C CA . VAL B 1 555 ? -20.516 -25.875 -20.812 1 97.62 555 VAL B CA 1
ATOM 10809 C C . VAL B 1 555 ? -20.719 -26.984 -19.781 1 97.62 555 VAL B C 1
ATOM 10811 O O . VAL B 1 555 ? -21.797 -27.547 -19.688 1 97.62 555 VAL B O 1
ATOM 10814 N N . TYR B 1 556 ? -19.656 -27.312 -19.141 1 97.88 556 TYR B N 1
ATOM 10815 C CA . TYR B 1 556 ? -19.703 -28.281 -18.047 1 97.88 556 TYR B CA 1
ATOM 10816 C C . TYR B 1 556 ? -19.938 -27.578 -16.719 1 97.88 556 TYR B C 1
ATOM 10818 O O . TYR B 1 556 ? -19.406 -26.516 -16.453 1 97.88 556 TYR B O 1
ATOM 10826 N N . THR B 1 557 ? -20.812 -28.141 -15.898 1 97.81 557 THR B N 1
ATOM 10827 C CA . THR B 1 557 ? -21.062 -27.547 -14.594 1 97.81 557 THR B CA 1
ATOM 10828 C C . THR B 1 557 ? -20.969 -28.594 -13.492 1 97.81 557 THR B C 1
ATOM 10830 O O . THR B 1 557 ? -21.219 -29.781 -13.734 1 97.81 557 THR B O 1
ATOM 10833 N N . ARG B 1 558 ? -20.516 -28.188 -12.414 1 96.5 558 ARG B N 1
ATOM 10834 C CA . ARG B 1 558 ? -20.469 -28.938 -11.164 1 96.5 558 ARG B CA 1
ATOM 10835 C C . ARG B 1 558 ? -21.156 -28.172 -10.039 1 96.5 558 ARG B C 1
ATOM 10837 O O . ARG B 1 558 ? -20.859 -27 -9.805 1 96.5 558 ARG B O 1
ATOM 10844 N N . MET B 1 559 ? -22.109 -28.844 -9.352 1 96.38 559 MET B N 1
ATOM 10845 C CA . MET B 1 559 ? -22.844 -28.203 -8.266 1 96.38 559 MET B CA 1
ATOM 10846 C C . MET B 1 559 ? -22.641 -28.953 -6.953 1 96.38 559 MET B C 1
ATOM 10848 O O . MET B 1 559 ? -22.734 -30.172 -6.918 1 96.38 559 MET B O 1
ATOM 10852 N N . PHE B 1 560 ? -22.297 -28.266 -5.957 1 95.56 560 PHE B N 1
ATOM 10853 C CA . PHE B 1 560 ? -22.312 -28.781 -4.594 1 95.56 560 PHE B CA 1
ATOM 10854 C C . PHE B 1 560 ? -23.609 -28.438 -3.895 1 95.56 560 PHE B C 1
ATOM 10856 O O . PHE B 1 560 ? -23.906 -27.25 -3.674 1 95.56 560 PHE B O 1
ATOM 10863 N N . LEU B 1 561 ? -24.359 -29.453 -3.572 1 95.56 561 LEU B N 1
ATOM 10864 C CA . LEU B 1 561 ? -25.641 -29.266 -2.92 1 95.56 561 LEU B CA 1
ATOM 10865 C C . LEU B 1 561 ? -25.531 -29.5 -1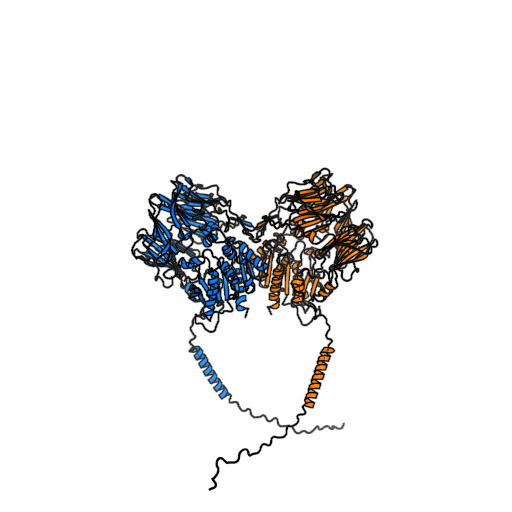.418 1 95.56 561 LEU B C 1
ATOM 10867 O O . LEU B 1 561 ? -24.828 -30.406 -0.979 1 95.56 561 LEU B O 1
ATOM 10871 N N . PRO B 1 562 ? -26.234 -28.609 -0.68 1 94.88 562 PRO B N 1
ATOM 10872 C CA . PRO B 1 562 ? -26.25 -28.891 0.759 1 94.88 562 PRO B CA 1
ATOM 10873 C C . PRO B 1 562 ? -26.734 -30.297 1.081 1 94.88 562 PRO B C 1
ATOM 10875 O O . PRO B 1 562 ? -27.469 -30.906 0.293 1 94.88 562 PRO B O 1
ATOM 10878 N N . HIS B 1 563 ? -26.266 -30.734 2.238 1 91.38 563 HIS B N 1
ATOM 10879 C CA . HIS B 1 563 ? -26.625 -32.094 2.66 1 91.38 563 HIS B CA 1
ATOM 10880 C C . HIS B 1 563 ? -28.141 -32.281 2.672 1 91.38 563 HIS B C 1
ATOM 10882 O O . HIS B 1 563 ? -28.875 -31.453 3.236 1 91.38 563 HIS B O 1
ATOM 10888 N N . GLY B 1 564 ? -28.562 -33.25 1.997 1 87.94 564 GLY B N 1
ATOM 10889 C CA . GLY B 1 564 ? -29.984 -33.594 2.002 1 87.94 564 GLY B CA 1
ATOM 10890 C C . GLY B 1 564 ? -30.734 -32.938 0.855 1 87.94 564 GLY B C 1
ATOM 10891 O O . GLY B 1 564 ? -31.906 -33.25 0.636 1 87.94 564 GLY B O 1
ATOM 10892 N N . VAL B 1 565 ? -30.094 -32.062 0.154 1 90.88 565 VAL B N 1
ATOM 10893 C CA . VAL B 1 565 ? -30.75 -31.406 -0.971 1 90.88 565 VAL B CA 1
ATOM 10894 C C . VAL B 1 565 ? -30.562 -32.219 -2.242 1 90.88 565 VAL B C 1
ATOM 10896 O O . VAL B 1 565 ? -29.484 -32.781 -2.473 1 90.88 565 VAL B O 1
ATOM 10899 N N . SER B 1 566 ? -31.625 -32.344 -2.947 1 88.5 566 SER B N 1
ATOM 10900 C CA . SER B 1 566 ? -31.547 -33.031 -4.23 1 88.5 566 SER B CA 1
ATOM 10901 C C . SER B 1 566 ? -32 -32.125 -5.371 1 88.5 566 SER B C 1
ATOM 10903 O O . SER B 1 566 ? -32.562 -31.062 -5.133 1 88.5 566 SER B O 1
ATOM 10905 N N . LEU B 1 567 ? -31.75 -32.594 -6.598 1 87.38 567 LEU B N 1
ATOM 10906 C CA . LEU B 1 567 ? -32.094 -31.797 -7.77 1 87.38 567 LEU B CA 1
ATOM 10907 C C . LEU B 1 567 ? -33.594 -31.625 -7.902 1 87.38 567 LEU B C 1
ATOM 10909 O O . LEU B 1 567 ? -34.062 -30.703 -8.57 1 87.38 567 LEU B O 1
ATOM 10913 N N . ASN B 1 568 ? -34.312 -32.469 -7.215 1 82.5 568 ASN B N 1
ATOM 10914 C CA . ASN B 1 568 ? -35.781 -32.469 -7.312 1 82.5 568 ASN B CA 1
ATOM 10915 C C . ASN B 1 568 ? -36.406 -31.812 -6.098 1 82.5 568 ASN B C 1
ATOM 10917 O O . ASN B 1 568 ? -37.625 -31.891 -5.91 1 82.5 568 ASN B O 1
ATOM 10921 N N . SER B 1 569 ? -35.5 -31.266 -5.324 1 81 569 SER B N 1
ATOM 10922 C CA . SER B 1 569 ? -36.031 -30.609 -4.137 1 81 569 SER B CA 1
ATOM 10923 C C . SER B 1 569 ? -37 -29.469 -4.512 1 81 569 SER B C 1
ATOM 10925 O O . SER B 1 569 ? -36.719 -28.688 -5.422 1 81 569 SER B O 1
ATOM 10927 N N . VAL B 1 570 ? -38.25 -29.641 -3.896 1 77.44 570 VAL B N 1
ATOM 10928 C CA . VAL B 1 570 ? -39.281 -28.656 -4.172 1 77.44 570 VAL B CA 1
ATOM 10929 C C . VAL B 1 570 ? -39.656 -27.906 -2.887 1 77.44 570 VAL B C 1
ATOM 10931 O O . VAL B 1 570 ? -39.438 -28.438 -1.785 1 77.44 570 VAL B O 1
ATOM 10934 N N . GLY B 1 571 ? -39.875 -26.547 -2.82 1 80.56 571 GLY B N 1
ATOM 10935 C CA . GLY B 1 571 ? -40.344 -25.781 -1.678 1 80.56 571 GLY B CA 1
ATOM 10936 C C . GLY B 1 571 ? -39.375 -24.734 -1.192 1 80.56 571 GLY B C 1
ATOM 10937 O O . GLY B 1 571 ? -39.688 -23.547 -1.179 1 80.56 571 GLY B O 1
ATOM 10938 N N . LYS B 1 572 ? -38.188 -25.406 -0.753 1 89.88 572 LYS B N 1
ATOM 10939 C CA . LYS B 1 572 ? -37.188 -24.453 -0.24 1 89.88 572 LYS B CA 1
ATOM 10940 C C . LYS B 1 572 ? -36.188 -24.047 -1.326 1 89.88 572 LYS B C 1
ATOM 10942 O O . LYS B 1 572 ? -35.781 -24.891 -2.121 1 89.88 572 LYS B O 1
ATOM 10947 N N . ARG B 1 573 ? -35.969 -22.734 -1.356 1 94.75 573 ARG B N 1
ATOM 10948 C CA . ARG B 1 573 ? -34.969 -22.234 -2.293 1 94.75 573 ARG B CA 1
ATOM 10949 C C . ARG B 1 573 ? -33.656 -21.922 -1.577 1 94.75 573 ARG B C 1
ATOM 10951 O O . ARG B 1 573 ? -33.656 -21.422 -0.451 1 94.75 573 ARG B O 1
ATOM 10958 N N . TYR B 1 574 ? -32.594 -22.172 -2.25 1 96.38 574 TYR B N 1
ATOM 10959 C CA . TYR B 1 574 ? -31.281 -22.047 -1.646 1 96.38 574 TYR B CA 1
ATOM 10960 C C . TYR B 1 574 ? -30.469 -20.953 -2.344 1 96.38 574 TYR B C 1
ATOM 10962 O O . TYR B 1 574 ? -30.516 -20.828 -3.57 1 96.38 574 TYR B O 1
ATOM 10970 N N . PRO B 1 575 ? -29.75 -20.047 -1.536 1 97.25 575 PRO B N 1
ATOM 10971 C CA . PRO B 1 575 ? -28.828 -19.094 -2.174 1 97.25 575 PRO B CA 1
ATOM 10972 C C . PRO B 1 575 ? -27.781 -19.781 -3.047 1 97.25 575 PRO B C 1
ATOM 10974 O O . PRO B 1 575 ? -27.406 -20.922 -2.773 1 97.25 575 PRO B O 1
ATOM 10977 N N . VAL B 1 576 ? -27.359 -19.109 -4.062 1 98 576 VAL B N 1
ATOM 10978 C CA . VAL B 1 576 ? -26.406 -19.672 -5.023 1 98 576 VAL B CA 1
ATOM 10979 C C . VAL B 1 576 ? -25.109 -18.875 -4.988 1 98 576 VAL B C 1
ATOM 10981 O O . VAL B 1 576 ? -25.125 -17.641 -5.016 1 98 576 VAL B O 1
ATOM 10984 N N . LEU B 1 577 ? -24.062 -19.547 -4.891 1 98.06 577 LEU B N 1
ATOM 10985 C CA . LEU B 1 577 ? -22.734 -18.938 -4.949 1 98.06 577 LEU B CA 1
ATOM 10986 C C . LEU B 1 577 ? -21.891 -19.578 -6.059 1 98.06 577 LEU B C 1
ATOM 10988 O O . LEU B 1 577 ? -21.531 -20.75 -5.98 1 98.06 577 LEU B O 1
ATOM 10992 N N . VAL B 1 578 ? -21.594 -18.797 -7.066 1 98.25 578 VAL B N 1
ATOM 10993 C CA . VAL B 1 578 ? -20.719 -19.25 -8.156 1 98.25 578 VAL B CA 1
ATOM 10994 C C . VAL B 1 578 ? -19.266 -18.984 -7.793 1 98.25 578 VAL B C 1
ATOM 10996 O O . VAL B 1 578 ? -18.859 -17.844 -7.578 1 98.25 578 VAL B O 1
ATOM 10999 N N . TYR B 1 579 ? -18.484 -20.031 -7.645 1 98.06 579 TYR B N 1
ATOM 11000 C CA . TYR B 1 579 ? -17.031 -19.891 -7.535 1 98.06 579 TYR B CA 1
ATOM 11001 C C . TYR B 1 579 ? -16.359 -20.094 -8.891 1 98.06 579 TYR B C 1
ATOM 11003 O O . TYR B 1 579 ? -16.531 -21.125 -9.531 1 98.06 579 TYR B O 1
ATOM 11011 N N . VAL B 1 580 ? -15.5 -19.094 -9.297 1 97.62 580 VAL B N 1
ATOM 11012 C CA . VAL B 1 580 ? -14.961 -19.141 -10.648 1 97.62 580 VAL B CA 1
ATOM 11013 C C . VAL B 1 580 ? -13.453 -18.938 -10.617 1 97.62 580 VAL B C 1
ATOM 11015 O O . VAL B 1 580 ? -12.953 -18.109 -9.836 1 97.62 580 VAL B O 1
ATOM 11018 N N . TYR B 1 581 ? -12.742 -19.734 -11.305 1 96.31 581 TYR B N 1
ATOM 11019 C CA . TYR B 1 581 ? -11.398 -19.359 -11.75 1 96.31 581 TYR B CA 1
ATOM 11020 C C . TYR B 1 581 ? -11.414 -18.859 -13.188 1 96.31 581 TYR B C 1
ATOM 11022 O O . TYR B 1 581 ? -11.398 -17.656 -13.43 1 96.31 581 TYR B O 1
ATOM 11030 N N . GLY B 1 582 ? -11.68 -19.734 -14.195 1 96.06 582 GLY B N 1
ATOM 11031 C CA . GLY B 1 582 ? -12.023 -19.328 -15.547 1 96.06 582 GLY B CA 1
ATOM 11032 C C . GLY B 1 582 ? -10.812 -18.984 -16.391 1 96.06 582 GLY B C 1
ATOM 11033 O O . GLY B 1 582 ? -10.953 -18.484 -17.516 1 96.06 582 GLY B O 1
ATOM 11034 N N . GLY B 1 583 ? -9.555 -19.219 -15.93 1 97.38 583 GLY B N 1
ATOM 11035 C CA . GLY B 1 583 ? -8.359 -18.922 -16.703 1 97.38 583 GLY B CA 1
ATOM 11036 C C . GLY B 1 583 ? -8.117 -19.875 -17.844 1 97.38 583 GLY B C 1
ATOM 11037 O O . GLY B 1 583 ? -8.742 -20.938 -17.922 1 97.38 583 GLY B O 1
ATOM 11038 N N . PRO B 1 584 ? -7.25 -19.484 -18.781 1 97.56 584 PRO B N 1
ATOM 11039 C CA . PRO B 1 584 ? -6.973 -20.344 -19.938 1 97.56 584 PRO B CA 1
ATOM 11040 C C . PRO B 1 584 ? -6.473 -21.719 -19.531 1 97.56 584 PRO B C 1
ATOM 11042 O O . PRO B 1 584 ? -5.625 -21.844 -18.641 1 97.56 584 PRO B O 1
ATOM 11045 N N . ASN B 1 585 ? -7.062 -22.719 -20.172 1 95.62 585 ASN B N 1
ATOM 11046 C CA . ASN B 1 585 ? -6.664 -24.109 -20.016 1 95.62 585 ASN B CA 1
ATOM 11047 C C . ASN B 1 585 ? -6.949 -24.609 -18.609 1 95.62 585 ASN B C 1
ATOM 11049 O O . ASN B 1 585 ? -6.422 -25.656 -18.188 1 95.62 585 ASN B O 1
ATOM 11053 N N . SER B 1 586 ? -7.75 -23.891 -17.859 1 94.44 586 SER B N 1
ATOM 11054 C CA . SER B 1 586 ? -8.125 -24.328 -16.516 1 94.44 586 SER B CA 1
ATOM 11055 C C . SER B 1 586 ? -9.375 -25.203 -16.547 1 94.44 586 SER B C 1
ATOM 11057 O O . SER B 1 586 ? -10.086 -25.234 -17.547 1 94.44 586 SER B O 1
ATOM 11059 N N . HIS B 1 587 ? -9.602 -26.016 -15.516 1 92.81 587 HIS B N 1
ATOM 11060 C CA . HIS B 1 587 ? -10.789 -26.844 -15.383 1 92.81 587 HIS B CA 1
ATOM 11061 C C . HIS B 1 587 ? -11.164 -27.031 -13.922 1 92.81 587 HIS B C 1
ATOM 11063 O O . HIS B 1 587 ? -10.336 -27.453 -13.109 1 92.81 587 HIS B O 1
ATOM 11069 N N . GLN B 1 588 ? -12.383 -26.672 -13.609 1 94.38 588 GLN B N 1
ATOM 11070 C CA . GLN B 1 588 ? -12.891 -26.797 -12.242 1 94.38 588 GLN B CA 1
ATOM 11071 C C . GLN B 1 588 ? -13.945 -27.906 -12.148 1 94.38 588 GLN B C 1
ATOM 11073 O O . GLN B 1 588 ? -14.289 -28.344 -11.055 1 94.38 588 GLN B O 1
ATOM 11078 N N . VAL B 1 589 ? -14.453 -28.312 -13.258 1 96 589 VAL B N 1
ATOM 11079 C CA . VAL B 1 589 ? -15.477 -29.359 -13.281 1 96 589 VAL B CA 1
ATOM 11080 C C . VAL B 1 589 ? -14.82 -30.719 -13.422 1 96 589 VAL B C 1
ATOM 11082 O O . VAL B 1 589 ? -14.711 -31.25 -14.531 1 96 589 VAL B O 1
ATOM 11085 N N . HIS B 1 590 ? -14.328 -31.266 -12.375 1 93.81 590 HIS B N 1
ATOM 11086 C CA . HIS B 1 590 ? -13.711 -32.594 -12.289 1 93.81 590 HIS B CA 1
ATOM 11087 C C . HIS B 1 590 ? -14.203 -33.344 -11.055 1 93.81 590 HIS B C 1
ATOM 11089 O O . HIS B 1 590 ? -14.945 -32.781 -10.242 1 93.81 590 HIS B O 1
ATOM 11095 N N . GLU B 1 591 ? -13.781 -34.562 -10.93 1 92.38 591 GLU B N 1
ATOM 11096 C CA . GLU B 1 591 ? -14.383 -35.438 -9.922 1 92.38 591 GLU B CA 1
ATOM 11097 C C . GLU B 1 591 ? -13.57 -35.438 -8.633 1 92.38 591 GLU B C 1
ATOM 11099 O O . GLU B 1 591 ? -13.734 -36.312 -7.789 1 92.38 591 GLU B O 1
ATOM 11104 N N . GLU B 1 592 ? -12.648 -34.438 -8.5 1 88.62 592 GLU B N 1
ATOM 11105 C CA . GLU B 1 592 ? -12.07 -34.25 -7.168 1 88.62 592 GLU B CA 1
ATOM 11106 C C . GLU B 1 592 ? -13.156 -33.938 -6.141 1 88.62 592 GLU B C 1
ATOM 11108 O O . GLU B 1 592 ? -14 -33.062 -6.375 1 88.62 592 GLU B O 1
ATOM 11113 N N . TRP B 1 593 ? -13.125 -34.531 -5.035 1 80.81 593 TRP B N 1
ATOM 11114 C CA . TRP B 1 593 ? -14.234 -34.562 -4.086 1 80.81 593 TRP B CA 1
ATOM 11115 C C . TRP B 1 593 ? -14.492 -33.188 -3.516 1 80.81 593 TRP B C 1
ATOM 11117 O O . TRP B 1 593 ? -15.617 -32.656 -3.586 1 80.81 593 TRP B O 1
ATOM 11127 N N . LEU B 1 594 ? -13.406 -32.562 -2.971 1 77.88 594 LEU B N 1
ATOM 11128 C CA . LEU B 1 594 ? -13.602 -31.297 -2.26 1 77.88 594 LEU B CA 1
ATOM 11129 C C . LEU B 1 594 ? -13.453 -30.109 -3.203 1 77.88 594 LEU B C 1
ATOM 11131 O O . LEU B 1 594 ? -12.75 -30.203 -4.215 1 77.88 594 LEU B O 1
ATOM 11135 N N . PRO B 1 595 ? -14.227 -29.047 -2.814 1 73.62 595 PRO B N 1
ATOM 11136 C CA . PRO B 1 595 ? -14.055 -27.844 -3.615 1 73.62 595 PRO B CA 1
ATOM 11137 C C . PRO B 1 595 ? -12.617 -27.328 -3.605 1 73.62 595 PRO B C 1
ATOM 11139 O O . PRO B 1 595 ? -11.852 -27.641 -2.693 1 73.62 595 PRO B O 1
ATOM 11142 N N . GLU B 1 596 ? -12.336 -26.609 -4.664 1 73.31 596 GLU B N 1
ATOM 11143 C CA . GLU B 1 596 ? -11.016 -26.016 -4.812 1 73.31 596 GLU B CA 1
ATOM 11144 C C . GLU B 1 596 ? -10.672 -25.109 -3.627 1 73.31 596 GLU B C 1
ATOM 11146 O O . GLU B 1 596 ? -9.539 -25.109 -3.148 1 73.31 596 GLU B O 1
ATOM 11151 N N . MET B 1 597 ? -11.734 -24.484 -3.203 1 76.69 597 MET B N 1
ATOM 11152 C CA . MET B 1 597 ? -11.562 -23.609 -2.037 1 76.69 597 MET B CA 1
ATOM 11153 C C . MET B 1 597 ? -12.227 -24.219 -0.806 1 76.69 597 MET B C 1
ATOM 11155 O O . MET B 1 597 ? -13.438 -24.422 -0.785 1 76.69 597 MET B O 1
ATOM 11159 N N . PRO B 1 598 ? -11.555 -24.406 0.213 1 80.38 598 PRO B N 1
ATOM 11160 C CA . PRO B 1 598 ? -12.086 -25.078 1.397 1 80.38 598 PRO B CA 1
ATOM 11161 C C . PRO B 1 598 ? -13.273 -24.359 2.016 1 80.38 598 PRO B C 1
ATOM 11163 O O . PRO B 1 598 ? -14.188 -25 2.549 1 80.38 598 PRO B O 1
ATOM 11166 N N . VAL B 1 599 ? -13.289 -23.062 1.862 1 87.62 599 VAL B N 1
ATOM 11167 C CA . VAL B 1 599 ? -14.352 -22.281 2.494 1 87.62 599 VAL B CA 1
ATOM 11168 C C . VAL B 1 599 ? -15.688 -22.594 1.821 1 87.62 599 VAL B C 1
ATOM 11170 O O . VAL B 1 599 ? -16.75 -22.438 2.432 1 87.62 599 VAL B O 1
ATOM 11173 N N . ASP B 1 600 ? -15.664 -23.078 0.637 1 88.88 600 ASP B N 1
ATOM 11174 C CA . ASP B 1 600 ? -16.891 -23.391 -0.086 1 88.88 600 ASP B CA 1
ATOM 11175 C C . ASP B 1 600 ? -17.625 -24.578 0.548 1 88.88 600 ASP B C 1
ATOM 11177 O O . ASP B 1 600 ? -18.844 -24.703 0.423 1 88.88 600 ASP B O 1
ATOM 11181 N N . VAL B 1 601 ? -16.906 -25.438 1.206 1 87.88 601 VAL B N 1
ATOM 11182 C CA . VAL B 1 601 ? -17.531 -26.516 1.953 1 87.88 601 VAL B CA 1
ATOM 11183 C C . VAL B 1 601 ? -18.359 -25.953 3.094 1 87.88 601 VAL B C 1
ATOM 11185 O O . VAL B 1 601 ? -19.453 -26.438 3.377 1 87.88 601 VAL B O 1
ATOM 11188 N N . TYR B 1 602 ? -17.781 -24.969 3.73 1 92.56 602 TYR B N 1
ATOM 11189 C CA . TYR B 1 602 ? -18.516 -24.297 4.797 1 92.56 602 TYR B CA 1
ATOM 11190 C C . TYR B 1 602 ? -19.781 -23.641 4.258 1 92.56 602 TYR B C 1
ATOM 11192 O O . TYR B 1 602 ? -20.859 -23.766 4.848 1 92.56 602 TYR B O 1
ATOM 11200 N N . PHE B 1 603 ? -19.688 -22.906 3.195 1 94.81 603 PHE B N 1
ATOM 11201 C CA . PHE B 1 603 ? -20.828 -22.234 2.592 1 94.81 603 PHE B CA 1
ATOM 11202 C C . PHE B 1 603 ? -21.953 -23.219 2.328 1 94.81 603 PHE B C 1
ATOM 11204 O O . PHE B 1 603 ? -23.125 -22.922 2.602 1 94.81 603 PHE B O 1
ATOM 11211 N N . SER B 1 604 ? -21.594 -24.375 1.817 1 95 604 SER B N 1
ATOM 11212 C CA . SER B 1 604 ? -22.609 -25.344 1.438 1 95 604 SER B CA 1
ATOM 11213 C C . SER B 1 604 ? -23.125 -26.109 2.652 1 95 604 SER B C 1
ATOM 11215 O O . SER B 1 604 ? -24.328 -26.297 2.805 1 95 604 SER B O 1
ATOM 11217 N N . SER B 1 605 ? -22.25 -26.547 3.457 1 93.19 605 SER B N 1
ATOM 11218 C CA . SER B 1 605 ? -22.594 -27.391 4.594 1 93.19 605 SER B CA 1
ATOM 11219 C C . SER B 1 605 ? -23.328 -26.594 5.668 1 93.19 605 SER B C 1
ATOM 11221 O O . SER B 1 605 ? -24.406 -27 6.102 1 93.19 605 SER B O 1
ATOM 11223 N N . THR B 1 606 ? -22.797 -25.516 6.031 1 94.19 606 THR B N 1
ATOM 11224 C CA . THR B 1 606 ? -23.281 -24.781 7.195 1 94.19 606 THR B CA 1
ATOM 11225 C C . THR B 1 606 ? -24.297 -23.719 6.785 1 94.19 606 THR B C 1
ATOM 11227 O O . THR B 1 606 ? -25.344 -23.594 7.418 1 94.19 606 THR B O 1
ATOM 11230 N N . LEU B 1 607 ? -24.078 -23.016 5.73 1 95.38 607 LEU B N 1
ATOM 11231 C CA . LEU B 1 607 ? -24.969 -21.922 5.348 1 95.38 607 LEU B CA 1
ATOM 11232 C C . LEU B 1 607 ? -25.984 -22.406 4.32 1 95.38 607 LEU B C 1
ATOM 11234 O O . LEU B 1 607 ? -26.891 -21.656 3.953 1 95.38 607 LEU B O 1
ATOM 11238 N N . GLU B 1 608 ? -25.812 -23.625 3.791 1 95.5 608 GLU B N 1
ATOM 11239 C CA . GLU B 1 608 ? -26.734 -24.281 2.863 1 95.5 608 GLU B CA 1
ATOM 11240 C C . GLU B 1 608 ? -26.844 -23.5 1.555 1 95.5 608 GLU B C 1
ATOM 11242 O O . GLU B 1 608 ? -27.938 -23.312 1.032 1 95.5 608 GLU B O 1
ATOM 11247 N N . TYR B 1 609 ? -25.719 -22.922 1.14 1 96.94 609 TYR B N 1
ATOM 11248 C CA . TYR B 1 609 ? -25.641 -22.359 -0.204 1 96.94 609 TYR B CA 1
ATOM 11249 C C . TYR B 1 609 ? -25.359 -23.453 -1.235 1 96.94 609 TYR B C 1
ATOM 11251 O O . TYR B 1 609 ? -24.703 -24.453 -0.933 1 96.94 609 TYR B O 1
ATOM 11259 N N . VAL B 1 610 ? -25.859 -23.312 -2.391 1 97.12 610 VAL B N 1
ATOM 11260 C CA . VAL B 1 610 ? -25.453 -24.141 -3.518 1 97.12 610 VAL B CA 1
ATOM 11261 C C . VAL B 1 610 ? -24.234 -23.531 -4.199 1 97.12 610 VAL B C 1
ATOM 11263 O O . VAL B 1 610 ? -24.266 -22.359 -4.594 1 97.12 610 VAL B O 1
ATOM 11266 N N . ILE B 1 611 ? -23.156 -24.312 -4.289 1 97.5 611 ILE B N 1
ATOM 11267 C CA . ILE B 1 611 ? -21.953 -23.812 -4.949 1 97.5 611 ILE B CA 1
ATOM 11268 C C . ILE B 1 611 ? -21.906 -24.328 -6.387 1 97.5 611 ILE B C 1
ATOM 11270 O O . ILE B 1 611 ? -22.094 -25.531 -6.633 1 97.5 611 ILE B O 1
ATOM 11274 N N . ILE B 1 612 ? -21.609 -23.438 -7.359 1 97.81 612 ILE B N 1
ATOM 11275 C CA . ILE B 1 612 ? -21.594 -23.828 -8.766 1 97.81 612 ILE B CA 1
ATOM 11276 C C . ILE B 1 612 ? -20.234 -23.5 -9.375 1 97.81 612 ILE B C 1
ATOM 11278 O O . ILE B 1 612 ? -19.719 -22.406 -9.195 1 97.81 612 ILE B O 1
ATOM 11282 N N . ASN B 1 613 ? -19.656 -24.469 -10.031 1 97.75 613 ASN B N 1
ATOM 11283 C CA . ASN B 1 613 ? -18.5 -24.297 -10.898 1 97.75 613 ASN B CA 1
ATOM 11284 C C . ASN B 1 613 ? -18.875 -24.469 -12.367 1 97.75 613 ASN B C 1
ATOM 11286 O O . ASN B 1 613 ? -19.688 -25.328 -12.711 1 97.75 613 ASN B O 1
ATOM 11290 N N . ILE B 1 614 ? -18.25 -23.641 -13.242 1 98.25 614 ILE B N 1
ATOM 11291 C CA . ILE B 1 614 ? -18.594 -23.672 -14.656 1 98.25 614 ILE B CA 1
ATOM 11292 C C . ILE B 1 614 ? -17.312 -23.672 -15.5 1 98.25 614 ILE B C 1
ATOM 11294 O O . ILE B 1 614 ? -16.469 -22.797 -15.344 1 98.25 614 ILE B O 1
ATOM 11298 N N . ASP B 1 615 ? -17.156 -24.656 -16.375 1 98 615 ASP B N 1
ATOM 11299 C CA . ASP B 1 615 ? -16.094 -24.672 -17.391 1 98 615 ASP B CA 1
ATOM 11300 C C . ASP B 1 615 ? -16.656 -24.391 -18.781 1 98 615 ASP B C 1
ATOM 11302 O O . ASP B 1 615 ? -17.312 -25.25 -19.375 1 98 615 ASP B O 1
ATOM 11306 N N . GLY B 1 616 ? -16.375 -23.203 -19.219 1 97.88 616 GLY B N 1
ATOM 11307 C CA . GLY B 1 616 ? -16.828 -22.781 -20.531 1 97.88 616 GLY B CA 1
ATOM 11308 C C . GLY B 1 616 ? -15.711 -22.734 -21.562 1 97.88 616 GLY B C 1
ATOM 11309 O O . GLY B 1 616 ? -14.797 -23.562 -21.531 1 97.88 616 GLY B O 1
ATOM 11310 N N . ARG B 1 617 ? -15.922 -21.938 -22.609 1 96.88 617 ARG B N 1
ATOM 11311 C CA . ARG B 1 617 ? -14.906 -21.734 -23.625 1 96.88 617 ARG B CA 1
ATOM 11312 C C . ARG B 1 617 ? -13.578 -21.297 -23.016 1 96.88 617 ARG B C 1
ATOM 11314 O O . ARG B 1 617 ? -13.555 -20.453 -22.109 1 96.88 617 ARG B O 1
ATOM 11321 N N . GLY B 1 618 ? -12.492 -21.922 -23.469 1 97.81 618 GLY B N 1
ATOM 11322 C CA . GLY B 1 618 ? -11.164 -21.625 -22.953 1 97.81 618 GLY B CA 1
ATOM 11323 C C . GLY B 1 618 ? -10.672 -22.656 -21.953 1 97.81 618 GLY B C 1
ATOM 11324 O O . GLY B 1 618 ? -9.477 -22.719 -21.641 1 97.81 618 GLY B O 1
ATOM 11325 N N . SER B 1 619 ? -11.547 -23.484 -21.438 1 97 619 SER B N 1
ATOM 11326 C CA . SER B 1 619 ? -11.188 -24.5 -20.453 1 97 619 SER B CA 1
ATOM 11327 C C . SER B 1 619 ? -10.375 -25.625 -21.078 1 97 619 SER B C 1
ATOM 11329 O O . SER B 1 619 ? -10.367 -25.781 -22.297 1 97 619 SER B O 1
ATOM 11331 N N . GLY B 1 620 ? -9.711 -26.344 -20.234 1 94.62 620 GLY B N 1
ATOM 11332 C CA . GLY B 1 620 ? -8.828 -27.406 -20.703 1 94.62 620 GLY B CA 1
ATOM 11333 C C . GLY B 1 620 ? -9.477 -28.781 -20.688 1 94.62 620 GLY B C 1
ATOM 11334 O O . GLY B 1 620 ? -10.68 -28.906 -20.469 1 94.62 620 GLY B O 1
ATOM 11335 N N . ASN B 1 621 ? -8.711 -29.75 -21.141 1 91.81 621 ASN B N 1
ATOM 11336 C CA . ASN B 1 621 ? -8.938 -31.188 -21.016 1 91.81 621 ASN B CA 1
ATOM 11337 C C . ASN B 1 621 ? -9.875 -31.703 -22.109 1 91.81 621 ASN B C 1
ATOM 11339 O O . ASN B 1 621 ? -10.367 -32.812 -22.031 1 91.81 621 ASN B O 1
ATOM 11343 N N . ALA B 1 622 ? -10.188 -30.828 -23.141 1 92.06 622 ALA B N 1
ATOM 11344 C CA . ALA B 1 622 ? -11.156 -31.312 -24.125 1 92.06 622 ALA B CA 1
ATOM 11345 C C . ALA B 1 622 ? -10.852 -30.781 -25.516 1 92.06 622 ALA B C 1
ATOM 11347 O O . ALA B 1 622 ? -11.758 -30.422 -26.266 1 92.06 622 ALA B O 1
ATOM 11348 N N . GLY B 1 623 ? -9.578 -30.625 -25.781 1 95.62 623 GLY B N 1
ATOM 11349 C CA . GLY B 1 623 ? -9.172 -30.312 -27.141 1 95.62 623 GLY B CA 1
ATOM 11350 C C . GLY B 1 623 ? -9.094 -28.828 -27.422 1 95.62 623 GLY B C 1
ATOM 11351 O O . GLY B 1 623 ? -9.531 -28.016 -26.594 1 95.62 623 GLY B O 1
ATOM 11352 N N . TRP B 1 624 ? -8.594 -28.453 -28.594 1 97.62 624 TRP B N 1
ATOM 11353 C CA . TRP B 1 624 ? -8.328 -27.062 -28.969 1 97.62 624 TRP B CA 1
ATOM 11354 C C . TRP B 1 624 ? -9.617 -26.359 -29.359 1 97.62 624 TRP B C 1
ATOM 11356 O O . TRP B 1 624 ? -9.703 -25.125 -29.266 1 97.62 624 TRP B O 1
ATOM 11366 N N . ARG B 1 625 ? -10.602 -27.141 -29.875 1 96.5 625 ARG B N 1
ATOM 11367 C CA . ARG B 1 625 ? -11.867 -26.516 -30.25 1 96.5 625 ARG B CA 1
ATOM 11368 C C . ARG B 1 625 ? -12.477 -25.781 -29.062 1 96.5 625 ARG B C 1
ATOM 11370 O O . ARG B 1 625 ? -13.07 -24.703 -29.219 1 96.5 625 ARG B O 1
ATOM 11377 N N . ARG B 1 626 ? -12.352 -26.281 -27.922 1 96.44 626 ARG B N 1
ATOM 11378 C CA . ARG B 1 626 ? -12.867 -25.688 -26.688 1 96.44 626 ARG B CA 1
ATOM 11379 C C . ARG B 1 626 ? -11.992 -24.516 -26.25 1 96.44 626 ARG B C 1
ATOM 11381 O O . ARG B 1 626 ? -12.5 -23.516 -25.734 1 96.44 626 ARG B O 1
ATOM 11388 N N . ARG B 1 627 ? -10.688 -24.547 -26.469 1 97 627 ARG B N 1
ATOM 11389 C CA . ARG B 1 627 ? -9.727 -23.578 -25.953 1 97 627 ARG B CA 1
ATOM 11390 C C . ARG B 1 627 ? -9.625 -22.375 -26.875 1 97 627 ARG B C 1
ATOM 11392 O O . ARG B 1 627 ? -9.375 -21.25 -26.422 1 97 627 ARG B O 1
ATOM 11399 N N . GLN B 1 628 ? -9.867 -22.547 -28.125 1 97.06 628 GLN B N 1
ATOM 11400 C CA . GLN B 1 628 ? -9.516 -21.625 -29.188 1 97.06 628 GLN B CA 1
ATOM 11401 C C . GLN B 1 628 ? -10.25 -20.297 -29.031 1 97.06 628 GLN B C 1
ATOM 11403 O O . GLN B 1 628 ? -9.664 -19.234 -29.234 1 97.06 628 GLN B O 1
ATOM 11408 N N . PRO B 1 629 ? -11.516 -20.281 -28.625 1 97.19 629 PRO B N 1
ATOM 11409 C CA . PRO B 1 629 ? -12.25 -19.016 -28.625 1 97.19 629 PRO B CA 1
ATOM 11410 C C . PRO B 1 629 ? -11.664 -17.984 -27.672 1 97.19 629 PRO B C 1
ATOM 11412 O O . PRO B 1 629 ? -11.828 -16.781 -27.859 1 97.19 629 PRO B O 1
ATOM 11415 N N . MET B 1 630 ? -10.969 -18.438 -26.688 1 97.44 630 MET B N 1
ATOM 11416 C CA . MET B 1 630 ? -10.453 -17.547 -25.656 1 97.44 630 MET B CA 1
ATOM 11417 C C . MET B 1 630 ? -9.102 -16.984 -26.062 1 97.44 630 MET B C 1
ATOM 11419 O O . MET B 1 630 ? -8.68 -15.945 -25.547 1 97.44 630 MET B O 1
ATOM 11423 N N . TYR B 1 631 ? -8.375 -17.641 -26.953 1 98.06 631 TYR B N 1
ATOM 11424 C CA . TYR B 1 631 ? -7.031 -17.219 -27.344 1 98.06 631 TYR B CA 1
ATOM 11425 C C . TYR B 1 631 ? -7.055 -15.828 -27.953 1 98.06 631 TYR B C 1
ATOM 11427 O O . TYR B 1 631 ? -7.766 -15.586 -28.938 1 98.06 631 TYR B O 1
ATOM 11435 N N . GLY B 1 632 ? -6.391 -14.914 -27.312 1 97.88 632 GLY B N 1
ATOM 11436 C CA . GLY B 1 632 ? -6.332 -13.539 -27.781 1 97.88 632 GLY B CA 1
ATOM 11437 C C . GLY B 1 632 ? -7.496 -12.695 -27.297 1 97.88 632 GLY B C 1
ATOM 11438 O O . GLY B 1 632 ? -7.621 -11.531 -27.688 1 97.88 632 GLY B O 1
ATOM 11439 N N . HIS B 1 633 ? -8.359 -13.336 -26.438 1 97.44 633 HIS B N 1
ATOM 11440 C CA . HIS B 1 633 ? -9.594 -12.648 -26.078 1 97.44 633 HIS B CA 1
ATOM 11441 C C . HIS B 1 633 ? -9.922 -12.852 -24.609 1 97.44 633 HIS B C 1
ATOM 11443 O O . HIS B 1 633 ? -11.055 -13.203 -24.25 1 97.44 633 HIS B O 1
ATOM 11449 N N . LEU B 1 634 ? -8.914 -12.602 -23.781 1 98.19 634 LEU B N 1
ATOM 11450 C CA . LEU B 1 634 ? -9.164 -12.781 -22.359 1 98.19 634 LEU B CA 1
ATOM 11451 C C . LEU B 1 634 ? -10.219 -11.797 -21.875 1 98.19 634 LEU B C 1
ATOM 11453 O O . LEU B 1 634 ? -10.242 -10.633 -22.297 1 98.19 634 LEU B O 1
ATOM 11457 N N . GLY B 1 635 ? -11.086 -12.258 -20.969 1 97.69 635 GLY B N 1
ATOM 11458 C CA . GLY B 1 635 ? -12.086 -11.414 -20.344 1 97.69 635 GLY B CA 1
ATOM 11459 C C . GLY B 1 635 ? -13.352 -11.273 -21.156 1 97.69 635 GLY B C 1
ATOM 11460 O O . GLY B 1 635 ? -14.164 -10.383 -20.906 1 97.69 635 GLY B O 1
ATOM 11461 N N . THR B 1 636 ? -13.578 -12.148 -22.156 1 97.5 636 THR B N 1
ATOM 11462 C CA . THR B 1 636 ? -14.734 -12 -23.031 1 97.5 636 THR B CA 1
ATOM 11463 C C . THR B 1 636 ? -15.625 -13.242 -22.969 1 97.5 636 THR B C 1
ATOM 11465 O O . THR B 1 636 ? -16.5 -13.344 -22.109 1 97.5 636 THR B O 1
ATOM 11468 N N . VAL B 1 637 ? -15.156 -14.328 -23.641 1 97.94 637 VAL B N 1
ATOM 11469 C CA . VAL B 1 637 ? -16.047 -15.461 -23.859 1 97.94 637 VAL B CA 1
ATOM 11470 C C . VAL B 1 637 ? -16.203 -16.25 -22.562 1 97.94 637 VAL B C 1
ATOM 11472 O O . VAL B 1 637 ? -17.281 -16.766 -22.266 1 97.94 637 VAL B O 1
ATOM 11475 N N . GLU B 1 638 ? -15.094 -16.453 -21.875 1 97.94 638 GLU B N 1
ATOM 11476 C CA . GLU B 1 638 ? -15.18 -17.219 -20.625 1 97.94 638 GLU B CA 1
ATOM 11477 C C . GLU B 1 638 ? -16.047 -16.5 -19.594 1 97.94 638 GLU B C 1
ATOM 11479 O O . GLU B 1 638 ? -16.672 -17.141 -18.75 1 97.94 638 GLU B O 1
ATOM 11484 N N . VAL B 1 639 ? -16.078 -15.18 -19.672 1 98.44 639 VAL B N 1
ATOM 11485 C CA . VAL B 1 639 ? -16.922 -14.375 -18.781 1 98.44 639 VAL B CA 1
ATOM 11486 C C . VAL B 1 639 ? -18.391 -14.539 -19.188 1 98.44 639 VAL B C 1
ATOM 11488 O O . VAL B 1 639 ? -19.234 -14.805 -18.328 1 98.44 639 VAL B O 1
ATOM 11491 N N . ASP B 1 640 ? -18.688 -14.398 -20.469 1 98.19 640 ASP B N 1
ATOM 11492 C CA . ASP B 1 640 ? -20.047 -14.539 -20.984 1 98.19 640 ASP B CA 1
ATOM 11493 C C . ASP B 1 640 ? -20.625 -15.914 -20.625 1 98.19 640 ASP B C 1
ATOM 11495 O O . ASP B 1 640 ? -21.812 -16.031 -20.281 1 98.19 640 ASP B O 1
ATOM 11499 N N . ASP B 1 641 ? -19.781 -16.891 -20.766 1 98.44 641 ASP B N 1
ATOM 11500 C CA . ASP B 1 641 ? -20.219 -18.25 -20.484 1 98.44 641 ASP B CA 1
ATOM 11501 C C . ASP B 1 641 ? -20.641 -18.406 -19.031 1 98.44 641 ASP B C 1
ATOM 11503 O O . ASP B 1 641 ? -21.578 -19.141 -18.719 1 98.44 641 ASP B O 1
ATOM 11507 N N . GLN B 1 642 ? -19.906 -17.766 -18.062 1 98.44 642 GLN B N 1
ATOM 11508 C CA . GLN B 1 642 ? -20.281 -17.812 -16.641 1 98.44 642 GLN B CA 1
ATOM 11509 C C . GLN B 1 642 ? -21.672 -17.219 -16.438 1 98.44 642 GLN B C 1
ATOM 11511 O O . GLN B 1 642 ? -22.484 -17.797 -15.719 1 98.44 642 GLN B O 1
ATOM 11516 N N . ILE B 1 643 ? -21.922 -16.047 -17 1 98.56 643 ILE B N 1
ATOM 11517 C CA . ILE B 1 643 ? -23.172 -15.32 -16.812 1 98.56 643 ILE B CA 1
ATOM 11518 C C . ILE B 1 643 ? -24.328 -16.125 -17.391 1 98.56 643 ILE B C 1
ATOM 11520 O O . ILE B 1 643 ? -25.312 -16.391 -16.703 1 98.56 643 ILE B O 1
ATOM 11524 N N . GLU B 1 644 ? -24.172 -16.578 -18.641 1 98.5 644 GLU B N 1
ATOM 11525 C CA . GLU B 1 644 ? -25.266 -17.25 -19.344 1 98.5 644 GLU B CA 1
ATOM 11526 C C . GLU B 1 644 ? -25.578 -18.609 -18.719 1 98.5 644 GLU B C 1
ATOM 11528 O O . GLU B 1 644 ? -26.75 -18.969 -18.547 1 98.5 644 GLU B O 1
ATOM 11533 N N . ALA B 1 645 ? -24.516 -19.359 -18.422 1 98.69 645 ALA B N 1
ATOM 11534 C CA . ALA B 1 645 ? -24.734 -20.672 -17.797 1 98.69 645 ALA B CA 1
ATOM 11535 C C . ALA B 1 645 ? -25.453 -20.516 -16.453 1 98.69 645 ALA B C 1
ATOM 11537 O O . ALA B 1 645 ? -26.344 -21.312 -16.125 1 98.69 645 ALA B O 1
ATOM 11538 N N . THR B 1 646 ? -25.047 -19.547 -15.656 1 98.69 646 THR B N 1
ATOM 11539 C CA . THR B 1 646 ? -25.703 -19.297 -14.375 1 98.69 646 THR B CA 1
ATOM 11540 C C . THR B 1 646 ? -27.172 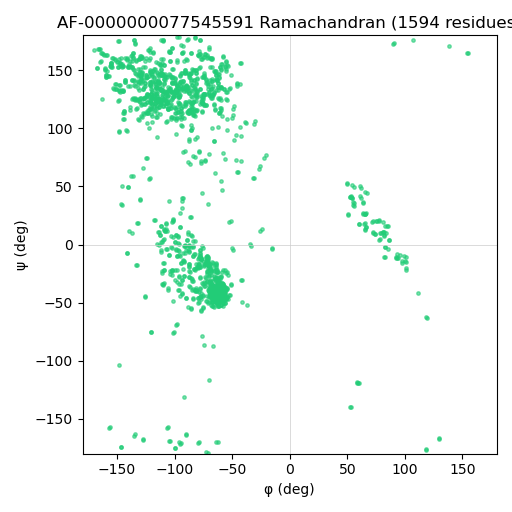-19 -14.57 1 98.69 646 THR B C 1
ATOM 11542 O O . THR B 1 646 ? -28.031 -19.562 -13.883 1 98.69 646 THR B O 1
ATOM 11545 N N . LYS B 1 647 ? -27.516 -18.172 -15.539 1 98.19 647 LYS B N 1
ATOM 11546 C CA . LYS B 1 647 ? -28.906 -17.844 -15.852 1 98.19 647 LYS B CA 1
ATOM 11547 C C . LYS B 1 647 ? -29.703 -19.078 -16.219 1 98.19 647 LYS B C 1
ATOM 11549 O O . LYS B 1 647 ? -30.828 -19.266 -15.758 1 98.19 647 LYS B O 1
ATOM 11554 N N . LEU B 1 648 ? -29.125 -19.875 -17.016 1 98.31 648 LEU B N 1
ATOM 11555 C CA . LEU B 1 648 ? -29.812 -21.062 -17.5 1 98.31 648 LEU B CA 1
ATOM 11556 C C . LEU B 1 648 ? -30.031 -22.062 -16.359 1 98.31 648 LEU B C 1
ATOM 11558 O O . LEU B 1 648 ? -31.078 -22.703 -16.297 1 98.31 648 LEU B O 1
ATOM 11562 N N . LEU B 1 649 ? -29.047 -22.219 -15.477 1 98.19 649 LEU B N 1
ATOM 11563 C CA . LEU B 1 649 ? -29.188 -23.109 -14.328 1 98.19 649 LEU B CA 1
ATOM 11564 C C . LEU B 1 649 ? -30.281 -22.609 -13.391 1 98.19 649 LEU B C 1
ATOM 11566 O O . LEU B 1 649 ? -31.062 -23.406 -12.875 1 98.19 649 LEU B O 1
ATOM 11570 N N . LEU B 1 650 ? -30.312 -21.297 -13.172 1 97.44 650 LEU B N 1
ATOM 11571 C CA . LEU B 1 650 ? -31.328 -20.703 -12.312 1 97.44 650 LEU B CA 1
ATOM 11572 C C . LEU B 1 650 ? -32.719 -20.938 -12.883 1 97.44 650 LEU B C 1
ATOM 11574 O O . LEU B 1 650 ? -33.688 -21.125 -12.133 1 97.44 650 LEU B O 1
ATOM 11578 N N . LYS B 1 651 ? -32.844 -20.938 -14.172 1 96.12 651 LYS B N 1
ATOM 11579 C CA . LYS B 1 651 ? -34.125 -21.188 -14.844 1 96.12 651 LYS B CA 1
ATOM 11580 C C . LYS B 1 651 ? -34.5 -22.672 -14.773 1 96.12 651 LYS B C 1
ATOM 11582 O O . LYS B 1 651 ? -35.656 -23 -14.594 1 96.12 651 LYS B O 1
ATOM 11587 N N . LYS B 1 652 ? -33.594 -23.516 -14.844 1 95.5 652 LYS B N 1
ATOM 11588 C CA . LYS B 1 652 ? -33.812 -24.969 -14.93 1 95.5 652 LYS B CA 1
ATOM 11589 C C . LYS B 1 652 ? -34.156 -25.547 -13.562 1 95.5 652 LYS B C 1
ATOM 11591 O O . LYS B 1 652 ? -35.031 -26.406 -13.461 1 95.5 652 LYS B O 1
ATOM 11596 N N . HIS B 1 653 ? -33.406 -25.141 -12.555 1 96.06 653 HIS B N 1
ATOM 11597 C CA . HIS B 1 653 ? -33.562 -25.719 -11.227 1 96.06 653 HIS B CA 1
ATOM 11598 C C . HIS B 1 653 ? -34.312 -24.781 -10.297 1 96.06 653 HIS B C 1
ATOM 11600 O O . HIS B 1 653 ? -33.75 -23.812 -9.781 1 96.06 653 HIS B O 1
ATOM 11606 N N . LYS B 1 654 ? -35.406 -25.203 -9.867 1 93.44 654 LYS B N 1
ATOM 11607 C CA . LYS B 1 654 ? -36.312 -24.312 -9.117 1 93.44 654 LYS B CA 1
ATOM 11608 C C . LYS B 1 654 ? -35.844 -24.172 -7.668 1 93.44 654 LYS B C 1
ATOM 11610 O O . LYS B 1 654 ? -36.219 -23.219 -6.984 1 93.44 654 LYS B O 1
ATOM 11615 N N . PHE B 1 655 ? -35.031 -25.062 -7.215 1 95.31 655 PHE B N 1
ATOM 11616 C CA . PHE B 1 655 ? -34.562 -24.969 -5.84 1 95.31 655 PHE B CA 1
ATOM 11617 C C . PHE B 1 655 ? -33.469 -23.906 -5.715 1 95.31 655 PHE B C 1
ATOM 11619 O O . PHE B 1 655 ? -33.094 -23.516 -4.602 1 95.31 655 PHE B O 1
ATOM 11626 N N . LEU B 1 656 ? -32.969 -23.391 -6.77 1 97.19 656 LEU B N 1
ATOM 11627 C CA . LEU B 1 656 ? -32 -22.281 -6.746 1 97.19 656 LEU B CA 1
ATOM 11628 C C . LEU B 1 656 ? -32.719 -20.938 -6.59 1 97.19 656 LEU B C 1
ATOM 11630 O O . LEU B 1 656 ? -33.688 -20.656 -7.32 1 97.19 656 LEU B O 1
ATOM 11634 N N . ASP B 1 657 ? -32.312 -20.141 -5.664 1 96.31 657 ASP B N 1
ATOM 11635 C CA . ASP B 1 657 ? -32.938 -18.844 -5.414 1 96.31 657 ASP B CA 1
ATOM 11636 C C . ASP B 1 657 ? -32.375 -17.766 -6.359 1 96.31 657 ASP B C 1
ATOM 11638 O O . ASP B 1 657 ? -31.266 -17.281 -6.176 1 96.31 657 ASP B O 1
ATOM 11642 N N . LYS B 1 658 ? -33.156 -17.297 -7.238 1 95.25 658 LYS B N 1
ATOM 11643 C CA . LYS B 1 658 ? -32.719 -16.344 -8.266 1 95.25 658 LYS B CA 1
ATOM 11644 C C . LYS B 1 658 ? -32.469 -14.977 -7.66 1 95.25 658 LYS B C 1
ATOM 11646 O O . LYS B 1 658 ? -31.812 -14.133 -8.289 1 95.25 658 LYS B O 1
ATOM 11651 N N . LYS B 1 659 ? -32.938 -14.703 -6.473 1 95.38 659 LYS B N 1
ATOM 11652 C CA . LYS B 1 659 ? -32.781 -13.391 -5.844 1 95.38 659 LYS B CA 1
ATOM 11653 C C . LYS B 1 659 ? -31.547 -13.344 -4.969 1 95.38 659 LYS B C 1
ATOM 11655 O O . LYS B 1 659 ? -31.109 -12.266 -4.562 1 95.38 659 LYS B O 1
ATOM 11660 N N . ARG B 1 660 ? -30.984 -14.469 -4.688 1 97.38 660 ARG B N 1
ATOM 11661 C CA . ARG B 1 660 ? -29.797 -14.555 -3.844 1 97.38 660 ARG B CA 1
ATOM 11662 C C . ARG B 1 660 ? -28.656 -15.289 -4.566 1 97.38 660 ARG B C 1
ATOM 11664 O O . ARG B 1 660 ? -28.312 -16.406 -4.199 1 97.38 660 ARG B O 1
ATOM 11671 N N . VAL B 1 661 ? -28.047 -14.602 -5.504 1 98.31 661 VAL B N 1
ATOM 11672 C CA . VAL B 1 661 ? -26.984 -15.164 -6.332 1 98.31 661 VAL B CA 1
ATOM 11673 C C . VAL B 1 661 ? -25.719 -14.336 -6.172 1 98.31 661 VAL B C 1
ATOM 11675 O O . VAL B 1 661 ? -25.734 -13.109 -6.352 1 98.31 661 VAL B O 1
ATOM 11678 N N . GLY B 1 662 ? -24.672 -14.953 -5.777 1 98.38 662 GLY B N 1
ATOM 11679 C CA . GLY B 1 662 ? -23.375 -14.312 -5.656 1 98.38 662 GLY B CA 1
ATOM 11680 C C . GLY B 1 662 ? -22.297 -14.992 -6.48 1 98.38 662 GLY B C 1
ATOM 11681 O O . GLY B 1 662 ? -22.5 -16.094 -7 1 98.38 662 GLY B O 1
ATOM 11682 N N . MET B 1 663 ? -21.203 -14.336 -6.613 1 98.5 663 MET B N 1
ATOM 11683 C CA . MET B 1 663 ? -20.047 -14.852 -7.332 1 98.5 663 MET B CA 1
ATOM 11684 C C . MET B 1 663 ? -18.75 -14.422 -6.652 1 98.5 663 MET B C 1
ATOM 11686 O O . MET B 1 663 ? -18.656 -13.305 -6.133 1 98.5 663 MET B O 1
ATOM 11690 N N . TRP B 1 664 ? -17.797 -15.281 -6.621 1 98.38 664 TRP B N 1
ATOM 11691 C CA . TRP B 1 664 ? -16.484 -14.836 -6.148 1 98.38 664 TRP B CA 1
ATOM 11692 C C . TRP B 1 664 ? -15.367 -15.664 -6.781 1 98.38 664 TRP B C 1
ATOM 11694 O O . TRP B 1 664 ? -15.625 -16.719 -7.363 1 98.38 664 TRP B O 1
ATOM 11704 N N . GLY B 1 665 ? -14.227 -15.164 -6.789 1 98.19 665 GLY B N 1
ATOM 11705 C CA . GLY B 1 665 ? -13.055 -15.836 -7.332 1 98.19 665 GLY B CA 1
ATOM 11706 C C . GLY B 1 665 ? -11.75 -15.211 -6.883 1 98.19 665 GLY B C 1
ATOM 11707 O O . GLY B 1 665 ? -11.742 -14.133 -6.293 1 98.19 665 GLY B O 1
ATOM 11708 N N . TRP B 1 666 ? -10.648 -15.922 -7.074 1 98 666 TRP B N 1
ATOM 11709 C CA . TRP B 1 666 ? -9.297 -15.547 -6.668 1 98 666 TRP B CA 1
ATOM 11710 C C . TRP B 1 666 ? -8.367 -15.453 -7.875 1 98 666 TRP B C 1
ATOM 11712 O O . TRP B 1 666 ? -8.477 -16.25 -8.812 1 98 666 TRP B O 1
ATOM 11722 N N . SER B 1 667 ? -7.461 -14.445 -7.914 1 98.12 667 SER B N 1
ATOM 11723 C CA . SER B 1 667 ? -6.52 -14.297 -9.016 1 98.12 667 SER B CA 1
ATOM 11724 C C . SER B 1 667 ? -7.246 -14.109 -10.344 1 98.12 667 SER B C 1
ATOM 11726 O O . SER B 1 667 ? -8.102 -13.234 -10.477 1 98.12 667 SER B O 1
ATOM 11728 N N . TYR B 1 668 ? -7.059 -15.008 -11.344 1 98.5 668 TYR B N 1
ATOM 11729 C CA . TYR B 1 668 ? -7.82 -14.945 -12.586 1 98.5 668 TYR B CA 1
ATOM 11730 C C . TYR B 1 668 ? -9.312 -15.039 -12.312 1 98.5 668 TYR B C 1
ATOM 11732 O O . TYR B 1 668 ? -10.125 -14.414 -13 1 98.5 668 TYR B O 1
ATOM 11740 N N . GLY B 1 669 ? -9.703 -15.781 -11.297 1 98.44 669 GLY B N 1
ATOM 11741 C CA . GLY B 1 669 ? -11.102 -15.852 -10.906 1 98.44 669 GLY B CA 1
ATOM 11742 C C . GLY B 1 669 ? -11.664 -14.516 -10.453 1 98.44 669 GLY B C 1
ATOM 11743 O O . GLY B 1 669 ? -12.836 -14.211 -10.695 1 98.44 669 GLY B O 1
ATOM 11744 N N . GLY B 1 670 ? -10.797 -13.75 -9.727 1 98.75 670 GLY B N 1
ATOM 11745 C CA . GLY B 1 670 ? -11.188 -12.383 -9.406 1 98.75 670 GLY B CA 1
ATOM 11746 C C . GLY B 1 670 ? -11.391 -11.516 -10.641 1 98.75 670 GLY B C 1
ATOM 11747 O O . GLY B 1 670 ? -12.305 -10.703 -10.688 1 98.75 670 GLY B O 1
ATOM 11748 N N . PHE B 1 671 ? -10.508 -11.703 -11.625 1 98.75 671 PHE B N 1
ATOM 11749 C CA . PHE B 1 671 ? -10.617 -11.031 -12.914 1 98.75 671 PHE B CA 1
ATOM 11750 C C . PHE B 1 671 ? -11.945 -11.352 -13.586 1 98.75 671 PHE B C 1
ATOM 11752 O O . PHE B 1 671 ? -12.656 -10.445 -14.016 1 98.75 671 PHE B O 1
ATOM 11759 N N . VAL B 1 672 ? -12.344 -12.625 -13.609 1 98.81 672 VAL B N 1
ATOM 11760 C CA . VAL B 1 672 ? -13.578 -13.055 -14.25 1 98.81 672 VAL B CA 1
ATOM 11761 C C . VAL B 1 672 ? -14.781 -12.531 -13.469 1 98.81 672 VAL B C 1
ATOM 11763 O O . VAL B 1 672 ? -15.766 -12.078 -14.055 1 98.81 672 VAL B O 1
ATOM 11766 N N . THR B 1 673 ? -14.703 -12.586 -12.164 1 98.88 673 THR B N 1
ATOM 11767 C CA . THR B 1 673 ? -15.781 -12.078 -11.32 1 98.88 673 THR B CA 1
ATOM 11768 C C . THR B 1 673 ? -16.031 -10.594 -11.602 1 98.88 673 THR B C 1
ATOM 11770 O O . THR B 1 673 ? -17.172 -10.18 -11.789 1 98.88 673 THR B O 1
ATOM 11773 N N . ALA B 1 674 ? -14.961 -9.805 -11.688 1 98.81 674 ALA B N 1
ATOM 11774 C CA . ALA B 1 674 ? -15.086 -8.375 -11.961 1 98.81 674 ALA B CA 1
ATOM 11775 C C . ALA B 1 674 ? -15.727 -8.133 -13.32 1 98.81 674 ALA B C 1
ATOM 11777 O O . ALA B 1 674 ? -16.641 -7.316 -13.453 1 98.81 674 ALA B O 1
ATOM 11778 N N . HIS B 1 675 ? -15.281 -8.836 -14.281 1 98.81 675 HIS B N 1
ATOM 11779 C CA . HIS B 1 675 ? -15.812 -8.664 -15.633 1 98.81 675 HIS B CA 1
ATOM 11780 C C . HIS B 1 675 ? -17.25 -9.148 -15.719 1 98.81 675 HIS B C 1
ATOM 11782 O O . HIS B 1 675 ? -18.062 -8.586 -16.469 1 98.81 675 HIS B O 1
ATOM 11788 N N . ALA B 1 676 ? -17.547 -10.266 -15.023 1 98.75 676 ALA B N 1
ATOM 11789 C CA . ALA B 1 676 ? -18.922 -10.75 -15.023 1 98.75 676 ALA B CA 1
ATOM 11790 C C . ALA B 1 676 ? -19.891 -9.68 -14.508 1 98.75 676 ALA B C 1
ATOM 11792 O O . ALA B 1 676 ? -20.938 -9.453 -15.102 1 98.75 676 ALA B O 1
ATOM 11793 N N . ILE B 1 677 ? -19.516 -8.984 -13.438 1 98.62 677 ILE B N 1
ATOM 11794 C CA . ILE B 1 677 ? -20.359 -7.926 -12.898 1 98.62 677 ILE B CA 1
ATOM 11795 C C . ILE B 1 677 ? -20.453 -6.777 -13.898 1 98.62 677 ILE B C 1
ATOM 11797 O O . ILE B 1 677 ? -21.547 -6.254 -14.164 1 98.62 677 ILE B O 1
ATOM 11801 N N . ALA B 1 678 ? -19.281 -6.395 -14.461 1 98.19 678 ALA B N 1
ATOM 11802 C CA . ALA B 1 678 ? -19.234 -5.273 -15.391 1 98.19 678 ALA B CA 1
ATOM 11803 C C . ALA B 1 678 ? -20.125 -5.531 -16.609 1 98.19 678 ALA B C 1
ATOM 11805 O O . ALA B 1 678 ? -20.672 -4.598 -17.203 1 98.19 678 ALA B O 1
ATOM 11806 N N . ARG B 1 679 ? -20.312 -6.82 -16.938 1 97.25 679 ARG B N 1
ATOM 11807 C CA . ARG B 1 679 ? -21.016 -7.172 -18.172 1 97.25 679 ARG B CA 1
ATOM 11808 C C . ARG B 1 679 ? -22.406 -7.703 -17.875 1 97.25 679 ARG B C 1
ATOM 11810 O O . ARG B 1 679 ? -23.172 -8.039 -18.797 1 97.25 679 ARG B O 1
ATOM 11817 N N . ASP B 1 680 ? -22.75 -7.844 -16.625 1 97.19 680 ASP B N 1
ATOM 11818 C CA . ASP B 1 680 ? -24.031 -8.398 -16.203 1 97.19 680 ASP B CA 1
ATOM 11819 C C . ASP B 1 680 ? -25.141 -7.348 -16.312 1 97.19 680 ASP B C 1
ATOM 11821 O O . ASP B 1 680 ? -25.641 -6.859 -15.297 1 97.19 680 ASP B O 1
ATOM 11825 N N . ASN B 1 681 ? -25.641 -7.121 -17.438 1 95.75 681 ASN B N 1
ATOM 11826 C CA . ASN B 1 681 ? -26.656 -6.086 -17.672 1 95.75 681 ASN B CA 1
ATOM 11827 C C . ASN B 1 681 ? -28.016 -6.5 -17.141 1 95.75 681 ASN B C 1
ATOM 11829 O O . ASN B 1 681 ? -28.891 -5.652 -16.922 1 95.75 681 ASN B O 1
ATOM 11833 N N . ASP B 1 682 ? -28.188 -7.801 -16.891 1 95.5 682 ASP B N 1
ATOM 11834 C CA . ASP B 1 682 ? -29.453 -8.289 -16.359 1 95.5 682 ASP B CA 1
ATOM 11835 C C . ASP B 1 682 ? -29.422 -8.344 -14.836 1 95.5 682 ASP B C 1
ATOM 11837 O O . ASP B 1 682 ? -30.422 -8.656 -14.195 1 95.5 682 ASP B O 1
ATOM 11841 N N . HIS B 1 683 ? -28.312 -8.117 -14.219 1 95.38 683 HIS B N 1
ATOM 11842 C CA . HIS B 1 683 ? -28.125 -8.07 -12.766 1 95.38 683 HIS B CA 1
ATOM 11843 C C . HIS B 1 683 ? -28.484 -9.414 -12.125 1 95.38 683 HIS B C 1
ATOM 11845 O O . HIS B 1 683 ? -29.25 -9.461 -11.172 1 95.38 683 HIS B O 1
ATOM 11851 N N . VAL B 1 684 ? -27.875 -10.398 -12.758 1 97.31 684 VAL B N 1
ATOM 11852 C CA . VAL B 1 684 ? -28.031 -11.766 -12.258 1 97.31 684 VAL B CA 1
ATOM 11853 C C . VAL B 1 684 ? -27.406 -11.875 -10.867 1 97.31 684 VAL B C 1
ATOM 11855 O O . VAL B 1 684 ? -28 -12.484 -9.969 1 97.31 684 VAL B O 1
ATOM 11858 N N . PHE B 1 685 ? -26.312 -11.297 -10.688 1 98.31 685 PHE B N 1
ATOM 11859 C CA . PHE B 1 685 ? -25.562 -11.391 -9.438 1 98.31 685 PHE B CA 1
ATOM 11860 C C . PHE B 1 685 ? -25.891 -10.203 -8.531 1 98.31 685 PHE B C 1
ATOM 11862 O O . PHE B 1 685 ? -25.969 -9.07 -9 1 98.31 685 PHE B O 1
ATOM 11869 N N . LYS B 1 686 ? -26.016 -10.477 -7.238 1 97.38 686 LYS B N 1
ATOM 11870 C CA . LYS B 1 686 ? -26.328 -9.43 -6.266 1 97.38 686 LYS B CA 1
ATOM 11871 C C . LYS B 1 686 ? -25.125 -9.125 -5.387 1 97.38 686 LYS B C 1
ATOM 11873 O O . LYS B 1 686 ? -25.062 -8.055 -4.766 1 97.38 686 LYS B O 1
ATOM 11878 N N . CYS B 1 687 ? -24.219 -10.094 -5.316 1 97.25 687 CYS B N 1
ATOM 11879 C CA . CYS B 1 687 ? -23.016 -9.969 -4.508 1 97.25 687 CYS B CA 1
ATOM 11880 C C . CYS B 1 687 ? -21.797 -10.5 -5.258 1 97.25 687 CYS B C 1
ATOM 11882 O O . CYS B 1 687 ? -21.891 -11.5 -5.969 1 97.25 687 CYS B O 1
ATOM 11884 N N . ALA B 1 688 ? -20.688 -9.836 -5.102 1 98.56 688 ALA B N 1
ATOM 11885 C CA . ALA B 1 688 ? -19.469 -10.281 -5.773 1 98.56 688 ALA B CA 1
ATOM 11886 C C . ALA B 1 688 ? -18.234 -10.023 -4.91 1 98.56 688 ALA B C 1
ATOM 11888 O O . ALA B 1 688 ? -18.109 -8.961 -4.309 1 98.56 688 ALA B O 1
ATOM 11889 N N . ALA B 1 689 ? -17.391 -10.977 -4.77 1 98.81 689 ALA B N 1
ATOM 11890 C CA . ALA B 1 689 ? -16.109 -10.82 -4.086 1 98.81 689 ALA B CA 1
ATOM 11891 C C . ALA B 1 689 ? -14.945 -11.148 -5.016 1 98.81 689 ALA B C 1
ATOM 11893 O O . ALA B 1 689 ? -14.953 -12.18 -5.691 1 98.81 689 ALA B O 1
ATOM 11894 N N . MET B 1 690 ? -14.047 -10.281 -5.137 1 98.88 690 MET B N 1
ATOM 11895 C CA . MET B 1 690 ? -12.836 -10.438 -5.945 1 98.88 690 MET B CA 1
ATOM 11896 C C . MET B 1 690 ? -11.594 -10.469 -5.062 1 98.88 690 MET B C 1
ATOM 11898 O O . MET B 1 690 ? -11.281 -9.484 -4.391 1 98.88 690 MET B O 1
ATOM 11902 N N . ILE B 1 691 ? -10.859 -11.547 -5.074 1 98.69 691 ILE B N 1
ATOM 11903 C CA . ILE B 1 691 ? -9.656 -11.664 -4.254 1 98.69 691 ILE B CA 1
ATOM 11904 C C . ILE B 1 691 ? -8.414 -11.648 -5.145 1 98.69 691 ILE B C 1
ATOM 11906 O O . ILE B 1 691 ? -8.266 -12.508 -6.023 1 98.69 691 ILE B O 1
ATOM 11910 N N . ALA B 1 692 ? -7.523 -10.703 -4.984 1 98.62 692 ALA B N 1
ATOM 11911 C CA . ALA B 1 692 ? -6.262 -10.523 -5.695 1 98.62 692 ALA B CA 1
ATOM 11912 C C . ALA B 1 692 ? -6.461 -10.609 -7.203 1 98.62 692 ALA B C 1
ATOM 11914 O O . ALA B 1 692 ? -5.758 -11.352 -7.891 1 98.62 692 ALA B O 1
ATOM 11915 N N . PRO B 1 693 ? -7.383 -9.828 -7.742 1 98.75 693 PRO B N 1
ATOM 11916 C CA . PRO B 1 693 ? -7.715 -9.945 -9.164 1 98.75 693 PRO B CA 1
ATOM 11917 C C . PRO B 1 693 ? -6.66 -9.312 -10.07 1 98.75 693 PRO B C 1
ATOM 11919 O O . PRO B 1 693 ? -6.078 -8.281 -9.719 1 98.75 693 PRO B O 1
ATOM 11922 N N . VAL B 1 694 ? -6.434 -9.922 -11.195 1 98.69 694 VAL B N 1
ATOM 11923 C CA . VAL B 1 694 ? -5.883 -9.148 -12.305 1 98.69 694 VAL B CA 1
ATOM 11924 C C . VAL B 1 694 ? -6.938 -8.172 -12.828 1 98.69 694 VAL B C 1
ATOM 11926 O O . VAL B 1 694 ? -8.102 -8.547 -13.008 1 98.69 694 VAL B O 1
ATOM 11929 N N . VAL B 1 695 ? -6.594 -6.938 -12.984 1 98.5 695 VAL B N 1
ATOM 11930 C CA . VAL B 1 695 ? -7.559 -5.934 -13.422 1 98.5 695 VAL B CA 1
ATOM 11931 C C . VAL B 1 695 ? -7.25 -5.504 -14.852 1 98.5 695 VAL B C 1
ATOM 11933 O O . VAL B 1 695 ? -8.156 -5.16 -15.609 1 98.5 695 VAL B O 1
ATOM 11936 N N . ASN B 1 696 ? -5.992 -5.484 -15.219 1 98.06 696 ASN B N 1
ATOM 11937 C CA . ASN B 1 696 ? -5.449 -5.078 -16.516 1 98.06 696 ASN B CA 1
ATOM 11938 C C . ASN B 1 696 ? -4.246 -5.93 -16.906 1 98.06 696 ASN B C 1
ATOM 11940 O O . ASN B 1 696 ? -3.178 -5.82 -16.312 1 98.06 696 ASN B O 1
ATOM 11944 N N . PHE B 1 697 ? -4.422 -6.695 -18 1 98.44 697 PHE B N 1
ATOM 11945 C CA . PHE B 1 697 ? -3.371 -7.645 -18.359 1 98.44 697 PHE B CA 1
ATOM 11946 C C . PHE B 1 697 ? -2.145 -6.922 -18.891 1 98.44 697 PHE B C 1
ATOM 11948 O O . PHE B 1 697 ? -1.07 -7.512 -19.016 1 98.44 697 PHE B O 1
ATOM 11955 N N . LYS B 1 698 ? -2.211 -5.668 -19.156 1 97.88 698 LYS B N 1
ATOM 11956 C CA . LYS B 1 698 ? -1.02 -4.887 -19.484 1 97.88 698 LYS B CA 1
ATOM 11957 C C . LYS B 1 698 ? -0.13 -4.715 -18.25 1 97.88 698 LYS B C 1
ATOM 11959 O O . LYS B 1 698 ? 1.042 -4.355 -18.375 1 97.88 698 LYS B O 1
ATOM 11964 N N . MET B 1 699 ? -0.71 -4.961 -17.062 1 98.12 699 MET B N 1
ATOM 11965 C CA . MET B 1 699 ? 0.02 -4.789 -15.82 1 98.12 699 MET B CA 1
ATOM 11966 C C . MET B 1 699 ? 0.534 -6.129 -15.297 1 98.12 699 MET B C 1
ATOM 11968 O O . MET B 1 699 ? 1.114 -6.199 -14.211 1 98.12 699 MET B O 1
ATOM 11972 N N . TYR B 1 700 ? 0.325 -7.215 -15.977 1 98.31 700 TYR B N 1
ATOM 11973 C CA . TYR B 1 700 ? 0.769 -8.547 -15.578 1 98.31 700 TYR B CA 1
ATOM 11974 C C . TYR B 1 700 ? 2.006 -8.969 -16.359 1 98.31 700 TYR B C 1
ATOM 11976 O O . TYR B 1 700 ? 2.412 -8.281 -17.312 1 98.31 700 TYR B O 1
ATOM 11984 N N . ASP B 1 701 ? 2.66 -10.016 -15.992 1 98.06 701 ASP B N 1
ATOM 11985 C CA . ASP B 1 701 ? 3.947 -10.383 -16.578 1 98.06 701 ASP B CA 1
ATOM 11986 C C . ASP B 1 701 ? 3.797 -10.734 -18.047 1 98.06 701 ASP B C 1
ATOM 11988 O O . ASP B 1 701 ? 2.773 -11.289 -18.469 1 98.06 701 ASP B O 1
ATOM 11992 N N . ALA B 1 702 ? 4.781 -10.5 -18.828 1 98.38 702 ALA B N 1
ATOM 11993 C CA . ALA B 1 702 ? 4.785 -10.664 -20.281 1 98.38 702 ALA B CA 1
ATOM 11994 C C . ALA B 1 702 ? 4.688 -12.133 -20.672 1 98.38 702 ALA B C 1
ATOM 11996 O O . ALA B 1 702 ? 4.008 -12.484 -21.641 1 98.38 702 ALA B O 1
ATOM 11997 N N . ILE B 1 703 ? 5.355 -13.023 -19.953 1 98.38 703 ILE B N 1
ATOM 11998 C CA . ILE B 1 703 ? 5.426 -14.43 -20.328 1 98.38 703 ILE B CA 1
ATOM 11999 C C . ILE B 1 703 ? 4.023 -15.039 -20.312 1 98.38 703 ILE B C 1
ATOM 12001 O O . ILE B 1 703 ? 3.588 -15.625 -21.312 1 98.38 703 ILE B O 1
ATOM 12005 N N . TYR B 1 704 ? 3.289 -14.875 -19.266 1 98.44 704 TYR B N 1
ATOM 12006 C CA . TYR B 1 704 ? 1.936 -15.406 -19.156 1 98.44 704 TYR B CA 1
ATOM 12007 C C . TYR B 1 704 ? 0.985 -14.703 -20.109 1 98.44 704 TYR B C 1
ATOM 12009 O O . TYR B 1 704 ? 0.261 -15.352 -20.875 1 98.44 704 TYR B O 1
ATOM 12017 N N . THR B 1 705 ? 0.975 -13.391 -20.047 1 98.62 705 THR B N 1
ATOM 12018 C CA . THR B 1 705 ? -0.015 -12.602 -20.766 1 98.62 705 THR B CA 1
ATOM 12019 C C . THR B 1 705 ? 0.105 -12.836 -22.281 1 98.62 705 THR B C 1
ATOM 12021 O O . THR B 1 705 ? -0.894 -13.094 -22.953 1 98.62 705 THR B O 1
ATOM 12024 N N . GLU B 1 706 ? 1.28 -12.812 -22.781 1 98.44 706 GLU B N 1
ATOM 12025 C CA . GLU B 1 706 ? 1.47 -12.891 -24.219 1 98.44 706 GLU B CA 1
ATOM 12026 C C . GLU B 1 706 ? 1.356 -14.32 -24.734 1 98.44 706 GLU B C 1
ATOM 12028 O O . GLU B 1 706 ? 1.124 -14.555 -25.922 1 98.44 706 GLU B O 1
ATOM 12033 N N . ARG B 1 707 ? 1.509 -15.281 -23.828 1 98.5 707 ARG B N 1
ATOM 12034 C CA . ARG B 1 707 ? 1.199 -16.656 -24.172 1 98.5 707 ARG B CA 1
ATOM 12035 C C . ARG B 1 707 ? -0.265 -16.812 -24.562 1 98.5 707 ARG B C 1
ATOM 12037 O O . ARG B 1 707 ? -0.577 -17.469 -25.562 1 98.5 707 ARG B O 1
ATOM 12044 N N . TYR B 1 708 ? -1.117 -16.141 -23.875 1 98.5 708 TYR B N 1
ATOM 12045 C CA . TYR B 1 708 ? -2.545 -16.391 -24.047 1 98.5 708 TYR B CA 1
ATOM 12046 C C . TYR B 1 708 ? -3.182 -15.305 -24.906 1 98.5 708 TYR B C 1
ATOM 12048 O O . TYR B 1 708 ? -4.227 -15.523 -25.531 1 98.5 708 TYR B O 1
ATOM 12056 N N . MET B 1 709 ? -2.562 -14.18 -24.969 1 98.25 709 MET B N 1
ATOM 12057 C CA . MET B 1 709 ? -3.092 -13.102 -25.797 1 98.25 709 MET B CA 1
ATOM 12058 C C . MET B 1 709 ? -2.449 -13.102 -27.188 1 98.25 709 MET B C 1
ATOM 12060 O O . MET B 1 709 ? -2.963 -12.477 -28.109 1 98.25 709 MET B O 1
ATOM 12064 N N . GLY B 1 710 ? -1.315 -13.828 -27.344 1 96.69 710 GLY B N 1
ATOM 12065 C CA . GLY B 1 710 ? -0.616 -13.812 -28.609 1 96.69 710 GLY B CA 1
ATOM 12066 C C . GLY B 1 710 ? -0.313 -12.414 -29.109 1 96.69 710 GLY B C 1
ATOM 12067 O O . GLY B 1 710 ? 0.158 -11.562 -28.344 1 96.69 710 GLY B O 1
ATOM 12068 N N . ASN B 1 711 ? -0.456 -12.203 -30.312 1 94.75 711 ASN B N 1
ATOM 12069 C CA . ASN B 1 711 ? -0.265 -10.891 -30.922 1 94.75 711 ASN B CA 1
ATOM 12070 C C . ASN B 1 711 ? -1.577 -10.117 -31.016 1 94.75 711 ASN B C 1
ATOM 12072 O O . ASN B 1 711 ? -1.881 -9.516 -32.031 1 94.75 711 ASN B O 1
ATOM 12076 N N . ALA B 1 712 ? -2.311 -10.219 -30.047 1 95.44 712 ALA B N 1
ATOM 12077 C CA . ALA B 1 712 ? -3.623 -9.578 -30.016 1 95.44 712 ALA B CA 1
ATOM 12078 C C . ALA B 1 712 ? -3.502 -8.07 -30.219 1 95.44 712 ALA B C 1
ATOM 12080 O O . ALA B 1 712 ? -2.436 -7.488 -29.984 1 95.44 712 ALA B O 1
ATOM 12081 N N . THR B 1 713 ? -4.578 -7.395 -30.578 1 95 713 THR B N 1
ATOM 12082 C CA . THR B 1 713 ? -4.633 -5.957 -30.844 1 95 713 THR B CA 1
ATOM 12083 C C . THR B 1 713 ? -4.672 -5.172 -29.531 1 95 713 THR B C 1
ATOM 12085 O O . THR B 1 713 ? -4.914 -5.746 -28.469 1 95 713 THR B O 1
ATOM 12088 N N . GLN B 1 714 ? -4.398 -3.934 -29.656 1 94.81 714 GLN B N 1
ATOM 12089 C CA . GLN B 1 714 ? -4.523 -3.047 -28.5 1 94.81 714 GLN B CA 1
ATOM 12090 C C . GLN B 1 714 ? -5.949 -3.055 -27.953 1 94.81 714 GLN B C 1
ATOM 12092 O O . GLN B 1 714 ? -6.156 -2.986 -26.734 1 94.81 714 GLN B O 1
ATOM 12097 N N . HIS B 1 715 ? -6.871 -3.096 -28.828 1 95.62 715 HIS B N 1
ATOM 12098 C CA . HIS B 1 715 ? -8.266 -3.141 -28.406 1 95.62 715 HIS B CA 1
ATOM 12099 C C . HIS B 1 715 ? -8.547 -4.371 -27.562 1 95.62 715 HIS B C 1
ATOM 12101 O O . HIS B 1 715 ? -9.258 -4.281 -26.547 1 95.62 715 HIS B O 1
ATOM 12107 N N . ALA B 1 716 ? -8.047 -5.535 -27.984 1 96.94 716 ALA B N 1
ATOM 12108 C CA . ALA B 1 716 ? -8.219 -6.762 -27.219 1 96.94 716 ALA B CA 1
ATOM 12109 C C . ALA B 1 716 ? -7.629 -6.613 -25.812 1 96.94 716 ALA B C 1
ATOM 12111 O O . ALA B 1 716 ? -8.211 -7.086 -24.828 1 96.94 716 ALA B O 1
ATOM 12112 N N . TYR B 1 717 ? -6.484 -5.949 -25.75 1 96.69 717 TYR B N 1
ATOM 12113 C CA . TYR B 1 717 ? -5.871 -5.691 -24.453 1 96.69 717 TYR B CA 1
ATOM 12114 C C . TYR B 1 717 ? -6.723 -4.73 -23.625 1 96.69 717 TYR B C 1
ATOM 12116 O O . TYR B 1 717 ? -6.848 -4.891 -22.422 1 96.69 717 TYR B O 1
ATOM 12124 N N . ASP B 1 718 ? -7.281 -3.74 -24.266 1 96.19 718 ASP B N 1
ATOM 12125 C CA . ASP B 1 718 ? -8.133 -2.781 -23.578 1 96.19 718 ASP B CA 1
ATOM 12126 C C . ASP B 1 718 ? -9.352 -3.471 -22.953 1 96.19 718 ASP B C 1
ATOM 12128 O O . ASP B 1 718 ? -9.82 -3.076 -21.891 1 96.19 718 ASP B O 1
ATOM 12132 N N . LEU B 1 719 ? -9.797 -4.496 -23.625 1 96.69 719 LEU B N 1
ATOM 12133 C CA . LEU B 1 719 ? -10.969 -5.223 -23.156 1 96.69 719 LEU B CA 1
ATOM 12134 C C . LEU B 1 719 ? -10.648 -6.012 -21.891 1 96.69 719 LEU B C 1
ATOM 12136 O O . LEU B 1 719 ? -11.555 -6.41 -21.156 1 96.69 719 LEU B O 1
ATOM 12140 N N . THR B 1 720 ? -9.406 -6.246 -21.625 1 97.75 720 THR B N 1
ATOM 12141 C CA . THR B 1 720 ? -9.031 -6.961 -20.422 1 97.75 720 THR B CA 1
ATOM 12142 C C . THR B 1 720 ? -9.078 -6.031 -19.203 1 97.75 720 THR B C 1
ATOM 12144 O O . THR B 1 720 ? -9.008 -6.488 -18.062 1 97.75 720 THR B O 1
ATOM 12147 N N . ASN B 1 721 ? -9.102 -4.73 -19.391 1 98.06 721 ASN B N 1
ATOM 12148 C CA . ASN B 1 721 ? -9.086 -3.754 -18.312 1 98.06 721 ASN B CA 1
ATOM 12149 C C . ASN B 1 721 ? -10.492 -3.479 -17.781 1 98.06 721 ASN B C 1
ATOM 12151 O O . ASN B 1 721 ? -11.203 -2.629 -18.312 1 98.06 721 ASN B O 1
ATOM 12155 N N . VAL B 1 722 ? -10.844 -4.109 -16.703 1 98.12 722 VAL B N 1
ATOM 12156 C CA . VAL B 1 722 ? -12.195 -4.004 -16.172 1 98.12 722 VAL B CA 1
ATOM 12157 C C . VAL B 1 722 ? -12.398 -2.625 -15.547 1 98.12 722 VAL B C 1
ATOM 12159 O O . VAL B 1 722 ? -13.539 -2.174 -15.383 1 98.12 722 VAL B O 1
ATOM 12162 N N . ALA B 1 723 ? -11.344 -1.867 -15.242 1 97.62 723 ALA B N 1
ATOM 12163 C CA . ALA B 1 723 ? -11.43 -0.551 -14.617 1 97.62 723 ALA B CA 1
ATOM 12164 C C . ALA B 1 723 ? -11.984 0.487 -15.586 1 97.62 723 ALA B C 1
ATOM 12166 O O . ALA B 1 723 ? -12.367 1.586 -15.18 1 97.62 723 ALA B O 1
ATOM 12167 N N . THR B 1 724 ? -12.094 0.165 -16.844 1 95.75 724 THR B N 1
ATOM 12168 C CA . THR B 1 724 ? -12.531 1.116 -17.875 1 95.75 724 THR B CA 1
ATOM 12169 C C . THR B 1 724 ? -14.023 1.403 -17.734 1 95.75 724 THR B C 1
ATOM 12171 O O . THR B 1 724 ? -14.484 2.486 -18.094 1 95.75 724 THR B O 1
ATOM 12174 N N . ASN B 1 725 ? -14.797 0.472 -17.297 1 95.94 725 ASN B N 1
ATOM 12175 C CA . ASN B 1 725 ? -16.234 0.656 -17.078 1 95.94 725 ASN B CA 1
ATOM 12176 C C . ASN B 1 725 ? -16.719 -0.13 -15.867 1 95.94 725 ASN B C 1
ATOM 12178 O O . ASN B 1 725 ? -16.875 -1.35 -15.938 1 95.94 725 ASN B O 1
ATOM 12182 N N . VAL B 1 726 ? -17.016 0.584 -14.852 1 97.94 726 VAL B N 1
ATOM 12183 C CA . VAL B 1 726 ? -17.422 -0.074 -13.617 1 97.94 726 VAL B CA 1
ATOM 12184 C C . VAL B 1 726 ? -18.859 0.32 -13.266 1 97.94 726 VAL B C 1
ATOM 12186 O O . VAL B 1 726 ? -19.266 0.242 -12.109 1 97.94 726 VAL B O 1
ATOM 12189 N N . THR B 1 727 ? -19.672 0.771 -14.164 1 97.38 727 THR B N 1
ATOM 12190 C CA . THR B 1 727 ? -21.016 1.319 -13.961 1 97.38 727 THR B CA 1
ATOM 12191 C C . THR B 1 727 ? -21.922 0.291 -13.305 1 97.38 727 THR B C 1
ATOM 12193 O O . THR B 1 727 ? -22.703 0.625 -12.398 1 97.38 727 THR B O 1
ATOM 12196 N N . ASN B 1 728 ? -21.844 -0.942 -13.742 1 97.88 728 ASN B N 1
ATOM 12197 C CA . ASN B 1 728 ? -22.75 -1.977 -13.25 1 97.88 728 ASN B CA 1
ATOM 12198 C C . ASN B 1 728 ? -22.5 -2.287 -11.781 1 97.88 728 ASN B C 1
ATOM 12200 O O . ASN B 1 728 ? -23.328 -2.91 -11.117 1 97.88 728 ASN B O 1
ATOM 12204 N N . PHE B 1 729 ? -21.375 -1.861 -11.281 1 98.31 729 PHE B N 1
ATOM 12205 C CA . PHE B 1 729 ? -21.047 -2.137 -9.883 1 98.31 729 PHE B CA 1
ATOM 12206 C C . PHE B 1 729 ? -21.922 -1.31 -8.953 1 98.31 729 PHE B C 1
ATOM 12208 O O . PHE B 1 729 ? -22 -1.583 -7.75 1 98.31 729 PHE B O 1
ATOM 12215 N N . HIS B 1 730 ? -22.641 -0.286 -9.461 1 97.19 730 HIS B N 1
ATOM 12216 C CA . HIS B 1 730 ? -23.594 0.473 -8.656 1 97.19 730 HIS B CA 1
ATOM 12217 C C . HIS B 1 730 ? -24.734 -0.407 -8.188 1 97.19 730 HIS B C 1
ATOM 12219 O O . HIS B 1 730 ? -25.438 -0.071 -7.227 1 97.19 730 HIS B O 1
ATOM 12225 N N . PHE B 1 731 ? -24.906 -1.602 -8.836 1 95.88 731 PHE B N 1
ATOM 12226 C CA . PHE B 1 731 ? -26.109 -2.398 -8.594 1 95.88 731 PHE B CA 1
ATOM 12227 C C . PHE B 1 731 ? -25.766 -3.678 -7.844 1 95.88 731 PHE B C 1
ATOM 12229 O O . PHE B 1 731 ? -26.609 -4.555 -7.68 1 95.88 731 PHE B O 1
ATOM 12236 N N . VAL B 1 732 ? -24.578 -3.848 -7.52 1 96.88 732 VAL B N 1
ATOM 12237 C CA . VAL B 1 732 ? -24.109 -5.055 -6.848 1 96.88 732 VAL B CA 1
ATOM 12238 C C . VAL B 1 732 ? -23.328 -4.676 -5.59 1 96.88 732 VAL B C 1
ATOM 12240 O O . VAL B 1 732 ? -22.594 -3.682 -5.582 1 96.88 732 VAL B O 1
ATOM 12243 N N . ARG B 1 733 ? -23.453 -5.41 -4.488 1 97.38 733 ARG B N 1
ATOM 12244 C CA . ARG B 1 733 ? -22.531 -5.281 -3.371 1 97.38 733 ARG B CA 1
ATOM 12245 C C . ARG B 1 733 ? -21.203 -5.98 -3.672 1 97.38 733 ARG B C 1
ATOM 12247 O O . ARG B 1 733 ? -21.188 -7.168 -4.004 1 97.38 733 ARG B O 1
ATOM 12254 N N . SER B 1 734 ? -20.172 -5.273 -3.59 1 98.31 734 SER B N 1
ATOM 12255 C CA . SER B 1 734 ? -18.891 -5.855 -3.998 1 98.31 734 SER B CA 1
ATOM 12256 C C . SER B 1 734 ? -17.859 -5.773 -2.877 1 98.31 734 SER B C 1
ATOM 12258 O O . SER B 1 734 ? -17.875 -4.828 -2.084 1 98.31 734 SER B O 1
ATOM 12260 N N . LEU B 1 735 ? -17.031 -6.766 -2.77 1 98.75 735 LEU B N 1
ATOM 12261 C CA . LEU B 1 735 ? -15.914 -6.867 -1.836 1 98.75 735 LEU B CA 1
ATOM 12262 C C . LEU B 1 735 ? -14.602 -7.121 -2.58 1 98.75 735 LEU B C 1
ATOM 12264 O O . LEU B 1 735 ? -14.508 -8.055 -3.383 1 98.75 735 LEU B O 1
ATOM 12268 N N . LEU B 1 736 ? -13.664 -6.27 -2.381 1 98.75 736 LEU B N 1
ATOM 12269 C CA . LEU B 1 736 ? -12.32 -6.391 -2.953 1 98.75 736 LEU B CA 1
ATOM 12270 C C . LEU B 1 736 ? -11.297 -6.703 -1.873 1 98.75 736 LEU B C 1
ATOM 12272 O O . LEU B 1 736 ? -11.242 -6.027 -0.844 1 98.75 736 LEU B O 1
ATOM 12276 N N . ILE B 1 737 ? -10.523 -7.777 -2.039 1 98.81 737 ILE B N 1
ATOM 12277 C CA . ILE B 1 737 ? -9.508 -8.188 -1.078 1 98.81 737 ILE B CA 1
ATOM 12278 C C . ILE B 1 737 ? -8.164 -8.336 -1.783 1 98.81 737 ILE B C 1
ATOM 12280 O O . ILE B 1 737 ? -8.086 -8.891 -2.881 1 98.81 737 ILE B O 1
ATOM 12284 N N . HIS B 1 738 ? -7.051 -7.898 -1.19 1 98.88 738 HIS B N 1
ATOM 12285 C CA . HIS B 1 738 ? -5.742 -8.031 -1.826 1 98.88 738 HIS B CA 1
ATOM 12286 C C . HIS B 1 738 ? -4.621 -7.988 -0.794 1 98.88 738 HIS B C 1
ATOM 12288 O O . HIS B 1 738 ? -4.742 -7.316 0.234 1 98.88 738 HIS B O 1
ATOM 12294 N N . GLY B 1 739 ? -3.566 -8.719 -1.001 1 98.56 739 GLY B N 1
ATOM 12295 C CA . GLY B 1 739 ? -2.346 -8.578 -0.222 1 98.56 739 GLY B CA 1
ATOM 12296 C C . GLY B 1 739 ? -1.423 -7.496 -0.75 1 98.56 739 GLY B C 1
ATOM 12297 O O . GLY B 1 739 ? -1.186 -7.414 -1.957 1 98.56 739 GLY B O 1
ATOM 12298 N N . LEU B 1 740 ? -0.86 -6.703 0.14 1 98.12 740 LEU B N 1
ATOM 12299 C CA . LEU B 1 740 ? -0.035 -5.582 -0.301 1 98.12 740 LEU B CA 1
ATOM 12300 C C . LEU B 1 740 ? 1.347 -6.062 -0.733 1 98.12 740 LEU B C 1
ATOM 12302 O O . LEU B 1 740 ? 2.064 -5.348 -1.438 1 98.12 740 LEU B O 1
ATOM 12306 N N . ALA B 1 741 ? 1.74 -7.227 -0.309 1 96.69 741 ALA B N 1
ATOM 12307 C CA . ALA B 1 741 ? 3.043 -7.773 -0.683 1 96.69 741 ALA B CA 1
ATOM 12308 C C . ALA B 1 741 ? 2.904 -8.82 -1.787 1 96.69 741 ALA B C 1
ATOM 12310 O O . ALA B 1 741 ? 3.764 -9.688 -1.938 1 96.69 741 ALA B O 1
ATOM 12311 N N . ASP B 1 742 ? 1.808 -8.805 -2.529 1 97.56 742 ASP B N 1
ATOM 12312 C CA . ASP B 1 742 ? 1.57 -9.734 -3.631 1 97.56 742 ASP B CA 1
ATOM 12313 C C . ASP B 1 742 ? 2.631 -9.578 -4.719 1 97.56 742 ASP B C 1
ATOM 12315 O O . ASP B 1 742 ? 2.701 -8.539 -5.379 1 97.56 742 ASP B O 1
ATOM 12319 N N . ASP B 1 743 ? 3.436 -10.594 -4.883 1 96 743 ASP B N 1
ATOM 12320 C CA . ASP B 1 743 ? 4.523 -10.531 -5.852 1 96 743 ASP B CA 1
ATOM 12321 C C . ASP B 1 743 ? 4.121 -11.18 -7.172 1 96 743 ASP B C 1
ATOM 12323 O O . ASP B 1 743 ? 4.934 -11.281 -8.094 1 96 743 ASP B O 1
ATOM 12327 N N . ASN B 1 744 ? 2.879 -11.664 -7.227 1 97.5 744 ASN B N 1
ATOM 12328 C CA . ASN B 1 744 ? 2.336 -12.297 -8.422 1 97.5 744 ASN B CA 1
ATOM 12329 C C . ASN B 1 744 ? 1.413 -11.344 -9.188 1 97.5 744 ASN B C 1
ATOM 12331 O O . ASN B 1 744 ? 1.838 -10.695 -10.141 1 97.5 744 ASN B O 1
ATOM 12335 N N . VAL B 1 745 ? 0.259 -11.18 -8.672 1 98.56 745 VAL B N 1
ATOM 12336 C CA . VAL B 1 745 ? -0.596 -10.094 -9.141 1 98.56 745 VAL B CA 1
ATOM 12337 C C . VAL B 1 745 ? -0.402 -8.867 -8.25 1 98.56 745 VAL B C 1
ATOM 12339 O O . VAL B 1 745 ? -0.976 -8.781 -7.164 1 98.56 745 VAL B O 1
ATOM 12342 N N . HIS B 1 746 ? 0.352 -7.945 -8.805 1 98.56 746 HIS B N 1
ATOM 12343 C CA . HIS B 1 746 ? 0.741 -6.805 -7.988 1 98.56 746 HIS B CA 1
ATOM 12344 C C . HIS B 1 746 ? -0.479 -6.004 -7.543 1 98.56 746 HIS B C 1
ATOM 12346 O O . HIS B 1 746 ? -1.447 -5.871 -8.297 1 98.56 746 HIS B O 1
ATOM 12352 N N . PHE B 1 747 ? -0.407 -5.418 -6.348 1 98.56 747 PHE B N 1
ATOM 12353 C CA . PHE B 1 747 ? -1.484 -4.625 -5.77 1 98.56 747 PHE B CA 1
ATOM 12354 C C . PHE B 1 747 ? -1.901 -3.504 -6.715 1 98.56 747 PHE B C 1
ATOM 12356 O O . PHE B 1 747 ? -3.025 -3.004 -6.637 1 98.56 747 PHE B O 1
ATOM 12363 N N . GLN B 1 748 ? -1.061 -3.043 -7.613 1 98.38 748 GLN B N 1
ATOM 12364 C CA . GLN B 1 748 ? -1.368 -1.996 -8.578 1 98.38 748 GLN B CA 1
ATOM 12365 C C . GLN B 1 748 ? -2.666 -2.299 -9.328 1 98.38 748 GLN B C 1
ATOM 12367 O O . GLN B 1 748 ? -3.402 -1.384 -9.695 1 98.38 748 GLN B O 1
ATOM 12372 N N . ASN B 1 749 ? -2.934 -3.584 -9.586 1 98.56 749 ASN B N 1
ATOM 12373 C CA . ASN B 1 749 ? -4.188 -3.969 -10.227 1 98.56 749 ASN B CA 1
ATOM 12374 C C . ASN B 1 749 ? -5.395 -3.529 -9.398 1 98.56 749 ASN B C 1
ATOM 12376 O O . ASN B 1 749 ? -6.27 -2.818 -9.898 1 98.56 749 ASN B O 1
ATOM 12380 N N . THR B 1 750 ? -5.41 -3.871 -8.164 1 98.62 750 THR B N 1
ATOM 12381 C CA . THR B 1 750 ? -6.484 -3.479 -7.262 1 98.62 750 THR B CA 1
ATOM 12382 C C . THR B 1 750 ? -6.523 -1.963 -7.09 1 98.62 750 THR B C 1
ATOM 12384 O O . THR B 1 750 ? -7.602 -1.368 -7.027 1 98.62 750 THR B O 1
ATOM 12387 N N . ALA B 1 751 ? -5.355 -1.31 -7.016 1 98.5 751 ALA B N 1
ATOM 12388 C CA . ALA B 1 751 ? -5.305 0.147 -6.914 1 98.5 751 ALA B CA 1
ATOM 12389 C C . ALA B 1 751 ? -6.035 0.804 -8.078 1 98.5 751 ALA B C 1
ATOM 12391 O O . ALA B 1 751 ? -6.777 1.771 -7.895 1 98.5 751 ALA B O 1
ATOM 12392 N N . GLU B 1 752 ? -5.844 0.295 -9.266 1 97.44 752 GLU B N 1
ATOM 12393 C CA . GLU B 1 752 ? -6.508 0.833 -10.453 1 97.44 752 GLU B CA 1
ATOM 12394 C C . GLU B 1 752 ? -8.023 0.661 -10.359 1 97.44 752 GLU B C 1
ATOM 12396 O O . GLU B 1 752 ? -8.773 1.554 -10.75 1 97.44 752 GLU B O 1
ATOM 12401 N N . LEU B 1 753 ? -8.398 -0.49 -9.906 1 98.56 753 LEU B N 1
ATOM 12402 C CA . LEU B 1 753 ? -9.828 -0.745 -9.781 1 98.56 753 LEU B CA 1
ATOM 12403 C C . LEU B 1 753 ? -10.445 0.148 -8.703 1 98.56 753 LEU B C 1
ATOM 12405 O O . LEU B 1 753 ? -11.547 0.675 -8.891 1 98.56 753 LEU B O 1
ATOM 12409 N N . ILE B 1 754 ? -9.789 0.364 -7.566 1 98.69 754 ILE B N 1
ATOM 12410 C CA . ILE B 1 754 ? -10.242 1.28 -6.52 1 98.69 754 ILE B CA 1
ATOM 12411 C C . ILE B 1 754 ? -10.43 2.678 -7.109 1 98.69 754 ILE B C 1
ATOM 12413 O O . ILE B 1 754 ? -11.469 3.307 -6.906 1 98.69 754 ILE B O 1
ATOM 12417 N N . ASN B 1 755 ? -9.414 3.152 -7.824 1 98 755 ASN B N 1
ATOM 12418 C CA . ASN B 1 755 ? -9.492 4.484 -8.414 1 98 755 ASN B CA 1
ATOM 12419 C C . ASN B 1 755 ? -10.695 4.609 -9.352 1 98 755 ASN B C 1
ATOM 12421 O O . ASN B 1 755 ? -11.359 5.645 -9.383 1 98 755 ASN B O 1
ATOM 12425 N N . ALA B 1 756 ? -10.945 3.576 -10.133 1 98.19 756 ALA B N 1
ATOM 12426 C CA . ALA B 1 756 ? -12.094 3.586 -11.039 1 98.19 756 ALA B CA 1
ATOM 12427 C C . ALA B 1 756 ? -13.406 3.668 -10.266 1 98.19 756 ALA B C 1
ATOM 12429 O O . ALA B 1 756 ? -14.289 4.449 -10.609 1 98.19 756 ALA B O 1
ATOM 12430 N N . PHE B 1 757 ? -13.57 2.809 -9.211 1 98.62 757 PHE B N 1
ATOM 12431 C CA . PHE B 1 757 ? -14.758 2.836 -8.359 1 98.62 757 PHE B CA 1
ATOM 12432 C C . PHE B 1 757 ? -14.969 4.223 -7.766 1 98.62 757 PHE B C 1
ATOM 12434 O O . PHE B 1 757 ? -16.078 4.762 -7.797 1 98.62 757 PHE B O 1
ATOM 12441 N N . VAL B 1 758 ? -13.891 4.824 -7.246 1 98.19 758 VAL B N 1
ATOM 12442 C CA . VAL B 1 758 ? -13.961 6.105 -6.551 1 98.19 758 VAL B CA 1
ATOM 12443 C C . VAL B 1 758 ? -14.328 7.211 -7.535 1 98.19 758 VAL B C 1
ATOM 12445 O O . VAL B 1 758 ? -15.156 8.07 -7.234 1 98.19 758 VAL B O 1
ATOM 12448 N N . ARG B 1 759 ? -13.695 7.184 -8.727 1 96.31 759 ARG B N 1
ATOM 12449 C CA . ARG B 1 759 ? -13.992 8.172 -9.758 1 96.31 759 ARG B CA 1
ATOM 12450 C C . ARG B 1 759 ? -15.469 8.156 -10.125 1 96.31 759 ARG B C 1
ATOM 12452 O O . ARG B 1 759 ? -16.062 9.203 -10.375 1 96.31 759 ARG B O 1
ATOM 12459 N N . GLU B 1 760 ? -16.078 6.965 -10.102 1 97.12 760 GLU B N 1
ATOM 12460 C CA . GLU B 1 760 ? -17.484 6.824 -10.469 1 97.12 760 GLU B CA 1
ATOM 12461 C C . GLU B 1 760 ? -18.375 6.82 -9.234 1 97.12 760 GLU B C 1
ATOM 12463 O O . GLU B 1 760 ? -19.578 6.555 -9.328 1 97.12 760 GLU B O 1
ATOM 12468 N N . ASN B 1 761 ? -17.797 7.07 -8.078 1 97.19 761 ASN B N 1
ATOM 12469 C CA . ASN B 1 761 ? -18.469 7.117 -6.785 1 97.19 761 ASN B CA 1
ATOM 12470 C C . ASN B 1 761 ? -19.219 5.82 -6.484 1 97.19 761 ASN B C 1
ATOM 12472 O O . ASN B 1 761 ? -20.344 5.848 -5.984 1 97.19 761 ASN B O 1
ATOM 12476 N N . VAL B 1 762 ? -18.672 4.688 -6.953 1 98.25 762 VAL B N 1
ATOM 12477 C CA . VAL B 1 762 ? -19.188 3.365 -6.602 1 98.25 762 VAL B CA 1
ATOM 12478 C C . VAL B 1 762 ? -18.75 3.006 -5.184 1 98.25 762 VAL B C 1
ATOM 12480 O O . VAL B 1 762 ? -17.562 3.021 -4.863 1 98.25 762 VAL B O 1
ATOM 12483 N N . GLN B 1 763 ? -19.734 2.725 -4.309 1 97.81 763 GLN B N 1
ATOM 12484 C CA . GLN B 1 763 ? -19.422 2.244 -2.971 1 97.81 763 GLN B CA 1
ATOM 12485 C C . GLN B 1 763 ? -19.125 0.746 -2.979 1 97.81 763 GLN B C 1
ATOM 12487 O O . GLN B 1 763 ? -19.797 -0.016 -3.689 1 97.81 763 GLN B O 1
ATOM 12492 N N . PHE B 1 764 ? -18.125 0.306 -2.262 1 98.25 764 PHE B N 1
ATOM 12493 C CA . PHE B 1 764 ? -17.688 -1.082 -2.188 1 98.25 764 PHE B CA 1
ATOM 12494 C C . PHE B 1 764 ? -17 -1.358 -0.86 1 98.25 764 PHE B C 1
ATOM 12496 O O . PHE B 1 764 ? -16.641 -0.427 -0.131 1 98.25 764 PHE B O 1
ATOM 12503 N N . GLU B 1 765 ? -16.906 -2.598 -0.488 1 98.19 765 GLU B N 1
ATOM 12504 C CA . GLU B 1 765 ? -16.109 -3.008 0.666 1 98.19 765 GLU B CA 1
ATOM 12505 C C . GLU B 1 765 ? -14.695 -3.404 0.25 1 98.19 765 GLU B C 1
ATOM 12507 O O . GLU B 1 765 ? -14.5 -3.965 -0.83 1 98.19 765 GLU B O 1
ATOM 12512 N N . LEU B 1 766 ? -13.727 -3.029 1.073 1 98.75 766 LEU B N 1
ATOM 12513 C CA . LEU B 1 766 ? -12.32 -3.262 0.751 1 98.75 766 LEU B CA 1
ATOM 12514 C C . LEU B 1 766 ? -11.586 -3.883 1.936 1 98.75 766 LEU B C 1
ATOM 12516 O O . LEU B 1 766 ? -11.844 -3.529 3.088 1 98.75 766 LEU B O 1
ATOM 12520 N N . MET B 1 767 ? -10.719 -4.824 1.653 1 98.81 767 MET B N 1
ATOM 12521 C CA . MET B 1 767 ? -9.742 -5.285 2.633 1 98.81 767 MET B CA 1
ATOM 12522 C C . MET B 1 767 ? -8.367 -5.449 1.991 1 98.81 767 MET B C 1
ATOM 12524 O O . MET B 1 767 ? -8.234 -6.078 0.939 1 98.81 767 MET B O 1
ATOM 12528 N N . VAL B 1 768 ? -7.363 -4.832 2.533 1 98.75 768 VAL B N 1
ATOM 12529 C CA . VAL B 1 768 ? -5.984 -5.082 2.123 1 98.75 768 VAL B CA 1
ATOM 12530 C C . VAL B 1 768 ? -5.188 -5.637 3.299 1 98.75 768 VAL B C 1
ATOM 12532 O O . VAL B 1 768 ? -5.434 -5.273 4.453 1 98.75 768 VAL B O 1
ATOM 12535 N N . TYR B 1 769 ? -4.297 -6.52 3.049 1 98.62 769 TYR B N 1
ATOM 12536 C CA . TYR B 1 769 ? -3.48 -7.152 4.078 1 98.62 769 TYR B CA 1
ATOM 12537 C C . TYR B 1 769 ? -2.008 -6.809 3.893 1 98.62 769 TYR B C 1
ATOM 12539 O O . TYR B 1 769 ? -1.358 -7.309 2.969 1 98.62 769 TYR B O 1
ATOM 12547 N N . PRO B 1 770 ? -1.453 -5.977 4.809 1 97.81 770 PRO B N 1
ATOM 12548 C CA . PRO B 1 770 ? -0.01 -5.727 4.758 1 97.81 770 PRO B CA 1
ATOM 12549 C C . PRO B 1 770 ? 0.815 -6.996 4.961 1 97.81 770 PRO B C 1
ATOM 12551 O O . PRO B 1 770 ? 0.417 -7.883 5.719 1 97.81 770 PRO B O 1
ATOM 12554 N N . ASP B 1 771 ? 1.95 -7.117 4.262 1 95.12 771 ASP B N 1
ATOM 12555 C CA . ASP B 1 771 ? 2.969 -8.148 4.457 1 95.12 771 ASP B CA 1
ATOM 12556 C C . ASP B 1 771 ? 2.484 -9.5 3.947 1 95.12 771 ASP B C 1
ATOM 12558 O O . ASP B 1 771 ? 3.076 -10.531 4.262 1 95.12 771 ASP B O 1
ATOM 12562 N N . GLU B 1 772 ? 1.315 -9.508 3.213 1 96.75 772 GLU B N 1
ATOM 12563 C CA . GLU B 1 772 ? 0.766 -10.758 2.699 1 96.75 772 GLU B CA 1
ATOM 12564 C C . GLU B 1 772 ? 0.912 -10.844 1.183 1 96.75 772 GLU B C 1
ATOM 12566 O O . GLU B 1 772 ? 0.708 -9.859 0.478 1 96.75 772 GLU B O 1
ATOM 12571 N N . MET B 1 773 ? 1.266 -12.016 0.723 1 95.88 773 MET B N 1
ATOM 12572 C CA . MET B 1 773 ? 1.489 -12.273 -0.697 1 95.88 773 MET B CA 1
ATOM 12573 C C . MET B 1 773 ? 0.205 -12.734 -1.376 1 95.88 773 MET B C 1
ATOM 12575 O O . MET B 1 773 ? -0.893 -12.484 -0.875 1 95.88 773 MET B O 1
ATOM 12579 N N . HIS B 1 774 ? 0.334 -13.305 -2.545 1 96.62 774 HIS B N 1
ATOM 12580 C CA . HIS B 1 774 ? -0.776 -13.625 -3.438 1 96.62 774 HIS B CA 1
ATOM 12581 C C . HIS B 1 774 ? -1.723 -14.633 -2.801 1 96.62 774 HIS B C 1
ATOM 12583 O O . HIS B 1 774 ? -2.936 -14.578 -3.016 1 96.62 774 HIS B O 1
ATOM 12589 N N . SER B 1 775 ? -1.209 -15.547 -1.968 1 94.81 775 SER B N 1
ATOM 12590 C CA . SER B 1 775 ? -2.006 -16.641 -1.43 1 94.81 775 SER B CA 1
ATOM 12591 C C . SER B 1 775 ? -2.721 -16.234 -0.148 1 94.81 775 SER B C 1
ATOM 12593 O O . SER B 1 775 ? -3.621 -16.938 0.319 1 94.81 775 SER B O 1
ATOM 12595 N N . LEU B 1 776 ? -2.293 -15.156 0.465 1 96.31 776 LEU B N 1
ATOM 12596 C CA . LEU B 1 776 ? -2.865 -14.656 1.71 1 96.31 776 LEU B CA 1
ATOM 12597 C C . LEU B 1 776 ? -2.896 -15.75 2.773 1 96.31 776 LEU B C 1
ATOM 12599 O O . LEU B 1 776 ? -3.889 -15.891 3.492 1 96.31 776 LEU B O 1
ATOM 12603 N N . LYS B 1 777 ? -1.857 -16.516 2.855 1 91.19 777 LYS B N 1
ATOM 12604 C CA . LYS B 1 777 ? -1.816 -17.703 3.713 1 91.19 777 LYS B CA 1
ATOM 12605 C C . LYS B 1 777 ? -1.835 -17.312 5.188 1 91.19 777 LYS B C 1
ATOM 12607 O O . LYS B 1 777 ? -2.447 -18 6.008 1 91.19 777 LYS B O 1
ATOM 12612 N N . GLY B 1 778 ? -1.222 -16.25 5.516 1 90.69 778 GLY B N 1
ATOM 12613 C CA . GLY B 1 778 ? -1.043 -15.883 6.91 1 90.69 778 GLY B CA 1
ATOM 12614 C C . GLY B 1 778 ? -2.291 -15.289 7.539 1 90.69 778 GLY B C 1
ATOM 12615 O O . GLY B 1 778 ? -2.371 -15.141 8.758 1 90.69 778 GLY B O 1
ATOM 12616 N N . VAL B 1 779 ? -3.336 -15.031 6.684 1 96.25 779 VAL B N 1
ATOM 12617 C CA . VAL B 1 779 ? -4.453 -14.266 7.227 1 96.25 779 VAL B CA 1
ATOM 12618 C C . VAL B 1 779 ? -5.77 -14.953 6.875 1 96.25 779 VAL B C 1
ATOM 12620 O O . VAL B 1 779 ? -6.836 -14.336 6.938 1 96.25 779 VAL B O 1
ATOM 12623 N N . ARG B 1 780 ? -5.82 -16.188 6.523 1 93.62 780 ARG B N 1
ATOM 12624 C CA . ARG B 1 780 ? -6.973 -16.891 5.969 1 93.62 780 ARG B CA 1
ATOM 12625 C C . ARG B 1 780 ? -8.109 -16.953 6.98 1 93.62 780 ARG B C 1
ATOM 12627 O O . ARG B 1 780 ? -9.281 -16.797 6.621 1 93.62 780 ARG B O 1
ATOM 12634 N N . PRO B 1 781 ? -7.84 -17.219 8.297 1 93.38 781 PRO B N 1
ATOM 12635 C CA . PRO B 1 781 ? -8.969 -17.219 9.227 1 93.38 781 PRO B CA 1
ATOM 12636 C C . PRO B 1 781 ? -9.734 -15.906 9.242 1 93.38 781 PRO B C 1
ATOM 12638 O O . PRO B 1 781 ? -10.969 -15.898 9.195 1 93.38 781 PRO B O 1
ATOM 12641 N N . HIS B 1 782 ? -9.016 -14.805 9.328 1 97.19 782 HIS B N 1
ATOM 12642 C CA . HIS B 1 782 ? -9.656 -13.492 9.312 1 97.19 782 HIS B CA 1
ATOM 12643 C C . HIS B 1 782 ? -10.375 -13.25 7.988 1 97.19 782 HIS B C 1
ATOM 12645 O O . HIS B 1 782 ? -11.508 -12.781 7.969 1 97.19 782 HIS B O 1
ATOM 12651 N N . LEU B 1 783 ? -9.68 -13.539 6.914 1 97.81 783 LEU B N 1
ATOM 12652 C CA . LEU B 1 783 ? -10.18 -13.32 5.562 1 97.81 783 LEU B CA 1
ATOM 12653 C C . LEU B 1 783 ? -11.484 -14.07 5.34 1 97.81 783 LEU B C 1
ATOM 12655 O O . LEU B 1 783 ? -12.469 -13.492 4.879 1 97.81 783 LEU B O 1
ATOM 12659 N N . PHE B 1 784 ? -11.562 -15.352 5.656 1 96.75 784 PHE B N 1
ATOM 12660 C CA . PHE B 1 784 ? -12.727 -16.156 5.34 1 96.75 784 PHE B CA 1
ATOM 12661 C C . PHE B 1 784 ? -13.891 -15.82 6.262 1 96.75 784 PHE B C 1
ATOM 12663 O O . PHE B 1 784 ? -15.055 -15.875 5.852 1 96.75 784 PHE B O 1
ATOM 12670 N N . GLU B 1 785 ? -13.57 -15.461 7.465 1 96.62 785 GLU B N 1
ATOM 12671 C CA . GLU B 1 785 ? -14.648 -14.953 8.312 1 96.62 785 GLU B CA 1
ATOM 12672 C C . GLU B 1 785 ? -15.289 -13.711 7.707 1 96.62 785 GLU B C 1
ATOM 12674 O O . GLU B 1 785 ? -16.516 -13.57 7.715 1 96.62 785 GLU B O 1
ATOM 12679 N N . MET B 1 786 ? -14.469 -12.812 7.266 1 97.62 786 MET B N 1
ATOM 12680 C CA . MET B 1 786 ? -14.961 -11.602 6.613 1 97.62 786 MET B CA 1
ATOM 12681 C C . MET B 1 786 ? -15.773 -11.945 5.367 1 97.62 786 MET B C 1
ATOM 12683 O O . MET B 1 786 ? -16.844 -11.398 5.148 1 97.62 786 MET B O 1
ATOM 12687 N N . LEU B 1 787 ? -15.219 -12.828 4.562 1 97.69 787 LEU B N 1
ATOM 12688 C CA . LEU B 1 787 ? -15.883 -13.242 3.328 1 97.69 787 LEU B CA 1
ATOM 12689 C C . LEU B 1 787 ? -17.25 -13.844 3.621 1 97.69 787 LEU B C 1
ATOM 12691 O O . LEU B 1 787 ? -18.219 -13.547 2.926 1 97.69 787 LEU B O 1
ATOM 12695 N N . ILE B 1 788 ? -17.359 -14.742 4.629 1 96.75 788 ILE B N 1
ATOM 12696 C CA . ILE B 1 788 ? -18.609 -15.367 5.059 1 96.75 788 ILE B CA 1
ATOM 12697 C C . ILE B 1 788 ? -19.594 -14.289 5.5 1 96.75 788 ILE B C 1
ATOM 12699 O O . ILE B 1 788 ? -20.766 -14.289 5.082 1 96.75 788 ILE B O 1
ATOM 12703 N N . GLY B 1 789 ? -19.078 -13.336 6.316 1 96.5 789 GLY B N 1
ATOM 12704 C CA . GLY B 1 789 ? -19.938 -12.25 6.762 1 96.5 789 GLY B CA 1
ATOM 12705 C C . GLY B 1 789 ? -20.469 -11.406 5.621 1 96.5 789 GLY B C 1
ATOM 12706 O O . GLY B 1 789 ? -21.641 -10.992 5.633 1 96.5 789 GLY B O 1
ATOM 12707 N N . PHE B 1 790 ? -19.75 -11.156 4.652 1 97.56 790 PHE B N 1
ATOM 12708 C CA . PHE B 1 790 ? -20.141 -10.375 3.488 1 97.56 790 PHE B CA 1
ATOM 12709 C C . PHE B 1 790 ? -21.281 -11.039 2.74 1 97.56 790 PHE B C 1
ATOM 12711 O O . PHE B 1 790 ? -22.312 -10.406 2.463 1 97.56 790 PHE B O 1
ATOM 12718 N N . PHE B 1 791 ? -21.078 -12.336 2.402 1 97.44 791 PHE B N 1
ATOM 12719 C CA . PHE B 1 791 ? -22.109 -13.031 1.629 1 97.44 791 PHE B CA 1
ATOM 12720 C C . PHE B 1 791 ? -23.375 -13.219 2.455 1 97.44 791 PHE B C 1
ATOM 12722 O O . PHE B 1 791 ? -24.484 -13.133 1.926 1 97.44 791 PHE B O 1
ATOM 12729 N N . LYS B 1 792 ? -23.266 -13.438 3.738 1 95.38 792 LYS B N 1
ATOM 12730 C CA . LYS B 1 792 ? -24.438 -13.539 4.602 1 95.38 792 LYS B CA 1
ATOM 12731 C C . LYS B 1 792 ? -25.25 -12.242 4.594 1 95.38 792 LYS B C 1
ATOM 12733 O O . LYS B 1 792 ? -26.469 -12.273 4.457 1 95.38 792 LYS B O 1
ATOM 12738 N N . SER B 1 793 ? -24.484 -11.227 4.75 1 92.88 793 SER B N 1
ATOM 12739 C CA . SER B 1 793 ? -25.141 -9.922 4.801 1 92.88 793 SER B CA 1
ATOM 12740 C C . SER B 1 793 ? -25.797 -9.578 3.465 1 92.88 793 SER B C 1
ATOM 12742 O O . SER B 1 793 ? -26.859 -8.961 3.428 1 92.88 793 SER B O 1
ATOM 12744 N N . CYS B 1 794 ? -25.203 -9.945 2.439 1 93 794 CYS B N 1
ATOM 12745 C CA . CYS B 1 794 ? -25.688 -9.617 1.1 1 93 794 CYS B CA 1
ATOM 12746 C C . CYS B 1 794 ? -26.844 -10.508 0.696 1 93 794 CYS B C 1
ATOM 12748 O O . CYS B 1 794 ? -27.797 -10.047 0.066 1 93 794 CYS B O 1
ATOM 12750 N N . MET B 1 795 ? -26.812 -11.773 1.062 1 90.75 795 MET B N 1
ATOM 12751 C CA . MET B 1 795 ? -27.797 -12.75 0.582 1 90.75 795 MET B CA 1
ATOM 12752 C C . MET B 1 795 ? -28.922 -12.922 1.583 1 90.75 795 MET B C 1
ATOM 12754 O O . MET B 1 795 ? -30.062 -13.195 1.195 1 90.75 795 MET B O 1
ATOM 12758 N N . ASP B 1 796 ? -28.672 -12.703 2.799 1 77.69 796 ASP B N 1
ATOM 12759 C CA . ASP B 1 796 ? -29.672 -13.047 3.795 1 77.69 796 ASP B CA 1
ATOM 12760 C C . ASP B 1 796 ? -30.359 -11.789 4.336 1 77.69 796 ASP B C 1
ATOM 12762 O O . ASP B 1 796 ? -31.531 -11.836 4.742 1 77.69 796 ASP B O 1
ATOM 12766 N N . ASP B 1 797 ? -29.594 -10.648 4.559 1 63.75 797 ASP B N 1
ATOM 12767 C CA . ASP B 1 797 ? -30.172 -9.469 5.199 1 63.75 797 ASP B CA 1
ATOM 12768 C C . ASP B 1 797 ? -31.047 -8.688 4.223 1 63.75 797 ASP B C 1
ATOM 12770 O O . ASP B 1 797 ? -31.734 -7.738 4.613 1 63.75 797 ASP B O 1
ATOM 12774 N N . VAL B 1 798 ? -31.016 -8.938 2.926 1 48.12 798 VAL B N 1
ATOM 12775 C CA . VAL B 1 798 ? -31.938 -8.211 2.055 1 48.12 798 VAL B CA 1
ATOM 12776 C C . VAL B 1 798 ? -33.344 -8.781 2.207 1 48.12 798 VAL B C 1
ATOM 12778 O O . VAL B 1 798 ? -34.281 -8.352 1.517 1 48.12 798 VAL B O 1
ATOM 12781 N N . ILE B 1 799 ? -33.594 -9.773 2.953 1 36.81 799 ILE B N 1
ATOM 12782 C CA . ILE B 1 799 ? -35 -10.117 3.064 1 36.81 799 ILE B CA 1
ATOM 12783 C C . ILE B 1 799 ? -35.688 -9.141 4.012 1 36.81 799 ILE B C 1
ATOM 12785 O O . ILE B 1 799 ? -35.219 -8.891 5.121 1 36.81 799 ILE B O 1
#

Foldseek 3Di:
DDPDDQDDDDDDPDDPPPPDPPPPPVVVVVVVVVVVVVVVVVVVVCCVVVVPVPCPVLVLFDAADPCNLVDCLLPFQWDDWDFLFQFWIWTDGPLFIKIWGRPDLDIDIDGQDHNCLLDVLHAWPDKDHDHPAQKIKTKHFADCDPDLASPRFIWIWIARSVVRDIFGDDLVRPRRFGWRDKDDQLQPAWIWTDGQQWIKIDRHDPDNDIATLDDPGHDQKHKQADAPCCCPAAHNGGAKAAFNNRFKIKIKIKGLPPAAWDWFWFPPVDPDTGIHIGRFAAAPDDDDIDMWMWMAGDVVRDIFTAAEPDPPQAAVDWREWYWDAALNATWIWIKGGGLLQQKIFTWTTDRVVSYTHTADIDGNDDVPFGAHDGSQFQYFPAADRFWTKGWHWDQDPVRFIETFIWIWGADPVRHHTDIATFAADQWHFPHFADAAPVLQKTKTWTCPPDLQFIFIWITHNDRDPDRDHIGTLCVPVDPFQRHWDKHRGPNNFKIKTFRQFADRTKIWIWGADSVSHIGTSDIDRDDPVSNVSVVSYFFWDKDWDWDAFPVGFIKIKIKTFTRPDDLPDDDAAAAEEEEEQLAAQADQNHRRHAHPRSLVRSCCHPVGYMYMYIGAARYHTRGRVRNRVQFLAPLPGSLVRVLRVLVVVCVSGVNHDQQRYEYEYAESRLLSQLSNLQPVPVCSHAEYERELYQQASSQAGSNVSSNRNPPHDPVSRVSSHSLVGNPSLLRHAYEYEYESRAPGSHCVRVVSNVVSCVVVVNDYHYYYHRPAYRVSVVCVVVVSVVVVVRSCCRRPVVD/DDDDDDDDDDPDDDDCPPDDPPCPVVVVVVVVVVVVVVVVVVVVVCCVVVVPVPCPVLVLFDAADPCNLVDCLLPFQWDDWDFQFQFWIWTDGPLFIKIWGRPDLDIDIDGQDHNCLLDVLHAWPDKDHDHPAQKIKTKHFADCPPDLASPRFIWIWIARSVVRDIFGDDLVRPRRFGWRDKDDQLVRFWIWTDGQQWIKIDRHPPDNDIATLDDPHHPQKHKQADAPCCCPAAHNGGAKAAFNNRFKIKIKIKGLPPAAWDWFWFPPVDPDTGIHIGRFAAAPDDDDIDMWMWMAGDVVRDIFTAAEPDPPQAAVDWREWYWDAALNAIWIWIKGGGLLQQKIFTWTTDRVVSYTHTADIDGNDDVPFGAHDGSQFQYFPAADRFWTKGWDWDQDPVRFIETFIWIWGADPVRHHTDIATFAADQWHFPHFADAAPVLQKTKTWTCPPDLQFIFIWITHNDRDPDRDHIGTLCVPVDPFQRHWDWHRGPNNFKIKTFRQFADRTKIWIWGADSVSHIDTSDIDRDDPVSNVSVVSYFFWDKDWDWDQFPVGFIKIKIKTFTRPDDLPDDDAAAAEEEEEQLAAQADQNHRRHAHPRSLVRSCCHPVRYMYMYIGAARYHTRGRVSNRVQFLAPLPGSLVRSLRVLVVVCVSGVNHDQQRYEYEYAESRLLSQLSNLQPVPVCSHAEYERELYQQFSSQAGSNVSSNRNPPHDPVSRVSSHSLVGNPSLLRHAYEYEYESRAPGSHCVRVVSNVVSCVVVVNDYHYYYHRPAYRVSVVCVVVVSVVVVVRSCCRRPVVD

Secondary structure (DSSP, 8-state):
-------------------------HHHHHHHHHHHHHHHHHHHHHHHHHS-----TTTTPBPPPHHHHHSSSSS-SEEEEEESSSSEEEEEETTEEEEEE-SSSS-EEEEEE-HHHHTTTS-EEEEEEPTTSSEEEEEEE----S-SS----EEEEEEETTTTEEEE-SSS--S-S---EEEE-TTSS-EEEEETTEEEEESSTT----EES----BTTEEESB--HHHHHHTS-SB-EEE-TTSSEEEEEEEE-TTS-EEEEEE-TT-SS-EEEEEE-PBTT-S---EEEEEEEETTT--EEEPEE-S-GGGGSEEEEEEEEEETTEEEEEEEEE-TTSSEEEEEEEETTTTEEEEEEEEESEETTEE----HHHHS--EE-SSEEEEEEEEE-TTS-EEEEEEEEE--TTS-S-EEEEPS--S----EEEEEETTTTEEEEEES-SSTT-BEEEEEESS--SS----EESSTTT-TT-SBEEEEE-TTSSEEEEEE-SSSS-EEEEEEE-TT--EEEEEEES--HHHHHHHHTB-PPEEEEEEEE-TTSPEEEEEEEEPTT--TT--S--EEEEEEE---TT----S--SS-SSHHHHHHHHTS-PEEEEEE-TT-SSS-HHHHGGGTT-TTTHHHHHHHHHHHHHHHH-TTEEEEEEEEEEETHHHHHHHHHHHH-TT---SEEEEES----GGGSBHHHHHHHHTT--HHHHHTT-GGG--GGGGGSEEEEEEETT-SSS-THHHHHHHHHHHHTT---EEEEETT--TT-GGGHHHHHHHHHHHHHHHHHTT-/-------------S-----------HHHHHHHHHHHHHHHHHHHHHHHHHS-----TTTTPBPPPHHHHHSSSSS-SEEEEEESSSSEEEEEETTEEEEEE-SSSS-EEEEEE-HHHHTTTS-EEEEEEPTTSSEEEEEEE----S-SS----EEEEEEETTTTEEEE-SSS--S-S---EEEE-TTSS-EEEEETTEEEEESSTT----EES----BTTEEESB--HHHHHHTS-SB-EEE-TTSSEEEEEEEE-TTS-EEEEEE-TT-SS-EEEEEE-PBTT-S---EEEEEEEETTT--EEEPEE-S-GGGGSEEEEEEEEEETTEEEEEEEEE-TTSSEEEEEEEETTTTEEEEEEEEESEETTEE----HHHHS--EE-SSEEEEEEEEE-TTS-EEEEEEEEE--TTS-S-EEEEPS--S----EEEEEETTTTEEEEEES-SSTT-BEEEEEESS--SS--PPEESSTTT-TT-SBEEEEE-TTSSEEEEEE-SSSS-EEEEEEE-TT--EEEEEEES--HHHHHHHHTB-PPEEEEEEEE-TTSPEEEEEEEEPTT--TT--S--EEEEEEE---TT----S--SS-SSTHHHHHHHTS-PEEEEEE-TT-SSS-HHHHGGGTT-TTTHHHHHHHHHHHHHHHH-TTEEEEEEEEEEETHHHHHHHHHHHH-TT---SEEEEES----GGGSBHHHHHHHHTT--HHHHHTT-GGG--GGGGGSEEEEEEETT-SSS-THHHHHHHHHHHHTT---EEEEETT--TT-GGGHHHHHHHHHHHHHHHHHTT-

Radius of gyration: 43.31 Å; Cα contacts (8 Å, |Δi|>4): 3720; chains: 2; bounding box: 146×118×140 Å

pLDDT: mean 87.83, std 17.62, range [13.38, 98.88]